Protein AF-0000000074537096 (afdb_homodimer)

Nearest PDB structures (foldseek):
  6ddu-assembly1_A  TM=9.325E-01  e=5.894E-92  Mus musculus
  2vqt-assembly1_A  TM=9.206E-01  e=1.568E-75  Bacteroides thetaiotaomicron
  2vqu-assembly1_A  TM=9.238E-01  e=2.516E-75  Bacteroides thetaiotaomicron
  2wbk-assembly1_A  TM=9.190E-01  e=2.149E-75  Bacteroides thetaiotaomicron VPI-5482
  2vl4-assembly1_A  TM=9.273E-01  e=9.860E-75  Bacteroides thetaiotaomicron VPI-5482

Structure (mmCIF, N/CA/C/O backbone):
data_AF-0000000074537096-model_v1
#
loop_
_entity.id
_entity.type
_entity.pdbx_description
1 polymer beta-mannosidase
#
loop_
_atom_site.group_PDB
_atom_site.id
_atom_site.type_symbol
_atom_site.label_atom_id
_atom_site.label_alt_id
_atom_site.label_comp_id
_atom_site.label_asym_id
_atom_site.label_entity_id
_atom_site.label_seq_id
_atom_site.pdbx_PDB_ins_code
_atom_site.Cartn_x
_atom_site.Cartn_y
_atom_site.Cartn_z
_atom_site.occupancy
_atom_site.B_iso_or_equiv
_atom_site.auth_seq_id
_atom_site.auth_comp_id
_atom_site.auth_asym_id
_atom_site.auth_atom_id
_atom_site.pdbx_PDB_model_num
ATOM 1 N N . MET A 1 1 ? -30.881 -43.067 -85.235 1 23.44 1 MET A N 1
ATOM 2 C CA . MET A 1 1 ? -31.155 -42.572 -83.889 1 23.44 1 MET A CA 1
ATOM 3 C C . MET A 1 1 ? -29.861 -42.371 -83.109 1 23.44 1 MET A C 1
ATOM 5 O O . MET A 1 1 ? -29.891 -42.102 -81.907 1 23.44 1 MET A O 1
ATOM 9 N N . HIS A 1 2 ? -28.629 -42.843 -83.588 1 25.7 2 HIS A N 1
ATOM 10 C CA . HIS A 1 2 ? -27.177 -42.967 -83.542 1 25.7 2 HIS A CA 1
ATOM 11 C C . HIS A 1 2 ? -26.513 -41.605 -83.368 1 25.7 2 HIS A C 1
ATOM 13 O O . HIS A 1 2 ? -25.364 -41.521 -82.928 1 25.7 2 HIS A O 1
ATOM 19 N N . GLU A 1 3 ? -27.046 -40.611 -84.192 1 23.9 3 GLU A N 1
ATOM 20 C CA . GLU A 1 3 ? -26.243 -39.505 -84.705 1 23.9 3 GLU A CA 1
ATOM 21 C C . GLU A 1 3 ? -25.831 -38.556 -83.583 1 23.9 3 GLU A C 1
ATOM 23 O O . GLU A 1 3 ? -24.697 -38.075 -83.556 1 23.9 3 GLU A O 1
ATOM 28 N N . LEU A 1 4 ? -26.812 -37.866 -82.972 1 25.22 4 LEU A N 1
ATOM 29 C CA . LEU A 1 4 ? -26.756 -36.454 -82.612 1 25.22 4 LEU A CA 1
ATOM 30 C C . LEU A 1 4 ? -25.957 -36.251 -81.329 1 25.22 4 LEU A C 1
ATOM 32 O O . LEU A 1 4 ? -25.97 -35.163 -80.749 1 25.22 4 LEU A O 1
ATOM 36 N N . PHE A 1 5 ? -25.509 -37.294 -80.596 1 26.63 5 PHE A N 1
ATOM 37 C CA . PHE A 1 5 ? -25.077 -37.18 -79.208 1 26.63 5 PHE A CA 1
ATOM 38 C C . PHE A 1 5 ? -23.769 -36.404 -79.11 1 26.63 5 PHE A C 1
ATOM 40 O O . PHE A 1 5 ? -23.207 -36.259 -78.023 1 26.63 5 PHE A O 1
ATOM 47 N N . PHE A 1 6 ? -23.003 -36.281 -80.287 1 26.05 6 PHE A N 1
ATOM 48 C CA . PHE A 1 6 ? -21.561 -36.068 -80.241 1 26.05 6 PHE A CA 1
ATOM 49 C C . PHE A 1 6 ? -21.238 -34.64 -79.817 1 26.05 6 PHE A C 1
ATOM 51 O O . PHE A 1 6 ? -20.121 -34.355 -79.38 1 26.05 6 PHE A O 1
ATOM 58 N N . ILE A 1 7 ? -21.965 -33.669 -80.335 1 25.24 7 ILE A N 1
ATOM 59 C CA . ILE A 1 7 ? -21.328 -32.407 -80.695 1 25.24 7 ILE A CA 1
ATOM 60 C C . ILE A 1 7 ? -20.97 -31.63 -79.43 1 25.24 7 ILE A C 1
ATOM 62 O O . ILE A 1 7 ? -19.995 -30.875 -79.413 1 25.24 7 ILE A O 1
ATOM 66 N N . SER A 1 8 ? -21.877 -31.615 -78.444 1 22.96 8 SER A N 1
ATOM 67 C CA . SER A 1 8 ? -22.007 -30.365 -77.703 1 22.96 8 SER A CA 1
ATOM 68 C C . SER A 1 8 ? -20.829 -30.158 -76.757 1 22.96 8 SER A C 1
ATOM 70 O O . SER A 1 8 ? -21.01 -30.078 -75.54 1 22.96 8 SER A O 1
ATOM 72 N N . PHE A 1 9 ? -19.783 -31.072 -76.736 1 23.83 9 PHE A N 1
ATOM 73 C CA . PHE A 1 9 ? -18.743 -31.049 -75.714 1 23.83 9 PHE A CA 1
ATOM 74 C C . PHE A 1 9 ? -17.899 -29.785 -75.829 1 23.83 9 PHE A C 1
ATOM 76 O O . PHE A 1 9 ? -16.966 -29.583 -75.05 1 23.83 9 PHE A O 1
ATOM 83 N N . LEU A 1 10 ? -17.922 -29.11 -76.977 1 23.12 10 LEU A N 1
ATOM 84 C CA . LEU A 1 10 ? -16.779 -28.266 -77.312 1 23.12 10 LEU A CA 1
ATOM 85 C C . LEU A 1 10 ? -16.631 -27.129 -76.306 1 23.12 10 LEU A C 1
ATOM 87 O O . LEU A 1 10 ? -15.513 -26.774 -75.924 1 23.12 10 LEU A O 1
ATOM 91 N N . LEU A 1 11 ? -17.605 -26.264 -76.216 1 23.76 11 LEU A N 1
ATOM 92 C CA . LEU A 1 11 ? -17.254 -24.849 -76.252 1 23.76 11 LEU A CA 1
ATOM 93 C C . LEU A 1 11 ? -16.638 -24.408 -74.929 1 23.76 11 LEU A C 1
ATOM 95 O O . LEU A 1 11 ? -15.748 -23.554 -74.907 1 23.76 11 LEU A O 1
ATOM 99 N N . LEU A 1 12 ? -17.305 -24.583 -73.753 1 24.97 12 LEU A N 1
ATOM 100 C CA . LEU A 1 12 ? -17.257 -23.485 -72.794 1 24.97 12 LEU A CA 1
ATOM 101 C C . LEU A 1 12 ? -15.952 -23.508 -72.006 1 24.97 12 LEU A C 1
ATOM 103 O O . LEU A 1 12 ? -15.84 -24.216 -71.002 1 24.97 12 LEU A O 1
ATOM 107 N N . ILE A 1 13 ? -14.749 -23.755 -72.591 1 26.79 13 ILE A N 1
ATOM 108 C CA . ILE A 1 13 ? -13.513 -23.729 -71.817 1 26.79 13 ILE A CA 1
ATOM 109 C C . ILE A 1 13 ? -13.244 -22.31 -71.322 1 26.79 13 ILE A C 1
ATOM 111 O O . ILE A 1 13 ? -12.717 -21.477 -72.063 1 26.79 13 ILE A O 1
ATOM 115 N N . SER A 1 14 ? -14.247 -21.463 -71.029 1 25.08 14 SER A N 1
ATOM 116 C CA . SER A 1 14 ? -13.86 -20.123 -70.599 1 25.08 14 SER A CA 1
ATOM 117 C C . SER A 1 14 ? -12.763 -20.177 -69.541 1 25.08 14 SER A C 1
ATOM 119 O O . SER A 1 14 ? -12.77 -21.057 -68.677 1 25.08 14 SER A O 1
ATOM 121 N N . THR A 1 15 ? -11.539 -19.609 -69.854 1 26.46 15 THR A N 1
ATOM 122 C CA . THR A 1 15 ? -10.246 -19.34 -69.234 1 26.46 15 THR A CA 1
ATOM 123 C C . THR A 1 15 ? -10.426 -18.666 -67.877 1 26.46 15 THR A C 1
ATOM 125 O O . THR A 1 15 ? -10.86 -17.515 -67.803 1 26.46 15 THR A O 1
ATOM 128 N N . SER A 1 16 ? -11.069 -19.265 -66.939 1 26.64 16 SER A N 1
ATOM 129 C CA . SER A 1 16 ? -10.974 -18.721 -65.589 1 26.64 16 SER A CA 1
ATOM 130 C C . SER A 1 16 ? -9.524 -18.452 -65.202 1 26.64 16 SER A C 1
ATOM 132 O O . SER A 1 16 ? -8.767 -19.385 -64.923 1 26.64 16 SER A O 1
ATOM 134 N N . LEU A 1 17 ? -8.812 -17.492 -65.947 1 28.94 17 LEU A N 1
ATOM 135 C CA . LEU A 1 17 ? -7.517 -17.016 -65.471 1 28.94 17 LEU A CA 1
ATOM 136 C C . LEU A 1 17 ? -7.577 -16.671 -63.987 1 28.94 17 LEU A C 1
ATOM 138 O O . LEU A 1 17 ? -8.332 -15.785 -63.581 1 28.94 17 LEU A O 1
ATOM 142 N N . ALA A 1 18 ? -7.374 -17.599 -63.186 1 30.31 18 ALA A N 1
ATOM 143 C CA . ALA A 1 18 ? -7.044 -17.473 -61.768 1 30.31 18 ALA A CA 1
ATOM 144 C C . ALA A 1 18 ? -6.026 -16.361 -61.539 1 30.31 18 ALA A C 1
ATOM 146 O O . ALA A 1 18 ? -4.876 -16.463 -61.974 1 30.31 18 ALA A O 1
ATOM 147 N N . HIS A 1 19 ? -6.481 -15.14 -61.677 1 29.09 19 HIS A N 1
ATOM 148 C CA . HIS A 1 19 ? -5.638 -14.107 -61.086 1 29.09 19 HIS A CA 1
ATOM 149 C C . HIS A 1 19 ? -5.017 -14.583 -59.777 1 29.09 19 HIS A C 1
ATOM 151 O O . HIS A 1 19 ? -5.726 -14.803 -58.793 1 29.09 19 HIS A O 1
ATOM 157 N N . THR A 1 20 ? -4.095 -15.5 -59.877 1 29.22 20 THR A N 1
ATOM 158 C CA . THR A 1 20 ? -3.233 -15.659 -58.711 1 29.22 20 THR A CA 1
ATOM 159 C C . THR A 1 20 ? -2.83 -14.3 -58.147 1 29.22 20 THR A C 1
ATOM 161 O O . THR A 1 20 ? -2.045 -13.574 -58.762 1 29.22 20 THR A O 1
ATOM 164 N N . SER A 1 21 ? -3.751 -13.487 -57.718 1 31.62 21 SER A N 1
ATOM 165 C CA . SER A 1 21 ? -3.309 -12.339 -56.933 1 31.62 21 SER A CA 1
ATOM 166 C C . SER A 1 21 ? -2.094 -12.686 -56.08 1 31.62 21 SER A C 1
ATOM 168 O O . SER A 1 21 ? -2.14 -13.618 -55.274 1 31.62 21 SER A O 1
ATOM 170 N N . ILE A 1 22 ? -0.934 -12.575 -56.638 1 34.26 22 ILE A N 1
ATOM 171 C CA . ILE A 1 22 ? 0.292 -12.589 -55.848 1 34.26 22 ILE A CA 1
ATOM 172 C C . ILE A 1 22 ? 0.024 -11.991 -54.468 1 34.26 22 ILE A C 1
ATOM 174 O O . ILE A 1 22 ? -0.289 -10.804 -54.35 1 34.26 22 ILE A O 1
ATOM 178 N N . GLN A 1 23 ? -0.584 -12.663 -53.557 1 37.64 23 GLN A N 1
ATOM 179 C CA . GLN A 1 23 ? -0.588 -12.295 -52.145 1 37.64 23 GLN A CA 1
ATOM 180 C C . GLN A 1 23 ? 0.773 -11.756 -51.714 1 37.64 23 GLN A C 1
ATOM 182 O O . GLN A 1 23 ? 1.745 -12.509 -51.624 1 37.64 23 GLN A O 1
ATOM 187 N N . GLN A 1 24 ? 1.158 -10.581 -52.142 1 43.94 24 GLN A N 1
ATOM 188 C CA . GLN A 1 24 ? 2.376 -9.91 -51.698 1 43.94 24 GLN A CA 1
ATOM 189 C C . GLN A 1 24 ? 2.646 -10.18 -50.221 1 43.94 24 GLN A C 1
ATOM 191 O O . GLN A 1 24 ? 1.794 -9.915 -49.37 1 43.94 24 GLN A O 1
ATOM 196 N N . GLN A 1 25 ? 3.436 -11.032 -49.929 1 53.53 25 GLN A N 1
ATOM 197 C CA . GLN A 1 25 ? 3.88 -11.364 -48.58 1 53.53 25 GLN A CA 1
ATOM 198 C C . GLN A 1 25 ? 4.198 -10.104 -47.779 1 53.53 25 GLN A C 1
ATOM 200 O O . GLN A 1 25 ? 4.969 -9.254 -48.23 1 53.53 25 GLN A O 1
ATOM 205 N N . GLN A 1 26 ? 3.453 -9.695 -46.679 1 66.12 26 GLN A N 1
ATOM 206 C CA . GLN A 1 26 ? 3.485 -8.48 -45.872 1 66.12 26 GLN A CA 1
ATOM 207 C C . GLN A 1 26 ? 4.772 -8.394 -45.057 1 66.12 26 GLN A C 1
ATOM 209 O O . GLN A 1 26 ? 5.293 -7.302 -44.822 1 66.12 26 GLN A O 1
ATOM 214 N N . HIS A 1 27 ? 5.256 -9.568 -44.547 1 77.9 27 HIS A N 1
ATOM 215 C CA . HIS A 1 27 ? 6.527 -9.54 -43.834 1 77.9 27 HIS A CA 1
ATOM 216 C C . HIS A 1 27 ? 7.379 -10.757 -44.177 1 77.9 27 HIS A C 1
ATOM 218 O O . HIS A 1 27 ? 6.856 -11.779 -44.629 1 77.9 27 HIS A O 1
ATOM 224 N N . GLN A 1 28 ? 8.611 -10.64 -44.364 1 85.65 28 GLN A N 1
ATOM 225 C CA . GLN A 1 28 ? 9.604 -11.694 -44.544 1 85.65 28 GLN A CA 1
ATOM 226 C C . GLN A 1 28 ? 10.507 -11.814 -43.32 1 85.65 28 GLN A C 1
ATOM 228 O O . GLN A 1 28 ? 10.895 -10.805 -42.728 1 85.65 28 GLN A O 1
ATOM 233 N N . GLU A 1 29 ? 10.754 -13.099 -42.951 1 90.79 29 GLU A N 1
ATOM 234 C CA . GLU A 1 29 ? 11.616 -13.345 -41.799 1 90.79 29 GLU A CA 1
ATOM 235 C C . GLU A 1 29 ? 12.913 -14.033 -42.216 1 90.79 29 GLU A C 1
ATOM 237 O O . GLU A 1 29 ? 12.908 -14.898 -43.095 1 90.79 29 GLU A O 1
ATOM 242 N N . LEU A 1 30 ? 13.959 -13.615 -41.726 1 93.12 30 LEU A N 1
ATOM 243 C CA . LEU A 1 30 ? 15.263 -14.256 -41.852 1 93.12 30 LEU A CA 1
ATOM 244 C C . LEU A 1 30 ? 15.787 -14.695 -40.488 1 93.12 30 LEU A C 1
ATOM 246 O O . LEU A 1 30 ? 16.266 -13.869 -39.707 1 93.12 30 LEU A O 1
ATOM 250 N N . PRO A 1 31 ? 15.664 -16.015 -40.162 1 95.23 31 PRO A N 1
ATOM 251 C CA . PRO A 1 31 ? 16.208 -16.483 -38.886 1 95.23 31 PRO A CA 1
ATOM 252 C C . PRO A 1 31 ? 17.729 -16.369 -38.815 1 95.23 31 PRO A C 1
ATOM 254 O O . PRO A 1 31 ? 18.421 -16.677 -39.79 1 95.23 31 PRO A O 1
ATOM 257 N N . LEU A 1 32 ? 18.197 -15.895 -37.81 1 96.5 32 LEU A N 1
ATOM 258 C CA . LEU A 1 32 ? 19.63 -15.834 -37.548 1 96.5 32 LEU A CA 1
ATOM 259 C C . LEU A 1 32 ? 20.044 -16.898 -36.536 1 96.5 32 LEU A C 1
ATOM 261 O O . LEU A 1 32 ? 20.666 -16.585 -35.519 1 96.5 32 LEU A O 1
ATOM 265 N N . SER A 1 33 ? 19.804 -18.138 -36.817 1 95.59 33 SER A N 1
ATOM 266 C CA . SER A 1 33 ? 19.994 -19.218 -35.853 1 95.59 33 SER A CA 1
ATOM 267 C C . SER A 1 33 ? 21.384 -19.832 -35.978 1 95.59 33 SER A C 1
ATOM 269 O O . SER A 1 33 ? 21.869 -20.478 -35.047 1 95.59 33 SER A O 1
ATOM 271 N N . GLN A 1 34 ? 22.094 -19.548 -37.069 1 95.69 34 GLN A N 1
ATOM 272 C CA . GLN A 1 34 ? 23.347 -20.246 -37.337 1 95.69 34 GLN A CA 1
ATOM 273 C C . GLN A 1 34 ? 24.519 -19.272 -37.388 1 95.69 34 GLN A C 1
ATOM 275 O O . GLN A 1 34 ? 24.323 -18.063 -37.527 1 95.69 34 GLN A O 1
ATOM 280 N N . GLY A 1 35 ? 25.679 -19.789 -37.229 1 95.45 35 GLY A N 1
ATOM 281 C CA . GLY A 1 35 ? 26.896 -19.047 -37.517 1 95.45 35 GLY A CA 1
ATOM 282 C C . GLY A 1 35 ? 27.343 -18.165 -36.366 1 95.45 35 GLY A C 1
ATOM 283 O O . GLY A 1 35 ? 28.121 -17.229 -36.56 1 95.45 35 GLY A O 1
ATOM 284 N N . TRP A 1 36 ? 26.908 -18.451 -35.195 1 98.13 36 TRP A N 1
ATOM 285 C CA . TRP A 1 36 ? 27.234 -17.604 -34.053 1 98.13 36 TRP A CA 1
ATOM 286 C C . TRP A 1 36 ? 28.605 -17.958 -33.485 1 98.13 36 TRP A C 1
ATOM 288 O O . TRP A 1 36 ? 29.064 -19.095 -33.619 1 98.13 36 TRP A O 1
ATOM 298 N N . CYS A 1 37 ? 29.262 -17.032 -32.898 1 98.11 37 CYS A N 1
ATOM 299 C CA . CYS A 1 37 ? 30.51 -17.211 -32.165 1 98.11 37 CYS A CA 1
ATOM 300 C C . CYS A 1 37 ? 30.393 -16.662 -30.748 1 98.11 37 CYS A C 1
ATOM 302 O O . CYS A 1 37 ? 29.651 -15.709 -30.506 1 98.11 37 CYS A O 1
ATOM 304 N N . LEU A 1 38 ? 31.102 -17.3 -29.79 1 98.27 38 LEU A N 1
ATOM 305 C CA . LEU A 1 38 ? 31.131 -16.938 -28.377 1 98.27 38 LEU A CA 1
ATOM 306 C C . LEU A 1 38 ? 32.553 -16.615 -27.928 1 98.27 38 LEU A C 1
ATOM 308 O O . LEU A 1 38 ? 33.499 -17.311 -28.303 1 98.27 38 LEU A O 1
ATOM 312 N N . GLN A 1 39 ? 32.657 -15.501 -27.219 1 97.89 39 GLN A N 1
ATOM 313 C CA . GLN A 1 39 ? 33.947 -15.128 -26.646 1 97.89 39 GLN A CA 1
ATOM 314 C C . GLN A 1 39 ? 33.779 -14.544 -25.247 1 97.89 39 GLN A C 1
ATOM 316 O O . GLN A 1 39 ? 32.835 -13.793 -24.991 1 97.89 39 GLN A O 1
ATOM 321 N N . ASN A 1 40 ? 34.618 -14.925 -24.279 1 96.54 40 ASN A N 1
ATOM 322 C CA . ASN A 1 40 ? 34.561 -14.288 -22.968 1 96.54 40 ASN A CA 1
ATOM 323 C C . ASN A 1 40 ? 35.293 -12.949 -22.963 1 96.54 40 ASN A C 1
ATOM 325 O O . ASN A 1 40 ? 36.003 -12.622 -23.915 1 96.54 40 ASN A O 1
ATOM 329 N N . ASN A 1 41 ? 35.106 -12.212 -21.967 1 91.07 41 ASN A N 1
ATOM 330 C CA . ASN A 1 41 ? 35.612 -10.845 -21.907 1 91.07 41 ASN A CA 1
ATOM 331 C C . ASN A 1 41 ? 37.133 -10.804 -22.029 1 91.07 41 ASN A C 1
ATOM 333 O O . ASN A 1 41 ? 37.684 -9.907 -22.668 1 91.07 41 ASN A O 1
ATOM 337 N N . ASN A 1 42 ? 37.817 -11.816 -21.368 1 88.57 42 ASN A N 1
ATOM 338 C CA . ASN A 1 42 ? 39.275 -11.774 -21.403 1 88.57 42 ASN A CA 1
ATOM 339 C C . ASN A 1 42 ? 39.827 -12.484 -22.636 1 88.57 42 ASN A C 1
ATOM 341 O O . ASN A 1 42 ? 41.041 -12.639 -22.777 1 88.57 42 ASN A O 1
ATOM 345 N N . GLN A 1 43 ? 39.04 -13.095 -23.457 1 90.75 43 GLN A N 1
ATOM 346 C CA . GLN A 1 43 ? 39.343 -13.626 -24.782 1 90.75 43 GLN A CA 1
ATOM 347 C C . GLN A 1 43 ? 40.127 -14.932 -24.685 1 90.75 43 GLN A C 1
ATOM 349 O O . GLN A 1 43 ? 40.833 -15.309 -25.622 1 90.75 43 GLN A O 1
ATOM 354 N N . THR A 1 44 ? 40.045 -15.567 -23.56 1 94.54 44 THR A N 1
ATOM 355 C CA . THR A 1 44 ? 40.73 -16.845 -23.403 1 94.54 44 THR A CA 1
ATOM 356 C C . THR A 1 44 ? 39.903 -17.979 -24.003 1 94.54 44 THR A C 1
ATOM 358 O O . THR A 1 44 ? 40.43 -19.056 -24.285 1 94.54 44 THR A O 1
ATOM 361 N N . ILE A 1 45 ? 38.685 -17.774 -24.156 1 96.98 45 ILE A N 1
ATOM 362 C CA . ILE A 1 45 ? 37.776 -18.762 -24.727 1 96.98 45 ILE A CA 1
ATOM 363 C C . ILE A 1 45 ? 37.088 -18.178 -25.959 1 96.98 45 ILE A C 1
ATOM 365 O O . ILE A 1 45 ? 36.566 -17.062 -25.916 1 96.98 45 ILE A O 1
ATOM 369 N N . ARG A 1 46 ? 37.167 -18.857 -27.016 1 96.93 46 ARG A N 1
ATOM 370 C CA . ARG A 1 46 ? 36.468 -18.494 -28.245 1 96.93 46 ARG A CA 1
ATOM 371 C C . ARG A 1 46 ? 35.945 -19.734 -28.964 1 96.93 46 ARG A C 1
ATOM 373 O O . ARG A 1 46 ? 36.715 -20.639 -29.291 1 96.93 46 ARG A O 1
ATOM 380 N N . GLU A 1 47 ? 34.694 -19.851 -29.127 1 97.11 47 GLU A N 1
ATOM 381 C CA . GLU A 1 47 ? 34.035 -20.952 -29.824 1 97.11 47 GLU A CA 1
ATOM 382 C C . GLU A 1 47 ? 33.098 -20.435 -30.912 1 97.11 47 GLU A C 1
ATOM 384 O O . GLU A 1 47 ? 32.251 -19.577 -30.653 1 97.11 47 GLU A O 1
ATOM 389 N N . CYS A 1 48 ? 33.238 -20.969 -32.14 1 97.18 48 CYS A N 1
ATOM 390 C CA . CYS A 1 48 ? 32.439 -20.44 -33.24 1 97.18 48 CYS A CA 1
ATOM 391 C C . CYS A 1 48 ? 31.649 -21.549 -33.923 1 97.18 48 CYS A C 1
ATOM 393 O O . CYS A 1 48 ? 31.899 -22.732 -33.686 1 97.18 48 CYS A O 1
ATOM 395 N N . ASN A 1 49 ? 30.675 -21.111 -34.718 1 95.97 49 ASN A N 1
ATOM 396 C CA . ASN A 1 49 ? 29.865 -21.956 -35.589 1 95.97 49 ASN A CA 1
ATOM 397 C C . ASN A 1 49 ? 28.916 -22.842 -34.787 1 95.97 49 ASN A C 1
ATOM 399 O O . ASN A 1 49 ? 28.893 -24.06 -34.97 1 95.97 49 ASN A O 1
ATOM 403 N N . PHE A 1 50 ? 28.289 -22.265 -33.868 1 95.63 50 PHE A N 1
ATOM 404 C CA . PHE A 1 50 ? 27.208 -22.949 -33.17 1 95.63 50 PHE A CA 1
ATOM 405 C C . PHE A 1 50 ? 25.862 -22.318 -33.505 1 95.63 50 PHE A C 1
ATOM 407 O O . PHE A 1 50 ? 25.803 -21.293 -34.187 1 95.63 50 PHE A O 1
ATOM 414 N N . GLN A 1 51 ? 24.81 -22.912 -33.074 1 96.24 51 GLN A N 1
ATOM 415 C CA . GLN A 1 51 ? 23.452 -22.451 -33.344 1 96.24 51 GLN A CA 1
ATOM 416 C C . GLN A 1 51 ? 22.782 -21.937 -32.073 1 96.24 51 GLN A C 1
ATOM 418 O O . GLN A 1 51 ? 23.167 -22.317 -30.965 1 96.24 51 GLN A O 1
ATOM 423 N N . ILE A 1 52 ? 21.869 -21.082 -32.22 1 96.26 52 ILE A N 1
ATOM 424 C CA . ILE A 1 52 ? 21.015 -20.622 -31.131 1 96.26 52 ILE A CA 1
ATOM 425 C C . ILE A 1 52 ? 19.586 -21.112 -31.353 1 96.26 52 ILE A C 1
ATOM 427 O O . ILE A 1 52 ? 19.191 -21.401 -32.486 1 96.26 52 ILE A O 1
ATOM 431 N N . PRO A 1 53 ? 18.816 -21.179 -30.298 1 95.91 53 PRO A N 1
ATOM 432 C CA . PRO A 1 53 ? 19.075 -20.76 -28.919 1 95.91 53 PRO A CA 1
ATOM 433 C C . PRO A 1 53 ? 20.149 -21.605 -28.237 1 95.91 53 PRO A C 1
ATOM 435 O O . PRO A 1 53 ? 20.238 -22.811 -28.481 1 95.91 53 PRO A O 1
ATOM 438 N N . ALA A 1 54 ? 20.933 -20.989 -27.402 1 96.8 54 ALA A N 1
ATOM 439 C CA . ALA A 1 54 ? 21.968 -21.663 -26.623 1 96.8 54 ALA A CA 1
ATOM 440 C C . ALA A 1 54 ? 22.436 -20.79 -25.462 1 96.8 54 ALA A C 1
ATOM 442 O O . ALA A 1 54 ? 22.388 -19.56 -25.544 1 96.8 54 ALA A O 1
ATOM 443 N N . THR A 1 55 ? 22.839 -21.393 -24.404 1 97.3 55 THR A N 1
ATOM 444 C CA . THR A 1 55 ? 23.476 -20.715 -23.28 1 97.3 55 THR A CA 1
ATOM 445 C C . THR A 1 55 ? 24.975 -21 -23.256 1 97.3 55 THR A C 1
ATOM 447 O O . THR A 1 55 ? 25.44 -21.958 -23.877 1 97.3 55 THR A O 1
ATOM 450 N N . VAL A 1 56 ? 25.69 -20.217 -22.575 1 98.21 56 VAL A N 1
ATOM 451 C CA . VAL A 1 56 ? 27.144 -20.328 -22.535 1 98.21 56 VAL A CA 1
ATOM 452 C C . VAL A 1 56 ? 27.543 -21.711 -22.027 1 98.21 56 VAL A C 1
ATOM 454 O O . VAL A 1 56 ? 28.431 -22.355 -22.593 1 98.21 56 VAL A O 1
ATOM 457 N N . HIS A 1 57 ? 26.892 -22.222 -20.973 1 98.21 57 HIS A N 1
ATOM 458 C CA . HIS A 1 57 ? 27.217 -23.527 -20.407 1 98.21 57 HIS A CA 1
ATOM 459 C C . HIS A 1 57 ? 27.08 -24.63 -21.451 1 98.21 57 HIS A C 1
ATOM 461 O O . HIS A 1 57 ? 27.961 -25.484 -21.577 1 98.21 57 HIS A O 1
ATOM 467 N N . THR A 1 58 ? 25.968 -24.628 -22.163 1 97.67 58 THR A N 1
ATOM 468 C CA . THR A 1 58 ? 25.725 -25.702 -23.12 1 97.67 58 THR A CA 1
ATOM 469 C C . THR A 1 58 ? 26.675 -25.591 -24.309 1 97.67 58 THR A C 1
ATOM 471 O O . THR A 1 58 ? 27.099 -26.605 -24.868 1 97.67 58 THR A O 1
ATOM 474 N N . ILE A 1 59 ? 27.01 -24.357 -24.719 1 97.88 59 ILE A N 1
ATOM 475 C CA . ILE A 1 59 ? 27.98 -24.153 -25.79 1 97.88 59 ILE A CA 1
ATOM 476 C C . ILE A 1 59 ? 29.333 -24.728 -25.377 1 97.88 59 ILE A C 1
ATOM 478 O O . ILE A 1 59 ? 29.932 -25.513 -26.115 1 97.88 59 ILE A O 1
ATOM 482 N N . LEU A 1 60 ? 29.786 -24.337 -24.21 1 98.24 60 LEU A N 1
ATOM 483 C CA . LEU A 1 60 ? 31.094 -24.768 -23.728 1 98.24 60 LEU A CA 1
ATOM 484 C C . LEU A 1 60 ? 31.127 -26.279 -23.525 1 98.24 60 LEU A C 1
ATOM 486 O O . LEU A 1 60 ? 32.139 -26.925 -23.806 1 98.24 60 LEU A O 1
ATOM 490 N N . TYR A 1 61 ? 30.089 -26.89 -22.985 1 97.94 61 TYR A N 1
ATOM 491 C CA . TYR A 1 61 ? 30.006 -28.333 -22.786 1 97.94 61 TYR A CA 1
ATOM 492 C C . TYR A 1 61 ? 30.088 -29.073 -24.116 1 97.94 61 TYR A C 1
ATOM 494 O O . TYR A 1 61 ? 30.845 -30.037 -24.252 1 97.94 61 TYR A O 1
ATOM 502 N N . ASN A 1 62 ? 29.299 -28.589 -25.116 1 97.26 62 ASN A N 1
ATOM 503 C CA . ASN A 1 62 ? 29.257 -29.237 -26.422 1 97.26 62 ASN A CA 1
ATOM 504 C C . ASN A 1 62 ? 30.594 -29.124 -27.148 1 97.26 62 ASN A C 1
ATOM 506 O O . ASN A 1 62 ? 30.904 -29.94 -28.018 1 97.26 62 ASN A O 1
ATOM 510 N N . ARG A 1 63 ? 31.409 -28.15 -26.737 1 96.81 63 ARG A N 1
ATOM 511 C CA . ARG A 1 63 ? 32.723 -27.943 -27.339 1 96.81 63 ARG A CA 1
ATOM 512 C C . ARG A 1 63 ? 33.824 -28.541 -26.469 1 96.81 63 ARG A C 1
ATOM 514 O O . ARG A 1 63 ? 35.01 -28.327 -26.726 1 96.81 63 ARG A O 1
ATOM 521 N N . SER A 1 64 ? 33.473 -29.23 -25.388 1 96.97 64 SER A N 1
ATOM 522 C CA . SER A 1 64 ? 34.362 -29.946 -24.479 1 96.97 64 SER A CA 1
ATOM 523 C C . SER A 1 64 ? 35.308 -28.988 -23.762 1 96.97 64 SER A C 1
ATOM 525 O O . SER A 1 64 ? 36.453 -29.34 -23.47 1 96.97 64 SER A O 1
ATOM 527 N N . VAL A 1 65 ? 34.836 -27.743 -23.683 1 97.03 65 VAL A N 1
ATOM 528 C CA . VAL A 1 65 ? 35.607 -26.76 -22.929 1 97.03 65 VAL A CA 1
ATOM 529 C C . VAL A 1 65 ? 35.372 -26.955 -21.433 1 97.03 65 VAL A C 1
ATOM 531 O O . VAL A 1 65 ? 36.266 -26.709 -20.621 1 97.03 65 VAL A O 1
ATOM 534 N N . ILE A 1 66 ? 34.164 -27.358 -21.007 1 97.86 66 ILE A N 1
ATOM 535 C CA . ILE A 1 66 ? 33.831 -27.696 -19.627 1 97.86 66 ILE A CA 1
ATOM 536 C C . ILE A 1 66 ? 33.246 -29.105 -19.568 1 97.86 66 ILE A C 1
ATOM 538 O O . ILE A 1 66 ? 32.765 -29.627 -20.577 1 97.86 66 ILE A O 1
ATOM 542 N N . PRO A 1 67 ? 33.317 -29.713 -18.412 1 97.36 67 PRO A N 1
ATOM 543 C CA . PRO A 1 67 ? 32.641 -31.004 -18.258 1 97.36 67 PRO A CA 1
ATOM 544 C C . PRO A 1 67 ? 31.124 -30.865 -18.15 1 97.36 67 PRO A C 1
ATOM 546 O O . PRO A 1 67 ? 30.596 -29.752 -18.204 1 97.36 67 PRO A O 1
ATOM 549 N N . ASP A 1 68 ? 30.473 -31.951 -18.025 1 97.18 68 ASP A N 1
ATOM 550 C CA . ASP A 1 68 ? 29.026 -31.947 -17.837 1 97.18 68 ASP A CA 1
ATOM 551 C C . ASP A 1 68 ? 28.633 -31.127 -16.611 1 97.18 68 ASP A C 1
ATOM 553 O O . ASP A 1 68 ? 29.061 -31.426 -15.494 1 97.18 68 ASP A O 1
ATOM 557 N N . PRO A 1 69 ? 27.821 -30.124 -16.861 1 97.84 69 PRO A N 1
ATOM 558 C CA . PRO A 1 69 ? 27.459 -29.251 -15.742 1 97.84 69 PRO A CA 1
ATOM 559 C C . PRO A 1 69 ? 26.804 -30.01 -14.59 1 97.84 69 PRO A C 1
ATOM 561 O O . PRO A 1 69 ? 26.901 -29.589 -13.434 1 97.84 69 PRO A O 1
ATOM 564 N N . TYR A 1 70 ? 26.216 -31.113 -14.816 1 97.93 70 TYR A N 1
ATOM 565 C CA . TYR A 1 70 ? 25.474 -31.816 -13.775 1 97.93 70 TYR A CA 1
ATOM 566 C C . TYR A 1 70 ? 26.358 -32.837 -13.069 1 97.93 70 TYR A C 1
ATOM 568 O O . TYR A 1 70 ? 25.956 -33.427 -12.064 1 97.93 70 TYR A O 1
ATOM 576 N N . TYR A 1 71 ? 27.57 -33.013 -13.526 1 97.91 71 TYR A N 1
ATOM 577 C CA . TYR A 1 71 ? 28.444 -34.03 -12.952 1 97.91 71 TYR A CA 1
ATOM 578 C C . TYR A 1 71 ? 28.948 -33.603 -11.578 1 97.91 71 TYR A C 1
ATOM 580 O O . TYR A 1 71 ? 29.582 -32.554 -11.442 1 97.91 71 TYR A O 1
ATOM 588 N N . ARG A 1 72 ? 28.577 -34.347 -10.589 1 97.32 72 ARG A N 1
ATOM 589 C CA . ARG A 1 72 ? 29.029 -34.263 -9.204 1 97.32 72 ARG A CA 1
ATOM 590 C C . ARG A 1 72 ? 28.904 -32.839 -8.673 1 97.32 72 ARG A C 1
ATOM 592 O O . ARG A 1 72 ? 27.796 -32.312 -8.55 1 97.32 72 ARG A O 1
ATOM 599 N N . PHE A 1 73 ? 29.942 -32.013 -8.554 1 97.36 73 PHE A N 1
ATOM 600 C CA . PHE A 1 73 ? 29.937 -30.731 -7.861 1 97.36 73 PHE A CA 1
ATOM 601 C C . PHE A 1 73 ? 30.056 -29.579 -8.852 1 97.36 73 PHE A C 1
ATOM 603 O O . PHE A 1 73 ? 30.386 -28.455 -8.469 1 97.36 73 PHE A O 1
ATOM 610 N N . ASN A 1 74 ? 29.762 -29.818 -10.065 1 97.92 74 ASN A N 1
ATOM 611 C CA . ASN A 1 74 ? 30.04 -28.86 -11.13 1 97.92 74 ASN A CA 1
ATOM 612 C C . ASN A 1 74 ? 29.106 -27.656 -11.06 1 97.92 74 ASN A C 1
ATOM 614 O O . ASN A 1 74 ? 29.358 -26.631 -11.695 1 97.92 74 ASN A O 1
ATOM 618 N N . ASP A 1 75 ? 27.992 -27.739 -10.337 1 96.91 75 ASP A N 1
ATOM 619 C CA . ASP A 1 75 ? 27.147 -26.563 -10.15 1 96.91 75 ASP A CA 1
ATOM 620 C C . ASP A 1 75 ? 27.888 -25.469 -9.386 1 96.91 75 ASP A C 1
ATOM 622 O O . ASP A 1 75 ? 27.595 -24.283 -9.549 1 96.91 75 ASP A O 1
ATOM 626 N N . VAL A 1 76 ? 28.837 -25.886 -8.54 1 97.2 76 VAL A N 1
ATOM 627 C CA . VAL A 1 76 ? 29.653 -24.936 -7.791 1 97.2 76 VAL A CA 1
ATOM 628 C C . VAL A 1 76 ? 30.962 -24.681 -8.534 1 97.2 76 VAL A C 1
ATOM 630 O O . VAL A 1 76 ? 31.381 -23.532 -8.691 1 97.2 76 VAL A O 1
ATOM 633 N N . LEU A 1 77 ? 31.605 -25.751 -9.055 1 97.41 77 LEU A N 1
ATOM 634 C CA . LEU A 1 77 ? 32.926 -25.666 -9.669 1 97.41 77 LEU A CA 1
ATOM 635 C C . LEU A 1 77 ? 32.872 -24.867 -10.966 1 97.41 77 LEU A C 1
ATOM 637 O O . LEU A 1 77 ? 33.867 -24.261 -11.369 1 97.41 77 LEU A O 1
ATOM 641 N N . LEU A 1 78 ? 31.727 -24.829 -11.585 1 98.14 78 LEU A N 1
ATOM 642 C CA . LEU A 1 78 ? 31.6 -24.121 -12.855 1 98.14 78 LEU A CA 1
ATOM 643 C C . LEU A 1 78 ? 30.979 -22.743 -12.649 1 98.14 78 LEU A C 1
ATOM 645 O O . LEU A 1 78 ? 30.532 -22.11 -13.608 1 98.14 78 LEU A O 1
ATOM 649 N N . ARG A 1 79 ? 30.923 -22.256 -11.4 1 97.3 79 ARG A N 1
ATOM 650 C CA . ARG A 1 79 ? 30.321 -20.962 -11.094 1 97.3 79 ARG A CA 1
ATOM 651 C C . ARG A 1 79 ? 30.999 -19.843 -11.878 1 97.3 79 ARG A C 1
ATOM 653 O O . ARG A 1 79 ? 30.365 -18.842 -12.215 1 97.3 79 ARG A O 1
ATOM 660 N N . TRP A 1 80 ? 32.235 -20.012 -12.224 1 96.83 80 TRP A N 1
ATOM 661 C CA . TRP A 1 80 ? 33.015 -18.997 -12.925 1 96.83 80 TRP A CA 1
ATOM 662 C C . TRP A 1 80 ? 32.368 -18.637 -14.257 1 96.83 80 TRP A C 1
ATOM 664 O O . TRP A 1 80 ? 32.511 -17.511 -14.74 1 96.83 80 TRP A O 1
ATOM 674 N N . VAL A 1 81 ? 31.658 -19.551 -14.909 1 97.87 81 VAL A N 1
ATOM 675 C CA . VAL A 1 81 ? 31.005 -19.296 -16.188 1 97.87 81 VAL A CA 1
ATOM 676 C C . VAL A 1 81 ? 29.974 -18.181 -16.03 1 97.87 81 VAL A C 1
ATOM 678 O O . VAL A 1 81 ? 29.868 -17.299 -16.886 1 97.87 81 VAL A O 1
ATOM 681 N N . ALA A 1 82 ? 29.214 -18.198 -14.928 1 97.39 82 ALA A N 1
ATOM 682 C CA . ALA A 1 82 ? 28.163 -17.215 -14.676 1 97.39 82 ALA A CA 1
ATOM 683 C C . ALA A 1 82 ? 28.751 -15.902 -14.168 1 97.39 82 ALA A C 1
ATOM 685 O O . ALA A 1 82 ? 28.094 -14.859 -14.218 1 97.39 82 ALA A O 1
ATOM 686 N N . LEU A 1 83 ? 29.965 -15.904 -13.683 1 97.12 83 LEU A N 1
ATOM 687 C CA . LEU A 1 83 ? 30.608 -14.718 -13.13 1 97.12 83 LEU A CA 1
ATOM 688 C C . LEU A 1 83 ? 31.353 -13.947 -14.214 1 97.12 83 LEU A C 1
ATOM 690 O O . LEU A 1 83 ? 31.773 -12.809 -13.995 1 97.12 83 LEU A O 1
ATOM 694 N N . GLU A 1 84 ? 31.412 -14.558 -15.4 1 95.13 84 GLU A N 1
ATOM 695 C CA . GLU A 1 84 ? 32.117 -13.966 -16.532 1 95.13 84 GLU A CA 1
ATOM 696 C C . GLU A 1 84 ? 31.151 -13.241 -17.466 1 95.13 84 GLU A C 1
ATOM 698 O O . GLU A 1 84 ? 29.956 -13.541 -17.486 1 95.13 84 GLU A O 1
ATOM 703 N N . GLY A 1 85 ? 31.641 -12.208 -18.174 1 96.81 85 GLY A N 1
ATOM 704 C CA . GLY A 1 85 ? 30.91 -11.645 -19.298 1 96.81 85 GLY A CA 1
ATOM 705 C C . GLY A 1 85 ? 31.165 -12.376 -20.602 1 96.81 85 GLY A C 1
ATOM 706 O O . GLY A 1 85 ? 32.25 -12.923 -20.812 1 96.81 85 GLY A O 1
ATOM 707 N N . TRP A 1 86 ? 30.233 -12.401 -21.45 1 98.36 86 TRP A N 1
ATOM 708 C CA . TRP A 1 86 ? 30.316 -13.169 -22.688 1 98.36 86 TRP A CA 1
ATOM 709 C C . TRP A 1 86 ? 29.813 -12.35 -23.871 1 98.36 86 TRP A C 1
ATOM 711 O O . TRP A 1 86 ? 28.839 -11.603 -23.748 1 98.36 86 TRP A O 1
ATOM 721 N N . ILE A 1 87 ? 30.442 -12.491 -24.968 1 98.32 87 ILE A N 1
ATOM 722 C CA . ILE A 1 87 ? 30.086 -11.763 -26.181 1 98.32 87 ILE A CA 1
ATOM 723 C C . ILE A 1 87 ? 29.655 -12.748 -27.266 1 98.32 87 ILE A C 1
ATOM 725 O O . ILE A 1 87 ? 30.401 -13.667 -27.611 1 98.32 87 ILE A O 1
ATOM 729 N N . PHE A 1 88 ? 28.483 -12.674 -27.763 1 98.46 88 PHE A N 1
ATOM 730 C CA . PHE A 1 88 ? 27.968 -13.406 -28.914 1 98.46 88 PHE A CA 1
ATOM 731 C C . PHE A 1 88 ? 28.082 -12.569 -30.183 1 98.46 88 PHE A C 1
ATOM 733 O O . PHE A 1 88 ? 27.721 -11.39 -30.19 1 98.46 88 PHE A O 1
ATOM 740 N N . THR A 1 89 ? 28.562 -13.146 -31.229 1 97.94 89 THR A N 1
ATOM 741 C CA . THR A 1 89 ? 28.67 -12.433 -32.496 1 97.94 89 THR A CA 1
ATOM 742 C C . THR A 1 89 ? 28.108 -13.273 -33.639 1 97.94 89 THR A C 1
ATOM 744 O O . THR A 1 89 ? 28.217 -14.501 -33.626 1 97.94 89 THR A O 1
ATOM 747 N N . ASN A 1 90 ? 27.482 -12.707 -34.535 1 97.73 90 ASN A N 1
ATOM 748 C CA . ASN A 1 90 ? 26.982 -13.323 -35.76 1 97.73 90 ASN A CA 1
ATOM 749 C C . ASN A 1 90 ? 27.213 -12.426 -36.972 1 97.73 90 ASN A C 1
ATOM 751 O O . ASN A 1 90 ? 27.027 -11.21 -36.895 1 97.73 90 ASN A O 1
ATOM 755 N N . GLN A 1 91 ? 27.74 -12.98 -37.989 1 96.39 91 GLN A N 1
ATOM 756 C CA . GLN A 1 91 ? 27.871 -12.307 -39.277 1 96.39 91 GLN A CA 1
ATOM 757 C C . GLN A 1 91 ? 26.876 -12.863 -40.292 1 96.39 91 GLN A C 1
ATOM 759 O O . GLN A 1 91 ? 26.811 -14.075 -40.506 1 96.39 91 GLN A O 1
ATOM 764 N N . PHE A 1 92 ? 26.133 -11.964 -40.947 1 95 92 PHE A N 1
ATOM 765 C CA . PHE A 1 92 ? 25.103 -12.456 -41.853 1 95 92 PHE A CA 1
ATOM 766 C C . PHE A 1 92 ? 24.92 -11.507 -43.031 1 95 92 PHE A C 1
ATOM 768 O O . PHE A 1 92 ? 25.367 -10.359 -42.985 1 95 92 PHE A O 1
ATOM 775 N N . ASP A 1 93 ? 24.35 -11.997 -44.094 1 91.9 93 ASP A N 1
ATOM 776 C CA . ASP A 1 93 ? 23.97 -11.235 -45.28 1 91.9 93 ASP A CA 1
ATOM 777 C C . ASP A 1 93 ? 22.451 -11.175 -45.43 1 91.9 93 ASP A C 1
ATOM 779 O O . ASP A 1 93 ? 21.736 -12.026 -44.898 1 91.9 93 ASP A O 1
ATOM 783 N N . LEU A 1 94 ? 22.041 -10.034 -46.106 1 85.52 94 LEU A N 1
ATOM 784 C CA . LEU A 1 94 ? 20.619 -9.966 -46.427 1 85.52 94 LEU A CA 1
ATOM 785 C C . LEU A 1 94 ? 20.307 -10.77 -47.685 1 85.52 94 LEU A C 1
ATOM 787 O O . LEU A 1 94 ? 21.132 -10.847 -48.598 1 85.52 94 LEU A O 1
ATOM 791 N N . GLY A 1 95 ? 19.787 -12.041 -47.906 1 68.41 95 GLY A N 1
ATOM 792 C CA . GLY A 1 95 ? 19.477 -12.856 -49.07 1 68.41 95 GLY A CA 1
ATOM 793 C C . GLY A 1 95 ? 19.004 -12.041 -50.259 1 68.41 95 GLY A C 1
ATOM 794 O O . GLY A 1 95 ? 18.655 -10.868 -50.115 1 68.41 95 GLY A O 1
ATOM 795 N N . SER A 1 96 ? 19.276 -12.437 -51.482 1 59.68 96 SER A N 1
ATOM 796 C CA . SER A 1 96 ? 18.966 -11.795 -52.755 1 59.68 96 SER A CA 1
ATOM 797 C C . SER A 1 96 ? 17.544 -11.244 -52.764 1 59.68 96 SER A C 1
ATOM 799 O O . SER A 1 96 ? 17.267 -10.239 -53.422 1 59.68 96 SER A O 1
ATOM 801 N N . GLY A 1 97 ? 16.214 -12.005 -52.479 1 56.22 97 GLY A N 1
ATOM 802 C CA . GLY A 1 97 ? 14.828 -11.584 -52.608 1 56.22 97 GLY A CA 1
ATOM 803 C C . GLY A 1 97 ? 14.488 -10.378 -51.753 1 56.22 97 GLY A C 1
ATOM 804 O O . GLY A 1 97 ? 13.368 -9.866 -51.809 1 56.22 97 GLY A O 1
ATOM 805 N N . MET A 1 98 ? 15.772 -9.581 -50.558 1 59.67 98 MET A N 1
ATOM 806 C CA . MET A 1 98 ? 15.406 -8.474 -49.68 1 59.67 98 MET A CA 1
ATOM 807 C C . MET A 1 98 ? 16.022 -7.166 -50.167 1 59.67 98 MET A C 1
ATOM 809 O O . MET A 1 98 ? 17.053 -6.731 -49.653 1 59.67 98 MET A O 1
ATOM 813 N N . LYS A 1 99 ? 15.721 -6.599 -51.307 1 55.52 99 LYS A N 1
ATOM 814 C CA . LYS A 1 99 ? 16.197 -5.309 -51.799 1 55.52 99 LYS A CA 1
ATOM 815 C C . LYS A 1 99 ? 15.661 -4.163 -50.947 1 55.52 99 LYS A C 1
ATOM 817 O O . LYS A 1 99 ? 14.479 -4.143 -50.596 1 55.52 99 LYS A O 1
ATOM 822 N N . MET A 1 100 ? 16.689 -3.375 -50.425 1 56.38 100 MET A N 1
ATOM 823 C CA . MET A 1 100 ? 16.351 -2.175 -49.664 1 56.38 100 MET A CA 1
ATOM 824 C C . MET A 1 100 ? 15.584 -1.181 -50.53 1 56.38 100 MET A C 1
ATOM 826 O O . MET A 1 100 ? 16.059 -0.783 -51.595 1 56.38 100 MET A O 1
ATOM 830 N N . ASN A 1 101 ? 14.347 -1.411 -50.635 1 57.93 101 ASN A N 1
ATOM 831 C CA . ASN A 1 101 ? 13.603 -0.336 -51.281 1 57.93 101 ASN A CA 1
ATOM 832 C C . ASN A 1 101 ? 12.998 0.622 -50.258 1 57.93 101 ASN A C 1
ATOM 834 O O . ASN A 1 101 ? 12.945 0.311 -49.067 1 57.93 101 ASN A O 1
ATOM 838 N N . GLU A 1 102 ? 12.763 1.858 -50.65 1 56.32 102 GLU A N 1
ATOM 839 C CA . GLU A 1 102 ? 12.365 3.028 -49.873 1 56.32 102 GLU A CA 1
ATOM 840 C C . GLU A 1 102 ? 11.184 2.71 -48.961 1 56.32 102 GLU A C 1
ATOM 842 O O . GLU A 1 102 ? 11.004 3.351 -47.924 1 56.32 102 GLU A O 1
ATOM 847 N N . MET A 1 103 ? 10.463 1.726 -49.209 1 59.9 103 MET A N 1
ATOM 848 C CA . MET A 1 103 ? 9.248 1.569 -48.414 1 59.9 103 MET A CA 1
ATOM 849 C C . MET A 1 103 ? 9.39 0.416 -47.426 1 59.9 103 MET A C 1
ATOM 851 O O . MET A 1 103 ? 8.446 0.095 -46.702 1 59.9 103 MET A O 1
ATOM 855 N N . LYS A 1 104 ? 10.565 0.002 -47.251 1 78.24 104 LYS A N 1
ATOM 856 C CA . LYS A 1 104 ? 10.717 -1.177 -46.403 1 78.24 104 LYS A CA 1
ATOM 857 C C . LYS A 1 104 ? 11.326 -0.809 -45.053 1 78.24 104 LYS A C 1
ATOM 859 O O . LYS A 1 104 ? 12.153 0.102 -44.967 1 78.24 104 LYS A O 1
ATOM 864 N N . ARG A 1 105 ? 10.778 -1.382 -43.973 1 88.42 105 ARG A N 1
ATOM 865 C CA . ARG A 1 105 ? 11.402 -1.298 -42.656 1 88.42 105 ARG A CA 1
ATOM 866 C C . ARG A 1 105 ? 11.894 -2.665 -42.195 1 88.42 105 ARG A C 1
ATOM 868 O O . ARG A 1 105 ? 11.218 -3.676 -42.401 1 88.42 105 ARG A O 1
ATOM 875 N N . ILE A 1 106 ? 13.086 -2.715 -41.699 1 92.01 106 ILE A N 1
ATOM 876 C CA . ILE A 1 106 ? 13.685 -3.956 -41.22 1 92.01 106 ILE A CA 1
ATOM 877 C C . ILE A 1 106 ? 13.842 -3.901 -39.702 1 92.01 106 ILE A C 1
ATOM 879 O O . ILE A 1 106 ? 14.444 -2.967 -39.168 1 92.01 106 ILE A O 1
ATOM 883 N N . TYR A 1 107 ? 13.283 -4.922 -39.046 1 93.91 107 TYR A N 1
ATOM 884 C CA . TYR A 1 107 ? 13.367 -5.015 -37.593 1 93.91 107 TYR A CA 1
ATOM 885 C C . TYR A 1 107 ? 14.217 -6.208 -37.171 1 93.91 107 TYR A C 1
ATOM 887 O O . TYR A 1 107 ? 14.11 -7.29 -37.752 1 93.91 107 TYR A O 1
ATOM 895 N N . LEU A 1 108 ? 15.118 -5.978 -36.269 1 96.93 108 LEU A N 1
ATOM 896 C CA . LEU A 1 108 ? 15.82 -7.047 -35.568 1 96.93 108 LEU A CA 1
ATOM 897 C C . LEU A 1 108 ? 15.069 -7.454 -34.304 1 96.93 108 LEU A C 1
ATOM 899 O O . LEU A 1 108 ? 14.845 -6.627 -33.417 1 96.93 108 LEU A O 1
ATOM 903 N N . GLN A 1 109 ? 14.709 -8.672 -34.268 1 97.02 109 GLN A N 1
ATOM 904 C CA . GLN A 1 109 ? 13.878 -9.13 -33.16 1 97.02 109 GLN A CA 1
ATOM 905 C C . GLN A 1 109 ? 14.59 -10.206 -32.346 1 97.02 109 GLN A C 1
ATOM 907 O O . GLN A 1 109 ? 15.106 -11.176 -32.906 1 97.02 109 GLN A O 1
ATOM 912 N N . PHE A 1 110 ? 14.656 -10.039 -31.052 1 97.8 110 PHE A N 1
ATOM 913 C CA . PHE A 1 110 ? 15.067 -11.045 -30.08 1 97.8 110 PHE A CA 1
ATOM 914 C C . PHE A 1 110 ? 13.874 -11.529 -29.264 1 97.8 110 PHE A C 1
ATOM 916 O O . PHE A 1 110 ? 13.281 -10.76 -28.505 1 97.8 110 PHE A O 1
ATOM 923 N N . ASP A 1 111 ? 13.559 -12.792 -29.342 1 96.2 111 ASP A N 1
ATOM 924 C CA . ASP A 1 111 ? 12.428 -13.318 -28.583 1 96.2 111 ASP A CA 1
ATOM 925 C C . ASP A 1 111 ? 12.79 -13.494 -27.11 1 96.2 111 ASP A C 1
ATOM 927 O O . ASP A 1 111 ? 11.907 -13.626 -26.26 1 96.2 111 ASP A O 1
ATOM 931 N N . GLY A 1 112 ? 14.096 -13.566 -26.796 1 96.23 112 GLY A N 1
ATOM 932 C CA . GLY A 1 112 ? 14.523 -13.686 -25.411 1 96.23 112 GLY A CA 1
ATOM 933 C C . GLY A 1 112 ? 16.03 -13.636 -25.245 1 96.23 112 GLY A C 1
ATOM 934 O O . GLY A 1 112 ? 16.753 -14.432 -25.849 1 96.23 112 GLY A O 1
ATOM 935 N N . LEU A 1 113 ? 16.512 -12.716 -24.499 1 97.97 113 LEU A N 1
ATOM 936 C CA . LEU A 1 113 ? 17.91 -12.584 -24.105 1 97.97 113 LEU A CA 1
ATOM 937 C C . LEU A 1 113 ? 18.073 -12.787 -22.602 1 97.97 113 LEU A C 1
ATOM 939 O O . LEU A 1 113 ? 17.33 -12.206 -21.809 1 97.97 113 LEU A O 1
ATOM 943 N N . ASP A 1 114 ? 18.988 -13.644 -22.203 1 97.74 114 ASP A N 1
ATOM 944 C CA . ASP A 1 114 ? 19.196 -13.972 -20.796 1 97.74 114 ASP A CA 1
ATOM 945 C C . ASP A 1 114 ? 20.57 -13.506 -20.32 1 97.74 114 ASP A C 1
ATOM 947 O O . ASP A 1 114 ? 21.556 -14.235 -20.443 1 97.74 114 ASP A O 1
ATOM 951 N N . THR A 1 115 ? 20.767 -12.447 -19.777 1 95.58 115 THR A N 1
ATOM 952 C CA . THR A 1 115 ? 19.67 -11.549 -19.438 1 95.58 115 THR A CA 1
ATOM 953 C C . THR A 1 115 ? 20.043 -10.1 -19.741 1 95.58 115 THR A C 1
ATOM 955 O O . THR A 1 115 ? 19.401 -9.448 -20.566 1 95.58 115 THR A O 1
ATOM 958 N N . VAL A 1 116 ? 21.064 -9.621 -19.049 1 97.76 116 VAL A N 1
ATOM 959 C CA . VAL A 1 116 ? 21.486 -8.23 -19.183 1 97.76 116 VAL A CA 1
ATOM 960 C C . VAL A 1 116 ? 22.536 -8.112 -20.286 1 97.76 116 VAL A C 1
ATOM 962 O O . VAL A 1 116 ? 23.598 -8.734 -20.209 1 97.76 116 VAL A O 1
ATOM 965 N N . CYS A 1 117 ? 22.211 -7.337 -21.288 1 98.22 117 CYS A N 1
ATOM 966 C CA . CYS A 1 117 ? 23.155 -7.261 -22.397 1 98.22 117 CYS A CA 1
ATOM 967 C C . CYS A 1 117 ? 22.982 -5.96 -23.173 1 98.22 117 CYS A C 1
ATOM 969 O O . CYS A 1 117 ? 21.984 -5.259 -23.002 1 98.22 117 CYS A O 1
ATOM 971 N N . ASP A 1 118 ? 23.983 -5.659 -23.922 1 97.98 118 ASP A N 1
ATOM 972 C CA . ASP A 1 118 ? 23.977 -4.599 -24.926 1 97.98 118 ASP A CA 1
ATOM 973 C C . ASP A 1 118 ? 24.019 -5.18 -26.338 1 97.98 118 ASP A C 1
ATOM 975 O O . ASP A 1 118 ? 24.706 -6.173 -26.586 1 97.98 118 ASP A O 1
ATOM 979 N N . ILE A 1 119 ? 23.322 -4.593 -27.265 1 98.5 119 ILE A N 1
ATOM 980 C CA . ILE A 1 119 ? 23.246 -5.063 -28.643 1 98.5 119 ILE A CA 1
ATOM 981 C C . ILE A 1 119 ? 23.876 -4.032 -29.576 1 98.5 119 ILE A C 1
ATOM 983 O O . ILE A 1 119 ? 23.545 -2.846 -29.514 1 98.5 119 ILE A O 1
ATOM 987 N N . GLU A 1 120 ? 24.772 -4.472 -30.422 1 98.29 120 GLU A N 1
ATOM 988 C CA . GLU A 1 120 ? 25.414 -3.631 -31.427 1 98.29 120 GLU A CA 1
ATOM 989 C C . GLU A 1 120 ? 25.241 -4.213 -32.827 1 98.29 120 GLU A C 1
ATOM 991 O O . GLU A 1 120 ? 25.306 -5.43 -33.011 1 98.29 120 GLU A O 1
ATOM 996 N N . LEU A 1 121 ? 24.947 -3.356 -33.82 1 98.16 121 LEU A N 1
ATOM 997 C CA . LEU A 1 121 ? 24.888 -3.724 -35.23 1 98.16 121 LEU A CA 1
ATOM 998 C C . LEU A 1 121 ? 25.815 -2.844 -36.061 1 98.16 121 LEU A C 1
ATOM 1000 O O . LEU A 1 121 ? 25.675 -1.619 -36.067 1 98.16 121 LEU A O 1
ATOM 1004 N N . ASN A 1 122 ? 26.779 -3.402 -36.778 1 97.41 122 ASN A N 1
ATOM 1005 C CA . ASN A 1 122 ? 27.736 -2.7 -37.627 1 97.41 122 ASN A CA 1
ATOM 1006 C C . ASN A 1 122 ? 28.452 -1.589 -36.865 1 97.41 122 ASN A C 1
ATOM 1008 O O . ASN A 1 122 ? 28.599 -0.476 -37.373 1 97.41 122 ASN A O 1
ATOM 1012 N N . GLY A 1 123 ? 28.75 -1.879 -35.611 1 95.84 123 GLY A N 1
ATOM 1013 C CA . GLY A 1 123 ? 29.578 -0.988 -34.814 1 95.84 123 GLY A CA 1
ATOM 1014 C C . GLY A 1 123 ? 28.775 0.045 -34.046 1 95.84 123 GLY A C 1
ATOM 1015 O O . GLY A 1 123 ? 29.334 0.817 -33.264 1 95.84 123 GLY A O 1
ATOM 1016 N N . GLN A 1 124 ? 27.43 0.031 -34.308 1 95.85 124 GLN A N 1
ATOM 1017 C CA . GLN A 1 124 ? 26.598 1.031 -33.648 1 95.85 124 GLN A CA 1
ATOM 1018 C C . GLN A 1 124 ? 25.736 0.399 -32.56 1 95.85 124 GLN A C 1
ATOM 1020 O O . GLN A 1 124 ? 25.112 -0.642 -32.781 1 95.85 124 GLN A O 1
ATOM 1025 N N . TRP A 1 125 ? 25.702 0.905 -31.274 1 96.94 125 TRP A N 1
ATOM 1026 C CA . TRP A 1 125 ? 24.804 0.434 -30.225 1 96.94 125 TRP A CA 1
ATOM 1027 C C . TRP A 1 125 ? 23.347 0.668 -30.61 1 96.94 125 TRP A C 1
ATOM 1029 O O . TRP A 1 125 ? 22.959 1.788 -30.949 1 96.94 125 TRP A O 1
ATOM 1039 N N . ILE A 1 126 ? 22.464 -0.326 -30.507 1 96.87 126 ILE A N 1
ATOM 1040 C CA . ILE A 1 126 ? 21.091 -0.174 -30.974 1 96.87 126 ILE A CA 1
ATOM 1041 C C . ILE A 1 126 ? 20.121 -0.525 -29.848 1 96.87 126 ILE A C 1
ATOM 1043 O O . ILE A 1 126 ? 18.903 -0.485 -30.035 1 96.87 126 ILE A O 1
ATOM 1047 N N . GLY A 1 127 ? 20.584 -0.949 -28.642 1 95.75 127 GLY A N 1
ATOM 1048 C CA . GLY A 1 127 ? 19.734 -1.244 -27.499 1 95.75 127 GLY A CA 1
ATOM 1049 C C . GLY A 1 127 ? 20.313 -2.306 -26.584 1 95.75 127 GLY A C 1
ATOM 1050 O O . GLY A 1 127 ? 21.491 -2.65 -26.691 1 95.75 127 GLY A O 1
ATOM 1051 N N . GLY A 1 128 ? 19.499 -2.799 -25.661 1 95.77 128 GLY A N 1
ATOM 1052 C CA . GLY A 1 128 ? 19.906 -3.822 -24.711 1 95.77 128 GLY A CA 1
ATOM 1053 C C . GLY A 1 128 ? 18.737 -4.465 -23.99 1 95.77 128 GLY A C 1
ATOM 1054 O O . GLY A 1 128 ? 17.578 -4.209 -24.323 1 95.77 128 GLY A O 1
ATOM 1055 N N . SER A 1 129 ? 19.05 -5.363 -23.093 1 96.36 129 SER A N 1
ATOM 1056 C CA . SER A 1 129 ? 18.05 -6.074 -22.302 1 96.36 129 SER A CA 1
ATOM 1057 C C . SER A 1 129 ? 18.454 -6.143 -20.833 1 96.36 129 SER A C 1
ATOM 1059 O O . SER A 1 129 ? 19.637 -6.28 -20.515 1 96.36 129 SER A O 1
ATOM 1061 N N . GLU A 1 130 ? 17.495 -5.986 -19.947 1 96.33 130 GLU A N 1
ATOM 1062 C CA . GLU A 1 130 ? 17.69 -6.209 -18.518 1 96.33 130 GLU A CA 1
ATOM 1063 C C . GLU A 1 130 ? 16.63 -7.153 -17.957 1 96.33 130 GLU A C 1
ATOM 1065 O O . GLU A 1 130 ? 16.503 -7.3 -16.74 1 96.33 130 GLU A O 1
ATOM 1070 N N . ASN A 1 131 ? 15.866 -7.767 -18.797 1 98.03 131 ASN A N 1
ATOM 1071 C CA . ASN A 1 131 ? 14.751 -8.638 -18.441 1 98.03 131 ASN A CA 1
ATOM 1072 C C . ASN A 1 131 ? 14.644 -9.829 -19.389 1 98.03 131 ASN A C 1
ATOM 1074 O O . ASN A 1 131 ? 14.3 -9.665 -20.561 1 98.03 131 ASN A O 1
ATOM 1078 N N . MET A 1 132 ? 14.834 -10.982 -18.814 1 98.04 132 MET A N 1
ATOM 1079 C CA . MET A 1 132 ? 14.883 -12.231 -19.569 1 98.04 132 MET A CA 1
ATOM 1080 C C . MET A 1 132 ? 13.553 -12.498 -20.265 1 98.04 132 MET A C 1
ATOM 1082 O O . MET A 1 132 ? 13.508 -13.2 -21.277 1 98.04 132 MET A O 1
ATOM 1086 N N . PHE A 1 133 ? 12.457 -11.897 -19.838 1 98 133 PHE A N 1
ATOM 1087 C CA . PHE A 1 133 ? 11.118 -12.265 -20.281 1 98 133 PHE A CA 1
ATOM 1088 C C . PHE A 1 133 ? 10.621 -11.308 -21.358 1 98 133 PHE A C 1
ATOM 1090 O O . PHE A 1 133 ? 9.535 -11.496 -21.91 1 98 133 PHE A O 1
ATOM 1097 N N . HIS A 1 134 ? 11.461 -10.336 -21.705 1 97.38 134 HIS A N 1
ATOM 1098 C CA . HIS A 1 134 ? 11.091 -9.374 -22.736 1 97.38 134 HIS A CA 1
ATOM 1099 C C . HIS A 1 134 ? 11.398 -9.914 -24.129 1 97.38 134 HIS A C 1
ATOM 1101 O O . HIS A 1 134 ? 12.424 -10.565 -24.335 1 97.38 134 HIS A O 1
ATOM 1107 N N . LYS A 1 135 ? 10.49 -9.616 -24.992 1 96.63 135 LYS A N 1
ATOM 1108 C CA . LYS A 1 135 ? 10.783 -9.593 -26.422 1 96.63 135 LYS A CA 1
ATOM 1109 C C . LYS A 1 135 ? 11.271 -8.215 -26.86 1 96.63 135 LYS A C 1
ATOM 1111 O O . LYS A 1 135 ? 10.714 -7.194 -26.451 1 96.63 135 LYS A O 1
ATOM 1116 N N . ILE A 1 136 ? 12.354 -8.201 -27.617 1 96.75 136 ILE A N 1
ATOM 1117 C CA . ILE A 1 136 ? 12.927 -6.931 -28.049 1 96.75 136 ILE A CA 1
ATOM 1118 C C . ILE A 1 136 ? 12.85 -6.821 -29.57 1 96.75 136 ILE A C 1
ATOM 1120 O O . ILE A 1 136 ? 13.213 -7.757 -30.286 1 96.75 136 ILE A O 1
ATOM 1124 N N . GLU A 1 137 ? 12.341 -5.762 -30.027 1 94.99 137 GLU A N 1
ATOM 1125 C CA . GLU A 1 137 ? 12.27 -5.442 -31.45 1 94.99 137 GLU A CA 1
ATOM 1126 C C . GLU A 1 137 ? 12.867 -4.068 -31.738 1 94.99 137 GLU A C 1
ATOM 1128 O O . GLU A 1 137 ? 12.439 -3.066 -31.161 1 94.99 137 GLU A O 1
ATOM 1133 N N . ILE A 1 138 ? 13.844 -4.031 -32.592 1 95.7 138 ILE A N 1
ATOM 1134 C CA . ILE A 1 138 ? 14.553 -2.788 -32.876 1 95.7 138 ILE A CA 1
ATOM 1135 C C . ILE A 1 138 ? 14.492 -2.49 -34.372 1 95.7 138 ILE A C 1
ATOM 1137 O O . ILE A 1 138 ? 14.809 -3.351 -35.197 1 95.7 138 ILE A O 1
ATOM 1141 N N . ASP A 1 139 ? 14.096 -1.289 -34.797 1 92.83 139 ASP A N 1
ATOM 1142 C CA . ASP A 1 139 ? 14.155 -0.848 -36.187 1 92.83 139 ASP A CA 1
ATOM 1143 C C . ASP A 1 139 ? 15.598 -0.605 -36.625 1 92.83 139 ASP A C 1
ATOM 1145 O O . ASP A 1 139 ? 16.251 0.323 -36.144 1 92.83 139 ASP A O 1
ATOM 1149 N N . VAL A 1 140 ? 16.073 -1.453 -37.534 1 95.03 140 VAL A N 1
ATOM 1150 C CA . VAL A 1 140 ? 17.474 -1.342 -37.928 1 95.03 140 VAL A CA 1
ATOM 1151 C C . VAL A 1 140 ? 17.567 -0.953 -39.402 1 95.03 140 VAL A C 1
ATOM 1153 O O . VAL A 1 140 ? 18.613 -1.126 -40.031 1 95.03 140 VAL A O 1
ATOM 1156 N N . THR A 1 141 ? 16.608 -0.378 -39.906 1 91.19 141 THR A N 1
ATOM 1157 C CA . THR A 1 141 ? 16.486 -0.071 -41.327 1 91.19 141 THR A CA 1
ATOM 1158 C C . THR A 1 141 ? 17.666 0.774 -41.801 1 91.19 141 THR A C 1
ATOM 1160 O O . THR A 1 141 ? 18.241 0.509 -42.858 1 91.19 141 THR A O 1
ATOM 1163 N N . ASP A 1 142 ? 18.026 1.733 -41.057 1 90.31 142 ASP A N 1
ATOM 1164 C CA . ASP A 1 142 ? 19.038 2.693 -41.485 1 90.31 142 ASP A CA 1
ATOM 1165 C C . ASP A 1 142 ? 20.444 2.184 -41.176 1 90.31 142 ASP A C 1
ATOM 1167 O O . ASP A 1 142 ? 21.433 2.764 -41.627 1 90.31 142 ASP A O 1
ATOM 1171 N N . LEU A 1 143 ? 20.507 1.052 -40.494 1 93.54 143 LEU A N 1
ATOM 1172 C CA . LEU A 1 143 ? 21.81 0.599 -40.02 1 93.54 143 LEU A CA 1
ATOM 1173 C C . LEU A 1 143 ? 22.234 -0.679 -40.736 1 93.54 143 LEU A C 1
ATOM 1175 O O . LEU A 1 143 ? 23.42 -1.018 -40.76 1 93.54 143 LEU A O 1
ATOM 1179 N N . ILE A 1 144 ? 21.286 -1.405 -41.271 1 92.9 144 ILE A N 1
ATOM 1180 C CA . ILE A 1 144 ? 21.543 -2.715 -41.86 1 92.9 144 ILE A CA 1
ATOM 1181 C C . ILE A 1 144 ? 22.179 -2.545 -43.238 1 92.9 144 ILE A C 1
ATOM 1183 O O . ILE A 1 144 ? 21.957 -1.536 -43.911 1 92.9 144 ILE A O 1
ATOM 1187 N N . ARG A 1 145 ? 23.12 -3.519 -43.613 1 90.8 145 ARG A N 1
ATOM 1188 C CA . ARG A 1 145 ? 23.781 -3.566 -44.913 1 90.8 145 ARG A CA 1
ATOM 1189 C C . ARG A 1 145 ? 23.354 -4.801 -45.7 1 90.8 145 ARG A C 1
ATOM 1191 O O . ARG A 1 145 ? 22.805 -5.746 -45.131 1 90.8 145 ARG A O 1
ATOM 1198 N N . GLU A 1 146 ? 23.541 -4.754 -46.962 1 89.47 146 GLU A N 1
ATOM 1199 C CA . GLU A 1 146 ? 23.196 -5.906 -47.788 1 89.47 146 GLU A CA 1
ATOM 1200 C C . GLU A 1 146 ? 24.094 -7.1 -47.474 1 89.47 146 GLU A C 1
ATOM 1202 O O . GLU A 1 146 ? 23.637 -8.245 -47.478 1 89.47 146 GLU A O 1
ATOM 1207 N N . LYS A 1 147 ? 25.314 -6.731 -47.221 1 91.45 147 LYS A N 1
ATOM 1208 C CA . LYS A 1 147 ? 26.272 -7.802 -46.963 1 91.45 147 LYS A CA 1
ATOM 1209 C C . LYS A 1 147 ? 27.14 -7.483 -45.749 1 91.45 147 LYS A C 1
ATOM 1211 O O . LYS A 1 147 ? 27.31 -6.315 -45.391 1 91.45 147 LYS A O 1
ATOM 1216 N N . SER A 1 148 ? 27.549 -8.571 -45.132 1 93.09 148 SER A N 1
ATOM 1217 C CA . SER A 1 148 ? 28.577 -8.533 -44.096 1 93.09 148 SER A CA 1
ATOM 1218 C C . SER A 1 148 ? 28.116 -7.723 -42.89 1 93.09 148 SER A C 1
ATOM 1220 O O . SER A 1 148 ? 28.829 -6.831 -42.425 1 93.09 148 SER A O 1
ATOM 1222 N N . ASN A 1 149 ? 26.899 -7.934 -42.517 1 96.6 149 ASN A N 1
ATOM 1223 C CA . ASN A 1 149 ? 26.441 -7.331 -41.27 1 96.6 149 ASN A CA 1
ATOM 1224 C C . ASN A 1 149 ? 27.057 -8.02 -40.055 1 96.6 149 ASN A C 1
ATOM 1226 O O . ASN A 1 149 ? 27.194 -9.244 -40.034 1 96.6 149 ASN A O 1
ATOM 1230 N N . LEU A 1 150 ? 27.488 -7.268 -39.087 1 97.85 150 LEU A N 1
ATOM 1231 C CA . LEU A 1 150 ? 28.035 -7.811 -37.848 1 97.85 150 LEU A CA 1
ATOM 1232 C C . LEU A 1 150 ? 27.12 -7.501 -36.668 1 97.85 150 LEU A C 1
ATOM 1234 O O . LEU A 1 150 ? 26.923 -6.335 -36.319 1 97.85 150 LEU A O 1
ATOM 1238 N N . LEU A 1 151 ? 26.485 -8.496 -36.109 1 98.17 151 LEU A N 1
ATOM 1239 C CA . LEU A 1 151 ? 25.664 -8.381 -34.909 1 98.17 151 LEU A CA 1
ATOM 1240 C C . LEU A 1 151 ? 26.443 -8.822 -33.674 1 98.17 151 LEU A C 1
ATOM 1242 O O . LEU A 1 151 ? 27.009 -9.917 -33.651 1 98.17 151 LEU A O 1
ATOM 1246 N N . VAL A 1 152 ? 26.527 -7.978 -32.636 1 98.32 152 VAL A N 1
ATOM 1247 C CA . VAL A 1 152 ? 27.257 -8.265 -31.406 1 98.32 152 VAL A CA 1
ATOM 1248 C C . VAL A 1 152 ? 26.324 -8.119 -30.205 1 98.32 152 VAL A C 1
ATOM 1250 O O . VAL A 1 152 ? 25.647 -7.099 -30.058 1 98.32 152 VAL A O 1
ATOM 1253 N N . VAL A 1 153 ? 26.151 -9.12 -29.41 1 98.55 153 VAL A N 1
ATOM 1254 C CA . VAL A 1 153 ? 25.407 -9.076 -28.155 1 98.55 153 VAL A CA 1
ATOM 1255 C C . VAL A 1 153 ? 26.36 -9.298 -26.982 1 98.55 153 VAL A C 1
ATOM 1257 O O . VAL A 1 153 ? 26.903 -10.393 -26.814 1 98.55 153 VAL A O 1
ATOM 1260 N N . LYS A 1 154 ? 26.582 -8.296 -26.144 1 98.29 154 LYS A N 1
ATOM 1261 C CA . LYS A 1 154 ? 27.521 -8.337 -25.027 1 98.29 154 LYS A CA 1
ATOM 1262 C C . LYS A 1 154 ? 26.791 -8.538 -23.702 1 98.29 154 LYS A C 1
ATOM 1264 O O . LYS A 1 154 ? 26.199 -7.6 -23.164 1 98.29 154 LYS A O 1
ATOM 1269 N N . PHE A 1 155 ? 26.912 -9.737 -23.168 1 98.4 155 PHE A N 1
ATOM 1270 C CA . PHE A 1 155 ? 26.237 -10.063 -21.918 1 98.4 155 PHE A CA 1
ATOM 1271 C C . PHE A 1 155 ? 27.137 -9.768 -20.724 1 98.4 155 PHE A C 1
ATOM 1273 O O . PHE A 1 155 ? 28.344 -10.012 -20.774 1 98.4 155 PHE A O 1
ATOM 1280 N N . GLN A 1 156 ? 26.53 -9.237 -19.711 1 97.34 156 GLN A N 1
ATOM 1281 C CA . GLN A 1 156 ? 27.223 -9.169 -18.429 1 97.34 156 GLN A CA 1
ATOM 1282 C C . GLN A 1 156 ? 26.77 -10.289 -17.498 1 97.34 156 GLN A C 1
ATOM 1284 O O . GLN A 1 156 ? 25.786 -10.977 -17.778 1 97.34 156 GLN A O 1
ATOM 1289 N N . SER A 1 157 ? 27.504 -10.52 -16.399 1 97.66 157 SER A N 1
ATOM 1290 C CA . SER A 1 157 ? 27.143 -11.521 -15.4 1 97.66 157 SER A CA 1
ATOM 1291 C C . SER A 1 157 ? 25.847 -11.149 -14.689 1 97.66 157 SER A C 1
ATOM 1293 O O . SER A 1 157 ? 25.739 -10.067 -14.108 1 97.66 157 SER A O 1
ATOM 1295 N N . ALA A 1 158 ? 24.892 -12.034 -14.748 1 97.48 158 ALA A N 1
ATOM 1296 C CA . ALA A 1 158 ? 23.636 -11.808 -14.037 1 97.48 158 ALA A CA 1
ATOM 1297 C C . ALA A 1 158 ? 23.869 -11.691 -12.534 1 97.48 158 ALA A C 1
ATOM 1299 O O . ALA A 1 158 ? 23.202 -10.906 -11.855 1 97.48 158 ALA A O 1
ATOM 1300 N N . ILE A 1 159 ? 24.799 -12.475 -11.983 1 97.48 159 ILE A N 1
ATOM 1301 C CA . ILE A 1 159 ? 25.126 -12.49 -10.562 1 97.48 159 ILE A CA 1
ATOM 1302 C C . ILE A 1 159 ? 25.716 -11.141 -10.154 1 97.48 159 ILE A C 1
ATOM 1304 O O . ILE A 1 159 ? 25.294 -10.547 -9.16 1 97.48 159 ILE A O 1
ATOM 1308 N N . GLU A 1 160 ? 26.614 -10.644 -10.962 1 97.7 160 GLU A N 1
ATOM 1309 C CA . GLU A 1 160 ? 27.246 -9.366 -10.648 1 97.7 160 GLU A CA 1
ATOM 1310 C C . GLU A 1 160 ? 26.261 -8.211 -10.803 1 97.7 160 GLU A C 1
ATOM 1312 O O . GLU A 1 160 ? 26.298 -7.249 -10.032 1 97.7 160 GLU A O 1
ATOM 1317 N N . TYR A 1 161 ? 25.467 -8.333 -11.842 1 97.66 161 TYR A N 1
ATOM 1318 C CA . TYR A 1 161 ? 24.435 -7.32 -12.037 1 97.66 161 TYR A CA 1
ATOM 1319 C C . TYR A 1 161 ? 23.52 -7.233 -10.822 1 97.66 161 TYR A C 1
ATOM 1321 O O . TYR A 1 161 ? 23.237 -6.14 -10.327 1 97.66 161 TYR A O 1
ATOM 1329 N N . SER A 1 162 ? 23.003 -8.348 -10.365 1 97.05 162 SER A N 1
ATOM 1330 C CA . SER A 1 162 ? 22.094 -8.381 -9.224 1 97.05 162 SER A CA 1
ATOM 1331 C C . SER A 1 162 ? 22.76 -7.827 -7.969 1 97.05 162 SER A C 1
ATOM 1333 O O . SER A 1 162 ? 22.133 -7.099 -7.197 1 97.05 162 SER A O 1
ATOM 1335 N N . LYS A 1 163 ? 23.964 -8.204 -7.761 1 96.89 163 LYS A N 1
ATOM 1336 C CA . LYS A 1 163 ? 24.723 -7.706 -6.618 1 96.89 163 LYS A CA 1
ATOM 1337 C C . LYS A 1 163 ? 24.862 -6.187 -6.67 1 96.89 163 LYS A C 1
ATOM 1339 O O . LYS A 1 163 ? 24.699 -5.508 -5.654 1 96.89 163 LYS A O 1
ATOM 1344 N N . ARG A 1 164 ? 25.197 -5.684 -7.853 1 97.63 164 ARG A N 1
ATOM 1345 C CA . ARG A 1 164 ? 25.339 -4.242 -8.026 1 97.63 164 ARG A CA 1
ATOM 1346 C C . ARG A 1 164 ? 24.016 -3.527 -7.771 1 97.63 164 ARG A C 1
ATOM 1348 O O . ARG A 1 164 ? 23.979 -2.505 -7.083 1 97.63 164 ARG A O 1
ATOM 1355 N N . LYS A 1 165 ? 22.912 -4.057 -8.347 1 97.28 165 LYS A N 1
ATOM 1356 C CA . LYS A 1 165 ? 21.603 -3.437 -8.167 1 97.28 165 LYS A CA 1
ATOM 1357 C C . LYS A 1 165 ? 21.184 -3.454 -6.699 1 97.28 165 LYS A C 1
ATOM 1359 O O . LYS A 1 165 ? 20.542 -2.516 -6.221 1 97.28 165 LYS A O 1
ATOM 1364 N N . ALA A 1 166 ? 21.501 -4.516 -5.988 1 96.55 166 ALA A N 1
ATOM 1365 C CA . ALA A 1 166 ? 21.201 -4.597 -4.561 1 96.55 166 ALA A CA 1
ATOM 1366 C C . ALA A 1 166 ? 21.95 -3.52 -3.781 1 96.55 166 ALA A C 1
ATOM 1368 O O . ALA A 1 166 ? 21.4 -2.919 -2.855 1 96.55 166 ALA A O 1
ATOM 1369 N N . LYS A 1 167 ? 23.206 -3.282 -4.17 1 95.98 167 LYS A N 1
ATOM 1370 C CA . LYS A 1 167 ? 24.019 -2.261 -3.515 1 95.98 167 LYS A CA 1
ATOM 1371 C C . LYS A 1 167 ? 23.46 -0.865 -3.772 1 95.98 167 LYS A C 1
ATOM 1373 O O . LYS A 1 167 ? 23.551 0.014 -2.913 1 95.98 167 LYS A O 1
ATOM 1378 N N . GLU A 1 168 ? 22.83 -0.761 -4.934 1 95.31 168 GLU A N 1
ATOM 1379 C CA . GLU A 1 168 ? 22.289 0.532 -5.339 1 95.31 168 GLU A CA 1
ATOM 1380 C C . GLU A 1 168 ? 20.92 0.779 -4.712 1 95.31 168 GLU A C 1
ATOM 1382 O O . GLU A 1 168 ? 20.401 1.896 -4.763 1 95.31 168 GLU A O 1
ATOM 1387 N N . SER A 1 169 ? 20.339 -0.2 -4.129 1 94.27 169 SER A N 1
ATOM 1388 C CA . SER A 1 169 ? 18.99 -0.09 -3.585 1 94.27 169 SER A CA 1
ATOM 1389 C C . SER A 1 169 ? 18.941 0.898 -2.424 1 94.27 169 SER A C 1
ATOM 1391 O O . SER A 1 169 ? 19.868 0.959 -1.614 1 94.27 169 SER A O 1
ATOM 1393 N N . LEU A 1 170 ? 17.847 1.653 -2.318 1 90.59 170 LEU A N 1
ATOM 1394 C CA . LEU A 1 170 ? 17.634 2.667 -1.291 1 90.59 170 LEU A CA 1
ATOM 1395 C C . LEU A 1 170 ? 17.56 2.032 0.093 1 90.59 170 LEU A C 1
ATOM 1397 O O . LEU A 1 170 ? 17.924 2.661 1.09 1 90.59 170 LEU A O 1
ATOM 1401 N N . TYR A 1 171 ? 17.058 0.865 0.197 1 92.55 171 TYR A N 1
ATOM 1402 C CA . TYR A 1 171 ? 16.908 0.064 1.406 1 92.55 171 TYR A CA 1
ATOM 1403 C C . TYR A 1 171 ? 17.037 -1.422 1.095 1 92.55 171 TYR A C 1
ATOM 1405 O O . TYR A 1 171 ? 17.012 -1.823 -0.071 1 92.55 171 TYR A O 1
ATOM 1413 N N . PRO A 1 172 ? 17.24 -2.208 2.158 1 92.92 172 PRO A N 1
ATOM 1414 C CA . PRO A 1 172 ? 17.39 -3.642 1.901 1 92.92 172 PRO A CA 1
ATOM 1415 C C . PRO A 1 172 ? 16.102 -4.289 1.396 1 92.92 172 PRO A C 1
ATOM 1417 O O . PRO A 1 172 ? 15.021 -4.016 1.926 1 92.92 172 PRO A O 1
ATOM 1420 N N . ILE A 1 173 ? 16.174 -5.06 0.369 1 95.18 173 ILE A N 1
ATOM 1421 C CA . ILE A 1 173 ? 15.077 -5.848 -0.183 1 95.18 173 ILE A CA 1
ATOM 1422 C C . ILE A 1 173 ? 15.423 -7.334 -0.113 1 95.18 173 ILE A C 1
ATOM 1424 O O . ILE A 1 173 ? 16.152 -7.848 -0.965 1 95.18 173 ILE A O 1
ATOM 1428 N N . PRO A 1 174 ? 14.872 -8.011 0.845 1 93.82 174 PRO A N 1
ATOM 1429 C CA . PRO A 1 174 ? 15.354 -9.361 1.145 1 93.82 174 PRO A CA 1
ATOM 1430 C C . PRO A 1 174 ? 14.695 -10.429 0.277 1 93.82 174 PRO A C 1
ATOM 1432 O O . PRO A 1 174 ? 13.683 -10.162 -0.377 1 93.82 174 PRO A O 1
ATOM 1435 N N . THR A 1 175 ? 15.324 -11.636 0.241 1 92.73 175 THR A N 1
ATOM 1436 C CA . THR A 1 175 ? 14.824 -12.876 -0.341 1 92.73 175 THR A CA 1
ATOM 1437 C C . THR A 1 175 ? 14.943 -14.027 0.655 1 92.73 175 THR A C 1
ATOM 1439 O O . THR A 1 175 ? 15.652 -13.917 1.657 1 92.73 175 THR A O 1
ATOM 1442 N N . SER A 1 176 ? 14.121 -15.069 0.501 1 86.32 176 SER A N 1
ATOM 1443 C CA . SER A 1 176 ? 14.135 -16.207 1.414 1 86.32 176 SER A CA 1
ATOM 1444 C C . SER A 1 176 ? 15.284 -17.158 1.095 1 86.32 176 SER A C 1
ATOM 1446 O O . SER A 1 176 ? 15.354 -18.261 1.64 1 86.32 176 SER A O 1
ATOM 1448 N N . ASP A 1 177 ? 16.24 -16.826 0.43 1 75.84 177 ASP A N 1
ATOM 1449 C CA . ASP A 1 177 ? 17.312 -17.704 -0.029 1 75.84 177 ASP A CA 1
ATOM 1450 C C . ASP A 1 177 ? 18.155 -18.202 1.143 1 75.84 177 ASP A C 1
ATOM 1452 O O . ASP A 1 177 ? 18.332 -17.489 2.133 1 75.84 177 ASP A O 1
ATOM 1456 N N . ASN A 1 178 ? 18.473 -19.503 1.2 1 77.37 178 ASN A N 1
ATOM 1457 C CA . ASN A 1 178 ? 19.484 -20.093 2.071 1 77.37 178 ASN A CA 1
ATOM 1458 C C . ASN A 1 178 ? 20.743 -20.468 1.294 1 77.37 178 ASN A C 1
ATOM 1460 O O . ASN A 1 178 ? 20.914 -21.623 0.9 1 77.37 178 ASN A O 1
ATOM 1464 N N . GLU A 1 179 ? 21.521 -19.612 1.088 1 76.79 179 GLU A N 1
ATOM 1465 C CA . GLU A 1 179 ? 22.655 -19.777 0.184 1 76.79 179 GLU A CA 1
ATOM 1466 C C . GLU A 1 179 ? 23.596 -20.875 0.673 1 76.79 179 GLU A C 1
ATOM 1468 O O . GLU A 1 179 ? 24.234 -21.556 -0.132 1 76.79 179 GLU A O 1
ATOM 1473 N N . GLN A 1 180 ? 23.605 -21.172 1.919 1 87.06 180 GLN A N 1
ATOM 1474 C CA . GLN A 1 180 ? 24.572 -22.133 2.436 1 87.06 180 GLN A CA 1
ATOM 1475 C C . GLN A 1 180 ? 24.21 -23.556 2.02 1 87.06 180 GLN A C 1
ATOM 1477 O O . GLN A 1 180 ? 25.005 -24.241 1.373 1 87.06 180 GLN A O 1
ATOM 1482 N N . VAL A 1 181 ? 23.034 -23.945 2.23 1 91.83 181 VAL A N 1
ATOM 1483 C CA . VAL A 1 181 ? 22.632 -25.316 1.934 1 91.83 181 VAL A CA 1
ATOM 1484 C C . VAL A 1 181 ? 22.271 -25.441 0.455 1 91.83 181 VAL A C 1
ATOM 1486 O O . VAL A 1 181 ? 22.459 -26.499 -0.149 1 91.83 181 VAL A O 1
ATOM 1489 N N . GLN A 1 182 ? 21.953 -24.343 -0.234 1 95.41 182 GLN A N 1
ATOM 1490 C CA . GLN A 1 182 ? 21.499 -24.371 -1.62 1 95.41 182 GLN A CA 1
ATOM 1491 C C . GLN A 1 182 ? 22.645 -24.068 -2.581 1 95.41 182 GLN A C 1
ATOM 1493 O O . GLN A 1 182 ? 22.519 -24.271 -3.79 1 95.41 182 GLN A O 1
ATOM 1498 N N . HIS A 1 183 ? 23.799 -23.642 -1.951 1 95.79 183 HIS A N 1
ATOM 1499 C CA . HIS A 1 183 ? 24.97 -23.287 -2.744 1 95.79 183 HIS A CA 1
ATOM 1500 C C . HIS A 1 183 ? 24.615 -22.276 -3.829 1 95.79 183 HIS A C 1
ATOM 1502 O O . HIS A 1 183 ? 24.997 -22.444 -4.989 1 95.79 183 HIS A O 1
ATOM 1508 N N . GLY A 1 184 ? 23.655 -21.361 -3.495 1 95.75 184 GLY A N 1
ATOM 1509 C CA . GLY A 1 184 ? 23.146 -20.428 -4.487 1 95.75 184 GLY A CA 1
ATOM 1510 C C . GLY A 1 184 ? 23.758 -19.044 -4.375 1 95.75 184 GLY A C 1
ATOM 1511 O O . GLY A 1 184 ? 24.765 -18.859 -3.688 1 95.75 184 GLY A O 1
ATOM 1512 N N . GLU A 1 185 ? 23.311 -18.139 -5.169 1 95.48 185 GLU A N 1
ATOM 1513 C CA . GLU A 1 185 ? 23.697 -16.732 -5.177 1 95.48 185 GLU A CA 1
ATOM 1514 C C . GLU A 1 185 ? 22.566 -15.846 -4.661 1 95.48 185 GLU A C 1
ATOM 1516 O O . GLU A 1 185 ? 21.391 -16.203 -4.773 1 95.48 185 GLU A O 1
ATOM 1521 N N . LEU A 1 186 ? 22.971 -14.748 -4.144 1 93.8 186 LEU A N 1
ATOM 1522 C CA . LEU A 1 186 ? 22.015 -13.859 -3.493 1 93.8 186 LEU A CA 1
ATOM 1523 C C . LEU A 1 186 ? 21.519 -12.791 -4.462 1 93.8 186 LEU A C 1
ATOM 1525 O O . LEU A 1 186 ? 22.052 -12.652 -5.565 1 93.8 186 LEU A O 1
ATOM 1529 N N . ASN A 1 187 ? 20.444 -12.135 -4.106 1 95.72 187 ASN A N 1
ATOM 1530 C CA . ASN A 1 187 ? 19.921 -10.932 -4.746 1 95.72 187 ASN A CA 1
ATOM 1531 C C . ASN A 1 187 ? 19.23 -11.255 -6.067 1 95.72 187 ASN A C 1
ATOM 1533 O O . ASN A 1 187 ? 19.278 -10.462 -7.009 1 95.72 187 ASN A O 1
ATOM 1537 N N . ARG A 1 188 ? 18.664 -12.39 -6.145 1 96.39 188 ARG A N 1
ATOM 1538 C CA . ARG A 1 188 ? 17.977 -12.813 -7.362 1 96.39 188 ARG A CA 1
ATOM 1539 C C . ARG A 1 188 ? 16.763 -11.933 -7.639 1 96.39 188 ARG A C 1
ATOM 1541 O O . ARG A 1 188 ? 16.304 -11.84 -8.78 1 96.39 188 ARG A O 1
ATOM 1548 N N . ASN A 1 189 ? 16.209 -11.269 -6.628 1 96.83 189 ASN A N 1
ATOM 1549 C CA . ASN A 1 189 ? 15.01 -10.45 -6.769 1 96.83 189 ASN A CA 1
ATOM 1550 C C . ASN A 1 189 ? 15.325 -9.098 -7.401 1 96.83 189 ASN A C 1
ATOM 1552 O O . ASN A 1 189 ? 14.416 -8.338 -7.738 1 96.83 189 ASN A O 1
ATOM 1556 N N . PHE A 1 190 ? 16.597 -8.777 -7.665 1 97.24 190 PHE A N 1
ATOM 1557 C CA . PHE A 1 190 ? 16.999 -7.506 -8.257 1 97.24 190 PHE A CA 1
ATOM 1558 C C . PHE A 1 190 ? 17.179 -7.644 -9.764 1 97.24 190 PHE A C 1
ATOM 1560 O O . PHE A 1 190 ? 17.511 -6.672 -10.446 1 97.24 190 PHE A O 1
ATOM 1567 N N . ILE A 1 191 ? 16.929 -8.804 -10.328 1 97.18 191 ILE A N 1
ATOM 1568 C CA . ILE A 1 191 ? 16.993 -9.047 -11.765 1 97.18 191 ILE A CA 1
ATOM 1569 C C . ILE A 1 191 ? 15.755 -9.82 -12.214 1 97.18 191 ILE A C 1
ATOM 1571 O O . ILE A 1 191 ? 15.227 -10.646 -11.466 1 97.18 191 ILE A O 1
ATOM 1575 N N . ARG A 1 192 ? 15.233 -9.547 -13.36 1 97.74 192 ARG A N 1
ATOM 1576 C CA . ARG A 1 192 ? 14.115 -10.304 -13.914 1 97.74 192 ARG A CA 1
ATOM 1577 C C . ARG A 1 192 ? 14.61 -11.456 -14.782 1 97.74 192 ARG A C 1
ATOM 1579 O O . ARG A 1 192 ? 14.828 -11.285 -15.983 1 97.74 192 ARG A O 1
ATOM 1586 N N . LYS A 1 193 ? 14.758 -12.512 -14.201 1 96.99 193 LYS A N 1
ATOM 1587 C CA . LYS A 1 193 ? 15.244 -13.781 -14.736 1 96.99 193 LYS A CA 1
ATOM 1588 C C . LYS A 1 193 ? 14.634 -14.963 -13.988 1 96.99 193 LYS A C 1
ATOM 1590 O O . LYS A 1 193 ? 14.039 -14.79 -12.923 1 96.99 193 LYS A O 1
ATOM 1595 N N . THR A 1 194 ? 14.67 -16.123 -14.579 1 97.27 194 THR A N 1
ATOM 1596 C CA . THR A 1 194 ? 14.252 -17.307 -13.837 1 97.27 194 THR A CA 1
ATOM 1597 C C . THR A 1 194 ? 14.895 -17.334 -12.454 1 97.27 194 THR A C 1
ATOM 1599 O O . THR A 1 194 ? 16.105 -17.535 -12.33 1 97.27 194 THR A O 1
ATOM 1602 N N . GLN A 1 195 ? 14.08 -17.244 -11.48 1 96.64 195 GLN A N 1
ATOM 1603 C CA . GLN A 1 195 ? 14.603 -17.076 -10.129 1 96.64 195 GLN A CA 1
ATOM 1604 C C . GLN A 1 195 ? 15.337 -18.33 -9.663 1 96.64 195 GLN A C 1
ATOM 1606 O O . GLN A 1 195 ? 16.344 -18.24 -8.957 1 96.64 195 GLN A O 1
ATOM 1611 N N . SER A 1 196 ? 14.889 -19.442 -10.066 1 96.57 196 SER A N 1
ATOM 1612 C CA . SER A 1 196 ? 15.474 -20.704 -9.625 1 96.57 196 SER A CA 1
ATOM 1613 C C . SER A 1 196 ? 16.847 -20.926 -10.252 1 96.57 196 SER A C 1
ATOM 1615 O O . SER A 1 196 ? 17.59 -21.815 -9.833 1 96.57 196 SER A O 1
ATOM 1617 N N . SER A 1 197 ? 17.212 -20.105 -11.19 1 96.85 197 SER A N 1
ATOM 1618 C CA . SER A 1 197 ? 18.542 -20.232 -11.777 1 96.85 197 SER A CA 1
ATOM 1619 C C . SER A 1 197 ? 19.625 -19.82 -10.786 1 96.85 197 SER A C 1
ATOM 1621 O O . SER A 1 197 ? 20.802 -20.133 -10.978 1 96.85 197 SER A O 1
ATOM 1623 N N . PHE A 1 198 ? 19.249 -19.133 -9.735 1 96.94 198 PHE A N 1
ATOM 1624 C CA . PHE A 1 198 ? 20.158 -18.752 -8.661 1 96.94 198 PHE A CA 1
ATOM 1625 C C . PHE A 1 198 ? 20.161 -19.801 -7.556 1 96.94 198 PHE A C 1
ATOM 1627 O O . PHE A 1 198 ? 20.598 -19.53 -6.436 1 96.94 198 PHE A O 1
ATOM 1634 N N . SER A 1 199 ? 19.597 -20.984 -7.805 1 95.93 199 SER A N 1
ATOM 1635 C CA . SER A 1 199 ? 19.414 -22.125 -6.913 1 95.93 199 SER A CA 1
ATOM 1636 C C . SER A 1 199 ? 18.036 -22.099 -6.259 1 95.93 199 SER A C 1
ATOM 1638 O O . SER A 1 199 ? 17.323 -21.097 -6.341 1 95.93 199 SER A O 1
ATOM 1640 N N . TRP A 1 200 ? 17.676 -23.153 -5.693 1 96 200 TRP A N 1
ATOM 1641 C CA . TRP A 1 200 ? 16.47 -23.348 -4.895 1 96 200 TRP A CA 1
ATOM 1642 C C . TRP A 1 200 ? 16.61 -24.563 -3.984 1 96 200 TRP A C 1
ATOM 1644 O O . TRP A 1 200 ? 17.605 -25.288 -4.055 1 96 200 TRP A O 1
ATOM 1654 N N . ASP A 1 201 ? 15.716 -24.779 -3.187 1 94.71 201 ASP A N 1
ATOM 1655 C CA . ASP A 1 201 ? 15.814 -25.889 -2.245 1 94.71 201 ASP A CA 1
ATOM 1656 C C . ASP A 1 201 ? 15.754 -27.232 -2.969 1 94.71 201 ASP A C 1
ATOM 1658 O O . ASP A 1 201 ? 15.801 -28.288 -2.336 1 94.71 201 ASP A O 1
ATOM 1662 N N . TRP A 1 202 ? 15.722 -27.199 -4.331 1 95.61 202 TRP A N 1
ATOM 1663 C CA . TRP A 1 202 ? 15.69 -28.427 -5.119 1 95.61 202 TRP A CA 1
ATOM 1664 C C . TRP A 1 202 ? 16.605 -28.318 -6.334 1 95.61 202 TRP A C 1
ATOM 1666 O O . TRP A 1 202 ? 16.763 -29.281 -7.088 1 95.61 202 TRP A O 1
ATOM 1676 N N . GLY A 1 203 ? 17.163 -27.179 -6.588 1 95.79 203 GLY A N 1
ATOM 1677 C CA . GLY A 1 203 ? 17.822 -26.995 -7.872 1 95.79 203 GLY A CA 1
ATOM 1678 C C . GLY A 1 203 ? 19.175 -26.319 -7.756 1 95.79 203 GLY A C 1
ATOM 1679 O O . GLY A 1 203 ? 19.456 -25.647 -6.761 1 95.79 203 GLY A O 1
ATOM 1680 N N . PRO A 1 204 ? 19.988 -26.471 -8.757 1 96.99 204 PRO A N 1
ATOM 1681 C CA . PRO A 1 204 ? 21.346 -25.924 -8.759 1 96.99 204 PRO A CA 1
ATOM 1682 C C . PRO A 1 204 ? 21.391 -24.457 -9.181 1 96.99 204 PRO A C 1
ATOM 1684 O O . PRO A 1 204 ? 20.397 -23.924 -9.681 1 96.99 204 PRO A O 1
ATOM 1687 N N . CYS A 1 205 ? 22.513 -23.874 -8.937 1 97.18 205 CYS A N 1
ATOM 1688 C CA . CYS A 1 205 ? 22.757 -22.492 -9.335 1 97.18 205 CYS A CA 1
ATOM 1689 C C . CYS A 1 205 ? 23.706 -22.427 -10.526 1 97.18 205 CYS A C 1
ATOM 1691 O O . CYS A 1 205 ? 24.917 -22.596 -10.37 1 97.18 205 CYS A O 1
ATOM 1693 N N . PHE A 1 206 ? 23.144 -22.161 -11.667 1 97.87 206 PHE A N 1
ATOM 1694 C CA . PHE A 1 206 ? 23.983 -21.992 -12.847 1 97.87 206 PHE A CA 1
ATOM 1695 C C . PHE A 1 206 ? 23.878 -20.57 -13.387 1 97.87 206 PHE A C 1
ATOM 1697 O O . PHE A 1 206 ? 24.779 -20.096 -14.082 1 97.87 206 PHE A O 1
ATOM 1704 N N . ALA A 1 207 ? 22.702 -19.9 -13.16 1 97.04 207 ALA A N 1
ATOM 1705 C CA . ALA A 1 207 ? 22.449 -18.557 -13.673 1 97.04 207 ALA A CA 1
ATOM 1706 C C . ALA A 1 207 ? 22.908 -18.428 -15.123 1 97.04 207 ALA A C 1
ATOM 1708 O O . ALA A 1 207 ? 23.777 -17.611 -15.436 1 97.04 207 ALA A O 1
ATOM 1709 N N . PRO A 1 208 ? 22.276 -19.174 -15.962 1 97.14 208 PRO A N 1
ATOM 1710 C CA . PRO A 1 208 ? 22.745 -19.243 -17.348 1 97.14 208 PRO A CA 1
ATOM 1711 C C . PRO A 1 208 ? 22.735 -17.883 -18.043 1 97.14 208 PRO A C 1
ATOM 1713 O O . PRO A 1 208 ? 21.998 -16.982 -17.634 1 97.14 208 PRO A O 1
ATOM 1716 N N . ILE A 1 209 ? 23.602 -17.715 -19.021 1 97.51 209 ILE A N 1
ATOM 1717 C CA . ILE A 1 209 ? 23.727 -16.53 -19.863 1 97.51 209 ILE A CA 1
ATOM 1718 C C . ILE A 1 209 ? 23.615 -16.926 -21.333 1 97.51 209 ILE A C 1
ATOM 1720 O O . ILE A 1 209 ? 24.214 -17.914 -21.763 1 97.51 209 ILE A O 1
ATOM 1724 N N . GLY A 1 210 ? 22.811 -16.199 -22.109 1 97.52 210 GLY A N 1
ATOM 1725 C CA . GLY A 1 210 ? 22.813 -16.485 -23.535 1 97.52 210 GLY A CA 1
ATOM 1726 C C . GLY A 1 210 ? 21.536 -16.055 -24.232 1 97.52 210 GLY A C 1
ATOM 1727 O O . GLY A 1 210 ? 20.77 -15.252 -23.696 1 97.52 210 GLY A O 1
ATOM 1728 N N . ILE A 1 211 ? 21.369 -16.457 -25.448 1 97.77 211 ILE A N 1
ATOM 1729 C CA . ILE A 1 211 ? 20.192 -16.25 -26.285 1 97.77 211 ILE A CA 1
ATOM 1730 C C . ILE A 1 211 ? 19.287 -17.478 -26.216 1 97.77 211 ILE A C 1
ATOM 1732 O O . ILE A 1 211 ? 19.485 -18.445 -26.956 1 97.77 211 ILE A O 1
ATOM 1736 N N . TRP A 1 212 ? 18.299 -17.384 -25.322 1 95.33 212 TRP A N 1
ATOM 1737 C CA . TRP A 1 212 ? 17.595 -18.605 -24.941 1 95.33 212 TRP A CA 1
ATOM 1738 C C . TRP A 1 212 ? 16.343 -18.798 -25.79 1 95.33 212 TRP A C 1
ATOM 1740 O O . TRP A 1 212 ? 15.607 -19.771 -25.609 1 95.33 212 TRP A O 1
ATOM 1750 N N . LYS A 1 213 ? 16.127 -17.788 -26.733 1 95.57 213 LYS A N 1
ATOM 1751 C CA . LYS A 1 213 ? 15.059 -17.901 -27.722 1 95.57 213 LYS A CA 1
ATOM 1752 C C . LYS A 1 213 ? 15.531 -17.437 -29.097 1 95.57 213 LYS A C 1
ATOM 1754 O O . LYS A 1 213 ? 16.717 -17.163 -29.292 1 95.57 213 LYS A O 1
ATOM 1759 N N . GLN A 1 214 ? 14.655 -17.312 -30.055 1 95.56 214 GLN A N 1
ATOM 1760 C CA . GLN A 1 214 ? 15.005 -17.083 -31.453 1 95.56 214 GLN A CA 1
ATOM 1761 C C . GLN A 1 214 ? 15.414 -15.632 -31.687 1 95.56 214 GLN A C 1
ATOM 1763 O O . GLN A 1 214 ? 15.008 -14.738 -30.941 1 95.56 214 GLN A O 1
ATOM 1768 N N . VAL A 1 215 ? 16.29 -15.469 -32.647 1 97.5 215 VAL A N 1
ATOM 1769 C CA . VAL A 1 215 ? 16.664 -14.173 -33.203 1 97.5 215 VAL A CA 1
ATOM 1770 C C . VAL A 1 215 ? 16.35 -14.14 -34.697 1 97.5 215 VAL A C 1
ATOM 1772 O O . VAL A 1 215 ? 16.628 -15.102 -35.417 1 97.5 215 VAL A O 1
ATOM 1775 N N . LYS A 1 216 ? 15.725 -13.083 -35.191 1 96.88 216 LYS A N 1
ATOM 1776 C CA . LYS A 1 216 ? 15.379 -13.021 -36.609 1 96.88 216 LYS A CA 1
ATOM 1777 C C . LYS A 1 216 ? 15.311 -11.576 -37.095 1 96.88 216 LYS A C 1
ATOM 1779 O O . LYS A 1 216 ? 15.2 -10.649 -36.29 1 96.88 216 LYS A O 1
ATOM 1784 N N . LEU A 1 217 ? 15.451 -11.412 -38.321 1 95.02 217 LEU A N 1
ATOM 1785 C CA . LEU A 1 217 ? 15.142 -10.158 -38.999 1 95.02 217 LEU A CA 1
ATOM 1786 C C . LEU A 1 217 ? 13.751 -10.205 -39.623 1 95.02 217 LEU A C 1
ATOM 1788 O O . LEU A 1 217 ? 13.384 -11.197 -40.256 1 95.02 217 LEU A O 1
ATOM 1792 N N . ILE A 1 218 ? 13.033 -9.177 -39.383 1 92.34 218 ILE A N 1
ATOM 1793 C CA . ILE A 1 218 ? 11.692 -9.075 -39.947 1 92.34 218 ILE A CA 1
ATOM 1794 C C . ILE A 1 218 ? 11.621 -7.881 -40.897 1 92.34 218 ILE A C 1
ATOM 1796 O O . ILE A 1 218 ? 11.864 -6.742 -40.491 1 92.34 218 ILE A O 1
ATOM 1800 N N . THR A 1 219 ? 11.327 -8.098 -42.058 1 90.4 219 THR A N 1
ATOM 1801 C CA . THR A 1 219 ? 11.131 -7.032 -43.034 1 90.4 219 THR A CA 1
ATOM 1802 C C . THR A 1 219 ? 9.644 -6.781 -43.269 1 90.4 219 THR A C 1
ATOM 1804 O O . THR A 1 219 ? 8.892 -7.711 -43.567 1 90.4 219 THR A O 1
ATOM 1807 N N . VAL A 1 220 ? 9.263 -5.516 -43.133 1 87.89 220 VAL A N 1
ATOM 1808 C CA . VAL A 1 220 ? 7.872 -5.127 -43.341 1 87.89 220 VAL A CA 1
ATOM 1809 C C . VAL A 1 220 ? 7.768 -4.214 -44.56 1 87.89 220 VAL A C 1
ATOM 1811 O O . VAL A 1 220 ? 8.512 -3.238 -44.679 1 87.89 220 VAL A O 1
ATOM 1814 N N . TYR A 1 221 ? 6.779 -4.46 -45.469 1 81.9 221 TYR A N 1
ATOM 1815 C CA . TYR A 1 221 ? 6.682 -3.752 -46.741 1 81.9 221 TYR A CA 1
ATOM 1816 C C . TYR A 1 221 ? 5.492 -2.8 -46.746 1 81.9 221 TYR A C 1
ATOM 1818 O O . TYR A 1 221 ? 5.357 -1.97 -47.648 1 81.9 221 TYR A O 1
ATOM 1826 N N . ASN A 1 222 ? 4.182 -2.801 -45.816 1 78.56 222 ASN A N 1
ATOM 1827 C CA . ASN A 1 222 ? 2.975 -1.983 -45.78 1 78.56 222 ASN A CA 1
ATOM 1828 C C . ASN A 1 222 ? 3.035 -0.943 -44.665 1 78.56 222 ASN A C 1
ATOM 1830 O O . ASN A 1 222 ? 3.873 -1.039 -43.766 1 78.56 222 ASN A O 1
ATOM 1834 N N . SER A 1 223 ? 2.77 0.232 -44.793 1 83.5 223 SER A N 1
ATOM 1835 C CA . SER A 1 223 ? 2.736 1.303 -43.802 1 83.5 223 SER A CA 1
ATOM 1836 C C . SER A 1 223 ? 2.151 0.815 -42.481 1 83.5 223 SER A C 1
ATOM 1838 O O . SER A 1 223 ? 2.4 1.408 -41.429 1 83.5 223 SER A O 1
ATOM 1840 N N . LEU A 1 224 ? 1.362 -0.301 -42.596 1 89.71 224 LEU A N 1
ATOM 1841 C CA . LEU A 1 224 ? 0.757 -0.907 -41.415 1 89.71 224 LEU A CA 1
ATOM 1842 C C . LEU A 1 224 ? 0.982 -2.416 -41.403 1 89.71 224 LEU A C 1
ATOM 1844 O O . LEU A 1 224 ? 1.057 -3.045 -42.461 1 89.71 224 LEU A O 1
ATOM 1848 N N . THR A 1 225 ? 1.148 -2.898 -40.284 1 90.17 225 THR A N 1
ATOM 1849 C CA . THR A 1 225 ? 1.231 -4.346 -40.124 1 90.17 225 THR A CA 1
ATOM 1850 C C . THR A 1 225 ? 0.481 -4.796 -38.874 1 90.17 225 THR A C 1
ATOM 1852 O O . THR A 1 225 ? 0.503 -4.111 -37.85 1 90.17 225 THR A O 1
ATOM 1855 N N . LEU A 1 226 ? -0.199 -5.894 -38.957 1 93.75 226 LEU A N 1
ATOM 1856 C CA . LEU A 1 226 ? -0.859 -6.509 -37.81 1 93.75 226 LEU A CA 1
ATOM 1857 C C . LEU A 1 226 ? 0.155 -7.208 -36.91 1 93.75 226 LEU A C 1
ATOM 1859 O O . LEU A 1 226 ? 0.557 -8.341 -37.184 1 93.75 226 LEU A O 1
ATOM 1863 N N . LYS A 1 227 ? 0.486 -6.543 -35.873 1 92.93 227 LYS A N 1
ATOM 1864 C CA . LYS A 1 227 ? 1.548 -7.013 -34.988 1 92.93 227 LYS A CA 1
ATOM 1865 C C . LYS A 1 227 ? 1.053 -8.141 -34.087 1 92.93 227 LYS A C 1
ATOM 1867 O O . LYS A 1 227 ? 1.799 -9.075 -33.787 1 92.93 227 LYS A O 1
ATOM 1872 N N . ASP A 1 228 ? -0.078 -7.982 -33.584 1 94.76 228 ASP A N 1
ATOM 1873 C CA . ASP A 1 228 ? -0.614 -8.989 -32.672 1 94.76 228 ASP A CA 1
ATOM 1874 C C . ASP A 1 228 ? -2.135 -8.891 -32.578 1 94.76 228 ASP A C 1
ATOM 1876 O O . ASP A 1 228 ? -2.738 -7.97 -33.132 1 94.76 228 ASP A O 1
ATOM 1880 N N . LEU A 1 229 ? -2.67 -9.875 -31.929 1 95.99 229 LEU A N 1
ATOM 1881 C CA . LEU A 1 229 ? -4.109 -9.98 -31.715 1 95.99 229 LEU A CA 1
ATOM 1882 C C . LEU A 1 229 ? -4.414 -10.478 -30.306 1 95.99 229 LEU A C 1
ATOM 1884 O O . LEU A 1 229 ? -3.938 -11.541 -29.902 1 95.99 229 LEU A O 1
ATOM 1888 N N . ARG A 1 230 ? -5.079 -9.66 -29.514 1 96.93 230 ARG A N 1
ATOM 1889 C CA . ARG A 1 230 ? -5.575 -10.086 -28.209 1 96.93 230 ARG A CA 1
ATOM 1890 C C . ARG A 1 230 ? -7.012 -10.586 -28.306 1 96.93 230 ARG A C 1
ATOM 1892 O O . ARG A 1 230 ? -7.871 -9.915 -28.883 1 96.93 230 ARG A O 1
ATOM 1899 N N . ILE A 1 231 ? -7.239 -11.753 -27.804 1 97.03 231 ILE A N 1
ATOM 1900 C CA . ILE A 1 231 ? -8.554 -12.365 -27.963 1 97.03 231 ILE A CA 1
ATOM 1901 C C . ILE A 1 231 ? -9.121 -12.732 -26.593 1 97.03 231 ILE A C 1
ATOM 1903 O O . ILE A 1 231 ? -8.502 -13.487 -25.84 1 97.03 231 ILE A O 1
ATOM 1907 N N . GLU A 1 232 ? -10.268 -12.255 -26.24 1 96.25 232 GLU A N 1
ATOM 1908 C CA . GLU A 1 232 ? -11.029 -12.629 -25.052 1 96.25 232 GLU A CA 1
ATOM 1909 C C . GLU A 1 232 ? -12.368 -13.256 -25.428 1 96.25 232 GLU A C 1
ATOM 1911 O O . GLU A 1 232 ? -13.046 -12.783 -26.342 1 96.25 232 GLU A O 1
ATOM 1916 N N . THR A 1 233 ? -12.681 -14.294 -24.817 1 96.39 233 THR A N 1
ATOM 1917 C CA . THR A 1 233 ? -13.948 -14.975 -25.06 1 96.39 233 THR A CA 1
ATOM 1918 C C . THR A 1 233 ? -14.863 -14.864 -23.843 1 96.39 233 THR A C 1
ATOM 1920 O O . THR A 1 233 ? -14.433 -15.103 -22.713 1 96.39 233 THR A O 1
ATOM 1923 N N . PHE A 1 234 ? -16.146 -14.516 -24.102 1 96.21 234 PHE A N 1
ATOM 1924 C CA . PHE A 1 234 ? -17.126 -14.383 -23.031 1 96.21 234 PHE A CA 1
ATOM 1925 C C . PHE A 1 234 ? -18.416 -15.115 -23.384 1 96.21 234 PHE A C 1
ATOM 1927 O O . PHE A 1 234 ? -18.983 -14.901 -24.457 1 96.21 234 PHE A O 1
ATOM 1934 N N . PRO A 1 235 ? -18.858 -15.963 -22.52 1 96.89 235 PRO A N 1
ATOM 1935 C CA . PRO A 1 235 ? -20.199 -16.498 -22.767 1 96.89 235 PRO A CA 1
ATOM 1936 C C . PRO A 1 235 ? -21.289 -15.434 -22.66 1 96.89 235 PRO A C 1
ATOM 1938 O O . PRO A 1 235 ? -21.211 -14.549 -21.804 1 96.89 235 PRO A O 1
ATOM 1941 N N . VAL A 1 236 ? -22.309 -15.482 -23.536 1 94.68 236 VAL A N 1
ATOM 1942 C CA . VAL A 1 236 ? -23.421 -14.537 -23.543 1 94.68 236 VAL A CA 1
ATOM 1943 C C . VAL A 1 236 ? -24.311 -14.776 -22.325 1 94.68 236 VAL A C 1
ATOM 1945 O O . VAL A 1 236 ? -24.909 -13.839 -21.791 1 94.68 236 VAL A O 1
ATOM 1948 N N . SER A 1 237 ? -24.3 -15.994 -21.85 1 93.96 237 SER A N 1
ATOM 1949 C CA . SER A 1 237 ? -25.03 -16.381 -20.647 1 93.96 237 SER A CA 1
ATOM 1950 C C . SER A 1 237 ? -24.263 -17.431 -19.85 1 93.96 237 SER A C 1
ATOM 1952 O O . SER A 1 237 ? -23.412 -18.135 -20.397 1 93.96 237 SER A O 1
ATOM 1954 N N . ASN A 1 238 ? -24.591 -17.493 -18.639 1 93.96 238 ASN A N 1
ATOM 1955 C CA . ASN A 1 238 ? -23.937 -18.468 -17.773 1 93.96 238 ASN A CA 1
ATOM 1956 C C . ASN A 1 238 ? -24.202 -19.897 -18.238 1 93.96 238 ASN A C 1
ATOM 1958 O O . ASN A 1 238 ? -25.328 -20.236 -18.607 1 93.96 238 ASN A O 1
ATOM 1962 N N . ILE A 1 239 ? -23.24 -20.689 -18.202 1 95.63 239 ILE A N 1
ATOM 1963 C CA . ILE A 1 239 ? -23.349 -22.08 -18.629 1 95.63 239 ILE A CA 1
ATOM 1964 C C . ILE A 1 239 ? -23.719 -22.959 -17.436 1 95.63 239 ILE A C 1
ATOM 1966 O O . ILE A 1 239 ? -23.007 -22.979 -16.429 1 95.63 239 ILE A O 1
ATOM 1970 N N . ILE A 1 240 ? -24.73 -23.738 -17.536 1 93.76 240 ILE A N 1
ATOM 1971 C CA . ILE A 1 240 ? -25.223 -24.63 -16.493 1 93.76 240 ILE A CA 1
ATOM 1972 C C . ILE A 1 240 ? -25.461 -26.022 -17.073 1 93.76 240 ILE A C 1
ATOM 1974 O O . ILE A 1 240 ? -26.263 -26.188 -17.995 1 93.76 240 ILE A O 1
ATOM 1978 N N . PRO A 1 241 ? -24.706 -26.927 -16.569 1 93.01 241 PRO A N 1
ATOM 1979 C CA . PRO A 1 241 ? -24.968 -28.286 -17.049 1 93.01 241 PRO A CA 1
ATOM 1980 C C . PRO A 1 241 ? -26.327 -28.818 -16.602 1 93.01 241 PRO A C 1
ATOM 1982 O O . PRO A 1 241 ? -26.904 -28.314 -15.634 1 93.01 241 PRO A O 1
ATOM 1985 N N . LYS A 1 242 ? -26.956 -29.881 -17.322 1 87.53 242 LYS A N 1
ATOM 1986 C CA . LYS A 1 242 ? -28.191 -30.544 -16.912 1 87.53 242 LYS A CA 1
ATOM 1987 C C . LYS A 1 242 ? -27.914 -31.63 -15.877 1 87.53 242 LYS A C 1
ATOM 1989 O O . LYS A 1 242 ? -26.924 -32.357 -15.981 1 87.53 242 LYS A O 1
ATOM 1994 N N . ARG A 1 243 ? -28.601 -31.695 -14.749 1 86.02 243 ARG A N 1
ATOM 1995 C CA . ARG A 1 243 ? -28.477 -32.702 -13.7 1 86.02 243 ARG A CA 1
ATOM 1996 C C . ARG A 1 243 ? -29.71 -33.598 -13.652 1 86.02 243 ARG A C 1
ATOM 1998 O O . ARG A 1 243 ? -30.84 -33.106 -13.619 1 86.02 243 ARG A O 1
ATOM 2005 N N . ASN A 1 244 ? -29.599 -34.899 -13.967 1 85.18 244 ASN A N 1
ATOM 2006 C CA . ASN A 1 244 ? -30.651 -35.897 -13.804 1 85.18 244 ASN A CA 1
ATOM 2007 C C . ASN A 1 244 ? -30.391 -36.793 -12.596 1 85.18 244 ASN A C 1
ATOM 2009 O O . ASN A 1 244 ? -30.393 -38.02 -12.716 1 85.18 244 ASN A O 1
ATOM 2013 N N . GLY A 1 245 ? -30.09 -36.379 -11.434 1 77.51 245 GLY A N 1
ATOM 2014 C CA . GLY A 1 245 ? -29.799 -37.081 -10.195 1 77.51 245 GLY A CA 1
ATOM 2015 C C . GLY A 1 245 ? -28.693 -38.11 -10.337 1 77.51 245 GLY A C 1
ATOM 2016 O O . GLY A 1 245 ? -27.788 -38.177 -9.502 1 77.51 245 GLY A O 1
ATOM 2017 N N . ALA A 1 246 ? -28.81 -38.921 -11.387 1 88.86 246 ALA A N 1
ATOM 2018 C CA . ALA A 1 246 ? -27.841 -40.003 -11.546 1 88.86 246 ALA A CA 1
ATOM 2019 C C . ALA A 1 246 ? -26.738 -39.612 -12.526 1 88.86 246 ALA A C 1
ATOM 2021 O O . ALA A 1 246 ? -25.763 -40.347 -12.698 1 88.86 246 ALA A O 1
ATOM 2022 N N . GLU A 1 247 ? -26.84 -38.399 -13.119 1 93.31 247 GLU A N 1
ATOM 2023 C CA . GLU A 1 247 ? -25.86 -38.024 -14.134 1 93.31 247 GLU A CA 1
ATOM 2024 C C . GLU A 1 247 ? -25.788 -36.509 -14.298 1 93.31 247 GLU A C 1
ATOM 2026 O O . GLU A 1 247 ? -26.795 -35.814 -14.147 1 93.31 247 GLU A O 1
ATOM 2031 N N . ILE A 1 248 ? -24.662 -36.026 -14.469 1 94.49 248 ILE A N 1
ATOM 2032 C CA . ILE A 1 248 ? -24.416 -34.656 -14.905 1 94.49 248 ILE A CA 1
ATOM 2033 C C . ILE A 1 248 ? -24.082 -34.64 -16.395 1 94.49 248 ILE A C 1
ATOM 2035 O O . ILE A 1 248 ? -23.092 -35.238 -16.822 1 94.49 248 ILE A O 1
ATOM 2039 N N . ILE A 1 249 ? -24.853 -34.039 -17.208 1 94.15 249 ILE A N 1
ATOM 2040 C CA . ILE A 1 249 ? -24.661 -33.963 -18.652 1 94.15 249 ILE A CA 1
ATOM 2041 C C . ILE A 1 249 ? -24.002 -32.635 -19.016 1 94.15 249 ILE A C 1
ATOM 2043 O O . ILE A 1 249 ? -24.62 -31.575 -18.896 1 94.15 249 ILE A O 1
ATOM 2047 N N . PRO A 1 250 ? -22.797 -32.7 -19.452 1 94.24 250 PRO A N 1
ATOM 2048 C CA . PRO A 1 250 ? -22.104 -31.462 -19.815 1 94.24 250 PRO A CA 1
ATOM 2049 C C . PRO A 1 250 ? -22.797 -30.709 -20.949 1 94.24 250 PRO A C 1
ATOM 2051 O O . PRO A 1 250 ? -23.342 -31.329 -21.864 1 94.24 250 PRO A O 1
ATOM 2054 N N . THR A 1 251 ? -22.849 -29.368 -20.845 1 94.89 251 THR A N 1
ATOM 2055 C CA . THR A 1 251 ? -23.283 -28.545 -21.969 1 94.89 251 THR A CA 1
ATOM 2056 C C . THR A 1 251 ? -22.303 -28.659 -23.133 1 94.89 251 THR A C 1
ATOM 2058 O O . THR A 1 251 ? -21.105 -28.419 -22.969 1 94.89 251 THR A O 1
ATOM 2061 N N . LEU A 1 252 ? -22.767 -28.995 -24.281 1 94.25 252 LEU A N 1
ATOM 2062 C CA . LEU A 1 252 ? -21.877 -29.29 -25.398 1 94.25 252 LEU A CA 1
ATOM 2063 C C . LEU A 1 252 ? -21.569 -28.028 -26.196 1 94.25 252 LEU A C 1
ATOM 2065 O O . LEU A 1 252 ? -20.498 -27.913 -26.795 1 94.25 252 LEU A O 1
ATOM 2069 N N . SER A 1 253 ? -22.548 -27.094 -26.241 1 95.79 253 SER A N 1
ATOM 2070 C CA . SER A 1 253 ? -22.368 -25.88 -27.031 1 95.79 253 SER A CA 1
ATOM 2071 C C . SER A 1 253 ? -23.052 -24.686 -26.373 1 95.79 253 SER A C 1
ATOM 2073 O O . SER A 1 253 ? -23.932 -24.857 -25.526 1 95.79 253 SER A O 1
ATOM 2075 N N . ASN A 1 254 ? -22.588 -23.547 -26.629 1 96.44 254 ASN A N 1
ATOM 2076 C CA . ASN A 1 254 ? -23.144 -22.295 -26.128 1 96.44 254 ASN A CA 1
ATOM 2077 C C . ASN A 1 254 ? -22.789 -21.121 -27.036 1 96.44 254 ASN A C 1
ATOM 2079 O O . ASN A 1 254 ? -22.062 -21.287 -28.017 1 96.44 254 ASN A O 1
ATOM 2083 N N . THR A 1 255 ? -23.417 -19.974 -26.762 1 97.19 255 THR A N 1
ATOM 2084 C CA . THR A 1 255 ? -23.147 -18.752 -27.511 1 97.19 255 THR A CA 1
ATOM 2085 C C . THR A 1 255 ? -22.101 -17.9 -26.797 1 97.19 255 THR A C 1
ATOM 2087 O O . THR A 1 255 ? -22.15 -17.742 -25.576 1 97.19 255 THR A O 1
ATOM 2090 N N . PHE A 1 256 ? -21.16 -17.416 -27.603 1 97.68 256 PHE A N 1
ATOM 2091 C CA . PHE A 1 256 ? -20.074 -16.617 -27.049 1 97.68 256 PHE A CA 1
ATOM 2092 C C . PHE A 1 256 ? -19.905 -15.317 -27.827 1 97.68 256 PHE A C 1
ATOM 2094 O O . PHE A 1 256 ? -20.366 -15.205 -28.965 1 97.68 256 PHE A O 1
ATOM 2101 N N . LYS A 1 257 ? -19.395 -14.331 -27.158 1 96.82 257 LYS A N 1
ATOM 2102 C CA . LYS A 1 257 ? -18.84 -13.135 -27.784 1 96.82 257 LYS A CA 1
ATOM 2103 C C . LYS A 1 257 ? -17.316 -13.132 -27.707 1 96.82 257 LYS A C 1
ATOM 2105 O O . LYS A 1 257 ? -16.741 -13.441 -26.661 1 96.82 257 LYS A O 1
ATOM 2110 N N . ILE A 1 258 ? -16.691 -12.815 -28.831 1 97.07 258 ILE A N 1
ATOM 2111 C CA . ILE A 1 258 ? -15.236 -12.73 -28.9 1 97.07 258 ILE A CA 1
ATOM 2112 C C . ILE A 1 258 ? -14.813 -11.273 -29.077 1 97.07 258 ILE A C 1
ATOM 2114 O O . ILE A 1 258 ? -15.217 -10.615 -30.039 1 97.07 258 ILE A O 1
ATOM 2118 N N . ASN A 1 259 ? -14.112 -10.759 -28.122 1 96.93 259 ASN A N 1
ATOM 2119 C CA . ASN A 1 259 ? -13.481 -9.452 -28.269 1 96.93 259 ASN A CA 1
ATOM 2120 C C . ASN A 1 259 ? -12.061 -9.572 -28.815 1 96.93 259 ASN A C 1
ATOM 2122 O O . ASN A 1 259 ? -11.19 -10.155 -28.166 1 96.93 259 ASN A O 1
ATOM 2126 N N . SER A 1 260 ? -11.876 -9.005 -29.992 1 97.65 260 SER A N 1
ATOM 2127 C CA . SER A 1 260 ? -10.567 -9.022 -30.635 1 97.65 260 SER A CA 1
ATOM 2128 C C . SER A 1 260 ? -9.954 -7.626 -30.677 1 97.65 260 SER A C 1
ATOM 2130 O O . SER A 1 260 ? -10.531 -6.706 -31.261 1 97.65 260 SER A O 1
ATOM 2132 N N . THR A 1 261 ? -8.868 -7.497 -29.992 1 97.23 261 THR A N 1
ATOM 2133 C CA . THR A 1 261 ? -8.127 -6.243 -30.054 1 97.23 261 THR A CA 1
ATOM 2134 C C . THR A 1 261 ? -6.963 -6.351 -31.035 1 97.23 261 THR A C 1
ATOM 2136 O O . THR A 1 261 ? -6.025 -7.12 -30.812 1 97.23 261 THR A O 1
ATOM 2139 N N . PHE A 1 262 ? -7.032 -5.566 -32.123 1 96.48 262 PHE A N 1
ATOM 2140 C CA . PHE A 1 262 ? -5.989 -5.515 -33.141 1 96.48 262 PHE A CA 1
ATOM 2141 C C . PHE A 1 262 ? -4.858 -4.589 -32.711 1 96.48 262 PHE A C 1
ATOM 2143 O O . PHE A 1 262 ? -5.08 -3.402 -32.462 1 96.48 262 PHE A O 1
ATOM 2150 N N . ILE A 1 263 ? -3.723 -5.14 -32.577 1 95.59 263 ILE A N 1
ATOM 2151 C CA . ILE A 1 263 ? -2.529 -4.333 -32.347 1 95.59 263 ILE A CA 1
ATOM 2152 C C . ILE A 1 263 ? -1.803 -4.098 -33.67 1 95.59 263 ILE A C 1
ATOM 2154 O O . ILE A 1 263 ? -1.133 -4.995 -34.186 1 95.59 263 ILE A O 1
ATOM 2158 N N . ILE A 1 264 ? -1.88 -2.839 -34.128 1 94.29 264 ILE A N 1
ATOM 2159 C CA . ILE A 1 264 ? -1.363 -2.495 -35.448 1 94.29 264 ILE A CA 1
ATOM 2160 C C . ILE A 1 264 ? -0.133 -1.602 -35.304 1 94.29 264 ILE A C 1
ATOM 2162 O O . ILE A 1 264 ? -0.185 -0.564 -34.641 1 94.29 264 ILE A O 1
ATOM 2166 N N . GLN A 1 265 ? 0.898 -2.063 -35.827 1 91.92 265 GLN A N 1
ATOM 2167 C CA . GLN A 1 265 ? 2.113 -1.255 -35.834 1 91.92 265 GLN A CA 1
ATOM 2168 C C . GLN A 1 265 ? 2.134 -0.304 -37.028 1 91.92 265 GLN A C 1
ATOM 2170 O O . GLN A 1 265 ? 1.907 -0.722 -38.165 1 91.92 265 GLN A O 1
ATOM 2175 N N . VAL A 1 266 ? 2.373 0.943 -36.752 1 90.34 266 VAL A N 1
ATOM 2176 C CA . VAL A 1 266 ? 2.546 1.945 -37.799 1 90.34 266 VAL A CA 1
ATOM 2177 C C . VAL A 1 266 ? 4.014 2.011 -38.213 1 90.34 266 VAL A C 1
ATOM 2179 O O . VAL A 1 266 ? 4.855 2.515 -37.465 1 90.34 266 VAL A O 1
ATOM 2182 N N . VAL A 1 267 ? 4.24 1.524 -39.336 1 85.39 267 VAL A N 1
ATOM 2183 C CA . VAL A 1 267 ? 5.613 1.399 -39.815 1 85.39 267 VAL A CA 1
ATOM 2184 C C . VAL A 1 267 ? 6.051 2.705 -40.474 1 85.39 267 VAL A C 1
ATOM 2186 O O . VAL A 1 267 ? 7.218 3.095 -40.38 1 85.39 267 VAL A O 1
ATOM 2189 N N . SER A 1 268 ? 5.16 3.341 -41.172 1 80.01 268 SER A N 1
ATOM 2190 C CA . SER A 1 268 ? 5.413 4.636 -41.796 1 80.01 268 SER A CA 1
ATOM 2191 C C . SER A 1 268 ? 4.178 5.529 -41.736 1 80.01 268 SER A C 1
ATOM 2193 O O . SER A 1 268 ? 3.081 5.107 -42.11 1 80.01 268 SER A O 1
ATOM 2195 N N . GLU A 1 269 ? 4.486 6.556 -41.227 1 75.15 269 GLU A N 1
ATOM 2196 C CA . GLU A 1 269 ? 3.374 7.499 -41.147 1 75.15 269 GLU A CA 1
ATOM 2197 C C . GLU A 1 269 ? 3.123 8.171 -42.493 1 75.15 269 GLU A C 1
ATOM 2199 O O . GLU A 1 269 ? 2.087 8.81 -42.69 1 75.15 269 GLU A O 1
ATOM 2204 N N . ILE A 1 270 ? 4.106 7.792 -43.376 1 71 270 ILE A N 1
ATOM 2205 C CA . ILE A 1 270 ? 3.975 8.353 -44.716 1 71 270 ILE A CA 1
ATOM 2206 C C . ILE A 1 270 ? 2.978 7.527 -45.526 1 71 270 ILE A C 1
ATOM 2208 O O . ILE A 1 270 ? 3.072 6.298 -45.57 1 71 270 ILE A O 1
ATOM 2212 N N . ASN A 1 271 ? 1.867 8.081 -45.865 1 75.87 271 ASN A N 1
ATOM 2213 C CA . ASN A 1 271 ? 0.848 7.462 -46.705 1 75.87 271 ASN A CA 1
ATOM 2214 C C . ASN A 1 271 ? -0.062 6.541 -45.897 1 75.87 271 ASN A C 1
ATOM 2216 O O . ASN A 1 271 ? -0.374 5.431 -46.332 1 75.87 271 ASN A O 1
ATOM 2220 N N . LEU A 1 272 ? -0.2 6.854 -44.717 1 83.66 272 LEU A N 1
ATOM 2221 C CA . LEU A 1 272 ? -1.157 6.101 -43.915 1 83.66 272 LEU A CA 1
ATOM 2222 C C . LEU A 1 272 ? -2.545 6.139 -44.546 1 83.66 272 LEU A C 1
ATOM 2224 O O . LEU A 1 272 ? -3.039 7.211 -44.905 1 83.66 272 LEU A O 1
ATOM 2228 N N . PRO A 1 273 ? -3.056 5.009 -44.75 1 86.42 273 PRO A N 1
ATOM 2229 C CA . PRO A 1 273 ? -4.431 5.03 -45.256 1 86.42 273 PRO A CA 1
ATOM 2230 C C . PRO A 1 273 ? -5.4 5.724 -44.303 1 86.42 273 PRO A C 1
ATOM 2232 O O . PRO A 1 273 ? -5.215 5.674 -43.084 1 86.42 273 PRO A O 1
ATOM 2235 N N . LYS A 1 274 ? -6.379 6.308 -44.84 1 84.78 274 LYS A N 1
ATOM 2236 C CA . LYS A 1 274 ? -7.378 6.993 -44.025 1 84.78 274 LYS A CA 1
ATOM 2237 C C . LYS A 1 274 ? -8.298 5.994 -43.329 1 84.78 274 LYS A C 1
ATOM 2239 O O . LYS A 1 274 ? -8.851 6.286 -42.267 1 84.78 274 LYS A O 1
ATOM 2244 N N . GLN A 1 275 ? -8.459 4.884 -44.112 1 91.66 275 GLN A N 1
ATOM 2245 C CA . GLN A 1 275 ? -9.347 3.85 -43.591 1 91.66 275 GLN A CA 1
ATOM 2246 C C . GLN A 1 275 ? -8.751 2.46 -43.792 1 91.66 275 GLN A C 1
ATOM 2248 O O . GLN A 1 275 ? -8.041 2.219 -44.77 1 91.66 275 GLN A O 1
ATOM 2253 N N . ILE A 1 276 ? -9.035 1.61 -42.907 1 93.52 276 ILE A N 1
ATOM 2254 C CA . ILE A 1 276 ? -8.641 0.209 -43.005 1 93.52 276 ILE A CA 1
ATOM 2255 C C . ILE A 1 276 ? -9.806 -0.686 -42.589 1 93.52 276 ILE A C 1
ATOM 2257 O O . ILE A 1 276 ? -10.685 -0.261 -41.835 1 93.52 276 ILE A O 1
ATOM 2261 N N . LYS A 1 277 ? -9.813 -1.823 -43.199 1 96.12 277 LYS A N 1
ATOM 2262 C CA . LYS A 1 277 ? -10.792 -2.831 -42.799 1 96.12 277 LYS A CA 1
ATOM 2263 C C . LYS A 1 277 ? -10.161 -3.878 -41.886 1 96.12 277 LYS A C 1
ATOM 2265 O O . LYS A 1 277 ? -9.148 -4.486 -42.237 1 96.12 277 LYS A O 1
ATOM 2270 N N . ILE A 1 278 ? -10.654 -4.115 -40.704 1 97.09 278 ILE A N 1
ATOM 2271 C CA . ILE A 1 278 ? -10.257 -5.203 -39.818 1 97.09 278 ILE A CA 1
ATOM 2272 C C . ILE A 1 278 ? -11.321 -6.298 -39.834 1 97.09 278 ILE A C 1
ATOM 2274 O O . ILE A 1 278 ? -12.518 -6.008 -39.905 1 97.09 278 ILE A O 1
ATOM 2278 N N . SER A 1 279 ? -10.872 -7.5 -39.902 1 97.46 279 SER A N 1
ATOM 2279 C CA . SER A 1 279 ? -11.804 -8.621 -39.972 1 97.46 279 SER A CA 1
ATOM 2280 C C . SER A 1 279 ? -11.315 -9.799 -39.136 1 97.46 279 SER A C 1
ATOM 2282 O O . SER A 1 279 ? -10.109 -10.003 -38.986 1 97.46 279 SER A O 1
ATOM 2284 N N . VAL A 1 280 ? -12.248 -10.56 -38.585 1 97.61 280 VAL A N 1
ATOM 2285 C CA . VAL A 1 280 ? -11.985 -11.792 -37.848 1 97.61 280 VAL A CA 1
ATOM 2286 C C . VAL A 1 280 ? -12.881 -12.911 -38.374 1 97.61 280 VAL A C 1
ATOM 2288 O O . VAL A 1 280 ? -14.079 -12.706 -38.589 1 97.61 280 VAL A O 1
ATOM 2291 N N . ASN A 1 281 ? -12.285 -14.019 -38.715 1 97.35 281 ASN A N 1
ATOM 2292 C CA . ASN A 1 281 ? -12.974 -15.254 -39.072 1 97.35 281 ASN A CA 1
ATOM 2293 C C . ASN A 1 281 ? -12.565 -16.408 -38.161 1 97.35 281 ASN A C 1
ATOM 2295 O O . ASN A 1 281 ? -11.377 -16.708 -38.028 1 97.35 281 ASN A O 1
ATOM 2299 N N . ILE A 1 282 ? -13.484 -17.008 -37.526 1 97.22 282 ILE A N 1
ATOM 2300 C CA . ILE A 1 282 ? -13.219 -18.142 -36.647 1 97.22 282 ILE A CA 1
ATOM 2301 C C . ILE A 1 282 ? -13.628 -19.439 -37.34 1 97.22 282 ILE A C 1
ATOM 2303 O O . ILE A 1 282 ? -14.785 -19.6 -37.737 1 97.22 282 ILE A O 1
ATOM 2307 N N . GLU A 1 283 ? -12.644 -20.372 -37.378 1 96.61 283 GLU A N 1
ATOM 2308 C CA . GLU A 1 283 ? -12.855 -21.623 -38.1 1 96.61 283 GLU A CA 1
ATOM 2309 C C . GLU A 1 283 ? -12.693 -22.828 -37.177 1 96.61 283 GLU A C 1
ATOM 2311 O O . GLU A 1 283 ? -11.881 -22.801 -36.25 1 96.61 283 GLU A O 1
ATOM 2316 N N . ASP A 1 284 ? -13.4 -23.856 -37.462 1 93.67 284 ASP A N 1
ATOM 2317 C CA . ASP A 1 284 ? -13.259 -25.097 -36.705 1 93.67 284 ASP A CA 1
ATOM 2318 C C . ASP A 1 284 ? -12.103 -25.938 -37.242 1 93.67 284 ASP A C 1
ATOM 2320 O O . ASP A 1 284 ? -11.35 -25.488 -38.108 1 93.67 284 ASP A O 1
ATOM 2324 N N . SER A 1 285 ? -11.802 -27.125 -36.707 1 86.43 285 SER A N 1
ATOM 2325 C CA . SER A 1 285 ? -10.658 -27.97 -37.034 1 86.43 285 SER A CA 1
ATOM 2326 C C . SER A 1 285 ? -10.696 -28.413 -38.492 1 86.43 285 SER A C 1
ATOM 2328 O O . SER A 1 285 ? -9.656 -28.719 -39.081 1 86.43 285 SER A O 1
ATOM 2330 N N . SER A 1 286 ? -11.547 -28.569 -39.502 1 83.02 286 SER A N 1
ATOM 2331 C CA . SER A 1 286 ? -11.698 -28.933 -40.907 1 83.02 286 SER A CA 1
ATOM 2332 C C . SER A 1 286 ? -11.63 -27.704 -41.808 1 83.02 286 SER A C 1
ATOM 2334 O O . SER A 1 286 ? -11.927 -27.786 -43.001 1 83.02 286 SER A O 1
ATOM 2336 N N . SER A 1 287 ? -11.799 -26.307 -40.935 1 87.47 287 SER A N 1
ATOM 2337 C CA . SER A 1 287 ? -11.626 -25.027 -41.614 1 87.47 287 SER A CA 1
ATOM 2338 C C . SER A 1 287 ? -12.969 -24.442 -42.041 1 87.47 287 SER A C 1
ATOM 2340 O O . SER A 1 287 ? -13.042 -23.689 -43.014 1 87.47 287 SER A O 1
ATOM 2342 N N . ASN A 1 288 ? -14.02 -24.868 -41.384 1 91.13 288 ASN A N 1
ATOM 2343 C CA . ASN A 1 288 ? -15.311 -24.227 -41.613 1 91.13 288 ASN A CA 1
ATOM 2344 C C . ASN A 1 288 ? -15.461 -22.955 -40.784 1 91.13 288 ASN A C 1
ATOM 2346 O O . ASN A 1 288 ? -15.166 -22.951 -39.587 1 91.13 288 ASN A O 1
ATOM 2350 N N . SER A 1 289 ? -15.928 -21.913 -41.425 1 94.57 289 SER A N 1
ATOM 2351 C CA . SER A 1 289 ? -16.17 -20.658 -40.722 1 94.57 289 SER A CA 1
ATOM 2352 C C . SER A 1 289 ? -17.39 -20.76 -39.813 1 94.57 289 SER A C 1
ATOM 2354 O O . SER A 1 289 ? -18.496 -21.042 -40.279 1 94.57 289 SER A O 1
ATOM 2356 N N . ILE A 1 290 ? -17.194 -20.538 -38.584 1 94.78 290 ILE A N 1
ATOM 2357 C CA . ILE A 1 290 ? -18.268 -20.649 -37.602 1 94.78 290 ILE A CA 1
ATOM 2358 C C . ILE A 1 290 ? -18.876 -19.272 -37.345 1 94.78 290 ILE A C 1
ATOM 2360 O O . ILE A 1 290 ? -20.084 -19.151 -37.128 1 94.78 290 ILE A O 1
ATOM 2364 N N . CYS A 1 291 ? -18.073 -18.244 -37.228 1 95.87 291 CYS A N 1
ATOM 2365 C CA . CYS A 1 291 ? -18.49 -16.853 -37.096 1 95.87 291 CYS A CA 1
ATOM 2366 C C . CYS A 1 291 ? -17.439 -15.911 -37.669 1 95.87 291 CYS A C 1
ATOM 2368 O O . CYS A 1 291 ? -16.263 -16.268 -37.76 1 95.87 291 CYS A O 1
ATOM 2370 N N . SER A 1 292 ? -17.853 -14.753 -38.137 1 97.27 292 SER A N 1
ATOM 2371 C CA . SER A 1 292 ? -16.969 -13.743 -38.711 1 97.27 292 SER A CA 1
ATOM 2372 C C . SER A 1 292 ? -17.547 -12.342 -38.542 1 97.27 292 SER A C 1
ATOM 2374 O O . SER A 1 292 ? -18.758 -12.181 -38.372 1 97.27 292 SER A O 1
ATOM 2376 N N . ASN A 1 293 ? -16.772 -11.415 -38.408 1 97.44 293 ASN A N 1
ATOM 2377 C CA . ASN A 1 293 ? -17.13 -10.001 -38.358 1 97.44 293 ASN A CA 1
ATOM 2378 C C . ASN A 1 293 ? -16.051 -9.126 -38.989 1 97.44 293 ASN A C 1
ATOM 2380 O O . ASN A 1 293 ? -14.903 -9.552 -39.126 1 97.44 293 ASN A O 1
ATOM 2384 N N . SER A 1 294 ? -16.407 -7.926 -39.479 1 97.22 294 SER A N 1
ATOM 2385 C CA . SER A 1 294 ? -15.476 -6.961 -40.056 1 97.22 294 SER A CA 1
ATOM 2386 C C . SER A 1 294 ? -15.948 -5.53 -39.823 1 97.22 294 SER A C 1
ATOM 2388 O O . SER A 1 294 ? -17.133 -5.294 -39.577 1 97.22 294 SER A O 1
ATOM 2390 N N . GLN A 1 295 ? -15.07 -4.688 -39.786 1 96.57 295 GLN A N 1
ATOM 2391 C CA . GLN A 1 295 ? -15.361 -3.275 -39.57 1 96.57 295 GLN A CA 1
ATOM 2392 C C . GLN A 1 295 ? -14.352 -2.388 -40.293 1 96.57 295 GLN A C 1
ATOM 2394 O O . GLN A 1 295 ? -13.163 -2.71 -40.349 1 96.57 295 GLN A O 1
ATOM 2399 N N . ILE A 1 296 ? -14.84 -1.295 -40.905 1 95.12 296 ILE A N 1
ATOM 2400 C CA . ILE A 1 296 ? -13.964 -0.26 -41.444 1 95.12 296 ILE A CA 1
ATOM 2401 C C . ILE A 1 296 ? -13.672 0.782 -40.366 1 95.12 296 ILE A C 1
ATOM 2403 O O . ILE A 1 296 ? -14.593 1.311 -39.74 1 95.12 296 ILE A O 1
ATOM 2407 N N . VAL A 1 297 ? -12.447 0.928 -40.083 1 93.68 297 VAL A N 1
ATOM 2408 C CA . VAL A 1 297 ? -12.06 1.888 -39.055 1 93.68 297 VAL A CA 1
ATOM 2409 C C . VAL A 1 297 ? -11.252 3.022 -39.683 1 93.68 297 VAL A C 1
ATOM 2411 O O . VAL A 1 297 ? -10.51 2.805 -40.644 1 93.68 297 VAL A O 1
ATOM 2414 N N . ASN A 1 298 ? -11.453 4.233 -39.14 1 89.65 298 ASN A N 1
ATOM 2415 C CA . ASN A 1 298 ? -10.681 5.393 -39.573 1 89.65 298 ASN A CA 1
ATOM 2416 C C . ASN A 1 298 ? -9.375 5.519 -38.794 1 89.65 298 ASN A C 1
ATOM 2418 O O . ASN A 1 298 ? -9.342 5.281 -37.586 1 89.65 298 ASN A O 1
ATOM 2422 N N . ILE A 1 299 ? -8.395 5.734 -39.44 1 87.57 299 ILE A N 1
ATOM 2423 C CA . ILE A 1 299 ? -7.098 5.937 -38.805 1 87.57 299 ILE A CA 1
ATOM 2424 C C . ILE A 1 299 ? -6.878 7.425 -38.545 1 87.57 299 ILE A C 1
ATOM 2426 O O . ILE A 1 299 ? -6.862 8.23 -39.48 1 87.57 299 ILE A O 1
ATOM 2430 N N . ASN A 1 300 ? -6.841 7.751 -37.282 1 79.65 300 ASN A N 1
ATOM 2431 C CA . ASN A 1 300 ? -6.49 9.104 -36.866 1 79.65 300 ASN A CA 1
ATOM 2432 C C . ASN A 1 300 ? -5.087 9.161 -36.267 1 79.65 300 ASN A C 1
ATOM 2434 O O . ASN A 1 300 ? -4.74 8.346 -35.412 1 79.65 300 ASN A O 1
ATOM 2438 N N . GLN A 1 301 ? -4.4 10.137 -36.682 1 75.18 301 GLN A N 1
ATOM 2439 C CA . GLN A 1 301 ? -3.023 10.279 -36.221 1 75.18 301 GLN A CA 1
ATOM 2440 C C . GLN A 1 301 ? -2.962 10.42 -34.703 1 75.18 301 GLN A C 1
ATOM 2442 O O . GLN A 1 301 ? -1.995 9.988 -34.072 1 75.18 301 GLN A O 1
ATOM 2447 N N . CYS A 1 302 ? -4.081 10.961 -34.134 1 65.36 302 CYS A N 1
ATOM 2448 C CA . CYS A 1 302 ? -4.102 11.243 -32.703 1 65.36 302 CYS A CA 1
ATOM 2449 C C . CYS A 1 302 ? -4.215 9.956 -31.895 1 65.36 302 CYS A C 1
ATOM 2451 O O . CYS A 1 302 ? -3.941 9.946 -30.694 1 65.36 302 CYS A O 1
ATOM 2453 N N . GLU A 1 303 ? -4.51 8.952 -32.64 1 76.85 303 GLU A N 1
ATOM 2454 C CA . GLU A 1 303 ? -4.728 7.69 -31.938 1 76.85 303 GLU A CA 1
ATOM 2455 C C . GLU A 1 303 ? -3.463 6.836 -31.933 1 76.85 303 GLU A C 1
ATOM 2457 O O . GLU A 1 303 ? -3.424 5.779 -31.298 1 76.85 303 GLU A O 1
ATOM 2462 N N . ILE A 1 304 ? -2.504 7.302 -32.675 1 80.68 304 ILE A N 1
ATOM 2463 C CA . ILE A 1 304 ? -1.249 6.56 -32.716 1 80.68 304 ILE A CA 1
ATOM 2464 C C . ILE A 1 304 ? -0.481 6.772 -31.413 1 80.68 304 ILE A C 1
ATOM 2466 O O . ILE A 1 304 ? -0.147 7.905 -31.059 1 80.68 304 ILE A O 1
ATOM 2470 N N . SER A 1 305 ? -0.38 5.807 -30.723 1 77.28 305 SER A N 1
ATOM 2471 C CA . SER A 1 305 ? 0.384 5.858 -29.48 1 77.28 305 SER A CA 1
ATOM 2472 C C . SER A 1 305 ? 1.625 4.975 -29.557 1 77.28 305 SER A C 1
ATOM 2474 O O . SER A 1 305 ? 1.517 3.755 -29.7 1 77.28 305 SER A O 1
ATOM 2476 N N . ASN A 1 306 ? 2.742 5.507 -29.473 1 77.08 306 ASN A N 1
ATOM 2477 C CA . ASN A 1 306 ? 4.014 4.795 -29.508 1 77.08 306 ASN A CA 1
ATOM 2478 C C . ASN A 1 306 ? 4.144 3.94 -30.766 1 77.08 306 ASN A C 1
ATOM 2480 O O . ASN A 1 306 ? 4.567 2.785 -30.696 1 77.08 306 ASN A O 1
ATOM 2484 N N . GLY A 1 307 ? 3.549 4.489 -31.876 1 83.36 307 GLY A N 1
ATOM 2485 C CA . GLY A 1 307 ? 3.68 3.824 -33.162 1 83.36 307 GLY A CA 1
ATOM 2486 C C . GLY A 1 307 ? 2.665 2.715 -33.367 1 83.36 307 GLY A C 1
ATOM 2487 O O . GLY A 1 307 ? 2.794 1.911 -34.293 1 83.36 307 GLY A O 1
ATOM 2488 N N . PHE A 1 308 ? 1.765 2.655 -32.484 1 90.95 308 PHE A N 1
ATOM 2489 C CA . PHE A 1 308 ? 0.785 1.579 -32.582 1 90.95 308 PHE A CA 1
ATOM 2490 C C . PHE A 1 308 ? -0.632 2.139 -32.609 1 90.95 308 PHE A C 1
ATOM 2492 O O . PHE A 1 308 ? -0.882 3.235 -32.103 1 90.95 308 PHE A O 1
ATOM 2499 N N . LEU A 1 309 ? -1.448 1.481 -33.251 1 92.76 309 LEU A N 1
ATOM 2500 C CA . LEU A 1 309 ? -2.894 1.676 -33.241 1 92.76 309 LEU A CA 1
ATOM 2501 C C . LEU A 1 309 ? -3.603 0.454 -32.667 1 92.76 309 LEU A C 1
ATOM 2503 O O . LEU A 1 309 ? -3.161 -0.679 -32.871 1 92.76 309 LEU A O 1
ATOM 2507 N N . GLN A 1 310 ? -4.6 0.691 -31.975 1 93.8 310 GLN A N 1
ATOM 2508 C CA . GLN A 1 310 ? -5.395 -0.408 -31.437 1 93.8 310 GLN A CA 1
ATOM 2509 C C . GLN A 1 310 ? -6.871 -0.243 -31.788 1 93.8 310 GLN A C 1
ATOM 2511 O O . GLN A 1 310 ? -7.418 0.858 -31.695 1 93.8 310 GLN A O 1
ATOM 2516 N N . PHE A 1 311 ? -7.494 -1.272 -32.283 1 95.26 311 PHE A N 1
ATOM 2517 C CA . PHE A 1 311 ? -8.925 -1.298 -32.564 1 95.26 311 PHE A CA 1
ATOM 2518 C C . PHE A 1 311 ? -9.565 -2.558 -31.994 1 95.26 311 PHE A C 1
ATOM 2520 O O . PHE A 1 311 ? -8.94 -3.62 -31.965 1 95.26 311 PHE A O 1
ATOM 2527 N N . GLU A 1 312 ? -10.717 -2.464 -31.587 1 95.43 312 GLU A N 1
ATOM 2528 C CA . GLU A 1 312 ? -11.444 -3.607 -31.041 1 95.43 312 GLU A CA 1
ATOM 2529 C C . GLU A 1 312 ? -12.61 -4.002 -31.943 1 95.43 312 GLU A C 1
ATOM 2531 O O . GLU A 1 312 ? -13.289 -3.138 -32.502 1 95.43 312 GLU A O 1
ATOM 2536 N N . LEU A 1 313 ? -12.789 -5.23 -32.135 1 97.14 313 LEU A N 1
ATOM 2537 C CA . LEU A 1 313 ? -13.898 -5.809 -32.886 1 97.14 313 LEU A CA 1
ATOM 2538 C C . LEU A 1 313 ? -14.563 -6.931 -32.096 1 97.14 313 LEU A C 1
ATOM 2540 O O . LEU A 1 313 ? -13.904 -7.901 -31.714 1 97.14 313 LEU A O 1
ATOM 2544 N N . THR A 1 314 ? -15.833 -6.835 -31.795 1 97.11 314 THR A N 1
ATOM 2545 C CA . THR A 1 314 ? -16.594 -7.871 -31.106 1 97.11 314 THR A CA 1
ATOM 2546 C C . THR A 1 314 ? -17.314 -8.77 -32.107 1 97.11 314 THR A C 1
ATOM 2548 O O . THR A 1 314 ? -18.039 -8.284 -32.977 1 97.11 314 THR A O 1
ATOM 2551 N N . THR A 1 315 ? -17.151 -10.027 -32.03 1 97.33 315 THR A N 1
ATOM 2552 C CA . THR A 1 315 ? -17.744 -11.008 -32.933 1 97.33 315 THR A CA 1
ATOM 2553 C C . THR A 1 315 ? -18.623 -11.989 -32.164 1 97.33 315 THR A C 1
ATOM 2555 O O . THR A 1 315 ? -18.123 -12.784 -31.365 1 97.33 315 THR A O 1
ATOM 2558 N N . PRO A 1 316 ? -19.886 -12.029 -32.385 1 96.27 316 PRO A N 1
ATOM 2559 C CA . PRO A 1 316 ? -20.743 -13.044 -31.77 1 96.27 316 PRO A CA 1
ATOM 2560 C C . PRO A 1 316 ? -20.631 -14.405 -32.453 1 96.27 316 PRO A C 1
ATOM 2562 O O . PRO A 1 316 ? -20.588 -14.48 -33.684 1 96.27 316 PRO A O 1
ATOM 2565 N N . CYS A 1 317 ? -20.481 -15.421 -31.808 1 97.08 317 CYS A N 1
ATOM 2566 C CA . CYS A 1 317 ? -20.433 -16.792 -32.304 1 97.08 317 CYS A CA 1
ATOM 2567 C C . CYS A 1 317 ? -21.543 -17.634 -31.687 1 97.08 317 CYS A C 1
ATOM 2569 O O . CYS A 1 317 ? -21.553 -17.865 -30.476 1 97.08 317 CYS A O 1
ATOM 2571 N N . GLN A 1 318 ? -22.367 -18.204 -32.515 1 95.81 318 GLN A N 1
ATOM 2572 C CA . GLN A 1 318 ? -23.513 -18.967 -32.032 1 95.81 318 GLN A CA 1
ATOM 2573 C C . GLN A 1 318 ? -23.205 -20.461 -31.999 1 95.81 318 GLN A C 1
ATOM 2575 O O . GLN A 1 318 ? -22.564 -20.989 -32.91 1 95.81 318 GLN A O 1
ATOM 2580 N N . ASN A 1 319 ? -23.558 -21.119 -31.012 1 93.98 319 ASN A N 1
ATOM 2581 C CA . ASN A 1 319 ? -23.58 -22.571 -30.873 1 93.98 319 ASN A CA 1
ATOM 2582 C C . ASN A 1 319 ? -22.199 -23.178 -31.102 1 93.98 319 ASN A C 1
ATOM 2584 O O . ASN A 1 319 ? -22.048 -24.102 -31.903 1 93.98 319 ASN A O 1
ATOM 2588 N N . VAL A 1 320 ? -21.25 -22.609 -30.487 1 96.78 320 VAL A N 1
ATOM 2589 C CA . VAL A 1 320 ? -19.896 -23.146 -30.586 1 96.78 320 VAL A CA 1
ATOM 2590 C C . VAL A 1 320 ? -19.724 -24.297 -29.597 1 96.78 320 VAL A C 1
ATOM 2592 O O . VAL A 1 320 ? -20.29 -24.273 -28.502 1 96.78 320 VAL A O 1
ATOM 2595 N N . GLN A 1 321 ? -18.934 -25.347 -29.921 1 97.32 321 GLN A N 1
ATOM 2596 C CA . GLN A 1 321 ? -18.652 -26.471 -29.035 1 97.32 321 GLN A CA 1
ATOM 2597 C C . GLN A 1 321 ? -17.74 -26.05 -27.886 1 97.32 321 GLN A C 1
ATOM 2599 O O . GLN A 1 321 ? -16.802 -25.275 -28.083 1 97.32 321 GLN A O 1
ATOM 2604 N N . LEU A 1 322 ? -17.993 -26.572 -26.726 1 98 322 LEU A N 1
ATOM 2605 C CA . LEU A 1 322 ? -17.303 -26.125 -25.521 1 98 322 LEU A CA 1
ATOM 2606 C C . LEU A 1 322 ? -16.078 -26.99 -25.243 1 98 322 LEU A C 1
ATOM 2608 O O . LEU A 1 322 ? -16.094 -28.196 -25.498 1 98 322 LEU A O 1
ATOM 2612 N N . TRP A 1 323 ? -15.062 -26.395 -24.774 1 98.16 323 TRP A N 1
ATOM 2613 C CA . TRP A 1 323 ? -13.814 -27.021 -24.348 1 98.16 323 TRP A CA 1
ATOM 2614 C C . TRP A 1 323 ? -13.92 -27.524 -22.913 1 98.16 323 TRP A C 1
ATOM 2616 O O . TRP A 1 323 ? -14.345 -26.787 -22.02 1 98.16 323 TRP A O 1
ATOM 2626 N N .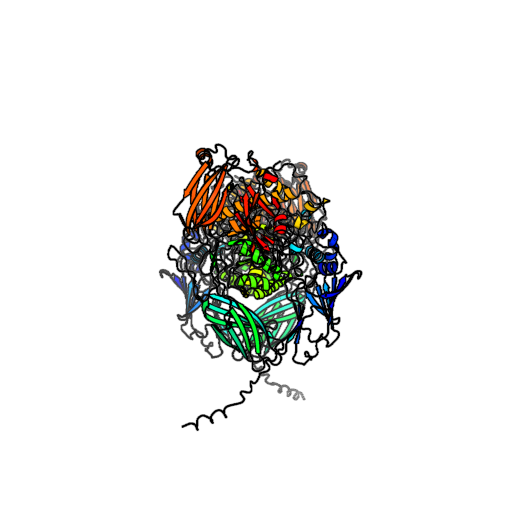 TYR A 1 324 ? -13.5 -28.765 -22.586 1 97.92 324 TYR A N 1
ATOM 2627 C CA . TYR A 1 324 ? -13.55 -29.363 -21.256 1 97.92 324 TYR A CA 1
ATOM 2628 C C . TYR A 1 324 ? -12.181 -29.891 -20.845 1 97.92 324 TYR A C 1
ATOM 2630 O O . TYR A 1 324 ? -11.354 -30.223 -21.698 1 97.92 324 TYR A O 1
ATOM 2638 N N . PRO A 1 325 ? -11.915 -29.983 -19.589 1 97.53 325 PRO A N 1
ATOM 2639 C CA . PRO A 1 325 ? -10.689 -30.638 -19.126 1 97.53 325 PRO A CA 1
ATOM 2640 C C . PRO A 1 325 ? -10.698 -32.146 -19.37 1 97.53 325 PRO A C 1
ATOM 2642 O O . PRO A 1 325 ? -11.762 -32.734 -19.585 1 97.53 325 PRO A O 1
ATOM 2645 N N . VAL A 1 326 ? -9.552 -32.7 -19.302 1 97.39 326 VAL A N 1
ATOM 2646 C CA . VAL A 1 326 ? -9.399 -34.144 -19.453 1 97.39 326 VAL A CA 1
ATOM 2647 C C . VAL A 1 326 ? -10.292 -34.867 -18.447 1 97.39 326 VAL A C 1
ATOM 2649 O O . VAL A 1 326 ? -10.337 -34.499 -17.271 1 97.39 326 VAL A O 1
ATOM 2652 N N . GLY A 1 327 ? -11.054 -35.763 -18.915 1 93.3 327 GLY A N 1
ATOM 2653 C CA . GLY A 1 327 ? -11.934 -36.544 -18.06 1 93.3 327 GLY A CA 1
ATOM 2654 C C . GLY A 1 327 ? -13.35 -36.003 -18.007 1 93.3 327 GLY A C 1
ATOM 2655 O O . GLY A 1 327 ? -14.26 -36.677 -17.52 1 93.3 327 GLY A O 1
ATOM 2656 N N . TYR A 1 328 ? -13.628 -34.817 -18.585 1 94.96 328 TYR A N 1
ATOM 2657 C CA . TYR A 1 328 ? -14.931 -34.18 -18.431 1 94.96 328 TYR A CA 1
ATOM 2658 C C . TYR A 1 328 ? -15.594 -33.96 -19.785 1 94.96 328 TYR A C 1
ATOM 2660 O O . TYR A 1 328 ? -16.784 -33.642 -19.856 1 94.96 328 TYR A O 1
ATOM 2668 N N . GLY A 1 329 ? -14.797 -34.086 -20.849 1 94.61 329 GLY A N 1
ATOM 2669 C CA . GLY A 1 329 ? -15.327 -33.893 -22.189 1 94.61 329 GLY A CA 1
ATOM 2670 C C . GLY A 1 329 ? -14.246 -33.721 -23.239 1 94.61 329 GLY A C 1
ATOM 2671 O O . GLY A 1 329 ? -13.082 -34.049 -22.999 1 94.61 329 GLY A O 1
ATOM 2672 N N . SER A 1 330 ? -14.665 -33.2 -24.395 1 96.41 330 SER A N 1
ATOM 2673 C CA . SER A 1 330 ? -13.751 -33.023 -25.519 1 96.41 330 SER A CA 1
ATOM 2674 C C . SER A 1 330 ? -13.095 -31.647 -25.486 1 96.41 330 SER A C 1
ATOM 2676 O O . SER A 1 330 ? -13.524 -30.766 -24.738 1 96.41 330 SER A O 1
ATOM 2678 N N . GLN A 1 331 ? -12.061 -31.502 -26.314 1 97.95 331 GLN A N 1
ATOM 2679 C CA . GLN A 1 331 ? -11.306 -30.254 -26.359 1 97.95 331 GLN A CA 1
ATOM 2680 C C . GLN A 1 331 ? -11.342 -29.639 -27.755 1 97.95 331 GLN A C 1
ATOM 2682 O O . GLN A 1 331 ? -10.297 -29.432 -28.375 1 97.95 331 GLN A O 1
ATOM 2687 N N . PRO A 1 332 ? -12.544 -29.228 -28.224 1 97.89 332 PRO A N 1
ATOM 2688 C CA . PRO A 1 332 ? -12.566 -28.576 -29.535 1 97.89 332 PRO A CA 1
ATOM 2689 C C . PRO A 1 332 ? -11.752 -27.285 -29.566 1 97.89 332 PRO A C 1
ATOM 2691 O O . PRO A 1 332 ? -11.881 -26.447 -28.669 1 97.89 332 PRO A O 1
ATOM 2694 N N . LEU A 1 333 ? -10.978 -27.161 -30.562 1 97.89 333 LEU A N 1
ATOM 2695 C CA . LEU A 1 333 ? -10.156 -25.975 -30.77 1 97.89 333 LEU A CA 1
ATOM 2696 C C . LEU A 1 333 ? -10.53 -25.275 -32.073 1 97.89 333 LEU A C 1
ATOM 2698 O O . LEU A 1 333 ? -10.984 -25.92 -33.021 1 97.89 333 LEU A O 1
ATOM 2702 N N . TYR A 1 334 ? -10.397 -24.005 -32.128 1 97.78 334 TYR A N 1
ATOM 2703 C CA . TYR A 1 334 ? -10.746 -23.163 -33.267 1 97.78 334 TYR A CA 1
ATOM 2704 C C . TYR A 1 334 ? -9.574 -22.274 -33.668 1 97.78 334 TYR A C 1
ATOM 2706 O O . TYR A 1 334 ? -8.722 -21.948 -32.839 1 97.78 334 TYR A O 1
ATOM 2714 N N . GLN A 1 335 ? -9.611 -21.94 -34.887 1 96.96 335 GLN A N 1
ATOM 2715 C CA . GLN A 1 335 ? -8.605 -21.014 -35.398 1 96.96 335 GLN A CA 1
ATOM 2716 C C . GLN A 1 335 ? -9.209 -19.638 -35.662 1 96.96 335 GLN A C 1
ATOM 2718 O O . GLN A 1 335 ? -10.2 -19.517 -36.384 1 96.96 335 GLN A O 1
ATOM 2723 N N . VAL A 1 336 ? -8.67 -18.672 -35.027 1 96.9 336 VAL A N 1
ATOM 2724 C CA . VAL A 1 336 ? -9.034 -17.289 -35.317 1 96.9 336 VAL A CA 1
ATOM 2725 C C . VAL A 1 336 ? -8.123 -16.733 -36.409 1 96.9 336 VAL A C 1
ATOM 2727 O O . VAL A 1 336 ? -6.899 -16.722 -36.259 1 96.9 336 VAL A O 1
ATOM 2730 N N . LYS A 1 337 ? -8.695 -16.292 -37.497 1 96.53 337 LYS A N 1
ATOM 2731 C CA . LYS A 1 337 ? -7.971 -15.622 -38.573 1 96.53 337 LYS A CA 1
ATOM 2732 C C . LYS A 1 337 ? -8.322 -14.138 -38.632 1 96.53 337 LYS A C 1
ATOM 2734 O O . LYS A 1 337 ? -9.439 -13.774 -39.006 1 96.53 337 LYS A O 1
ATOM 2739 N N . ALA A 1 338 ? -7.45 -13.358 -38.229 1 96.53 338 ALA A N 1
ATOM 2740 C CA . ALA A 1 338 ? -7.634 -11.909 -38.262 1 96.53 338 ALA A CA 1
ATOM 2741 C C . ALA A 1 338 ? -6.925 -11.293 -39.464 1 96.53 338 ALA A C 1
ATOM 2743 O O . ALA A 1 338 ? -5.836 -11.732 -39.842 1 96.53 338 ALA A O 1
ATOM 2744 N N . SER A 1 339 ? -7.531 -10.272 -40.049 1 95.53 339 SER A N 1
ATOM 2745 C CA . SER A 1 339 ? -6.921 -9.631 -41.21 1 95.53 339 SER A CA 1
ATOM 2746 C C . SER A 1 339 ? -7.024 -8.112 -41.121 1 95.53 339 SER A C 1
ATOM 2748 O O . SER A 1 339 ? -7.955 -7.583 -40.51 1 95.53 339 SER A O 1
ATOM 2750 N N . LEU A 1 340 ? -6.102 -7.527 -41.538 1 94.23 340 LEU A N 1
ATOM 2751 C CA . LEU A 1 340 ? -6.008 -6.092 -41.782 1 94.23 340 LEU A CA 1
ATOM 2752 C C . LEU A 1 340 ? -5.894 -5.8 -43.275 1 94.23 340 LEU A C 1
ATOM 2754 O O . LEU A 1 340 ? -4.922 -6.203 -43.918 1 94.23 340 LEU A O 1
ATOM 2758 N N . THR A 1 341 ? -6.921 -5.074 -43.844 1 92.86 341 THR A N 1
ATOM 2759 C CA . THR A 1 341 ? -6.958 -4.881 -45.29 1 92.86 341 THR A CA 1
ATOM 2760 C C . THR A 1 341 ? -7.112 -3.403 -45.635 1 92.86 341 THR A C 1
ATOM 2762 O O . THR A 1 341 ? -7.875 -2.685 -44.985 1 92.86 341 THR A O 1
ATOM 2765 N N . SER A 1 342 ? -6.347 -3 -46.432 1 88.4 342 SER A N 1
ATOM 2766 C CA . SER A 1 342 ? -6.511 -1.71 -47.094 1 88.4 342 SER A CA 1
ATOM 2767 C C . SER A 1 342 ? -6.497 -1.862 -48.612 1 88.4 342 SER A C 1
ATOM 2769 O O . SER A 1 342 ? -6.47 -2.981 -49.129 1 88.4 342 SER A O 1
ATOM 2771 N N . GLN A 1 343 ? -6.548 -0.687 -49.41 1 81.24 343 GLN A N 1
ATOM 2772 C CA . GLN A 1 343 ? -6.485 -0.73 -50.867 1 81.24 343 GLN A CA 1
ATOM 2773 C C . GLN A 1 343 ? -5.129 -1.241 -51.344 1 81.24 343 GLN A C 1
ATOM 2775 O O . GLN A 1 343 ? -5.034 -1.872 -52.399 1 81.24 343 GLN A O 1
ATOM 2780 N N . SER A 1 344 ? -4.149 -1.087 -50.515 1 77.95 344 SER A N 1
ATOM 2781 C CA . SER A 1 344 ? -2.787 -1.314 -50.984 1 77.95 344 SER A CA 1
ATOM 2782 C C . SER A 1 344 ? -2.174 -2.546 -50.327 1 77.95 344 SER A C 1
ATOM 2784 O O . SER A 1 344 ? -1.115 -3.018 -50.747 1 77.95 344 SER A O 1
ATOM 2786 N N . PHE A 1 345 ? -2.787 -3.154 -49.302 1 83.04 345 PHE A N 1
ATOM 2787 C CA . PHE A 1 345 ? -2.14 -4.3 -48.674 1 83.04 345 PHE A CA 1
ATOM 2788 C C . PHE A 1 345 ? -3.157 -5.153 -47.925 1 83.04 345 PHE A C 1
ATOM 2790 O O . PHE A 1 345 ? -4.286 -4.718 -47.69 1 83.04 345 PHE A O 1
ATOM 2797 N N . HIS A 1 346 ? -2.718 -6.445 -47.604 1 89.45 346 HIS A N 1
ATOM 2798 C CA . HIS A 1 346 ? -3.445 -7.444 -46.829 1 89.45 346 HIS A CA 1
ATOM 2799 C C . HIS A 1 346 ? -2.518 -8.172 -45.862 1 89.45 346 HIS A C 1
ATOM 2801 O O . HIS A 1 346 ? -1.501 -8.734 -46.274 1 89.45 346 HIS A O 1
ATOM 2807 N N . ASP A 1 347 ? -2.831 -8.032 -44.607 1 91.68 347 ASP A N 1
ATOM 2808 C CA . ASP A 1 347 ? -2.057 -8.689 -43.559 1 91.68 347 ASP A CA 1
ATOM 2809 C C . ASP A 1 347 ? -2.946 -9.581 -42.696 1 91.68 347 ASP A C 1
ATOM 2811 O O . ASP A 1 347 ? -4.113 -9.261 -42.46 1 91.68 347 ASP A O 1
ATOM 2815 N N . THR A 1 348 ? -2.387 -10.755 -42.313 1 93.13 348 THR A N 1
ATOM 2816 C CA . THR A 1 348 ? -3.194 -11.704 -41.555 1 93.13 348 THR A CA 1
ATOM 2817 C C . THR A 1 348 ? -2.419 -12.233 -40.352 1 93.13 348 THR A C 1
ATOM 2819 O O . THR A 1 348 ? -1.187 -12.206 -40.339 1 93.13 348 THR A O 1
ATOM 2822 N N . LEU A 1 349 ? -3.07 -12.626 -39.354 1 94.3 349 LEU A N 1
ATOM 2823 C CA . LEU A 1 349 ? -2.581 -13.3 -38.157 1 94.3 349 LEU A CA 1
ATOM 2824 C C . LEU A 1 349 ? -3.563 -14.373 -37.697 1 94.3 349 LEU A C 1
ATOM 2826 O O . LEU A 1 349 ? -4.775 -14.226 -37.87 1 94.3 349 LEU A O 1
ATOM 2830 N N . GLN A 1 350 ? -3.008 -15.414 -37.187 1 94.6 350 GLN A N 1
ATOM 2831 C CA . GLN A 1 350 ? -3.856 -16.507 -36.723 1 94.6 350 GLN A CA 1
ATOM 2832 C C . GLN A 1 350 ? -3.545 -16.867 -35.273 1 94.6 350 GLN A C 1
ATOM 2834 O O . GLN A 1 350 ? -2.395 -16.78 -34.839 1 94.6 350 GLN A O 1
ATOM 2839 N N . LYS A 1 351 ? -4.455 -17.231 -34.528 1 96.15 351 LYS A N 1
ATOM 2840 C CA . LYS A 1 351 ? -4.354 -17.758 -33.171 1 96.15 351 LYS A CA 1
ATOM 2841 C C . LYS A 1 351 ? -5.36 -18.883 -32.942 1 96.15 351 LYS A C 1
ATOM 2843 O O . LYS A 1 351 ? -6.388 -18.951 -33.619 1 96.15 351 LYS A O 1
ATOM 2848 N N . ARG A 1 352 ? -5.028 -19.729 -32.019 1 96.83 352 ARG A N 1
ATOM 2849 C CA . ARG A 1 352 ? -5.916 -20.826 -31.649 1 96.83 352 ARG A CA 1
ATOM 2850 C C . ARG A 1 352 ? -6.631 -20.531 -30.334 1 96.83 352 ARG A C 1
ATOM 2852 O O . ARG A 1 352 ? -6.008 -20.084 -29.369 1 96.83 352 ARG A O 1
ATOM 2859 N N . ILE A 1 353 ? -7.955 -20.73 -30.331 1 97.43 353 ILE A N 1
ATOM 2860 C CA . ILE A 1 353 ? -8.733 -20.48 -29.122 1 97.43 353 ILE A CA 1
ATOM 2861 C C . ILE A 1 353 ? -9.688 -21.645 -28.873 1 97.43 353 ILE A C 1
ATOM 2863 O O . ILE A 1 353 ? -9.756 -22.582 -29.672 1 97.43 353 ILE A O 1
ATOM 2867 N N . ALA A 1 354 ? -10.306 -21.636 -27.742 1 97.94 354 ALA A N 1
ATOM 2868 C CA . ALA A 1 354 ? -11.447 -22.488 -27.417 1 97.94 354 ALA A CA 1
ATOM 2869 C C . ALA A 1 354 ? -12.469 -21.737 -26.569 1 97.94 354 ALA A C 1
ATOM 2871 O O . ALA A 1 354 ? -12.197 -20.633 -26.092 1 97.94 354 ALA A O 1
ATOM 2872 N N . PHE A 1 355 ? -13.657 -22.275 -26.541 1 97.75 355 PHE A N 1
ATOM 2873 C CA . PHE A 1 355 ? -14.744 -21.63 -25.814 1 97.75 355 PHE A CA 1
ATOM 2874 C C . PHE A 1 355 ? -15.042 -22.371 -24.517 1 97.75 355 PHE A C 1
ATOM 2876 O O . PHE A 1 355 ? -15.351 -23.564 -24.534 1 97.75 355 PHE A O 1
ATOM 2883 N N . ARG A 1 356 ? -14.936 -21.683 -23.421 1 97.71 356 ARG A N 1
ATOM 2884 C CA . ARG A 1 356 ? -15.297 -22.215 -22.111 1 97.71 356 ARG A CA 1
ATOM 2885 C C . ARG A 1 356 ? -15.556 -21.089 -21.116 1 97.71 356 ARG A C 1
ATOM 2887 O O . ARG A 1 356 ? -15.116 -19.956 -21.324 1 97.71 356 ARG A O 1
ATOM 2894 N N . GLN A 1 357 ? -16.258 -21.37 -20.098 1 97.51 357 GLN A N 1
ATOM 2895 C CA . GLN A 1 357 ? -16.415 -20.489 -18.945 1 97.51 357 GLN A CA 1
ATOM 2896 C C . GLN A 1 357 ? -15.652 -21.024 -17.736 1 97.51 357 GLN A C 1
ATOM 2898 O O . GLN A 1 357 ? -15.744 -22.21 -17.413 1 97.51 357 GLN A O 1
ATOM 2903 N N . VAL A 1 358 ? -14.788 -20.191 -17.172 1 97.12 358 VAL A N 1
ATOM 2904 C CA . VAL A 1 358 ? -14.036 -20.56 -15.977 1 97.12 358 VAL A CA 1
ATOM 2905 C C . VAL A 1 358 ? -14.45 -19.667 -14.809 1 97.12 358 VAL A C 1
ATOM 2907 O O . VAL A 1 358 ? -14.553 -18.447 -14.959 1 97.12 358 VAL A O 1
ATOM 2910 N N . LYS A 1 359 ? -14.73 -20.243 -13.657 1 96.57 359 LYS A N 1
ATOM 2911 C CA . LYS A 1 359 ? -15.023 -19.5 -12.435 1 96.57 359 LYS A CA 1
ATOM 2912 C C . LYS A 1 359 ? -14.295 -20.103 -11.237 1 96.57 359 LYS A C 1
ATOM 2914 O O . LYS A 1 359 ? -14.036 -21.308 -11.204 1 96.57 359 LYS A O 1
ATOM 2919 N N . ILE A 1 360 ? -13.888 -19.299 -10.383 1 96.97 360 ILE A N 1
ATOM 2920 C CA . ILE A 1 360 ? -13.546 -19.74 -9.035 1 96.97 360 ILE A CA 1
ATOM 2921 C C . ILE A 1 360 ? -14.752 -19.569 -8.115 1 96.97 360 ILE A C 1
ATOM 2923 O O . ILE A 1 360 ? -15.258 -18.457 -7.944 1 96.97 360 ILE A O 1
ATOM 2927 N N . ILE A 1 361 ? -15.206 -20.586 -7.547 1 96.59 361 ILE A N 1
ATOM 2928 C CA . ILE A 1 361 ? -16.397 -20.546 -6.707 1 96.59 361 ILE A CA 1
ATOM 2929 C C . ILE A 1 361 ? -15.992 -20.377 -5.244 1 96.59 361 ILE A C 1
ATOM 2931 O O . ILE A 1 361 ? -15.228 -21.184 -4.708 1 96.59 361 ILE A O 1
ATOM 2935 N N . GLN A 1 362 ? -16.441 -19.357 -4.655 1 95.39 362 GLN A N 1
ATOM 2936 C CA . GLN A 1 362 ? -16.209 -19.034 -3.252 1 95.39 362 GLN A CA 1
ATOM 2937 C C . GLN A 1 362 ? -17.523 -18.754 -2.527 1 95.39 362 GLN A C 1
ATOM 2939 O O . GLN A 1 362 ? -17.806 -17.61 -2.165 1 95.39 362 GLN A O 1
ATOM 2944 N N . LYS A 1 363 ? -18.289 -19.806 -2.251 1 94.78 363 LYS A N 1
ATOM 2945 C CA . LYS A 1 363 ? -19.572 -19.683 -1.564 1 94.78 363 LYS A CA 1
ATOM 2946 C C . LYS A 1 363 ? -19.412 -19.889 -0.061 1 94.78 363 LYS A C 1
ATOM 2948 O O . LYS A 1 363 ? -18.601 -20.708 0.376 1 94.78 363 LYS A O 1
ATOM 2953 N N . PRO A 1 364 ? -20.226 -19.311 0.696 1 93.94 364 PRO A N 1
ATOM 2954 C CA . PRO A 1 364 ? -20.139 -19.486 2.148 1 93.94 364 PRO A CA 1
ATOM 2955 C C . PRO A 1 364 ? -20.432 -20.918 2.588 1 93.94 364 PRO A C 1
ATOM 2957 O O . PRO A 1 364 ? -21.349 -21.554 2.062 1 93.94 364 PRO A O 1
ATOM 2960 N N . ILE A 1 365 ? -19.751 -21.563 3.413 1 91.71 365 ILE A N 1
ATOM 2961 C CA . ILE A 1 365 ? -19.973 -22.885 3.989 1 91.71 365 ILE A CA 1
ATOM 2962 C C . ILE A 1 365 ? -20.574 -22.744 5.386 1 91.71 365 ILE A C 1
ATOM 2964 O O . ILE A 1 365 ? -21.401 -23.56 5.799 1 91.71 365 ILE A O 1
ATOM 2968 N N . GLN A 1 366 ? -20.333 -21.69 6.146 1 84.84 366 GLN A N 1
ATOM 2969 C CA . GLN A 1 366 ? -20.854 -21.439 7.485 1 84.84 366 GLN A CA 1
ATOM 2970 C C . GLN A 1 366 ? -21.19 -19.963 7.676 1 84.84 366 GLN A C 1
ATOM 2972 O O . GLN A 1 366 ? -20.798 -19.121 6.865 1 84.84 366 GLN A O 1
ATOM 2977 N N . GLU A 1 367 ? -22.106 -19.765 8.626 1 78.24 367 GLU A N 1
ATOM 2978 C CA . GLU A 1 367 ? -22.351 -18.375 8.998 1 78.24 367 GLU A CA 1
ATOM 2979 C C . GLU A 1 367 ? -21.115 -17.748 9.637 1 78.24 367 GLU A C 1
ATOM 2981 O O . GLU A 1 367 ? -20.587 -18.269 10.621 1 78.24 367 GLU A O 1
ATOM 2986 N N . THR A 1 368 ? -20.613 -16.808 8.964 1 84.1 368 THR A N 1
ATOM 2987 C CA . THR A 1 368 ? -19.385 -16.179 9.439 1 84.1 368 THR A CA 1
ATOM 2988 C C . THR A 1 368 ? -19.416 -14.674 9.188 1 84.1 368 THR A C 1
ATOM 2990 O O . THR A 1 368 ? -20.32 -14.17 8.517 1 84.1 368 THR A O 1
ATOM 2993 N N . ASP A 1 369 ? -18.517 -13.968 9.87 1 86.61 369 ASP A N 1
ATOM 2994 C CA . ASP A 1 369 ? -18.215 -12.603 9.45 1 86.61 369 ASP A CA 1
ATOM 2995 C C . ASP A 1 369 ? -17.553 -12.586 8.074 1 86.61 369 ASP A C 1
ATOM 2997 O O . ASP A 1 369 ? -16.43 -13.07 7.913 1 86.61 369 ASP A O 1
ATOM 3001 N N . PRO A 1 370 ? -18.264 -12.142 7.074 1 89.3 370 PRO A N 1
ATOM 3002 C CA . PRO A 1 370 ? -17.766 -12.242 5.7 1 89.3 370 PRO A CA 1
ATOM 3003 C C . PRO A 1 370 ? -16.495 -11.425 5.473 1 89.3 370 PRO A C 1
ATOM 3005 O O . PRO A 1 370 ? -15.832 -11.582 4.445 1 89.3 370 PRO A O 1
ATOM 3008 N N . ILE A 1 371 ? -16.147 -10.671 6.447 1 87.3 371 ILE A N 1
ATOM 3009 C CA . ILE A 1 371 ? -15.006 -9.787 6.233 1 87.3 371 ILE A CA 1
ATOM 3010 C C . ILE A 1 371 ? -13.833 -10.24 7.099 1 87.3 371 ILE A C 1
ATOM 3012 O O . ILE A 1 371 ? -12.721 -10.429 6.6 1 87.3 371 ILE A O 1
ATOM 3016 N N . ASN A 1 372 ? -14.047 -10.444 8.379 1 83.4 372 ASN A N 1
ATOM 3017 C CA . ASN A 1 372 ? -12.942 -10.653 9.308 1 83.4 372 ASN A CA 1
ATOM 3018 C C . ASN A 1 372 ? -12.75 -12.133 9.628 1 83.4 372 ASN A C 1
ATOM 3020 O O . ASN A 1 372 ? -11.712 -12.527 10.163 1 83.4 372 ASN A O 1
ATOM 3024 N N . ASN A 1 373 ? -13.752 -12.892 9.392 1 88.03 373 ASN A N 1
ATOM 3025 C CA . ASN A 1 373 ? -13.685 -14.332 9.617 1 88.03 373 ASN A CA 1
ATOM 3026 C C . ASN A 1 373 ? -14.487 -15.101 8.571 1 88.03 373 ASN A C 1
ATOM 3028 O O . ASN A 1 373 ? -15.383 -15.874 8.914 1 88.03 373 ASN A O 1
ATOM 3032 N N . PRO A 1 374 ? -14.095 -14.904 7.355 1 92.49 374 PRO A N 1
ATOM 3033 C CA . PRO A 1 374 ? -14.845 -15.549 6.275 1 92.49 374 PRO A CA 1
ATOM 3034 C C . PRO A 1 374 ? -14.59 -17.053 6.196 1 92.49 374 PRO A C 1
ATOM 3036 O O . PRO A 1 374 ? -13.5 -17.516 6.54 1 92.49 374 PRO A O 1
ATOM 3039 N N . SER A 1 375 ? -15.575 -17.802 5.831 1 95.49 375 SER A N 1
ATOM 3040 C CA . SER A 1 375 ? -15.5 -19.219 5.492 1 95.49 375 SER A CA 1
ATOM 3041 C C . SER A 1 375 ? -16.208 -19.51 4.173 1 95.49 375 SER A C 1
ATOM 3043 O O . SER A 1 375 ? -17.436 -19.444 4.094 1 95.49 375 SER A O 1
ATOM 3045 N N . LYS A 1 376 ? -15.433 -19.708 3.145 1 96.2 376 LYS A N 1
ATOM 3046 C CA . LYS A 1 376 ? -15.984 -19.902 1.807 1 96.2 376 LYS A CA 1
ATOM 3047 C C . LYS A 1 376 ? -15.335 -21.097 1.114 1 96.2 376 LYS A C 1
ATOM 3049 O O . LYS A 1 376 ? -14.19 -21.446 1.409 1 96.2 376 LYS A O 1
ATOM 3054 N N . SER A 1 377 ? -16.06 -21.738 0.244 1 96.56 377 SER A N 1
ATOM 3055 C CA . SER A 1 377 ? -15.488 -22.768 -0.616 1 96.56 377 SER A CA 1
ATOM 3056 C C . SER A 1 377 ? -14.433 -22.186 -1.551 1 96.56 377 SER A C 1
ATOM 3058 O O . SER A 1 377 ? -14.304 -20.965 -1.666 1 96.56 377 SER A O 1
ATOM 3060 N N . PHE A 1 378 ? -13.656 -23.003 -2.115 1 97.4 378 PHE A N 1
ATOM 3061 C CA . PHE A 1 378 ? -12.684 -22.635 -3.139 1 97.4 378 PHE A CA 1
ATOM 3062 C C . PHE A 1 378 ? -12.494 -23.77 -4.138 1 97.4 378 PHE A C 1
ATOM 3064 O O . PHE A 1 378 ? -11.839 -24.769 -3.833 1 97.4 378 PHE A O 1
ATOM 3071 N N . TYR A 1 379 ? -13.058 -23.643 -5.271 1 97.35 379 TYR A N 1
ATOM 3072 C CA . TYR A 1 379 ? -12.843 -24.629 -6.324 1 97.35 379 TYR A CA 1
ATOM 3073 C C . TYR A 1 379 ? -13.116 -24.028 -7.698 1 97.35 379 TYR A C 1
ATOM 3075 O O . TYR A 1 379 ? -13.731 -22.965 -7.806 1 97.35 379 TYR A O 1
ATOM 3083 N N . PHE A 1 380 ? -12.671 -24.659 -8.773 1 97.76 380 PHE A N 1
ATOM 3084 C CA . PHE A 1 380 ? -12.864 -24.223 -10.151 1 97.76 380 PHE A CA 1
ATOM 3085 C C . PHE A 1 380 ? -14.117 -24.851 -10.748 1 97.76 380 PHE A C 1
ATOM 3087 O O . PHE A 1 380 ? -14.396 -26.03 -10.52 1 97.76 380 PHE A O 1
ATOM 3094 N N . GLU A 1 381 ? -14.834 -24.066 -11.372 1 97.46 381 GLU A N 1
ATOM 3095 C CA . GLU A 1 381 ? -15.931 -24.523 -12.219 1 97.46 381 GLU A CA 1
ATOM 3096 C C . GLU A 1 381 ? -15.632 -24.272 -13.694 1 97.46 381 GLU A C 1
ATOM 3098 O O . GLU A 1 381 ? -15.306 -23.149 -14.084 1 97.46 381 GLU A O 1
ATOM 3103 N N . ILE A 1 382 ? -15.675 -25.322 -14.453 1 98.02 382 ILE A N 1
ATOM 3104 C CA . ILE A 1 382 ? -15.521 -25.212 -15.9 1 98.02 382 ILE A CA 1
ATOM 3105 C C . ILE A 1 382 ? -16.844 -25.541 -16.586 1 98.02 382 ILE A C 1
ATOM 3107 O O . ILE A 1 382 ? -17.331 -26.671 -16.501 1 98.02 382 ILE A O 1
ATOM 3111 N N . ASN A 1 383 ? -17.456 -24.589 -17.274 1 97.74 383 ASN A N 1
ATOM 3112 C CA . ASN A 1 383 ? -18.744 -24.747 -17.942 1 97.74 383 ASN A CA 1
ATOM 3113 C C . ASN A 1 383 ? -19.823 -25.222 -16.974 1 97.74 383 ASN A C 1
ATOM 3115 O O . ASN A 1 383 ? -20.607 -26.115 -17.301 1 97.74 383 ASN A O 1
ATOM 3119 N N . GLY A 1 384 ? -19.707 -24.765 -15.727 1 96.95 384 GLY A N 1
ATOM 3120 C CA . GLY A 1 384 ? -20.722 -25.037 -14.722 1 96.95 384 GLY A CA 1
ATOM 3121 C C . GLY A 1 384 ? -20.468 -26.317 -13.948 1 96.95 384 GLY A C 1
ATOM 3122 O O . GLY A 1 384 ? -21.224 -26.658 -13.036 1 96.95 384 GLY A O 1
ATOM 3123 N N . ILE A 1 385 ? -19.421 -27.024 -14.238 1 97.19 385 ILE A N 1
ATOM 3124 C CA . ILE A 1 385 ? -19.126 -28.294 -13.582 1 97.19 385 ILE A CA 1
ATOM 3125 C C . ILE A 1 385 ? -17.986 -28.106 -12.583 1 97.19 385 ILE A C 1
ATOM 3127 O O . ILE A 1 385 ? -16.894 -27.669 -12.954 1 97.19 385 ILE A O 1
ATOM 3131 N N . PRO A 1 386 ? -18.212 -28.393 -11.291 1 96.67 386 PRO A N 1
ATOM 3132 C CA . PRO A 1 386 ? -17.107 -28.336 -10.331 1 96.67 386 PRO A CA 1
ATOM 3133 C C . PRO A 1 386 ? -16.031 -29.383 -10.608 1 96.67 386 PRO A C 1
ATOM 3135 O O . PRO A 1 386 ? -16.347 -30.552 -10.84 1 96.67 386 PRO A O 1
ATOM 3138 N N . VAL A 1 387 ? -14.838 -28.979 -10.6 1 97.16 387 VAL A N 1
ATOM 3139 C CA . VAL A 1 387 ? -13.726 -29.873 -10.9 1 97.16 387 VAL A CA 1
ATOM 3140 C C . VAL A 1 387 ? -12.862 -30.06 -9.654 1 97.16 387 VAL A C 1
ATOM 3142 O O . VAL A 1 387 ? -12.47 -29.084 -9.011 1 97.16 387 VAL A O 1
ATOM 3145 N N . PHE A 1 388 ? -12.653 -31.277 -9.209 1 97.83 388 PHE A N 1
ATOM 3146 C CA . PHE A 1 388 ? -11.601 -31.526 -8.231 1 97.83 388 PHE A CA 1
ATOM 3147 C C . PHE A 1 388 ? -10.224 -31.393 -8.871 1 97.83 388 PHE A C 1
ATOM 3149 O O . PHE A 1 388 ? -9.857 -32.189 -9.738 1 97.83 388 PHE A O 1
ATOM 3156 N N . ALA A 1 389 ? -9.504 -30.43 -8.498 1 98.36 389 ALA A N 1
ATOM 3157 C CA . ALA A 1 389 ? -8.172 -30.205 -9.053 1 98.36 389 ALA A CA 1
ATOM 3158 C C . ALA A 1 389 ? -7.179 -31.241 -8.534 1 98.36 389 ALA A C 1
ATOM 3160 O O . ALA A 1 389 ? -6.685 -31.127 -7.41 1 98.36 389 ALA A O 1
ATOM 3161 N N . LYS A 1 390 ? -6.907 -32.202 -9.259 1 98.32 390 LYS A N 1
ATOM 3162 C CA . LYS A 1 390 ? -5.889 -33.218 -9.011 1 98.32 390 LYS A CA 1
ATOM 3163 C C . LYS A 1 390 ? -4.601 -32.901 -9.765 1 98.32 390 LYS A C 1
ATOM 3165 O O . LYS A 1 390 ? -4.583 -32.891 -10.998 1 98.32 390 LYS A O 1
ATOM 3170 N N . GLY A 1 391 ? -3.588 -32.57 -9.037 1 98.07 391 GLY A N 1
ATOM 3171 C CA . GLY A 1 391 ? -2.436 -32.256 -9.867 1 98.07 391 GLY A CA 1
ATOM 3172 C C . GLY A 1 391 ? -1.182 -31.969 -9.064 1 98.07 391 GLY A C 1
ATOM 3173 O O . GLY A 1 391 ? -0.961 -32.571 -8.011 1 98.07 391 GLY A O 1
ATOM 3174 N N . SER A 1 392 ? -0.287 -31.222 -9.692 1 98.42 392 SER A N 1
ATOM 3175 C CA . SER A 1 392 ? 1.055 -30.993 -9.164 1 98.42 392 SER A CA 1
ATOM 3176 C C . SER A 1 392 ? 1.606 -29.647 -9.622 1 98.42 392 SER A C 1
ATOM 3178 O O . SER A 1 392 ? 0.975 -28.95 -10.419 1 98.42 392 SER A O 1
ATOM 3180 N N . ASN A 1 393 ? 2.682 -29.256 -9.078 1 98.63 393 ASN A N 1
ATOM 3181 C CA . ASN A 1 393 ? 3.412 -28.035 -9.402 1 98.63 393 ASN A CA 1
ATOM 3182 C C . ASN A 1 393 ? 4.55 -28.304 -10.382 1 98.63 393 ASN A C 1
ATOM 3184 O O . ASN A 1 393 ? 5.336 -29.233 -10.187 1 98.63 393 ASN A O 1
ATOM 3188 N N . TYR A 1 394 ? 4.603 -27.48 -11.362 1 98.04 394 TYR A N 1
ATOM 3189 C CA . TYR A 1 394 ? 5.588 -27.614 -12.43 1 98.04 394 TYR A CA 1
ATOM 3190 C C . TYR A 1 394 ? 6.751 -26.651 -12.223 1 98.04 394 TYR A C 1
ATOM 3192 O O . TYR A 1 394 ? 6.543 -25.469 -11.937 1 98.04 394 TYR A O 1
ATOM 3200 N N . ILE A 1 395 ? 7.99 -27.14 -12.319 1 97.66 395 ILE A N 1
ATOM 3201 C CA . ILE A 1 395 ? 9.187 -26.306 -12.341 1 97.66 395 ILE A CA 1
ATOM 3202 C C . ILE A 1 395 ? 9.912 -26.478 -13.674 1 97.66 395 ILE A C 1
ATOM 3204 O O . ILE A 1 395 ? 9.597 -27.387 -14.446 1 97.66 395 ILE A O 1
ATOM 3208 N N . PRO A 1 396 ? 10.865 -25.633 -14.029 1 96.91 396 PRO A N 1
ATOM 3209 C CA . PRO A 1 396 ? 11.605 -25.839 -15.277 1 96.91 396 PRO A CA 1
ATOM 3210 C C . PRO A 1 396 ? 12.23 -27.229 -15.369 1 96.91 396 PRO A C 1
ATOM 3212 O O . PRO A 1 396 ? 12.791 -27.724 -14.388 1 96.91 396 PRO A O 1
ATOM 3215 N N . PRO A 1 397 ? 12.123 -27.845 -16.484 1 96.5 397 PRO A N 1
ATOM 3216 C CA . PRO A 1 397 ? 12.564 -29.238 -16.583 1 96.5 397 PRO A CA 1
ATOM 3217 C C . PRO A 1 397 ? 14.083 -29.373 -16.659 1 96.5 397 PRO A C 1
ATOM 3219 O O . PRO A 1 397 ? 14.615 -30.479 -16.537 1 96.5 397 PRO A O 1
ATOM 3222 N N . ASP A 1 398 ? 14.756 -28.284 -16.898 1 96.96 398 ASP A N 1
ATOM 3223 C CA . ASP A 1 398 ? 16.212 -28.249 -16.993 1 96.96 398 ASP A CA 1
ATOM 3224 C C . ASP A 1 398 ? 16.751 -26.86 -16.658 1 96.96 398 ASP A C 1
ATOM 3226 O O . ASP A 1 398 ? 16.037 -25.864 -16.787 1 96.96 398 ASP A O 1
ATOM 3230 N N . SER A 1 399 ? 17.957 -26.848 -16.145 1 97.16 399 SER A N 1
ATOM 3231 C CA . SER A 1 399 ? 18.587 -25.558 -15.882 1 97.16 399 SER A CA 1
ATOM 3232 C C . SER A 1 399 ? 18.895 -24.819 -17.18 1 97.16 399 SER A C 1
ATOM 3234 O O . SER A 1 399 ? 19.079 -23.6 -17.179 1 97.16 399 SER A O 1
ATOM 3236 N N . PHE A 1 400 ? 18.969 -25.598 -18.279 1 97.11 400 PHE A N 1
ATOM 3237 C CA . PHE A 1 400 ? 19.223 -25.09 -19.622 1 97.11 400 PHE A CA 1
ATOM 3238 C C . PHE A 1 400 ? 18.05 -25.394 -20.547 1 97.11 400 PHE A C 1
ATOM 3240 O O . PHE A 1 400 ? 17.996 -26.464 -21.157 1 97.11 400 PHE A O 1
ATOM 3247 N N . VAL A 1 401 ? 17.221 -24.503 -20.719 1 91.32 401 VAL A N 1
ATOM 3248 C CA . VAL A 1 401 ? 15.892 -24.707 -21.287 1 91.32 401 VAL A CA 1
ATOM 3249 C C . VAL A 1 401 ? 16.016 -25.17 -22.737 1 91.32 401 VAL A C 1
ATOM 3251 O O . VAL A 1 401 ? 15.148 -25.886 -23.243 1 91.32 401 VAL A O 1
ATOM 3254 N N . GLU A 1 402 ? 17.087 -24.786 -23.42 1 91.9 402 GLU A N 1
ATOM 3255 C CA . GLU A 1 402 ? 17.25 -25.136 -24.828 1 91.9 402 GLU A CA 1
ATOM 3256 C C . GLU A 1 402 ? 17.546 -26.624 -24.996 1 91.9 402 GLU A C 1
ATOM 3258 O O . GLU A 1 402 ? 17.459 -27.158 -26.103 1 91.9 402 GLU A O 1
ATOM 3263 N N . ARG A 1 403 ? 17.835 -27.272 -23.862 1 93.77 403 ARG A N 1
ATOM 3264 C CA . ARG A 1 403 ? 18.097 -28.706 -23.917 1 93.77 403 ARG A CA 1
ATOM 3265 C C . ARG A 1 403 ? 16.796 -29.5 -23.958 1 93.77 403 ARG A C 1
ATOM 3267 O O . ARG A 1 403 ? 16.801 -30.696 -24.257 1 93.77 403 ARG A O 1
ATOM 3274 N N . VAL A 1 404 ? 15.773 -28.922 -23.724 1 95.11 404 VAL A N 1
ATOM 3275 C CA . VAL A 1 404 ? 14.476 -29.586 -23.642 1 95.11 404 VAL A CA 1
ATOM 3276 C C . VAL A 1 404 ? 13.743 -29.456 -24.976 1 95.11 404 VAL A C 1
ATOM 3278 O O . VAL A 1 404 ? 13.465 -28.346 -25.434 1 95.11 404 VAL A O 1
ATOM 3281 N N . SER A 1 405 ? 13.421 -30.455 -25.557 1 94.2 405 SER A N 1
ATOM 3282 C CA . SER A 1 405 ? 12.694 -30.44 -26.822 1 94.2 405 SER A CA 1
ATOM 3283 C C . SER A 1 405 ? 11.187 -30.406 -26.594 1 94.2 405 SER A C 1
ATOM 3285 O O . SER A 1 405 ? 10.719 -30.615 -25.473 1 94.2 405 SER A O 1
ATOM 3287 N N . ASP A 1 406 ? 10.498 -30.124 -27.611 1 95.27 406 ASP A N 1
ATOM 3288 C CA . ASP A 1 406 ? 9.042 -30.193 -27.538 1 95.27 406 ASP A CA 1
ATOM 3289 C C . ASP A 1 406 ? 8.575 -31.606 -27.198 1 95.27 406 ASP A C 1
ATOM 3291 O O . ASP A 1 406 ? 7.592 -31.785 -26.476 1 95.27 406 ASP A O 1
ATOM 3295 N N . GLN A 1 407 ? 9.291 -32.554 -27.676 1 93.6 407 GLN A N 1
ATOM 3296 C CA . GLN A 1 407 ? 8.947 -33.943 -27.394 1 93.6 407 GLN A CA 1
ATOM 3297 C C . GLN A 1 407 ? 9.156 -34.273 -25.919 1 93.6 407 GLN A C 1
ATOM 3299 O O . GLN A 1 407 ? 8.376 -35.025 -25.33 1 93.6 407 GLN A O 1
ATOM 3304 N N . ASP A 1 408 ? 10.202 -33.73 -25.386 1 93.72 408 ASP A N 1
ATOM 3305 C CA . ASP A 1 408 ? 10.428 -33.916 -23.956 1 93.72 408 ASP A CA 1
ATOM 3306 C C . ASP A 1 408 ? 9.258 -33.372 -23.14 1 93.72 408 ASP A C 1
ATOM 3308 O O . ASP A 1 408 ? 8.812 -34.009 -22.183 1 93.72 408 ASP A O 1
ATOM 3312 N N . LEU A 1 409 ? 8.807 -32.236 -23.527 1 95.34 409 LEU A N 1
ATOM 3313 C CA . LEU A 1 409 ? 7.686 -31.619 -22.827 1 95.34 409 LEU A CA 1
ATOM 3314 C C . LEU A 1 409 ? 6.413 -32.438 -23.01 1 95.34 409 LEU A C 1
ATOM 3316 O O . LEU A 1 409 ? 5.629 -32.594 -22.071 1 95.34 409 LEU A O 1
ATOM 3320 N N . ARG A 1 410 ? 6.215 -32.945 -24.197 1 94.85 410 ARG A N 1
ATOM 3321 C CA . ARG A 1 410 ? 5.061 -33.802 -24.447 1 94.85 410 ARG A CA 1
ATOM 3322 C C . ARG A 1 410 ? 5.116 -35.06 -23.586 1 94.85 410 ARG A C 1
ATOM 3324 O O . ARG A 1 410 ? 4.104 -35.473 -23.016 1 94.85 410 ARG A O 1
ATOM 3331 N N . ASN A 1 411 ? 6.32 -35.627 -23.514 1 93.9 411 ASN A N 1
ATOM 3332 C CA . ASN A 1 411 ? 6.489 -36.811 -22.678 1 93.9 411 ASN A CA 1
ATOM 3333 C C . ASN A 1 411 ? 6.181 -36.511 -21.214 1 93.9 411 ASN A C 1
ATOM 3335 O O . ASN A 1 411 ? 5.574 -37.331 -20.522 1 93.9 411 ASN A O 1
ATOM 3339 N N . LEU A 1 412 ? 6.642 -35.401 -20.807 1 96.47 412 LEU A N 1
ATOM 3340 C CA . LEU A 1 412 ? 6.387 -34.976 -19.435 1 96.47 412 LEU A CA 1
ATOM 3341 C C . LEU A 1 412 ? 4.891 -34.814 -19.185 1 96.47 412 LEU A C 1
ATOM 3343 O O . LEU A 1 412 ? 4.366 -35.319 -18.19 1 96.47 412 LEU A O 1
ATOM 3347 N N . LEU A 1 413 ? 4.182 -34.185 -20.083 1 97.51 413 LEU A N 1
ATOM 3348 C CA . LEU A 1 413 ? 2.757 -33.918 -19.924 1 97.51 413 LEU A CA 1
ATOM 3349 C C . LEU A 1 413 ? 1.941 -35.193 -20.108 1 97.51 413 LEU A C 1
ATOM 3351 O O . LEU A 1 413 ? 0.891 -35.359 -19.482 1 97.51 413 LEU A O 1
ATOM 3355 N N . ASP A 1 414 ? 2.455 -36.07 -20.93 1 95.56 414 ASP A N 1
ATOM 3356 C CA . ASP A 1 414 ? 1.805 -37.372 -21.04 1 95.56 414 ASP A CA 1
ATOM 3357 C C . ASP A 1 414 ? 1.89 -38.142 -19.724 1 95.56 414 ASP A C 1
ATOM 3359 O O . ASP A 1 414 ? 0.924 -38.787 -19.313 1 95.56 414 ASP A O 1
ATOM 3363 N N . SER A 1 415 ? 3.067 -38.091 -19.133 1 96.31 415 SER A N 1
ATOM 3364 C CA . SER A 1 415 ? 3.213 -38.711 -17.82 1 96.31 415 SER A CA 1
ATOM 3365 C C . SER A 1 415 ? 2.236 -38.112 -16.814 1 96.31 415 SER A C 1
ATOM 3367 O O . SER A 1 415 ? 1.677 -38.828 -15.981 1 96.31 415 SER A O 1
ATOM 3369 N N . PHE A 1 416 ? 2.058 -36.878 -16.909 1 97.67 416 PHE A N 1
ATOM 3370 C CA . PHE A 1 416 ? 1.114 -36.145 -16.073 1 97.67 416 PHE A CA 1
ATOM 3371 C C . PHE A 1 416 ? -0.301 -36.678 -16.258 1 97.67 416 PHE A C 1
ATOM 3373 O O . PHE A 1 416 ? -0.986 -36.988 -15.282 1 97.67 416 PHE A O 1
ATOM 3380 N N . ILE A 1 417 ? -0.737 -36.808 -17.47 1 97.35 417 ILE A N 1
ATOM 3381 C CA . ILE A 1 417 ? -2.088 -37.254 -17.794 1 97.35 417 ILE A CA 1
ATOM 3382 C C . ILE A 1 417 ? -2.247 -38.727 -17.425 1 97.35 417 ILE A C 1
ATOM 3384 O O . ILE A 1 417 ? -3.283 -39.131 -16.891 1 97.35 417 ILE A O 1
ATOM 3388 N N . GLU A 1 418 ? -1.186 -39.469 -17.668 1 95.73 418 GLU A N 1
ATOM 3389 C CA . GLU A 1 418 ? -1.24 -40.903 -17.4 1 95.73 418 GLU A CA 1
ATOM 3390 C C . GLU A 1 418 ? -1.384 -41.181 -15.907 1 95.73 418 GLU A C 1
ATOM 3392 O O . GLU A 1 418 ? -1.823 -42.262 -15.51 1 95.73 418 GLU A O 1
ATOM 3397 N N . SER A 1 419 ? -0.997 -40.248 -15.152 1 97.44 419 SER A N 1
ATOM 3398 C CA . SER A 1 419 ? -1.134 -40.408 -13.708 1 97.44 419 SER A CA 1
ATOM 3399 C C . SER A 1 419 ? -2.433 -39.789 -13.204 1 97.44 419 SER A C 1
ATOM 3401 O O . SER A 1 419 ? -2.535 -39.411 -12.035 1 97.44 419 SER A O 1
ATOM 3403 N N . ASN A 1 420 ? -3.373 -39.562 -14.093 1 97.76 420 ASN A N 1
ATOM 3404 C CA . ASN A 1 420 ? -4.748 -39.169 -13.804 1 97.76 420 ASN A CA 1
ATOM 3405 C C . ASN A 1 420 ? -4.817 -37.758 -13.227 1 97.76 420 ASN A C 1
ATOM 3407 O O . ASN A 1 420 ? -5.695 -37.456 -12.416 1 97.76 420 ASN A O 1
ATOM 3411 N N . GLN A 1 421 ? -3.885 -36.878 -13.582 1 98.31 421 GLN A N 1
ATOM 3412 C CA . GLN A 1 421 ? -3.893 -35.483 -13.153 1 98.31 421 GLN A CA 1
ATOM 3413 C C . GLN A 1 421 ? -4.61 -34.599 -14.169 1 98.31 421 GLN A C 1
ATOM 3415 O O . GLN A 1 421 ? -4.694 -34.944 -15.35 1 98.31 421 GLN A O 1
ATOM 3420 N N . ASN A 1 422 ? -5.142 -33.448 -13.674 1 98.46 422 ASN A N 1
ATOM 3421 C CA . ASN A 1 422 ? -5.864 -32.586 -14.604 1 98.46 422 ASN A CA 1
ATOM 3422 C C . ASN A 1 422 ? -5.48 -31.12 -14.422 1 98.46 422 ASN A C 1
ATOM 3424 O O . ASN A 1 422 ? -5.84 -30.273 -15.241 1 98.46 422 ASN A O 1
ATOM 3428 N N . THR A 1 423 ? -4.804 -30.743 -13.38 1 98.63 423 THR A N 1
ATOM 3429 C CA . THR A 1 423 ? -4.472 -29.352 -13.093 1 98.63 423 THR A CA 1
ATOM 3430 C C . THR A 1 423 ? -2.975 -29.193 -12.841 1 98.63 423 THR A C 1
ATOM 3432 O O . THR A 1 423 ? -2.407 -29.883 -11.991 1 98.63 423 THR A O 1
ATOM 3435 N N . LEU A 1 424 ? -2.381 -28.341 -13.567 1 98.69 424 LEU A N 1
ATOM 3436 C CA . LEU A 1 424 ? -0.95 -28.074 -13.471 1 98.69 424 LEU A CA 1
ATOM 3437 C C . LEU A 1 424 ? -0.692 -26.632 -13.049 1 98.69 424 LEU A C 1
ATOM 3439 O O . LEU A 1 424 ? -1.17 -25.697 -13.695 1 98.69 424 LEU A O 1
ATOM 3443 N N . ARG A 1 425 ? -0.02 -26.427 -11.97 1 98.57 425 ARG A N 1
ATOM 3444 C CA . ARG A 1 425 ? 0.383 -25.096 -11.53 1 98.57 425 ARG A CA 1
ATOM 3445 C C . ARG A 1 425 ? 1.79 -24.761 -12.014 1 98.57 425 ARG A C 1
ATOM 3447 O O . ARG A 1 425 ? 2.753 -25.444 -11.66 1 98.57 425 ARG A O 1
ATOM 3454 N N . ILE A 1 426 ? 1.916 -23.773 -12.834 1 98.4 426 ILE A N 1
ATOM 3455 C CA . ILE A 1 426 ? 3.22 -23.298 -13.285 1 98.4 426 ILE A CA 1
ATOM 3456 C C . ILE A 1 426 ? 3.81 -22.346 -12.247 1 98.4 426 ILE A C 1
ATOM 3458 O O . ILE A 1 426 ? 3.355 -21.208 -12.111 1 98.4 426 ILE A O 1
ATOM 3462 N N . TRP A 1 427 ? 4.816 -22.756 -11.622 1 97.83 427 TRP A N 1
ATOM 3463 C CA . TRP A 1 427 ? 5.372 -22.136 -10.424 1 97.83 427 TRP A CA 1
ATOM 3464 C C . TRP A 1 427 ? 6.046 -20.81 -10.76 1 97.83 427 TRP A C 1
ATOM 3466 O O . TRP A 1 427 ? 6.733 -20.696 -11.778 1 97.83 427 TRP A O 1
ATOM 3476 N N . GLY A 1 428 ? 6.036 -19.859 -9.919 1 97.5 428 GLY A N 1
ATOM 3477 C CA . GLY A 1 428 ? 6.384 -18.468 -10.164 1 97.5 428 GLY A CA 1
ATOM 3478 C C . GLY A 1 428 ? 7.879 -18.212 -10.133 1 97.5 428 GLY A C 1
ATOM 3479 O O . GLY A 1 428 ? 8.338 -17.137 -10.524 1 97.5 428 GLY A O 1
ATOM 3480 N N . GLY A 1 429 ? 8.718 -19.162 -9.766 1 97.14 429 GLY A N 1
ATOM 3481 C CA . GLY A 1 429 ? 10.161 -18.986 -9.769 1 97.14 429 GLY A CA 1
ATOM 3482 C C . GLY A 1 429 ? 10.829 -19.552 -11.008 1 97.14 429 GLY A C 1
ATOM 3483 O O . GLY A 1 429 ? 12.056 -19.54 -11.119 1 97.14 429 GLY A O 1
ATOM 3484 N N . GLY A 1 430 ? 10.016 -20.052 -11.915 1 96.68 430 GLY A N 1
ATOM 3485 C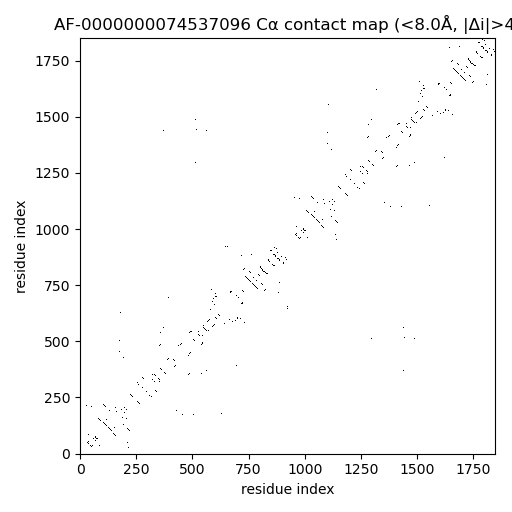 CA . GLY A 1 430 ? 10.51 -20.658 -13.141 1 96.68 430 GLY A CA 1
ATOM 3486 C C . GLY A 1 430 ? 10.411 -19.739 -14.343 1 96.68 430 GLY A C 1
ATOM 3487 O O . GLY A 1 430 ? 10.809 -18.574 -14.275 1 96.68 430 GLY A O 1
ATOM 3488 N N . ASN A 1 431 ? 9.99 -20.189 -15.49 1 95.25 431 ASN A N 1
ATOM 3489 C CA . ASN A 1 431 ? 9.864 -19.438 -16.735 1 95.25 431 ASN A CA 1
ATOM 3490 C C . ASN A 1 431 ? 8.439 -19.488 -17.278 1 95.25 431 ASN A C 1
ATOM 3492 O O . ASN A 1 431 ? 7.685 -20.413 -16.971 1 95.25 431 ASN A O 1
ATOM 3496 N N . PHE A 1 432 ? 8.126 -18.486 -18.081 1 96.86 432 PHE A N 1
ATOM 3497 C CA . PHE A 1 432 ? 6.993 -18.675 -18.979 1 96.86 432 PHE A CA 1
ATOM 3498 C C . PHE A 1 432 ? 7.32 -19.705 -20.054 1 96.86 432 PHE A C 1
ATOM 3500 O O . PHE A 1 432 ? 8.255 -19.519 -20.836 1 96.86 432 PHE A O 1
ATOM 3507 N N . GLU A 1 433 ? 6.619 -20.748 -20.091 1 96.7 433 GLU A N 1
ATOM 3508 C CA . GLU A 1 433 ? 6.948 -21.834 -21.008 1 96.7 433 GLU A CA 1
ATOM 3509 C C . GLU A 1 433 ? 6.679 -21.434 -22.456 1 96.7 433 GLU A C 1
ATOM 3511 O O . GLU A 1 433 ? 6.06 -20.4 -22.715 1 96.7 433 GLU A O 1
ATOM 3516 N N . ARG A 1 434 ? 7.202 -22.13 -23.353 1 95.18 434 ARG A N 1
ATOM 3517 C CA . ARG A 1 434 ? 7.03 -21.859 -24.777 1 95.18 434 ARG A CA 1
ATOM 3518 C C . ARG A 1 434 ? 5.613 -22.192 -25.231 1 95.18 434 ARG A C 1
ATOM 3520 O O . ARG A 1 434 ? 4.888 -22.912 -24.541 1 95.18 434 ARG A O 1
ATOM 3527 N N . ASP A 1 435 ? 5.265 -21.789 -26.32 1 95.55 435 ASP A N 1
ATOM 3528 C CA . ASP A 1 435 ? 3.893 -21.852 -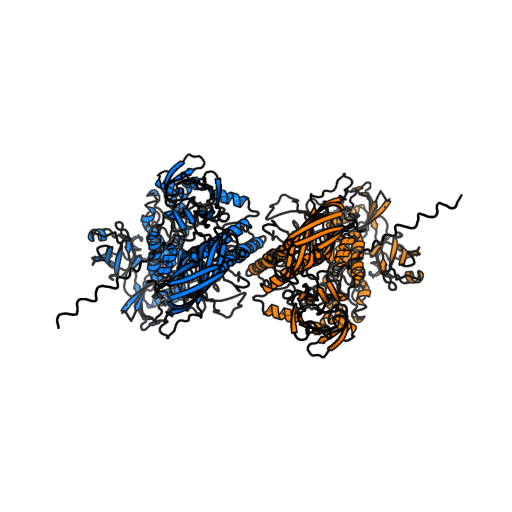26.815 1 95.55 435 ASP A CA 1
ATOM 3529 C C . ASP A 1 435 ? 3.449 -23.299 -27.019 1 95.55 435 ASP A C 1
ATOM 3531 O O . ASP A 1 435 ? 2.293 -23.642 -26.76 1 95.55 435 ASP A O 1
ATOM 3535 N N . SER A 1 436 ? 4.353 -24.156 -27.445 1 96.36 436 SER A N 1
ATOM 3536 C CA . SER A 1 436 ? 3.999 -25.548 -27.703 1 96.36 436 SER A CA 1
ATOM 3537 C C . SER A 1 436 ? 3.534 -26.245 -26.429 1 96.36 436 SER A C 1
ATOM 3539 O O . SER A 1 436 ? 2.69 -27.142 -26.478 1 96.36 436 SER A O 1
ATOM 3541 N N . PHE A 1 437 ? 4.116 -25.859 -25.364 1 97.6 437 PHE A N 1
ATOM 3542 C CA . PHE A 1 437 ? 3.7 -26.392 -24.072 1 97.6 437 PHE A CA 1
ATOM 3543 C C . PHE A 1 437 ? 2.223 -26.112 -23.821 1 97.6 437 PHE A C 1
ATOM 3545 O O . PHE A 1 437 ? 1.464 -27.019 -23.473 1 97.6 437 PHE A O 1
ATOM 3552 N N . TYR A 1 438 ? 1.787 -24.902 -24 1 98.32 438 TYR A N 1
ATOM 3553 C CA . TYR A 1 438 ? 0.404 -24.501 -23.768 1 98.32 438 TYR A CA 1
ATOM 3554 C C . TYR A 1 438 ? -0.521 -25.098 -24.823 1 98.32 438 TYR A C 1
ATOM 3556 O O . TYR A 1 438 ? -1.662 -25.458 -24.524 1 98.32 438 TYR A O 1
ATOM 3564 N N . ASP A 1 439 ? 0.021 -25.189 -26.033 1 98.02 439 ASP A N 1
ATOM 3565 C CA . ASP A 1 439 ? -0.746 -25.85 -27.085 1 98.02 439 ASP A CA 1
ATOM 3566 C C . ASP A 1 439 ? -1.096 -27.283 -26.691 1 98.02 439 ASP A C 1
ATOM 3568 O O . ASP A 1 439 ? -2.226 -27.731 -26.9 1 98.02 439 ASP A O 1
ATOM 3572 N N . PHE A 1 440 ? -0.12 -27.9 -26.136 1 97.69 440 PHE A N 1
ATOM 3573 C CA . PHE A 1 440 ? -0.341 -29.277 -25.71 1 97.69 440 PHE A CA 1
ATOM 3574 C C . PHE A 1 440 ? -1.367 -29.338 -24.585 1 97.69 440 PHE A C 1
ATOM 3576 O O . PHE A 1 440 ? -2.22 -30.227 -24.564 1 97.69 440 PHE A O 1
ATOM 3583 N N . CYS A 1 441 ? -1.292 -28.433 -23.676 1 98.67 441 CYS A N 1
ATOM 3584 C CA . CYS A 1 441 ? -2.26 -28.376 -22.587 1 98.67 441 CYS A CA 1
ATOM 3585 C C . CYS A 1 441 ? -3.667 -28.135 -23.12 1 98.67 441 CYS A C 1
ATOM 3587 O O . CYS A 1 441 ? -4.627 -28.752 -22.654 1 98.67 441 CYS A O 1
ATOM 3589 N N . ASP A 1 442 ? -3.773 -27.258 -24.119 1 98.54 442 ASP A N 1
ATOM 3590 C CA . ASP A 1 442 ? -5.054 -26.983 -24.762 1 98.54 442 ASP A CA 1
ATOM 3591 C C . ASP A 1 442 ? -5.632 -28.246 -25.397 1 98.54 442 ASP A C 1
ATOM 3593 O O . ASP A 1 442 ? -6.822 -28.531 -25.253 1 98.54 442 ASP A O 1
ATOM 3597 N N . GLU A 1 443 ? -4.789 -28.975 -26.006 1 98.15 443 GLU A N 1
ATOM 3598 C CA . GLU A 1 443 ? -5.203 -30.153 -26.761 1 98.15 443 GLU A CA 1
ATOM 3599 C C . GLU A 1 443 ? -5.617 -31.289 -25.83 1 98.15 443 GLU A C 1
ATOM 3601 O O . GLU A 1 443 ? -6.544 -32.042 -26.134 1 98.15 443 GLU A O 1
ATOM 3606 N N . LYS A 1 444 ? -4.957 -31.331 -24.713 1 97.92 444 LYS A N 1
ATOM 3607 C CA . LYS A 1 444 ? -5.151 -32.487 -23.842 1 97.92 444 LYS A CA 1
ATOM 3608 C C . LYS A 1 444 ? -6.144 -32.174 -22.727 1 97.92 444 LYS A C 1
ATOM 3610 O O . LYS A 1 444 ? -6.559 -33.07 -21.988 1 97.92 444 LYS A O 1
ATOM 3615 N N . GLY A 1 445 ? -6.51 -30.943 -22.605 1 98.4 445 GLY A N 1
ATOM 3616 C CA . GLY A 1 445 ? -7.467 -30.554 -21.581 1 98.4 445 GLY A CA 1
ATOM 3617 C C . GLY A 1 445 ? -6.844 -30.41 -20.206 1 98.4 445 GLY A C 1
ATOM 3618 O O . GLY A 1 445 ? -7.467 -30.747 -19.197 1 98.4 445 GLY A O 1
ATOM 3619 N N . ILE A 1 446 ? -5.599 -29.973 -20.126 1 98.72 446 ILE A N 1
ATOM 3620 C CA . ILE A 1 446 ? -4.932 -29.728 -18.852 1 98.72 446 ILE A CA 1
ATOM 3621 C C . ILE A 1 446 ? -5.268 -28.324 -18.355 1 98.72 446 ILE A C 1
ATOM 3623 O O . ILE A 1 446 ? -5.138 -27.348 -19.098 1 98.72 446 ILE A O 1
ATOM 3627 N N . LEU A 1 447 ? -5.774 -28.195 -17.17 1 98.68 447 LEU A N 1
ATOM 3628 C CA . LEU A 1 447 ? -6.007 -26.896 -16.548 1 98.68 447 LEU A CA 1
ATOM 3629 C C . LEU A 1 447 ? -4.703 -26.301 -16.028 1 98.68 447 LEU A C 1
ATOM 3631 O O . LEU A 1 447 ? -3.966 -26.96 -15.291 1 98.68 447 LEU A O 1
ATOM 3635 N N . VAL A 1 448 ? -4.435 -25.045 -16.406 1 98.71 448 VAL A N 1
ATOM 3636 C CA . VAL A 1 448 ? -3.166 -24.433 -16.027 1 98.71 448 VAL A CA 1
ATOM 3637 C C . VAL A 1 448 ? -3.418 -23.263 -15.079 1 98.71 448 VAL A C 1
ATOM 3639 O O . VAL A 1 448 ? -4.138 -22.322 -15.423 1 98.71 448 VAL A O 1
ATOM 3642 N N . TRP A 1 449 ? -2.932 -23.387 -13.853 1 98.48 449 TRP A N 1
ATOM 3643 C CA . TRP A 1 449 ? -2.732 -22.271 -12.935 1 98.48 449 TRP A CA 1
ATOM 3644 C C . TRP A 1 449 ? -1.407 -21.568 -13.212 1 98.48 449 TRP A C 1
ATOM 3646 O O . TRP A 1 449 ? -0.347 -22.042 -12.797 1 98.48 449 TRP A O 1
ATOM 3656 N N . GLN A 1 450 ? -1.476 -20.39 -13.923 1 98.43 450 GLN A N 1
ATOM 3657 C CA . GLN A 1 450 ? -0.282 -19.691 -14.386 1 98.43 450 GLN A CA 1
ATOM 3658 C C . GLN A 1 450 ? 0.138 -18.606 -13.399 1 98.43 450 GLN A C 1
ATOM 3660 O O . GLN A 1 450 ? -0.567 -17.61 -13.226 1 98.43 450 GLN A O 1
ATOM 3665 N N . GLU A 1 451 ? 1.266 -18.764 -12.842 1 98.11 451 GLU A N 1
ATOM 3666 C CA . GLU A 1 451 ? 1.797 -17.705 -11.988 1 98.11 451 GLU A CA 1
ATOM 3667 C C . GLU A 1 451 ? 2.689 -16.754 -12.779 1 98.11 451 GLU A C 1
ATOM 3669 O O . GLU A 1 451 ? 3.37 -17.17 -13.719 1 98.11 451 GLU A O 1
ATOM 3674 N N . PHE A 1 452 ? 2.643 -15.505 -12.414 1 98.33 452 PHE A N 1
ATOM 3675 C CA . PHE A 1 452 ? 3.705 -14.607 -12.851 1 98.33 452 PHE A CA 1
ATOM 3676 C C . PHE A 1 452 ? 5.008 -14.914 -12.123 1 98.33 452 PHE A C 1
ATOM 3678 O O . PHE A 1 452 ? 4.997 -15.514 -11.046 1 98.33 452 PHE A O 1
ATOM 3685 N N . MET A 1 453 ? 6.115 -14.503 -12.693 1 98.2 453 MET A N 1
ATOM 3686 C CA . MET A 1 453 ? 7.411 -15.028 -12.275 1 98.2 453 MET A CA 1
ATOM 3687 C C . MET A 1 453 ? 7.978 -14.218 -11.114 1 98.2 453 MET A C 1
ATOM 3689 O O . MET A 1 453 ? 9.032 -13.592 -11.243 1 98.2 453 MET A O 1
ATOM 3693 N N . PHE A 1 454 ? 7.246 -14.286 -9.941 1 97.98 454 PHE A N 1
ATOM 3694 C CA . PHE A 1 454 ? 7.643 -13.732 -8.652 1 97.98 454 PHE A CA 1
ATOM 3695 C C . PHE A 1 454 ? 7.522 -14.779 -7.551 1 97.98 454 PHE A C 1
ATOM 3697 O O . PHE A 1 454 ? 6.44 -15.321 -7.319 1 97.98 454 PHE A O 1
ATOM 3704 N N . ALA A 1 455 ? 8.659 -15.064 -6.895 1 96.81 455 ALA A N 1
ATOM 3705 C CA . ALA A 1 455 ? 8.543 -16.116 -5.888 1 96.81 455 ALA A CA 1
ATOM 3706 C C . ALA A 1 455 ? 9.403 -15.804 -4.667 1 96.81 455 ALA A C 1
ATOM 3708 O O . ALA A 1 455 ? 10.561 -15.4 -4.802 1 96.81 455 ALA A O 1
ATOM 3709 N N . CYS A 1 456 ? 8.873 -15.905 -3.47 1 96.43 456 CYS A N 1
ATOM 3710 C CA . CYS A 1 456 ? 9.531 -16.004 -2.173 1 96.43 456 CYS A CA 1
ATOM 3711 C C . CYS A 1 456 ? 10.533 -14.871 -1.981 1 96.43 456 CYS A C 1
ATOM 3713 O O . CYS A 1 456 ? 11.686 -15.111 -1.618 1 96.43 456 CYS A O 1
ATOM 3715 N N . ALA A 1 457 ? 10.147 -13.666 -2.26 1 96.49 457 ALA A N 1
ATOM 3716 C CA . ALA A 1 457 ? 10.982 -12.479 -2.096 1 96.49 457 ALA A CA 1
ATOM 3717 C C . ALA A 1 457 ? 10.133 -11.212 -2.056 1 96.49 457 ALA A C 1
ATOM 3719 O O . ALA A 1 457 ? 8.967 -11.225 -2.459 1 96.49 457 ALA A O 1
ATOM 3720 N N . THR A 1 458 ? 10.661 -10.248 -1.481 1 95.97 458 THR A N 1
ATOM 3721 C CA . THR A 1 458 ? 10.189 -8.907 -1.811 1 95.97 458 THR A CA 1
ATOM 3722 C C . THR A 1 458 ? 10.948 -8.347 -3.011 1 95.97 458 THR A C 1
ATOM 3724 O O . THR A 1 458 ? 12.002 -8.868 -3.384 1 95.97 458 THR A O 1
ATOM 3727 N N . TYR A 1 459 ? 10.432 -7.374 -3.714 1 96.8 459 TYR A N 1
ATOM 3728 C CA . TYR A 1 459 ? 11.014 -6.887 -4.959 1 96.8 459 TYR A CA 1
ATOM 3729 C C . TYR A 1 459 ? 11.118 -5.366 -4.954 1 96.8 459 TYR A C 1
ATOM 3731 O O . TYR A 1 459 ? 10.391 -4.69 -4.222 1 96.8 459 TYR A O 1
ATOM 3739 N N . PRO A 1 460 ? 12.007 -4.85 -5.809 1 95.19 460 PRO A N 1
ATOM 3740 C CA . PRO A 1 460 ? 12.101 -3.394 -5.939 1 95.19 460 PRO A CA 1
ATOM 3741 C C . PRO A 1 460 ? 10.834 -2.77 -6.519 1 95.19 460 PRO A C 1
ATOM 3743 O O . PRO A 1 460 ? 10.028 -3.466 -7.143 1 95.19 460 PRO A O 1
ATOM 3746 N N . ARG A 1 461 ? 10.64 -1.548 -6.27 1 91.65 461 ARG A N 1
ATOM 3747 C CA . ARG A 1 461 ? 9.488 -0.877 -6.865 1 91.65 461 ARG A CA 1
ATOM 3748 C C . ARG A 1 461 ? 9.885 0.47 -7.458 1 91.65 461 ARG A C 1
ATOM 3750 O O . ARG A 1 461 ? 9.104 1.423 -7.427 1 91.65 461 ARG A O 1
ATOM 3757 N N . THR A 1 462 ? 11.176 0.637 -7.84 1 92.79 462 THR A N 1
ATOM 3758 C CA . THR A 1 462 ? 11.576 1.836 -8.568 1 92.79 462 THR A CA 1
ATOM 3759 C C . THR A 1 462 ? 10.755 1.992 -9.845 1 92.79 462 THR A C 1
ATOM 3761 O O . THR A 1 462 ? 10.189 1.019 -10.348 1 92.79 462 THR A O 1
ATOM 3764 N N . GLU A 1 463 ? 10.724 3.163 -10.36 1 91.15 463 GLU A N 1
ATOM 3765 C CA . GLU A 1 463 ? 9.962 3.415 -11.579 1 91.15 463 GLU A CA 1
ATOM 3766 C C . GLU A 1 463 ? 10.456 2.542 -12.729 1 91.15 463 GLU A C 1
ATOM 3768 O O . GLU A 1 463 ? 9.654 1.972 -13.472 1 91.15 463 GLU A O 1
ATOM 3773 N N . LEU A 1 464 ? 11.781 2.455 -12.841 1 93.77 464 LEU A N 1
ATOM 3774 C CA . LEU A 1 464 ? 12.36 1.655 -13.915 1 93.77 464 LEU A CA 1
ATOM 3775 C C . LEU A 1 464 ? 11.981 0.185 -13.763 1 93.77 464 LEU A C 1
ATOM 3777 O O . LEU A 1 464 ? 11.673 -0.486 -14.75 1 93.77 464 LEU A O 1
ATOM 3781 N N . PHE A 1 465 ? 12.023 -0.292 -12.556 1 96.34 465 PHE A N 1
ATOM 3782 C CA . PHE A 1 465 ? 11.655 -1.679 -12.302 1 96.34 465 PHE A CA 1
ATOM 3783 C C . PHE A 1 465 ? 10.188 -1.92 -12.639 1 96.34 465 PHE A C 1
ATOM 3785 O O . PHE A 1 465 ? 9.855 -2.885 -13.331 1 96.34 465 PHE A O 1
ATOM 3792 N N . LEU A 1 466 ? 9.339 -1.066 -12.179 1 96.77 466 LEU A N 1
ATOM 3793 C CA . LEU A 1 466 ? 7.905 -1.227 -12.395 1 96.77 466 LEU A CA 1
ATOM 3794 C C . LEU A 1 466 ? 7.564 -1.129 -13.878 1 96.77 466 LEU A C 1
ATOM 3796 O O . LEU A 1 466 ? 6.669 -1.827 -14.361 1 96.77 466 LEU A O 1
ATOM 3800 N N . GLN A 1 467 ? 8.262 -0.261 -14.596 1 96.6 467 GLN A N 1
ATOM 3801 C CA . GLN A 1 467 ? 8.059 -0.162 -16.037 1 96.6 467 GLN A CA 1
ATOM 3802 C C . GLN A 1 467 ? 8.455 -1.459 -16.738 1 96.6 467 GLN A C 1
ATOM 3804 O O . GLN A 1 467 ? 7.774 -1.903 -17.665 1 96.6 467 GLN A O 1
ATOM 3809 N N . SER A 1 468 ? 9.557 -1.996 -16.276 1 97.71 468 SER A N 1
ATOM 3810 C CA . SER A 1 468 ? 10.002 -3.276 -16.818 1 97.71 468 SER A CA 1
ATOM 3811 C C . SER A 1 468 ? 8.968 -4.37 -16.571 1 97.71 468 SER A C 1
ATOM 3813 O O . SER A 1 468 ? 8.704 -5.192 -17.451 1 97.71 468 SER A O 1
ATOM 3815 N N . ILE A 1 469 ? 8.358 -4.378 -15.42 1 98.18 469 ILE A N 1
ATOM 3816 C CA . ILE A 1 469 ? 7.354 -5.37 -15.053 1 98.18 469 ILE A CA 1
ATOM 3817 C C . ILE A 1 469 ? 6.09 -5.156 -15.883 1 98.18 469 ILE A C 1
ATOM 3819 O O . ILE A 1 469 ? 5.466 -6.119 -16.335 1 98.18 469 ILE A O 1
ATOM 3823 N N . SER A 1 470 ? 5.714 -3.911 -16.046 1 97.86 470 SER A N 1
ATOM 3824 C CA . SER A 1 470 ? 4.546 -3.608 -16.867 1 97.86 470 SER A CA 1
ATOM 3825 C C . SER A 1 470 ? 4.687 -4.196 -18.267 1 97.86 470 SER A C 1
ATOM 3827 O O . SER A 1 470 ? 3.767 -4.845 -18.769 1 97.86 470 SER A O 1
ATOM 3829 N N . LYS A 1 471 ? 5.828 -3.945 -18.841 1 97.27 471 LYS A N 1
ATOM 3830 C CA . LYS A 1 471 ? 6.097 -4.47 -20.176 1 97.27 471 LYS A CA 1
ATOM 3831 C C . LYS A 1 471 ? 6.093 -5.996 -20.179 1 97.27 471 LYS A C 1
ATOM 3833 O O . LYS A 1 471 ? 5.554 -6.619 -21.096 1 97.27 471 LYS A O 1
ATOM 3838 N N . GLU A 1 472 ? 6.655 -6.589 -19.184 1 98.27 472 GLU A N 1
ATOM 3839 C CA . GLU A 1 472 ? 6.693 -8.042 -19.048 1 98.27 472 GLU A CA 1
ATOM 3840 C C . GLU A 1 472 ? 5.285 -8.63 -19.011 1 98.27 472 GLU A C 1
ATOM 3842 O O . GLU A 1 472 ? 4.978 -9.566 -19.753 1 98.27 472 GLU A O 1
ATOM 3847 N N . ILE A 1 473 ? 4.44 -8.077 -18.188 1 98.2 473 ILE A N 1
ATOM 3848 C CA . ILE A 1 473 ? 3.079 -8.57 -18.007 1 98.2 473 ILE A CA 1
ATOM 3849 C C . ILE A 1 473 ? 2.296 -8.415 -19.309 1 98.2 473 ILE A C 1
ATOM 3851 O O . ILE A 1 473 ? 1.625 -9.349 -19.752 1 98.2 473 ILE A O 1
ATOM 3855 N N . GLN A 1 474 ? 2.441 -7.301 -19.919 1 96.77 474 GLN A N 1
ATOM 3856 C CA . GLN A 1 474 ? 1.696 -7.04 -21.146 1 96.77 474 GLN A CA 1
ATOM 3857 C C . GLN A 1 474 ? 2.119 -7.992 -22.26 1 96.77 474 GLN A C 1
ATOM 3859 O O . GLN A 1 474 ? 1.273 -8.561 -22.953 1 96.77 474 GLN A O 1
ATOM 3864 N N . GLN A 1 475 ? 3.407 -8.174 -22.365 1 96.9 475 GLN A N 1
ATOM 3865 C CA . GLN A 1 475 ? 3.904 -9.038 -23.43 1 96.9 475 GLN A CA 1
ATOM 3866 C C . GLN A 1 475 ? 3.521 -10.494 -23.181 1 96.9 475 GLN A C 1
ATOM 3868 O O . GLN A 1 475 ? 3.029 -11.175 -24.083 1 96.9 475 GLN A O 1
ATOM 3873 N N . GLN A 1 476 ? 3.691 -10.933 -21.965 1 97.93 476 GLN A N 1
ATOM 3874 C CA . GLN A 1 476 ? 3.461 -12.345 -21.678 1 97.93 476 GLN A CA 1
ATOM 3875 C C . GLN A 1 476 ? 1.97 -12.667 -21.656 1 97.93 476 GLN A C 1
ATOM 3877 O O . GLN A 1 476 ? 1.547 -13.71 -22.159 1 97.93 476 GLN A O 1
ATOM 3882 N N . ALA A 1 477 ? 1.177 -11.794 -21.092 1 97.48 477 ALA A N 1
ATOM 3883 C CA . ALA A 1 477 ? -0.267 -12.014 -21.098 1 97.48 477 ALA A CA 1
ATOM 3884 C C . ALA A 1 477 ? -0.82 -11.991 -22.52 1 97.48 477 ALA A C 1
ATOM 3886 O O . ALA A 1 477 ? -1.671 -12.809 -22.876 1 97.48 477 ALA A O 1
ATOM 3887 N N . THR A 1 478 ? -0.339 -11.03 -23.324 1 96.89 478 THR A N 1
ATOM 3888 C CA . THR A 1 478 ? -0.774 -10.972 -24.715 1 96.89 478 THR A CA 1
ATOM 3889 C C . THR A 1 478 ? -0.431 -12.268 -25.443 1 96.89 478 THR A C 1
ATOM 3891 O O . THR A 1 478 ? -1.241 -12.786 -26.215 1 96.89 478 THR A O 1
ATOM 3894 N N . ARG A 1 479 ? 0.676 -12.779 -25.163 1 96.78 479 ARG A N 1
ATOM 3895 C CA . ARG A 1 479 ? 1.151 -14.001 -25.803 1 96.78 479 ARG A CA 1
ATOM 3896 C C . ARG A 1 479 ? 0.315 -15.203 -25.377 1 96.78 479 ARG A C 1
ATOM 3898 O O . ARG A 1 479 ? 0.037 -16.091 -26.186 1 96.78 479 ARG A O 1
ATOM 3905 N N . LEU A 1 480 ? -0.156 -15.186 -24.129 1 97.91 480 LEU A N 1
ATOM 3906 C CA . LEU A 1 480 ? -0.652 -16.432 -23.556 1 97.91 480 LEU A CA 1
ATOM 3907 C C . LEU A 1 480 ? -2.17 -16.399 -23.413 1 97.91 480 LEU A C 1
ATOM 3909 O O . LEU A 1 480 ? -2.806 -17.443 -23.254 1 97.91 480 LEU A O 1
ATOM 3913 N N . MET A 1 481 ? -2.787 -15.314 -23.469 1 97.08 481 MET A N 1
ATOM 3914 C CA . MET A 1 481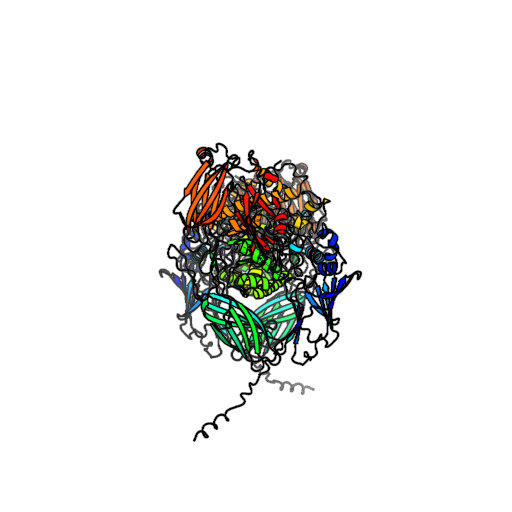 ? -4.172 -15.126 -23.048 1 97.08 481 MET A CA 1
ATOM 3915 C C . MET A 1 481 ? -5.122 -15.933 -23.926 1 97.08 481 MET A C 1
ATOM 3917 O O . MET A 1 481 ? -6.228 -16.272 -23.503 1 97.08 481 MET A O 1
ATOM 3921 N N . HIS A 1 482 ? -4.761 -16.288 -25.152 1 97.17 482 HIS A N 1
ATOM 3922 C CA . HIS A 1 482 ? -5.683 -16.975 -26.049 1 97.17 482 HIS A CA 1
ATOM 3923 C C . HIS A 1 482 ? -5.757 -18.464 -25.728 1 97.17 482 HIS A C 1
ATOM 3925 O O . HIS A 1 482 ? -6.639 -19.167 -26.226 1 97.17 482 HIS A O 1
ATOM 3931 N N . HIS A 1 483 ? -4.901 -19.001 -24.855 1 98.11 483 HIS A N 1
ATOM 3932 C CA . HIS A 1 483 ? -4.898 -20.412 -24.484 1 98.11 483 HIS A CA 1
ATOM 3933 C C . HIS A 1 483 ? -6.035 -20.73 -23.518 1 98.11 483 HIS A C 1
ATOM 3935 O O . HIS A 1 483 ? -6.04 -20.253 -22.381 1 98.11 483 HIS A O 1
ATOM 3941 N N . PRO A 1 484 ? -6.914 -21.614 -23.858 1 97.88 484 PRO A N 1
ATOM 3942 C CA . PRO A 1 484 ? -8.041 -21.944 -22.983 1 97.88 484 PRO A CA 1
ATOM 3943 C C . PRO A 1 484 ? -7.616 -22.724 -21.741 1 97.88 484 PRO A C 1
ATOM 3945 O O . PRO A 1 484 ? -8.342 -22.748 -20.744 1 97.88 484 PRO A O 1
ATOM 3948 N N . SER A 1 485 ? -6.458 -23.323 -21.781 1 98.45 485 SER A N 1
ATOM 3949 C CA . SER A 1 485 ? -5.977 -24.126 -20.662 1 98.45 485 SER A CA 1
ATOM 3950 C C . SER A 1 485 ? -5.701 -23.259 -19.438 1 98.45 485 SER A C 1
ATOM 3952 O O . SER A 1 485 ? -5.799 -23.73 -18.302 1 98.45 485 SER A O 1
ATOM 3954 N N . ILE A 1 486 ? -5.322 -22.027 -19.617 1 98.47 486 ILE A N 1
ATOM 3955 C CA . ILE A 1 486 ? -5.044 -21.138 -18.494 1 98.47 486 ILE A CA 1
ATOM 3956 C C . ILE A 1 486 ? -6.354 -20.715 -17.834 1 98.47 486 ILE A C 1
ATOM 3958 O O . ILE A 1 486 ? -7.168 -20.018 -18.445 1 98.47 486 ILE A O 1
ATOM 3962 N N . ILE A 1 487 ? -6.518 -21.071 -16.615 1 97.78 487 ILE A N 1
ATOM 3963 C CA . ILE A 1 487 ? -7.812 -20.854 -15.978 1 97.78 487 ILE A CA 1
ATOM 3964 C C . ILE A 1 487 ? -7.686 -19.769 -14.911 1 97.78 487 ILE A C 1
ATOM 3966 O O . ILE A 1 487 ? -8.693 -19.26 -14.412 1 97.78 487 ILE A O 1
ATOM 3970 N N . MET A 1 488 ? -6.415 -19.464 -14.618 1 97.18 488 MET A N 1
ATOM 3971 C CA . MET A 1 488 ? -6.16 -18.452 -13.597 1 97.18 488 MET A CA 1
ATOM 3972 C C . MET A 1 488 ? -4.773 -17.842 -13.771 1 97.18 488 MET A C 1
ATOM 3974 O O . MET A 1 488 ? -3.816 -18.546 -14.097 1 97.18 488 MET A O 1
ATOM 3978 N N . TRP A 1 489 ? -4.74 -16.476 -13.596 1 98.07 489 TRP A N 1
ATOM 3979 C CA . TRP A 1 489 ? -3.466 -15.783 -13.44 1 98.07 489 TRP A CA 1
ATOM 3980 C C . TRP A 1 489 ? -3.16 -15.531 -11.968 1 98.07 489 TRP A C 1
ATOM 3982 O O . TRP A 1 489 ? -4.012 -15.035 -11.226 1 98.07 489 TRP A O 1
ATOM 3992 N N . SER A 1 490 ? -2.038 -15.955 -11.505 1 97.65 490 SER A N 1
ATOM 3993 C CA . SER A 1 490 ? -1.652 -15.731 -10.116 1 97.65 490 SER A CA 1
ATOM 3994 C C . SER A 1 490 ? -0.449 -14.8 -10.019 1 97.65 490 SER A C 1
ATOM 3996 O O . SER A 1 490 ? 0.495 -14.913 -10.805 1 97.65 490 SER A O 1
ATOM 3998 N N . GLY A 1 491 ? -0.451 -13.968 -9.091 1 97.47 491 GLY A N 1
ATOM 3999 C CA . GLY A 1 491 ? 0.526 -12.895 -9.005 1 97.47 491 GLY A CA 1
ATOM 4000 C C . GLY A 1 491 ? 1.889 -13.365 -8.532 1 97.47 491 GLY A C 1
ATOM 4001 O O . GLY A 1 491 ? 2.917 -12.845 -8.97 1 97.47 491 GLY A O 1
ATOM 4002 N N . SER A 1 492 ? 1.882 -14.279 -7.597 1 97.54 492 SER A N 1
ATOM 4003 C CA . SER A 1 492 ? 3.167 -14.669 -7.026 1 97.54 492 SER A CA 1
ATOM 4004 C C . SER A 1 492 ? 3.057 -15.986 -6.264 1 97.54 492 SER A C 1
ATOM 4006 O O . SER A 1 492 ? 1.953 -16.475 -6.015 1 97.54 492 SER A O 1
ATOM 4008 N N . ASN A 1 493 ? 4.206 -16.501 -6.012 1 97.69 493 ASN A N 1
ATOM 4009 C CA . ASN A 1 493 ? 4.324 -17.616 -5.078 1 97.69 493 ASN A CA 1
ATOM 4010 C C . ASN A 1 493 ? 4.801 -17.15 -3.706 1 97.69 493 ASN A C 1
ATOM 4012 O O . ASN A 1 493 ? 5.959 -16.758 -3.547 1 97.69 493 ASN A O 1
ATOM 4016 N N . GLU A 1 494 ? 3.955 -17.102 -2.733 1 97.1 494 GLU A N 1
ATOM 4017 C CA . GLU A 1 494 ? 4.224 -17.008 -1.301 1 97.1 494 GLU A CA 1
ATOM 4018 C C . GLU A 1 494 ? 4.725 -15.617 -0.924 1 97.1 494 GLU A C 1
ATOM 4020 O O . GLU A 1 494 ? 5.288 -15.426 0.156 1 97.1 494 GLU A O 1
ATOM 4025 N N . ASN A 1 495 ? 4.626 -14.651 -1.801 1 96.87 495 ASN A N 1
ATOM 4026 C CA . ASN A 1 495 ? 5.08 -13.306 -1.464 1 96.87 495 ASN A CA 1
ATOM 4027 C C . ASN A 1 495 ? 4.153 -12.637 -0.453 1 96.87 495 ASN A C 1
ATOM 4029 O O . ASN A 1 495 ? 4.607 -11.877 0.403 1 96.87 495 ASN A O 1
ATOM 4033 N N . GLU A 1 496 ? 2.846 -12.907 -0.563 1 94.89 496 GLU A N 1
ATOM 4034 C CA . GLU A 1 496 ? 1.915 -12.429 0.455 1 94.89 496 GLU A CA 1
ATOM 4035 C C . GLU A 1 496 ? 2.191 -13.083 1.806 1 94.89 496 GLU A C 1
ATOM 4037 O O . GLU A 1 496 ? 2.276 -12.398 2.828 1 94.89 496 GLU A O 1
ATOM 4042 N N . ALA A 1 497 ? 2.358 -14.402 1.802 1 94.96 497 ALA A N 1
ATOM 4043 C CA . ALA A 1 497 ? 2.573 -15.183 3.018 1 94.96 497 ALA A CA 1
ATOM 4044 C C . ALA A 1 497 ? 3.859 -14.76 3.722 1 94.96 497 ALA A C 1
ATOM 4046 O O . ALA A 1 497 ? 3.936 -14.78 4.952 1 94.96 497 ALA A O 1
ATOM 4047 N N . SER A 1 498 ? 4.835 -14.389 2.968 1 94.62 498 SER A N 1
ATOM 4048 C CA . SER A 1 498 ? 6.141 -14.059 3.528 1 94.62 498 SER A CA 1
ATOM 4049 C C . SER A 1 498 ? 6.08 -12.782 4.359 1 94.62 498 SER A C 1
ATOM 4051 O O . SER A 1 498 ? 6.972 -12.518 5.168 1 94.62 498 SER A O 1
ATOM 4053 N N . LEU A 1 499 ? 5.054 -11.986 4.174 1 92.55 499 LEU A N 1
ATOM 4054 C CA . LEU A 1 499 ? 4.915 -10.72 4.885 1 92.55 499 LEU A CA 1
ATOM 4055 C C . LEU A 1 499 ? 3.918 -10.848 6.032 1 92.55 499 LEU A C 1
ATOM 4057 O O . LEU A 1 499 ? 3.704 -9.894 6.783 1 92.55 499 LEU A O 1
ATOM 4061 N N . TRP A 1 500 ? 3.312 -11.992 6.18 1 89.52 500 TRP A N 1
ATOM 4062 C CA . TRP A 1 500 ? 2.288 -12.195 7.2 1 89.52 500 TRP A CA 1
ATOM 4063 C C . TRP A 1 500 ? 2.922 -12.5 8.553 1 89.52 500 TRP A C 1
ATOM 4065 O O . TRP A 1 500 ? 3.893 -13.257 8.635 1 89.52 500 TRP A O 1
ATOM 4075 N N . GLY A 1 501 ? 2.302 -11.976 9.672 1 84.57 501 GLY A N 1
ATOM 4076 C CA . GLY A 1 501 ? 2.843 -12.222 10.999 1 84.57 501 GLY A CA 1
ATOM 4077 C C . GLY A 1 501 ? 4.299 -11.816 11.134 1 84.57 501 GLY A C 1
ATOM 4078 O O . GLY A 1 501 ? 4.69 -10.732 10.696 1 84.57 501 GLY A O 1
ATOM 4079 N N . ASP A 1 502 ? 5.084 -12.711 11.793 1 83.4 502 ASP A N 1
ATOM 4080 C CA . ASP A 1 502 ? 6.532 -12.53 11.775 1 83.4 502 ASP A CA 1
ATOM 4081 C C . ASP A 1 502 ? 7.111 -12.863 10.402 1 83.4 502 ASP A C 1
ATOM 4083 O O . ASP A 1 502 ? 6.971 -13.989 9.92 1 83.4 502 ASP A O 1
ATOM 4087 N N . THR A 1 503 ? 7.595 -11.892 9.723 1 83.3 503 THR A N 1
ATOM 4088 C CA . THR A 1 503 ? 8.048 -12.055 8.346 1 83.3 503 THR A CA 1
ATOM 4089 C C . THR A 1 503 ? 9.147 -13.11 8.259 1 83.3 503 THR A C 1
ATOM 4091 O O . THR A 1 503 ? 9.776 -13.443 9.266 1 83.3 503 THR A O 1
ATOM 4094 N N . TRP A 1 504 ? 9.316 -13.67 6.987 1 88.94 504 TRP A N 1
ATOM 4095 C CA . TRP A 1 504 ? 10.373 -14.63 6.685 1 88.94 504 TRP A CA 1
ATOM 4096 C C . TRP A 1 504 ? 11.741 -13.956 6.7 1 88.94 504 TRP A C 1
ATOM 4098 O O . TRP A 1 504 ? 12.773 -14.631 6.671 1 88.94 504 TRP A O 1
ATOM 4108 N N . TYR A 1 505 ? 11.747 -12.636 6.841 1 91.99 505 TYR A N 1
ATOM 4109 C CA . TYR A 1 505 ? 12.946 -11.893 6.469 1 91.99 505 TYR A CA 1
ATOM 4110 C C . TYR A 1 505 ? 13.562 -11.209 7.683 1 91.99 505 TYR A C 1
ATOM 4112 O O . TYR A 1 505 ? 14.293 -10.226 7.545 1 91.99 505 TYR A O 1
ATOM 4120 N N . SER A 1 506 ? 13.289 -11.607 8.865 1 87.79 506 SER A N 1
ATOM 4121 C CA . SER A 1 506 ? 13.969 -11.096 10.051 1 87.79 506 SER A CA 1
ATOM 4122 C C . SER A 1 506 ? 15.472 -11.348 9.978 1 87.79 506 SER A C 1
ATOM 4124 O O . SER A 1 506 ? 15.907 -12.421 9.555 1 87.79 506 SER A O 1
ATOM 4126 N N . PRO A 1 507 ? 16.245 -10.374 10.259 1 86.28 507 PRO A N 1
ATOM 4127 C CA . PRO A 1 507 ? 15.928 -9.121 10.948 1 86.28 507 PRO A CA 1
ATOM 4128 C C . PRO A 1 507 ? 15.731 -7.952 9.986 1 86.28 507 PRO A C 1
ATOM 4130 O O . PRO A 1 507 ? 15.502 -6.821 10.422 1 86.28 507 PRO A O 1
ATOM 4133 N N . VAL A 1 508 ? 15.94 -8.235 8.721 1 89.07 508 VAL A N 1
ATOM 4134 C CA . VAL A 1 508 ? 15.882 -7.132 7.767 1 89.07 508 VAL A CA 1
ATOM 4135 C C . VAL A 1 508 ? 14.54 -6.414 7.888 1 89.07 508 VAL A C 1
ATOM 4137 O O . VAL A 1 508 ? 14.493 -5.185 7.98 1 89.07 508 VAL A O 1
ATOM 4140 N N . ILE A 1 509 ? 13.437 -7.173 7.871 1 89.6 509 ILE A N 1
ATOM 4141 C CA . ILE A 1 509 ? 12.09 -6.653 8.078 1 89.6 509 ILE A CA 1
ATOM 4142 C C . ILE A 1 509 ? 11.612 -7.002 9.486 1 89.6 509 ILE A C 1
ATOM 4144 O O . ILE A 1 509 ? 11.568 -8.176 9.86 1 89.6 509 ILE A O 1
ATOM 4148 N N . ASN A 1 510 ? 11.279 -5.952 10.17 1 84.33 510 ASN A N 1
ATOM 4149 C CA . ASN A 1 510 ? 10.773 -6.124 11.527 1 84.33 510 ASN A CA 1
ATOM 4150 C C . ASN A 1 510 ? 9.276 -5.839 11.608 1 84.33 510 ASN A C 1
ATOM 4152 O O . ASN A 1 510 ? 8.808 -4.81 11.116 1 84.33 510 ASN A O 1
ATOM 4156 N N . SER A 1 511 ? 8.507 -6.801 12.237 1 76.7 511 SER A N 1
ATOM 4157 C CA . SER A 1 511 ? 7.053 -6.695 12.303 1 76.7 511 SER A CA 1
ATOM 4158 C C . SER A 1 511 ? 6.623 -5.418 13.017 1 76.7 511 SER A C 1
ATOM 4160 O O . SER A 1 511 ? 5.535 -4.896 12.765 1 76.7 511 SER A O 1
ATOM 4162 N N . ASN A 1 512 ? 7.558 -4.814 13.799 1 74.1 512 ASN A N 1
ATOM 4163 C CA . ASN A 1 512 ? 7.18 -3.669 14.621 1 74.1 512 ASN A CA 1
ATOM 4164 C C . ASN A 1 512 ? 7.739 -2.366 14.058 1 74.1 512 ASN A C 1
ATOM 4166 O O . ASN A 1 512 ? 7.394 -1.282 14.531 1 74.1 512 ASN A O 1
ATOM 4170 N N . THR A 1 513 ? 8.584 -2.436 13.073 1 78.05 513 THR A N 1
ATOM 4171 C CA . THR A 1 513 ? 9.296 -1.195 12.79 1 78.05 513 THR A CA 1
ATOM 4172 C C . THR A 1 513 ? 9.156 -0.814 11.319 1 78.05 513 THR A C 1
ATOM 4174 O O . THR A 1 513 ? 8.935 0.354 10.993 1 78.05 513 THR A O 1
ATOM 4177 N N . ASN A 1 514 ? 9.351 -1.722 10.418 1 88.08 514 ASN A N 1
ATOM 4178 C CA . ASN A 1 514 ? 9.471 -1.274 9.035 1 88.08 514 ASN A CA 1
ATOM 4179 C C . ASN A 1 514 ? 8.625 -2.127 8.094 1 88.08 514 ASN A C 1
ATOM 4181 O O . ASN A 1 514 ? 8.625 -1.907 6.882 1 88.08 514 ASN A O 1
ATOM 4185 N N . LYS A 1 515 ? 7.828 -2.937 8.652 1 92.17 515 LYS A N 1
ATOM 4186 C CA . LYS A 1 515 ? 7.063 -3.884 7.845 1 92.17 515 LYS A CA 1
ATOM 4187 C C . LYS A 1 515 ? 6.082 -3.159 6.928 1 92.17 515 LYS A C 1
ATOM 4189 O O . LYS A 1 515 ? 5.837 -3.597 5.802 1 92.17 515 LYS A O 1
ATOM 4194 N N . MET A 1 516 ? 5.559 -2.032 7.395 1 90.99 516 MET A N 1
ATOM 4195 C CA . MET A 1 516 ? 4.562 -1.275 6.644 1 90.99 516 MET A CA 1
ATOM 4196 C C . MET A 1 516 ? 5.113 -0.845 5.288 1 90.99 516 MET A C 1
ATOM 4198 O O . MET A 1 516 ? 4.379 -0.804 4.299 1 90.99 516 MET A O 1
ATOM 4202 N N . ARG A 1 517 ? 6.402 -0.569 5.266 1 92.84 517 ARG A N 1
ATOM 4203 C CA . ARG A 1 517 ? 7.069 -0.169 4.032 1 92.84 517 ARG A CA 1
ATOM 4204 C C . ARG A 1 517 ? 6.929 -1.246 2.961 1 92.84 517 ARG A C 1
ATOM 4206 O O . ARG A 1 517 ? 6.579 -0.949 1.816 1 92.84 517 ARG A O 1
ATOM 4213 N N . TYR A 1 518 ? 7.139 -2.436 3.343 1 94.56 518 TYR A N 1
ATOM 4214 C CA . TYR A 1 518 ? 7.165 -3.552 2.404 1 94.56 518 TYR A CA 1
ATOM 4215 C C . TYR A 1 518 ? 5.753 -3.96 2.002 1 94.56 518 TYR A C 1
ATOM 4217 O O . TYR A 1 518 ? 5.538 -4.473 0.901 1 94.56 518 TYR A O 1
ATOM 4225 N N . ILE A 1 519 ? 4.77 -3.751 2.911 1 94.34 519 ILE A N 1
ATOM 4226 C CA . ILE A 1 519 ? 3.371 -4.008 2.588 1 94.34 519 ILE A CA 1
ATOM 4227 C C . ILE A 1 519 ? 2.897 -3.021 1.524 1 94.34 519 ILE A C 1
ATOM 4229 O O . ILE A 1 519 ? 2.199 -3.402 0.581 1 94.34 519 ILE A O 1
ATOM 4233 N N . VAL A 1 520 ? 3.269 -1.78 1.641 1 93.54 520 VAL A N 1
ATOM 4234 C CA . VAL A 1 520 ? 2.951 -0.773 0.635 1 93.54 520 VAL A CA 1
ATOM 4235 C C . VAL A 1 520 ? 3.595 -1.15 -0.697 1 93.54 520 VAL A C 1
ATOM 4237 O O . VAL A 1 520 ? 2.963 -1.046 -1.751 1 93.54 520 VAL A O 1
ATOM 4240 N N . ASP A 1 521 ? 4.879 -1.544 -0.604 1 95.05 521 ASP A N 1
ATOM 4241 C CA . ASP A 1 521 ? 5.578 -1.966 -1.814 1 95.05 521 ASP A CA 1
ATOM 4242 C C . ASP A 1 521 ? 4.854 -3.129 -2.489 1 95.05 521 ASP A C 1
ATOM 4244 O O . ASP A 1 521 ? 4.743 -3.169 -3.716 1 95.05 521 ASP A O 1
ATOM 4248 N N . TYR A 1 522 ? 4.372 -4.084 -1.698 1 95.71 522 TYR A N 1
ATOM 4249 C CA . TYR A 1 522 ? 3.617 -5.219 -2.218 1 95.71 522 TYR A CA 1
ATOM 4250 C C . TYR A 1 522 ? 2.378 -4.751 -2.972 1 95.71 522 TYR A C 1
ATOM 4252 O O . TYR A 1 522 ? 2.115 -5.204 -4.088 1 95.71 522 TYR A O 1
ATOM 4260 N N . GLY A 1 523 ? 1.62 -3.924 -2.359 1 94.07 523 GLY A N 1
ATOM 4261 C CA . GLY A 1 523 ? 0.433 -3.402 -3.018 1 94.07 523 GLY A CA 1
ATOM 4262 C C . GLY A 1 523 ? 0.737 -2.71 -4.333 1 94.07 523 GLY A C 1
ATOM 4263 O O . GLY A 1 523 ? 0.036 -2.917 -5.326 1 94.07 523 GLY A O 1
ATOM 4264 N N . THR A 1 524 ? 1.792 -1.908 -4.302 1 94.12 524 THR A N 1
ATOM 4265 C CA . THR A 1 524 ? 2.195 -1.18 -5.5 1 94.12 524 THR A CA 1
ATOM 4266 C C . THR A 1 524 ? 2.573 -2.148 -6.618 1 94.12 524 THR A C 1
ATOM 4268 O O . THR A 1 524 ? 2.156 -1.973 -7.765 1 94.12 524 THR A O 1
ATOM 4271 N N . LEU A 1 525 ? 3.3 -3.131 -6.328 1 96.22 525 LEU A N 1
ATOM 4272 C CA . LEU A 1 525 ? 3.805 -4.058 -7.335 1 96.22 525 LEU A CA 1
ATOM 4273 C C . LEU A 1 525 ? 2.69 -4.964 -7.847 1 96.22 525 LEU A C 1
ATOM 4275 O O . LEU A 1 525 ? 2.458 -5.048 -9.055 1 96.22 525 LEU A O 1
ATOM 4279 N N . TYR A 1 526 ? 1.923 -5.586 -7.032 1 96.37 526 TYR A N 1
ATOM 4280 C CA . TYR A 1 526 ? 1.05 -6.669 -7.472 1 96.37 526 TYR A CA 1
ATOM 4281 C C . TYR A 1 526 ? -0.342 -6.146 -7.803 1 96.37 526 TYR A C 1
ATOM 4283 O O . TYR A 1 526 ? -0.988 -6.628 -8.737 1 96.37 526 TYR A O 1
ATOM 4291 N N . PHE A 1 527 ? -0.837 -5.184 -7.034 1 93.61 527 PHE A N 1
ATOM 4292 C CA . PHE A 1 527 ? -2.188 -4.695 -7.284 1 93.61 527 PHE A CA 1
ATOM 4293 C C . PHE A 1 527 ? -2.176 -3.58 -8.322 1 93.61 527 PHE A C 1
ATOM 4295 O O . PHE A 1 527 ? -2.927 -3.626 -9.299 1 93.61 527 PHE A O 1
ATOM 4302 N N . GLU A 1 528 ? -1.253 -2.659 -8.163 1 91.81 528 GLU A N 1
ATOM 4303 C CA . GLU A 1 528 ? -1.278 -1.456 -8.989 1 91.81 528 GLU A CA 1
ATOM 4304 C C . GLU A 1 528 ? -0.482 -1.654 -10.276 1 91.81 528 GLU A C 1
ATOM 4306 O O . GLU A 1 528 ? -0.611 -0.869 -11.218 1 91.81 528 GLU A O 1
ATOM 4311 N N . THR A 1 529 ? 0.388 -2.678 -10.312 1 95.88 529 THR A N 1
ATOM 4312 C CA . THR A 1 529 ? 1.207 -2.871 -11.503 1 95.88 529 THR A CA 1
ATOM 4313 C C . THR A 1 529 ? 0.864 -4.191 -12.187 1 95.88 529 THR A C 1
ATOM 4315 O O . THR A 1 529 ? 0.328 -4.2 -13.298 1 95.88 529 THR A O 1
ATOM 4318 N N . VAL A 1 530 ? 0.997 -5.305 -11.55 1 97.78 530 VAL A N 1
ATOM 4319 C CA . VAL A 1 530 ? 0.796 -6.61 -12.169 1 97.78 530 VAL A CA 1
ATOM 4320 C C . VAL A 1 530 ? -0.673 -6.78 -12.552 1 97.78 530 VAL A C 1
ATOM 4322 O O . VAL A 1 530 ? -0.997 -6.97 -13.727 1 97.78 530 VAL A O 1
ATOM 4325 N N . ARG A 1 531 ? -1.565 -6.727 -11.563 1 97.21 531 ARG A N 1
ATOM 4326 C CA . ARG A 1 531 ? -2.987 -6.938 -11.813 1 97.21 531 ARG A CA 1
ATOM 4327 C C . ARG A 1 531 ? -3.526 -5.916 -12.808 1 97.21 531 ARG A C 1
ATOM 4329 O O . ARG A 1 531 ? -4.255 -6.27 -13.737 1 97.21 531 ARG A O 1
ATOM 4336 N N . ARG A 1 532 ? -3.203 -4.636 -12.612 1 93.98 532 ARG A N 1
ATOM 4337 C CA . ARG A 1 532 ? -3.718 -3.57 -13.465 1 93.98 532 ARG A CA 1
ATOM 4338 C C . ARG A 1 532 ? -3.314 -3.788 -14.919 1 93.98 532 ARG A C 1
ATOM 4340 O O . ARG A 1 532 ? -4.137 -3.642 -15.826 1 93.98 532 ARG A O 1
ATOM 4347 N N . ASN A 1 533 ? -2.03 -4.118 -15.126 1 96.6 533 ASN A N 1
ATOM 4348 C CA . ASN A 1 533 ? -1.557 -4.344 -16.488 1 96.6 533 ASN A CA 1
ATOM 4349 C C . ASN A 1 533 ? -2.15 -5.618 -17.083 1 96.6 533 ASN A C 1
ATOM 4351 O O . ASN A 1 533 ? -2.447 -5.67 -18.278 1 96.6 533 ASN A O 1
ATOM 4355 N N . LEU A 1 534 ? -2.368 -6.633 -16.295 1 97.8 534 LEU A N 1
ATOM 4356 C CA . LEU A 1 534 ? -3.001 -7.863 -16.759 1 97.8 534 LEU A CA 1
ATOM 4357 C C . LEU A 1 534 ? -4.42 -7.592 -17.249 1 97.8 534 LEU A C 1
ATOM 4359 O O . LEU A 1 534 ? -4.813 -8.068 -18.317 1 97.8 534 LEU A O 1
ATOM 4363 N N . LEU A 1 535 ? -5.184 -6.808 -16.509 1 95.92 535 LEU A N 1
ATOM 4364 C CA . LEU A 1 535 ? -6.597 -6.589 -16.799 1 95.92 535 LEU A CA 1
ATOM 4365 C C . LEU A 1 535 ? -6.769 -5.753 -18.063 1 95.92 535 LEU A C 1
ATOM 4367 O O . LEU A 1 535 ? -7.825 -5.791 -18.699 1 95.92 535 LEU A O 1
ATOM 4371 N N . GLN A 1 536 ? -5.709 -5.041 -18.394 1 93.84 536 GLN A N 1
ATOM 4372 C CA . GLN A 1 536 ? -5.742 -4.302 -19.651 1 93.84 536 GLN A CA 1
ATOM 4373 C C . GLN A 1 536 ? -5.626 -5.244 -20.846 1 93.84 536 GLN A C 1
ATOM 4375 O O . GLN A 1 536 ? -5.982 -4.878 -21.968 1 93.84 536 GLN A O 1
ATOM 4380 N N . VAL A 1 537 ? -5.148 -6.419 -20.551 1 95.56 537 VAL A N 1
ATOM 4381 C CA . VAL A 1 537 ? -4.861 -7.361 -21.629 1 95.56 537 VAL A CA 1
ATOM 4382 C C . VAL A 1 537 ? -5.872 -8.504 -21.599 1 95.56 537 VAL A C 1
ATOM 4384 O O . VAL A 1 537 ? -6.352 -8.944 -22.647 1 95.56 537 VAL A O 1
ATOM 4387 N N . ASP A 1 538 ? -6.161 -8.924 -20.391 1 96.61 538 ASP A N 1
ATOM 4388 C CA . ASP A 1 538 ? -7.029 -10.086 -20.235 1 96.61 538 ASP A CA 1
ATOM 4389 C C . ASP A 1 538 ? -7.939 -9.934 -19.018 1 96.61 538 ASP A C 1
ATOM 4391 O O . ASP A 1 538 ? -7.481 -10.038 -17.878 1 96.61 538 ASP A O 1
ATOM 4395 N N . SER A 1 539 ? -9.154 -9.778 -19.209 1 94.35 539 SER A N 1
ATOM 4396 C CA . SER A 1 539 ? -10.133 -9.688 -18.131 1 94.35 539 SER A CA 1
ATOM 4397 C C . SER A 1 539 ? -11.07 -10.891 -18.135 1 94.35 539 SER A C 1
ATOM 4399 O O . SER A 1 539 ? -12.056 -10.919 -17.396 1 94.35 539 SER A O 1
ATOM 4401 N N . SER A 1 540 ? -10.76 -11.872 -18.986 1 94.51 540 SER A N 1
ATOM 4402 C CA . SER A 1 540 ? -11.682 -12.98 -19.216 1 94.51 540 SER A CA 1
ATOM 4403 C C . SER A 1 540 ? -11.525 -14.06 -18.151 1 94.51 540 SER A C 1
ATOM 4405 O O . SER A 1 540 ? -12.352 -14.97 -18.055 1 94.51 540 SER A O 1
ATOM 4407 N N . ARG A 1 541 ? -10.564 -13.986 -17.335 1 93.5 541 ARG A N 1
ATOM 4408 C CA . ARG A 1 541 ? -10.348 -14.992 -16.301 1 93.5 541 ARG A CA 1
ATOM 4409 C C . ARG A 1 541 ? -9.907 -14.345 -14.992 1 93.5 541 ARG A C 1
ATOM 4411 O O . ARG A 1 541 ? -9.513 -13.177 -14.972 1 93.5 541 ARG A O 1
ATOM 4418 N N . PRO A 1 542 ? -9.939 -15.12 -13.887 1 94.63 542 PRO A N 1
ATOM 4419 C CA . PRO A 1 542 ? -9.66 -14.539 -12.572 1 94.63 542 PRO A CA 1
ATOM 4420 C C . PRO A 1 542 ? -8.174 -14.268 -12.35 1 94.63 542 PRO A C 1
ATOM 4422 O O . PRO A 1 542 ? -7.325 -14.949 -12.931 1 94.63 542 PRO A O 1
ATOM 4425 N N . PHE A 1 543 ? -7.948 -13.275 -11.542 1 96.67 543 PHE A N 1
ATOM 4426 C CA . PHE A 1 543 ? -6.631 -12.994 -10.983 1 96.67 543 PHE A CA 1
ATOM 4427 C C . PHE A 1 543 ? -6.565 -13.41 -9.518 1 96.67 543 PHE A C 1
ATOM 4429 O O . PHE A 1 543 ? -7.495 -13.15 -8.751 1 96.67 543 PHE A O 1
ATOM 4436 N N . TRP A 1 544 ? -5.589 -14.174 -9.097 1 96.75 544 TRP A N 1
ATOM 4437 C CA . TRP A 1 544 ? -5.306 -14.565 -7.72 1 96.75 544 TRP A CA 1
ATOM 4438 C C . TRP A 1 544 ? -4.027 -13.903 -7.218 1 96.75 544 TRP A C 1
ATOM 4440 O O . TRP A 1 544 ? -2.986 -13.971 -7.876 1 96.75 544 TRP A O 1
ATOM 4450 N N . PRO A 1 545 ? -4.047 -13.215 -6.126 1 94.52 545 PRO A N 1
ATOM 4451 C CA . PRO A 1 545 ? -2.925 -12.344 -5.77 1 94.52 545 PRO A CA 1
ATOM 4452 C C . PRO A 1 545 ? -1.63 -13.117 -5.534 1 94.52 545 PRO A C 1
ATOM 4454 O O . PRO A 1 545 ? -0.549 -12.643 -5.895 1 94.52 545 PRO A O 1
ATOM 4457 N N . SER A 1 546 ? -1.706 -14.201 -4.835 1 96.68 546 SER A N 1
ATOM 4458 C CA . SER A 1 546 ? -0.581 -15.049 -4.454 1 96.68 546 SER A CA 1
ATOM 4459 C C . SER A 1 546 ? -1.044 -16.461 -4.112 1 96.68 546 SER A C 1
ATOM 4461 O O . SER A 1 546 ? -2.234 -16.693 -3.889 1 96.68 546 SER A O 1
ATOM 4463 N N . SER A 1 547 ? -0.186 -17.368 -4.148 1 97.66 547 SER A N 1
ATOM 4464 C CA . SER A 1 547 ? -0.424 -18.692 -3.582 1 97.66 547 SER A CA 1
ATOM 4465 C C . SER A 1 547 ? 0.592 -19.018 -2.492 1 97.66 547 SER A C 1
ATOM 4467 O O . SER A 1 547 ? 1.8 -19.001 -2.737 1 97.66 547 SER A O 1
ATOM 4469 N N . PRO A 1 548 ? 0.059 -19.195 -1.302 1 97.34 548 PRO A N 1
ATOM 4470 C CA . PRO A 1 548 ? -1.33 -19.184 -0.835 1 97.34 548 PRO A CA 1
ATOM 4471 C C . PRO A 1 548 ? -1.867 -17.773 -0.611 1 97.34 548 PRO A C 1
ATOM 4473 O O . PRO A 1 548 ? -1.087 -16.833 -0.429 1 97.34 548 PRO A O 1
ATOM 4476 N N . SER A 1 549 ? -3.078 -17.66 -0.693 1 96.41 549 SER A N 1
ATOM 4477 C CA . SER A 1 549 ? -3.796 -16.43 -0.374 1 96.41 549 SER A CA 1
ATOM 4478 C C . SER A 1 549 ? -5.23 -16.723 0.055 1 96.41 549 SER A C 1
ATOM 4480 O O . SER A 1 549 ? -5.738 -17.823 -0.169 1 96.41 549 SER A O 1
ATOM 4482 N N . LYS A 1 550 ? -5.867 -15.794 0.676 1 94.96 550 LYS A N 1
ATOM 4483 C CA . LYS A 1 550 ? -7.254 -15.918 1.115 1 94.96 550 LYS A CA 1
ATOM 4484 C C . LYS A 1 550 ? -8.189 -15.119 0.212 1 94.96 550 LYS A C 1
ATOM 4486 O O . LYS A 1 550 ? -9.403 -15.103 0.426 1 94.96 550 LYS A O 1
ATOM 4491 N N . GLY A 1 551 ? -7.557 -14.576 -0.812 1 93.91 551 GLY A N 1
ATOM 4492 C CA . GLY A 1 551 ? -8.348 -13.914 -1.837 1 93.91 551 GLY A CA 1
ATOM 4493 C C . GLY A 1 551 ? -8.712 -12.485 -1.48 1 93.91 551 GLY A C 1
ATOM 4494 O O . GLY A 1 551 ? -7.917 -11.772 -0.863 1 93.91 551 GLY A O 1
ATOM 4495 N N . VAL A 1 552 ? -9.815 -12.049 -2.032 1 92.79 552 VAL A N 1
ATOM 4496 C CA . VAL A 1 552 ? -10.112 -10.623 -1.949 1 92.79 552 VAL A CA 1
ATOM 4497 C C . VAL A 1 552 ? -11.549 -10.42 -1.473 1 92.79 552 VAL A C 1
ATOM 4499 O O . VAL A 1 552 ? -12.41 -11.273 -1.7 1 92.79 552 VAL A O 1
ATOM 4502 N N . ILE A 1 553 ? -11.759 -9.351 -0.823 1 93.14 553 ILE A N 1
ATOM 4503 C CA . ILE A 1 553 ? -13.09 -8.901 -0.432 1 93.14 553 ILE A CA 1
ATOM 4504 C C . ILE A 1 553 ? -13.827 -8.35 -1.65 1 93.14 553 ILE A C 1
ATOM 4506 O O . ILE A 1 553 ? -15.03 -8.572 -1.808 1 93.14 553 ILE A O 1
ATOM 4510 N N . SER A 1 554 ? -13.01 -7.624 -2.441 1 92.54 554 SER A N 1
ATOM 4511 C CA . SER A 1 554 ? -13.568 -6.956 -3.612 1 92.54 554 SER A CA 1
ATOM 4512 C C . SER A 1 554 ? -12.527 -6.819 -4.719 1 92.54 554 SER A C 1
ATOM 4514 O O . SER A 1 554 ? -11.351 -6.572 -4.444 1 92.54 554 SER A O 1
ATOM 4516 N N . GLU A 1 555 ? -13.007 -6.858 -5.926 1 90.82 555 GLU A N 1
ATOM 4517 C CA . GLU A 1 555 ? -12.133 -6.658 -7.078 1 90.82 555 GLU A CA 1
ATOM 4518 C C . GLU A 1 555 ? -12.095 -5.19 -7.494 1 90.82 555 GLU A C 1
ATOM 4520 O O . GLU A 1 555 ? -11.137 -4.743 -8.129 1 90.82 555 GLU A O 1
ATOM 4525 N N . GLU A 1 556 ? -13.129 -4.452 -7.167 1 85.48 556 GLU A N 1
ATOM 4526 C CA . GLU A 1 556 ? -13.233 -3.033 -7.494 1 85.48 556 GLU A CA 1
ATOM 4527 C C . GLU A 1 556 ? -13.899 -2.253 -6.364 1 85.48 556 GLU A C 1
ATOM 4529 O O . GLU A 1 556 ? -15.126 -2.242 -6.25 1 85.48 556 GLU A O 1
ATOM 4534 N N . PRO A 1 557 ? -13.238 -1.595 -5.628 1 88.43 557 PRO A N 1
ATOM 4535 C CA . PRO A 1 557 ? -11.774 -1.538 -5.599 1 88.43 557 PRO A CA 1
ATOM 4536 C C . PRO A 1 557 ? -11.14 -2.863 -5.182 1 88.43 557 PRO A C 1
ATOM 4538 O O . PRO A 1 557 ? -11.788 -3.681 -4.524 1 88.43 557 PRO A O 1
ATOM 4541 N N . TYR A 1 558 ? -9.921 -3.048 -5.636 1 91.76 558 TYR A N 1
ATOM 4542 C CA . TYR A 1 558 ? -9.23 -4.289 -5.301 1 91.76 558 TYR A CA 1
ATOM 4543 C C . TYR A 1 558 ? -8.812 -4.301 -3.835 1 91.76 558 TYR A C 1
ATOM 4545 O O . TYR A 1 558 ? -7.907 -3.565 -3.435 1 91.76 558 TYR A O 1
ATOM 4553 N N . VAL A 1 559 ? -9.452 -5.124 -2.961 1 92.98 559 VAL A N 1
ATOM 4554 C CA . VAL A 1 559 ? -9.218 -5.189 -1.523 1 92.98 559 VAL A CA 1
ATOM 4555 C C . VAL A 1 559 ? -8.996 -6.64 -1.1 1 92.98 559 VAL A C 1
ATOM 4557 O O . VAL A 1 559 ? -9.913 -7.462 -1.176 1 92.98 559 VAL A O 1
ATOM 4560 N N . GLY A 1 560 ? -7.835 -6.897 -0.652 1 91.62 560 GLY A N 1
ATOM 4561 C CA . GLY A 1 560 ? -7.538 -8.241 -0.182 1 91.62 560 GLY A CA 1
ATOM 4562 C C . GLY A 1 560 ? -8.041 -8.505 1.225 1 91.62 560 GLY A C 1
ATOM 4563 O O . GLY A 1 560 ? -8.24 -7.571 2.004 1 91.62 560 GLY A O 1
ATOM 4564 N N . TYR A 1 561 ? -8.274 -9.77 1.589 1 92.42 561 TYR A N 1
ATOM 4565 C CA . TYR A 1 561 ? -8.607 -10.139 2.961 1 92.42 561 TYR A CA 1
ATOM 4566 C C . TYR A 1 561 ? -7.426 -9.897 3.893 1 92.42 561 TYR A C 1
ATOM 4568 O O . TYR A 1 561 ? -7.591 -9.347 4.984 1 92.42 561 TYR A O 1
ATOM 4576 N N . TRP A 1 562 ? -6.229 -10.291 3.436 1 90.27 562 TRP A N 1
ATOM 4577 C CA . TRP A 1 562 ? -4.97 -10.198 4.167 1 90.27 562 TRP A CA 1
ATOM 4578 C C . TRP A 1 562 ? -5.051 -10.951 5.491 1 90.27 562 TRP A C 1
ATOM 4580 O O . TRP A 1 562 ? -4.583 -10.461 6.521 1 90.27 562 TRP A O 1
ATOM 4590 N N . LEU A 1 563 ? -5.765 -12.02 5.533 1 91.78 563 LEU A N 1
ATOM 4591 C CA . LEU A 1 563 ? -5.822 -12.91 6.687 1 91.78 563 LEU A CA 1
ATOM 4592 C C . LEU A 1 563 ? -4.666 -13.904 6.664 1 91.78 563 LEU A C 1
ATOM 4594 O O . LEU A 1 563 ? -3.835 -13.876 5.754 1 91.78 563 LEU A O 1
ATOM 4598 N N . ASN A 1 564 ? -4.568 -14.715 7.726 1 92.75 564 ASN A N 1
ATOM 4599 C CA . ASN A 1 564 ? -3.536 -15.745 7.79 1 92.75 564 ASN A CA 1
ATOM 4600 C C . ASN A 1 564 ? -3.567 -16.646 6.559 1 92.75 564 ASN A C 1
ATOM 4602 O O . ASN A 1 564 ? -4.505 -17.424 6.377 1 92.75 564 ASN A O 1
ATOM 4606 N N . PRO A 1 565 ? -2.532 -16.567 5.705 1 93.48 565 PRO A N 1
ATOM 4607 C CA . PRO A 1 565 ? -2.543 -17.36 4.473 1 93.48 565 PRO A CA 1
ATOM 4608 C C . PRO A 1 565 ? -2.549 -18.864 4.74 1 93.48 565 PRO A C 1
ATOM 4610 O O . PRO A 1 565 ? -2.849 -19.653 3.84 1 93.48 565 PRO A O 1
ATOM 4613 N N . TYR A 1 566 ? -2.305 -19.287 5.953 1 93.17 566 TYR A N 1
ATOM 4614 C CA . TYR A 1 566 ? -2.229 -20.706 6.282 1 93.17 566 TYR A CA 1
ATOM 4615 C C . TYR A 1 566 ? -3.524 -21.188 6.923 1 93.17 566 TYR A C 1
ATOM 4617 O O . TYR A 1 566 ? -3.685 -22.381 7.193 1 93.17 566 TYR A O 1
ATOM 4625 N N . SER A 1 567 ? -4.422 -20.228 7.141 1 93.75 567 SER A N 1
ATOM 4626 C CA . SER A 1 567 ? -5.728 -20.632 7.65 1 93.75 567 SER A CA 1
ATOM 4627 C C . SER A 1 567 ? -6.507 -21.427 6.607 1 93.75 567 SER A C 1
ATOM 4629 O O . SER A 1 567 ? -6.216 -21.345 5.412 1 93.75 567 SER A O 1
ATOM 4631 N N . THR A 1 568 ? -7.491 -22.24 7.021 1 95.8 568 THR A N 1
ATOM 4632 C CA . THR A 1 568 ? -8.039 -23.255 6.129 1 95.8 568 THR A CA 1
ATOM 4633 C C . THR A 1 568 ? -9.466 -22.901 5.718 1 95.8 568 THR A C 1
ATOM 4635 O O . THR A 1 568 ? -10.068 -23.589 4.89 1 95.8 568 THR A O 1
ATOM 4638 N N . SER A 1 569 ? -9.982 -21.819 6.229 1 93.99 569 SER A N 1
ATOM 4639 C CA . SER A 1 569 ? -11.401 -21.539 6.037 1 93.99 569 SER A CA 1
ATOM 4640 C C . SER A 1 569 ? -11.65 -20.83 4.71 1 93.99 569 SER A C 1
ATOM 4642 O O . SER A 1 569 ? -12.8 -20.618 4.32 1 93.99 569 SER A O 1
ATOM 4644 N N . LEU A 1 570 ? -10.518 -20.455 4.044 1 93.54 570 LEU A N 1
ATOM 4645 C CA . LEU A 1 570 ? -10.622 -19.657 2.827 1 93.54 570 LEU A CA 1
ATOM 4646 C C . LEU A 1 570 ? -9.409 -19.875 1.929 1 93.54 570 LEU A C 1
ATOM 4648 O O . LEU A 1 570 ? -8.297 -20.086 2.421 1 93.54 570 LEU A O 1
ATOM 4652 N N . GLY A 1 571 ? -9.709 -19.812 0.599 1 96.27 571 GLY A N 1
ATOM 4653 C CA . GLY A 1 571 ? -8.607 -19.756 -0.348 1 96.27 571 GLY A CA 1
ATOM 4654 C C . GLY A 1 571 ? -7.768 -21.02 -0.362 1 96.27 571 GLY A C 1
ATOM 4655 O O . GLY A 1 571 ? -8.268 -22.107 -0.065 1 96.27 571 GLY A O 1
ATOM 4656 N N . ASP A 1 572 ? -6.528 -20.912 -0.854 1 97.88 572 ASP A N 1
ATOM 4657 C CA . ASP A 1 572 ? -5.637 -22.063 -0.959 1 97.88 572 ASP A CA 1
ATOM 4658 C C . ASP A 1 572 ? -4.6 -22.059 0.162 1 97.88 572 ASP A C 1
ATOM 4660 O O . ASP A 1 572 ? -4.396 -21.038 0.821 1 97.88 572 ASP A O 1
ATOM 4664 N N . VAL A 1 573 ? -3.988 -23.214 0.43 1 98 573 VAL A N 1
ATOM 4665 C CA . VAL A 1 573 ? -3.085 -23.394 1.562 1 98 573 VAL A CA 1
ATOM 4666 C C . VAL A 1 573 ? -1.845 -24.166 1.117 1 98 573 VAL A C 1
ATOM 4668 O O . VAL A 1 573 ? -1.927 -25.039 0.25 1 98 573 VAL A O 1
ATOM 4671 N N . HIS A 1 574 ? -0.709 -23.762 1.588 1 97.83 574 HIS A N 1
ATOM 4672 C CA . HIS A 1 574 ? 0.5 -24.578 1.557 1 97.83 574 HIS A CA 1
ATOM 4673 C C . HIS A 1 574 ? 0.73 -25.273 2.894 1 97.83 574 HIS A C 1
ATOM 4675 O O . HIS A 1 574 ? 0.467 -24.696 3.952 1 97.83 574 HIS A O 1
ATOM 4681 N N . TYR A 1 575 ? 1.211 -26.49 2.897 1 97.5 575 TYR A N 1
ATOM 4682 C CA . TYR A 1 575 ? 1.451 -27.177 4.161 1 97.5 575 TYR A CA 1
ATOM 4683 C C . TYR A 1 575 ? 2.638 -28.126 4.049 1 97.5 575 TYR A C 1
ATOM 4685 O O . TYR A 1 575 ? 2.625 -29.055 3.238 1 97.5 575 TYR A O 1
ATOM 4693 N N . TYR A 1 576 ? 3.582 -27.978 4.882 1 96.25 576 TYR A N 1
ATOM 4694 C CA . TYR A 1 576 ? 4.747 -28.843 5.025 1 96.25 576 TYR A CA 1
ATOM 4695 C C . TYR A 1 576 ? 4.99 -29.195 6.488 1 96.25 576 TYR A C 1
ATOM 4697 O O . TYR A 1 576 ? 5.091 -28.307 7.338 1 96.25 576 TYR A O 1
ATOM 4705 N N . ASP A 1 577 ? 4.992 -30.375 6.808 1 95.83 577 ASP A N 1
ATOM 4706 C CA . ASP A 1 577 ? 5.332 -30.878 8.135 1 95.83 577 ASP A CA 1
ATOM 4707 C C . ASP A 1 577 ? 6.22 -32.116 8.042 1 95.83 577 ASP A C 1
ATOM 4709 O O . ASP A 1 577 ? 5.778 -33.171 7.582 1 95.83 577 ASP A O 1
ATOM 4713 N N . TYR A 1 578 ? 7.449 -32.061 8.518 1 95.03 578 TYR A N 1
ATOM 4714 C CA . TYR A 1 578 ? 8.409 -33.156 8.437 1 95.03 578 TYR A CA 1
ATOM 4715 C C . TYR A 1 578 ? 8.724 -33.708 9.823 1 95.03 578 TYR A C 1
ATOM 4717 O O . TYR A 1 578 ? 9.574 -34.59 9.968 1 95.03 578 TYR A O 1
ATOM 4725 N N . SER A 1 579 ? 8.023 -33.143 10.779 1 94.45 579 SER A N 1
ATOM 4726 C CA . SER A 1 579 ? 8.378 -33.44 12.163 1 94.45 579 SER A CA 1
ATOM 4727 C C . SER A 1 579 ? 7.411 -34.448 12.776 1 94.45 579 SER A C 1
ATOM 4729 O O . SER A 1 579 ? 7.648 -34.952 13.876 1 94.45 579 SER A O 1
ATOM 4731 N N . THR A 1 580 ? 6.423 -34.718 12.103 1 96.29 580 THR A N 1
ATOM 4732 C CA . THR A 1 580 ? 5.443 -35.666 12.621 1 96.29 580 THR A CA 1
ATOM 4733 C C . THR A 1 580 ? 5.313 -36.871 11.693 1 96.29 580 THR A C 1
ATOM 4735 O O . THR A 1 580 ? 5.856 -36.87 10.587 1 96.29 580 THR A O 1
ATOM 4738 N N . VAL A 1 581 ? 4.655 -37.953 12.205 1 95.82 581 VAL A N 1
ATOM 4739 C CA . VAL A 1 581 ? 4.389 -39.14 11.398 1 95.82 581 VAL A CA 1
ATOM 4740 C C . VAL A 1 581 ? 3.444 -38.785 10.253 1 95.82 581 VAL A C 1
ATOM 4742 O O . VAL A 1 581 ? 2.313 -38.349 10.485 1 95.82 581 VAL A O 1
ATOM 4745 N N . CYS A 1 582 ? 3.864 -39.073 9.058 1 97.02 582 CYS A N 1
ATOM 4746 C CA . CYS A 1 582 ? 3.206 -38.501 7.889 1 97.02 582 CYS A CA 1
ATOM 4747 C C . CYS A 1 582 ? 1.922 -39.255 7.562 1 97.02 582 CYS A C 1
ATOM 4749 O O . CYS A 1 582 ? 1.148 -38.827 6.704 1 97.02 582 CYS A O 1
ATOM 4751 N N . THR A 1 583 ? 1.617 -40.356 8.276 1 96.63 583 THR A N 1
ATOM 4752 C CA . THR A 1 583 ? 0.391 -41.106 8.026 1 96.63 583 THR A CA 1
ATOM 4753 C C . THR A 1 583 ? -0.685 -40.739 9.043 1 96.63 583 THR A C 1
ATOM 4755 O O . THR A 1 583 ? -1.816 -41.224 8.962 1 96.63 583 THR A O 1
ATOM 4758 N N . ASN A 1 584 ? -0.315 -39.941 10.016 1 96.13 584 ASN A N 1
ATOM 4759 C CA . ASN A 1 584 ? -1.296 -39.434 10.969 1 96.13 584 ASN A CA 1
ATOM 4760 C C . ASN A 1 584 ? -2.088 -38.265 10.39 1 96.13 584 ASN A C 1
ATOM 4762 O O . ASN A 1 584 ? -1.645 -37.117 10.455 1 96.13 584 ASN A O 1
ATOM 4766 N N . VAL A 1 585 ? -3.247 -38.479 9.956 1 96.32 585 VAL A N 1
ATOM 4767 C CA . VAL A 1 585 ? -4.014 -37.5 9.193 1 96.32 585 VAL A CA 1
ATOM 4768 C C . VAL A 1 585 ? -4.498 -36.387 10.119 1 96.32 585 VAL A C 1
ATOM 4770 O O . VAL A 1 585 ? -4.922 -35.325 9.656 1 96.32 585 VAL A O 1
ATOM 4773 N N . ASP A 1 586 ? -4.427 -36.598 11.446 1 94.93 586 ASP A N 1
ATOM 4774 C CA . ASP A 1 586 ? -4.823 -35.574 12.409 1 94.93 586 ASP A CA 1
ATOM 4775 C C . ASP A 1 586 ? -3.935 -34.337 12.292 1 94.93 586 ASP A C 1
ATOM 4777 O O . ASP A 1 586 ? -4.314 -33.251 12.734 1 94.93 586 ASP A O 1
ATOM 4781 N N . ASN A 1 587 ? -2.806 -34.494 11.64 1 95 587 ASN A N 1
ATOM 4782 C CA . ASN A 1 587 ? -1.852 -33.398 11.514 1 95 587 ASN A CA 1
ATOM 4783 C C . ASN A 1 587 ? -2.131 -32.551 10.276 1 95 587 ASN A C 1
ATOM 4785 O O . ASN A 1 587 ? -1.6 -31.447 10.141 1 95 587 ASN A O 1
ATOM 4789 N N . PHE A 1 588 ? -2.963 -32.989 9.401 1 96.78 588 PHE A N 1
ATOM 4790 C CA . PHE A 1 588 ? -3.154 -32.302 8.13 1 96.78 588 PHE A CA 1
ATOM 4791 C C . PHE A 1 588 ? -4.213 -31.213 8.256 1 96.78 588 PHE A C 1
ATOM 4793 O O . PHE A 1 588 ? -5.231 -31.404 8.924 1 96.78 588 PHE A O 1
ATOM 4800 N N . PRO A 1 589 ? -3.994 -30.075 7.616 1 96.53 589 PRO A N 1
ATOM 4801 C CA . PRO A 1 589 ? -5.023 -29.032 7.614 1 96.53 589 PRO A CA 1
ATOM 4802 C C . PRO A 1 589 ? -6.278 -29.443 6.848 1 96.53 589 PRO A C 1
ATOM 4804 O O . PRO A 1 589 ? -6.183 -30.085 5.799 1 96.53 589 PRO A O 1
ATOM 4807 N N . ARG A 1 590 ? -7.383 -29.144 7.363 1 96.65 590 ARG A N 1
ATOM 4808 C CA . ARG A 1 590 ? -8.663 -29.317 6.684 1 96.65 590 ARG A CA 1
ATOM 4809 C C . ARG A 1 590 ? -8.965 -28.132 5.773 1 96.65 590 ARG A C 1
ATOM 4811 O O . ARG A 1 590 ? -9.822 -27.304 6.087 1 96.65 590 ARG A O 1
ATOM 4818 N N . ALA A 1 591 ? -8.287 -28.111 4.661 1 97.03 591 ALA A N 1
ATOM 4819 C CA . ALA A 1 591 ? -8.272 -26.941 3.787 1 97.03 591 ALA A CA 1
ATOM 4820 C C . ALA A 1 591 ? -9.26 -27.103 2.635 1 97.03 591 ALA A C 1
ATOM 4822 O O . ALA A 1 591 ? -9.541 -28.224 2.203 1 97.03 591 ALA A O 1
ATOM 4823 N N . ARG A 1 592 ? -9.692 -25.906 2.088 1 97.62 592 ARG A N 1
ATOM 4824 C CA . ARG A 1 592 ? -10.562 -25.896 0.916 1 97.62 592 ARG A CA 1
ATOM 4825 C C . ARG A 1 592 ? -9.813 -26.363 -0.327 1 97.62 592 ARG A C 1
ATOM 4827 O O . ARG A 1 592 ? -10.411 -26.937 -1.24 1 97.62 592 ARG A O 1
ATOM 4834 N N . PHE A 1 593 ? -8.567 -26.012 -0.37 1 98.29 593 PHE A N 1
ATOM 4835 C CA . PHE A 1 593 ? -7.699 -26.277 -1.512 1 98.29 593 PHE A CA 1
ATOM 4836 C C . PHE A 1 593 ? -6.241 -26.362 -1.076 1 98.29 593 PHE A C 1
ATOM 4838 O O . PHE A 1 593 ? -5.692 -25.398 -0.538 1 98.29 593 PHE A O 1
ATOM 4845 N N . MET A 1 594 ? -5.617 -27.459 -1.291 1 98.37 594 MET A N 1
ATOM 4846 C CA . MET A 1 594 ? -4.196 -27.637 -1.008 1 98.37 594 MET A CA 1
ATOM 4847 C C . MET A 1 594 ? -3.362 -27.458 -2.272 1 98.37 594 MET A C 1
ATOM 4849 O O . MET A 1 594 ? -3.261 -28.375 -3.089 1 98.37 594 MET A O 1
ATOM 4853 N N . SER A 1 595 ? -2.703 -26.295 -2.363 1 98.21 595 SER A N 1
ATOM 4854 C CA . SER A 1 595 ? -2.029 -25.975 -3.617 1 98.21 595 SER A CA 1
ATOM 4855 C C . SER A 1 595 ? -0.554 -26.358 -3.565 1 98.21 595 SER A C 1
ATOM 4857 O O . SER A 1 595 ? 0.122 -26.387 -4.595 1 98.21 595 SER A O 1
ATOM 4859 N N . GLU A 1 596 ? -0.043 -26.705 -2.327 1 98.12 596 GLU A N 1
ATOM 4860 C CA . GLU A 1 596 ? 1.328 -27.192 -2.201 1 98.12 596 GLU A CA 1
ATOM 4861 C C . GLU A 1 596 ? 1.495 -28.052 -0.951 1 98.12 596 GLU A C 1
ATOM 4863 O O . GLU A 1 596 ? 1.078 -27.658 0.14 1 98.12 596 GLU A O 1
ATOM 4868 N N . TYR A 1 597 ? 2.057 -29.12 -1.048 1 98.04 597 TYR A N 1
ATOM 4869 C CA . TYR A 1 597 ? 2.455 -30.013 0.034 1 98.04 597 TYR A CA 1
ATOM 4870 C C . TYR A 1 597 ? 3.399 -31.097 -0.473 1 98.04 597 TYR A C 1
ATOM 4872 O O . TYR A 1 597 ? 3.48 -31.344 -1.678 1 98.04 597 TYR A O 1
ATOM 4880 N N . GLY A 1 598 ? 4.189 -31.696 0.385 1 97.37 598 GLY A N 1
ATOM 4881 C CA . GLY A 1 598 ? 5.036 -32.736 -0.178 1 97.37 598 GLY A CA 1
ATOM 4882 C C . GLY A 1 598 ? 6.087 -33.24 0.793 1 97.37 598 GLY A C 1
ATOM 4883 O O . GLY A 1 598 ? 6.335 -32.615 1.827 1 97.37 598 GLY A O 1
ATOM 4884 N N . HIS A 1 599 ? 6.71 -34.374 0.479 1 98.13 599 HIS A N 1
ATOM 4885 C CA . HIS A 1 599 ? 7.848 -35.038 1.104 1 98.13 599 HIS A CA 1
ATOM 4886 C C . HIS A 1 599 ? 8.916 -35.39 0.074 1 98.13 599 HIS A C 1
ATOM 4888 O O . HIS A 1 599 ? 8.601 -35.644 -1.091 1 98.13 599 HIS A O 1
ATOM 4894 N N . GLN A 1 600 ? 10.134 -35.534 0.515 1 98.23 600 GLN A N 1
ATOM 4895 C CA . GLN A 1 600 ? 11.241 -35.766 -0.407 1 98.23 600 GLN A CA 1
ATOM 4896 C C . GLN A 1 600 ? 11.583 -37.251 -0.493 1 98.23 600 GLN A C 1
ATOM 4898 O O . GLN A 1 600 ? 11.236 -38.026 0.4 1 98.23 600 GLN A O 1
ATOM 4903 N N . SER A 1 601 ? 12.235 -37.614 -1.579 1 98.25 601 SER A N 1
ATOM 4904 C CA . SER A 1 601 ? 12.952 -38.877 -1.729 1 98.25 601 SER A CA 1
ATOM 4905 C C . SER A 1 601 ? 14.139 -38.73 -2.674 1 98.25 601 SER A C 1
ATOM 4907 O O . SER A 1 601 ? 14.25 -37.733 -3.391 1 98.25 601 SER A O 1
ATOM 4909 N N . PHE A 1 602 ? 14.997 -39.704 -2.638 1 97.78 602 PHE A N 1
ATOM 4910 C CA . PHE A 1 602 ? 16.149 -39.729 -3.531 1 97.78 602 PHE A CA 1
ATOM 4911 C C . PHE A 1 602 ? 15.751 -40.226 -4.915 1 97.78 602 PHE A C 1
ATOM 4913 O O . PHE A 1 602 ? 14.854 -41.062 -5.046 1 97.78 602 PHE A O 1
ATOM 4920 N N . ALA A 1 603 ? 16.425 -39.763 -5.947 1 97.55 603 ALA A N 1
ATOM 4921 C CA . ALA A 1 603 ? 16.32 -40.364 -7.274 1 97.55 603 ALA A CA 1
ATOM 4922 C C . ALA A 1 603 ? 16.94 -41.758 -7.295 1 97.55 603 ALA A C 1
ATOM 4924 O O . ALA A 1 603 ? 17.711 -42.115 -6.401 1 97.55 603 ALA A O 1
ATOM 4925 N N . SER A 1 604 ? 16.66 -42.494 -8.341 1 95.7 604 SER A N 1
ATOM 4926 C CA . SER A 1 604 ? 17.169 -43.855 -8.475 1 95.7 604 SER A CA 1
ATOM 4927 C C . SER A 1 604 ? 18.676 -43.862 -8.707 1 95.7 604 SER A C 1
ATOM 4929 O O . SER A 1 604 ? 19.246 -42.862 -9.146 1 95.7 604 SER A O 1
ATOM 4931 N N . LEU A 1 605 ? 19.255 -44.928 -8.318 1 94.25 605 LEU A N 1
ATOM 4932 C CA . LEU A 1 605 ? 20.683 -45.063 -8.589 1 94.25 605 LEU A CA 1
ATOM 4933 C C . LEU A 1 605 ? 20.967 -44.947 -10.082 1 94.25 605 LEU A C 1
ATOM 4935 O O . LEU A 1 605 ? 21.992 -44.391 -10.482 1 94.25 605 LEU A O 1
ATOM 4939 N N . GLN A 1 606 ? 20.069 -45.466 -10.903 1 92.76 606 GLN A N 1
ATOM 4940 C CA . GLN A 1 606 ? 20.201 -45.353 -12.352 1 92.76 606 GLN A CA 1
ATOM 4941 C C . GLN A 1 606 ? 20.305 -43.892 -12.782 1 92.76 606 GLN A C 1
ATOM 4943 O O . GLN A 1 606 ? 21.073 -43.559 -13.687 1 92.76 606 GLN A O 1
ATOM 4948 N N . THR A 1 607 ? 19.516 -43.081 -12.16 1 94.79 607 THR A N 1
ATOM 4949 C CA . THR A 1 607 ? 19.509 -41.656 -12.472 1 94.79 607 THR A CA 1
ATOM 4950 C C . THR A 1 607 ? 20.793 -40.99 -11.986 1 94.79 607 THR A C 1
ATOM 4952 O O . THR A 1 607 ? 21.362 -40.145 -12.681 1 94.79 607 THR A O 1
ATOM 4955 N N . PHE A 1 608 ? 21.35 -41.434 -10.858 1 95.84 608 PHE A N 1
ATOM 4956 C CA . PHE A 1 608 ? 22.547 -40.835 -10.28 1 95.84 608 PHE A CA 1
ATOM 4957 C C . PHE A 1 608 ? 23.798 -41.312 -11.008 1 95.84 608 PHE A C 1
ATOM 4959 O O . PHE A 1 608 ? 24.817 -40.619 -11.023 1 95.84 608 PHE A O 1
ATOM 4966 N N . LYS A 1 609 ? 23.7 -42.448 -11.547 1 94.43 609 LYS A N 1
ATOM 4967 C CA . LYS A 1 609 ? 24.883 -43.131 -12.063 1 94.43 609 LYS A CA 1
ATOM 4968 C C . LYS A 1 609 ? 25.623 -42.261 -13.074 1 94.43 609 LYS A C 1
ATOM 4970 O O . LYS A 1 609 ? 26.854 -42.196 -13.062 1 94.43 609 LYS A O 1
ATOM 4975 N N . SER A 1 610 ? 24.853 -41.591 -13.869 1 92.3 610 SER A N 1
ATOM 4976 C CA . SER A 1 610 ? 25.47 -40.865 -14.974 1 92.3 610 SER A CA 1
ATOM 4977 C C . SER A 1 610 ? 26.193 -39.617 -14.479 1 92.3 610 SER A C 1
ATOM 4979 O O . SER A 1 610 ? 27.022 -39.049 -15.193 1 92.3 610 SER A O 1
ATOM 4981 N N . VAL A 1 611 ? 25.996 -39.243 -13.249 1 97.21 611 VAL A N 1
ATOM 4982 C CA . VAL A 1 611 ? 26.56 -37.971 -12.811 1 97.21 611 VAL A CA 1
ATOM 4983 C C . VAL A 1 611 ? 27.34 -38.171 -11.513 1 97.21 611 VAL A C 1
ATOM 4985 O O . VAL A 1 611 ? 27.562 -37.219 -10.762 1 97.21 611 VAL A O 1
ATOM 4988 N N . SER A 1 612 ? 27.629 -39.407 -11.173 1 96.78 612 SER A N 1
ATOM 4989 C CA . SER A 1 612 ? 28.302 -39.707 -9.914 1 96.78 612 SER A CA 1
ATOM 4990 C C . SER A 1 612 ? 29.286 -40.861 -10.074 1 96.78 612 SER A C 1
ATOM 4992 O O . SER A 1 612 ? 29.438 -41.407 -11.169 1 96.78 612 SER A O 1
ATOM 4994 N N . MET A 1 613 ? 29.995 -41.176 -8.97 1 96.13 613 MET A N 1
ATOM 4995 C CA . MET A 1 613 ? 30.913 -42.306 -8.855 1 96.13 613 MET A CA 1
ATOM 4996 C C . MET A 1 613 ? 30.494 -43.234 -7.72 1 96.13 613 MET A C 1
ATOM 4998 O O . MET A 1 613 ? 29.734 -42.836 -6.836 1 96.13 613 MET A O 1
ATOM 5002 N N . ALA A 1 614 ? 30.987 -44.383 -7.779 1 94.27 614 ALA A N 1
ATOM 5003 C CA . ALA A 1 614 ? 30.602 -45.399 -6.804 1 94.27 614 ALA A CA 1
ATOM 5004 C C . ALA A 1 614 ? 30.845 -44.911 -5.378 1 94.27 614 ALA A C 1
ATOM 5006 O O . ALA A 1 614 ? 30.085 -45.242 -4.465 1 94.27 614 ALA A O 1
ATOM 5007 N N . GLN A 1 615 ? 31.852 -44.155 -5.211 1 92.74 615 GLN A N 1
ATOM 5008 C CA . GLN A 1 615 ? 32.203 -43.663 -3.883 1 92.74 615 GLN A CA 1
ATOM 5009 C C . GLN A 1 615 ? 31.145 -42.698 -3.356 1 92.74 615 GLN A C 1
ATOM 5011 O O . GLN A 1 615 ? 31.098 -42.413 -2.158 1 92.74 615 GLN A O 1
ATOM 5016 N N . ASP A 1 616 ? 30.261 -42.213 -4.23 1 94.47 616 ASP A N 1
ATOM 5017 C CA . ASP A 1 616 ? 29.22 -41.264 -3.847 1 94.47 616 ASP A CA 1
ATOM 5018 C C . ASP A 1 616 ? 27.942 -41.989 -3.432 1 94.47 616 ASP A C 1
ATOM 5020 O O . ASP A 1 616 ? 26.984 -41.359 -2.979 1 94.47 616 ASP A O 1
ATOM 5024 N N . TRP A 1 617 ? 27.9 -43.297 -3.523 1 93.62 617 TRP A N 1
ATOM 5025 C CA . TRP A 1 617 ? 26.649 -44.044 -3.439 1 93.62 617 TRP A CA 1
ATOM 5026 C C . TRP A 1 617 ? 26.364 -44.468 -2.002 1 93.62 617 TRP A C 1
ATOM 5028 O O . TRP A 1 617 ? 26.227 -45.66 -1.715 1 93.62 617 TRP A O 1
ATOM 5038 N N . PHE A 1 618 ? 26.204 -43.524 -1.185 1 90.51 618 PHE A N 1
ATOM 5039 C CA . PHE A 1 618 ? 25.666 -43.667 0.163 1 90.51 618 PHE A CA 1
ATOM 5040 C C . PHE A 1 618 ? 24.933 -42.401 0.59 1 90.51 618 PHE A C 1
ATOM 5042 O O . PHE A 1 618 ? 25.251 -41.305 0.122 1 90.51 618 PHE A O 1
ATOM 5049 N N . TYR A 1 619 ? 23.929 -42.462 1.387 1 90.37 619 TYR A N 1
ATOM 5050 C CA . TYR A 1 619 ? 22.926 -41.418 1.564 1 90.37 619 TYR A CA 1
ATOM 5051 C C . TYR A 1 619 ? 23.543 -40.169 2.182 1 90.37 619 TYR A C 1
ATOM 5053 O O . TYR A 1 619 ? 23.053 -39.057 1.971 1 90.37 619 TYR A O 1
ATOM 5061 N N . ASN A 1 620 ? 24.621 -40.259 2.918 1 89.69 620 ASN A N 1
ATOM 5062 C CA . ASN A 1 620 ? 25.263 -39.12 3.566 1 89.69 620 ASN A CA 1
ATOM 5063 C C . ASN A 1 620 ? 26.636 -38.834 2.966 1 89.69 620 ASN A C 1
ATOM 5065 O O . ASN A 1 620 ? 27.543 -38.381 3.667 1 89.69 620 ASN A O 1
ATOM 5069 N N . SER A 1 621 ? 26.818 -39.27 1.757 1 93.84 621 SER A N 1
ATOM 5070 C CA . SER A 1 621 ? 28.066 -38.943 1.073 1 93.84 621 SER A CA 1
ATOM 5071 C C . SER A 1 621 ? 28.188 -37.442 0.833 1 93.84 621 SER A C 1
ATOM 5073 O O . SER A 1 621 ? 27.205 -36.708 0.949 1 93.84 621 SER A O 1
ATOM 5075 N N . THR A 1 622 ? 29.35 -37.021 0.536 1 94.92 622 THR A N 1
ATOM 5076 C CA . THR A 1 622 ? 29.587 -35.608 0.258 1 94.92 622 THR A CA 1
ATOM 5077 C C . THR A 1 622 ? 28.711 -35.13 -0.896 1 94.92 622 THR A C 1
ATOM 5079 O O . THR A 1 622 ? 28.148 -34.034 -0.842 1 94.92 622 THR A O 1
ATOM 5082 N N . LEU A 1 623 ? 28.556 -35.958 -1.88 1 96.45 623 LEU A N 1
ATOM 5083 C CA . LEU A 1 623 ? 27.751 -35.567 -3.032 1 96.45 623 LEU A CA 1
ATOM 5084 C C . LEU A 1 623 ? 26.27 -35.528 -2.673 1 96.45 623 LEU A C 1
ATOM 5086 O O . LEU A 1 623 ? 25.552 -34.611 -3.079 1 96.45 623 LEU A O 1
ATOM 5090 N N . MET A 1 624 ? 25.807 -36.548 -1.979 1 95.64 624 MET A N 1
ATOM 5091 C CA . MET A 1 624 ? 24.393 -36.573 -1.615 1 95.64 624 MET A CA 1
ATOM 5092 C C . MET A 1 624 ? 24.045 -35.4 -0.705 1 95.64 624 MET A C 1
ATOM 5094 O O . MET A 1 624 ? 22.971 -34.808 -0.831 1 95.64 624 MET A O 1
ATOM 5098 N N . ASN A 1 625 ? 24.962 -35.071 0.166 1 95.15 625 ASN A N 1
ATOM 5099 C CA . ASN A 1 625 ? 24.764 -33.895 1.006 1 95.15 625 ASN A CA 1
ATOM 5100 C C . ASN A 1 625 ? 24.777 -32.61 0.183 1 95.15 625 ASN A C 1
ATOM 5102 O O . ASN A 1 625 ? 24.036 -31.671 0.48 1 95.15 625 ASN A O 1
ATOM 5106 N N . HIS A 1 626 ? 25.607 -32.64 -0.788 1 96.23 626 HIS A N 1
ATOM 5107 C CA . HIS A 1 626 ? 25.697 -31.489 -1.68 1 96.23 626 HIS A CA 1
ATOM 5108 C C . HIS A 1 626 ? 24.405 -31.301 -2.467 1 96.23 626 HIS A C 1
ATOM 5110 O O . HIS A 1 626 ? 23.988 -30.168 -2.721 1 96.23 626 HIS A O 1
ATOM 5116 N N . ARG A 1 627 ? 23.734 -32.377 -2.779 1 96.39 627 ARG A N 1
ATOM 5117 C CA . ARG A 1 627 ? 22.526 -32.348 -3.597 1 96.39 627 ARG A CA 1
ATOM 5118 C C . ARG A 1 627 ? 21.285 -32.136 -2.735 1 96.39 627 ARG A C 1
ATOM 5120 O O . ARG A 1 627 ? 20.22 -31.786 -3.247 1 96.39 627 ARG A O 1
ATOM 5127 N N . GLN A 1 628 ? 21.405 -32.32 -1.396 1 96.44 628 GLN A N 1
ATOM 5128 C CA . GLN A 1 628 ? 20.316 -32.03 -0.469 1 96.44 628 GLN A CA 1
ATOM 5129 C C . GLN A 1 628 ? 20.25 -30.54 -0.147 1 96.44 628 GLN A C 1
ATOM 5131 O O . GLN A 1 628 ? 20.903 -30.071 0.787 1 96.44 628 GLN A O 1
ATOM 5136 N N . HIS A 1 629 ? 19.326 -29.829 -0.834 1 96.21 629 HIS A N 1
ATOM 5137 C CA . HIS A 1 629 ? 19.26 -28.376 -0.722 1 96.21 629 HIS A CA 1
ATOM 5138 C C . HIS A 1 629 ? 18.228 -27.95 0.317 1 96.21 629 HIS A C 1
ATOM 5140 O O . HIS A 1 629 ? 17.987 -26.755 0.504 1 96.21 629 HIS A O 1
ATOM 5146 N N . HIS A 1 630 ? 17.536 -28.833 0.87 1 95.08 630 HIS A N 1
ATOM 5147 C CA . HIS A 1 630 ? 16.615 -28.582 1.973 1 95.08 630 HIS A CA 1
ATOM 5148 C C . HIS A 1 630 ? 17.286 -28.83 3.319 1 95.08 630 HIS A C 1
ATOM 5150 O O . HIS A 1 630 ? 17.809 -29.919 3.566 1 95.08 630 HIS A O 1
ATOM 5156 N N . PRO A 1 631 ? 17.312 -27.86 4.136 1 92.58 631 PRO A N 1
ATOM 5157 C CA . PRO A 1 631 ? 17.947 -28.064 5.44 1 92.58 631 PRO A CA 1
ATOM 5158 C C . PRO A 1 631 ? 17.367 -29.255 6.2 1 92.58 631 PRO A C 1
ATOM 5160 O O . PRO A 1 631 ? 16.146 -29.387 6.308 1 92.58 631 PRO A O 1
ATOM 5163 N N . ASP A 1 632 ? 18.173 -30.176 6.637 1 93.6 632 ASP A N 1
ATOM 5164 C CA . ASP A 1 632 ? 17.825 -31.355 7.424 1 93.6 632 ASP A CA 1
ATOM 5165 C C . ASP A 1 632 ? 16.998 -32.341 6.602 1 93.6 632 ASP A C 1
ATOM 5167 O O . ASP A 1 632 ? 16.286 -33.178 7.159 1 93.6 632 ASP A O 1
ATOM 5171 N N . GLY A 1 633 ? 17.09 -32.216 5.318 1 95.99 633 GLY A N 1
ATOM 5172 C CA . GLY A 1 633 ? 16.223 -32.993 4.447 1 95.99 633 GLY A CA 1
ATOM 5173 C C . GLY A 1 633 ? 16.424 -34.49 4.586 1 95.99 633 GLY A C 1
ATOM 5174 O O . GLY A 1 633 ? 15.455 -35.243 4.71 1 95.99 633 GLY A O 1
ATOM 5175 N N . THR A 1 634 ? 17.656 -34.948 4.614 1 95.95 634 THR A N 1
ATOM 5176 C CA . THR A 1 634 ? 17.948 -36.374 4.703 1 95.95 634 THR A CA 1
ATOM 5177 C C . THR A 1 634 ? 17.492 -36.936 6.047 1 95.95 634 THR A C 1
ATOM 5179 O O . THR A 1 634 ? 16.956 -38.044 6.113 1 95.95 634 THR A O 1
ATOM 5182 N N . ASN A 1 635 ? 17.695 -36.134 7.113 1 94.93 635 ASN A N 1
ATOM 5183 C CA . ASN A 1 635 ? 17.226 -36.566 8.426 1 94.93 635 ASN A CA 1
ATOM 5184 C C . ASN A 1 635 ? 15.707 -36.711 8.459 1 94.93 635 ASN A C 1
ATOM 5186 O O . ASN A 1 635 ? 15.179 -37.603 9.126 1 94.93 635 ASN A O 1
ATOM 5190 N N . GLN A 1 636 ? 15.063 -35.858 7.796 1 97.41 636 GLN A N 1
ATOM 5191 C CA . GLN A 1 636 ? 13.606 -35.908 7.736 1 97.41 636 GLN A CA 1
ATOM 5192 C C . GLN A 1 636 ? 13.129 -37.129 6.954 1 97.41 636 GLN A C 1
ATOM 5194 O O . GLN A 1 636 ? 12.125 -37.748 7.311 1 97.41 636 GLN A O 1
ATOM 5199 N N . ILE A 1 637 ? 13.855 -37.509 5.919 1 96.98 637 ILE A N 1
ATOM 5200 C CA . ILE A 1 637 ? 13.566 -38.726 5.168 1 96.98 637 ILE A CA 1
ATOM 5201 C C . ILE A 1 637 ? 13.798 -39.947 6.055 1 96.98 637 ILE A C 1
ATOM 5203 O O . ILE A 1 637 ? 12.961 -40.851 6.108 1 96.98 637 ILE A O 1
ATOM 5207 N N . LEU A 1 638 ? 14.906 -39.932 6.794 1 94.31 638 LEU A N 1
ATOM 5208 C CA . LEU A 1 638 ? 15.25 -41.026 7.697 1 94.31 638 LEU A CA 1
ATOM 5209 C C . LEU A 1 638 ? 14.207 -41.168 8.8 1 94.31 638 LEU A C 1
ATOM 5211 O O . LEU A 1 638 ? 13.871 -42.284 9.203 1 94.31 638 LEU A O 1
ATOM 5215 N N . PHE A 1 639 ? 13.778 -40.03 9.27 1 95.94 639 PHE A N 1
ATOM 5216 C CA . PHE A 1 639 ? 12.747 -40.046 10.301 1 95.94 639 PHE A CA 1
ATOM 5217 C C . PHE A 1 639 ? 11.509 -40.791 9.817 1 95.94 639 PHE A C 1
ATOM 5219 O O . PHE A 1 639 ? 10.974 -41.644 10.528 1 95.94 639 PHE A O 1
ATOM 5226 N N . GLN A 1 640 ? 11.05 -40.514 8.651 1 96.83 640 GLN A N 1
ATOM 5227 C CA . GLN A 1 640 ? 9.864 -41.184 8.127 1 96.83 640 GLN A CA 1
ATOM 5228 C C . GLN A 1 640 ? 10.14 -42.66 7.855 1 96.83 640 GLN A C 1
ATOM 5230 O O . GLN A 1 640 ? 9.29 -43.514 8.115 1 96.83 640 GLN A O 1
ATOM 5235 N N . ILE A 1 641 ? 11.321 -42.967 7.276 1 95.58 641 ILE A N 1
ATOM 5236 C CA . ILE A 1 641 ? 11.693 -44.361 7.062 1 95.58 641 ILE A CA 1
ATOM 5237 C C . ILE A 1 641 ? 11.653 -45.116 8.388 1 95.58 641 ILE A C 1
ATOM 5239 O O . ILE A 1 641 ? 11.061 -46.194 8.479 1 95.58 641 ILE A O 1
ATOM 5243 N N . GLY A 1 642 ? 12.196 -44.542 9.435 1 93.13 642 GLY A N 1
ATOM 5244 C CA . GLY A 1 642 ? 12.283 -45.176 10.741 1 93.13 642 GLY A CA 1
ATOM 5245 C C . GLY A 1 642 ? 10.928 -45.411 11.381 1 93.13 642 GLY A C 1
ATOM 5246 O O . GLY A 1 642 ? 10.748 -46.371 12.133 1 93.13 642 GLY A O 1
ATOM 5247 N N . ASN A 1 643 ? 10.036 -44.617 11.038 1 94.87 643 ASN A N 1
ATOM 5248 C CA . ASN A 1 643 ? 8.703 -44.738 11.619 1 94.87 643 ASN A CA 1
ATOM 5249 C C . ASN A 1 643 ? 7.862 -45.776 10.882 1 94.87 643 ASN A C 1
ATOM 5251 O O . ASN A 1 643 ? 6.895 -46.304 11.434 1 94.87 643 ASN A O 1
ATOM 5255 N N . HIS A 1 644 ? 8.272 -46.166 9.66 1 95.74 644 HIS A N 1
ATOM 5256 C CA . HIS A 1 644 ? 7.327 -46.94 8.863 1 95.74 644 HIS A CA 1
ATOM 5257 C C . HIS A 1 644 ? 7.943 -48.257 8.405 1 95.74 644 HIS A C 1
ATOM 5259 O O . HIS A 1 644 ? 7.223 -49.199 8.066 1 95.74 644 HIS A O 1
ATOM 5265 N N . PHE A 1 645 ? 9.276 -48.303 8.364 1 94.23 645 PHE A N 1
ATOM 5266 C CA . PHE A 1 645 ? 9.941 -49.493 7.845 1 94.23 645 PHE A CA 1
ATOM 5267 C C . PHE A 1 645 ? 11.091 -49.91 8.755 1 94.23 645 PHE A C 1
ATOM 5269 O O . PHE A 1 645 ? 11.663 -49.078 9.461 1 94.23 645 PHE A O 1
ATOM 5276 N N . LYS A 1 646 ? 11.37 -51.156 8.711 1 88.11 646 LYS A N 1
ATOM 5277 C CA . LYS A 1 646 ? 12.595 -51.653 9.33 1 88.11 646 LYS A CA 1
ATOM 5278 C C . LYS A 1 646 ? 13.789 -51.489 8.395 1 88.11 646 LYS A C 1
ATOM 5280 O O . LYS A 1 646 ? 13.659 -51.65 7.179 1 88.11 646 LYS A O 1
ATOM 5285 N N . PHE A 1 647 ? 14.726 -50.959 8.842 1 76.54 647 PHE A N 1
ATOM 5286 C CA . PHE A 1 647 ? 15.894 -50.903 7.971 1 76.54 647 PHE A CA 1
ATOM 5287 C C . PHE A 1 647 ? 17.163 -51.239 8.745 1 76.54 647 PHE A C 1
ATOM 5289 O O . PHE A 1 647 ? 17.375 -50.734 9.85 1 76.54 647 PHE A O 1
ATOM 5296 N N . ASP A 1 648 ? 17.679 -52.472 8.454 1 69.41 648 ASP A N 1
ATOM 5297 C CA . ASP A 1 648 ? 18.96 -52.876 9.026 1 69.41 648 ASP A CA 1
ATOM 5298 C C . ASP A 1 648 ? 20.124 -52.372 8.176 1 69.41 648 ASP A C 1
ATOM 5300 O O . ASP A 1 648 ? 20.141 -52.567 6.959 1 69.41 648 ASP A O 1
ATOM 5304 N N . ASN A 1 649 ? 21.084 -51.653 8.62 1 65.55 649 ASN A N 1
ATOM 5305 C CA . ASN A 1 649 ? 22.362 -51.271 8.03 1 65.55 649 ASN A CA 1
ATOM 5306 C C . ASN A 1 649 ? 22.173 -50.335 6.84 1 65.55 649 ASN A C 1
ATOM 5308 O O . ASN A 1 649 ? 22.545 -50.672 5.715 1 65.55 649 ASN A O 1
ATOM 5312 N N . LEU A 1 650 ? 21.529 -49.344 6.856 1 65.9 650 LEU A N 1
ATOM 5313 C CA . LEU A 1 650 ? 21.343 -48.374 5.782 1 65.9 650 LEU A CA 1
ATOM 5314 C C . LEU A 1 650 ? 22.686 -47.868 5.268 1 65.9 650 LEU A C 1
ATOM 5316 O O . LEU A 1 650 ? 22.792 -47.433 4.119 1 65.9 650 LEU A O 1
ATOM 5320 N N . TYR A 1 651 ? 23.812 -47.912 6.057 1 62.35 651 TYR A N 1
ATOM 5321 C CA . TYR A 1 651 ? 25.11 -47.36 5.687 1 62.35 651 TYR A CA 1
ATOM 5322 C C . TYR A 1 651 ? 25.822 -48.263 4.687 1 62.35 651 TYR A C 1
ATOM 5324 O O . TYR A 1 651 ? 26.547 -47.781 3.813 1 62.35 651 TYR A O 1
ATOM 5332 N N . GLY A 1 652 ? 25.205 -49.24 4.185 1 68.36 652 GLY A N 1
ATOM 5333 C CA . GLY A 1 652 ? 25.971 -50.109 3.306 1 68.36 652 GLY A CA 1
ATOM 5334 C C . GLY A 1 652 ? 25.199 -50.544 2.075 1 68.36 652 GLY A C 1
ATOM 5335 O O . GLY A 1 652 ? 25.76 -51.169 1.172 1 68.36 652 GLY A O 1
ATOM 5336 N N . ASN A 1 653 ? 24.128 -50.143 1.896 1 86.72 653 ASN A N 1
ATOM 5337 C CA . ASN A 1 653 ? 23.363 -50.466 0.696 1 86.72 653 ASN A CA 1
ATOM 5338 C C . ASN A 1 653 ? 22.541 -49.273 0.218 1 86.72 653 ASN A C 1
ATOM 5340 O O . ASN A 1 653 ? 21.384 -49.113 0.613 1 86.72 653 ASN A O 1
ATOM 5344 N N . PHE A 1 654 ? 23.125 -48.473 -0.617 1 91.99 654 PHE A N 1
ATOM 5345 C CA . PHE A 1 654 ? 22.541 -47.235 -1.119 1 91.99 654 PHE A CA 1
ATOM 5346 C C . PHE A 1 654 ? 21.265 -47.517 -1.902 1 91.99 654 PHE A C 1
ATOM 5348 O O . PHE A 1 654 ? 20.305 -46.746 -1.833 1 91.99 654 PHE A O 1
ATOM 5355 N N . GLU A 1 655 ? 21.19 -48.553 -2.586 1 92.22 655 GLU A N 1
ATOM 5356 C CA . GLU A 1 655 ? 20.013 -48.914 -3.37 1 92.22 655 GLU A CA 1
ATOM 5357 C C . GLU A 1 655 ? 18.816 -49.201 -2.468 1 92.22 655 GLU A C 1
ATOM 5359 O O . GLU A 1 655 ? 17.683 -48.845 -2.798 1 92.22 655 GLU A O 1
ATOM 5364 N N . ASN A 1 656 ? 19.122 -49.868 -1.357 1 92.66 656 ASN A N 1
ATOM 5365 C CA . ASN A 1 656 ? 18.056 -50.124 -0.393 1 92.66 656 ASN A CA 1
ATOM 5366 C C . ASN A 1 656 ? 17.551 -48.831 0.242 1 92.66 656 ASN A C 1
ATOM 5368 O O . ASN A 1 656 ? 16.352 -48.678 0.478 1 92.66 656 ASN A O 1
ATOM 5372 N N . PHE A 1 657 ? 18.5 -47.986 0.531 1 93.81 657 PHE A N 1
ATOM 5373 C CA . PHE A 1 657 ? 18.107 -46.704 1.104 1 93.81 657 PHE A CA 1
ATOM 5374 C C . PHE A 1 657 ? 17.208 -45.934 0.143 1 93.81 657 PHE A C 1
ATOM 5376 O O . PHE A 1 657 ? 16.18 -45.388 0.55 1 93.81 657 PHE A O 1
ATOM 5383 N N . ILE A 1 658 ? 17.624 -45.897 -1.129 1 95.99 658 ILE A N 1
ATOM 5384 C CA . ILE A 1 658 ? 16.835 -45.21 -2.146 1 95.99 658 ILE A CA 1
ATOM 5385 C C . ILE A 1 658 ? 15.44 -45.827 -2.22 1 95.99 658 ILE A C 1
ATOM 5387 O O . ILE A 1 658 ? 14.436 -45.11 -2.222 1 95.99 658 ILE A O 1
ATOM 5391 N N . TYR A 1 659 ? 15.431 -47.105 -2.242 1 95.75 659 TYR A N 1
ATOM 5392 C CA . TYR A 1 659 ? 14.165 -47.828 -2.303 1 95.75 659 TYR A CA 1
ATOM 5393 C C . TYR A 1 659 ? 13.265 -47.452 -1.132 1 95.75 659 TYR A C 1
ATOM 5395 O O . TYR A 1 659 ? 12.098 -47.104 -1.325 1 95.75 659 TYR A O 1
ATOM 5403 N N . LEU A 1 660 ? 13.806 -47.411 0.061 1 96.11 660 LEU A N 1
ATOM 5404 C CA . LEU A 1 660 ? 13.021 -47.097 1.25 1 96.11 660 LEU A CA 1
ATOM 5405 C C . LEU A 1 660 ? 12.593 -45.633 1.248 1 96.11 660 LEU A C 1
ATOM 5407 O O . LEU A 1 660 ? 11.504 -45.299 1.719 1 96.11 660 LEU A O 1
ATOM 5411 N N . SER A 1 661 ? 13.532 -44.788 0.782 1 97.12 661 SER A N 1
ATOM 5412 C CA . SER A 1 661 ? 13.168 -43.378 0.697 1 97.12 661 SER A CA 1
ATOM 5413 C C . SER A 1 661 ? 11.975 -43.169 -0.231 1 97.12 661 SER A C 1
ATOM 5415 O O . SER A 1 661 ? 11.098 -42.351 0.052 1 97.12 661 SER A O 1
ATOM 5417 N N . GLN A 1 662 ? 11.899 -43.874 -1.296 1 98.02 662 GLN A N 1
ATOM 5418 C CA . GLN A 1 662 ? 10.793 -43.744 -2.24 1 98.02 662 GLN A CA 1
ATOM 5419 C C . GLN A 1 662 ? 9.526 -44.397 -1.696 1 98.02 662 GLN A C 1
ATOM 5421 O O . GLN A 1 662 ? 8.419 -43.912 -1.938 1 98.02 662 GLN A O 1
ATOM 5426 N N . CYS A 1 663 ? 9.667 -45.506 -0.954 1 97.56 663 CYS A N 1
ATOM 5427 C CA . CYS A 1 663 ? 8.519 -46.095 -0.274 1 97.56 663 CYS A CA 1
ATOM 5428 C C . CYS A 1 663 ? 7.894 -45.104 0.7 1 97.56 663 CYS A C 1
ATOM 5430 O O . CYS A 1 663 ? 6.673 -44.94 0.728 1 97.56 663 CYS A O 1
ATOM 5432 N N . SER A 1 664 ? 8.797 -44.53 1.38 1 97.51 664 SER A N 1
ATOM 5433 C CA . SER A 1 664 ? 8.329 -43.577 2.381 1 97.51 664 SER A CA 1
ATOM 5434 C C . SER A 1 664 ? 7.621 -42.393 1.729 1 97.51 664 SER A C 1
ATOM 5436 O O . SER A 1 664 ? 6.559 -41.969 2.188 1 97.51 664 SER A O 1
ATOM 5438 N N . GLN A 1 665 ? 8.23 -41.831 0.71 1 98.46 665 GLN A N 1
ATOM 5439 C CA . GLN A 1 665 ? 7.601 -40.722 0.001 1 98.46 665 GLN A CA 1
ATOM 5440 C C . GLN A 1 665 ? 6.222 -41.114 -0.521 1 98.46 665 GLN A C 1
ATOM 5442 O O . GLN A 1 665 ? 5.258 -40.36 -0.371 1 98.46 665 GLN A O 1
ATOM 5447 N N . ALA A 1 666 ? 6.118 -42.233 -1.152 1 98.36 666 ALA A N 1
ATOM 5448 C CA . ALA A 1 666 ? 4.86 -42.713 -1.716 1 98.36 666 ALA A CA 1
ATOM 5449 C C . ALA A 1 666 ? 3.795 -42.863 -0.634 1 98.36 666 ALA A C 1
ATOM 5451 O O . ALA A 1 666 ? 2.648 -42.45 -0.821 1 98.36 666 ALA A O 1
ATOM 5452 N N . LEU A 1 667 ? 4.207 -43.415 0.462 1 97.96 667 LEU A N 1
ATOM 5453 C CA . LEU A 1 667 ? 3.293 -43.639 1.577 1 97.96 667 LEU A CA 1
ATOM 5454 C C . LEU A 1 667 ? 2.777 -42.316 2.132 1 97.96 667 LEU A C 1
ATOM 5456 O O . LEU A 1 667 ? 1.581 -42.171 2.393 1 97.96 667 LEU A O 1
ATOM 5460 N N . CYS A 1 668 ? 3.671 -41.399 2.345 1 98.17 668 CYS A N 1
ATOM 5461 C CA . CYS A 1 668 ? 3.319 -40.105 2.917 1 98.17 668 CYS A CA 1
ATOM 5462 C C . CYS A 1 668 ? 2.387 -39.334 1.989 1 98.17 668 CYS A C 1
ATOM 5464 O O . CYS A 1 668 ? 1.384 -38.773 2.435 1 98.17 668 CYS A O 1
ATOM 5466 N N . MET A 1 669 ? 2.708 -39.331 0.732 1 98.37 669 MET A N 1
ATOM 5467 C CA . MET A 1 669 ? 1.902 -38.596 -0.238 1 98.37 669 MET A CA 1
ATOM 5468 C C . MET A 1 669 ? 0.534 -39.248 -0.414 1 98.37 669 MET A C 1
ATOM 5470 O O . MET A 1 669 ? -0.469 -38.556 -0.594 1 98.37 669 MET A O 1
ATOM 5474 N N . LYS A 1 670 ? 0.512 -40.534 -0.404 1 98.18 670 LYS A N 1
ATOM 5475 C CA . LYS A 1 670 ? -0.756 -41.257 -0.449 1 98.18 670 LYS A CA 1
ATOM 5476 C C . LYS A 1 670 ? -1.658 -40.859 0.715 1 98.18 670 LYS A C 1
ATOM 5478 O O . LYS A 1 670 ? -2.826 -40.521 0.515 1 98.18 670 LYS A O 1
ATOM 5483 N N . ALA A 1 671 ? -1.13 -40.889 1.906 1 98.01 671 ALA A N 1
ATOM 5484 C CA . ALA A 1 671 ? -1.912 -40.595 3.105 1 98.01 671 ALA A CA 1
ATOM 5485 C C . ALA A 1 671 ? -2.528 -39.201 3.03 1 98.01 671 ALA A C 1
ATOM 5487 O O . ALA A 1 671 ? -3.724 -39.03 3.279 1 98.01 671 ALA A O 1
ATOM 5488 N N . GLN A 1 672 ? -1.74 -38.284 2.657 1 98.27 672 GLN A N 1
ATOM 5489 C CA . GLN A 1 672 ? -2.198 -36.899 2.651 1 98.27 672 GLN A CA 1
ATOM 5490 C C . GLN A 1 672 ? -3.192 -36.653 1.52 1 98.27 672 GLN A C 1
ATOM 5492 O O . GLN A 1 672 ? -4.235 -36.03 1.729 1 98.27 672 GLN A O 1
ATOM 5497 N N . THR A 1 673 ? -2.905 -37.097 0.343 1 98.55 673 THR A N 1
ATOM 5498 C CA . THR A 1 673 ? -3.758 -36.852 -0.815 1 98.55 673 THR A CA 1
ATOM 5499 C C . THR A 1 673 ? -5.1 -37.561 -0.658 1 98.55 673 THR A C 1
ATOM 5501 O O . THR A 1 673 ? -6.149 -36.987 -0.956 1 98.55 673 THR A O 1
ATOM 5504 N N . GLU A 1 674 ? -5.061 -38.8 -0.218 1 98.37 674 GLU A N 1
ATOM 5505 C CA . GLU A 1 674 ? -6.305 -39.536 -0.012 1 98.37 674 GLU A CA 1
ATOM 5506 C C . GLU A 1 674 ? -7.17 -38.87 1.054 1 98.37 674 GLU A C 1
ATOM 5508 O O . GLU A 1 674 ? -8.397 -38.842 0.937 1 98.37 674 GLU A O 1
ATOM 5513 N N . TYR A 1 675 ? -6.511 -38.354 2.021 1 98.04 675 TYR A N 1
ATOM 5514 C CA . TYR A 1 675 ? -7.248 -37.605 3.033 1 98.04 675 TYR A CA 1
ATOM 5515 C C . TYR A 1 675 ? -7.983 -36.425 2.409 1 98.04 675 TYR A C 1
ATOM 5517 O O . TYR A 1 675 ? -9.17 -36.215 2.672 1 98.04 675 TYR A O 1
ATOM 5525 N N . TYR A 1 676 ? -7.337 -35.702 1.607 1 98.16 676 TYR A N 1
ATOM 5526 C CA . TYR A 1 676 ? -7.959 -34.545 0.973 1 98.16 676 TYR A CA 1
ATOM 5527 C C . TYR A 1 676 ? -9.071 -34.976 0.024 1 98.16 676 TYR A C 1
ATOM 5529 O O . TYR A 1 676 ? -10.098 -34.301 -0.085 1 98.16 676 TYR A O 1
ATOM 5537 N N . ARG A 1 677 ? -8.876 -36.098 -0.692 1 98.05 677 ARG A N 1
ATOM 5538 C CA . ARG A 1 677 ? -9.93 -36.635 -1.547 1 98.05 677 ARG A CA 1
ATOM 5539 C C . ARG A 1 677 ? -11.169 -36.99 -0.733 1 98.05 677 ARG A C 1
ATOM 5541 O O . ARG A 1 677 ? -12.296 -36.823 -1.203 1 98.05 677 ARG A O 1
ATOM 5548 N N . SER A 1 678 ? -10.949 -37.381 0.485 1 97.77 678 SER A N 1
ATOM 5549 C CA . SER A 1 678 ? -12.049 -37.807 1.344 1 97.77 678 SER A CA 1
ATOM 5550 C C . SER A 1 678 ? -12.829 -36.61 1.878 1 97.77 678 SER A C 1
ATOM 5552 O O . SER A 1 678 ? -13.979 -36.749 2.3 1 97.77 678 SER A O 1
ATOM 5554 N N . LEU A 1 679 ? -12.221 -35.421 1.862 1 97.17 679 LEU A N 1
ATOM 5555 C CA . LEU A 1 679 ? -12.821 -34.249 2.489 1 97.17 679 LEU A CA 1
ATOM 5556 C C . LEU A 1 679 ? -13.691 -33.487 1.494 1 97.17 679 LEU A C 1
ATOM 5558 O O . LEU A 1 679 ? -14.309 -32.48 1.848 1 97.17 679 LEU A O 1
ATOM 5562 N N . ARG A 1 680 ? -13.783 -33.974 0.318 1 96.11 680 ARG A N 1
ATOM 5563 C CA . ARG A 1 680 ? -14.499 -33.277 -0.745 1 96.11 680 ARG A CA 1
ATOM 5564 C C . ARG A 1 680 ? -15.921 -32.934 -0.314 1 96.11 680 ARG A C 1
ATOM 5566 O O . ARG A 1 680 ? -16.393 -31.819 -0.546 1 96.11 680 ARG A O 1
ATOM 5573 N N . ASP A 1 681 ? -16.622 -33.899 0.306 1 95.35 681 ASP A N 1
ATOM 5574 C CA . ASP A 1 681 ? -18.035 -33.703 0.615 1 95.35 681 ASP A CA 1
ATOM 5575 C C . ASP A 1 681 ? -18.247 -33.498 2.113 1 95.35 681 ASP A C 1
ATOM 5577 O O . ASP A 1 681 ? -19.366 -33.631 2.612 1 95.35 681 ASP A O 1
ATOM 5581 N N . ASP A 1 682 ? -17.08 -33.329 2.817 1 94.89 682 ASP A N 1
ATOM 5582 C CA . ASP A 1 682 ? -17.235 -32.906 4.206 1 94.89 682 ASP A CA 1
ATOM 5583 C C . ASP A 1 682 ? -17.962 -31.566 4.294 1 94.89 682 ASP A C 1
ATOM 5585 O O . ASP A 1 682 ? -17.528 -30.578 3.697 1 94.89 682 ASP A O 1
ATOM 5589 N N . PRO A 1 683 ? -19.004 -31.482 4.99 1 93.28 683 PRO A N 1
ATOM 5590 C CA . PRO A 1 683 ? -19.833 -30.274 4.966 1 93.28 683 PRO A CA 1
ATOM 5591 C C . PRO A 1 683 ? -19.115 -29.054 5.537 1 93.28 683 PRO A C 1
ATOM 5593 O O . PRO A 1 683 ? -19.524 -27.918 5.284 1 93.28 683 PRO A O 1
ATOM 5596 N N . ASN A 1 684 ? -18.037 -29.325 6.269 1 92.88 684 ASN A N 1
ATOM 5597 C CA . ASN A 1 684 ? -17.352 -28.211 6.916 1 92.88 684 ASN A CA 1
ATOM 5598 C C . ASN A 1 684 ? -16.081 -27.823 6.166 1 92.88 684 ASN A C 1
ATOM 5600 O O . ASN A 1 684 ? -15.465 -26.799 6.468 1 92.88 684 ASN A O 1
ATOM 5604 N N . VAL A 1 685 ? -15.683 -28.555 5.177 1 95.1 685 VAL A N 1
ATOM 5605 C CA . VAL A 1 685 ? -14.387 -28.309 4.552 1 95.1 685 VAL A CA 1
ATOM 5606 C C . VAL A 1 685 ? -14.558 -28.19 3.039 1 95.1 685 VAL A C 1
ATOM 5608 O O . VAL A 1 685 ? -14.334 -27.122 2.465 1 95.1 685 VAL A O 1
ATOM 5611 N N . GLN A 1 686 ? -15.052 -29.274 2.39 1 96.11 686 GLN A N 1
ATOM 5612 C CA . GLN A 1 686 ? -15.272 -29.314 0.948 1 96.11 686 GLN A CA 1
ATOM 5613 C C . GLN A 1 686 ? -13.973 -29.068 0.187 1 96.11 686 GLN A C 1
ATOM 5615 O O . GLN A 1 686 ? -13.879 -28.125 -0.602 1 96.11 686 GLN A O 1
ATOM 5620 N N . THR A 1 687 ? -13.05 -29.948 0.354 1 97.89 687 THR A N 1
ATOM 5621 C CA . THR A 1 687 ? -11.779 -29.837 -0.351 1 97.89 687 THR A CA 1
ATOM 5622 C C . THR A 1 687 ? -11.953 -30.155 -1.833 1 97.89 687 THR A C 1
ATOM 5624 O O . THR A 1 687 ? -12.486 -31.208 -2.19 1 97.89 687 THR A O 1
ATOM 5627 N N . TYR A 1 688 ? -11.419 -29.255 -2.665 1 97.98 688 TYR A N 1
ATOM 5628 C CA . TYR A 1 688 ? -11.604 -29.47 -4.095 1 97.98 688 TYR A CA 1
ATOM 5629 C C . TYR A 1 688 ? -10.272 -29.406 -4.833 1 97.98 688 TYR A C 1
ATOM 5631 O O . TYR A 1 688 ? -10.24 -29.26 -6.058 1 97.98 688 TYR A O 1
ATOM 5639 N N . GLY A 1 689 ? -9.194 -29.503 -4.115 1 98.05 689 GLY A N 1
ATOM 5640 C CA . GLY A 1 689 ? -7.918 -29.477 -4.812 1 98.05 689 GLY A CA 1
ATOM 5641 C C . GLY A 1 689 ? -6.781 -30.064 -3.998 1 98.05 689 GLY A C 1
ATOM 5642 O O . GLY A 1 689 ? -6.716 -29.87 -2.783 1 98.05 689 GLY A O 1
ATOM 5643 N N . ALA A 1 690 ? -5.932 -30.735 -4.588 1 98.53 690 ALA A N 1
ATOM 5644 C CA . ALA A 1 690 ? -4.686 -31.29 -4.066 1 98.53 690 ALA A CA 1
ATOM 5645 C C . ALA A 1 690 ? -3.59 -31.272 -5.127 1 98.53 690 ALA A C 1
ATOM 5647 O O . ALA A 1 690 ? -3.546 -32.144 -5.999 1 98.53 690 ALA A O 1
ATOM 5648 N N . LEU A 1 691 ? -2.783 -30.267 -5.11 1 98.74 691 LEU A N 1
ATOM 5649 C CA . LEU A 1 691 ? -1.639 -30.146 -6.006 1 98.74 691 LEU A CA 1
ATOM 5650 C C . LEU A 1 691 ? -0.333 -30.384 -5.255 1 98.74 691 LEU A C 1
ATOM 5652 O O . LEU A 1 691 ? 0.13 -29.513 -4.515 1 98.74 691 LEU A O 1
ATOM 5656 N N . TYR A 1 692 ? 0.264 -31.448 -5.439 1 98.46 692 TYR A N 1
ATOM 5657 C CA . TYR A 1 692 ? 1.45 -31.76 -4.649 1 98.46 692 TYR A CA 1
ATOM 5658 C C . TYR A 1 692 ? 2.686 -31.088 -5.234 1 98.46 692 TYR A C 1
ATOM 5660 O O . TYR A 1 692 ? 2.718 -30.758 -6.422 1 98.46 692 TYR A O 1
ATOM 5668 N N . TRP A 1 693 ? 3.617 -30.79 -4.377 1 98.12 693 TRP A N 1
ATOM 5669 C CA . TRP A 1 693 ? 4.978 -30.368 -4.693 1 98.12 693 TRP A CA 1
ATOM 5670 C C . TRP A 1 693 ? 5.941 -31.549 -4.63 1 98.12 693 TRP A C 1
ATOM 5672 O O . TRP A 1 693 ? 6.106 -32.169 -3.577 1 98.12 693 TRP A O 1
ATOM 5682 N N . GLN A 1 694 ? 6.468 -31.952 -5.882 1 97.09 694 GLN A N 1
ATOM 5683 C CA . GLN A 1 694 ? 6.317 -31.31 -7.183 1 97.09 694 GLN A CA 1
ATOM 5684 C C . GLN A 1 694 ? 6.356 -32.337 -8.311 1 97.09 694 GLN A C 1
ATOM 5686 O O . GLN A 1 694 ? 6.652 -33.511 -8.079 1 97.09 694 GLN A O 1
ATOM 5691 N N . LEU A 1 695 ? 6.065 -31.979 -9.531 1 98.49 695 LEU A N 1
ATOM 5692 C CA . LEU A 1 695 ? 5.929 -32.903 -10.652 1 98.49 695 LEU A CA 1
ATOM 5693 C C . LEU A 1 695 ? 7.294 -33.412 -11.105 1 98.49 695 LEU A C 1
ATOM 5695 O O . LEU A 1 695 ? 7.534 -34.621 -11.126 1 98.49 695 LEU A O 1
ATOM 5699 N N . ASN A 1 696 ? 8.207 -32.492 -11.422 1 97.99 696 ASN A N 1
ATOM 5700 C CA . ASN A 1 696 ? 9.441 -32.888 -12.092 1 97.99 696 ASN A CA 1
ATOM 5701 C C . ASN A 1 696 ? 10.672 -32.384 -11.344 1 97.99 696 ASN A C 1
ATOM 5703 O O . ASN A 1 696 ? 10.589 -31.417 -10.584 1 97.99 696 ASN A O 1
ATOM 5707 N N . SER A 1 697 ? 11.797 -33.09 -11.648 1 97.67 697 SER A N 1
ATOM 5708 C CA . SER A 1 697 ? 13.109 -32.664 -11.172 1 97.67 697 SER A CA 1
ATOM 5709 C C . SER A 1 697 ? 13.878 -31.924 -12.261 1 97.67 697 SER A C 1
ATOM 5711 O O . SER A 1 697 ? 13.697 -32.196 -13.45 1 97.67 697 SER A O 1
ATOM 5713 N N . ILE A 1 698 ? 14.685 -31.085 -11.813 1 97.4 698 ILE A N 1
ATOM 5714 C CA . ILE A 1 698 ? 15.404 -30.246 -12.766 1 97.4 698 ILE A CA 1
ATOM 5715 C C . ILE A 1 698 ? 16.795 -30.823 -13.015 1 97.4 698 ILE A C 1
ATOM 5717 O O . ILE A 1 698 ? 17.45 -30.479 -14.002 1 97.4 698 ILE A O 1
ATOM 5721 N N . TRP A 1 699 ? 17.304 -31.721 -12.125 1 97.6 699 TRP A N 1
ATOM 5722 C CA . TRP A 1 699 ? 18.566 -32.449 -12.202 1 97.6 699 TRP A CA 1
ATOM 5723 C C . TRP A 1 699 ? 18.541 -33.679 -11.299 1 97.6 699 TRP A C 1
ATOM 5725 O O . TRP A 1 699 ? 17.538 -33.948 -10.634 1 97.6 699 TRP A O 1
ATOM 5735 N N . GLN A 1 700 ? 19.603 -34.549 -11.344 1 97.54 700 GLN A N 1
ATOM 5736 C CA . GLN A 1 700 ? 19.662 -35.755 -10.524 1 97.54 700 GLN A CA 1
ATOM 5737 C C . GLN A 1 700 ? 19.926 -35.412 -9.061 1 97.54 700 GLN A C 1
ATOM 5739 O O . GLN A 1 700 ? 21.036 -35.014 -8.702 1 97.54 700 GLN A O 1
ATOM 5744 N N . THR A 1 701 ? 18.798 -35.564 -8.26 1 97.15 701 THR A N 1
ATOM 5745 C CA . THR A 1 701 ? 18.938 -35.063 -6.897 1 97.15 701 THR A CA 1
ATOM 5746 C C . THR A 1 701 ? 17.931 -35.735 -5.968 1 97.15 701 THR A C 1
ATOM 5748 O O . THR A 1 701 ? 17.329 -36.749 -6.325 1 97.15 701 THR A O 1
ATOM 5751 N N . VAL A 1 702 ? 17.913 -35.238 -4.689 1 97.07 702 VAL A N 1
ATOM 5752 C CA . VAL A 1 702 ? 16.88 -35.526 -3.699 1 97.07 702 VAL A CA 1
ATOM 5753 C C . VAL A 1 702 ? 15.881 -34.373 -3.642 1 97.07 702 VAL A C 1
ATOM 5755 O O . VAL A 1 702 ? 16.264 -33.223 -3.415 1 97.07 702 VAL A O 1
ATOM 5758 N N . ASP A 1 703 ? 14.741 -34.614 -3.967 1 97.44 703 ASP A N 1
ATOM 5759 C CA . ASP A 1 703 ? 13.731 -33.56 -3.955 1 97.44 703 ASP A CA 1
ATOM 5760 C C . ASP A 1 703 ? 12.33 -34.143 -3.789 1 97.44 703 ASP A C 1
ATOM 5762 O O . ASP A 1 703 ? 12.175 -35.292 -3.371 1 97.44 703 ASP A O 1
ATOM 5766 N N . TRP A 1 704 ? 11.305 -33.331 -3.994 1 98.3 704 TRP A N 1
ATOM 5767 C CA . TRP A 1 704 ? 9.913 -33.689 -3.74 1 98.3 704 TRP A CA 1
ATOM 5768 C C . TRP A 1 704 ? 9.268 -34.283 -4.988 1 98.3 704 TRP A C 1
ATOM 5770 O O . TRP A 1 704 ? 8.119 -34.73 -4.947 1 98.3 704 TRP A O 1
ATOM 5780 N N . ALA A 1 705 ? 9.967 -34.418 -6.086 1 98.38 705 ALA A N 1
ATOM 5781 C CA . ALA A 1 705 ? 9.392 -34.699 -7.399 1 98.38 705 ALA A CA 1
ATOM 5782 C C . ALA A 1 705 ? 8.927 -36.15 -7.495 1 98.38 705 ALA A C 1
ATOM 5784 O O . ALA A 1 705 ? 9.509 -37.038 -6.868 1 98.38 705 ALA A O 1
ATOM 5785 N N . SER A 1 706 ? 7.911 -36.356 -8.312 1 98.32 706 SER A N 1
ATOM 5786 C CA . SER A 1 706 ? 7.47 -37.713 -8.616 1 98.32 706 SER A CA 1
ATOM 5787 C C . SER A 1 706 ? 8.129 -38.237 -9.887 1 98.32 706 SER A C 1
ATOM 5789 O O . SER A 1 706 ? 8.165 -39.447 -10.121 1 98.32 706 SER A O 1
ATOM 5791 N N . LEU A 1 707 ? 8.608 -37.305 -10.694 1 97.99 707 LEU A N 1
ATOM 5792 C CA . LEU A 1 707 ? 9.382 -37.657 -11.879 1 97.99 707 LEU A CA 1
ATOM 5793 C C . LEU A 1 707 ? 10.85 -37.285 -11.7 1 97.99 707 LEU A C 1
ATOM 5795 O O . LEU A 1 707 ? 11.168 -36.145 -11.356 1 97.99 707 LEU A O 1
ATOM 5799 N N . GLU A 1 708 ? 11.697 -38.232 -11.928 1 96.94 708 GLU A N 1
ATOM 5800 C CA . GLU A 1 708 ? 13.126 -37.943 -11.862 1 96.94 708 GLU A CA 1
ATOM 5801 C C . GLU A 1 708 ? 13.591 -37.168 -13.092 1 96.94 708 GLU A C 1
ATOM 5803 O O . GLU A 1 708 ? 12.853 -37.05 -14.072 1 96.94 708 GLU A O 1
ATOM 5808 N N . TYR A 1 709 ? 14.792 -36.597 -12.913 1 96.11 709 TYR A N 1
ATOM 5809 C CA . TYR A 1 709 ? 15.397 -36.033 -14.115 1 96.11 709 TYR A CA 1
ATOM 5810 C C . TYR A 1 709 ? 15.504 -37.082 -15.215 1 96.11 709 TYR A C 1
ATOM 5812 O O . TYR A 1 709 ? 15.934 -38.211 -14.965 1 96.11 709 TYR A O 1
ATOM 5820 N N . GLY A 1 710 ? 15.002 -36.798 -16.383 1 90.49 710 GLY A N 1
ATOM 5821 C CA . GLY A 1 710 ? 14.928 -37.776 -17.457 1 90.49 710 GLY A CA 1
ATOM 5822 C C . GLY A 1 710 ? 13.574 -38.454 -17.554 1 90.49 710 GLY A C 1
ATOM 5823 O O . GLY A 1 710 ? 13.349 -39.279 -18.442 1 90.49 710 GLY A O 1
ATOM 5824 N N . LEU A 1 711 ? 12.68 -38.235 -16.595 1 92.42 711 LEU A N 1
ATOM 5825 C CA . LEU A 1 711 ? 11.259 -38.559 -16.659 1 92.42 711 LEU A CA 1
ATOM 5826 C C . LEU A 1 711 ? 11.002 -39.979 -16.166 1 92.42 711 LEU A C 1
ATOM 5828 O O . LEU A 1 711 ? 9.912 -40.521 -16.362 1 92.42 711 LEU A O 1
ATOM 5832 N N . LYS A 1 712 ? 12.049 -40.564 -15.599 1 93.66 712 LYS A N 1
ATOM 5833 C CA . LYS A 1 712 ? 11.764 -41.837 -14.944 1 93.66 712 LYS A CA 1
ATOM 5834 C C . LYS A 1 712 ? 10.769 -41.657 -13.802 1 93.66 712 LYS A C 1
ATOM 5836 O O . LYS A 1 712 ? 10.872 -40.705 -13.025 1 93.66 712 LYS A O 1
ATOM 5841 N N . TRP A 1 713 ? 9.805 -42.549 -13.748 1 96.85 713 TRP A N 1
ATOM 5842 C CA . TRP A 1 713 ? 8.804 -42.481 -12.688 1 96.85 713 TRP A CA 1
ATOM 5843 C C . TRP A 1 713 ? 9.378 -42.974 -11.364 1 96.85 713 TRP A C 1
ATOM 5845 O O . TRP A 1 713 ? 9.921 -44.078 -11.289 1 96.85 713 TRP A O 1
ATOM 5855 N N . LYS A 1 714 ? 9.337 -42.155 -10.329 1 97.71 714 LYS A N 1
ATOM 5856 C CA . LYS A 1 714 ? 9.527 -42.672 -8.976 1 97.71 714 LYS A CA 1
ATOM 5857 C C . LYS A 1 714 ? 8.343 -43.533 -8.545 1 97.71 714 LYS A C 1
ATOM 5859 O O . LYS A 1 714 ? 7.294 -43.524 -9.193 1 97.71 714 LYS A O 1
ATOM 5864 N N . MET A 1 715 ? 8.538 -44.279 -7.48 1 97.92 715 MET A N 1
ATOM 5865 C CA . MET A 1 715 ? 7.444 -45.082 -6.941 1 97.92 715 MET A CA 1
ATOM 5866 C C . MET A 1 715 ? 6.217 -44.217 -6.669 1 97.92 715 MET A C 1
ATOM 5868 O O . MET A 1 715 ? 5.089 -44.63 -6.941 1 97.92 715 MET A O 1
ATOM 5872 N N . MET A 1 716 ? 6.446 -43.062 -6.175 1 98.04 716 MET A N 1
ATOM 5873 C CA . MET A 1 716 ? 5.354 -42.154 -5.836 1 98.04 716 MET A CA 1
ATOM 5874 C C . MET A 1 716 ? 4.47 -41.888 -7.05 1 98.04 716 MET A C 1
ATOM 5876 O O . MET A 1 716 ? 3.252 -41.749 -6.918 1 98.04 716 MET A O 1
ATOM 5880 N N . HIS A 1 717 ? 5.059 -41.75 -8.196 1 98.26 717 HIS A N 1
ATOM 5881 C CA . HIS A 1 717 ? 4.271 -41.415 -9.377 1 98.26 717 HIS A CA 1
ATOM 5882 C C . HIS A 1 717 ? 3.27 -42.518 -9.703 1 98.26 717 HIS A C 1
ATOM 5884 O O . HIS A 1 717 ? 2.189 -42.245 -10.228 1 98.26 717 HIS A O 1
ATOM 5890 N N . TYR A 1 718 ? 3.585 -43.743 -9.455 1 97.95 718 TYR A N 1
ATOM 5891 C CA . TYR A 1 718 ? 2.636 -44.842 -9.59 1 97.95 718 TYR A CA 1
ATOM 5892 C C . TYR A 1 718 ? 1.521 -44.73 -8.557 1 97.95 718 TYR A C 1
ATOM 5894 O O . TYR A 1 718 ? 0.362 -45.034 -8.85 1 97.95 718 TYR A O 1
ATOM 5902 N N . PHE A 1 719 ? 1.885 -44.301 -7.382 1 98.33 719 PHE A N 1
ATOM 5903 C CA . PHE A 1 719 ? 0.877 -44.065 -6.355 1 98.33 719 PHE A CA 1
ATOM 5904 C C . PHE A 1 719 ? -0.027 -42.901 -6.741 1 98.33 719 PHE A C 1
ATOM 5906 O O . PHE A 1 719 ? -1.222 -42.909 -6.437 1 98.33 719 PHE A O 1
ATOM 5913 N N . VAL A 1 720 ? 0.534 -41.865 -7.404 1 98.49 720 VAL A N 1
ATOM 5914 C CA . VAL A 1 720 ? -0.258 -40.746 -7.902 1 98.49 720 VAL A CA 1
ATOM 5915 C C . VAL A 1 720 ? -1.351 -41.26 -8.836 1 98.49 720 VAL A C 1
ATOM 5917 O O . VAL A 1 720 ? -2.509 -40.85 -8.732 1 98.49 720 VAL A O 1
ATOM 5920 N N . LYS A 1 721 ? -0.942 -42.074 -9.728 1 97.58 721 LYS A N 1
ATOM 5921 C CA . LYS A 1 721 ? -1.89 -42.664 -10.669 1 97.58 721 LYS A CA 1
ATOM 5922 C C . LYS A 1 721 ? -3.061 -43.311 -9.937 1 97.58 721 LYS A C 1
ATOM 5924 O O . LYS A 1 721 ? -4.208 -43.209 -10.377 1 97.58 721 LYS A O 1
ATOM 5929 N N . ASP A 1 722 ? -2.796 -43.884 -8.799 1 97.15 722 ASP A N 1
ATOM 5930 C CA . ASP A 1 722 ? -3.816 -44.598 -8.037 1 97.15 722 ASP A CA 1
ATOM 5931 C C . ASP A 1 722 ? -4.664 -43.631 -7.213 1 97.15 722 ASP A C 1
ATOM 5933 O O . ASP A 1 722 ? -5.894 -43.665 -7.28 1 97.15 722 ASP A O 1
ATOM 5937 N N . PHE A 1 723 ? -3.988 -42.751 -6.472 1 98.09 723 PHE A N 1
ATOM 5938 C CA . PHE A 1 723 ? -4.782 -41.952 -5.546 1 98.09 723 PHE A CA 1
ATOM 5939 C C . PHE A 1 723 ? -5.502 -40.828 -6.281 1 98.09 723 PHE A C 1
ATOM 5941 O O . PHE A 1 723 ? -6.403 -40.194 -5.727 1 98.09 723 PHE A O 1
ATOM 5948 N N . PHE A 1 724 ? -5.204 -40.638 -7.586 1 98.34 724 PHE A N 1
ATOM 5949 C CA . PHE A 1 724 ? -5.938 -39.672 -8.395 1 98.34 724 PHE A CA 1
ATOM 5950 C C . PHE A 1 724 ? -6.834 -40.38 -9.403 1 98.34 724 PHE A C 1
ATOM 5952 O O . PHE A 1 724 ? -7.299 -39.766 -10.367 1 98.34 724 PHE A O 1
ATOM 5959 N N . SER A 1 725 ? -7.059 -41.644 -9.2 1 97.14 725 SER A N 1
ATOM 5960 C CA . SER A 1 725 ? -7.954 -42.382 -10.087 1 97.14 725 SER A CA 1
ATOM 5961 C C . SER A 1 725 ? -9.35 -41.769 -10.097 1 97.14 725 SER A C 1
ATOM 5963 O O . SER A 1 725 ? -9.719 -41.036 -9.177 1 97.14 725 SER A O 1
ATOM 5965 N N . GLU A 1 726 ? -10.044 -42.003 -11.128 1 96.87 726 GLU A N 1
ATOM 5966 C CA . GLU A 1 726 ? -11.379 -41.439 -11.3 1 96.87 726 GLU A CA 1
ATOM 5967 C C . GLU A 1 726 ? -12.298 -41.836 -10.149 1 96.87 726 GLU A C 1
ATOM 5969 O O . GLU A 1 726 ? -13.101 -41.026 -9.681 1 96.87 726 GLU A O 1
ATOM 5974 N N . SER A 1 727 ? -12.257 -43.145 -9.755 1 97.46 727 SER A N 1
ATOM 5975 C CA . SER A 1 727 ? -12.943 -43.671 -8.58 1 97.46 727 SER A CA 1
ATOM 5976 C C . SER A 1 727 ? -11.97 -44.372 -7.639 1 97.46 727 SER A C 1
ATOM 5978 O O . SER A 1 727 ? -11.071 -45.088 -8.087 1 97.46 727 SER A O 1
ATOM 5980 N N . LEU A 1 728 ? -12.133 -44.109 -6.375 1 97.81 728 LEU A N 1
ATOM 5981 C CA . LEU A 1 728 ? -11.138 -44.544 -5.402 1 97.81 728 LEU A CA 1
ATOM 5982 C C . LEU A 1 728 ? -11.807 -45.019 -4.116 1 97.81 728 LEU A C 1
ATOM 5984 O O . LEU A 1 728 ? -12.722 -44.366 -3.61 1 97.81 728 LEU A O 1
ATOM 5988 N N . VAL A 1 729 ? -11.47 -46.214 -3.66 1 98.51 729 VAL A N 1
ATOM 5989 C CA . VAL A 1 729 ? -11.742 -46.61 -2.282 1 98.51 729 VAL A CA 1
ATOM 5990 C C . VAL A 1 729 ? -10.532 -46.296 -1.405 1 98.51 729 VAL A C 1
ATOM 5992 O O . VAL A 1 729 ? -9.391 -46.558 -1.793 1 98.51 729 VAL A O 1
ATOM 5995 N N . LEU A 1 730 ? -10.724 -45.616 -0.343 1 98.31 730 LEU A N 1
ATOM 5996 C CA . LEU A 1 730 ? -9.624 -45.216 0.528 1 98.31 730 LEU A CA 1
ATOM 5997 C C . LEU A 1 730 ? -10.014 -45.358 1.996 1 98.31 730 LEU A C 1
ATOM 5999 O O . LEU A 1 730 ? -11.193 -45.529 2.316 1 98.31 730 LEU A O 1
ATOM 6003 N N . SER A 1 731 ? -8.99 -45.349 2.861 1 97.82 731 SER A N 1
ATOM 6004 C CA . SER A 1 731 ? -9.21 -45.432 4.302 1 97.82 731 SER A CA 1
ATOM 6005 C C . SER A 1 731 ? -8.174 -44.616 5.067 1 97.82 731 SER A C 1
ATOM 6007 O O . SER A 1 731 ? -7.09 -44.337 4.55 1 97.82 731 SER A O 1
ATOM 6009 N N . TYR A 1 732 ? -8.528 -44.182 6.175 1 96.4 732 TYR A N 1
ATOM 6010 C CA . TYR A 1 732 ? -7.598 -43.575 7.12 1 96.4 732 TYR A CA 1
ATOM 6011 C C . TYR A 1 732 ? -8.104 -43.714 8.551 1 96.4 732 TYR A C 1
ATOM 6013 O O . TYR A 1 732 ? -9.261 -44.08 8.773 1 96.4 732 TYR A O 1
ATOM 6021 N N . GLU A 1 733 ? -7.26 -43.553 9.464 1 95.68 733 GLU A N 1
ATOM 6022 C CA . GLU A 1 733 ? -7.604 -43.518 10.883 1 95.68 733 GLU A CA 1
ATOM 6023 C C . GLU A 1 733 ? -7.534 -42.096 11.433 1 95.68 733 GLU A C 1
ATOM 6025 O O . GLU A 1 733 ? -6.575 -41.368 11.166 1 95.68 733 GLU A O 1
ATOM 6030 N N . GLN A 1 734 ? -8.483 -41.685 12.051 1 94.41 734 GLN A N 1
ATOM 6031 C CA . GLN A 1 734 ? -8.544 -40.374 12.69 1 94.41 734 GLN A CA 1
ATOM 6032 C C . GLN A 1 734 ? -9.192 -40.463 14.068 1 94.41 734 GLN A C 1
ATOM 6034 O O . GLN A 1 734 ? -10.315 -40.954 14.201 1 94.41 734 GLN A O 1
ATOM 6039 N N . GLY A 1 735 ? -8.525 -40.074 15.031 1 90.6 735 GLY A N 1
ATOM 6040 C CA . GLY A 1 735 ? -9.047 -40.09 16.389 1 90.6 735 GLY A CA 1
ATOM 6041 C C . GLY A 1 735 ? -9.336 -41.489 16.9 1 90.6 735 GLY A C 1
ATOM 6042 O O . GLY A 1 735 ? -10.32 -41.704 17.61 1 90.6 735 GLY A O 1
ATOM 6043 N N . GLY A 1 736 ? -8.726 -42.466 16.408 1 91.14 736 GLY A N 1
ATOM 6044 C CA . GLY A 1 736 ? -8.92 -43.838 16.85 1 91.14 736 GLY A CA 1
ATOM 6045 C C . GLY A 1 736 ? -9.976 -44.578 16.05 1 91.14 736 GLY A C 1
ATOM 6046 O O . GLY A 1 736 ? -10.292 -45.732 16.348 1 91.14 736 GLY A O 1
ATOM 6047 N N . TRP A 1 737 ? -10.486 -43.926 15.109 1 95.59 737 TRP A N 1
ATOM 6048 C CA . TRP A 1 737 ? -11.516 -44.548 14.284 1 95.59 737 TRP A CA 1
ATOM 6049 C C . TRP A 1 737 ? -10.971 -44.894 12.902 1 95.59 737 TRP A C 1
ATOM 6051 O O . TRP A 1 737 ? -10.349 -44.056 12.246 1 95.59 737 TRP A O 1
ATOM 6061 N N . PHE A 1 738 ? -11.228 -46.123 12.488 1 96.86 738 PHE A N 1
ATOM 6062 C CA . PHE A 1 738 ? -10.937 -46.572 11.131 1 96.86 738 PHE A CA 1
ATOM 6063 C C . PHE A 1 738 ? -12.11 -46.282 10.202 1 96.86 738 PHE A C 1
ATOM 6065 O O . PHE A 1 738 ? -13.231 -46.734 10.449 1 96.86 738 PHE A O 1
ATOM 6072 N N . LYS A 1 739 ? -11.81 -45.507 9.144 1 97.88 739 LYS A N 1
ATOM 6073 C CA . LYS A 1 739 ? -12.865 -45.056 8.24 1 97.88 739 LYS A CA 1
ATOM 6074 C C . LYS A 1 739 ? -12.572 -45.474 6.802 1 97.88 739 LYS A C 1
ATOM 6076 O O . LYS A 1 739 ? -11.416 -45.481 6.376 1 97.88 739 LYS A O 1
ATOM 6081 N N . ILE A 1 740 ? -13.601 -45.874 6.034 1 98.23 740 ILE A N 1
ATOM 6082 C CA . ILE A 1 740 ? -13.487 -46.211 4.619 1 98.23 740 ILE A CA 1
ATOM 6083 C C . ILE A 1 740 ? -14.372 -45.281 3.794 1 98.23 740 ILE A C 1
ATOM 6085 O O . ILE A 1 740 ? -15.538 -45.062 4.131 1 98.23 740 ILE A O 1
ATOM 6089 N N . PHE A 1 741 ? -13.806 -44.736 2.761 1 98.19 741 PHE A N 1
ATOM 6090 C CA . PHE A 1 741 ? -14.508 -43.835 1.855 1 98.19 741 PHE A CA 1
ATOM 6091 C C . PHE A 1 741 ? -14.457 -44.358 0.424 1 98.19 741 PHE A C 1
ATOM 6093 O O . PHE A 1 741 ? -13.523 -45.071 0.051 1 98.19 741 PHE A O 1
ATOM 6100 N N . VAL A 1 742 ? -15.447 -44.044 -0.349 1 98.21 742 VAL A N 1
ATOM 6101 C CA . VAL A 1 742 ? -15.42 -44.153 -1.804 1 98.21 742 VAL A CA 1
ATOM 6102 C C . VAL A 1 742 ? -15.662 -42.781 -2.429 1 98.21 742 VAL A C 1
ATOM 6104 O O . VAL A 1 742 ? -16.599 -42.075 -2.049 1 98.21 742 VAL A O 1
ATOM 6107 N N . THR A 1 743 ? -14.81 -42.36 -3.261 1 97.49 743 THR A N 1
ATOM 6108 C CA . THR A 1 743 ? -14.971 -41.089 -3.959 1 97.49 743 THR A CA 1
ATOM 6109 C C . THR A 1 743 ? -14.873 -41.285 -5.469 1 97.49 743 THR A C 1
ATOM 6111 O O . THR A 1 743 ? -14.23 -42.227 -5.938 1 97.49 743 THR A O 1
ATOM 6114 N N . THR A 1 744 ? -15.567 -40.456 -6.27 1 96.99 744 THR A N 1
ATOM 6115 C CA . THR A 1 744 ? -15.539 -40.595 -7.721 1 96.99 744 THR A CA 1
ATOM 6116 C C . THR A 1 744 ? -15.624 -39.23 -8.398 1 96.99 744 THR A C 1
ATOM 6118 O O . THR A 1 744 ? -16.312 -38.331 -7.91 1 96.99 744 THR A O 1
ATOM 6121 N N . ASP A 1 745 ? -14.944 -39.109 -9.474 1 96.64 745 ASP A N 1
ATOM 6122 C CA . ASP A 1 745 ? -14.988 -37.92 -10.319 1 96.64 745 ASP A CA 1
ATOM 6123 C C . ASP A 1 745 ? -15.821 -38.168 -11.574 1 96.64 745 ASP A C 1
ATOM 6125 O O . ASP A 1 745 ? -15.784 -37.375 -12.517 1 96.64 745 ASP A O 1
ATOM 6129 N N . ARG A 1 746 ? -16.524 -39.252 -11.517 1 95.14 746 ARG A N 1
ATOM 6130 C CA . ARG A 1 746 ? -17.381 -39.574 -12.653 1 95.14 746 ARG A CA 1
ATOM 6131 C C . ARG A 1 746 ? -18.587 -38.643 -12.711 1 95.14 746 ARG A C 1
ATOM 6133 O O . ARG A 1 746 ? -19.118 -38.241 -11.674 1 95.14 746 ARG A O 1
ATOM 6140 N N . MET A 1 747 ? -19.023 -38.38 -13.889 1 95.42 747 MET A N 1
ATOM 6141 C CA . MET A 1 747 ? -20.203 -37.544 -14.089 1 95.42 747 MET A CA 1
ATOM 6142 C C . MET A 1 747 ? -21.475 -38.384 -14.068 1 95.42 747 MET A C 1
ATOM 6144 O O . MET A 1 747 ? -22.582 -37.845 -14.115 1 95.42 747 MET A O 1
ATOM 6148 N N . LYS A 1 748 ? -21.289 -39.656 -13.914 1 94.93 748 LYS A N 1
ATOM 6149 C CA . LYS A 1 748 ? -22.395 -40.596 -13.756 1 94.93 748 LYS A CA 1
ATOM 6150 C C . LYS A 1 748 ? -22.326 -41.305 -12.407 1 94.93 748 LYS A C 1
ATOM 6152 O O . LYS A 1 748 ? -21.237 -41.542 -11.879 1 94.93 748 LYS A O 1
ATOM 6157 N N . GLN A 1 749 ? -23.463 -41.625 -11.935 1 95.57 749 GLN A N 1
ATOM 6158 C CA . GLN A 1 749 ? -23.549 -42.347 -10.669 1 95.57 749 GLN A CA 1
ATOM 6159 C C . GLN A 1 749 ? -22.749 -43.646 -10.721 1 95.57 749 GLN A C 1
ATOM 6161 O O . GLN A 1 749 ? -22.808 -44.378 -11.712 1 95.57 749 GLN A O 1
ATOM 6166 N N . LEU A 1 750 ? -21.978 -43.923 -9.757 1 96.09 750 LEU A N 1
ATOM 6167 C CA . LEU A 1 750 ? -21.22 -45.163 -9.631 1 96.09 750 LEU A CA 1
ATOM 6168 C C . LEU A 1 750 ? -21.988 -46.188 -8.803 1 96.09 750 LEU A C 1
ATOM 6170 O O . LEU A 1 750 ? -22.348 -45.92 -7.654 1 96.09 750 LEU A O 1
ATOM 6174 N N . THR A 1 751 ? -22.353 -47.307 -9.327 1 96.11 751 THR A N 1
ATOM 6175 C CA . THR A 1 751 ? -22.882 -48.46 -8.606 1 96.11 751 THR A CA 1
ATOM 6176 C C . THR A 1 751 ? -21.806 -49.528 -8.431 1 96.11 751 THR A C 1
ATOM 6178 O O . THR A 1 751 ? -21.249 -50.022 -9.413 1 96.11 751 THR A O 1
ATOM 6181 N N . ALA A 1 752 ? -21.522 -49.768 -7.2 1 97.3 752 ALA A N 1
ATOM 6182 C CA . ALA A 1 752 ? -20.355 -50.61 -6.951 1 97.3 752 ALA A CA 1
ATOM 6183 C C . ALA A 1 752 ? -20.499 -51.372 -5.637 1 97.3 752 ALA A C 1
ATOM 6185 O O . ALA A 1 752 ? -21.503 -51.229 -4.936 1 97.3 752 ALA A O 1
ATOM 6186 N N . SER A 1 753 ? -19.646 -52.259 -5.411 1 97.77 753 SER A N 1
ATOM 6187 C CA . SER A 1 753 ? -19.462 -52.924 -4.125 1 97.77 753 SER A CA 1
ATOM 6188 C C . SER A 1 753 ? -18.026 -52.785 -3.632 1 97.77 753 SER A C 1
ATOM 6190 O O . SER A 1 753 ? -17.101 -52.63 -4.433 1 97.77 753 SER A O 1
ATOM 6192 N N . VAL A 1 754 ? -17.866 -52.779 -2.344 1 98.35 754 VAL A N 1
ATOM 6193 C CA . VAL A 1 754 ? -16.546 -52.782 -1.723 1 98.35 754 VAL A CA 1
ATOM 6194 C C . VAL A 1 754 ? -16.365 -54.055 -0.898 1 98.35 754 VAL A C 1
ATOM 6196 O O . VAL A 1 754 ? -17.269 -54.458 -0.162 1 98.35 754 VAL A O 1
ATOM 6199 N N . THR A 1 755 ? -15.317 -54.723 -1.113 1 98.23 755 THR A N 1
ATOM 6200 C CA . THR A 1 755 ? -14.894 -55.844 -0.282 1 98.23 755 THR A CA 1
ATOM 6201 C C . THR A 1 755 ? -13.654 -55.479 0.53 1 98.23 755 THR A C 1
ATOM 6203 O O . THR A 1 755 ? -12.653 -55.023 -0.027 1 98.23 755 THR A O 1
ATOM 6206 N N . VAL A 1 756 ? -13.808 -55.629 1.839 1 98.03 756 VAL A N 1
ATOM 6207 C CA . VAL A 1 756 ? -12.709 -55.354 2.758 1 98.03 756 VAL A CA 1
ATOM 6208 C C . VAL A 1 756 ? -12.234 -56.654 3.402 1 98.03 756 VAL A C 1
ATOM 6210 O O . VAL A 1 756 ? -13.019 -57.361 4.039 1 98.03 756 VAL A O 1
ATOM 6213 N N . LYS A 1 757 ? -10.999 -56.973 3.26 1 97.83 757 LYS A N 1
ATOM 6214 C CA . LYS A 1 757 ? -10.395 -58.168 3.842 1 97.83 757 LYS A CA 1
ATOM 6215 C C . LYS A 1 757 ? -9.318 -57.8 4.859 1 97.83 757 LYS A C 1
ATOM 6217 O O . LYS A 1 757 ? -8.455 -56.965 4.582 1 97.83 757 LYS A O 1
ATOM 6222 N N . ILE A 1 758 ? -9.426 -58.307 6.008 1 97.49 758 ILE A N 1
ATOM 6223 C CA . ILE A 1 758 ? -8.362 -58.237 7.003 1 97.49 758 ILE A CA 1
ATOM 6224 C C . ILE A 1 758 ? -7.485 -59.483 6.909 1 97.49 758 ILE A C 1
ATOM 6226 O O . ILE A 1 758 ? -7.961 -60.602 7.116 1 97.49 758 ILE A O 1
ATOM 6230 N N . ILE A 1 759 ? -6.247 -59.255 6.639 1 97.08 759 ILE A N 1
ATOM 6231 C CA . ILE A 1 759 ? -5.377 -60.347 6.219 1 97.08 759 ILE A CA 1
ATOM 6232 C C . ILE A 1 759 ? -4.159 -60.42 7.137 1 97.08 759 ILE A C 1
ATOM 6234 O O . ILE A 1 759 ? -3.588 -59.39 7.504 1 97.08 759 ILE A O 1
ATOM 6238 N N . GLN A 1 760 ? -3.823 -61.622 7.437 1 95.7 760 GLN A N 1
ATOM 6239 C CA . GLN A 1 760 ? -2.651 -61.833 8.28 1 95.7 760 GLN A CA 1
ATOM 6240 C C . GLN A 1 760 ? -1.363 -61.727 7.468 1 95.7 760 GLN A C 1
ATOM 6242 O O . GLN A 1 760 ? -1.27 -62.275 6.368 1 95.7 760 GLN A O 1
ATOM 6247 N N . TYR A 1 761 ? -0.337 -61.084 7.999 1 95.43 761 TYR A N 1
ATOM 6248 C CA . TYR A 1 761 ? 0.935 -60.885 7.313 1 95.43 761 TYR A CA 1
ATOM 6249 C C . TYR A 1 761 ? 1.654 -62.212 7.101 1 95.43 761 TYR A C 1
ATOM 6251 O O . TYR A 1 761 ? 2.197 -62.465 6.024 1 95.43 761 TYR A O 1
ATOM 6259 N N . SER A 1 762 ? 1.662 -63.124 8.033 1 92.89 762 SER A N 1
ATOM 6260 C CA . SER A 1 762 ? 2.563 -64.266 8.146 1 92.89 762 SER A CA 1
ATOM 6261 C C . SER A 1 762 ? 2.276 -65.307 7.069 1 92.89 762 SER A C 1
ATOM 6263 O O . SER A 1 762 ? 3.19 -65.98 6.589 1 92.89 762 SER A O 1
ATOM 6265 N N . ASN A 1 763 ? 0.964 -65.466 6.696 1 92.89 763 ASN A N 1
ATOM 6266 C CA . ASN A 1 763 ? 0.634 -66.532 5.756 1 92.89 763 ASN A CA 1
ATOM 6267 C C . ASN A 1 763 ? -0.414 -66.083 4.743 1 92.89 763 ASN A C 1
ATOM 6269 O O . ASN A 1 763 ? -0.841 -66.868 3.895 1 92.89 763 ASN A O 1
ATOM 6273 N N . GLY A 1 764 ? -0.883 -64.885 4.87 1 94.21 764 GLY A N 1
ATOM 6274 C CA . GLY A 1 764 ? -1.836 -64.358 3.906 1 94.21 764 GLY A CA 1
ATOM 6275 C C . GLY A 1 764 ? -3.254 -64.843 4.142 1 94.21 764 GLY A C 1
ATOM 6276 O O . GLY A 1 764 ? -4.118 -64.699 3.275 1 94.21 764 GLY A O 1
ATOM 6277 N N . GLU A 1 765 ? -3.52 -65.378 5.284 1 94.99 765 GLU A N 1
ATOM 6278 C CA . GLU A 1 765 ? -4.856 -65.877 5.596 1 94.99 765 GLU A CA 1
ATOM 6279 C C . GLU A 1 765 ? -5.839 -64.729 5.805 1 94.99 765 GLU A C 1
ATOM 6281 O O . GLU A 1 765 ? -5.517 -63.742 6.47 1 94.99 765 GLU A O 1
ATOM 6286 N N . ILE A 1 766 ? -7.015 -64.865 5.251 1 96.26 766 ILE A N 1
ATOM 6287 C CA . ILE A 1 766 ? -8.085 -63.896 5.464 1 96.26 766 ILE A CA 1
ATOM 6288 C C . ILE A 1 766 ? -8.772 -64.17 6.799 1 96.26 766 ILE A C 1
ATOM 6290 O O . ILE A 1 766 ? -9.395 -65.219 6.979 1 96.26 766 ILE A O 1
ATOM 6294 N N . LYS A 1 767 ? -8.663 -63.271 7.667 1 96.13 767 LYS A N 1
ATOM 6295 C CA . LYS A 1 767 ? -9.213 -63.445 9.008 1 96.13 767 LYS A CA 1
ATOM 6296 C C . LYS A 1 767 ? -10.668 -62.991 9.069 1 96.13 767 LYS A C 1
ATOM 6298 O O . LYS A 1 767 ? -11.448 -63.494 9.88 1 96.13 767 LYS A O 1
ATOM 6303 N N . LYS A 1 768 ? -10.924 -61.97 8.285 1 96.55 768 LYS A N 1
ATOM 6304 C CA . LYS A 1 768 ? -12.265 -61.394 8.248 1 96.55 768 LYS A CA 1
ATOM 6305 C C . LYS A 1 768 ? -12.544 -60.736 6.9 1 96.55 768 LYS A C 1
ATOM 6307 O O . LYS A 1 768 ? -11.638 -60.18 6.276 1 96.55 768 LYS A O 1
ATOM 6312 N N . THR A 1 769 ? -13.768 -60.816 6.402 1 97.01 769 THR A N 1
ATOM 6313 C CA . THR A 1 769 ? -14.214 -60.149 5.183 1 97.01 769 THR A CA 1
ATOM 6314 C C . THR A 1 769 ? -15.458 -59.307 5.451 1 97.01 769 THR A C 1
ATOM 6316 O O . THR A 1 769 ? -16.42 -59.786 6.056 1 97.01 769 THR A O 1
ATOM 6319 N N . LEU A 1 770 ? -15.403 -58.029 5.143 1 96.61 770 LEU A N 1
ATOM 6320 C CA . LEU A 1 770 ? -16.555 -57.134 5.156 1 96.61 770 LEU A CA 1
ATOM 6321 C C . LEU A 1 770 ? -16.99 -56.788 3.736 1 96.61 770 LEU A C 1
ATOM 6323 O O . LEU A 1 770 ? -16.155 -56.463 2.888 1 96.61 770 LEU A O 1
ATOM 6327 N N . ASN A 1 771 ? -18.229 -56.968 3.47 1 97.22 771 ASN A N 1
ATOM 6328 C CA . ASN A 1 771 ? -18.773 -56.662 2.152 1 97.22 771 ASN A CA 1
ATOM 6329 C C . ASN A 1 771 ? -19.799 -55.534 2.217 1 97.22 771 ASN A C 1
ATOM 6331 O O . ASN A 1 771 ? -20.659 -55.522 3.099 1 97.22 771 ASN A O 1
ATOM 6335 N N . PHE A 1 772 ? -19.627 -54.631 1.423 1 97.52 772 PHE A N 1
ATOM 6336 C CA . PHE A 1 772 ? -20.568 -53.529 1.261 1 97.52 772 PHE A CA 1
ATOM 6337 C C . PHE A 1 772 ? -21.148 -53.515 -0.148 1 97.52 772 PHE A C 1
ATOM 6339 O O . PHE A 1 772 ? -20.629 -52.829 -1.032 1 97.52 772 PHE A O 1
ATOM 6346 N N . PRO A 1 773 ? -22.2 -54.263 -0.343 1 95.92 773 PRO A N 1
ATOM 6347 C CA . PRO A 1 773 ? -22.803 -54.351 -1.675 1 95.92 773 PRO A CA 1
ATOM 6348 C C . PRO A 1 773 ? -23.756 -53.195 -1.969 1 95.92 773 PRO A C 1
ATOM 6350 O O . PRO A 1 773 ? -24.139 -52.458 -1.056 1 95.92 773 PRO A O 1
ATOM 6353 N N . ASN A 1 774 ? -24.096 -52.954 -3.141 1 94.03 774 ASN A N 1
ATOM 6354 C CA . ASN A 1 774 ? -25.141 -52.059 -3.627 1 94.03 774 ASN A CA 1
ATOM 6355 C C . ASN A 1 774 ? -24.864 -50.609 -3.24 1 94.03 774 ASN A C 1
ATOM 6357 O O . ASN A 1 774 ? -25.757 -49.909 -2.761 1 94.03 774 ASN A O 1
ATOM 6361 N N . LEU A 1 775 ? -23.56 -50.296 -3.295 1 96.35 775 LEU A N 1
ATOM 6362 C CA . LEU A 1 775 ? -23.223 -48.894 -3.077 1 96.35 775 LEU A CA 1
ATOM 6363 C C . LEU A 1 775 ? -23.65 -48.04 -4.266 1 96.35 775 LEU A C 1
ATOM 6365 O O . LEU A 1 775 ? -23.481 -48.445 -5.418 1 96.35 775 LEU A O 1
ATOM 6369 N N . SER A 1 776 ? -24.293 -46.923 -4.004 1 95.56 776 SER A N 1
ATOM 6370 C CA . SER A 1 776 ? -24.644 -45.908 -4.992 1 95.56 776 SER A CA 1
ATOM 6371 C C . SER A 1 776 ? -24.007 -44.564 -4.654 1 95.56 776 SER A C 1
ATOM 6373 O O . SER A 1 776 ? -24.439 -43.883 -3.722 1 95.56 776 SER A O 1
ATOM 6375 N N . ILE A 1 777 ? -22.979 -44.229 -5.375 1 95.72 777 ILE A N 1
ATOM 6376 C CA . ILE A 1 777 ? -22.267 -42.978 -5.14 1 95.72 777 ILE A CA 1
ATOM 6377 C C . ILE A 1 777 ? -22.67 -41.949 -6.194 1 95.72 777 ILE A C 1
ATOM 6379 O O . ILE A 1 777 ? -22.533 -42.194 -7.395 1 95.72 777 ILE A O 1
ATOM 6383 N N . GLN A 1 778 ? -23.14 -40.775 -5.771 1 95.6 778 GLN A N 1
ATOM 6384 C CA . GLN A 1 778 ? -23.567 -39.713 -6.677 1 95.6 778 GLN A CA 1
ATOM 6385 C C . GLN A 1 778 ? -22.397 -39.2 -7.512 1 95.6 778 GLN A C 1
ATOM 6387 O O . GLN A 1 778 ? -21.239 -39.326 -7.11 1 95.6 778 GLN A O 1
ATOM 6392 N N . PRO A 1 779 ? -22.656 -38.623 -8.687 1 96.07 779 PRO A N 1
ATOM 6393 C CA . PRO A 1 779 ? -21.576 -38.062 -9.503 1 96.07 779 PRO A CA 1
ATOM 6394 C C . PRO A 1 779 ? -20.757 -37.011 -8.758 1 96.07 779 PRO A C 1
ATOM 6396 O O . PRO A 1 779 ? -21.315 -36.204 -8.01 1 96.07 779 PRO A O 1
ATOM 6399 N N . LEU A 1 780 ? -19.504 -37.052 -9.004 1 96.28 780 LEU A N 1
ATOM 6400 C CA . LEU A 1 780 ? -18.581 -36.059 -8.466 1 96.28 780 LEU A CA 1
ATOM 6401 C C . LEU A 1 780 ? -18.757 -35.914 -6.958 1 96.28 780 LEU A C 1
ATOM 6403 O O . LEU A 1 780 ? -18.917 -34.801 -6.452 1 96.28 780 LEU A O 1
ATOM 6407 N N . SER A 1 781 ? -18.682 -37.045 -6.263 1 95.87 781 SER A N 1
ATOM 6408 C CA . SER A 1 781 ? -18.92 -37.018 -4.824 1 95.87 781 SER A CA 1
ATOM 6409 C C . SER A 1 781 ? -18.133 -38.114 -4.113 1 95.87 781 SER A C 1
ATOM 6411 O O . SER A 1 781 ? -17.487 -38.941 -4.76 1 95.87 781 SER A O 1
ATOM 6413 N N . GLY A 1 782 ? -18.094 -38.093 -2.875 1 95.15 782 GLY A N 1
ATOM 6414 C CA . GLY A 1 782 ? -17.529 -39.105 -1.998 1 95.15 782 GLY A CA 1
ATOM 6415 C C . GLY A 1 782 ? -18.427 -39.448 -0.824 1 95.15 782 GLY A C 1
ATOM 6416 O O . GLY A 1 782 ? -19.279 -38.647 -0.433 1 95.15 782 GLY A O 1
ATOM 6417 N N . GLN A 1 783 ? -18.232 -40.614 -0.304 1 95.12 783 GLN A N 1
ATOM 6418 C CA . GLN A 1 783 ? -19.082 -41.087 0.784 1 95.12 783 GLN A CA 1
ATOM 6419 C C . GLN A 1 783 ? -18.308 -42.002 1.729 1 95.12 783 GLN A C 1
ATOM 6421 O O . GLN A 1 783 ? -17.524 -42.842 1.283 1 95.12 783 GLN A O 1
ATOM 6426 N N . MET A 1 784 ? -18.457 -41.742 2.986 1 96.55 784 MET A N 1
ATOM 6427 C CA . MET A 1 784 ? -17.959 -42.69 3.978 1 96.55 784 MET A CA 1
ATOM 6428 C C . MET A 1 784 ? -18.847 -43.928 4.043 1 96.55 784 MET A C 1
ATOM 6430 O O . MET A 1 784 ? -20.06 -43.817 4.228 1 96.55 784 MET A O 1
ATOM 6434 N N . ILE A 1 785 ? -18.373 -45.149 3.974 1 97.33 785 ILE A N 1
ATOM 6435 C CA . ILE A 1 785 ? -19.224 -46.332 3.894 1 97.33 785 ILE A CA 1
ATOM 6436 C C . ILE A 1 785 ? -19.05 -47.18 5.152 1 97.33 785 ILE A C 1
ATOM 6438 O O . ILE A 1 785 ? -19.833 -48.099 5.402 1 97.33 785 ILE A O 1
ATOM 6442 N N . PHE A 1 786 ? -18.013 -46.887 5.891 1 96.88 786 PHE A N 1
ATOM 6443 C CA . PHE A 1 786 ? -17.738 -47.68 7.084 1 96.88 786 PHE A CA 1
ATOM 6444 C C . PHE A 1 786 ? -16.905 -46.886 8.082 1 96.88 786 PHE A C 1
ATOM 6446 O O . PHE A 1 786 ? -16.025 -46.116 7.691 1 96.88 786 PHE A O 1
ATOM 6453 N N . ALA A 1 787 ? -17.152 -46.919 9.34 1 97.07 787 ALA A N 1
ATOM 6454 C CA . ALA A 1 787 ? -16.361 -46.376 10.441 1 97.07 787 ALA A CA 1
ATOM 6455 C C . ALA A 1 787 ? -16.452 -47.27 11.675 1 97.07 787 ALA A C 1
ATOM 6457 O O . ALA A 1 787 ? -17.538 -47.73 12.037 1 97.07 787 ALA A O 1
ATOM 6458 N N . LYS A 1 788 ? -15.372 -47.548 12.241 1 96.63 788 LYS A N 1
ATOM 6459 C CA . LYS A 1 788 ? -15.292 -48.357 13.453 1 96.63 788 LYS A CA 1
ATOM 6460 C C . LYS A 1 788 ? -14.049 -48.008 14.267 1 96.63 788 LYS A C 1
ATOM 6462 O O . LYS A 1 788 ? -13.03 -47.598 13.708 1 96.63 788 LYS A O 1
ATOM 6467 N N . GLU A 1 789 ? -14.193 -48.184 15.556 1 94.87 789 GLU A N 1
ATOM 6468 C CA . GLU A 1 789 ? -13.002 -48.007 16.381 1 94.87 789 GLU A CA 1
ATOM 6469 C C . GLU A 1 789 ? -11.892 -48.968 15.963 1 94.87 789 GLU A C 1
ATOM 6471 O O . GLU A 1 789 ? -12.125 -50.171 15.827 1 94.87 789 GLU A O 1
ATOM 6476 N N . SER A 1 790 ? -10.737 -48.501 15.764 1 94.16 790 SER A N 1
ATOM 6477 C CA . SER A 1 790 ? -9.621 -49.279 15.237 1 94.16 790 SER A CA 1
ATOM 6478 C C . SER A 1 790 ? -9.336 -50.497 16.11 1 94.16 790 SER A C 1
ATOM 6480 O O . SER A 1 790 ? -9.106 -51.594 15.598 1 94.16 790 SER A O 1
ATOM 6482 N N . GLU A 1 791 ? -9.388 -50.326 17.416 1 91.75 791 GLU A N 1
ATOM 6483 C CA . GLU A 1 791 ? -9.13 -51.419 18.349 1 91.75 791 GLU A CA 1
ATOM 6484 C C . GLU A 1 791 ? -10.171 -52.526 18.205 1 91.75 791 GLU A C 1
ATOM 6486 O O . GLU A 1 791 ? -9.834 -53.711 18.251 1 91.75 791 GLU A O 1
ATOM 6491 N N . MET A 1 792 ? -11.381 -52.162 18.071 1 93.52 792 MET A N 1
ATOM 6492 C CA . MET A 1 792 ? -12.459 -53.136 17.922 1 93.52 792 MET A CA 1
ATOM 6493 C C . MET A 1 792 ? -12.33 -53.893 16.604 1 93.52 792 MET A C 1
ATOM 6495 O O . MET A 1 792 ? -12.626 -55.087 16.538 1 93.52 792 MET A O 1
ATOM 6499 N N . LEU A 1 793 ? -11.995 -53.146 15.576 1 94.31 793 LEU A N 1
ATOM 6500 C CA . LEU A 1 793 ? -11.778 -53.793 14.287 1 94.31 793 LEU A CA 1
ATOM 6501 C C . LEU A 1 793 ? -10.723 -54.889 14.399 1 94.31 793 LEU A C 1
ATOM 6503 O O . LEU A 1 793 ? -10.909 -55.992 13.88 1 94.31 793 LEU A O 1
ATOM 6507 N N . ILE A 1 794 ? -9.633 -54.613 15.086 1 93.38 794 ILE A N 1
ATOM 6508 C CA . ILE A 1 794 ? -8.518 -55.537 15.266 1 93.38 794 ILE A CA 1
ATOM 6509 C C . ILE A 1 794 ? -8.977 -56.746 16.078 1 93.38 794 ILE A C 1
ATOM 6511 O O . ILE A 1 794 ? -8.697 -57.89 15.711 1 93.38 794 ILE A O 1
ATOM 6515 N N . LEU A 1 795 ? -9.736 -56.518 17.097 1 91.69 795 LEU A N 1
ATOM 6516 C CA . LEU A 1 795 ? -10.18 -57.576 17.998 1 91.69 795 LEU A CA 1
ATOM 6517 C C . LEU A 1 795 ? -11.197 -58.482 17.311 1 91.69 795 LEU A C 1
ATOM 6519 O O . LEU A 1 795 ? -11.101 -59.708 17.399 1 91.69 795 LEU A O 1
ATOM 6523 N N . GLU A 1 796 ? -12.045 -57.921 16.612 1 92.79 796 GLU A N 1
ATOM 6524 C CA . GLU A 1 796 ? -13.125 -58.688 15.999 1 92.79 796 GLU A CA 1
ATOM 6525 C C . GLU A 1 796 ? -12.615 -59.516 14.823 1 92.79 796 GLU A C 1
ATOM 6527 O O . GLU A 1 796 ? -13.256 -60.488 14.417 1 92.79 796 GLU A O 1
ATOM 6532 N N . SER A 1 797 ? -11.507 -59.111 14.298 1 92.27 797 SER A N 1
ATOM 6533 C CA . SER A 1 797 ? -10.947 -59.851 13.172 1 92.27 797 SER A CA 1
ATOM 6534 C C . SER A 1 797 ? -10.044 -60.984 13.65 1 92.27 797 SER A C 1
ATOM 6536 O O . SER A 1 797 ? -9.455 -61.7 12.837 1 92.27 797 SER A O 1
ATOM 6538 N N . LEU A 1 798 ? -9.837 -61.134 14.944 1 90.26 798 LEU A N 1
ATOM 6539 C CA . LEU A 1 798 ? -9.014 -62.159 15.577 1 90.26 798 LEU A CA 1
ATOM 6540 C C . LEU A 1 798 ? -7.549 -61.994 15.19 1 90.26 798 LEU A C 1
ATOM 6542 O O . LEU A 1 798 ? -6.803 -62.975 15.136 1 90.26 798 LEU A O 1
ATOM 6546 N N . CYS A 1 799 ? -7.203 -60.761 14.837 1 90.75 799 CYS A N 1
ATOM 6547 C CA . CYS A 1 799 ? -5.795 -60.434 14.64 1 90.75 799 CYS A CA 1
ATOM 6548 C C . CYS A 1 799 ? -5.096 -60.209 15.976 1 90.75 799 CYS A C 1
ATOM 6550 O O . CYS A 1 799 ? -3.895 -60.455 16.102 1 90.75 799 CYS A O 1
ATOM 6552 N N . PHE A 1 800 ? -5.775 -59.707 16.952 1 88.02 800 PHE A N 1
ATOM 6553 C CA . PHE A 1 800 ? -5.434 -59.498 18.354 1 88.02 800 PHE A CA 1
ATOM 6554 C C . PHE A 1 800 ? -4.413 -58.376 18.502 1 88.02 800 PHE A C 1
ATOM 6556 O O . PHE A 1 800 ? -4.38 -57.691 19.526 1 88.02 800 PHE A O 1
ATOM 6563 N N . LEU A 1 801 ? -3.545 -58.224 17.546 1 91.66 801 LEU A N 1
ATOM 6564 C CA . LEU A 1 801 ? -2.582 -57.128 17.531 1 91.66 801 LEU A CA 1
ATOM 6565 C C . LEU A 1 801 ? -2.574 -56.43 16.175 1 91.66 801 LEU A C 1
ATOM 6567 O O . LEU A 1 801 ? -2.719 -57.08 15.137 1 91.66 801 LEU A O 1
ATOM 6571 N N . SER A 1 802 ? -2.342 -55.149 16.174 1 92.48 802 SER A N 1
ATOM 6572 C CA . SER A 1 802 ? -2.379 -54.332 14.965 1 92.48 802 SER A CA 1
ATOM 6573 C C . SER A 1 802 ? -1.25 -54.706 14.011 1 92.48 802 SER A C 1
ATOM 6575 O O . SER A 1 802 ? -1.357 -54.495 12.801 1 92.48 802 SER A O 1
ATOM 6577 N N . ASN A 1 803 ? -0.1 -55.272 14.515 1 94.65 803 ASN A N 1
ATOM 6578 C CA . ASN A 1 803 ? 1.048 -55.586 13.671 1 94.65 803 ASN A CA 1
ATOM 6579 C C . ASN A 1 803 ? 0.971 -57.008 13.125 1 94.65 803 ASN A C 1
ATOM 6581 O O . ASN A 1 803 ? 1.967 -57.546 12.638 1 94.65 803 ASN A O 1
ATOM 6585 N N . ARG A 1 804 ? -0.258 -57.623 13.188 1 95.32 804 ARG A N 1
ATOM 6586 C CA . ARG A 1 804 ? -0.4 -58.991 12.7 1 95.32 804 ARG A CA 1
ATOM 6587 C C . ARG A 1 804 ? -1.222 -59.031 11.416 1 95.32 804 ARG A C 1
ATOM 6589 O O . ARG A 1 804 ? -1.182 -60.018 10.678 1 95.32 804 ARG A O 1
ATOM 6596 N N . CYS A 1 805 ? -1.999 -57.956 11.232 1 95.84 805 CYS A N 1
ATOM 6597 C CA . CYS A 1 805 ? -2.886 -57.961 10.074 1 95.84 805 CYS A CA 1
ATOM 6598 C C . CYS A 1 805 ? -2.829 -56.628 9.338 1 95.84 805 CYS A C 1
ATOM 6600 O O . CYS A 1 805 ? -2.38 -55.625 9.895 1 95.84 805 CYS A O 1
ATOM 6602 N N . PHE A 1 806 ? -3.155 -56.614 8.072 1 96.45 806 PHE A N 1
ATOM 6603 C CA . PHE A 1 806 ? -3.402 -55.427 7.261 1 96.45 806 PHE A CA 1
ATOM 6604 C C . PHE A 1 806 ? -4.76 -55.515 6.574 1 96.45 806 PHE A C 1
ATOM 6606 O O . PHE A 1 806 ? -5.411 -56.561 6.604 1 96.45 806 PHE A O 1
ATOM 6613 N N . VAL A 1 807 ? -5.233 -54.414 6.051 1 97.8 807 VAL A N 1
ATOM 6614 C CA . VAL A 1 807 ? -6.552 -54.345 5.43 1 97.8 807 VAL A CA 1
ATOM 6615 C C . VAL A 1 807 ? -6.403 -54.172 3.92 1 97.8 807 VAL A C 1
ATOM 6617 O O . VAL A 1 807 ? -5.693 -53.276 3.458 1 97.8 807 VAL A O 1
ATOM 6620 N N . HIS A 1 808 ? -6.981 -54.994 3.162 1 97.91 808 HIS A N 1
ATOM 6621 C CA . HIS A 1 808 ? -7.077 -54.875 1.712 1 97.91 808 HIS A CA 1
ATOM 6622 C C . HIS A 1 808 ? -8.5 -54.536 1.28 1 97.91 808 HIS A C 1
ATOM 6624 O O . HIS A 1 808 ? -9.457 -55.173 1.726 1 97.91 808 HIS A O 1
ATOM 6630 N N . MET A 1 809 ? -8.639 -53.534 0.443 1 98.34 809 MET A N 1
ATOM 6631 C CA . MET A 1 809 ? -9.946 -53.094 -0.039 1 98.34 809 MET A CA 1
ATOM 6632 C C . MET A 1 809 ? -10.005 -53.135 -1.563 1 98.34 809 MET A C 1
ATOM 6634 O O . MET A 1 809 ? -9.026 -52.808 -2.236 1 98.34 809 MET A O 1
ATOM 6638 N N . SER A 1 810 ? -11.109 -53.509 -2.093 1 97.83 810 SER A N 1
ATOM 6639 C CA . SER A 1 810 ? -11.334 -53.51 -3.535 1 97.83 810 SER A CA 1
ATOM 6640 C C . SER A 1 810 ? -12.706 -52.941 -3.881 1 97.83 810 SER A C 1
ATOM 6642 O O . SER A 1 810 ? -13.703 -53.274 -3.236 1 97.83 810 SER A O 1
ATOM 6644 N N . LEU A 1 811 ? -12.72 -52.06 -4.796 1 98.18 811 LEU A N 1
ATOM 6645 C CA . LEU A 1 811 ? -13.937 -51.469 -5.343 1 98.18 811 LEU A CA 1
ATOM 6646 C C . LEU A 1 811 ? -14.283 -52.087 -6.693 1 98.18 811 LEU A C 1
ATOM 6648 O O . LEU A 1 811 ? -13.505 -51.985 -7.645 1 98.18 811 LEU A O 1
ATOM 6652 N N . THR A 1 812 ? -15.432 -52.695 -6.77 1 97.85 812 THR A N 1
ATOM 6653 C CA . THR A 1 812 ? -15.863 -53.353 -7.998 1 97.85 812 THR A CA 1
ATOM 6654 C C . THR A 1 812 ? -17.045 -52.615 -8.621 1 97.85 812 THR A C 1
ATOM 6656 O O . THR A 1 812 ? -18.067 -52.403 -7.965 1 97.85 812 THR A O 1
ATOM 6659 N N . ASP A 1 813 ? -16.825 -52.279 -9.827 1 96.01 813 ASP A N 1
ATOM 6660 C CA . ASP A 1 813 ? -17.892 -51.617 -10.571 1 96.01 813 ASP A CA 1
ATOM 6661 C C . ASP A 1 813 ? -18.936 -52.624 -11.047 1 96.01 813 ASP A C 1
ATOM 6663 O O . ASP A 1 813 ? -18.607 -53.584 -11.747 1 96.01 813 ASP A O 1
ATOM 6667 N N . TYR A 1 814 ? -20.172 -52.458 -10.756 1 93.31 814 TYR A N 1
ATOM 6668 C CA . TYR A 1 814 ? -21.22 -53.402 -11.126 1 93.31 814 TYR A CA 1
ATOM 6669 C C . TYR A 1 814 ? -21.42 -53.431 -12.637 1 93.31 814 TYR A C 1
ATOM 6671 O O . TYR A 1 814 ? -21.8 -54.461 -13.199 1 93.31 814 TYR A O 1
ATOM 6679 N N . SER A 1 815 ? -21.254 -52.255 -13.228 1 91.24 815 SER A N 1
ATOM 6680 C CA . SER A 1 815 ? -21.486 -52.18 -14.667 1 91.24 815 SER A CA 1
ATOM 6681 C C . SER A 1 815 ? -20.477 -53.027 -15.435 1 91.24 815 SER A C 1
ATOM 6683 O O . SER A 1 815 ? -20.816 -53.636 -16.451 1 91.24 815 SER A O 1
ATOM 6685 N N . THR A 1 816 ? -19.281 -53.161 -14.975 1 92.21 816 THR A N 1
ATOM 6686 C CA . THR A 1 816 ? -18.244 -53.874 -15.713 1 92.21 816 THR A CA 1
ATOM 6687 C C . THR A 1 816 ? -17.807 -55.127 -14.958 1 92.21 816 THR A C 1
ATOM 6689 O O . THR A 1 816 ? -17.133 -55.992 -15.52 1 92.21 816 THR A O 1
ATOM 6692 N N . ASN A 1 817 ? -18.171 -55.212 -13.765 1 93.85 817 ASN A N 1
ATOM 6693 C CA . ASN A 1 817 ? -17.74 -56.292 -12.883 1 93.85 817 ASN A CA 1
ATOM 6694 C C . ASN A 1 817 ? -16.221 -56.326 -12.741 1 93.85 817 ASN A C 1
ATOM 6696 O O . ASN A 1 817 ? -15.628 -57.401 -12.63 1 93.85 817 ASN A O 1
ATOM 6700 N N . GLU A 1 818 ? -15.663 -55.216 -12.864 1 95.12 818 GLU A N 1
ATOM 6701 C CA . GLU A 1 818 ? -14.215 -55.092 -12.727 1 95.12 818 GLU A CA 1
ATOM 6702 C C . GLU A 1 818 ? -13.843 -54.352 -11.445 1 95.12 818 GLU A C 1
ATOM 6704 O O . GLU A 1 818 ? -14.58 -53.474 -10.993 1 95.12 818 GLU A O 1
ATOM 6709 N N . ILE A 1 819 ? -12.701 -54.773 -10.931 1 95.78 819 ILE A N 1
ATOM 6710 C CA . ILE A 1 819 ? -12.121 -54.008 -9.832 1 95.78 819 ILE A CA 1
ATOM 6711 C C . ILE A 1 819 ? -11.536 -52.702 -10.365 1 95.78 819 ILE A C 1
ATOM 6713 O O . ILE A 1 819 ? -10.607 -52.716 -11.176 1 95.78 819 ILE A O 1
ATOM 6717 N N . ILE A 1 820 ? -12.08 -51.616 -9.991 1 96.02 820 ILE A N 1
ATOM 6718 C CA . ILE A 1 820 ? -11.674 -50.34 -10.571 1 96.02 820 ILE A CA 1
ATOM 6719 C C . ILE A 1 820 ? -10.768 -49.595 -9.593 1 96.02 820 ILE A C 1
ATOM 6721 O O . ILE A 1 820 ? -10.167 -48.577 -9.947 1 96.02 820 ILE A O 1
ATOM 6725 N N . SER A 1 821 ? -10.684 -50.059 -8.368 1 96.94 821 SER A N 1
ATOM 6726 C CA . SER A 1 821 ? -9.764 -49.503 -7.381 1 96.94 821 SER A CA 1
ATOM 6727 C C . SER A 1 821 ? -9.414 -50.532 -6.31 1 96.94 821 SER A C 1
ATOM 6729 O O . SER A 1 821 ? -10.269 -51.316 -5.894 1 96.94 821 SER A O 1
ATOM 6731 N N . GLU A 1 822 ? -8.236 -50.572 -5.939 1 96.74 822 GLU A N 1
ATOM 6732 C CA . GLU A 1 822 ? -7.732 -51.353 -4.814 1 96.74 822 GLU A CA 1
ATOM 6733 C C . GLU A 1 822 ? -6.848 -50.503 -3.905 1 96.74 822 GLU A C 1
ATOM 6735 O O . GLU A 1 822 ? -6.16 -49.594 -4.372 1 96.74 822 GLU A O 1
ATOM 6740 N N . ASN A 1 823 ? -6.939 -50.831 -2.662 1 97.66 823 ASN A N 1
ATOM 6741 C CA . ASN A 1 823 ? -6.166 -50.065 -1.691 1 97.66 823 ASN A CA 1
ATOM 6742 C C . ASN A 1 823 ? -5.782 -50.916 -0.483 1 97.66 823 ASN A C 1
ATOM 6744 O O . ASN A 1 823 ? -6.353 -51.986 -0.266 1 97.66 823 ASN A O 1
ATOM 6748 N N . VAL A 1 824 ? -4.782 -50.462 0.184 1 97.03 824 VAL A N 1
ATOM 6749 C CA . VAL A 1 824 ? -4.271 -51.169 1.353 1 97.03 824 VAL A CA 1
ATOM 6750 C C . VAL A 1 824 ? -4.126 -50.199 2.523 1 97.03 824 VAL A C 1
ATOM 6752 O O . VAL A 1 824 ? -3.754 -49.039 2.333 1 97.03 824 VAL A O 1
ATOM 6755 N N . HIS A 1 825 ? -4.516 -50.643 3.665 1 96.92 825 HIS A N 1
ATOM 6756 C CA . HIS A 1 825 ? -4.326 -49.894 4.903 1 96.92 825 HIS A CA 1
ATOM 6757 C C . HIS A 1 825 ? -3.531 -50.706 5.921 1 96.92 825 HIS A C 1
ATOM 6759 O O . HIS A 1 825 ? -3.928 -51.816 6.282 1 96.92 825 HIS A O 1
ATOM 6765 N N . PHE A 1 826 ? -2.475 -50.127 6.369 1 95.75 826 PHE A N 1
ATOM 6766 C CA . PHE A 1 826 ? -1.696 -50.749 7.434 1 95.75 826 PHE A CA 1
ATOM 6767 C C . PHE A 1 826 ? -2.22 -50.332 8.803 1 95.75 826 PHE A C 1
ATOM 6769 O O . PHE A 1 826 ? -2.225 -49.145 9.136 1 95.75 826 PHE A O 1
ATOM 6776 N N . LEU A 1 827 ? -2.59 -51.31 9.613 1 94.04 827 LEU A N 1
ATOM 6777 C CA . LEU A 1 827 ? -3.1 -51.028 10.951 1 94.04 827 LEU A CA 1
ATOM 6778 C C . LEU A 1 827 ? -1.967 -50.638 11.894 1 94.04 827 LEU A C 1
ATOM 6780 O O . LEU A 1 827 ? -2.21 -50.072 12.962 1 94.04 827 LEU A O 1
ATOM 6784 N N . SER A 1 828 ? -0.797 -50.966 11.559 1 92.98 828 SER A N 1
ATOM 6785 C CA . SER A 1 828 ? 0.445 -50.555 12.206 1 92.98 828 SER A CA 1
ATOM 6786 C C . SER A 1 828 ? 1.563 -50.367 11.186 1 92.98 828 SER A C 1
ATOM 6788 O O . SER A 1 828 ? 1.509 -50.926 10.088 1 92.98 828 SER A O 1
ATOM 6790 N N . PRO A 1 829 ? 2.516 -49.52 11.524 1 94.36 829 PRO A N 1
ATOM 6791 C CA . PRO A 1 829 ? 3.652 -49.419 10.605 1 94.36 829 PRO A CA 1
ATOM 6792 C C . PRO A 1 829 ? 4.297 -50.772 10.314 1 94.36 829 PRO A C 1
ATOM 6794 O O . PRO A 1 829 ? 4.393 -51.619 11.206 1 94.36 829 PRO A O 1
ATOM 6797 N N . LEU A 1 830 ? 4.777 -50.911 9.122 1 94.14 830 LEU A N 1
ATOM 6798 C CA . LEU A 1 830 ? 5.425 -52.156 8.723 1 94.14 830 LEU A CA 1
ATOM 6799 C C . LEU A 1 830 ? 6.675 -52.408 9.558 1 94.14 830 LEU A C 1
ATOM 6801 O O . LEU A 1 830 ? 7.12 -53.551 9.687 1 94.14 830 LEU A O 1
ATOM 6805 N N . ALA A 1 831 ? 7.188 -51.343 10.113 1 91.64 831 ALA A N 1
ATOM 6806 C CA . ALA A 1 831 ? 8.361 -51.439 10.977 1 91.64 831 ALA A CA 1
ATOM 6807 C C . ALA A 1 831 ? 8.09 -52.349 12.172 1 91.64 831 ALA A C 1
ATOM 6809 O O . ALA A 1 831 ? 9.012 -52.958 12.718 1 91.64 831 ALA A O 1
ATOM 6810 N N . LEU A 1 832 ? 6.881 -52.525 12.553 1 91.89 832 LEU A N 1
ATOM 6811 C CA . LEU A 1 832 ? 6.523 -53.267 13.757 1 91.89 832 LEU A CA 1
ATOM 6812 C C . LEU A 1 832 ? 6.045 -54.672 13.408 1 91.89 832 LEU A C 1
ATOM 6814 O O . LEU A 1 832 ? 5.788 -55.485 14.3 1 91.89 832 LEU A O 1
ATOM 6818 N N . VAL A 1 833 ? 5.938 -54.951 12.146 1 91.76 833 VAL A N 1
ATOM 6819 C CA . VAL A 1 833 ? 5.518 -56.277 11.705 1 91.76 833 VAL A CA 1
ATOM 6820 C C . VAL A 1 833 ? 6.693 -57.248 11.797 1 91.76 833 VAL A C 1
ATOM 6822 O O . VAL A 1 833 ? 7.732 -57.038 11.165 1 91.76 833 VAL A O 1
ATOM 6825 N N . THR A 1 834 ? 6.623 -58.259 12.542 1 84.89 834 THR A N 1
ATOM 6826 C CA . THR A 1 834 ? 7.749 -59.143 12.825 1 84.89 834 THR A CA 1
ATOM 6827 C C . THR A 1 834 ? 7.64 -60.433 12.018 1 84.89 834 THR A C 1
ATOM 6829 O O . THR A 1 834 ? 8.623 -61.162 11.867 1 84.89 834 THR A O 1
ATOM 6832 N N . ASP A 1 835 ? 6.537 -60.791 11.456 1 87.56 835 ASP A N 1
ATOM 6833 C CA . ASP A 1 835 ? 6.342 -62.091 10.821 1 87.56 835 ASP A CA 1
ATOM 6834 C C . ASP A 1 835 ? 6.079 -61.937 9.325 1 87.56 835 ASP A C 1
ATOM 6836 O O . ASP A 1 835 ? 5.275 -62.675 8.751 1 87.56 835 ASP A O 1
ATOM 6840 N N . LEU A 1 836 ? 6.632 -60.936 8.671 1 89.96 836 LEU A N 1
ATOM 6841 C CA . LEU A 1 836 ? 6.522 -60.807 7.222 1 89.96 836 LEU A CA 1
ATOM 6842 C C . LEU A 1 836 ? 7.293 -61.917 6.516 1 89.96 836 LEU A C 1
ATOM 6844 O O . LEU A 1 836 ? 8.504 -62.053 6.703 1 89.96 836 LEU A O 1
ATOM 6848 N N . PRO A 1 837 ? 6.685 -62.642 5.732 1 89.89 837 PRO A N 1
ATOM 6849 C CA . PRO A 1 837 ? 7.357 -63.808 5.151 1 89.89 837 PRO A CA 1
ATOM 6850 C C . PRO A 1 837 ? 8.279 -63.44 3.991 1 89.89 837 PRO A C 1
ATOM 6852 O O . PRO A 1 837 ? 8.072 -62.418 3.332 1 89.89 837 PRO A O 1
ATOM 6855 N N . LYS A 1 838 ? 9.25 -64.296 3.799 1 89.96 838 LYS A N 1
ATOM 6856 C CA . LYS A 1 838 ? 10.007 -64.205 2.554 1 89.96 838 LYS A CA 1
ATOM 6857 C C . LYS A 1 838 ? 9.141 -64.58 1.355 1 89.96 838 LYS A C 1
ATOM 6859 O O . LYS A 1 838 ? 8.332 -65.506 1.433 1 89.96 838 LYS A O 1
ATOM 6864 N N . THR A 1 839 ? 9.318 -63.889 0.361 1 92.12 839 THR A N 1
ATOM 6865 C CA . THR A 1 839 ? 8.419 -64.038 -0.778 1 92.12 839 THR A CA 1
ATOM 6866 C C . THR A 1 839 ? 9.195 -64.427 -2.033 1 92.12 839 THR A C 1
ATOM 6868 O O . THR A 1 839 ? 10.284 -63.906 -2.283 1 92.12 839 THR A O 1
ATOM 6871 N N . ASN A 1 840 ? 8.663 -65.387 -2.746 1 94.05 840 ASN A N 1
ATOM 6872 C CA . ASN A 1 840 ? 9.149 -65.716 -4.082 1 94.05 840 ASN A CA 1
ATOM 6873 C C . ASN A 1 840 ? 8.174 -65.255 -5.162 1 94.05 840 ASN A C 1
ATOM 6875 O O . ASN A 1 840 ? 6.958 -65.333 -4.98 1 94.05 840 ASN A O 1
ATOM 6879 N N . PHE A 1 841 ? 8.722 -64.744 -6.197 1 95.91 841 PHE A N 1
ATOM 6880 C CA . PHE A 1 841 ? 7.91 -64.253 -7.304 1 95.91 841 PHE A CA 1
ATOM 6881 C C . PHE A 1 841 ? 8.094 -65.126 -8.539 1 95.91 841 PHE A C 1
ATOM 6883 O O . PHE A 1 841 ? 9.19 -65.63 -8.792 1 95.91 841 PHE A O 1
ATOM 6890 N N . LYS A 1 842 ? 7.105 -65.362 -9.282 1 96.14 842 LYS A N 1
ATOM 6891 C CA . LYS A 1 842 ? 7.129 -66.086 -10.549 1 96.14 842 LYS A CA 1
ATOM 6892 C C . LYS A 1 842 ? 6.491 -65.263 -11.665 1 96.14 842 LYS A C 1
ATOM 6894 O O . LYS A 1 842 ? 5.428 -64.668 -11.475 1 96.14 842 LYS A O 1
ATOM 6899 N N . ILE A 1 843 ? 7.182 -65.171 -12.736 1 96.35 843 ILE A N 1
ATOM 6900 C CA . ILE A 1 843 ? 6.649 -64.545 -13.94 1 96.35 843 ILE A CA 1
ATOM 6901 C C . ILE A 1 843 ? 6.123 -65.619 -14.89 1 96.35 843 ILE A C 1
ATOM 6903 O O . ILE A 1 843 ? 6.843 -66.559 -15.234 1 96.35 843 ILE A O 1
ATOM 6907 N N . ILE A 1 844 ? 4.888 -65.505 -15.273 1 95.86 844 ILE A N 1
ATOM 6908 C CA . ILE A 1 844 ? 4.296 -66.479 -16.183 1 95.86 844 ILE A CA 1
ATOM 6909 C C . ILE A 1 844 ? 3.539 -65.755 -17.293 1 95.86 844 ILE A C 1
ATOM 6911 O O . ILE A 1 844 ? 3.3 -64.548 -17.205 1 95.86 844 ILE A O 1
ATOM 6915 N N . ASN A 1 845 ? 3.258 -66.393 -18.366 1 95.95 845 ASN A N 1
ATOM 6916 C CA . ASN A 1 845 ? 2.418 -65.933 -19.467 1 95.95 845 ASN A CA 1
ATOM 6917 C C . ASN A 1 845 ? 2.979 -64.667 -20.108 1 95.95 845 ASN A C 1
ATOM 6919 O O . ASN A 1 845 ? 2.234 -63.728 -20.395 1 95.95 845 ASN A O 1
ATOM 6923 N N . ALA A 1 846 ? 4.326 -64.595 -20.201 1 96.04 846 ALA A N 1
ATOM 6924 C CA . ALA A 1 846 ? 4.954 -63.423 -20.805 1 96.04 846 ALA A CA 1
ATOM 6925 C C . ALA A 1 846 ? 4.75 -63.41 -22.318 1 96.04 846 ALA A C 1
ATOM 6927 O O . ALA A 1 846 ? 4.857 -64.449 -22.974 1 96.04 846 ALA A O 1
ATOM 6928 N N . LYS A 1 847 ? 4.348 -62.311 -22.847 1 96.15 847 LYS A N 1
ATOM 6929 C CA . LYS A 1 847 ? 4.15 -62.179 -24.287 1 96.15 847 LYS A CA 1
ATOM 6930 C C . LYS A 1 847 ? 4.555 -60.79 -24.773 1 96.15 847 LYS A C 1
ATOM 6932 O O . LYS A 1 847 ? 4.521 -59.825 -24.007 1 96.15 847 LYS A O 1
ATOM 6937 N N . LEU A 1 848 ? 4.927 -60.693 -25.986 1 94.51 848 LEU A N 1
ATOM 6938 C CA . LEU A 1 848 ? 5.208 -59.437 -26.672 1 94.51 848 LEU A CA 1
ATOM 6939 C C . LEU A 1 848 ? 3.963 -58.913 -27.38 1 94.51 848 LEU A C 1
ATOM 6941 O O . LEU A 1 848 ? 3.288 -59.661 -28.091 1 94.51 848 LEU A O 1
ATOM 6945 N N . LEU A 1 849 ? 3.622 -57.774 -27.045 1 93.17 849 LEU A N 1
ATOM 6946 C CA . LEU A 1 849 ? 2.482 -57.124 -27.681 1 93.17 849 LEU A CA 1
ATOM 6947 C C . LEU A 1 849 ? 2.928 -55.908 -28.486 1 93.17 849 LEU A C 1
ATOM 6949 O O . LEU A 1 849 ? 4.036 -55.403 -28.292 1 93.17 849 LEU A O 1
ATOM 6953 N N . GLU A 1 850 ? 2.029 -55.394 -29.509 1 91.12 850 GLU A N 1
ATOM 6954 C CA . GLU A 1 850 ? 2.212 -54.173 -30.287 1 91.12 850 GLU A CA 1
ATOM 6955 C C . GLU A 1 850 ? 3.582 -54.147 -30.96 1 91.12 850 GLU A C 1
ATOM 6957 O O . GLU A 1 850 ? 4.334 -53.182 -30.81 1 91.12 850 GLU A O 1
ATOM 6962 N N . ASP A 1 851 ? 4.016 -55.256 -31.644 1 88.06 851 ASP A N 1
ATOM 6963 C CA . ASP A 1 851 ? 5.231 -55.417 -32.435 1 88.06 851 ASP A CA 1
ATOM 6964 C C . ASP A 1 851 ? 6.477 -55.19 -31.582 1 88.06 851 ASP A C 1
ATOM 6966 O O . ASP A 1 851 ? 7.38 -54.45 -31.977 1 88.06 851 ASP A O 1
ATOM 6970 N N . GLY A 1 852 ? 6.349 -55.601 -30.254 1 88.52 852 GLY A N 1
ATOM 6971 C CA . GLY A 1 852 ? 7.517 -55.603 -29.389 1 88.52 852 GLY A CA 1
ATOM 6972 C C . GLY A 1 852 ? 7.671 -54.322 -28.591 1 88.52 852 GLY A C 1
ATOM 6973 O O . GLY A 1 852 ? 8.685 -54.121 -27.919 1 88.52 852 GLY A O 1
ATOM 6974 N N . THR A 1 853 ? 6.7 -53.446 -28.614 1 91.56 853 THR A N 1
ATOM 6975 C CA . THR A 1 853 ? 6.813 -52.206 -27.855 1 91.56 853 THR A CA 1
ATOM 6976 C C . THR A 1 853 ? 6.198 -52.362 -26.467 1 91.56 853 THR A C 1
ATOM 6978 O O . THR A 1 853 ? 6.41 -51.523 -25.59 1 91.56 853 THR A O 1
ATOM 6981 N N . VAL A 1 854 ? 5.494 -53.44 -26.3 1 94.44 854 VAL A N 1
ATOM 6982 C CA . VAL A 1 854 ? 4.874 -53.729 -25.011 1 94.44 854 VAL A CA 1
ATOM 6983 C C . VAL A 1 854 ? 5.128 -55.187 -24.632 1 94.44 854 VAL A C 1
ATOM 6985 O O . VAL A 1 854 ? 5.048 -56.078 -25.48 1 94.44 854 VAL A O 1
ATOM 6988 N N . VAL A 1 855 ? 5.541 -55.439 -23.472 1 95.26 855 VAL A N 1
ATOM 6989 C CA . VAL A 1 855 ? 5.608 -56.78 -22.9 1 95.26 855 VAL A CA 1
ATOM 6990 C C . VAL A 1 855 ? 4.563 -56.923 -21.795 1 95.26 855 VAL A C 1
ATOM 6992 O O . VAL A 1 855 ? 4.474 -56.076 -20.902 1 95.26 855 VAL A O 1
ATOM 6995 N N . GLN A 1 856 ? 3.757 -57.875 -21.866 1 96.81 856 GLN A N 1
ATOM 6996 C CA . GLN A 1 856 ? 2.788 -58.184 -20.82 1 96.81 856 GLN A CA 1
ATOM 6997 C C . GLN A 1 856 ? 3.113 -59.514 -20.145 1 96.81 856 GLN A C 1
ATOM 6999 O O . GLN A 1 856 ? 3.483 -60.481 -20.814 1 96.81 856 GLN A O 1
ATOM 7004 N N . PHE A 1 857 ? 3.041 -59.673 -18.887 1 97.02 857 PHE A N 1
ATOM 7005 C CA . PHE A 1 857 ? 3.255 -60.907 -18.141 1 97.02 857 PHE A CA 1
ATOM 7006 C C . PHE A 1 857 ? 2.445 -60.906 -16.85 1 97.02 857 PHE A C 1
ATOM 7008 O O . PHE A 1 857 ? 1.948 -59.862 -16.424 1 97.02 857 PHE A O 1
ATOM 7015 N N . ASP A 1 858 ? 2.304 -62.065 -16.293 1 97.28 858 ASP A N 1
ATOM 7016 C CA . ASP A 1 858 ? 1.673 -62.211 -14.985 1 97.28 858 ASP A CA 1
ATOM 7017 C C . ASP A 1 858 ? 2.715 -62.452 -13.896 1 97.28 858 ASP A C 1
ATOM 7019 O O . ASP A 1 858 ? 3.685 -63.183 -14.108 1 97.28 858 ASP A O 1
ATOM 7023 N N . LEU A 1 859 ? 2.581 -61.705 -12.887 1 97.43 859 LEU A N 1
ATOM 7024 C CA . LEU A 1 859 ? 3.433 -61.857 -11.712 1 97.43 859 LEU A CA 1
ATOM 7025 C C . LEU A 1 859 ? 2.663 -62.492 -10.56 1 97.43 859 LEU A C 1
ATOM 7027 O O . LEU A 1 859 ? 1.563 -62.048 -10.223 1 97.43 859 LEU A O 1
ATOM 7031 N N . ILE A 1 860 ? 3.194 -63.543 -9.963 1 97.03 860 ILE A N 1
ATOM 7032 C CA . ILE A 1 860 ? 2.566 -64.232 -8.841 1 97.03 860 ILE A CA 1
ATOM 7033 C C . ILE A 1 860 ? 3.529 -64.274 -7.657 1 97.03 860 ILE A C 1
ATOM 7035 O O . ILE A 1 860 ? 4.727 -64.509 -7.831 1 97.03 860 ILE A O 1
ATOM 7039 N N . SER A 1 861 ? 3.027 -63.959 -6.541 1 96.02 861 SER A N 1
ATOM 7040 C CA . SER A 1 861 ? 3.791 -64.093 -5.305 1 96.02 861 SER A CA 1
ATOM 7041 C C . SER A 1 861 ? 3.27 -65.246 -4.455 1 96.02 861 SER A C 1
ATOM 7043 O O . SER A 1 861 ? 2.059 -65.455 -4.356 1 96.02 861 SER A O 1
ATOM 7045 N N . ASP A 1 862 ? 4.122 -66.036 -3.812 1 95.62 862 ASP A N 1
ATOM 7046 C CA . ASP A 1 862 ? 3.701 -67.178 -3.006 1 95.62 862 ASP A CA 1
ATOM 7047 C C . ASP A 1 862 ? 3.259 -66.736 -1.614 1 95.62 862 ASP A C 1
ATOM 7049 O O . ASP A 1 862 ? 2.654 -67.513 -0.872 1 95.62 862 ASP A O 1
ATOM 7053 N N . GLN A 1 863 ? 3.503 -65.524 -1.274 1 95.47 863 GLN A N 1
ATOM 7054 C CA . GLN A 1 863 ? 3.083 -64.883 -0.033 1 95.47 863 GLN A CA 1
ATOM 7055 C C . GLN A 1 863 ? 2.633 -63.446 -0.28 1 95.47 863 GLN A C 1
ATOM 7057 O O . GLN A 1 863 ? 2.749 -62.937 -1.397 1 95.47 863 GLN A O 1
ATOM 7062 N N . VAL A 1 864 ? 2.117 -62.782 0.757 1 95.17 864 VAL A N 1
ATOM 7063 C CA . VAL A 1 864 ? 1.817 -61.36 0.634 1 95.17 864 VAL A CA 1
ATOM 7064 C C . VAL A 1 864 ? 3.114 -60.569 0.485 1 95.17 864 VAL A C 1
ATOM 7066 O O . VAL A 1 864 ? 4.126 -60.901 1.107 1 95.17 864 VAL A O 1
ATOM 7069 N N . ALA A 1 865 ? 3.154 -59.633 -0.393 1 95.96 865 ALA A N 1
ATOM 7070 C CA . ALA A 1 865 ? 4.321 -58.787 -0.625 1 95.96 865 ALA A CA 1
ATOM 7071 C C . ALA A 1 865 ? 3.917 -57.323 -0.778 1 95.96 865 ALA A C 1
ATOM 7073 O O . ALA A 1 865 ? 2.86 -57.02 -1.336 1 95.96 865 ALA A O 1
ATOM 7074 N N . PHE A 1 866 ? 4.7 -56.502 -0.207 1 95.99 866 PHE A N 1
ATOM 7075 C CA . PHE A 1 866 ? 4.399 -55.076 -0.241 1 95.99 866 PHE A CA 1
ATOM 7076 C C . PHE A 1 866 ? 5.496 -54.308 -0.969 1 95.99 866 PHE A C 1
ATOM 7078 O O . PHE A 1 866 ? 6.667 -54.69 -0.917 1 95.99 866 PHE A O 1
ATOM 7085 N N . TYR A 1 867 ? 5.096 -53.208 -1.701 1 96.89 867 TYR A N 1
ATOM 7086 C CA . TYR A 1 867 ? 5.994 -52.328 -2.442 1 96.89 867 TYR A CA 1
ATOM 7087 C C . TYR A 1 867 ? 6.854 -53.123 -3.417 1 96.89 867 TYR A C 1
ATOM 7089 O O . TYR A 1 867 ? 8.079 -52.976 -3.436 1 96.89 867 TYR A O 1
ATOM 7097 N N . VAL A 1 868 ? 6.228 -53.979 -4.113 1 97.39 868 VAL A N 1
ATOM 7098 C CA . VAL A 1 868 ? 6.913 -54.781 -5.121 1 97.39 868 VAL A CA 1
ATOM 7099 C C . VAL A 1 868 ? 7.35 -53.89 -6.281 1 97.39 868 VAL A C 1
ATOM 7101 O O . VAL A 1 868 ? 6.514 -53.299 -6.968 1 97.39 868 VAL A O 1
ATOM 7104 N N . TRP A 1 869 ? 8.576 -53.794 -6.423 1 97.02 869 TRP A N 1
ATOM 7105 C CA . TRP A 1 869 ? 9.191 -52.873 -7.373 1 97.02 869 TRP A CA 1
ATOM 7106 C C . TRP A 1 869 ? 9.901 -53.633 -8.488 1 97.02 869 TRP A C 1
ATOM 7108 O O . TRP A 1 869 ? 10.771 -54.466 -8.223 1 97.02 869 TRP A O 1
ATOM 7118 N N . LEU A 1 870 ? 9.473 -53.288 -9.691 1 96.38 870 LEU A N 1
ATOM 7119 C CA . LEU A 1 870 ? 10.066 -53.912 -10.869 1 96.38 870 LEU A CA 1
ATOM 7120 C C . LEU A 1 870 ? 10.988 -52.937 -11.593 1 96.38 870 LEU A C 1
ATOM 7122 O O . LEU A 1 870 ? 10.65 -51.763 -11.759 1 96.38 870 LEU A O 1
ATOM 7126 N N . GLU A 1 871 ? 12.085 -53.403 -11.923 1 93.94 871 GLU A N 1
ATOM 7127 C CA . GLU A 1 871 ? 13.022 -52.661 -12.762 1 93.94 871 GLU A CA 1
ATOM 7128 C C . GLU A 1 871 ? 13.537 -53.525 -13.91 1 93.94 871 GLU A C 1
ATOM 7130 O O . GLU A 1 871 ? 13.626 -54.748 -13.782 1 93.94 871 GLU A O 1
ATOM 7135 N N . ASN A 1 872 ? 13.743 -52.86 -14.985 1 90.29 872 ASN A N 1
ATOM 7136 C CA . ASN A 1 872 ? 14.37 -53.522 -16.124 1 90.29 872 ASN A CA 1
ATOM 7137 C C . ASN A 1 872 ? 15.609 -52.768 -16.598 1 90.29 872 ASN A C 1
ATOM 7139 O O . ASN A 1 872 ? 15.499 -51.687 -17.179 1 90.29 872 ASN A O 1
ATOM 7143 N N . ASP A 1 873 ? 16.838 -53.129 -16.39 1 79.51 873 ASP A N 1
ATOM 7144 C CA . ASP A 1 873 ? 18.096 -52.449 -16.682 1 79.51 873 ASP A CA 1
ATOM 7145 C C . ASP A 1 873 ? 18.418 -52.504 -18.174 1 79.51 873 ASP A C 1
ATOM 7147 O O . ASP A 1 873 ? 19.201 -51.696 -18.676 1 79.51 873 ASP A O 1
ATOM 7151 N N . GLY A 1 874 ? 17.76 -53.183 -18.928 1 79.08 874 GLY A N 1
ATOM 7152 C CA . GLY A 1 874 ? 18.153 -53.348 -20.319 1 79.08 874 GLY A CA 1
ATOM 7153 C C . GLY A 1 874 ? 17.219 -52.651 -21.289 1 79.08 874 GLY A C 1
ATOM 7154 O O . GLY A 1 874 ? 17.557 -52.465 -22.46 1 79.08 874 GLY A O 1
ATOM 7155 N N . ASN A 1 875 ? 16.188 -52.199 -20.746 1 84.66 875 ASN A N 1
ATOM 7156 C CA . ASN A 1 875 ? 15.191 -51.584 -21.616 1 84.66 875 ASN A CA 1
ATOM 7157 C C . ASN A 1 875 ? 14.637 -50.297 -21.011 1 84.66 875 ASN A C 1
ATOM 7159 O O . ASN A 1 875 ? 14.311 -50.254 -19.823 1 84.66 875 ASN A O 1
ATOM 7163 N N . SER A 1 876 ? 14.658 -49.279 -21.908 1 83.62 876 SER A N 1
ATOM 7164 C CA . SER A 1 876 ? 14.068 -48.018 -21.468 1 83.62 876 SER A CA 1
ATOM 7165 C C . SER A 1 876 ? 12.55 -48.038 -21.614 1 83.62 876 SER A C 1
ATOM 7167 O O . SER A 1 876 ? 12.029 -48.325 -22.693 1 83.62 876 SER A O 1
ATOM 7169 N N . GLY A 1 877 ? 11.878 -47.848 -20.591 1 88.7 877 GLY A N 1
ATOM 7170 C CA . GLY A 1 877 ? 10.424 -47.85 -20.567 1 88.7 877 GLY A CA 1
ATOM 7171 C C . GLY A 1 877 ? 9.849 -47.812 -19.164 1 88.7 877 GLY A C 1
ATOM 7172 O O . GLY A 1 877 ? 10.524 -47.389 -18.223 1 88.7 877 GLY A O 1
ATOM 7173 N N . ARG A 1 878 ? 8.583 -48.047 -19.12 1 91.52 878 ARG A N 1
ATOM 7174 C CA . ARG A 1 878 ? 7.959 -48.036 -17.801 1 91.52 878 ARG A CA 1
ATOM 7175 C C . ARG A 1 878 ? 6.882 -49.11 -17.696 1 91.52 878 ARG A C 1
ATOM 7177 O O . ARG A 1 878 ? 6.324 -49.539 -18.708 1 91.52 878 ARG A O 1
ATOM 7184 N N . PHE A 1 879 ? 6.671 -49.55 -16.568 1 95.06 879 PHE A N 1
ATOM 7185 C CA . PHE A 1 879 ? 5.58 -50.462 -16.242 1 95.06 879 PHE A CA 1
ATOM 7186 C C . PHE A 1 879 ? 4.276 -49.698 -16.047 1 95.06 879 PHE A C 1
ATOM 7188 O O . PHE A 1 879 ? 4.288 -48.527 -15.66 1 95.06 879 PHE A O 1
ATOM 7195 N N . ASP A 1 880 ? 3.221 -50.326 -16.422 1 94.04 880 ASP A N 1
ATOM 7196 C CA . ASP A 1 880 ? 1.938 -49.66 -16.217 1 94.04 880 ASP A CA 1
ATOM 7197 C C . ASP A 1 880 ? 1.554 -49.651 -14.739 1 94.04 880 ASP A C 1
ATOM 7199 O O . ASP A 1 880 ? 0.742 -48.83 -14.308 1 94.04 880 ASP A O 1
ATOM 7203 N N . ARG A 1 881 ? 2.094 -50.589 -14.017 1 95.05 881 ARG A N 1
ATOM 7204 C CA . ARG A 1 881 ? 1.935 -50.671 -12.569 1 95.05 881 ARG A CA 1
ATOM 7205 C C . ARG A 1 881 ? 3.245 -51.067 -11.896 1 95.05 881 ARG A C 1
ATOM 7207 O O . ARG A 1 881 ? 3.99 -51.9 -12.416 1 95.05 881 ARG A O 1
ATOM 7214 N N . ASN A 1 882 ? 3.502 -50.489 -10.837 1 96.86 882 ASN A N 1
ATOM 7215 C CA . ASN A 1 882 ? 4.692 -50.746 -10.034 1 96.86 882 ASN A CA 1
ATOM 7216 C C . ASN A 1 882 ? 4.507 -50.283 -8.591 1 96.86 882 ASN A C 1
ATOM 7218 O O . ASN A 1 882 ? 3.516 -49.625 -8.269 1 96.86 882 ASN A O 1
ATOM 7222 N N . GLY A 1 883 ? 5.42 -50.745 -7.646 1 96.47 883 GLY A N 1
ATOM 7223 C CA . GLY A 1 883 ? 5.191 -50.482 -6.234 1 96.47 883 GLY A CA 1
ATOM 7224 C C . GLY A 1 883 ? 3.957 -51.176 -5.69 1 96.47 883 GLY A C 1
ATOM 7225 O O . GLY A 1 883 ? 3.162 -50.567 -4.971 1 96.47 883 GLY A O 1
ATOM 7226 N N . LEU A 1 884 ? 3.706 -52.389 -5.958 1 95.49 884 LEU A N 1
ATOM 7227 C CA . LEU A 1 884 ? 2.452 -53.113 -5.784 1 95.49 884 LEU A CA 1
ATOM 7228 C C . LEU A 1 884 ? 2.379 -53.748 -4.399 1 95.49 884 LEU A C 1
ATOM 7230 O O . LEU A 1 884 ? 3.406 -54.126 -3.83 1 95.49 884 LEU A O 1
ATOM 7234 N N . MET A 1 885 ? 1.213 -53.787 -3.95 1 94.74 885 MET A N 1
ATOM 7235 C CA . MET A 1 885 ? 0.866 -54.76 -2.918 1 94.74 885 MET A CA 1
ATOM 7236 C C . MET A 1 885 ? 0.318 -56.04 -3.539 1 94.74 885 MET A C 1
ATOM 7238 O O . MET A 1 885 ? -0.616 -55.995 -4.342 1 94.74 885 MET A O 1
ATOM 7242 N N . MET A 1 886 ? 0.874 -57.156 -3.223 1 96.09 886 MET A N 1
ATOM 7243 C CA . MET A 1 886 ? 0.45 -58.415 -3.828 1 96.09 886 MET A CA 1
ATOM 7244 C C . MET A 1 886 ? -0.097 -59.37 -2.772 1 96.09 886 MET A C 1
ATOM 7246 O O . MET A 1 886 ? 0.523 -59.565 -1.725 1 96.09 886 MET A O 1
ATOM 7250 N N . LEU A 1 887 ? -1.228 -59.918 -3.065 1 95.98 887 LEU A N 1
ATOM 7251 C CA . LEU A 1 887 ? -1.822 -60.96 -2.234 1 95.98 887 LEU A CA 1
ATOM 7252 C C . LEU A 1 887 ? -1.215 -62.322 -2.552 1 95.98 887 LEU A C 1
ATOM 7254 O O . LEU A 1 887 ? -0.737 -62.548 -3.667 1 95.98 887 LEU A O 1
ATOM 7258 N N . LYS A 1 888 ? -1.316 -63.238 -1.644 1 95.96 888 LYS A N 1
ATOM 7259 C CA . LYS A 1 888 ? -0.775 -64.585 -1.805 1 95.96 888 LYS A CA 1
ATOM 7260 C C . LYS A 1 888 ? -1.423 -65.301 -2.986 1 95.96 888 LYS A C 1
ATOM 7262 O O . LYS A 1 888 ? -2.65 -65.399 -3.062 1 95.96 888 LYS A O 1
ATOM 7267 N N . GLU A 1 889 ? -0.704 -65.676 -3.948 1 94.61 889 GLU A N 1
ATOM 7268 C CA . GLU A 1 889 ? -1.04 -66.563 -5.057 1 94.61 889 GLU A CA 1
ATOM 7269 C C . GLU A 1 889 ? -1.966 -65.873 -6.055 1 94.61 889 GLU A C 1
ATOM 7271 O O . GLU A 1 889 ? -2.501 -66.516 -6.96 1 94.61 889 GLU A O 1
ATOM 7276 N N . ARG A 1 890 ? -2.169 -64.588 -5.825 1 94.89 890 ARG A N 1
ATOM 7277 C CA . ARG A 1 890 ? -2.939 -63.852 -6.822 1 94.89 890 ARG A CA 1
ATOM 7278 C C . ARG A 1 890 ? -2.05 -63.396 -7.974 1 94.89 890 ARG A C 1
ATOM 7280 O O . ARG A 1 890 ? -0.954 -62.878 -7.751 1 94.89 890 ARG A O 1
ATOM 7287 N N . SER A 1 891 ? -2.502 -63.597 -9.098 1 95.3 891 SER A N 1
ATOM 7288 C CA . SER A 1 891 ? -1.754 -63.188 -10.283 1 95.3 891 SER A CA 1
ATOM 7289 C C . SER A 1 891 ? -2.047 -61.737 -10.648 1 95.3 891 SER A C 1
ATOM 7291 O O . SER A 1 891 ? -3.208 -61.322 -10.685 1 95.3 891 SER A O 1
ATOM 7293 N N . GLU A 1 892 ? -1.041 -60.963 -10.797 1 95.52 892 GLU A N 1
ATOM 7294 C CA . GLU A 1 892 ? -1.155 -59.584 -11.263 1 95.52 892 GLU A CA 1
ATOM 7295 C C . GLU A 1 892 ? -0.631 -59.438 -12.689 1 95.52 892 GLU A C 1
ATOM 7297 O O . GLU A 1 892 ? 0.51 -59.804 -12.977 1 95.52 892 GLU A O 1
ATOM 7302 N N . THR A 1 893 ? -1.397 -58.902 -13.596 1 96.16 893 THR A N 1
ATOM 7303 C CA . THR A 1 893 ? -0.951 -58.657 -14.963 1 96.16 893 THR A CA 1
ATOM 7304 C C . THR A 1 893 ? -0.204 -57.33 -15.059 1 96.16 893 THR A C 1
ATOM 7306 O O . THR A 1 893 ? -0.741 -56.281 -14.694 1 96.16 893 THR A O 1
ATOM 7309 N N . ILE A 1 894 ? 0.978 -57.334 -15.497 1 96.7 894 ILE A N 1
ATOM 7310 C CA . ILE A 1 894 ? 1.849 -56.168 -15.598 1 96.7 894 ILE A CA 1
ATOM 7311 C C . ILE A 1 894 ? 2.257 -55.954 -17.054 1 96.7 894 ILE A C 1
ATOM 7313 O O . ILE A 1 894 ? 2.522 -56.915 -17.779 1 96.7 894 ILE A O 1
ATOM 7317 N N . ARG A 1 895 ? 2.28 -54.719 -17.483 1 96.48 895 ARG A N 1
ATOM 7318 C CA . ARG A 1 895 ? 2.722 -54.345 -18.822 1 96.48 895 ARG A CA 1
ATOM 7319 C C . ARG A 1 895 ? 3.911 -53.392 -18.759 1 96.48 895 ARG A C 1
ATOM 7321 O O . ARG A 1 895 ? 3.959 -52.506 -17.903 1 96.48 895 ARG A O 1
ATOM 7328 N N . PHE A 1 896 ? 4.829 -53.616 -19.54 1 94.87 896 PHE A N 1
ATOM 7329 C CA . PHE A 1 896 ? 5.959 -52.721 -19.754 1 94.87 896 PHE A CA 1
ATOM 7330 C C . PHE A 1 896 ? 5.907 -52.106 -21.147 1 94.87 896 PHE A C 1
ATOM 7332 O O . PHE A 1 896 ? 5.81 -52.823 -22.145 1 94.87 896 PHE A O 1
ATOM 7339 N N . SER A 1 897 ? 5.926 -50.82 -21.209 1 92.32 897 SER A N 1
ATOM 7340 C CA . SER A 1 897 ? 5.946 -50.102 -22.479 1 92.32 897 SER A CA 1
ATOM 7341 C C . SER A 1 897 ? 7.271 -49.374 -22.681 1 92.32 897 SER A C 1
ATOM 7343 O O . SER A 1 897 ? 7.758 -48.697 -21.773 1 92.32 897 SER A O 1
ATOM 7345 N N . THR A 1 898 ? 7.776 -49.51 -23.832 1 88.73 898 THR A N 1
ATOM 7346 C CA . THR A 1 898 ? 9.005 -48.79 -24.144 1 88.73 898 THR A CA 1
ATOM 7347 C C . THR A 1 898 ? 8.734 -47.295 -24.289 1 88.73 898 THR A C 1
ATOM 7349 O O . THR A 1 898 ? 7.601 -46.887 -24.555 1 88.73 898 THR A O 1
ATOM 7352 N N . LEU A 1 899 ? 9.665 -46.397 -23.95 1 77.78 899 LEU A N 1
ATOM 7353 C CA . LEU A 1 899 ? 9.511 -44.946 -23.969 1 77.78 899 LEU A CA 1
ATOM 7354 C C . LEU A 1 899 ? 9.26 -44.445 -25.387 1 77.78 899 LEU A C 1
ATOM 7356 O O . LEU A 1 899 ? 8.501 -43.494 -25.589 1 77.78 899 LEU A O 1
ATOM 7360 N N . ASN A 1 900 ? 10.103 -44.964 -26.281 1 71.67 900 ASN A N 1
ATOM 7361 C CA . ASN A 1 900 ? 9.935 -44.572 -27.676 1 71.67 900 ASN A CA 1
ATOM 7362 C C . ASN A 1 900 ? 9.457 -45.74 -28.534 1 71.67 900 ASN A C 1
ATOM 7364 O O . ASN A 1 900 ? 9.995 -46.845 -28.441 1 71.67 900 ASN A O 1
ATOM 7368 N N . HIS A 1 901 ? 8.362 -45.532 -29.121 1 65.62 901 HIS A N 1
ATOM 7369 C CA . HIS A 1 901 ? 7.741 -46.571 -29.936 1 65.62 901 HIS A CA 1
ATOM 7370 C C . HIS A 1 901 ? 8.739 -47.166 -30.924 1 65.62 901 HIS A C 1
ATOM 7372 O O . HIS A 1 901 ? 8.492 -48.229 -31.498 1 65.62 901 HIS A O 1
ATOM 7378 N N . GLN A 1 902 ? 9.808 -46.538 -30.907 1 67.53 902 GLN A N 1
ATOM 7379 C CA . GLN A 1 902 ? 10.782 -47.045 -31.868 1 67.53 902 GLN A CA 1
ATOM 7380 C C . GLN A 1 902 ? 11.665 -48.12 -31.241 1 67.53 902 GLN A C 1
ATOM 7382 O O . GLN A 1 902 ? 12.289 -48.91 -31.952 1 67.53 902 GLN A O 1
ATOM 7387 N N . LEU A 1 903 ? 11.632 -48.148 -29.93 1 77.73 903 LEU A N 1
ATOM 7388 C CA . LEU A 1 903 ? 12.408 -49.182 -29.255 1 77.73 903 LEU A CA 1
ATOM 7389 C C . LEU A 1 903 ? 11.61 -50.478 -29.149 1 77.73 903 LEU A C 1
ATOM 7391 O O . LEU A 1 903 ? 10.492 -50.483 -28.63 1 77.73 903 LEU A O 1
ATOM 7395 N N . ARG A 1 904 ? 12.109 -51.566 -29.744 1 87.59 904 ARG A N 1
ATOM 7396 C CA . ARG A 1 904 ? 11.402 -52.843 -29.753 1 87.59 904 ARG A CA 1
ATOM 7397 C C . ARG A 1 904 ? 12.175 -53.902 -28.974 1 87.59 904 ARG A C 1
ATOM 7399 O O . ARG A 1 904 ? 13.402 -53.978 -29.069 1 87.59 904 ARG A O 1
ATOM 7406 N N . ILE A 1 905 ? 11.489 -54.519 -28.144 1 88.85 905 ILE A N 1
ATOM 7407 C CA . ILE A 1 905 ? 12.042 -55.657 -27.417 1 88.85 905 ILE A CA 1
ATOM 7408 C C . ILE A 1 905 ? 12.052 -56.889 -28.319 1 88.85 905 ILE A C 1
ATOM 7410 O O . ILE A 1 905 ? 11.002 -57.323 -28.799 1 88.85 905 ILE A O 1
ATOM 7414 N N . GLN A 1 906 ? 13.263 -57.496 -28.623 1 86.32 906 GLN A N 1
ATOM 7415 C CA . GLN A 1 906 ? 13.417 -58.566 -29.603 1 86.32 906 GLN A CA 1
ATOM 7416 C C . GLN A 1 906 ? 13.434 -59.934 -28.926 1 86.32 906 GLN A C 1
ATOM 7418 O O . GLN A 1 906 ? 13.009 -60.93 -29.515 1 86.32 906 GLN A O 1
ATOM 7423 N N . ASN A 1 907 ? 13.953 -59.967 -27.798 1 91.67 907 ASN A N 1
ATOM 7424 C CA . ASN A 1 907 ? 14.092 -61.233 -27.088 1 91.67 907 ASN A CA 1
ATOM 7425 C C . ASN A 1 907 ? 13.331 -61.221 -25.765 1 91.67 907 ASN A C 1
ATOM 7427 O O . ASN A 1 907 ? 13.785 -60.623 -24.788 1 91.67 907 ASN A O 1
ATOM 7431 N N . LEU A 1 908 ? 12.249 -61.842 -25.753 1 93.95 908 LEU A N 1
ATOM 7432 C CA . LEU A 1 908 ? 11.378 -61.883 -24.583 1 93.95 908 LEU A CA 1
ATOM 7433 C C . LEU A 1 908 ? 12.09 -62.525 -23.397 1 93.95 908 LEU A C 1
ATOM 7435 O O . LEU A 1 908 ? 11.956 -62.061 -22.262 1 93.95 908 LEU A O 1
ATOM 7439 N N . ASP A 1 909 ? 12.877 -63.573 -23.633 1 92.91 909 ASP A N 1
ATOM 7440 C CA . ASP A 1 909 ? 13.574 -64.272 -22.557 1 92.91 909 ASP A CA 1
ATOM 7441 C C . ASP A 1 909 ? 14.628 -63.375 -21.912 1 92.91 909 ASP A C 1
ATOM 7443 O O . ASP A 1 909 ? 14.792 -63.381 -20.69 1 92.91 909 ASP A O 1
ATOM 7447 N N . GLN A 1 910 ? 15.201 -62.731 -22.794 1 93.41 910 GLN A N 1
ATOM 7448 C CA . GLN A 1 910 ? 16.2 -61.8 -22.281 1 93.41 910 GLN A CA 1
ATOM 7449 C C . GLN A 1 910 ? 15.548 -60.689 -21.462 1 93.41 910 GLN A C 1
ATOM 7451 O O . GLN A 1 910 ? 16.083 -60.275 -20.431 1 93.41 910 GLN A O 1
ATOM 7456 N N . PHE A 1 911 ? 14.448 -60.146 -21.976 1 94.37 911 PHE A N 1
ATOM 7457 C CA . PHE A 1 911 ? 13.713 -59.122 -21.242 1 94.37 911 PHE A CA 1
ATOM 7458 C C . PHE A 1 911 ? 13.329 -59.622 -19.854 1 94.37 911 PHE A C 1
ATOM 7460 O O . PHE A 1 911 ? 13.532 -58.924 -18.859 1 94.37 911 PHE A O 1
ATOM 7467 N N . ILE A 1 912 ? 12.798 -60.809 -19.744 1 94.31 912 ILE A N 1
ATOM 7468 C CA . ILE A 1 912 ? 12.323 -61.384 -18.49 1 94.31 912 ILE A CA 1
ATOM 7469 C C . ILE A 1 912 ? 13.501 -61.602 -17.544 1 94.31 912 ILE A C 1
ATOM 7471 O O . ILE A 1 912 ? 13.397 -61.342 -16.343 1 94.31 912 ILE A O 1
ATOM 7475 N N . SER A 1 913 ? 14.613 -62.054 -18.157 1 92.99 913 SER A N 1
ATOM 7476 C CA . SER A 1 913 ? 15.79 -62.317 -17.334 1 92.99 913 SER A CA 1
ATOM 7477 C C . SER A 1 913 ? 16.357 -61.027 -16.751 1 92.99 913 SER A C 1
ATOM 7479 O O . SER A 1 913 ? 17.067 -61.054 -15.744 1 92.99 913 SER A O 1
ATOM 7481 N N . ASN A 1 914 ? 15.995 -59.939 -17.367 1 93.27 914 ASN A N 1
ATOM 7482 C CA . ASN A 1 914 ? 16.521 -58.649 -16.936 1 93.27 914 ASN A CA 1
ATOM 7483 C C . ASN A 1 914 ? 15.605 -57.983 -15.913 1 93.27 914 ASN A C 1
ATOM 7485 O O . ASN A 1 914 ? 15.928 -56.917 -15.385 1 93.27 914 ASN A O 1
ATOM 7489 N N . ILE A 1 915 ? 14.498 -58.572 -15.623 1 94.87 915 ILE A N 1
ATOM 7490 C CA . ILE A 1 915 ? 13.591 -58.004 -14.631 1 94.87 915 ILE A CA 1
ATOM 7491 C C . ILE A 1 915 ? 14.124 -58.282 -13.227 1 94.87 915 ILE A C 1
ATOM 7493 O O . ILE A 1 915 ? 14.405 -59.431 -12.879 1 94.87 915 ILE A O 1
ATOM 7497 N N . ARG A 1 916 ? 14.357 -57.21 -12.543 1 95.23 916 ARG A N 1
ATOM 7498 C CA . ARG A 1 916 ? 14.654 -57.293 -11.116 1 95.23 916 ARG A CA 1
ATOM 7499 C C . ARG A 1 916 ? 13.426 -56.946 -10.281 1 95.23 916 ARG A C 1
ATOM 7501 O O . ARG A 1 916 ? 12.738 -55.961 -10.558 1 95.23 916 ARG A O 1
ATOM 7508 N N . ILE A 1 917 ? 13.123 -57.819 -9.328 1 95.12 917 ILE A N 1
ATOM 7509 C CA . ILE A 1 917 ? 11.98 -57.613 -8.444 1 95.12 917 ILE A CA 1
ATOM 7510 C C . ILE A 1 917 ? 12.465 -57.432 -7.007 1 95.12 917 ILE A C 1
ATOM 7512 O O . ILE A 1 917 ? 13.286 -58.213 -6.52 1 95.12 917 ILE A O 1
ATOM 7516 N N . LYS A 1 918 ? 12.122 -56.35 -6.387 1 94.76 918 LYS A N 1
ATOM 7517 C CA . LYS A 1 918 ? 12.419 -56.04 -4.991 1 94.76 918 LYS A CA 1
ATOM 7518 C C . LYS A 1 918 ? 11.138 -55.806 -4.196 1 94.76 918 LYS A C 1
ATOM 7520 O O . LYS A 1 918 ? 10.181 -55.221 -4.708 1 94.76 918 LYS A O 1
ATOM 7525 N N . SER A 1 919 ? 10.958 -56.322 -3.007 1 94.55 919 SER A N 1
ATOM 7526 C CA . SER A 1 919 ? 9.887 -56.038 -2.058 1 94.55 919 SER A CA 1
ATOM 7527 C C . SER A 1 919 ? 10.445 -55.596 -0.71 1 94.55 919 SER A C 1
ATOM 7529 O O . SER A 1 919 ? 11.654 -55.667 -0.48 1 94.55 919 SER A O 1
ATOM 7531 N N . ILE A 1 920 ? 9.594 -55.17 0.094 1 92.5 920 ILE A N 1
ATOM 7532 C CA . ILE A 1 920 ? 10.005 -54.63 1.386 1 92.5 920 ILE A CA 1
ATOM 7533 C C . ILE A 1 920 ? 10.743 -55.703 2.182 1 92.5 920 ILE A C 1
ATOM 7535 O O . ILE A 1 920 ? 11.669 -55.398 2.938 1 92.5 920 ILE A O 1
ATOM 7539 N N . ARG A 1 921 ? 10.41 -56.922 2.021 1 90.98 921 ARG A N 1
ATOM 7540 C CA . ARG A 1 921 ? 11.018 -58.007 2.783 1 90.98 921 ARG A CA 1
ATOM 7541 C C . ARG A 1 921 ? 12.481 -58.197 2.394 1 90.98 921 ARG A C 1
ATOM 7543 O O . ARG A 1 921 ? 13.276 -58.713 3.182 1 90.98 921 ARG A O 1
ATOM 7550 N N . ASP A 1 922 ? 12.839 -57.804 1.244 1 89.37 922 ASP A N 1
ATOM 7551 C CA . ASP A 1 922 ? 14.209 -57.945 0.759 1 89.37 922 ASP A CA 1
ATOM 7552 C C . ASP A 1 922 ? 15.15 -56.988 1.487 1 89.37 922 ASP A C 1
ATOM 7554 O O . ASP A 1 922 ? 16.372 -57.143 1.424 1 89.37 922 ASP A O 1
ATOM 7558 N N . VAL A 1 923 ? 14.592 -56.044 2.184 1 86.87 923 VAL A N 1
ATOM 7559 C CA . VAL A 1 923 ? 15.428 -55.065 2.872 1 86.87 923 VAL A CA 1
ATOM 7560 C C . VAL A 1 923 ? 15.453 -55.368 4.369 1 86.87 923 VAL A C 1
ATOM 7562 O O . VAL A 1 923 ? 16.229 -54.767 5.117 1 86.87 923 VAL A O 1
ATOM 7565 N N . TYR A 1 924 ? 14.561 -56.353 4.796 1 78.58 924 TYR A N 1
ATOM 7566 C CA . TYR A 1 924 ? 14.519 -56.753 6.198 1 78.58 924 TYR A CA 1
ATOM 7567 C C . TYR A 1 924 ? 15.515 -57.872 6.476 1 78.58 924 TYR A C 1
ATOM 7569 O O . TYR A 1 924 ? 15.611 -58.832 5.708 1 78.58 924 TYR A O 1
ATOM 7577 N N . HIS A 1 925 ? 16.587 -57.628 7.119 1 64.95 925 HIS A N 1
ATOM 7578 C CA . HIS A 1 925 ? 17.488 -58.711 7.497 1 64.95 925 HIS A CA 1
ATOM 7579 C C . HIS A 1 925 ? 17.029 -59.386 8.785 1 64.95 925 HIS A C 1
ATOM 7581 O O . HIS A 1 925 ? 16.491 -58.728 9.678 1 64.95 925 HIS A O 1
ATOM 7587 N N . MET B 1 1 ? 6.014 98.425 -30.466 1 23.83 1 MET B N 1
ATOM 7588 C CA . MET B 1 1 ? 6.712 97.49 -31.345 1 23.83 1 MET B CA 1
ATOM 7589 C C . MET B 1 1 ? 6.554 96.057 -30.849 1 23.83 1 MET B C 1
ATOM 7591 O O . MET B 1 1 ? 7.218 95.146 -31.348 1 23.83 1 MET B O 1
ATOM 7595 N N . HIS B 1 2 ? 5.822 95.86 -29.68 1 25.52 2 HIS B N 1
ATOM 7596 C CA . HIS B 1 2 ? 5.146 95.119 -28.621 1 25.52 2 HIS B CA 1
ATOM 7597 C C . HIS B 1 2 ? 4.264 94.016 -29.197 1 25.52 2 HIS B C 1
ATOM 7599 O O . HIS B 1 2 ? 3.75 93.176 -28.456 1 25.52 2 HIS B O 1
ATOM 7605 N N . GLU B 1 3 ? 3.699 94.349 -30.469 1 24.36 3 GLU B N 1
ATOM 7606 C CA . GLU B 1 3 ? 2.441 93.757 -30.913 1 24.36 3 GLU B CA 1
ATOM 7607 C C . GLU B 1 3 ? 2.617 92.282 -31.262 1 24.36 3 GLU B C 1
ATOM 7609 O O . GLU B 1 3 ? 1.636 91.545 -31.381 1 24.36 3 GLU B O 1
ATOM 7614 N N . LEU B 1 4 ? 3.793 91.954 -31.833 1 24.3 4 LEU B N 1
ATOM 7615 C CA . LEU B 1 4 ? 3.895 90.874 -32.809 1 24.3 4 LEU B CA 1
ATOM 7616 C C . LEU B 1 4 ? 3.687 89.518 -32.142 1 24.3 4 LEU B C 1
ATOM 7618 O O . LEU B 1 4 ? 3.395 88.528 -32.817 1 24.3 4 LEU B O 1
ATOM 7622 N N . PHE B 1 5 ? 4.276 89.307 -30.925 1 26.22 5 PHE B N 1
ATOM 7623 C CA . PHE B 1 5 ? 4.723 87.964 -30.577 1 26.22 5 PHE B CA 1
ATOM 7624 C C . PHE B 1 5 ? 3.533 87.053 -30.298 1 26.22 5 PHE B C 1
ATOM 7626 O O . PHE B 1 5 ? 3.675 86.023 -29.634 1 26.22 5 PHE B O 1
ATOM 7633 N N . PHE B 1 6 ? 2.212 87.576 -30.436 1 25.75 6 PHE B N 1
ATOM 7634 C CA . PHE B 1 6 ? 1.01 86.959 -29.886 1 25.75 6 PHE B CA 1
ATOM 7635 C C . PHE B 1 6 ? 0.669 85.677 -30.636 1 25.75 6 PHE B C 1
ATOM 7637 O O . PHE B 1 6 ? -0.281 84.977 -30.28 1 25.75 6 PHE B O 1
ATOM 7644 N N . ILE B 1 7 ? 1.018 85.593 -31.936 1 25.47 7 ILE B N 1
ATOM 7645 C CA . ILE B 1 7 ? 0.171 84.834 -32.85 1 25.47 7 ILE B CA 1
ATOM 7646 C C . ILE B 1 7 ? 0.255 83.346 -32.516 1 25.47 7 ILE B C 1
ATOM 7648 O O . ILE B 1 7 ? -0.709 82.603 -32.716 1 25.47 7 ILE B O 1
ATOM 7652 N N . SER B 1 8 ? 1.5 82.872 -32.284 1 23.74 8 SER B N 1
ATOM 7653 C CA . SER B 1 8 ? 1.798 81.54 -32.8 1 23.74 8 SER B CA 1
ATOM 7654 C C . SER B 1 8 ? 1.087 80.461 -31.989 1 23.74 8 SER B C 1
ATOM 7656 O O . SER B 1 8 ? 1.639 79.383 -31.763 1 23.74 8 SER B O 1
ATOM 7658 N N . PHE B 1 9 ? 0.366 80.776 -30.87 1 25.12 9 PHE B N 1
ATOM 7659 C CA . PHE B 1 9 ? -0.068 79.786 -29.891 1 25.12 9 PHE B CA 1
ATOM 7660 C C . PHE B 1 9 ? -1.093 78.837 -30.5 1 25.12 9 PHE B C 1
ATOM 7662 O O . PHE B 1 9 ? -1.664 77.999 -29.799 1 25.12 9 PHE B O 1
ATOM 7669 N N . LEU B 1 10 ? -1.72 79.155 -31.654 1 23.93 10 LEU B N 1
ATOM 7670 C CA . LEU B 1 10 ? -3.014 78.567 -31.983 1 23.93 10 LEU B CA 1
ATOM 7671 C C . LEU B 1 10 ? -2.88 77.072 -32.251 1 23.93 10 LEU B C 1
ATOM 7673 O O . LEU B 1 10 ? -3.848 76.322 -32.109 1 23.93 10 LEU B O 1
ATOM 7677 N N . LEU B 1 11 ? -1.913 76.675 -33.023 1 23.86 11 LEU B N 1
ATOM 7678 C CA . LEU B 1 11 ? -2.293 75.647 -33.986 1 23.86 11 LEU B CA 1
ATOM 7679 C C . LEU B 1 11 ? -2.611 74.333 -33.281 1 23.86 11 LEU B C 1
ATOM 7681 O O . LEU B 1 11 ? -3.587 73.66 -33.622 1 23.86 11 LEU B O 1
ATOM 7685 N N . LEU B 1 12 ? -1.6 73.56 -32.712 1 25 12 LEU B N 1
ATOM 7686 C CA . LEU B 1 12 ? -1.508 72.133 -33.001 1 25 12 LEU B CA 1
ATOM 7687 C C . LEU B 1 12 ? -2.416 71.331 -32.074 1 25 12 LEU B C 1
ATOM 7689 O O . LEU B 1 12 ? -2.045 71.04 -30.935 1 25 12 LEU B O 1
ATOM 7693 N N . ILE B 1 13 ? -3.697 71.634 -31.831 1 26.98 13 ILE B N 1
ATOM 7694 C CA . ILE B 1 13 ? -4.591 70.87 -30.968 1 26.98 13 ILE B CA 1
ATOM 7695 C C . ILE B 1 13 ? -4.872 69.506 -31.595 1 26.98 13 ILE B C 1
ATOM 7697 O O . ILE B 1 13 ? -5.736 69.382 -32.465 1 26.98 13 ILE B O 1
ATOM 7701 N N . SER B 1 14 ? -3.937 68.876 -32.34 1 25.77 14 SER B N 1
ATOM 7702 C CA . SER B 1 14 ? -4.362 67.611 -32.931 1 25.77 14 SER B CA 1
ATOM 7703 C C . SER B 1 14 ? -5.013 66.706 -31.89 1 25.77 14 SER B C 1
ATOM 7705 O O . SER B 1 14 ? -4.58 66.666 -30.737 1 25.77 14 SER B O 1
ATOM 7707 N N . THR B 1 15 ? -6.315 66.321 -32.096 1 26.03 15 THR B N 1
ATOM 7708 C CA . THR B 1 15 ? -7.377 65.503 -31.521 1 26.03 15 THR B CA 1
ATOM 7709 C C . THR B 1 15 ? -6.87 64.095 -31.219 1 26.03 15 THR B C 1
ATOM 7711 O O . THR B 1 15 ? -6.62 63.31 -32.136 1 26.03 15 THR B O 1
ATOM 7714 N N . SER B 1 16 ? -5.884 63.935 -30.417 1 27.65 16 SER B N 1
ATOM 7715 C CA . SER B 1 16 ? -5.6 62.573 -29.977 1 27.65 16 SER B CA 1
ATOM 7716 C C . SER B 1 16 ? -6.855 61.893 -29.44 1 27.65 16 SER B C 1
ATOM 7718 O O . SER B 1 16 ? -7.292 62.178 -28.322 1 27.65 16 SER B O 1
ATOM 7720 N N . LEU B 1 17 ? -7.959 61.71 -30.281 1 24.7 17 LEU B N 1
ATOM 7721 C CA . LEU B 1 17 ? -9.071 60.834 -29.928 1 24.7 17 LEU B CA 1
ATOM 7722 C C . LEU B 1 17 ? -8.564 59.466 -29.483 1 24.7 17 LEU B C 1
ATOM 7724 O O . LEU B 1 17 ? -7.963 58.734 -30.274 1 24.7 17 LEU B O 1
ATOM 7728 N N . ALA B 1 18 ? -8.138 59.473 -28.349 1 31.54 18 ALA B N 1
ATOM 7729 C CA . ALA B 1 18 ? -7.919 58.247 -27.587 1 31.54 18 ALA B CA 1
ATOM 7730 C C . ALA B 1 18 ? -9.051 57.249 -27.815 1 31.54 18 ALA B C 1
ATOM 7732 O O . ALA B 1 18 ? -10.203 57.518 -27.467 1 31.54 18 ALA B O 1
ATOM 7733 N N . HIS B 1 19 ? -8.96 56.515 -28.949 1 29.71 19 HIS B N 1
ATOM 7734 C CA . HIS B 1 19 ? -9.776 55.31 -29.049 1 29.71 19 HIS B CA 1
ATOM 7735 C C . HIS B 1 19 ? -9.878 54.601 -27.702 1 29.71 19 HIS B C 1
ATOM 7737 O O . HIS B 1 19 ? -8.873 54.127 -27.167 1 29.71 19 HIS B O 1
ATOM 7743 N N . THR B 1 20 ? -10.599 55.079 -26.804 1 30.54 20 THR B N 1
ATOM 7744 C CA . THR B 1 20 ? -11.028 54.254 -25.681 1 30.54 20 THR B CA 1
ATOM 7745 C C . THR B 1 20 ? -11.468 52.874 -26.16 1 30.54 20 THR B C 1
ATOM 7747 O O . THR B 1 20 ? -12.523 52.734 -26.783 1 30.54 20 THR B O 1
ATOM 7750 N N . SER B 1 21 ? -10.593 52.096 -26.779 1 32.16 21 SER B N 1
ATOM 7751 C CA . SER B 1 21 ? -10.95 50.696 -26.985 1 32.16 21 SER B CA 1
ATOM 7752 C C . SER B 1 21 ? -11.745 50.149 -25.805 1 32.16 21 SER B C 1
ATOM 7754 O O . SER B 1 21 ? -11.294 50.216 -24.66 1 32.16 21 SER B O 1
ATOM 7756 N N . ILE B 1 22 ? -13.032 50.294 -25.794 1 34.71 22 ILE B N 1
ATOM 7757 C CA . ILE B 1 22 ? -13.939 49.558 -24.92 1 34.71 22 ILE B CA 1
ATOM 7758 C C . ILE B 1 22 ? -13.349 48.186 -24.602 1 34.71 22 ILE B C 1
ATOM 7760 O O . ILE B 1 22 ? -13.207 47.343 -25.491 1 34.71 22 ILE B O 1
ATOM 7764 N N . GLN B 1 23 ? -12.427 48.037 -23.746 1 36.93 23 GLN B N 1
ATOM 7765 C CA . GLN B 1 23 ? -12.021 46.772 -23.143 1 36.93 23 GLN B CA 1
ATOM 7766 C C . GLN B 1 23 ? -13.232 45.894 -22.838 1 36.93 23 GLN B C 1
ATOM 7768 O O . GLN B 1 23 ? -14.023 46.207 -21.946 1 36.93 23 GLN B O 1
ATOM 7773 N N . GLN B 1 24 ? -13.898 45.303 -23.806 1 43.9 24 GLN B N 1
ATOM 7774 C CA . GLN B 1 24 ? -15.009 44.367 -23.669 1 43.9 24 GLN B CA 1
ATOM 7775 C C . GLN B 1 24 ? -14.795 43.429 -22.484 1 43.9 24 GLN B C 1
ATOM 7777 O O . GLN B 1 24 ? -13.779 42.736 -22.41 1 43.9 24 GLN B O 1
ATOM 7782 N N . GLN B 1 25 ? -15.353 43.674 -21.463 1 53.84 25 GLN B N 1
ATOM 7783 C CA . GLN B 1 25 ? -15.348 42.835 -20.269 1 53.84 25 GLN B CA 1
ATOM 7784 C C . GLN B 1 25 ? -15.584 41.37 -20.625 1 53.84 25 GLN B C 1
ATOM 7786 O O . GLN B 1 25 ? -16.557 41.041 -21.307 1 53.84 25 GLN B O 1
ATOM 7791 N N . GLN B 1 26 ? -14.604 40.389 -20.44 1 65.57 26 GLN B N 1
ATOM 7792 C CA . GLN B 1 26 ? -14.567 38.99 -20.85 1 65.57 26 GLN B CA 1
ATOM 7793 C C . GLN B 1 26 ? -15.574 38.158 -20.061 1 65.57 26 GLN B C 1
ATOM 7795 O O . GLN B 1 26 ? -16.14 37.197 -20.586 1 65.57 26 GLN B O 1
ATOM 7800 N N . HIS B 1 27 ? -15.749 38.488 -18.725 1 77.75 27 HIS B N 1
ATOM 7801 C CA . HIS B 1 27 ? -16.768 37.775 -17.964 1 77.75 27 HIS B CA 1
ATOM 7802 C C . HIS B 1 27 ? -17.523 38.718 -17.033 1 77.75 27 HIS B C 1
ATOM 7804 O O . HIS B 1 27 ? -17.018 39.787 -16.683 1 77.75 27 HIS B O 1
ATOM 7810 N N . GLN B 1 28 ? -18.764 38.636 -16.9 1 85.48 28 GLN B N 1
ATOM 7811 C CA . GLN B 1 28 ? -19.628 39.333 -15.953 1 85.48 28 GLN B CA 1
ATOM 7812 C C . GLN B 1 28 ? -20.136 38.384 -14.87 1 85.48 28 GLN B C 1
ATOM 7814 O O . GLN B 1 28 ? -20.473 37.233 -15.154 1 85.48 28 GLN B O 1
ATOM 7819 N N . GLU B 1 29 ? -20.096 38.918 -13.627 1 90.6 29 GLU B N 1
ATOM 7820 C CA . GLU B 1 29 ? -20.568 38.112 -12.505 1 90.6 29 GLU B CA 1
ATOM 7821 C C . GLU B 1 29 ? -21.831 38.707 -11.89 1 90.6 29 GLU B C 1
ATOM 7823 O O . GLU B 1 29 ? -21.958 39.929 -11.78 1 90.6 29 GLU B O 1
ATOM 7828 N N . LEU B 1 30 ? -22.744 37.939 -11.613 1 93.12 30 LEU B N 1
ATOM 7829 C CA . LEU B 1 30 ? -23.94 38.284 -10.852 1 93.12 30 LEU B CA 1
ATOM 7830 C C . LEU B 1 30 ? -24.005 37.489 -9.552 1 93.12 30 LEU B C 1
ATOM 7832 O O . LEU B 1 30 ? -24.349 36.305 -9.559 1 93.12 30 LEU B O 1
ATOM 7836 N N . PRO B 1 31 ? -23.632 38.128 -8.411 1 95.23 31 PRO B N 1
ATOM 7837 C CA . PRO B 1 31 ? -23.737 37.415 -7.136 1 95.23 31 PRO B CA 1
ATOM 7838 C C . PRO B 1 31 ? -25.181 37.093 -6.758 1 95.23 31 PRO B C 1
ATOM 7840 O O . PRO B 1 31 ? -26.069 37.934 -6.922 1 95.23 31 PRO B O 1
ATOM 7843 N N . LEU B 1 32 ? -25.402 35.981 -6.375 1 96.47 32 LEU B N 1
ATOM 7844 C CA . LEU B 1 32 ? -26.703 35.562 -5.864 1 96.47 32 LEU B CA 1
ATOM 7845 C C . LEU B 1 32 ? -26.68 35.454 -4.343 1 96.47 32 LEU B C 1
ATOM 7847 O O . LEU B 1 32 ? -27.025 34.41 -3.785 1 96.47 32 LEU B O 1
ATOM 7851 N N . SER B 1 33 ? -26.369 36.509 -3.66 1 95.57 33 SER B N 1
ATOM 7852 C CA . SER B 1 33 ? -26.145 36.48 -2.218 1 95.57 33 SER B CA 1
ATOM 7853 C C . SER B 1 33 ? -27.426 36.794 -1.453 1 95.57 33 SER B C 1
ATOM 7855 O O . SER B 1 33 ? -27.55 36.455 -0.274 1 95.57 33 SER B O 1
ATOM 7857 N N . GLN B 1 34 ? -28.443 37.329 -2.126 1 95.71 34 GLN B N 1
ATOM 7858 C CA . GLN B 1 34 ? -29.622 37.822 -1.422 1 95.71 34 GLN B CA 1
ATOM 7859 C C . GLN B 1 34 ? -30.878 37.073 -1.858 1 95.71 34 GLN B C 1
ATOM 7861 O O . GLN B 1 34 ? -30.883 36.414 -2.9 1 95.71 34 GLN B O 1
ATOM 7866 N N . GLY B 1 35 ? -31.875 37.138 -1.056 1 95.47 35 GLY B N 1
ATOM 7867 C CA . GLY B 1 35 ? -33.207 36.71 -1.451 1 95.47 35 GLY B CA 1
ATOM 7868 C C . GLY B 1 35 ? -33.428 35.218 -1.286 1 95.47 35 GLY B C 1
ATOM 7869 O O . GLY B 1 35 ? -34.345 34.651 -1.884 1 95.47 35 GLY B O 1
ATOM 7870 N N . TRP B 1 36 ? -32.66 34.598 -0.486 1 98.12 36 TRP B N 1
ATOM 7871 C CA . TRP B 1 36 ? -32.763 33.151 -0.333 1 98.12 36 TRP B CA 1
ATOM 7872 C C . TRP B 1 36 ? -33.867 32.785 0.653 1 98.12 36 TRP B C 1
ATOM 7874 O O . TRP B 1 36 ? -34.201 33.573 1.541 1 98.12 36 TRP B O 1
ATOM 7884 N N . CYS B 1 37 ? -34.44 31.655 0.499 1 98.1 37 CYS B N 1
ATOM 7885 C CA . CYS B 1 37 ? -35.404 31.067 1.422 1 98.1 37 CYS B CA 1
ATOM 7886 C C . CYS B 1 37 ? -34.971 29.668 1.844 1 98.1 37 CYS B C 1
ATOM 7888 O O . CYS B 1 37 ? -34.31 28.961 1.081 1 98.1 37 CYS B O 1
ATOM 7890 N N . LEU B 1 38 ? -35.31 29.282 3.093 1 98.25 38 LEU B N 1
ATOM 7891 C CA . LEU B 1 38 ? -34.997 27.988 3.691 1 98.25 38 LEU B CA 1
ATOM 7892 C C . LEU B 1 38 ? -36.27 27.262 4.112 1 98.25 38 LEU B C 1
ATOM 7894 O O . LEU B 1 38 ? -37.188 27.876 4.662 1 98.25 38 LEU B O 1
ATOM 7898 N N . GLN B 1 39 ? -36.316 25.986 3.747 1 97.87 39 GLN B N 1
ATOM 7899 C CA . GLN B 1 39 ? -37.433 25.15 4.173 1 97.87 39 GLN B CA 1
ATOM 7900 C C . GLN B 1 39 ? -36.96 23.747 4.542 1 97.87 39 GLN B C 1
ATOM 7902 O O . GLN B 1 39 ? -36.087 23.185 3.878 1 97.87 39 GLN B O 1
ATOM 7907 N N . ASN B 1 40 ? -37.446 23.178 5.642 1 96.5 40 ASN B N 1
ATOM 7908 C CA . ASN B 1 40 ? -37.112 21.791 5.947 1 96.5 40 ASN B CA 1
ATOM 7909 C C . ASN B 1 40 ? -37.979 20.818 5.153 1 96.5 40 ASN B C 1
ATOM 7911 O O . ASN B 1 40 ? -38.966 21.222 4.535 1 96.5 40 ASN B O 1
ATOM 7915 N N . ASN B 1 41 ? -37.616 19.621 5.148 1 91.22 41 ASN B N 1
ATOM 7916 C CA . ASN B 1 41 ? -38.259 18.617 4.308 1 91.22 41 ASN B CA 1
ATOM 7917 C C . ASN B 1 41 ? -39.744 18.482 4.633 1 91.22 41 ASN B C 1
ATOM 7919 O O . ASN B 1 41 ? -40.567 18.296 3.735 1 91.22 41 ASN B O 1
ATOM 7923 N N . ASN B 1 42 ? -40.072 18.554 5.986 1 88.47 42 ASN B N 1
ATOM 7924 C CA . ASN B 1 42 ? -41.473 18.36 6.343 1 88.47 42 ASN B CA 1
ATOM 7925 C C . ASN B 1 42 ? -42.255 19.669 6.276 1 88.47 42 ASN B C 1
ATOM 7927 O O . ASN B 1 42 ? -43.427 19.717 6.656 1 88.47 42 ASN B O 1
ATOM 7931 N N . GLN B 1 43 ? -41.658 20.777 5.989 1 90.78 43 GLN B N 1
ATOM 7932 C CA . GLN B 1 43 ? -42.253 22.069 5.661 1 90.78 43 GLN B CA 1
ATOM 7933 C C . GLN B 1 43 ? -42.808 22.751 6.908 1 90.78 43 GLN B C 1
ATOM 7935 O O . GLN B 1 43 ? -43.695 23.602 6.813 1 90.78 43 GLN B O 1
ATOM 7940 N N . THR B 1 44 ? -42.327 22.348 8.051 1 94.53 44 THR B N 1
ATOM 7941 C CA . THR B 1 44 ? -42.775 22.979 9.288 1 94.53 44 THR B CA 1
ATOM 7942 C C . THR B 1 44 ? -42.011 24.276 9.539 1 94.53 44 THR B C 1
ATOM 7944 O O . THR B 1 44 ? -42.455 25.123 10.318 1 94.53 44 THR B O 1
ATOM 7947 N N . ILE B 1 45 ? -40.921 24.412 8.946 1 96.97 45 ILE B N 1
ATOM 7948 C CA . ILE B 1 45 ? -40.09 25.602 9.085 1 96.97 45 ILE B CA 1
ATOM 7949 C C . ILE B 1 45 ? -39.847 26.226 7.712 1 96.97 45 ILE B C 1
ATOM 7951 O O . ILE B 1 45 ? -39.484 25.528 6.762 1 96.97 45 ILE B O 1
ATOM 7955 N N . ARG B 1 46 ? -40.134 27.448 7.592 1 96.93 46 ARG B N 1
ATOM 7956 C CA . ARG B 1 46 ? -39.849 28.215 6.383 1 96.93 46 ARG B CA 1
ATOM 7957 C C . ARG B 1 46 ? -39.394 29.629 6.726 1 96.93 46 ARG B C 1
ATOM 7959 O O . ARG B 1 46 ? -40.105 30.366 7.412 1 96.93 46 ARG B O 1
ATOM 7966 N N . GLU B 1 47 ? -38.229 29.992 6.39 1 97.09 47 GLU B N 1
ATOM 7967 C CA . GLU B 1 47 ? -37.656 31.317 6.607 1 97.09 47 GLU B CA 1
ATOM 7968 C C . GLU B 1 47 ? -37.124 31.909 5.305 1 97.09 47 GLU B C 1
ATOM 7970 O O . GLU B 1 47 ? -36.349 31.265 4.595 1 97.09 47 GLU B O 1
ATOM 7975 N N . CYS B 1 48 ? -37.542 33.155 4.981 1 97.16 48 CYS B N 1
ATOM 7976 C CA . CYS B 1 48 ? -37.149 33.726 3.698 1 97.16 48 CYS B CA 1
ATOM 7977 C C . CYS B 1 48 ? -36.444 35.063 3.889 1 97.16 48 CYS B C 1
ATOM 7979 O O . CYS B 1 48 ? -36.466 35.631 4.983 1 97.16 48 CYS B O 1
ATOM 7981 N N . ASN B 1 49 ? -35.779 35.494 2.827 1 95.94 49 ASN B N 1
ATOM 7982 C CA . ASN B 1 49 ? -35.141 36.8 2.699 1 95.94 49 ASN B CA 1
ATOM 7983 C C . ASN B 1 49 ? -33.906 36.909 3.588 1 95.94 49 ASN B C 1
ATOM 7985 O O . ASN B 1 49 ? -33.783 37.85 4.374 1 95.94 49 ASN B O 1
ATOM 7989 N N . PHE B 1 50 ? -33.127 35.919 3.539 1 95.66 50 PHE B N 1
ATOM 7990 C CA . PHE B 1 50 ? -31.818 35.989 4.178 1 95.66 50 PHE B CA 1
ATOM 7991 C C . PHE B 1 50 ? -30.706 36.001 3.135 1 95.66 50 PHE B C 1
ATOM 7993 O O . PHE B 1 50 ? -30.967 35.845 1.94 1 95.66 50 PHE B O 1
ATOM 8000 N N . GLN B 1 51 ? -29.51 36.205 3.555 1 96.22 51 GLN B N 1
ATOM 8001 C CA . GLN B 1 51 ? -28.348 36.281 2.675 1 96.22 51 GLN B CA 1
ATOM 8002 C C . GLN B 1 51 ? -27.424 35.084 2.881 1 96.22 51 GLN B C 1
ATOM 8004 O O . GLN B 1 51 ? -27.435 34.46 3.944 1 96.22 51 GLN B O 1
ATOM 8009 N N . ILE B 1 52 ? -26.703 34.743 1.899 1 96.25 52 ILE B N 1
ATOM 8010 C CA . ILE B 1 52 ? -25.645 33.742 1.985 1 96.25 52 ILE B CA 1
ATOM 8011 C C . ILE B 1 52 ? -24.284 34.414 1.821 1 96.25 52 ILE B C 1
ATOM 8013 O O . ILE B 1 52 ? -24.185 35.495 1.235 1 96.25 52 ILE B O 1
ATOM 8017 N N . PRO B 1 53 ? -23.253 33.769 2.304 1 95.91 53 PRO B N 1
ATOM 8018 C CA . PRO B 1 53 ? -23.174 32.436 2.905 1 95.91 53 PRO B CA 1
ATOM 8019 C C . PRO B 1 53 ? -23.906 32.347 4.243 1 95.91 53 PRO B C 1
ATOM 8021 O O . PRO B 1 53 ? -23.909 33.31 5.014 1 95.91 53 PRO B O 1
ATOM 8024 N N . ALA B 1 54 ? -24.494 31.216 4.505 1 96.81 54 ALA B N 1
ATOM 8025 C CA . ALA B 1 54 ? -25.184 30.945 5.764 1 96.81 54 ALA B CA 1
ATOM 8026 C C . ALA B 1 54 ? -25.416 29.449 5.951 1 96.81 54 ALA B C 1
ATOM 8028 O O . ALA B 1 54 ? -25.537 28.706 4.975 1 96.81 54 ALA B O 1
ATOM 8029 N N . THR B 1 55 ? -25.443 29.009 7.159 1 97.26 55 THR B N 1
ATOM 8030 C CA . THR B 1 55 ? -25.825 27.647 7.514 1 97.26 55 THR B CA 1
ATOM 8031 C C . THR B 1 55 ? -27.212 27.624 8.151 1 97.26 55 THR B C 1
ATOM 8033 O O . THR B 1 55 ? -27.706 28.654 8.614 1 97.26 55 THR B O 1
ATOM 8036 N N . VAL B 1 56 ? -27.81 26.522 8.179 1 98.2 56 VAL B N 1
ATOM 8037 C CA . VAL B 1 56 ? -29.171 26.377 8.685 1 98.2 56 VAL B CA 1
ATOM 8038 C C . VAL B 1 56 ? -29.238 26.857 10.133 1 98.2 56 VAL B C 1
ATOM 8040 O O . VAL B 1 56 ? -30.159 27.586 10.509 1 98.2 56 VAL B O 1
ATOM 8043 N N . HIS B 1 57 ? -28.259 26.487 10.973 1 98.2 57 HIS B N 1
ATOM 8044 C CA . HIS B 1 57 ? -28.248 26.881 12.377 1 98.2 57 HIS B CA 1
ATOM 8045 C C . HIS B 1 57 ? -28.265 28.398 12.525 1 98.2 57 HIS B C 1
ATOM 8047 O O . HIS B 1 57 ? -29.029 28.94 13.327 1 98.2 57 HIS B O 1
ATOM 8053 N N . THR B 1 58 ? -27.394 29.066 11.792 1 97.66 58 THR B N 1
ATOM 8054 C CA . THR B 1 58 ? -27.288 30.513 11.94 1 97.66 58 THR B CA 1
ATOM 8055 C C . THR B 1 58 ? -28.533 31.205 11.395 1 97.66 58 THR B C 1
ATOM 8057 O O . THR B 1 58 ? -28.96 32.233 11.924 1 97.66 58 THR B O 1
ATOM 8060 N N . ILE B 1 59 ? -29.125 30.657 10.314 1 97.87 59 ILE B N 1
ATOM 8061 C CA . ILE B 1 59 ? -30.368 31.198 9.774 1 97.87 59 ILE B CA 1
ATOM 8062 C C . ILE B 1 59 ? -31.474 31.095 10.823 1 97.87 59 ILE B C 1
ATOM 8064 O O . ILE B 1 59 ? -32.152 32.082 11.118 1 97.87 59 ILE B O 1
ATOM 8068 N N . LEU B 1 60 ? -31.638 29.917 11.365 1 98.24 60 LEU B N 1
ATOM 8069 C CA . LEU B 1 60 ? -32.699 29.673 12.336 1 98.24 60 LEU B CA 1
ATOM 8070 C C . LEU B 1 60 ? -32.486 30.508 13.595 1 98.24 60 LEU B C 1
ATOM 8072 O O . LEU B 1 60 ? -33.447 31.008 14.183 1 98.24 60 LEU B O 1
ATOM 8076 N N . TYR B 1 61 ? -31.265 30.632 14.081 1 97.96 61 TYR B N 1
ATOM 8077 C CA . TYR B 1 61 ? -30.95 31.44 15.255 1 97.96 61 TYR B CA 1
ATOM 8078 C C . TYR B 1 61 ? -31.3 32.904 15.019 1 97.96 61 TYR B C 1
ATOM 8080 O O . TYR B 1 61 ? -31.932 33.542 15.864 1 97.96 61 TYR B O 1
ATOM 8088 N N . ASN B 1 62 ? -30.886 33.434 13.852 1 97.23 62 ASN B N 1
ATOM 8089 C CA . ASN B 1 62 ? -31.121 34.837 13.53 1 97.23 62 ASN B CA 1
ATOM 8090 C C . ASN B 1 62 ? -32.61 35.134 13.37 1 97.23 62 ASN B C 1
ATOM 8092 O O . ASN B 1 62 ? -33.04 36.276 13.535 1 97.23 62 ASN B O 1
ATOM 8096 N N . ARG B 1 63 ? -33.392 34.082 13.117 1 96.81 63 ARG B N 1
ATOM 8097 C CA . ARG B 1 63 ? -34.835 34.228 12.958 1 96.81 63 ARG B CA 1
ATOM 8098 C C . ARG B 1 63 ? -35.569 33.834 14.235 1 96.81 63 ARG B C 1
ATOM 8100 O O . ARG B 1 63 ? -36.798 33.735 14.246 1 96.81 63 ARG B O 1
ATOM 8107 N N . SER B 1 64 ? -34.853 33.513 15.304 1 96.96 64 SER B N 1
ATOM 8108 C CA . SER B 1 64 ? -35.361 33.193 16.634 1 96.96 64 SER B CA 1
ATOM 8109 C C . SER B 1 64 ? -36.186 31.911 16.617 1 96.96 64 SER B C 1
ATOM 8111 O O . SER B 1 64 ? -37.15 31.776 17.374 1 96.96 64 SER B O 1
ATOM 8113 N N . VAL B 1 65 ? -35.876 31.096 15.618 1 97.03 65 VAL B N 1
ATOM 8114 C CA . VAL B 1 65 ? -36.527 29.792 15.555 1 97.03 65 VAL B CA 1
ATOM 8115 C C . VAL B 1 65 ? -35.865 28.836 16.544 1 97.03 65 VAL B C 1
ATOM 8117 O O . VAL B 1 65 ? -36.524 27.956 17.103 1 97.03 65 VAL B O 1
ATOM 8120 N N . ILE B 1 66 ? -34.541 28.929 16.768 1 97.85 66 ILE B N 1
ATOM 8121 C CA . ILE B 1 66 ? -33.801 28.164 17.765 1 97.85 66 ILE B CA 1
ATOM 8122 C C . ILE B 1 66 ? -33.047 29.117 18.691 1 97.85 66 ILE B C 1
ATOM 8124 O O . ILE B 1 66 ? -32.802 30.272 18.337 1 97.85 66 ILE B O 1
ATOM 8128 N N . PRO B 1 67 ? -32.72 28.657 19.868 1 97.39 67 PRO B N 1
ATOM 8129 C CA . PRO B 1 67 ? -31.87 29.472 20.739 1 97.39 67 PRO B CA 1
ATOM 8130 C C . PRO B 1 67 ? -30.412 29.498 20.284 1 97.39 67 PRO B C 1
ATOM 8132 O O . PRO B 1 67 ? -30.065 28.877 19.276 1 97.39 67 PRO B O 1
ATOM 8135 N N . ASP B 1 68 ? -29.624 30.202 20.981 1 97.22 68 ASP B N 1
ATOM 8136 C CA . ASP B 1 68 ? -28.194 30.246 20.693 1 97.22 68 ASP B CA 1
ATOM 8137 C C . ASP B 1 68 ? -27.584 28.846 20.722 1 97.22 68 ASP B C 1
ATOM 8139 O O . ASP B 1 68 ? -27.645 28.158 21.743 1 97.22 68 ASP B O 1
ATOM 8143 N N . PRO B 1 69 ? -27.006 28.475 19.604 1 97.87 69 PRO B N 1
ATOM 8144 C CA . PRO B 1 69 ? -26.462 27.116 19.537 1 97.87 69 PRO B CA 1
ATOM 8145 C C . PRO B 1 69 ? -25.422 26.843 20.621 1 97.87 69 PRO B C 1
ATOM 8147 O O . PRO B 1 69 ? -25.25 25.695 21.041 1 97.87 69 PRO B O 1
ATOM 8150 N N . TYR B 1 70 ? -24.787 27.818 21.137 1 97.94 70 TYR B N 1
ATOM 8151 C CA . TYR B 1 70 ? -23.703 27.6 22.089 1 97.94 70 TYR B CA 1
ATOM 8152 C C . TYR B 1 70 ? -24.222 27.63 23.522 1 97.94 70 TYR B C 1
ATOM 8154 O O . TYR B 1 70 ? -23.489 27.312 24.461 1 97.94 70 TYR B O 1
ATOM 8162 N N . TYR B 1 71 ? -25.481 27.931 23.711 1 97.94 71 TYR B N 1
ATOM 8163 C CA . TYR B 1 71 ? -26.025 28.06 25.058 1 97.94 71 TYR B CA 1
ATOM 8164 C C . TYR B 1 71 ? -26.185 26.694 25.715 1 97.94 71 TYR B C 1
ATOM 8166 O O . TYR B 1 71 ? -26.885 25.824 25.19 1 97.94 71 TYR B O 1
ATOM 8174 N N . ARG B 1 72 ? -25.466 26.485 26.768 1 97.35 72 ARG B N 1
ATOM 8175 C CA . ARG B 1 72 ? -25.529 25.34 27.67 1 97.35 72 ARG B CA 1
ATOM 8176 C C . ARG B 1 72 ? -25.447 24.028 26.897 1 97.35 72 ARG B C 1
ATOM 8178 O O . ARG B 1 72 ? -24.426 23.732 26.274 1 97.35 72 ARG B O 1
ATOM 8185 N N . PHE B 1 73 ? -26.507 23.268 26.647 1 97.36 73 PHE B N 1
ATOM 8186 C CA . PHE B 1 73 ? -26.477 21.911 26.115 1 97.36 73 PHE B CA 1
ATOM 8187 C C . PHE B 1 73 ? -27.008 21.877 24.687 1 97.36 73 PHE B C 1
ATOM 8189 O O . PHE B 1 73 ? -27.354 20.811 24.173 1 97.36 73 PHE B O 1
ATOM 8196 N N . ASN B 1 74 ? -27.028 22.966 24.048 1 97.92 74 ASN B N 1
ATOM 8197 C CA . ASN B 1 74 ? -27.71 23.095 22.765 1 97.92 74 ASN B CA 1
ATOM 8198 C C . ASN B 1 74 ? -26.956 22.37 21.654 1 97.92 74 ASN B C 1
ATOM 8200 O O . ASN B 1 74 ? -27.505 22.137 20.575 1 97.92 74 ASN B O 1
ATOM 8204 N N . ASP B 1 75 ? -25.691 22.031 21.841 1 96.93 75 ASP B N 1
ATOM 8205 C CA . ASP B 1 75 ? -24.986 21.231 20.844 1 96.93 75 ASP B CA 1
ATOM 8206 C C . ASP B 1 75 ? -25.623 19.851 20.697 1 96.93 75 ASP B C 1
ATOM 8208 O O . ASP B 1 75 ? -25.544 19.236 19.631 1 96.93 75 ASP B O 1
ATOM 8212 N N . VAL B 1 76 ? -26.232 19.369 21.787 1 97.22 76 VAL B N 1
ATOM 8213 C CA . VAL B 1 76 ? -26.928 18.086 21.757 1 97.22 76 VAL B CA 1
ATOM 8214 C C . VAL B 1 76 ? -28.411 18.309 21.474 1 97.22 76 VAL B C 1
ATOM 8216 O O . VAL B 1 76 ? -29.002 17.617 20.642 1 97.22 76 VAL B O 1
ATOM 8219 N N . LEU B 1 77 ? -29.033 19.315 22.133 1 97.4 77 LEU B N 1
ATOM 8220 C CA . LEU B 1 77 ? -30.471 19.552 22.058 1 97.4 77 LEU B CA 1
ATOM 8221 C C . LEU B 1 77 ? -30.875 19.998 20.657 1 97.4 77 LEU B C 1
ATOM 8223 O O . LEU B 1 77 ? -32.012 19.776 20.234 1 97.4 77 LEU B O 1
ATOM 8227 N N . LEU B 1 78 ? -29.958 20.58 19.938 1 98.15 78 LEU B N 1
ATOM 8228 C CA . LEU B 1 78 ? -30.273 21.076 18.603 1 98.15 78 LEU B CA 1
ATOM 8229 C C . LEU B 1 78 ? -29.802 20.096 17.534 1 98.15 78 LEU B C 1
ATOM 8231 O O . LEU B 1 78 ? -29.729 20.447 16.353 1 98.15 78 LEU B O 1
ATOM 8235 N N . ARG B 1 79 ? -29.466 18.854 17.917 1 97.28 79 ARG B N 1
ATOM 8236 C CA . ARG B 1 79 ? -28.973 17.853 16.976 1 97.28 79 ARG B CA 1
ATOM 8237 C C . ARG B 1 79 ? -29.978 17.614 15.855 1 97.28 79 ARG B C 1
ATOM 8239 O O . ARG B 1 79 ? -29.595 17.285 14.73 1 97.28 79 ARG B O 1
ATOM 8246 N N . TRP B 1 80 ? -31.231 17.833 16.118 1 96.84 80 TRP B N 1
ATOM 8247 C CA . TRP B 1 80 ? -32.295 17.592 15.149 1 96.84 80 TRP B CA 1
ATOM 8248 C C . TRP B 1 80 ? -32.088 18.43 13.892 1 96.84 80 TRP B C 1
ATOM 8250 O O . TRP B 1 80 ? -32.499 18.033 12.799 1 96.84 80 TRP B O 1
ATOM 8260 N N . VAL B 1 81 ? -31.476 19.598 13.979 1 97.86 81 VAL B N 1
ATOM 8261 C CA . VAL B 1 81 ? -31.236 20.467 12.832 1 97.86 81 VAL B CA 1
ATOM 8262 C C . VAL B 1 81 ? -30.351 19.749 11.815 1 97.86 81 VAL B C 1
ATOM 8264 O O . VAL B 1 81 ? -30.595 19.824 10.608 1 97.86 81 VAL B O 1
ATOM 8267 N N . ALA B 1 82 ? -29.315 19.043 12.284 1 97.34 82 ALA B N 1
ATOM 8268 C CA . ALA B 1 82 ? -28.368 18.346 11.418 1 97.34 82 ALA B CA 1
ATOM 8269 C C . ALA B 1 82 ? -28.954 17.033 10.908 1 97.34 82 ALA B C 1
ATOM 8271 O O . ALA B 1 82 ? -28.475 16.475 9.918 1 97.34 82 ALA B O 1
ATOM 8272 N N . LEU B 1 83 ? -29.987 16.519 11.538 1 97.09 83 LEU B N 1
ATOM 8273 C CA . LEU B 1 83 ? -30.598 15.248 11.165 1 97.09 83 LEU B CA 1
ATOM 8274 C C . LEU B 1 83 ? -31.704 15.458 10.136 1 97.09 83 LEU B C 1
ATOM 8276 O O . LEU B 1 83 ? -32.189 14.497 9.534 1 97.09 83 LEU B O 1
ATOM 8280 N N . GLU B 1 84 ? -32.002 16.731 9.892 1 95.12 84 GLU B N 1
ATOM 8281 C CA . GLU B 1 84 ? -33.06 17.097 8.956 1 95.12 84 GLU B CA 1
ATOM 8282 C C . GLU B 1 84 ? -32.488 17.439 7.583 1 95.12 84 GLU B C 1
ATOM 8284 O O . GLU B 1 84 ? -31.317 17.806 7.466 1 95.12 84 GLU B O 1
ATOM 8289 N N . GLY B 1 85 ? -33.277 17.22 6.513 1 96.8 85 GLY B N 1
ATOM 8290 C CA . GLY B 1 85 ? -32.961 17.778 5.208 1 96.8 85 GLY B CA 1
ATOM 8291 C C . GLY B 1 85 ? -33.467 19.197 5.027 1 96.8 85 GLY B C 1
ATOM 8292 O O . GLY B 1 85 ? -34.493 19.573 5.596 1 96.8 85 GLY B O 1
ATOM 8293 N N . TRP B 1 86 ? -32.811 19.977 4.282 1 98.35 86 TRP B N 1
ATOM 8294 C CA . TRP B 1 86 ? -33.131 21.392 4.123 1 98.35 86 TRP B CA 1
ATOM 8295 C C . TRP B 1 86 ? -33.081 21.799 2.654 1 98.35 86 TRP B C 1
ATOM 8297 O O . TRP B 1 86 ? -32.216 21.339 1.905 1 98.35 86 TRP B O 1
ATOM 8307 N N . ILE B 1 87 ? -33.958 22.623 2.264 1 98.31 87 ILE B N 1
ATOM 8308 C CA . ILE B 1 87 ? -34.045 23.095 0.887 1 98.31 87 ILE B CA 1
ATOM 8309 C C . ILE B 1 87 ? -33.809 24.603 0.842 1 98.31 87 ILE B C 1
ATOM 8311 O O . ILE B 1 87 ? -34.498 25.366 1.524 1 98.31 87 ILE B O 1
ATOM 8315 N N . PHE B 1 88 ? -32.842 25.071 0.162 1 98.45 88 PHE B N 1
ATOM 8316 C CA . PHE B 1 88 ? -32.576 26.474 -0.134 1 98.45 88 PHE B CA 1
ATOM 8317 C C . PHE B 1 88 ? -33.139 26.855 -1.498 1 98.45 88 PHE B C 1
ATOM 8319 O O . PHE B 1 88 ? -32.952 26.131 -2.478 1 98.45 88 PHE B O 1
ATOM 8326 N N . THR B 1 89 ? -33.8 27.954 -1.575 1 97.94 89 THR B N 1
ATOM 8327 C CA . THR B 1 89 ? -34.343 28.417 -2.847 1 97.94 89 THR B CA 1
ATOM 8328 C C . THR B 1 89 ? -34.014 29.891 -3.071 1 97.94 89 THR B C 1
ATOM 8330 O O . THR B 1 89 ? -33.954 30.67 -2.118 1 97.94 89 THR B O 1
ATOM 8333 N N . ASN B 1 90 ? -33.741 30.269 -4.21 1 97.72 90 ASN B N 1
ATOM 8334 C CA . ASN B 1 90 ? -33.523 31.647 -4.636 1 97.72 90 ASN B CA 1
ATOM 8335 C C . ASN B 1 90 ? -34.189 31.93 -5.98 1 97.72 90 ASN B C 1
ATOM 8337 O O . ASN B 1 90 ? -34.156 31.093 -6.883 1 97.72 90 ASN B O 1
ATOM 8341 N N . GLN B 1 91 ? -34.891 32.985 -6.052 1 96.4 91 GLN B N 1
ATOM 8342 C CA . GLN B 1 91 ? -35.457 33.485 -7.301 1 96.4 91 GLN B CA 1
ATOM 8343 C C . GLN B 1 91 ? -34.722 34.735 -7.777 1 96.4 91 GLN B C 1
ATOM 8345 O O . GLN B 1 91 ? -34.573 35.698 -7.022 1 96.4 91 GLN B O 1
ATOM 8350 N N . PHE B 1 92 ? -34.312 34.731 -9.039 1 94.97 92 PHE B N 1
ATOM 8351 C CA . PHE B 1 92 ? -33.522 35.863 -9.509 1 94.97 92 PHE B CA 1
ATOM 8352 C C . PHE B 1 92 ? -33.792 36.136 -10.984 1 94.97 92 PHE B C 1
ATOM 8354 O O . PHE B 1 92 ? -34.34 35.286 -11.688 1 94.97 92 PHE B O 1
ATOM 8361 N N . ASP B 1 93 ? -33.475 37.331 -11.427 1 91.73 93 ASP B N 1
ATOM 8362 C CA . ASP B 1 93 ? -33.532 37.762 -12.821 1 91.73 93 ASP B CA 1
ATOM 8363 C C . ASP B 1 93 ? -32.132 38.018 -13.374 1 91.73 93 ASP B C 1
ATOM 8365 O O . ASP B 1 93 ? -31.195 38.269 -12.614 1 91.73 93 ASP B O 1
ATOM 8369 N N . LEU B 1 94 ? -32.061 37.829 -14.749 1 85.43 94 LEU B N 1
ATOM 8370 C CA . LEU B 1 94 ? -30.8 38.193 -15.387 1 85.43 94 LEU B CA 1
ATOM 8371 C C . LEU B 1 94 ? -30.738 39.694 -15.652 1 85.43 94 LEU B C 1
ATOM 8373 O O . LEU B 1 94 ? -31.762 40.323 -15.928 1 85.43 94 LEU B O 1
ATOM 8377 N N . GLY B 1 95 ? -30.174 40.884 -14.967 1 67.96 95 GLY B N 1
ATOM 8378 C CA . GLY B 1 95 ? -30.1 42.322 -15.169 1 67.96 95 GLY B CA 1
ATOM 8379 C C . GLY B 1 95 ? -30.072 42.719 -16.633 1 67.96 95 GLY B C 1
ATOM 8380 O O . GLY B 1 95 ? -29.825 41.882 -17.504 1 67.96 95 GLY B O 1
ATOM 8381 N N . SER B 1 96 ? -30.674 43.73 -17.029 1 58.95 96 SER B N 1
ATOM 8382 C CA . SER B 1 96 ? -30.813 44.277 -18.375 1 58.95 96 SER B CA 1
ATOM 8383 C C . SER B 1 96 ? -29.524 44.116 -19.173 1 58.95 96 SER B C 1
ATOM 8385 O O . SER B 1 96 ? -29.559 43.979 -20.398 1 58.95 96 SER B O 1
ATOM 8387 N N . GLY B 1 97 ? -28.066 44.657 -18.789 1 55.57 97 GLY B N 1
ATOM 8388 C CA . GLY B 1 97 ? -26.834 44.664 -19.563 1 55.57 97 GLY B CA 1
ATOM 8389 C C . GLY B 1 97 ? -26.424 43.285 -20.045 1 55.57 97 GLY B C 1
ATOM 8390 O O . GLY B 1 97 ? -25.436 43.143 -20.767 1 55.57 97 GLY B O 1
ATOM 8391 N N . MET B 1 98 ? -27.514 41.656 -19.585 1 61.26 98 MET B N 1
ATOM 8392 C CA . MET B 1 98 ? -27.042 40.323 -19.951 1 61.26 98 MET B CA 1
ATOM 8393 C C . MET B 1 98 ? -27.907 39.724 -21.055 1 61.26 98 MET B C 1
ATOM 8395 O O . MET B 1 98 ? -28.823 38.946 -20.779 1 61.26 98 MET B O 1
ATOM 8399 N N . LYS B 1 99 ? -28.065 40.27 -22.229 1 56.05 99 LYS B N 1
ATOM 8400 C CA . LYS B 1 99 ? -28.804 39.726 -23.365 1 56.05 99 LYS B CA 1
ATOM 8401 C C . LYS B 1 99 ? -28.193 38.411 -23.839 1 56.05 99 LYS B C 1
ATOM 8403 O O . LYS B 1 99 ? -26.972 38.297 -23.964 1 56.05 99 LYS B O 1
ATOM 8408 N N . MET B 1 100 ? -29.003 37.351 -23.844 1 57.16 100 MET B N 1
ATOM 8409 C CA . MET B 1 100 ? -28.625 36.032 -24.342 1 57.16 100 MET B CA 1
ATOM 8410 C C . MET B 1 100 ? -28.253 36.094 -25.82 1 57.16 100 MET B C 1
ATOM 8412 O O . MET B 1 100 ? -29.039 36.564 -26.643 1 57.16 100 MET B O 1
ATOM 8416 N N . ASN B 1 101 ? -27.045 36.509 -26.057 1 57.74 101 ASN B N 1
ATOM 8417 C CA . ASN B 1 101 ? -26.636 36.365 -27.45 1 57.74 101 ASN B CA 1
ATOM 8418 C C . ASN B 1 101 ? -25.947 35.025 -27.696 1 57.74 101 ASN B C 1
ATOM 8420 O O . ASN B 1 101 ? -25.539 34.349 -26.75 1 57.74 101 ASN B O 1
ATOM 8424 N N . GLU B 1 102 ? -25.954 34.548 -28.919 1 56.23 102 GLU B N 1
ATOM 8425 C CA . GLU B 1 102 ? -25.539 33.242 -29.423 1 56.23 102 GLU B CA 1
ATOM 8426 C C . GLU B 1 102 ? -24.138 32.883 -28.936 1 56.23 102 GLU B C 1
ATOM 8428 O O . GLU B 1 102 ? -23.801 31.704 -28.813 1 56.23 102 GLU B O 1
ATOM 8433 N N . MET B 1 103 ? -23.347 33.783 -28.576 1 59.96 103 MET B N 1
ATOM 8434 C CA . MET B 1 103 ? -21.968 33.41 -28.275 1 59.96 103 MET B CA 1
ATOM 8435 C C . MET B 1 103 ? -21.715 33.428 -26.771 1 59.96 103 MET B C 1
ATOM 8437 O O . MET B 1 103 ? -20.6 33.159 -26.321 1 59.96 103 MET B O 1
ATOM 8441 N N . LYS B 1 104 ? -22.74 33.491 -26.069 1 77.81 104 LYS B N 1
ATOM 8442 C CA . LYS B 1 104 ? -22.551 33.643 -24.629 1 77.81 104 LYS B CA 1
ATOM 8443 C C . LYS B 1 104 ? -22.788 32.323 -23.901 1 77.81 104 LYS B C 1
ATOM 8445 O O . LYS B 1 104 ? -23.648 31.534 -24.3 1 77.81 104 LYS B O 1
ATOM 8450 N N . ARG B 1 105 ? -21.885 31.977 -22.968 1 88.25 105 ARG B N 1
ATOM 8451 C CA . ARG B 1 105 ? -22.124 30.866 -22.054 1 88.25 105 ARG B CA 1
ATOM 8452 C C . ARG B 1 105 ? -22.298 31.362 -20.622 1 88.25 105 ARG B C 1
ATOM 8454 O O . ARG B 1 105 ? -21.589 32.269 -20.184 1 88.25 105 ARG B O 1
ATOM 8461 N N . ILE B 1 106 ? -23.285 30.876 -19.952 1 91.96 106 ILE B N 1
ATOM 8462 C CA . ILE B 1 106 ? -23.568 31.257 -18.573 1 91.96 106 ILE B CA 1
ATOM 8463 C C . ILE B 1 106 ? -23.306 30.073 -17.646 1 91.96 106 ILE B C 1
ATOM 8465 O O . ILE B 1 106 ? -23.845 28.983 -17.853 1 91.96 106 ILE B O 1
ATOM 8469 N N . TYR B 1 107 ? -22.465 30.329 -16.646 1 93.83 107 TYR B N 1
ATOM 8470 C CA . TYR B 1 107 ? -22.131 29.3 -15.668 1 93.83 107 TYR B CA 1
ATOM 8471 C C . TYR B 1 107 ? -22.677 29.659 -14.291 1 93.83 107 TYR B C 1
ATOM 8473 O O . TYR B 1 107 ? -22.608 30.817 -13.872 1 93.83 107 TYR B O 1
ATOM 8481 N N . LEU B 1 108 ? -23.297 28.722 -13.659 1 96.89 108 LEU B N 1
ATOM 8482 C CA . LEU B 1 108 ? -23.639 28.811 -12.243 1 96.89 108 LEU B CA 1
ATOM 8483 C C . LEU B 1 108 ? -22.524 28.231 -11.378 1 96.89 108 LEU B C 1
ATOM 8485 O O . LEU B 1 108 ? -22.173 27.057 -11.515 1 96.89 108 LEU B O 1
ATOM 8489 N N . GLN B 1 109 ? -22.015 29.052 -10.548 1 96.98 109 GLN B N 1
ATOM 8490 C CA . GLN B 1 109 ? -20.861 28.634 -9.76 1 96.98 109 GLN B CA 1
ATOM 8491 C C . GLN B 1 109 ? -21.181 28.639 -8.268 1 96.98 109 GLN B C 1
ATOM 8493 O O . GLN B 1 109 ? -21.705 29.624 -7.744 1 96.98 109 GLN B O 1
ATOM 8498 N N . PHE B 1 110 ? -20.909 27.565 -7.591 1 97.8 110 PHE B N 1
ATOM 8499 C CA . PHE B 1 110 ? -20.908 27.444 -6.138 1 97.8 110 PHE B CA 1
ATOM 8500 C C . PHE B 1 110 ? -19.487 27.305 -5.607 1 97.8 110 PHE B C 1
ATOM 8502 O O . PHE B 1 110 ? -18.809 26.312 -5.883 1 97.8 110 PHE B O 1
ATOM 8509 N N . ASP B 1 111 ? -19.044 28.232 -4.802 1 96.2 111 ASP B N 1
ATOM 8510 C CA . ASP B 1 111 ? -17.691 28.158 -4.26 1 96.2 111 ASP B CA 1
ATOM 8511 C C . ASP B 1 111 ? -17.607 27.132 -3.133 1 96.2 111 ASP B C 1
ATOM 8513 O O . ASP B 1 111 ? -16.514 26.699 -2.76 1 96.2 111 ASP B O 1
ATOM 8517 N N . GLY B 1 112 ? -18.761 26.771 -2.529 1 96.22 112 GLY B N 1
ATOM 8518 C CA . GLY B 1 112 ? -18.771 25.768 -1.476 1 96.22 112 GLY B CA 1
ATOM 8519 C C . GLY B 1 112 ? -20.168 25.416 -1 1 96.22 112 GLY B C 1
ATOM 8520 O O . GLY B 1 112 ? -20.924 26.294 -0.579 1 96.22 112 GLY B O 1
ATOM 8521 N N . LEU B 1 113 ? -20.532 24.203 -1.097 1 97.96 113 LEU B N 1
ATOM 8522 C CA . LEU B 1 113 ? -21.773 23.641 -0.573 1 97.96 113 LEU B CA 1
ATOM 8523 C C . LEU B 1 113 ? -21.488 22.635 0.536 1 97.96 113 LEU B C 1
ATOM 8525 O O . LEU B 1 113 ? -20.628 21.765 0.385 1 97.96 113 LEU B O 1
ATOM 8529 N N . ASP B 1 114 ? -22.147 22.782 1.668 1 97.73 114 ASP B N 1
ATOM 8530 C CA . ASP B 1 114 ? -21.911 21.925 2.826 1 97.73 114 ASP B CA 1
ATOM 8531 C C . ASP B 1 114 ? -23.148 21.09 3.152 1 97.73 114 ASP B C 1
ATOM 8533 O O . ASP B 1 114 ? -24.023 21.533 3.898 1 97.73 114 ASP B O 1
ATOM 8537 N N . THR B 1 115 ? -23.323 19.959 2.755 1 95.51 115 THR B N 1
ATOM 8538 C CA . THR B 1 115 ? -22.298 19.256 1.991 1 95.51 115 THR B CA 1
ATOM 8539 C C . THR B 1 115 ? -22.921 18.49 0.828 1 95.51 115 THR B C 1
ATOM 8541 O O . THR B 1 115 ? -22.619 18.764 -0.336 1 95.51 115 THR B O 1
ATOM 8544 N N . VAL B 1 116 ? -23.768 17.532 1.156 1 97.74 116 VAL B N 1
ATOM 8545 C CA . VAL B 1 116 ? -24.382 16.669 0.152 1 97.74 116 VAL B CA 1
ATOM 8546 C C . VAL B 1 116 ? -25.698 17.28 -0.322 1 97.74 116 VAL B C 1
ATOM 8548 O O . VAL B 1 116 ? -26.613 17.495 0.476 1 97.74 116 VAL B O 1
ATOM 8551 N N . CYS B 1 117 ? -25.767 17.559 -1.598 1 98.21 117 CYS B N 1
ATOM 8552 C CA . CYS B 1 117 ? -26.979 18.215 -2.074 1 98.21 117 CYS B CA 1
ATOM 8553 C C . CYS B 1 117 ? -27.189 17.961 -3.562 1 98.21 117 CYS B C 1
ATOM 8555 O O . CYS B 1 117 ? -26.277 17.502 -4.252 1 98.21 117 CYS B O 1
ATOM 8557 N N . ASP B 1 118 ? -28.375 18.19 -3.972 1 97.95 118 ASP B N 1
ATOM 8558 C CA . ASP B 1 118 ? -28.779 18.24 -5.373 1 97.95 118 ASP B CA 1
ATOM 8559 C C . ASP B 1 118 ? -29.139 19.664 -5.791 1 97.95 118 ASP B C 1
ATOM 8561 O O . ASP B 1 118 ? -29.738 20.412 -5.015 1 97.95 118 ASP B O 1
ATOM 8565 N N . ILE B 1 119 ? -28.815 20.053 -6.978 1 98.5 119 ILE B N 1
ATOM 8566 C CA . ILE B 1 119 ? -29.063 21.398 -7.488 1 98.5 119 ILE B CA 1
ATOM 8567 C C . ILE B 1 119 ? -30.051 21.335 -8.65 1 98.5 119 ILE B C 1
ATOM 8569 O O . ILE B 1 119 ? -29.867 20.554 -9.588 1 98.5 119 ILE B O 1
ATOM 8573 N N . GLU B 1 120 ? -31.078 22.148 -8.595 1 98.29 120 GLU B N 1
ATOM 8574 C CA . GLU B 1 120 ? -32.075 22.264 -9.656 1 98.29 120 GLU B CA 1
ATOM 8575 C C . GLU B 1 120 ? -32.221 23.711 -10.12 1 98.29 120 GLU B C 1
ATOM 8577 O O . GLU B 1 120 ? -32.177 24.636 -9.307 1 98.29 120 GLU B O 1
ATOM 8582 N N . LEU B 1 121 ? -32.338 23.935 -11.442 1 98.14 121 LEU B N 1
ATOM 8583 C CA . LEU B 1 121 ? -32.625 25.234 -12.04 1 98.14 121 LEU B CA 1
ATOM 8584 C C . LEU B 1 121 ? -33.849 25.157 -12.946 1 98.14 121 LEU B C 1
ATOM 8586 O O . LEU B 1 121 ? -33.871 24.377 -13.901 1 98.14 121 LEU B O 1
ATOM 8590 N N . ASN B 1 122 ? -34.884 25.932 -12.706 1 97.39 122 ASN B N 1
ATOM 8591 C CA . ASN B 1 122 ? -36.116 25.984 -13.486 1 97.39 122 ASN B CA 1
ATOM 8592 C C . ASN B 1 122 ? -36.734 24.598 -13.652 1 97.39 122 ASN B C 1
ATOM 8594 O O . ASN B 1 122 ? -37.159 24.231 -14.749 1 97.39 122 ASN B O 1
ATOM 8598 N N . GLY B 1 123 ? -36.647 23.82 -12.585 1 95.79 123 GLY B N 1
ATOM 8599 C CA . GLY B 1 123 ? -37.331 22.537 -12.536 1 95.79 123 GLY B CA 1
ATOM 8600 C C . GLY B 1 123 ? -36.487 21.391 -13.061 1 95.79 123 GLY B C 1
ATOM 8601 O O . GLY B 1 123 ? -36.9 20.231 -13 1 95.79 123 GLY B O 1
ATOM 8602 N N . GLN B 1 124 ? -35.265 21.766 -13.583 1 95.78 124 GLN B N 1
ATOM 8603 C CA . GLN B 1 124 ? -34.419 20.727 -14.161 1 95.78 124 GLN B CA 1
ATOM 8604 C C . GLN B 1 124 ? -33.215 20.438 -13.269 1 95.78 124 GLN B C 1
ATOM 8606 O O . GLN B 1 124 ? -32.547 21.361 -12.8 1 95.78 124 GLN B O 1
ATOM 8611 N N . TRP B 1 125 ? -32.872 19.139 -12.87 1 96.91 125 TRP B N 1
ATOM 8612 C CA . TRP B 1 125 ? -31.665 18.783 -12.131 1 96.91 125 TRP B CA 1
ATOM 8613 C C . TRP B 1 125 ? -30.415 19.105 -12.942 1 96.91 125 TRP B C 1
ATOM 8615 O O . TRP B 1 125 ? -30.28 18.668 -14.088 1 96.91 125 TRP B O 1
ATOM 8625 N N . ILE B 1 126 ? -29.42 19.78 -12.392 1 96.79 126 ILE B N 1
ATOM 8626 C CA . ILE B 1 126 ? -28.259 20.204 -13.167 1 96.79 126 ILE B CA 1
ATOM 8627 C C . ILE B 1 126 ? -26.98 19.715 -12.49 1 96.79 126 ILE B C 1
ATOM 8629 O O . ILE B 1 126 ? -25.876 19.969 -12.978 1 96.79 126 ILE B O 1
ATOM 8633 N N . GLY B 1 127 ? -26.999 19.014 -11.344 1 95.3 127 GLY B N 1
ATOM 8634 C CA . GLY B 1 127 ? -25.842 18.456 -10.662 1 95.3 127 GLY B CA 1
ATOM 8635 C C . GLY B 1 127 ? -26.006 18.403 -9.154 1 95.3 127 GLY B C 1
ATOM 8636 O O . GLY B 1 127 ? -27.12 18.528 -8.641 1 95.3 127 GLY B O 1
ATOM 8637 N N . GLY B 1 128 ? -24.911 18.174 -8.422 1 95.82 128 GLY B N 1
ATOM 8638 C CA . GLY B 1 128 ? -24.919 18.096 -6.97 1 95.82 128 GLY B CA 1
ATOM 8639 C C . GLY B 1 128 ? -23.529 18.128 -6.363 1 95.82 128 GLY B C 1
ATOM 8640 O O . GLY B 1 128 ? -22.543 18.354 -7.068 1 95.82 128 GLY B O 1
ATOM 8641 N N . SER B 1 129 ? -23.479 18.003 -5.032 1 96.34 129 SER B N 1
ATOM 8642 C CA . SER B 1 129 ? -22.222 18.006 -4.289 1 96.34 129 SER B CA 1
ATOM 8643 C C . SER B 1 129 ? -22.199 16.902 -3.238 1 96.34 129 SER B C 1
ATOM 8645 O O . SER B 1 129 ? -23.224 16.6 -2.624 1 96.34 129 SER B O 1
ATOM 8647 N N . GLU B 1 130 ? -21.067 16.267 -3.07 1 96.27 130 GLU B N 1
ATOM 8648 C CA . GLU B 1 130 ? -20.832 15.322 -1.983 1 96.27 130 GLU B CA 1
ATOM 8649 C C . GLU B 1 130 ? -19.55 15.659 -1.227 1 96.27 130 GLU B C 1
ATOM 8651 O O . GLU B 1 130 ? -19.079 14.866 -0.408 1 96.27 130 GLU B O 1
ATOM 8656 N N . ASN B 1 131 ? -18.968 16.782 -1.492 1 98.01 131 ASN B N 1
ATOM 8657 C CA . ASN B 1 131 ? -17.698 17.231 -0.932 1 98.01 131 ASN B CA 1
ATOM 8658 C C . ASN B 1 131 ? -17.707 18.731 -0.653 1 98.01 131 ASN B C 1
ATOM 8660 O O . ASN B 1 131 ? -17.724 19.539 -1.583 1 98.01 131 ASN B O 1
ATOM 8664 N N . MET B 1 132 ? -17.59 19.044 0.612 1 98.02 132 MET B N 1
ATOM 8665 C CA . MET B 1 132 ? -17.688 20.418 1.095 1 98.02 132 MET B CA 1
ATOM 8666 C C . MET B 1 132 ? -16.578 21.282 0.505 1 98.02 132 MET B C 1
ATOM 8668 O O . MET B 1 132 ? -16.725 22.501 0.398 1 98.02 132 MET B O 1
ATOM 8672 N N . PHE B 1 133 ? -15.49 20.705 0.012 1 97.99 133 PHE B N 1
ATOM 8673 C CA . PHE B 1 133 ? -14.288 21.447 -0.349 1 97.99 133 PHE B CA 1
ATOM 8674 C C . PHE B 1 133 ? -14.23 21.687 -1.853 1 97.99 133 PHE B C 1
ATOM 8676 O O . PHE B 1 133 ? -13.324 22.361 -2.345 1 97.99 133 PHE B O 1
ATOM 8683 N N . HIS B 1 134 ? -15.255 21.214 -2.561 1 97.35 134 HIS B N 1
ATOM 8684 C CA . HIS B 1 134 ? -15.308 21.399 -4.007 1 97.35 134 HIS B CA 1
ATOM 8685 C C . HIS B 1 134 ? -15.915 22.751 -4.367 1 97.35 134 HIS B C 1
ATOM 8687 O O . HIS B 1 134 ? -16.867 23.199 -3.725 1 97.35 134 HIS B O 1
ATOM 8693 N N . LYS B 1 135 ? -15.331 23.317 -5.358 1 96.63 135 LYS B N 1
ATOM 8694 C CA . LYS B 1 135 ? -16.009 24.326 -6.166 1 96.63 135 LYS B CA 1
ATOM 8695 C C . LYS B 1 135 ? -16.765 23.684 -7.326 1 96.63 135 LYS B C 1
ATOM 8697 O O . LYS B 1 135 ? -16.248 22.778 -7.985 1 96.63 135 LYS B O 1
ATOM 8702 N N . ILE B 1 136 ? -18.001 24.095 -7.509 1 96.72 136 ILE B N 1
ATOM 8703 C CA . ILE B 1 136 ? -18.822 23.508 -8.562 1 96.72 136 ILE B CA 1
ATOM 8704 C C . ILE B 1 136 ? -19.184 24.578 -9.59 1 96.72 136 ILE B C 1
ATOM 8706 O O . ILE B 1 136 ? -19.614 25.675 -9.228 1 96.72 136 ILE B O 1
ATOM 8710 N N . GLU B 1 137 ? -18.965 24.288 -10.788 1 94.94 137 GLU B N 1
ATOM 8711 C CA . GLU B 1 137 ? -19.332 25.146 -11.911 1 94.94 137 GLU B CA 1
ATOM 8712 C C . GLU B 1 137 ? -20.156 24.382 -12.943 1 94.94 137 GLU B C 1
ATOM 8714 O O . GLU B 1 137 ? -19.717 23.351 -13.456 1 94.94 137 GLU B O 1
ATOM 8719 N N . ILE B 1 138 ? -21.33 24.869 -13.229 1 95.63 138 ILE B N 1
ATOM 8720 C CA . ILE B 1 138 ? -22.242 24.175 -14.131 1 95.63 138 ILE B CA 1
ATOM 8721 C C . ILE B 1 138 ? -22.633 25.1 -15.282 1 95.63 138 ILE B C 1
ATOM 8723 O O . ILE B 1 138 ? -23.051 26.238 -15.057 1 95.63 138 ILE B O 1
ATOM 8727 N N . ASP B 1 139 ? -22.517 24.683 -16.538 1 92.71 139 ASP B N 1
ATOM 8728 C CA . ASP B 1 139 ? -23.012 25.42 -17.697 1 92.71 139 ASP B CA 1
ATOM 8729 C C . ASP B 1 139 ? -24.538 25.4 -17.75 1 92.71 139 ASP B C 1
ATOM 8731 O O . ASP B 1 139 ? -25.143 24.348 -17.965 1 92.71 139 ASP B O 1
ATOM 8735 N N . VAL B 1 140 ? -25.139 26.571 -17.543 1 94.97 140 VAL B N 1
ATOM 8736 C CA . VAL B 1 140 ? -26.596 26.61 -17.484 1 94.97 140 VAL B CA 1
ATOM 8737 C C . VAL B 1 140 ? -27.139 27.437 -18.647 1 94.97 140 VAL B C 1
ATOM 8739 O O . VAL B 1 140 ? -28.291 27.876 -18.62 1 94.97 140 VAL B O 1
ATOM 8742 N N . THR B 1 141 ? -26.427 27.563 -19.641 1 91.05 141 THR B N 1
ATOM 8743 C CA . THR B 1 141 ? -26.74 28.436 -20.768 1 91.05 141 THR B CA 1
ATOM 8744 C C . THR B 1 141 ? -28.099 28.083 -21.365 1 91.05 141 THR B C 1
ATOM 8746 O O . THR B 1 141 ? -28.904 28.97 -21.655 1 91.05 141 THR B O 1
ATOM 8749 N N . ASP B 1 142 ? -28.358 26.857 -21.528 1 90.12 142 ASP B N 1
ATOM 8750 C CA . ASP B 1 142 ? -29.561 26.418 -22.229 1 90.12 142 ASP B CA 1
ATOM 8751 C C . ASP B 1 142 ? -30.753 26.342 -21.278 1 90.12 142 ASP B C 1
ATOM 8753 O O . ASP B 1 142 ? -31.894 26.178 -21.716 1 90.12 142 ASP B O 1
ATOM 8757 N N . LEU B 1 143 ? -30.481 26.566 -20.002 1 93.4 143 LEU B N 1
ATOM 8758 C CA . LEU B 1 143 ? -31.538 26.344 -19.021 1 93.4 143 LEU B CA 1
ATOM 8759 C C . LEU B 1 143 ? -31.974 27.659 -18.384 1 93.4 143 LEU B C 1
ATOM 8761 O O . LEU B 1 143 ? -33.066 27.749 -17.82 1 93.4 143 LEU B O 1
ATOM 8765 N N . ILE B 1 144 ? -31.131 28.646 -18.424 1 92.73 144 ILE B N 1
ATOM 8766 C CA . ILE B 1 144 ? -31.369 29.909 -17.733 1 92.73 144 ILE B CA 1
ATOM 8767 C C . ILE B 1 144 ? -32.373 30.747 -18.522 1 92.73 144 ILE B C 1
ATOM 8769 O O . ILE B 1 144 ? -32.476 30.617 -19.744 1 92.73 144 ILE B O 1
ATOM 8773 N N . ARG B 1 145 ? -33.225 31.55 -17.76 1 90.92 145 ARG B N 1
ATOM 8774 C CA . ARG B 1 145 ? -34.206 32.465 -18.334 1 90.92 145 ARG B CA 1
ATOM 8775 C C . ARG B 1 145 ? -33.858 33.915 -18.011 1 90.92 145 ARG B C 1
ATOM 8777 O O . ARG B 1 145 ? -33.051 34.18 -17.117 1 90.92 145 ARG B O 1
ATOM 8784 N N . GLU B 1 146 ? -34.401 34.813 -18.778 1 89.36 146 GLU B N 1
ATOM 8785 C CA . GLU B 1 146 ? -34.155 36.228 -18.516 1 89.36 146 GLU B CA 1
ATOM 8786 C C . GLU B 1 146 ? -34.775 36.659 -17.19 1 89.36 146 GLU B C 1
ATOM 8788 O O . GLU B 1 146 ? -34.199 37.473 -16.465 1 89.36 146 GLU B O 1
ATOM 8793 N N . LYS B 1 147 ? -35.923 36.07 -16.982 1 91.38 147 LYS B N 1
ATOM 8794 C CA . LYS B 1 147 ? -36.633 36.457 -15.767 1 91.38 147 LYS B CA 1
ATOM 8795 C C . LYS B 1 147 ? -37.162 35.232 -15.025 1 91.38 147 LYS B C 1
ATOM 8797 O O . LYS B 1 147 ? -37.378 34.18 -15.63 1 91.38 147 LYS B O 1
ATOM 8802 N N . SER B 1 148 ? -37.241 35.437 -13.726 1 93.04 148 SER B N 1
ATOM 8803 C CA . SER B 1 148 ? -37.941 34.512 -12.84 1 93.04 148 SER B CA 1
ATOM 8804 C C . SER B 1 148 ? -37.274 33.14 -12.835 1 93.04 148 SER B C 1
ATOM 8806 O O . SER B 1 148 ? -37.941 32.12 -13.021 1 93.04 148 SER B O 1
ATOM 8808 N N . ASN B 1 149 ? -35.987 33.145 -12.785 1 96.53 149 ASN B N 1
ATOM 8809 C CA . ASN B 1 149 ? -35.287 31.878 -12.601 1 96.53 149 ASN B CA 1
ATOM 8810 C C . ASN B 1 149 ? -35.453 31.347 -11.18 1 96.53 149 ASN B C 1
ATOM 8812 O O . ASN B 1 149 ? -35.412 32.114 -10.217 1 96.53 149 ASN B O 1
ATOM 8816 N N . LEU B 1 150 ? -35.709 30.085 -11.03 1 97.84 150 LEU B N 1
ATOM 8817 C CA . LEU B 1 150 ? -35.82 29.449 -9.722 1 97.84 150 LEU B CA 1
ATOM 8818 C C . LEU B 1 150 ? -34.663 28.484 -9.487 1 97.84 150 LEU B C 1
ATOM 8820 O O . LEU B 1 150 ? -34.526 27.486 -10.2 1 97.84 150 LEU B O 1
ATOM 8824 N N . LEU B 1 151 ? -33.77 28.799 -8.58 1 98.16 151 LEU B N 1
ATOM 8825 C CA . LEU B 1 151 ? -32.671 27.935 -8.162 1 98.16 151 LEU B CA 1
ATOM 8826 C C . LEU B 1 151 ? -33.016 27.206 -6.867 1 98.16 151 LEU B C 1
ATOM 8828 O O . LEU B 1 151 ? -33.409 27.834 -5.882 1 98.16 151 LEU B O 1
ATOM 8832 N N . VAL B 1 152 ? -32.92 25.874 -6.842 1 98.32 152 VAL B N 1
ATOM 8833 C CA . VAL B 1 152 ? -33.24 25.052 -5.679 1 98.32 152 VAL B CA 1
ATOM 8834 C C . VAL B 1 152 ? -32.039 24.182 -5.315 1 98.32 152 VAL B C 1
ATOM 8836 O O . VAL B 1 152 ? -31.482 23.492 -6.172 1 98.32 152 VAL B O 1
ATOM 8839 N N . VAL B 1 153 ? -31.529 24.268 -4.133 1 98.54 153 VAL B N 1
ATOM 8840 C CA . VAL B 1 153 ? -30.481 23.402 -3.606 1 98.54 153 VAL B CA 1
ATOM 8841 C C . VAL B 1 153 ? -31.038 22.552 -2.466 1 98.54 153 VAL B C 1
ATOM 8843 O O . VAL B 1 153 ? -31.378 23.074 -1.402 1 98.54 153 VAL B O 1
ATOM 8846 N N . LYS B 1 154 ? -31.143 21.241 -2.636 1 98.29 154 LYS B N 1
ATOM 8847 C CA . LYS B 1 154 ? -31.726 20.316 -1.669 1 98.29 154 LYS B CA 1
ATOM 8848 C C . LYS B 1 154 ? -30.64 19.556 -0.912 1 98.29 154 LYS B C 1
ATOM 8850 O O . LYS B 1 154 ? -30.042 18.621 -1.448 1 98.29 154 LYS B O 1
ATOM 8855 N N . PHE B 1 155 ? -30.46 19.929 0.335 1 98.4 155 PHE B N 1
ATOM 8856 C CA . PHE B 1 155 ? -29.431 19.298 1.153 1 98.4 155 PHE B CA 1
ATOM 8857 C C . PHE B 1 155 ? -29.998 18.101 1.907 1 98.4 155 PHE B C 1
ATOM 8859 O O . PHE B 1 155 ? -31.131 18.145 2.39 1 98.4 155 PHE B O 1
ATOM 8866 N N . GLN B 1 156 ? -29.208 17.079 1.961 1 97.32 156 GLN B N 1
ATOM 8867 C CA . GLN B 1 156 ? -29.525 15.99 2.879 1 97.32 156 GLN B CA 1
ATOM 8868 C C . GLN B 1 156 ? -28.696 16.087 4.156 1 97.32 156 GLN B C 1
ATOM 8870 O O . GLN B 1 156 ? -27.746 16.87 4.228 1 97.32 156 GLN B O 1
ATOM 8875 N N . SER B 1 157 ? -29.069 15.326 5.2 1 97.65 157 SER B N 1
ATOM 8876 C CA . SER B 1 157 ? -28.325 15.284 6.455 1 97.65 157 SER B CA 1
ATOM 8877 C C . SER B 1 157 ? -26.94 14.677 6.256 1 97.65 157 SER B C 1
ATOM 8879 O O . SER B 1 157 ? -26.813 13.553 5.766 1 97.65 157 SER B O 1
ATOM 8881 N N . ALA B 1 158 ? -25.93 15.424 6.618 1 97.47 158 ALA B N 1
ATOM 8882 C CA . ALA B 1 158 ? -24.566 14.908 6.541 1 97.47 158 ALA B CA 1
ATOM 8883 C C . ALA B 1 158 ? -24.391 13.681 7.431 1 97.47 158 ALA B C 1
ATOM 8885 O O . ALA B 1 158 ? -23.67 12.746 7.076 1 97.47 158 ALA B O 1
ATOM 8886 N N . ILE B 1 159 ? -25.032 13.664 8.606 1 97.5 159 ILE B N 1
ATOM 8887 C CA . ILE B 1 159 ? -24.952 12.573 9.572 1 97.5 159 ILE B CA 1
ATOM 8888 C C . ILE B 1 159 ? -25.572 11.311 8.978 1 97.5 159 ILE B C 1
ATOM 8890 O O . ILE B 1 159 ? -24.972 10.235 9.025 1 97.5 159 ILE B O 1
ATOM 8894 N N . GLU B 1 160 ? -26.711 11.478 8.365 1 97.69 160 GLU B N 1
ATOM 8895 C CA . GLU B 1 160 ? -27.39 10.326 7.778 1 97.69 160 GLU B CA 1
ATOM 8896 C C . GLU B 1 160 ? -26.639 9.808 6.555 1 97.69 160 GLU B C 1
ATOM 8898 O O . GLU B 1 160 ? -26.586 8.599 6.319 1 97.69 160 GLU B O 1
ATOM 8903 N N . TYR B 1 161 ? -26.156 10.76 5.789 1 97.63 161 TYR B N 1
ATOM 8904 C CA . TYR B 1 161 ? -25.354 10.37 4.635 1 97.63 161 TYR B CA 1
ATOM 8905 C C . TYR B 1 161 ? -24.159 9.526 5.061 1 97.63 161 TYR B C 1
ATOM 8907 O O . TYR B 1 161 ? -23.889 8.477 4.471 1 97.63 161 TYR B O 1
ATOM 8915 N N . SER B 1 162 ? -23.396 9.983 6.025 1 97.05 162 SER B N 1
ATOM 8916 C CA . SER B 1 162 ? -22.212 9.272 6.497 1 97.05 162 SER B CA 1
ATOM 8917 C C . SER B 1 162 ? -22.574 7.89 7.03 1 97.05 162 SER B C 1
ATOM 8919 O O . SER B 1 162 ? -21.856 6.917 6.786 1 97.05 162 SER B O 1
ATOM 8921 N N . LYS B 1 163 ? -23.619 7.835 7.769 1 96.9 163 LYS B N 1
ATOM 8922 C CA . LYS B 1 163 ? -24.093 6.56 8.301 1 96.9 163 LYS B CA 1
ATOM 8923 C C . LYS B 1 163 ? -24.43 5.586 7.177 1 96.9 163 LYS B C 1
ATOM 8925 O O . LYS B 1 163 ? -24.082 4.406 7.245 1 96.9 163 LYS B O 1
ATOM 8930 N N . ARG B 1 164 ? -25.138 6.09 6.175 1 97.63 164 ARG B N 1
ATOM 8931 C CA . ARG B 1 164 ? -25.502 5.256 5.034 1 97.63 164 ARG B CA 1
ATOM 8932 C C . ARG B 1 164 ? -24.261 4.766 4.295 1 97.63 164 ARG B C 1
ATOM 8934 O O . ARG B 1 164 ? -24.166 3.589 3.942 1 97.63 164 ARG B O 1
ATOM 8941 N N . LYS B 1 165 ? -23.299 5.678 4.033 1 97.25 165 LYS B N 1
ATOM 8942 C CA . LYS B 1 165 ? -22.08 5.303 3.322 1 97.25 165 LYS B CA 1
ATOM 8943 C C . LYS B 1 165 ? -21.276 4.275 4.114 1 97.25 165 LYS B C 1
ATOM 8945 O O . LYS B 1 165 ? -20.653 3.385 3.531 1 97.25 165 LYS B O 1
ATOM 8950 N N . ALA B 1 166 ? -21.245 4.409 5.421 1 96.54 166 ALA B N 1
ATOM 8951 C CA . ALA B 1 166 ? -20.559 3.437 6.268 1 96.54 166 ALA B CA 1
ATOM 8952 C C . ALA B 1 166 ? -21.196 2.056 6.146 1 96.54 166 ALA B C 1
ATOM 8954 O O . ALA B 1 166 ? -20.495 1.043 6.112 1 96.54 166 ALA B O 1
ATOM 8955 N N . LYS B 1 167 ? -22.533 2.036 6.086 1 95.96 167 LYS B N 1
ATOM 8956 C CA . LYS B 1 167 ? -23.258 0.776 5.948 1 95.96 167 LYS B CA 1
ATOM 8957 C C . LYS B 1 167 ? -22.974 0.123 4.598 1 95.96 167 LYS B C 1
ATOM 8959 O O . LYS B 1 167 ? -22.935 -1.105 4.493 1 95.96 167 LYS B O 1
ATOM 8964 N N . GLU B 1 168 ? -22.709 0.993 3.64 1 95.24 168 GLU B N 1
ATOM 8965 C CA . GLU B 1 168 ? -22.469 0.515 2.282 1 95.24 168 GLU B CA 1
ATOM 8966 C C . GLU B 1 168 ? -21.023 0.06 2.105 1 95.24 168 GLU B C 1
ATOM 8968 O O . GLU B 1 168 ? -20.684 -0.573 1.102 1 95.24 168 GLU B O 1
ATOM 8973 N N . SER B 1 169 ? -20.185 0.345 3.016 1 94.22 169 SER B N 1
ATOM 8974 C CA . SER B 1 169 ? -18.764 0.037 2.896 1 94.22 169 SER B CA 1
ATOM 8975 C C . SER B 1 169 ? -18.526 -1.469 2.854 1 94.22 169 SER B C 1
ATOM 8977 O O . SER B 1 169 ? -19.195 -2.228 3.557 1 94.22 169 SER B O 1
ATOM 8979 N N . LEU B 1 170 ? -17.559 -1.89 2.058 1 90.44 170 LEU B N 1
ATOM 8980 C CA . LEU B 1 170 ? -17.208 -3.293 1.868 1 90.44 170 LEU B CA 1
ATOM 8981 C C . LEU B 1 170 ? -16.674 -3.9 3.161 1 90.44 170 LEU B C 1
ATOM 8983 O O . LEU B 1 170 ? -16.828 -5.1 3.398 1 90.44 170 LEU B O 1
ATOM 8987 N N . TYR B 1 171 ? -16.01 -3.156 3.951 1 92.36 171 TYR B N 1
ATOM 8988 C CA . TYR B 1 171 ? -15.43 -3.515 5.24 1 92.36 171 TYR B CA 1
ATOM 8989 C C . TYR B 1 171 ? -15.449 -2.328 6.196 1 92.36 171 TYR B C 1
ATOM 8991 O O . TYR B 1 171 ? -15.694 -1.193 5.782 1 92.36 171 TYR B O 1
ATOM 8999 N N . PRO B 1 172 ? -15.255 -2.63 7.477 1 92.8 172 PRO B N 1
ATOM 9000 C CA . PRO B 1 172 ? -15.287 -1.52 8.432 1 92.8 172 PRO B CA 1
ATOM 9001 C C . PRO B 1 172 ? -14.115 -0.556 8.255 1 92.8 172 PRO B C 1
ATOM 9003 O O . PRO B 1 172 ? -12.974 -0.991 8.082 1 92.8 172 PRO B O 1
ATOM 9006 N N . ILE B 1 173 ? -14.363 0.696 8.218 1 95.06 173 ILE B N 1
ATOM 9007 C CA . ILE B 1 173 ? -13.368 1.762 8.171 1 95.06 173 ILE B CA 1
ATOM 9008 C C . ILE B 1 173 ? -13.491 2.638 9.417 1 95.06 173 ILE B C 1
ATOM 9010 O O . ILE B 1 173 ? -14.347 3.523 9.479 1 95.06 173 ILE B O 1
ATOM 9014 N N . PRO B 1 174 ? -12.621 2.451 10.345 1 93.69 174 PRO B N 1
ATOM 9015 C CA . PRO B 1 174 ? -12.83 3.048 11.666 1 93.69 174 PRO B CA 1
ATOM 9016 C C . PRO B 1 174 ? -12.309 4.481 11.755 1 93.69 174 PRO B C 1
ATOM 9018 O O . PRO B 1 174 ? -11.554 4.922 10.884 1 93.69 174 PRO B O 1
ATOM 9021 N N . THR B 1 175 ? -12.768 5.212 12.802 1 92.64 175 THR B N 1
ATOM 9022 C CA . THR B 1 175 ? -12.302 6.524 13.235 1 92.64 175 THR B CA 1
ATOM 9023 C C . THR B 1 175 ? -11.997 6.524 14.73 1 92.64 175 THR B C 1
ATOM 9025 O O . THR B 1 175 ? -12.414 5.617 15.454 1 92.64 175 THR B O 1
ATOM 9028 N N . SER B 1 176 ? -11.129 7.425 15.187 1 86.15 176 SER B N 1
ATOM 9029 C CA . SER B 1 176 ? -10.744 7.486 16.594 1 86.15 176 SER B CA 1
ATOM 9030 C C . SER B 1 176 ? -11.812 8.183 17.429 1 86.15 176 SER B C 1
ATOM 9032 O O . SER B 1 176 ? -11.594 8.475 18.607 1 86.15 176 SER B O 1
ATOM 9034 N N . ASP B 1 177 ? -12.938 8.353 17.013 1 75.7 177 ASP B N 1
ATOM 9035 C CA . ASP B 1 177 ? -13.981 9.124 17.683 1 75.7 177 ASP B CA 1
ATOM 9036 C C . ASP B 1 177 ? -14.383 8.473 19.004 1 75.7 177 ASP B C 1
ATOM 9038 O O . ASP B 1 177 ? -14.353 7.247 19.132 1 75.7 177 ASP B O 1
ATOM 9042 N N . ASN B 1 178 ? -14.512 9.251 20.087 1 77.31 178 ASN B N 1
ATOM 9043 C CA . ASN B 1 178 ? -15.154 8.864 21.338 1 77.31 178 ASN B CA 1
ATOM 9044 C C . ASN B 1 178 ? -16.516 9.532 21.5 1 77.31 178 ASN B C 1
ATOM 9046 O O . ASN B 1 178 ? -16.634 10.557 22.174 1 77.31 178 ASN B O 1
ATOM 9050 N N . GLU B 1 179 ? -17.429 9.042 20.945 1 76.93 179 GLU B N 1
ATOM 9051 C CA . GLU B 1 179 ? -18.734 9.688 20.838 1 76.93 179 GLU B CA 1
ATOM 9052 C C . GLU B 1 179 ? -19.354 9.912 22.215 1 76.93 179 GLU B C 1
ATOM 9054 O O . GLU B 1 179 ? -20.095 10.875 22.418 1 76.93 179 GLU B O 1
ATOM 9059 N N . GLN B 1 180 ? -18.978 9.171 23.19 1 86.95 180 GLN B N 1
ATOM 9060 C CA . GLN B 1 180 ? -19.63 9.285 24.49 1 86.95 180 GLN B CA 1
ATOM 9061 C C . GLN B 1 180 ? -19.219 10.571 25.201 1 86.95 180 GLN B C 1
ATOM 9063 O O . GLN B 1 180 ? -20.069 11.397 25.542 1 86.95 180 GLN B O 1
ATOM 9068 N N . VAL B 1 181 ? -17.981 10.823 25.294 1 91.8 181 VAL B N 1
ATOM 9069 C CA . VAL B 1 181 ? -17.504 11.991 26.027 1 91.8 181 VAL B CA 1
ATOM 9070 C C . VAL B 1 181 ? -17.556 13.223 25.126 1 91.8 181 VAL B C 1
ATOM 9072 O O . VAL B 1 181 ? -17.768 14.34 25.603 1 91.8 181 VAL B O 1
ATOM 9075 N N . GLN B 1 182 ? -17.593 13.062 23.799 1 95.46 182 GLN B N 1
ATOM 9076 C CA . GLN B 1 182 ? -17.542 14.174 22.856 1 95.46 182 GLN B CA 1
ATOM 9077 C C . GLN B 1 182 ? -18.938 14.541 22.362 1 95.46 182 GLN B C 1
ATOM 9079 O O . GLN B 1 182 ? -19.13 15.598 21.757 1 95.46 182 GLN B O 1
ATOM 9084 N N . HIS B 1 183 ? -19.914 13.642 22.749 1 95.82 183 HIS B N 1
ATOM 9085 C CA . HIS B 1 183 ? -21.294 13.845 22.322 1 95.82 183 HIS B CA 1
ATOM 9086 C C . HIS B 1 183 ? -21.382 14.029 20.81 1 95.82 183 HIS B C 1
ATOM 9088 O O . HIS B 1 183 ? -22.045 14.952 20.331 1 95.82 183 HIS B O 1
ATOM 9094 N N . GLY B 1 184 ? -20.491 13.303 20.073 1 95.82 184 GLY B N 1
ATOM 9095 C CA . GLY B 1 184 ? -20.397 13.495 18.635 1 95.82 184 GLY B CA 1
ATOM 9096 C C . GLY B 1 184 ? -21.128 12.429 17.842 1 95.82 184 GLY B C 1
ATOM 9097 O O . GLY B 1 184 ? -21.923 11.669 18.399 1 95.82 184 GLY B O 1
ATOM 9098 N N . GLU B 1 185 ? -21.029 12.488 16.56 1 95.55 185 GLU B N 1
ATOM 9099 C CA . GLU B 1 185 ? -21.578 11.523 15.613 1 95.55 185 GLU B CA 1
ATOM 9100 C C . GLU B 1 185 ? -20.471 10.702 14.957 1 95.55 185 GLU B C 1
ATOM 9102 O O . GLU B 1 185 ? -19.337 11.168 14.832 1 95.55 185 GLU B O 1
ATOM 9107 N N . LEU B 1 186 ? -20.857 9.546 14.569 1 93.86 186 LEU B N 1
ATOM 9108 C CA . LEU B 1 186 ? -19.881 8.601 14.039 1 93.86 186 LEU B CA 1
ATOM 9109 C C . LEU B 1 186 ? -19.809 8.688 12.519 1 93.86 186 LEU B C 1
ATOM 9111 O O . LEU B 1 186 ? -20.641 9.347 11.891 1 93.86 186 LEU B O 1
ATOM 9115 N N . ASN B 1 187 ? -18.765 8.134 11.952 1 95.73 187 ASN B N 1
ATOM 9116 C CA . ASN B 1 187 ? -18.594 7.891 10.524 1 95.73 187 ASN B CA 1
ATOM 9117 C C . ASN B 1 187 ? -18.258 9.176 9.773 1 95.73 187 ASN B C 1
ATOM 9119 O O . ASN B 1 187 ? -18.662 9.352 8.622 1 95.73 187 ASN B O 1
ATOM 9123 N N . ARG B 1 188 ? -17.598 10.052 10.415 1 96.41 188 ARG B N 1
ATOM 9124 C CA . ARG B 1 188 ? -17.223 11.321 9.8 1 96.41 188 ARG B CA 1
ATOM 9125 C C . ARG B 1 188 ? -16.254 11.103 8.642 1 96.41 188 ARG B C 1
ATOM 9127 O O . ARG B 1 188 ? -16.146 11.947 7.75 1 96.41 188 ARG B O 1
ATOM 9134 N N . ASN B 1 189 ? -15.527 9.981 8.614 1 96.84 189 ASN B N 1
ATOM 9135 C CA . ASN B 1 189 ? -14.526 9.701 7.59 1 96.84 189 ASN B CA 1
ATOM 9136 C C . ASN B 1 189 ? -15.172 9.248 6.284 1 96.84 189 ASN B C 1
ATOM 9138 O O . ASN B 1 189 ? -14.493 9.117 5.263 1 96.84 189 ASN B O 1
ATOM 9142 N N . PHE B 1 190 ? -16.492 9.073 6.23 1 97.23 190 PHE B N 1
ATOM 9143 C CA . PHE B 1 190 ? -17.199 8.631 5.034 1 97.23 190 PHE B CA 1
ATOM 9144 C C . PHE B 1 190 ? -17.767 9.821 4.27 1 97.23 190 PHE B C 1
ATOM 9146 O O . PHE B 1 190 ? -18.392 9.651 3.221 1 97.23 190 PHE B O 1
ATOM 9153 N N . ILE B 1 191 ? -17.538 11.033 4.725 1 97.17 191 ILE B N 1
ATOM 9154 C CA . ILE B 1 191 ? -17.962 12.255 4.051 1 97.17 191 ILE B CA 1
ATOM 9155 C C . ILE B 1 191 ? -16.807 13.253 4.016 1 97.17 191 ILE B C 1
ATOM 9157 O O . ILE B 1 191 ? -15.988 13.297 4.938 1 97.17 191 ILE B O 1
ATOM 9161 N N . ARG B 1 192 ? -16.659 14.001 2.969 1 97.75 192 ARG B N 1
ATOM 9162 C CA . ARG B 1 192 ? -15.648 15.05 2.891 1 97.75 192 ARG B CA 1
ATOM 9163 C C . ARG B 1 192 ? -16.211 16.389 3.357 1 97.75 192 ARG B C 1
ATOM 9165 O O . ARG B 1 192 ? -16.777 17.14 2.561 1 97.75 192 ARG B O 1
ATOM 9172 N N . LYS B 1 193 ? -16.064 16.624 4.542 1 97 193 LYS B N 1
ATOM 9173 C CA . LYS B 1 193 ? -16.512 17.793 5.294 1 97 193 LYS B CA 1
ATOM 9174 C C . LYS B 1 193 ? -15.574 18.089 6.461 1 97 193 LYS B C 1
ATOM 9176 O O . LYS B 1 193 ? -14.739 17.256 6.819 1 97 193 LYS B O 1
ATOM 9181 N N . THR B 1 194 ? -15.62 19.285 6.97 1 97.24 194 THR B N 1
ATOM 9182 C CA . THR B 1 194 ? -14.866 19.56 8.188 1 97.24 194 THR B CA 1
ATOM 9183 C C . THR B 1 194 ? -15.096 18.464 9.225 1 97.24 194 THR B C 1
ATOM 9185 O O . THR B 1 194 ? -16.191 18.346 9.78 1 97.24 194 THR B O 1
ATOM 9188 N N . GLN B 1 195 ? -14.059 17.788 9.522 1 96.63 195 GLN B N 1
ATOM 9189 C CA . GLN B 1 195 ? -14.208 16.602 10.36 1 96.63 195 GLN B CA 1
ATOM 9190 C C . GLN B 1 195 ? -14.621 16.98 11.779 1 96.63 195 GLN B C 1
ATOM 9192 O O . GLN B 1 195 ? -15.393 16.261 12.419 1 96.63 195 GLN B O 1
ATOM 9197 N N . SER B 1 196 ? -14.169 18.069 12.247 1 96.52 196 SER B N 1
ATOM 9198 C CA . SER B 1 196 ? -14.447 18.49 13.616 1 96.52 196 SER B CA 1
ATOM 9199 C C . SER B 1 196 ? -15.899 18.926 13.777 1 96.52 196 SER B C 1
ATOM 9201 O O . SER B 1 196 ? -16.382 19.096 14.899 1 96.52 196 SER B O 1
ATOM 9203 N N . SER B 1 197 ? -16.61 19.044 12.688 1 96.84 197 SER B N 1
ATOM 9204 C CA . SER B 1 197 ? -18.023 19.392 12.79 1 96.84 197 SER B CA 1
ATOM 9205 C C . SER B 1 197 ? -18.833 18.245 13.385 1 96.84 197 SER B C 1
ATOM 9207 O O . SER B 1 197 ? -19.964 18.445 13.835 1 96.84 197 SER B O 1
ATOM 9209 N N . PHE B 1 198 ? -18.274 17.065 13.414 1 96.94 198 PHE B N 1
ATOM 9210 C CA . PHE B 1 198 ? -18.894 15.899 14.034 1 96.94 198 PHE B CA 1
ATOM 9211 C C . PHE B 1 198 ? -18.457 15.763 15.488 1 96.94 198 PHE B C 1
ATOM 9213 O O . PHE B 1 198 ? -18.594 14.694 16.085 1 96.94 198 PHE B O 1
ATOM 9220 N N . SER B 1 199 ? -17.844 16.799 16.067 1 95.93 199 SER B N 1
ATOM 9221 C CA . SER B 1 199 ? -17.279 16.905 17.408 1 95.93 199 SER B CA 1
ATOM 9222 C C . SER B 1 199 ? -15.791 16.574 17.409 1 95.93 199 SER B C 1
ATOM 9224 O O . SER B 1 199 ? -15.264 16.056 16.422 1 95.93 199 SER B O 1
ATOM 9226 N N . TRP B 1 200 ? -15.161 16.889 18.431 1 96.02 200 TRP B N 1
ATOM 9227 C CA . TRP B 1 200 ? -13.768 16.576 18.732 1 96.02 200 TRP B CA 1
ATOM 9228 C C . TRP B 1 200 ? -13.499 16.678 20.229 1 96.02 200 TRP B C 1
ATOM 9230 O O . TRP B 1 200 ? -14.376 17.079 20.998 1 96.02 200 TRP B O 1
ATOM 9240 N N . ASP B 1 201 ? -12.4 16.351 20.633 1 94.73 201 ASP B N 1
ATOM 9241 C CA . ASP B 1 201 ? -12.095 16.364 22.061 1 94.73 201 ASP B CA 1
ATOM 9242 C C . ASP B 1 201 ? -12.067 17.792 22.602 1 94.73 201 ASP B C 1
ATOM 9244 O O . ASP B 1 201 ? -11.809 18.006 23.789 1 94.73 201 ASP B O 1
ATOM 9248 N N . TRP B 1 202 ? -12.407 18.784 21.749 1 95.69 202 TRP B N 1
ATOM 9249 C CA . TRP B 1 202 ? -12.439 20.179 22.177 1 95.69 202 TRP B CA 1
ATOM 9250 C C . TRP B 1 202 ? -13.658 20.896 21.607 1 95.69 202 TRP B C 1
ATOM 9252 O O . TRP B 1 202 ? -13.898 22.066 21.915 1 95.69 202 TRP B O 1
ATOM 9262 N N . GLY B 1 203 ? -14.402 20.26 20.749 1 95.85 203 GLY B N 1
ATOM 9263 C CA . GLY B 1 203 ? -15.406 21.01 20.011 1 95.85 203 GLY B CA 1
ATOM 9264 C C . GLY B 1 203 ? -16.75 20.309 19.951 1 95.85 203 GLY B C 1
ATOM 9265 O O . GLY B 1 203 ? -16.832 19.095 20.148 1 95.85 203 GLY B O 1
ATOM 9266 N N . PRO B 1 204 ? -17.782 21.052 19.676 1 97.03 204 PRO B N 1
ATOM 9267 C CA . PRO B 1 204 ? -19.147 20.522 19.639 1 97.03 204 PRO B CA 1
ATOM 9268 C C . PRO B 1 204 ? -19.489 19.864 18.304 1 97.03 204 PRO B C 1
ATOM 9270 O O . PRO B 1 204 ? -18.744 20.008 17.332 1 97.03 204 PRO B O 1
ATOM 9273 N N . CYS B 1 205 ? -20.57 19.162 18.32 1 97.21 205 CYS B N 1
ATOM 9274 C CA . CYS B 1 205 ? -21.085 18.517 17.117 1 97.21 205 CYS B CA 1
ATOM 9275 C C . CYS B 1 205 ? -22.326 19.237 16.602 1 97.21 205 CYS B C 1
ATOM 9277 O O . CYS B 1 205 ? -23.418 19.066 17.145 1 97.21 205 CYS B O 1
ATOM 9279 N N . PHE B 1 206 ? -22.138 19.995 15.565 1 97.89 206 PHE B N 1
ATOM 9280 C CA . PHE B 1 206 ? -23.283 20.655 14.948 1 97.89 206 PHE B CA 1
ATOM 9281 C C . PHE B 1 206 ? -23.509 20.137 13.533 1 97.89 206 PHE B C 1
ATOM 9283 O O . PHE B 1 206 ? -24.62 20.226 13.005 1 97.89 206 PHE B O 1
ATOM 9290 N N . ALA B 1 207 ? -22.411 19.669 12.853 1 97.03 207 ALA B N 1
ATOM 9291 C CA . ALA B 1 207 ? -22.481 19.201 11.471 1 97.03 207 ALA B CA 1
ATOM 9292 C C . ALA B 1 207 ? -23.331 20.137 10.617 1 97.03 207 ALA B C 1
ATOM 9294 O O . ALA B 1 207 ? -24.349 19.723 10.057 1 97.03 207 ALA B O 1
ATOM 9295 N N . PRO B 1 208 ? -22.866 21.339 10.488 1 97.12 208 PRO B N 1
ATOM 9296 C CA . PRO B 1 208 ? -23.685 22.356 9.825 1 97.12 208 PRO B CA 1
ATOM 9297 C C . PRO B 1 208 ? -24.035 21.986 8.385 1 97.12 208 PRO B C 1
ATOM 9299 O O . PRO B 1 208 ? -23.328 21.191 7.759 1 97.12 208 PRO B O 1
ATOM 9302 N N . ILE B 1 209 ? -25.151 22.489 7.9 1 97.44 209 ILE B N 1
ATOM 9303 C CA . ILE B 1 209 ? -25.647 22.325 6.538 1 97.44 209 ILE B CA 1
ATOM 9304 C C . ILE B 1 209 ? -25.894 23.695 5.91 1 97.44 209 ILE B C 1
ATOM 9306 O O . ILE B 1 209 ? -26.459 24.586 6.55 1 97.44 209 ILE B O 1
ATOM 9310 N N . GLY B 1 210 ? -25.429 23.901 4.677 1 97.49 210 GLY B N 1
ATOM 9311 C CA . GLY B 1 210 ? -25.785 25.152 4.026 1 97.49 210 GLY B CA 1
ATOM 9312 C C . GLY B 1 210 ? -24.817 25.55 2.929 1 97.49 210 GLY B C 1
ATOM 9313 O O . GLY B 1 210 ? -24.051 24.718 2.437 1 97.49 210 GLY B O 1
ATOM 9314 N N . ILE B 1 211 ? -24.937 26.74 2.443 1 97.74 211 ILE B N 1
ATOM 9315 C CA . ILE B 1 211 ? -24.076 27.377 1.454 1 97.74 211 ILE B CA 1
ATOM 9316 C C . ILE B 1 211 ? -23.039 28.25 2.157 1 97.74 211 ILE B C 1
ATOM 9318 O O . ILE B 1 211 ? -23.302 29.415 2.462 1 97.74 211 ILE B O 1
ATOM 9322 N N . TRP B 1 212 ? -21.864 27.644 2.365 1 95.3 212 TRP B N 1
ATOM 9323 C CA . TRP B 1 212 ? -20.934 28.251 3.311 1 95.3 212 TRP B CA 1
ATOM 9324 C C . TRP B 1 212 ? -19.953 29.174 2.594 1 95.3 212 TRP B C 1
ATOM 9326 O O . TRP B 1 212 ? -19.087 29.782 3.228 1 95.3 212 TRP B O 1
ATOM 9336 N N . LYS B 1 213 ? -20.137 29.242 1.209 1 95.52 213 LYS B N 1
ATOM 9337 C CA . LYS B 1 213 ? -19.377 30.188 0.397 1 95.52 213 LYS B CA 1
ATOM 9338 C C . LYS B 1 213 ? -20.265 30.845 -0.656 1 95.52 213 LYS B C 1
ATOM 9340 O O . LYS B 1 213 ? -21.483 30.656 -0.655 1 95.52 213 LYS B O 1
ATOM 9345 N N . GLN B 1 214 ? -19.712 31.591 -1.572 1 95.58 214 GLN B N 1
ATOM 9346 C CA . GLN B 1 214 ? -20.46 32.436 -2.496 1 95.58 214 GLN B CA 1
ATOM 9347 C C . GLN B 1 214 ? -21.101 31.606 -3.604 1 95.58 214 GLN B C 1
ATOM 9349 O O . GLN B 1 214 ? -20.624 30.516 -3.926 1 95.58 214 GLN B O 1
ATOM 9354 N N . VAL B 1 215 ? -22.219 32.103 -4.073 1 97.46 215 VAL B N 1
ATOM 9355 C CA . VAL B 1 215 ? -22.894 31.62 -5.273 1 97.46 215 VAL B CA 1
ATOM 9356 C C . VAL B 1 215 ? -23.01 32.751 -6.292 1 97.46 215 VAL B C 1
ATOM 9358 O O . VAL B 1 215 ? -23.35 33.882 -5.938 1 97.46 215 VAL B O 1
ATOM 9361 N N . LYS B 1 216 ? -22.691 32.5 -7.548 1 96.86 216 LYS B N 1
ATOM 9362 C CA . LYS B 1 216 ? -22.758 33.559 -8.55 1 96.86 216 LYS B CA 1
ATOM 9363 C C . LYS B 1 216 ? -23.011 32.984 -9.941 1 96.86 216 LYS B C 1
ATOM 9365 O O . LYS B 1 216 ? -22.801 31.792 -10.173 1 96.86 216 LYS B O 1
ATOM 9370 N N . LEU B 1 217 ? -23.501 33.768 -10.776 1 94.96 217 LEU B N 1
ATOM 9371 C CA . LEU B 1 217 ? -23.555 33.492 -12.208 1 94.96 217 LEU B CA 1
ATOM 9372 C C . LEU B 1 217 ? -22.396 34.167 -12.935 1 94.96 217 LEU B C 1
ATOM 9374 O O . LEU B 1 217 ? -22.095 35.335 -12.681 1 94.96 217 LEU B O 1
ATOM 9378 N N . ILE B 1 218 ? -21.779 33.403 -13.75 1 92.26 218 ILE B N 1
ATOM 9379 C CA . ILE B 1 218 ? -20.669 33.927 -14.539 1 92.26 218 ILE B CA 1
ATOM 9380 C C . ILE B 1 218 ? -21.014 33.858 -16.025 1 92.26 218 ILE B C 1
ATOM 9382 O O . ILE B 1 218 ? -21.28 32.778 -16.557 1 92.26 218 ILE B O 1
ATOM 9386 N N . THR B 1 219 ? -21.037 34.898 -16.651 1 90.23 219 THR B N 1
ATOM 9387 C CA . THR B 1 219 ? -21.255 34.952 -18.092 1 90.23 219 THR B CA 1
ATOM 9388 C C . THR B 1 219 ? -19.936 35.16 -18.831 1 90.23 219 THR B C 1
ATOM 9390 O O . THR B 1 219 ? -19.184 36.086 -18.52 1 90.23 219 THR B O 1
ATOM 9393 N N . VAL B 1 220 ? -19.681 34.28 -19.798 1 87.64 220 VAL B N 1
ATOM 9394 C CA . VAL B 1 220 ? -18.461 34.365 -20.595 1 87.64 220 VAL B CA 1
ATOM 9395 C C . VAL B 1 220 ? -18.813 34.691 -22.045 1 87.64 220 VAL B C 1
ATOM 9397 O O . VAL B 1 220 ? -19.689 34.055 -22.636 1 87.64 220 VAL B O 1
ATOM 9400 N N . TYR B 1 221 ? -18.068 35.667 -22.694 1 81.45 221 TYR B N 1
ATOM 9401 C CA . TYR B 1 221 ? -18.415 36.171 -24.018 1 81.45 221 TYR B CA 1
ATOM 9402 C C . TYR B 1 221 ? -17.401 35.713 -25.059 1 81.45 221 TYR B C 1
ATOM 9404 O O . TYR B 1 221 ? -17.61 35.894 -26.261 1 81.45 221 TYR B O 1
ATOM 9412 N N . ASN B 1 222 ? -15.809 35.241 -24.914 1 77.88 222 ASN B N 1
ATOM 9413 C CA . ASN B 1 222 ? -14.75 34.838 -25.833 1 77.88 222 ASN B CA 1
ATOM 9414 C C . ASN B 1 222 ? -14.617 33.32 -25.904 1 77.88 222 ASN B C 1
ATOM 9416 O O . ASN B 1 222 ? -15.161 32.605 -25.06 1 77.88 222 ASN B O 1
ATOM 9420 N N . SER B 1 223 ? -14.617 32.631 -26.853 1 83.55 223 SER B N 1
ATOM 9421 C CA . SER B 1 223 ? -14.443 31.197 -27.058 1 83.55 223 SER B CA 1
ATOM 9422 C C . SER B 1 223 ? -13.471 30.608 -26.041 1 83.55 223 SER B C 1
ATOM 9424 O O . SER B 1 223 ? -13.501 29.405 -25.77 1 83.55 223 SER B O 1
ATOM 9426 N N . LEU B 1 224 ? -12.655 31.495 -25.496 1 89.58 224 LEU B N 1
ATOM 9427 C CA . LEU B 1 224 ? -11.682 31.087 -24.489 1 89.58 224 LEU B CA 1
ATOM 9428 C C . LEU B 1 224 ? -11.706 32.034 -23.294 1 89.58 224 LEU B C 1
ATOM 9430 O O . LEU B 1 224 ? -11.984 33.225 -23.446 1 89.58 224 LEU B O 1
ATOM 9434 N N . THR B 1 225 ? -11.497 31.493 -22.198 1 90.07 225 THR B N 1
ATOM 9435 C CA . THR B 1 225 ? -11.351 32.306 -20.996 1 90.07 225 THR B CA 1
ATOM 9436 C C . THR B 1 225 ? -10.232 31.766 -20.11 1 90.07 225 THR B C 1
ATOM 9438 O O . THR B 1 225 ? -10.054 30.551 -19.996 1 90.07 225 THR B O 1
ATOM 9441 N N . LEU B 1 226 ? -9.472 32.634 -19.531 1 93.68 226 LEU B N 1
ATOM 9442 C CA . LEU B 1 226 ? -8.448 32.267 -18.559 1 93.68 226 LEU B CA 1
ATOM 9443 C C . LEU B 1 226 ? -9.075 31.926 -17.211 1 93.68 226 LEU B C 1
ATOM 9445 O O . LEU B 1 226 ? -9.374 32.821 -16.417 1 93.68 226 LEU B O 1
ATOM 9449 N N . LYS B 1 227 ? -9.192 30.684 -16.985 1 92.87 227 LYS B N 1
ATOM 9450 C CA . LYS B 1 227 ? -9.902 30.2 -15.804 1 92.87 227 LYS B CA 1
ATOM 9451 C C . LYS B 1 227 ? -9.039 30.329 -14.553 1 92.87 227 LYS B C 1
ATOM 9453 O O . LYS B 1 227 ? -9.548 30.619 -13.468 1 92.87 227 LYS B O 1
ATOM 9458 N N . ASP B 1 228 ? -7.841 29.99 -14.67 1 94.71 228 ASP B N 1
ATOM 9459 C CA . ASP B 1 228 ? -6.951 30.038 -13.515 1 94.71 228 ASP B CA 1
ATOM 9460 C C . ASP B 1 228 ? -5.488 30.093 -13.951 1 94.71 228 ASP B C 1
ATOM 9462 O O . ASP B 1 228 ? -5.184 29.978 -15.14 1 94.71 228 ASP B O 1
ATOM 9466 N N . LEU B 1 229 ? -4.68 30.325 -12.97 1 95.93 229 LEU B N 1
ATOM 9467 C CA . LEU B 1 229 ? -3.236 30.417 -13.158 1 95.93 229 LEU B CA 1
ATOM 9468 C C . LEU B 1 229 ? -2.494 29.733 -12.015 1 95.93 229 LEU B C 1
ATOM 9470 O O . LEU B 1 229 ? -2.701 30.068 -10.846 1 95.93 229 LEU B O 1
ATOM 9474 N N . ARG B 1 230 ? -1.743 28.689 -12.328 1 96.88 230 ARG B N 1
ATOM 9475 C CA . ARG B 1 230 ? -0.856 28.06 -11.355 1 96.88 230 ARG B CA 1
ATOM 9476 C C . ARG B 1 230 ? 0.549 28.646 -11.435 1 96.88 230 ARG B C 1
ATOM 9478 O O . ARG B 1 230 ? 1.125 28.745 -12.521 1 96.88 230 ARG B O 1
ATOM 9485 N N . ILE B 1 231 ? 1.056 29.084 -10.325 1 97.01 231 ILE B N 1
ATOM 9486 C CA . ILE B 1 231 ? 2.343 29.77 -10.325 1 97.01 231 ILE B CA 1
ATOM 9487 C C . ILE B 1 231 ? 3.306 29.064 -9.373 1 97.01 231 ILE B C 1
ATOM 9489 O O . ILE B 1 231 ? 3.018 28.923 -8.182 1 97.01 231 ILE B O 1
ATOM 9493 N N . GLU B 1 232 ? 4.43 28.625 -9.83 1 96.17 232 GLU B N 1
ATOM 9494 C CA . GLU B 1 232 ? 5.527 28.08 -9.036 1 96.17 232 GLU B CA 1
ATOM 9495 C C . GLU B 1 232 ? 6.782 28.939 -9.164 1 96.17 232 GLU B C 1
ATOM 9497 O O . GLU B 1 232 ? 7.115 29.402 -10.257 1 96.17 232 GLU B O 1
ATOM 9502 N N . THR B 1 233 ? 7.379 29.21 -8.105 1 96.35 233 THR B N 1
ATOM 9503 C CA . THR B 1 233 ? 8.607 29.996 -8.091 1 96.35 233 THR B CA 1
ATOM 9504 C C . THR B 1 233 ? 9.799 29.132 -7.69 1 96.35 233 THR B C 1
ATOM 9506 O O . THR B 1 233 ? 9.73 28.389 -6.708 1 96.35 233 THR B O 1
ATOM 9509 N N . PHE B 1 234 ? 10.905 29.253 -8.466 1 96.13 234 PHE B N 1
ATOM 9510 C CA . PHE B 1 234 ? 12.115 28.49 -8.186 1 96.13 234 PHE B CA 1
ATOM 9511 C C . PHE B 1 234 ? 13.343 29.393 -8.209 1 96.13 234 PHE B C 1
ATOM 9513 O O . PHE B 1 234 ? 13.554 30.138 -9.168 1 96.13 234 PHE B O 1
ATOM 9520 N N . PRO B 1 235 ? 14.119 29.374 -7.194 1 96.78 235 PRO B N 1
ATOM 9521 C CA . PRO B 1 235 ? 15.396 30.084 -7.309 1 96.78 235 PRO B CA 1
ATOM 9522 C C . PRO B 1 235 ? 16.327 29.458 -8.344 1 96.78 235 PRO B C 1
ATOM 9524 O O . PRO B 1 235 ? 16.381 28.232 -8.472 1 96.78 235 PRO B O 1
ATOM 9527 N N . VAL B 1 236 ? 17.042 30.357 -9.138 1 93.86 236 VAL B N 1
ATOM 9528 C CA . VAL B 1 236 ? 17.981 29.91 -10.162 1 93.86 236 VAL B CA 1
ATOM 9529 C C . VAL B 1 236 ? 19.206 29.28 -9.501 1 93.86 236 VAL B C 1
ATOM 9531 O O . VAL B 1 236 ? 19.818 28.366 -10.058 1 93.86 236 VAL B O 1
ATOM 9534 N N . SER B 1 237 ? 19.479 29.609 -8.268 1 93.88 237 SER B N 1
ATOM 9535 C CA . SER B 1 237 ? 20.558 29.063 -7.451 1 93.88 237 SER B CA 1
ATOM 9536 C C . SER B 1 237 ? 20.184 29.057 -5.973 1 93.88 237 SER B C 1
ATOM 9538 O O . SER B 1 237 ? 19.316 29.82 -5.544 1 93.88 237 SER B O 1
ATOM 9540 N N . ASN B 1 238 ? 20.835 28.221 -5.282 1 93.95 238 ASN B N 1
ATOM 9541 C CA . ASN B 1 238 ? 20.578 28.124 -3.849 1 93.95 238 ASN B CA 1
ATOM 9542 C C . ASN B 1 238 ? 20.885 29.437 -3.134 1 93.95 238 ASN B C 1
ATOM 9544 O O . ASN B 1 238 ? 21.903 30.074 -3.407 1 93.95 238 ASN B O 1
ATOM 9548 N N . ILE B 1 239 ? 20.075 29.797 -2.241 1 95.42 239 ILE B N 1
ATOM 9549 C CA . ILE B 1 239 ? 20.238 31.037 -1.49 1 95.42 239 ILE B CA 1
ATOM 9550 C C . ILE B 1 239 ? 21.03 30.767 -0.213 1 95.42 239 ILE B C 1
ATOM 9552 O O . ILE B 1 239 ? 20.631 29.938 0.609 1 95.42 239 ILE B O 1
ATOM 9556 N N . ILE B 1 240 ? 22.071 31.469 0.036 1 93.6 240 ILE B N 1
ATOM 9557 C CA . ILE B 1 240 ? 22.942 31.332 1.198 1 93.6 240 ILE B CA 1
ATOM 9558 C C . ILE B 1 240 ? 23.192 32.704 1.82 1 93.6 240 ILE B C 1
ATOM 9560 O O . ILE B 1 240 ? 23.726 33.602 1.165 1 93.6 240 ILE B O 1
ATOM 9564 N N . PRO B 1 241 ? 22.714 32.824 3.016 1 92.84 241 PRO B N 1
ATOM 9565 C CA . PRO B 1 241 ? 23.006 34.103 3.668 1 92.84 241 PRO B CA 1
ATOM 9566 C C . PRO B 1 241 ? 24.492 34.288 3.964 1 92.84 241 PRO B C 1
ATOM 9568 O O . PRO B 1 241 ? 25.241 33.309 4.019 1 92.84 241 PRO B O 1
ATOM 9571 N N . LYS B 1 242 ? 25.084 35.583 4.155 1 87 242 LYS B N 1
ATOM 9572 C CA . LYS B 1 242 ? 26.457 35.867 4.563 1 87 242 LYS B CA 1
ATOM 9573 C C . LYS B 1 242 ? 26.613 35.763 6.077 1 87 242 LYS B C 1
ATOM 9575 O O . LYS B 1 242 ? 25.741 36.204 6.829 1 87 242 LYS B O 1
ATOM 9580 N N . ARG B 1 243 ? 27.734 34.939 6.888 1 85.03 243 ARG B N 1
ATOM 9581 C CA . ARG B 1 243 ? 28.027 34.798 8.311 1 85.03 243 ARG B CA 1
ATOM 9582 C C . ARG B 1 243 ? 29.337 35.491 8.671 1 85.03 243 ARG B C 1
ATOM 9584 O O . ARG B 1 243 ? 30.369 35.246 8.043 1 85.03 243 ARG B O 1
ATOM 9591 N N . ASN B 1 244 ? 29.107 36.697 9.231 1 85.38 244 ASN B N 1
ATOM 9592 C CA . ASN B 1 244 ? 30.282 37.375 9.766 1 85.38 244 ASN B CA 1
ATOM 9593 C C . ASN B 1 244 ? 30.494 37.05 11.242 1 85.38 244 ASN B C 1
ATOM 9595 O O . ASN B 1 244 ? 30.556 37.954 12.078 1 85.38 244 ASN B O 1
ATOM 9599 N N . GLY B 1 245 ? 30.449 35.931 11.697 1 78.06 245 GLY B N 1
ATOM 9600 C CA . GLY B 1 245 ? 30.621 35.441 13.055 1 78.06 245 GLY B CA 1
ATOM 9601 C C . GLY B 1 245 ? 29.656 36.067 14.043 1 78.06 245 GLY B C 1
ATOM 9602 O O . GLY B 1 245 ? 29.043 35.365 14.85 1 78.06 245 GLY B O 1
ATOM 9603 N N . ALA B 1 246 ? 29.564 37.385 13.955 1 88.73 246 ALA B N 1
ATOM 9604 C CA . ALA B 1 246 ? 28.726 38.068 14.937 1 88.73 246 ALA B CA 1
ATOM 9605 C C . ALA B 1 246 ? 27.354 38.396 14.354 1 88.73 246 ALA B C 1
ATOM 9607 O O . ALA B 1 246 ? 26.469 38.875 15.066 1 88.73 246 ALA B O 1
ATOM 9608 N N . GLU B 1 247 ? 27.167 38.074 13.065 1 93.45 247 GLU B N 1
ATOM 9609 C CA . GLU B 1 247 ? 25.903 38.451 12.442 1 93.45 247 GLU B CA 1
ATOM 9610 C C . GLU B 1 247 ? 25.599 37.57 11.233 1 93.45 247 GLU B C 1
ATOM 9612 O O . GLU B 1 247 ? 26.513 37.133 10.531 1 93.45 247 GLU B O 1
ATOM 9617 N N . ILE B 1 248 ? 24.416 37.244 11.081 1 94.54 248 ILE B N 1
ATOM 9618 C CA . ILE B 1 248 ? 23.887 36.643 9.861 1 94.54 248 ILE B CA 1
ATOM 9619 C C . ILE B 1 248 ? 23.154 37.701 9.04 1 94.54 248 ILE B C 1
ATOM 9621 O O . ILE B 1 248 ? 22.171 38.285 9.504 1 94.54 248 ILE B O 1
ATOM 9625 N N . ILE B 1 249 ? 23.593 38.004 7.885 1 94.17 249 ILE B N 1
ATOM 9626 C CA . ILE B 1 249 ? 22.997 39.006 7.008 1 94.17 249 ILE B CA 1
ATOM 9627 C C . ILE B 1 249 ? 22.096 38.324 5.982 1 94.17 249 ILE B C 1
ATOM 9629 O O . ILE B 1 249 ? 22.579 37.619 5.093 1 94.17 249 ILE B O 1
ATOM 9633 N N . PRO B 1 250 ? 20.838 38.539 6.093 1 94.32 250 PRO B N 1
ATOM 9634 C CA . PRO B 1 250 ? 19.918 37.911 5.142 1 94.32 250 PRO B CA 1
ATOM 9635 C C . PRO B 1 250 ? 20.169 38.348 3.701 1 94.32 250 PRO B C 1
ATOM 9637 O O . PRO B 1 250 ? 20.514 39.507 3.455 1 94.32 250 PRO B O 1
ATOM 9640 N N . THR B 1 251 ? 20.078 37.399 2.76 1 94.92 251 THR B N 1
ATOM 9641 C CA . THR B 1 251 ? 20.08 37.751 1.344 1 94.92 251 THR B CA 1
ATOM 9642 C C . THR B 1 251 ? 18.844 38.572 0.989 1 94.92 251 THR B C 1
ATOM 9644 O O . THR B 1 251 ? 17.715 38.143 1.237 1 94.92 251 THR B O 1
ATOM 9647 N N . LEU B 1 252 ? 19.01 39.707 0.405 1 94.29 252 LEU B N 1
ATOM 9648 C CA . LEU B 1 252 ? 17.894 40.623 0.19 1 94.29 252 LEU B CA 1
ATOM 9649 C C . LEU B 1 252 ? 17.219 40.352 -1.15 1 94.29 252 LEU B C 1
ATOM 9651 O O . LEU B 1 252 ? 16.023 40.603 -1.309 1 94.29 252 LEU B O 1
ATOM 9655 N N . SER B 1 253 ? 18.02 39.896 -2.142 1 95.76 253 SER B N 1
ATOM 9656 C CA . SER B 1 253 ? 17.478 39.666 -3.477 1 95.76 253 SER B CA 1
ATOM 9657 C C . SER B 1 253 ? 18.159 38.481 -4.154 1 95.76 253 SER B C 1
ATOM 9659 O O . SER B 1 253 ? 19.254 38.078 -3.756 1 95.76 253 SER B O 1
ATOM 9661 N N . ASN B 1 254 ? 17.502 37.864 -5.021 1 96.39 254 ASN B N 1
ATOM 9662 C CA . ASN B 1 254 ? 18.011 36.742 -5.803 1 96.39 254 ASN B CA 1
ATOM 9663 C C . ASN B 1 254 ? 17.273 36.604 -7.131 1 96.39 254 ASN B C 1
ATOM 9665 O O . ASN B 1 254 ? 16.328 37.346 -7.401 1 96.39 254 ASN B O 1
ATOM 9669 N N . THR B 1 255 ? 17.81 35.732 -7.991 1 97.11 255 THR B N 1
ATOM 9670 C CA . THR B 1 255 ? 17.192 35.455 -9.283 1 97.11 255 THR B CA 1
ATOM 9671 C C . THR B 1 255 ? 16.28 34.234 -9.195 1 97.11 255 THR B C 1
ATOM 9673 O O . THR B 1 255 ? 16.636 33.23 -8.574 1 97.11 255 THR B O 1
ATOM 9676 N N . PHE B 1 256 ? 15.103 34.387 -9.798 1 97.63 256 PHE B N 1
ATOM 9677 C CA . PHE B 1 256 ? 14.117 33.313 -9.761 1 97.63 256 PHE B CA 1
ATOM 9678 C C . PHE B 1 256 ? 13.579 33.023 -11.157 1 97.63 256 PHE B C 1
ATOM 9680 O O . PHE B 1 256 ? 13.698 33.855 -12.059 1 97.63 256 PHE B O 1
ATOM 9687 N N . LYS B 1 257 ? 13.143 31.827 -11.347 1 96.8 257 LYS B N 1
ATOM 9688 C CA . LYS B 1 257 ? 12.289 31.446 -12.468 1 96.8 257 LYS B CA 1
ATOM 9689 C C . LYS B 1 257 ? 10.856 31.192 -12.006 1 96.8 257 LYS B C 1
ATOM 9691 O O . LYS B 1 257 ? 10.634 30.53 -10.991 1 96.8 257 LYS B O 1
ATOM 9696 N N . ILE B 1 258 ? 9.922 31.741 -12.75 1 97.04 258 ILE B N 1
ATOM 9697 C CA . ILE B 1 258 ? 8.505 31.551 -12.458 1 97.04 258 ILE B CA 1
ATOM 9698 C C . ILE B 1 258 ? 7.868 30.677 -13.536 1 97.04 258 ILE B C 1
ATOM 9700 O O . ILE B 1 258 ? 7.909 31.013 -14.721 1 97.04 258 ILE B O 1
ATOM 9704 N N . ASN B 1 259 ? 7.391 29.541 -13.144 1 96.9 259 ASN B N 1
ATOM 9705 C CA . ASN B 1 259 ? 6.585 28.714 -14.036 1 96.9 259 ASN B CA 1
ATOM 9706 C C . ASN B 1 259 ? 5.097 29.018 -13.889 1 96.9 259 ASN B C 1
ATOM 9708 O O . ASN B 1 259 ? 4.519 28.812 -12.82 1 96.9 259 ASN B O 1
ATOM 9712 N N . SER B 1 260 ? 4.526 29.491 -14.971 1 97.66 260 SER B N 1
ATOM 9713 C CA . SER B 1 260 ? 3.103 29.814 -14.992 1 97.66 260 SER B CA 1
ATOM 9714 C C . SER B 1 260 ? 2.331 28.852 -15.888 1 97.66 260 SER B C 1
ATOM 9716 O O . SER B 1 260 ? 2.602 28.758 -17.087 1 97.66 260 SER B O 1
ATOM 9718 N N . THR B 1 261 ? 1.464 28.12 -15.276 1 97.24 261 THR B N 1
ATOM 9719 C CA . THR B 1 261 ? 0.581 27.249 -16.045 1 97.24 261 THR B CA 1
ATOM 9720 C C . THR B 1 261 ? -0.785 27.899 -16.24 1 97.24 261 THR B C 1
ATOM 9722 O O . THR B 1 261 ? -1.518 28.12 -15.274 1 97.24 261 THR B O 1
ATOM 9725 N N . PHE B 1 262 ? -1.121 28.201 -17.498 1 96.48 262 PHE B N 1
ATOM 9726 C CA . PHE B 1 262 ? -2.401 28.793 -17.868 1 96.48 262 PHE B CA 1
ATOM 9727 C C . PHE B 1 262 ? -3.479 27.722 -17.983 1 96.48 262 PHE B C 1
ATOM 9729 O O . PHE B 1 262 ? -3.35 26.786 -18.776 1 96.48 262 PHE B O 1
ATOM 9736 N N . ILE B 1 263 ? -4.454 27.839 -17.185 1 95.58 263 ILE B N 1
ATOM 9737 C CA . ILE B 1 263 ? -5.631 26.987 -17.316 1 95.58 263 ILE B CA 1
ATOM 9738 C C . ILE B 1 263 ? -6.718 27.723 -18.096 1 95.58 263 ILE B C 1
ATOM 9740 O O . ILE B 1 263 ? -7.379 28.615 -17.559 1 95.58 263 ILE B O 1
ATOM 9744 N N . ILE B 1 264 ? -6.936 27.248 -19.328 1 94.25 264 ILE B N 1
ATOM 9745 C CA . ILE B 1 264 ? -7.834 27.941 -20.245 1 94.25 264 ILE B CA 1
ATOM 9746 C C . ILE B 1 264 ? -9.082 27.093 -20.483 1 94.25 264 ILE B C 1
ATOM 9748 O O . ILE B 1 264 ? -8.983 25.924 -20.862 1 94.25 264 ILE B O 1
ATOM 9752 N N . GLN B 1 265 ? -10.149 27.656 -20.18 1 91.85 265 GLN B N 1
ATOM 9753 C CA . GLN B 1 265 ? -11.412 26.979 -20.454 1 91.85 265 GLN B CA 1
ATOM 9754 C C . GLN B 1 265 ? -11.881 27.246 -21.881 1 91.85 265 GLN B C 1
ATOM 9756 O O . GLN B 1 265 ? -11.921 28.396 -22.323 1 91.85 265 GLN B O 1
ATOM 9761 N N . VAL B 1 266 ? -12.193 26.187 -22.582 1 90.23 266 VAL B N 1
ATOM 9762 C CA . VAL B 1 266 ? -12.771 26.288 -23.918 1 90.23 266 VAL B CA 1
ATOM 9763 C C . VAL B 1 266 ? -14.293 26.362 -23.819 1 90.23 266 VAL B C 1
ATOM 9765 O O . VAL B 1 266 ? -14.949 25.368 -23.5 1 90.23 266 VAL B O 1
ATOM 9768 N N . VAL B 1 267 ? -14.754 27.482 -24.084 1 85.19 267 VAL B N 1
ATOM 9769 C CA . VAL B 1 267 ? -16.179 27.739 -23.909 1 85.19 267 VAL B CA 1
ATOM 9770 C C . VAL B 1 267 ? -16.939 27.318 -25.165 1 85.19 267 VAL B C 1
ATOM 9772 O O . VAL B 1 267 ? -18.069 26.832 -25.08 1 85.19 267 VAL B O 1
ATOM 9775 N N . SER B 1 268 ? -16.363 27.538 -26.307 1 79.66 268 SER B N 1
ATOM 9776 C CA . SER B 1 268 ? -16.935 27.121 -27.583 1 79.66 268 SER B CA 1
ATOM 9777 C C . SER B 1 268 ? -15.853 26.644 -28.545 1 79.66 268 SER B C 1
ATOM 9779 O O . SER B 1 268 ? -14.853 27.335 -28.754 1 79.66 268 SER B O 1
ATOM 9781 N N . GLU B 1 269 ? -16.135 25.547 -28.91 1 75.01 269 GLU B N 1
ATOM 9782 C CA . GLU B 1 269 ? -15.171 25.007 -29.864 1 75.01 269 GLU B CA 1
ATOM 9783 C C . GLU B 1 269 ? -15.386 25.591 -31.257 1 75.01 269 GLU B C 1
ATOM 9785 O O . GLU B 1 269 ? -14.533 25.446 -32.135 1 75.01 269 GLU B O 1
ATOM 9790 N N . ILE B 1 270 ? -16.506 26.375 -31.251 1 70.79 270 ILE B N 1
ATOM 9791 C CA . ILE B 1 270 ? -16.821 27.011 -32.525 1 70.79 270 ILE B CA 1
ATOM 9792 C C . ILE B 1 270 ? -15.992 28.284 -32.685 1 70.79 270 ILE B C 1
ATOM 9794 O O . ILE B 1 270 ? -15.941 29.117 -31.778 1 70.79 270 ILE B O 1
ATOM 9798 N N . ASN B 1 271 ? -15.097 28.32 -33.597 1 75.68 271 ASN B N 1
ATOM 9799 C CA . ASN B 1 271 ? -14.281 29.481 -33.934 1 75.68 271 ASN B CA 1
ATOM 9800 C C . ASN B 1 271 ? -13.083 29.616 -32.998 1 75.68 271 ASN B C 1
ATOM 9802 O O . ASN B 1 271 ? -12.777 30.713 -32.528 1 75.68 271 ASN B O 1
ATOM 9806 N N . LEU B 1 272 ? -12.654 28.547 -32.552 1 83.62 272 LEU B N 1
ATOM 9807 C CA . LEU B 1 272 ? -11.431 28.583 -31.759 1 83.62 272 LEU B CA 1
ATOM 9808 C C . LEU B 1 272 ? -10.287 29.208 -32.551 1 83.62 272 LEU B C 1
ATOM 9810 O O . LEU B 1 272 ? -10.047 28.834 -33.701 1 83.62 272 LEU B O 1
ATOM 9814 N N . PRO B 1 273 ? -9.731 30.179 -31.967 1 86.2 273 PRO B N 1
ATOM 9815 C CA . PRO B 1 273 ? -8.559 30.714 -32.665 1 86.2 273 PRO B CA 1
ATOM 9816 C C . PRO B 1 273 ? -7.462 29.67 -32.863 1 86.2 273 PRO B C 1
ATOM 9818 O O . PRO B 1 273 ? -7.302 28.773 -32.031 1 86.2 273 PRO B O 1
ATOM 9821 N N . LYS B 1 274 ? -6.754 29.802 -33.884 1 84.42 274 LYS B N 1
ATOM 9822 C CA . LYS B 1 274 ? -5.664 28.872 -34.166 1 84.42 274 LYS B CA 1
ATOM 9823 C C . LYS B 1 274 ? -4.472 29.125 -33.247 1 84.42 274 LYS B C 1
ATOM 9825 O O . LYS B 1 274 ? -3.691 28.213 -32.969 1 84.42 274 LYS B O 1
ATOM 9830 N N . GLN B 1 275 ? -4.39 30.446 -32.952 1 91.57 275 GLN B N 1
ATOM 9831 C CA . GLN B 1 275 ? -3.271 30.848 -32.107 1 91.57 275 GLN B CA 1
ATOM 9832 C C . GLN B 1 275 ? -3.72 31.834 -31.032 1 91.57 275 GLN B C 1
ATOM 9834 O O . GLN B 1 275 ? -4.637 32.628 -31.255 1 91.57 275 GLN B O 1
ATOM 9839 N N . ILE B 1 276 ? -3.09 31.77 -29.941 1 93.55 276 ILE B N 1
ATOM 9840 C CA . ILE B 1 276 ? -3.318 32.713 -28.852 1 93.55 276 ILE B CA 1
ATOM 9841 C C . ILE B 1 276 ? -1.981 33.137 -28.248 1 93.55 276 ILE B C 1
ATOM 9843 O O . ILE B 1 276 ? -0.992 32.406 -28.338 1 93.55 276 ILE B O 1
ATOM 9847 N N . LYS B 1 277 ? -1.996 34.344 -27.779 1 96.09 277 LYS B N 1
ATOM 9848 C CA . LYS B 1 277 ? -0.826 34.833 -27.054 1 96.09 277 LYS B CA 1
ATOM 9849 C C . LYS B 1 277 ? -1.043 34.757 -25.546 1 96.09 277 LYS B C 1
ATOM 9851 O O . LYS B 1 277 ? -2.027 35.289 -25.027 1 96.09 277 LYS B O 1
ATOM 9856 N N . ILE B 1 278 ? -0.215 34.088 -24.791 1 97.1 278 ILE B N 1
ATOM 9857 C CA . ILE B 1 278 ? -0.208 34.09 -23.332 1 97.1 278 ILE B CA 1
ATOM 9858 C C . ILE B 1 278 ? 0.938 34.96 -22.822 1 97.1 278 ILE B C 1
ATOM 9860 O O . ILE B 1 278 ? 2.021 34.98 -23.412 1 97.1 278 ILE B O 1
ATOM 9864 N N . SER B 1 279 ? 0.652 35.743 -21.84 1 97.5 279 SER B N 1
ATOM 9865 C CA . SER B 1 279 ? 1.66 36.653 -21.306 1 97.5 279 SER B CA 1
ATOM 9866 C C . SER B 1 279 ? 1.574 36.744 -19.786 1 97.5 279 SER B C 1
ATOM 9868 O O . SER B 1 279 ? 0.492 36.612 -19.212 1 97.5 279 SER B O 1
ATOM 9870 N N . VAL B 1 280 ? 2.723 36.952 -19.138 1 97.61 280 VAL B N 1
ATOM 9871 C CA . VAL B 1 280 ? 2.829 37.175 -17.7 1 97.61 280 VAL B CA 1
ATOM 9872 C C . VAL B 1 280 ? 3.675 38.417 -17.43 1 97.61 280 VAL B C 1
ATOM 9874 O O . VAL B 1 280 ? 4.723 38.608 -18.051 1 97.61 280 VAL B O 1
ATOM 9877 N N . ASN B 1 281 ? 3.161 39.293 -16.641 1 97.36 281 ASN B N 1
ATOM 9878 C CA . ASN B 1 281 ? 3.879 40.453 -16.123 1 97.36 281 ASN B CA 1
ATOM 9879 C C . ASN B 1 281 ? 3.883 40.475 -14.598 1 97.36 281 ASN B C 1
ATOM 9881 O O . ASN B 1 281 ? 2.826 40.401 -13.969 1 97.36 281 ASN B O 1
ATOM 9885 N N . ILE B 1 282 ? 5.021 40.533 -14.017 1 97.15 282 ILE B N 1
ATOM 9886 C CA . ILE B 1 282 ? 5.157 40.586 -12.565 1 97.15 282 ILE B CA 1
ATOM 9887 C C . ILE B 1 282 ? 5.516 42.006 -12.132 1 97.15 282 ILE B C 1
ATOM 9889 O O . ILE B 1 282 ? 6.526 42.559 -12.575 1 97.15 282 ILE B O 1
ATOM 9893 N N . GLU B 1 283 ? 4.673 42.52 -11.186 1 96.59 283 GLU B N 1
ATOM 9894 C CA . GLU B 1 283 ? 4.832 43.902 -10.745 1 96.59 283 GLU B CA 1
ATOM 9895 C C . GLU B 1 283 ? 5.081 43.977 -9.241 1 96.59 283 GLU B C 1
ATOM 9897 O O . GLU B 1 283 ? 4.567 43.155 -8.48 1 96.59 283 GLU B O 1
ATOM 9902 N N . ASP B 1 284 ? 5.779 44.967 -8.823 1 93.59 284 ASP B N 1
ATOM 9903 C CA . ASP B 1 284 ? 6.005 45.188 -7.398 1 93.59 284 ASP B CA 1
ATOM 9904 C C . ASP B 1 284 ? 4.853 45.972 -6.774 1 93.59 284 ASP B C 1
ATOM 9906 O O . ASP B 1 284 ? 3.837 46.217 -7.427 1 93.59 284 ASP B O 1
ATOM 9910 N N . SER B 1 285 ? 4.86 46.296 -5.461 1 86.18 285 SER B N 1
ATOM 9911 C CA . SER B 1 285 ? 3.777 46.921 -4.708 1 86.18 285 SER B CA 1
ATOM 9912 C C . SER B 1 285 ? 3.454 48.309 -5.251 1 86.18 285 SER B C 1
ATOM 9914 O O . SER B 1 285 ? 2.337 48.802 -5.085 1 86.18 285 SER B O 1
ATOM 9916 N N . SER B 1 286 ? 3.915 49.315 -5.901 1 85.29 286 SER B N 1
ATOM 9917 C CA . SER B 1 286 ? 3.709 50.631 -6.498 1 85.29 286 SER B CA 1
ATOM 9918 C C . SER B 1 286 ? 3.233 50.515 -7.942 1 85.29 286 SER B C 1
ATOM 9920 O O . SER B 1 286 ? 3.2 51.507 -8.672 1 85.29 286 SER B O 1
ATOM 9922 N N . SER B 1 287 ? 3.263 49.13 -8.518 1 86.88 287 SER B N 1
ATOM 9923 C CA . SER B 1 287 ? 2.746 48.776 -9.836 1 86.88 287 SER B CA 1
ATOM 9924 C C . SER B 1 287 ? 3.825 48.909 -10.907 1 86.88 287 SER B C 1
ATOM 9926 O O . SER B 1 287 ? 3.519 49.155 -12.075 1 86.88 287 SER B O 1
ATOM 9928 N N . ASN B 1 288 ? 5.343 48.627 -10.571 1 91.12 288 ASN B N 1
ATOM 9929 C CA . ASN B 1 288 ? 6.433 48.554 -11.539 1 91.12 288 ASN B CA 1
ATOM 9930 C C . ASN B 1 288 ? 6.646 47.128 -12.037 1 91.12 288 ASN B C 1
ATOM 9932 O O . ASN B 1 288 ? 6.687 46.188 -11.242 1 91.12 288 ASN B O 1
ATOM 9936 N N . SER B 1 289 ? 6.868 46.984 -13.348 1 94.47 289 SER B N 1
ATOM 9937 C CA . SER B 1 289 ? 7.139 45.674 -13.93 1 94.47 289 SER B CA 1
ATOM 9938 C C . SER B 1 289 ? 8.566 45.222 -13.636 1 94.47 289 SER B C 1
ATOM 9940 O O . SER B 1 289 ? 9.526 45.901 -14.006 1 94.47 289 SER B O 1
ATOM 9942 N N . ILE B 1 290 ? 8.727 44.149 -13.024 1 94.58 290 ILE B N 1
ATOM 9943 C CA . ILE B 1 290 ? 10.033 43.625 -12.639 1 94.58 290 ILE B CA 1
ATOM 9944 C C . ILE B 1 290 ? 10.515 42.623 -13.685 1 94.58 290 ILE B C 1
ATOM 9946 O O . ILE B 1 290 ? 11.709 42.559 -13.989 1 94.58 290 ILE B O 1
ATOM 9950 N N . CYS B 1 291 ? 9.698 41.752 -14.154 1 95.47 291 CYS B N 1
ATOM 9951 C CA . CYS B 1 291 ? 9.964 40.803 -15.229 1 95.47 291 CYS B CA 1
ATOM 9952 C C . CYS B 1 291 ? 8.688 40.477 -15.997 1 95.47 291 CYS B C 1
ATOM 9954 O O . CYS B 1 291 ? 7.585 40.641 -15.474 1 95.47 291 CYS B O 1
ATOM 9956 N N . SER B 1 292 ? 8.768 40.092 -17.261 1 97.16 292 SER B N 1
ATOM 9957 C CA . SER B 1 292 ? 7.636 39.744 -18.114 1 97.16 292 SER B CA 1
ATOM 9958 C C . SER B 1 292 ? 8.052 38.774 -19.215 1 97.16 292 SER B C 1
ATOM 9960 O O . SER B 1 292 ? 9.232 38.688 -19.561 1 97.16 292 SER B O 1
ATOM 9962 N N . ASN B 1 293 ? 7.196 37.971 -19.621 1 97.38 293 ASN B N 1
ATOM 9963 C CA . ASN B 1 293 ? 7.371 37.054 -20.742 1 97.38 293 ASN B CA 1
ATOM 9964 C C . ASN B 1 293 ? 6.058 36.816 -21.482 1 97.38 293 ASN B C 1
ATOM 9966 O O . ASN B 1 293 ? 4.98 37.059 -20.937 1 97.38 293 ASN B O 1
ATOM 9970 N N . SER B 1 294 ? 6.107 36.417 -22.77 1 97.21 294 SER B N 1
ATOM 9971 C CA . SER B 1 294 ? 4.939 36.094 -23.583 1 97.21 294 SER B CA 1
ATOM 9972 C C . SER B 1 294 ? 5.273 35.043 -24.637 1 97.21 294 SER B C 1
ATOM 9974 O O . SER B 1 294 ? 6.439 34.861 -24.992 1 97.21 294 SER B O 1
ATOM 9976 N N . GLN B 1 295 ? 4.33 34.351 -25.011 1 96.58 295 GLN B N 1
ATOM 9977 C CA . GLN B 1 295 ? 4.488 33.3 -26.01 1 96.58 295 GLN B CA 1
ATOM 9978 C C . GLN B 1 295 ? 3.213 33.125 -26.831 1 96.58 295 GLN B C 1
ATOM 9980 O O . GLN B 1 295 ? 2.106 33.228 -26.297 1 96.58 295 GLN B O 1
ATOM 9985 N N . ILE B 1 296 ? 3.363 32.914 -28.149 1 95.16 296 ILE B N 1
ATOM 9986 C CA . ILE B 1 296 ? 2.247 32.525 -29.004 1 95.16 296 ILE B CA 1
ATOM 9987 C C . ILE B 1 296 ? 2.131 31.003 -29.041 1 95.16 296 ILE B C 1
ATOM 9989 O O . ILE B 1 296 ? 3.114 30.306 -29.302 1 95.16 296 ILE B O 1
ATOM 9993 N N . VAL B 1 297 ? 1.022 30.54 -28.642 1 93.74 297 VAL B N 1
ATOM 9994 C CA . VAL B 1 297 ? 0.81 29.097 -28.625 1 93.74 297 VAL B CA 1
ATOM 9995 C C . VAL B 1 297 ? -0.277 28.722 -29.63 1 93.74 297 VAL B C 1
ATOM 9997 O O . VAL B 1 297 ? -1.22 29.486 -29.848 1 93.74 297 VAL B O 1
ATOM 10000 N N . ASN B 1 298 ? -0.09 27.557 -30.255 1 89.61 298 ASN B N 1
ATOM 10001 C CA . ASN B 1 298 ? -1.092 27.024 -31.172 1 89.61 298 ASN B CA 1
ATOM 10002 C C . ASN B 1 298 ? -2.141 26.195 -30.435 1 89.61 298 ASN B C 1
ATOM 10004 O O . ASN B 1 298 ? -1.812 25.451 -29.51 1 89.61 298 ASN B O 1
ATOM 10008 N N . ILE B 1 299 ? -3.284 26.411 -30.727 1 87.55 299 ILE B N 1
ATOM 10009 C CA . ILE B 1 299 ? -4.375 25.643 -30.137 1 87.55 299 ILE B CA 1
ATOM 10010 C C . ILE B 1 299 ? -4.708 24.45 -31.03 1 87.55 299 ILE B C 1
ATOM 10012 O O . ILE B 1 299 ? -5.082 24.621 -32.192 1 87.55 299 ILE B O 1
ATOM 10016 N N . ASN B 1 300 ? -4.443 23.301 -30.497 1 79.71 300 ASN B N 1
ATOM 10017 C CA . ASN B 1 300 ? -4.841 22.063 -31.159 1 79.71 300 ASN B CA 1
ATOM 10018 C C . ASN B 1 300 ? -6.02 21.402 -30.45 1 79.71 300 ASN B C 1
ATOM 10020 O O . ASN B 1 300 ? -6.014 21.26 -29.226 1 79.71 300 ASN B O 1
ATOM 10024 N N . GLN B 1 301 ? -6.905 20.98 -31.236 1 75.21 301 GLN B N 1
ATOM 10025 C CA . GLN B 1 301 ? -8.108 20.369 -30.682 1 75.21 301 GLN B CA 1
ATOM 10026 C C . GLN B 1 301 ? -7.766 19.138 -29.847 1 75.21 301 GLN B C 1
ATOM 10028 O O . GLN B 1 301 ? -8.454 18.832 -28.871 1 75.21 301 GLN B O 1
ATOM 10033 N N . CYS B 1 302 ? -6.619 18.512 -30.216 1 65.27 302 CYS B N 1
ATOM 10034 C CA . CYS B 1 302 ? -6.242 17.263 -29.564 1 65.27 302 CYS B CA 1
ATOM 10035 C C . CYS B 1 302 ? -5.743 17.516 -28.147 1 65.27 302 CYS B C 1
ATOM 10037 O O . CYS B 1 302 ? -5.672 16.592 -27.335 1 65.27 302 CYS B O 1
ATOM 10039 N N . GLU B 1 303 ? -5.531 18.758 -27.935 1 77.3 303 GLU B N 1
ATOM 10040 C CA . GLU B 1 303 ? -4.967 19.087 -26.629 1 77.3 303 GLU B CA 1
ATOM 10041 C C . GLU B 1 303 ? -6.061 19.48 -25.64 1 77.3 303 GLU B C 1
ATOM 10043 O O . GLU B 1 303 ? -5.788 19.685 -24.455 1 77.3 303 GLU B O 1
ATOM 10048 N N . ILE B 1 304 ? -7.241 19.604 -26.164 1 80.86 304 ILE B N 1
ATOM 10049 C CA . ILE B 1 304 ? -8.352 19.962 -25.289 1 80.86 304 ILE B CA 1
ATOM 10050 C C . ILE B 1 304 ? -8.755 18.754 -24.446 1 80.86 304 ILE B C 1
ATOM 10052 O O . ILE B 1 304 ? -9.116 17.705 -24.986 1 80.86 304 ILE B O 1
ATOM 10056 N N . SER B 1 305 ? -8.54 18.862 -23.279 1 77.66 305 SER B N 1
ATOM 10057 C CA . SER B 1 305 ? -8.936 17.807 -22.352 1 77.66 305 SER B CA 1
ATOM 10058 C C . SER B 1 305 ? -10.025 18.288 -21.399 1 77.66 305 SER B C 1
ATOM 10060 O O . SER B 1 305 ? -9.804 19.208 -20.608 1 77.66 305 SER B O 1
ATOM 10062 N N . ASN B 1 306 ? -11.141 17.737 -21.445 1 77.33 306 ASN B N 1
ATOM 10063 C CA . ASN B 1 306 ? -12.273 18.071 -20.586 1 77.33 306 ASN B CA 1
ATOM 10064 C C . ASN B 1 306 ? -12.631 19.552 -20.681 1 77.33 306 ASN B C 1
ATOM 10066 O O . ASN B 1 306 ? -12.87 20.203 -19.663 1 77.33 306 ASN B O 1
ATOM 10070 N N . GLY B 1 307 ? -12.432 20.088 -21.928 1 83.51 307 GLY B N 1
ATOM 10071 C CA . GLY B 1 307 ? -12.822 21.466 -22.181 1 83.51 307 GLY B CA 1
ATOM 10072 C C . GLY B 1 307 ? -11.767 22.472 -21.759 1 83.51 307 GLY B C 1
ATOM 10073 O O . GLY B 1 307 ? -12.038 23.672 -21.691 1 83.51 307 GLY B O 1
ATOM 10074 N N . PHE B 1 308 ? -10.657 21.969 -21.417 1 91.04 308 PHE B N 1
ATOM 10075 C CA . PHE B 1 308 ? -9.612 22.869 -20.945 1 91.04 308 PHE B CA 1
ATOM 10076 C C . PHE B 1 308 ? -8.34 22.699 -21.767 1 91.04 308 PHE B C 1
ATOM 10078 O O . PHE B 1 308 ? -8.103 21.635 -22.343 1 91.04 308 PHE B O 1
ATOM 10085 N N . LEU B 1 309 ? -7.653 23.715 -21.894 1 92.73 309 LEU B N 1
ATOM 10086 C CA . LEU B 1 309 ? -6.298 23.762 -22.432 1 92.73 309 LEU B CA 1
ATOM 10087 C C . LEU B 1 309 ? -5.307 24.224 -21.369 1 92.73 309 LEU B C 1
ATOM 10089 O O . LEU B 1 309 ? -5.639 25.062 -20.527 1 92.73 309 LEU B O 1
ATOM 10093 N N . GLN B 1 310 ? -4.196 23.681 -21.407 1 93.81 310 GLN B N 1
ATOM 10094 C CA . GLN B 1 310 ? -3.15 24.102 -20.481 1 93.81 310 GLN B CA 1
ATOM 10095 C C . GLN B 1 310 ? -1.862 24.444 -21.225 1 93.81 310 GLN B C 1
ATOM 10097 O O . GLN B 1 310 ? -1.458 23.724 -22.14 1 93.81 310 GLN B O 1
ATOM 10102 N N . PHE B 1 311 ? -1.276 25.564 -20.925 1 95.26 311 PHE B N 1
ATOM 10103 C CA . PHE B 1 311 ? 0.014 25.971 -21.47 1 95.26 311 PHE B CA 1
ATOM 10104 C C . PHE B 1 311 ? 0.941 26.455 -20.361 1 95.26 311 PHE B C 1
ATOM 10106 O O . PHE B 1 311 ? 0.487 27.044 -19.378 1 95.26 311 PHE B O 1
ATOM 10113 N N . GLU B 1 312 ? 2.146 26.247 -20.501 1 95.47 312 GLU B N 1
ATOM 10114 C CA . GLU B 1 312 ? 3.134 26.681 -19.519 1 95.47 312 GLU B CA 1
ATOM 10115 C C . GLU B 1 312 ? 4.046 27.761 -20.093 1 95.47 312 GLU B C 1
ATOM 10117 O O . GLU B 1 312 ? 4.429 27.699 -21.263 1 95.47 312 GLU B O 1
ATOM 10122 N N . LEU B 1 313 ? 4.322 28.737 -19.344 1 97.13 313 LEU B N 1
ATOM 10123 C CA . LEU B 1 313 ? 5.245 29.818 -19.674 1 97.13 313 LEU B CA 1
ATOM 10124 C C . LEU B 1 313 ? 6.239 30.049 -18.54 1 97.13 313 LEU B C 1
ATOM 10126 O O . LEU B 1 313 ? 5.84 30.31 -17.403 1 97.13 313 LEU B O 1
ATOM 10130 N N . THR B 1 314 ? 7.524 29.928 -18.779 1 97.11 314 THR B N 1
ATOM 10131 C CA . THR B 1 314 ? 8.571 30.187 -17.797 1 97.11 314 THR B CA 1
ATOM 10132 C C . THR B 1 314 ? 9.098 31.613 -17.932 1 97.11 314 THR B C 1
ATOM 10134 O O . THR B 1 314 ? 9.487 32.036 -19.022 1 97.11 314 THR B O 1
ATOM 10137 N N . THR B 1 315 ? 9.128 32.364 -16.898 1 97.33 315 THR B N 1
ATOM 10138 C CA . THR B 1 315 ? 9.572 33.753 -16.88 1 97.33 315 THR B CA 1
ATOM 10139 C C . THR B 1 315 ? 10.746 33.933 -15.923 1 97.33 315 THR B C 1
ATOM 10141 O O . THR B 1 315 ? 10.592 33.788 -14.708 1 97.33 315 THR B O 1
ATOM 10144 N N . PRO B 1 316 ? 11.892 34.287 -16.38 1 96.21 316 PRO B N 1
ATOM 10145 C CA . PRO B 1 316 ? 13.008 34.603 -15.485 1 96.21 316 PRO B CA 1
ATOM 10146 C C . PRO B 1 316 ? 12.886 35.989 -14.856 1 96.21 316 PRO B C 1
ATOM 10148 O O . PRO B 1 316 ? 12.514 36.949 -15.536 1 96.21 316 PRO B O 1
ATOM 10151 N N . CYS B 1 317 ? 13.054 36.15 -13.663 1 97.01 317 CYS B N 1
ATOM 10152 C CA . CYS B 1 317 ? 13.047 37.411 -12.931 1 97.01 317 CYS B CA 1
ATOM 10153 C C . CYS B 1 317 ? 14.38 37.643 -12.23 1 97.01 317 CYS B C 1
ATOM 10155 O O . CYS B 1 317 ? 14.747 36.895 -11.321 1 97.01 317 CYS B O 1
ATOM 10157 N N . GLN B 1 318 ? 15.019 38.731 -12.531 1 95.73 318 GLN B N 1
ATOM 10158 C CA . GLN B 1 318 ? 16.342 39.012 -11.984 1 95.73 318 GLN B CA 1
ATOM 10159 C C . GLN B 1 318 ? 16.251 39.917 -10.76 1 95.73 318 GLN B C 1
ATOM 10161 O O . GLN B 1 318 ? 15.463 40.865 -10.739 1 95.73 318 GLN B O 1
ATOM 10166 N N . ASN B 1 319 ? 16.937 39.645 -9.772 1 93.95 319 ASN B N 1
ATOM 10167 C CA . ASN B 1 319 ? 17.187 40.487 -8.607 1 93.95 319 ASN B CA 1
ATOM 10168 C C . ASN B 1 319 ? 15.888 40.887 -7.914 1 93.95 319 ASN B C 1
ATOM 10170 O O . ASN B 1 319 ? 15.651 42.071 -7.665 1 93.95 319 ASN B O 1
ATOM 10174 N N . VAL B 1 320 ? 15.073 39.944 -7.716 1 96.78 320 VAL B N 1
ATOM 10175 C CA . VAL B 1 320 ? 13.825 40.206 -7.006 1 96.78 320 VAL B CA 1
ATOM 10176 C C . VAL B 1 320 ? 14.077 40.202 -5.5 1 96.78 320 VAL B C 1
ATOM 10178 O O . VAL B 1 320 ? 14.91 39.438 -5.005 1 96.78 320 VAL B O 1
ATOM 10181 N N . GLN B 1 321 ? 13.364 41.034 -4.698 1 97.27 321 GLN B N 1
ATOM 10182 C CA . GLN B 1 321 ? 13.479 41.072 -3.244 1 97.27 321 GLN B CA 1
ATOM 10183 C C . GLN B 1 321 ? 12.868 39.825 -2.611 1 97.27 321 GLN B C 1
ATOM 10185 O O . GLN B 1 321 ? 11.822 39.347 -3.054 1 97.27 321 GLN B O 1
ATOM 10190 N N . LEU B 1 322 ? 13.496 39.343 -1.582 1 97.97 322 LEU B N 1
ATOM 10191 C CA . LEU B 1 322 ? 13.109 38.064 -0.997 1 97.97 322 LEU B CA 1
ATOM 10192 C C . LEU B 1 322 ? 12.126 38.266 0.151 1 97.97 322 LEU B C 1
ATOM 10194 O O . LEU B 1 322 ? 12.219 39.251 0.888 1 97.97 322 LEU B O 1
ATOM 10198 N N . TRP B 1 323 ? 11.216 37.395 0.271 1 98.17 323 TRP B N 1
ATOM 10199 C CA . TRP B 1 323 ? 10.222 37.327 1.337 1 98.17 323 TRP B CA 1
ATOM 10200 C C . TRP B 1 323 ? 10.78 36.599 2.555 1 98.17 323 TRP B C 1
ATOM 10202 O O . TRP B 1 323 ? 11.336 35.505 2.432 1 98.17 323 TRP B O 1
ATOM 10212 N N . TYR B 1 324 ? 10.621 37.116 3.798 1 97.96 324 TYR B N 1
ATOM 10213 C CA . TYR B 1 324 ? 11.112 36.523 5.037 1 97.96 324 TYR B CA 1
ATOM 10214 C C . TYR B 1 324 ? 9.988 36.383 6.057 1 97.96 324 TYR B C 1
ATOM 10216 O O . TYR B 1 324 ? 9.004 37.125 6.012 1 97.96 324 TYR B O 1
ATOM 10224 N N . PRO B 1 325 ? 10.1 35.471 6.963 1 97.58 325 PRO B N 1
ATOM 10225 C CA . PRO B 1 325 ? 9.147 35.397 8.073 1 97.58 325 PRO B CA 1
ATOM 10226 C C . PRO B 1 325 ? 9.278 36.57 9.042 1 97.58 325 PRO B C 1
ATOM 10228 O O . PRO B 1 325 ? 10.305 37.254 9.054 1 97.58 325 PRO B O 1
ATOM 10231 N N . VAL B 1 326 ? 8.277 36.736 9.81 1 97.45 326 VAL B N 1
ATOM 10232 C CA . VAL B 1 326 ? 8.272 37.775 10.834 1 97.45 326 VAL B CA 1
ATOM 10233 C C . VAL B 1 326 ? 9.493 37.616 11.737 1 97.45 326 VAL B C 1
ATOM 10235 O O . VAL B 1 326 ? 9.819 36.505 12.161 1 97.45 326 VAL B O 1
ATOM 10238 N N . GLY B 1 327 ? 10.197 38.649 11.91 1 93.38 327 GLY B N 1
ATOM 10239 C CA . GLY B 1 327 ? 11.371 38.637 12.768 1 93.38 327 GLY B CA 1
ATOM 10240 C C . GLY B 1 327 ? 12.665 38.425 12.007 1 93.38 327 GLY B C 1
ATOM 10241 O O . GLY B 1 327 ? 13.753 38.619 12.554 1 93.38 327 GLY B O 1
ATOM 10242 N N . TYR B 1 328 ? 12.616 38.116 10.696 1 95.01 328 TYR B N 1
ATOM 10243 C CA . TYR B 1 328 ? 13.819 37.749 9.958 1 95.01 328 TYR B CA 1
ATOM 10244 C C . TYR B 1 328 ? 14.055 38.699 8.791 1 95.01 328 TYR B C 1
ATOM 10246 O O . TYR B 1 328 ? 15.134 38.704 8.194 1 95.01 328 TYR B O 1
ATOM 10254 N N . GLY B 1 329 ? 13.017 39.467 8.458 1 94.72 329 GLY B N 1
ATOM 10255 C CA . GLY B 1 329 ? 13.13 40.405 7.353 1 94.72 329 GLY B CA 1
ATOM 10256 C C . GLY B 1 329 ? 11.79 40.937 6.881 1 94.72 329 GLY B C 1
ATOM 10257 O O . GLY B 1 329 ? 10.786 40.818 7.587 1 94.72 329 GLY B O 1
ATOM 10258 N N . SER B 1 330 ? 11.801 41.508 5.674 1 96.51 330 SER B N 1
ATOM 10259 C CA . SER B 1 330 ? 10.599 42.115 5.11 1 96.51 330 SER B CA 1
ATOM 10260 C C . SER B 1 330 ? 9.806 41.107 4.284 1 96.51 330 SER B C 1
ATOM 10262 O O . SER B 1 330 ? 10.307 40.026 3.967 1 96.51 330 SER B O 1
ATOM 10264 N N . GLN B 1 331 ? 8.583 41.497 3.963 1 98 331 GLN B N 1
ATOM 10265 C CA . GLN B 1 331 ? 7.693 40.618 3.212 1 98 331 GLN B CA 1
ATOM 10266 C C . GLN B 1 331 ? 7.264 41.264 1.897 1 98 331 GLN B C 1
ATOM 10268 O O . GLN B 1 331 ? 6.071 41.46 1.655 1 98 331 GLN B O 1
ATOM 10273 N N . PRO B 1 332 ? 8.23 41.492 0.974 1 97.89 332 PRO B N 1
ATOM 10274 C CA . PRO B 1 332 ? 7.81 42.044 -0.316 1 97.89 332 PRO B CA 1
ATOM 10275 C C . PRO B 1 332 ? 6.862 41.117 -1.074 1 97.89 332 PRO B C 1
ATOM 10277 O O . PRO B 1 332 ? 7.123 39.916 -1.184 1 97.89 332 PRO B O 1
ATOM 10280 N N . LEU B 1 333 ? 5.829 41.68 -1.552 1 97.91 333 LEU B N 1
ATOM 10281 C CA . LEU B 1 333 ? 4.839 40.953 -2.339 1 97.91 333 LEU B CA 1
ATOM 10282 C C . LEU B 1 333 ? 4.752 41.512 -3.755 1 97.91 333 LEU B C 1
ATOM 10284 O O . LEU B 1 333 ? 5.009 42.697 -3.976 1 97.91 333 LEU B O 1
ATOM 10288 N N . TYR B 1 334 ? 4.45 40.696 -4.69 1 97.77 334 TYR B N 1
ATOM 10289 C CA . TYR B 1 334 ? 4.364 41.036 -6.105 1 97.77 334 TYR B CA 1
ATOM 10290 C C . TYR B 1 334 ? 3.023 40.606 -6.689 1 97.77 334 TYR B C 1
ATOM 10292 O O . TYR B 1 334 ? 2.395 39.668 -6.192 1 97.77 334 TYR B O 1
ATOM 10300 N N . GLN B 1 335 ? 2.672 41.3 -7.691 1 96.97 335 GLN B N 1
ATOM 10301 C CA . GLN B 1 335 ? 1.457 40.947 -8.418 1 96.97 335 GLN B CA 1
ATOM 10302 C C . GLN B 1 335 ? 1.788 40.324 -9.772 1 96.97 335 GLN B C 1
ATOM 10304 O O . GLN B 1 335 ? 2.52 40.913 -10.57 1 96.97 335 GLN B O 1
ATOM 10309 N N . VAL B 1 336 ? 1.328 39.15 -9.959 1 96.87 336 VAL B N 1
ATOM 10310 C CA . VAL B 1 336 ? 1.42 38.512 -11.268 1 96.87 336 VAL B CA 1
ATOM 10311 C C . VAL B 1 336 ? 0.18 38.848 -12.094 1 96.87 336 VAL B C 1
ATOM 10313 O O . VAL B 1 336 ? -0.947 38.575 -11.673 1 96.87 336 VAL B O 1
ATOM 10316 N N . LYS B 1 337 ? 0.375 39.44 -13.227 1 96.55 337 LYS B N 1
ATOM 10317 C CA . LYS B 1 337 ? -0.696 39.714 -14.18 1 96.55 337 LYS B CA 1
ATOM 10318 C C . LYS B 1 337 ? -0.567 38.833 -15.42 1 96.55 337 LYS B C 1
ATOM 10320 O O . LYS B 1 337 ? 0.36 39.002 -16.214 1 96.55 337 LYS B O 1
ATOM 10325 N N . ALA B 1 338 ? -1.4 37.918 -15.529 1 96.57 338 ALA B N 1
ATOM 10326 C CA . ALA B 1 338 ? -1.416 37.019 -16.68 1 96.57 338 ALA B CA 1
ATOM 10327 C C . ALA B 1 338 ? -2.503 37.42 -17.674 1 96.57 338 ALA B C 1
ATOM 10329 O O . ALA B 1 338 ? -3.585 37.857 -17.277 1 96.57 338 ALA B O 1
ATOM 10330 N N . SER B 1 339 ? -2.209 37.26 -18.96 1 95.53 339 SER B N 1
ATOM 10331 C CA . SER B 1 339 ? -3.195 37.623 -19.973 1 95.53 339 SER B CA 1
ATOM 10332 C C . SER B 1 339 ? -3.266 36.572 -21.076 1 95.53 339 SER B C 1
ATOM 10334 O O . SER B 1 339 ? -2.279 35.888 -21.354 1 95.53 339 SER B O 1
ATOM 10336 N N . LEU B 1 340 ? -4.355 36.386 -21.523 1 94.12 340 LEU B N 1
ATOM 10337 C CA . LEU B 1 340 ? -4.697 35.614 -22.713 1 94.12 340 LEU B CA 1
ATOM 10338 C C . LEU B 1 340 ? -5.254 36.52 -23.807 1 94.12 340 LEU B C 1
ATOM 10340 O O . LEU B 1 340 ? -6.307 37.137 -23.631 1 94.12 340 LEU B O 1
ATOM 10344 N N . THR B 1 341 ? -4.529 36.608 -24.978 1 92.81 341 THR B N 1
ATOM 10345 C CA . THR B 1 341 ? -4.918 37.563 -26.01 1 92.81 341 THR B CA 1
ATOM 10346 C C . THR B 1 341 ? -5.048 36.872 -27.364 1 92.81 341 THR B C 1
ATOM 10348 O O . THR B 1 341 ? -4.226 36.022 -27.715 1 92.81 341 THR B O 1
ATOM 10351 N N . SER B 1 342 ? -6.046 37.097 -27.924 1 88.49 342 SER B N 1
ATOM 10352 C CA . SER B 1 342 ? -6.232 36.764 -29.333 1 88.49 342 SER B CA 1
ATOM 10353 C C . SER B 1 342 ? -6.642 37.991 -30.141 1 88.49 342 SER B C 1
ATOM 10355 O O . SER B 1 342 ? -6.674 39.105 -29.615 1 88.49 342 SER B O 1
ATOM 10357 N N . GLN B 1 343 ? -6.967 37.805 -31.508 1 81.13 343 GLN B N 1
ATOM 10358 C CA . GLN B 1 343 ? -7.422 38.909 -32.347 1 81.13 343 GLN B CA 1
ATOM 10359 C C . GLN B 1 343 ? -8.786 39.42 -31.892 1 81.13 343 GLN B C 1
ATOM 10361 O O . GLN B 1 343 ? -9.09 40.606 -32.037 1 81.13 343 GLN B O 1
ATOM 10366 N N . SER B 1 344 ? -9.499 38.571 -31.248 1 77.59 344 SER B N 1
ATOM 10367 C CA . SER B 1 344 ? -10.901 38.888 -30.996 1 77.59 344 SER B CA 1
ATOM 10368 C C . SER B 1 344 ? -11.154 39.131 -29.512 1 77.59 344 SER B C 1
ATOM 10370 O O . SER B 1 344 ? -12.223 39.614 -29.13 1 77.59 344 SER B O 1
ATOM 10372 N N . PHE B 1 345 ? -10.21 38.851 -28.599 1 83.08 345 PHE B N 1
ATOM 10373 C CA . PHE B 1 345 ? -10.513 39.049 -27.186 1 83.08 345 PHE B CA 1
ATOM 10374 C C . PHE B 1 345 ? -9.233 39.187 -26.372 1 83.08 345 PHE B C 1
ATOM 10376 O O . PHE B 1 345 ? -8.143 38.883 -26.861 1 83.08 345 PHE B O 1
ATOM 10383 N N . HIS B 1 346 ? -9.401 39.745 -25.089 1 89.32 346 HIS B N 1
ATOM 10384 C CA . HIS B 1 346 ? -8.37 39.918 -24.072 1 89.32 346 HIS B CA 1
ATOM 10385 C C . HIS B 1 346 ? -8.896 39.554 -22.688 1 89.32 346 HIS B C 1
ATOM 10387 O O . HIS B 1 346 ? -9.92 40.083 -22.249 1 89.32 346 HIS B O 1
ATOM 10393 N N . ASP B 1 347 ? -8.26 38.567 -22.107 1 91.68 347 ASP B N 1
ATOM 10394 C CA . ASP B 1 347 ? -8.622 38.119 -20.766 1 91.68 347 ASP B CA 1
ATOM 10395 C C . ASP B 1 347 ? -7.42 38.178 -19.825 1 91.68 347 ASP B C 1
ATOM 10397 O O . ASP B 1 347 ? -6.285 37.946 -20.244 1 91.68 347 ASP B O 1
ATOM 10401 N N . THR B 1 348 ? -7.697 38.598 -18.559 1 93.08 348 THR B N 1
ATOM 10402 C CA . THR B 1 348 ? -6.597 38.758 -17.614 1 93.08 348 THR B CA 1
ATOM 10403 C C . THR B 1 348 ? -6.933 38.103 -16.277 1 93.08 348 THR B C 1
ATOM 10405 O O . THR B 1 348 ? -8.106 37.914 -15.95 1 93.08 348 THR B O 1
ATOM 10408 N N . LEU B 1 349 ? -5.982 37.701 -15.558 1 94.31 349 LEU B N 1
ATOM 10409 C CA . LEU B 1 349 ? -6.031 37.184 -14.195 1 94.31 349 LEU B CA 1
ATOM 10410 C C . LEU B 1 349 ? -4.829 37.662 -13.388 1 94.31 349 LEU B C 1
ATOM 10412 O O . LEU B 1 349 ? -3.739 37.841 -13.937 1 94.31 349 LEU B O 1
ATOM 10416 N N . GLN B 1 350 ? -5.082 37.912 -12.146 1 94.61 350 GLN B N 1
ATOM 10417 C CA . GLN B 1 350 ? -4.004 38.386 -11.284 1 94.61 350 GLN B CA 1
ATOM 10418 C C . GLN B 1 350 ? -3.857 37.5 -10.05 1 94.61 350 GLN B C 1
ATOM 10420 O O . GLN B 1 350 ? -4.846 36.973 -9.536 1 94.61 350 GLN B O 1
ATOM 10425 N N . LYS B 1 351 ? -2.724 37.294 -9.578 1 96.12 351 LYS B N 1
ATOM 10426 C CA . LYS B 1 351 ? -2.383 36.611 -8.333 1 96.12 351 LYS B CA 1
ATOM 10427 C C . LYS B 1 351 ? -1.222 37.305 -7.626 1 96.12 351 LYS B C 1
ATOM 10429 O O . LYS B 1 351 ? -0.416 37.984 -8.265 1 96.12 351 LYS B O 1
ATOM 10434 N N . ARG B 1 352 ? -1.186 37.154 -6.349 1 96.87 352 ARG B N 1
ATOM 10435 C CA . ARG B 1 352 ? -0.1 37.705 -5.545 1 96.87 352 ARG B CA 1
ATOM 10436 C C . ARG B 1 352 ? 0.905 36.622 -5.167 1 96.87 352 ARG B C 1
ATOM 10438 O O . ARG B 1 352 ? 0.519 35.53 -4.744 1 96.87 352 ARG B O 1
ATOM 10445 N N . ILE B 1 353 ? 2.193 36.913 -5.378 1 97.41 353 ILE B N 1
ATOM 10446 C CA . ILE B 1 353 ? 3.234 35.947 -5.046 1 97.41 353 ILE B CA 1
ATOM 10447 C C . ILE B 1 353 ? 4.362 36.642 -4.287 1 97.41 353 ILE B C 1
ATOM 10449 O O . ILE B 1 353 ? 4.322 37.858 -4.08 1 97.41 353 ILE B O 1
ATOM 10453 N N . ALA B 1 354 ? 5.264 35.873 -3.779 1 97.95 354 ALA B N 1
ATOM 10454 C CA . ALA B 1 354 ? 6.548 36.333 -3.257 1 97.95 354 ALA B CA 1
ATOM 10455 C C . ALA B 1 354 ? 7.66 35.34 -3.584 1 97.95 354 ALA B C 1
ATOM 10457 O O . ALA B 1 354 ? 7.393 34.228 -4.044 1 97.95 354 ALA B O 1
ATOM 10458 N N . PHE B 1 355 ? 8.868 35.823 -3.488 1 97.74 355 PHE B N 1
ATOM 10459 C CA . PHE B 1 355 ? 10.022 34.998 -3.825 1 97.74 355 PHE B CA 1
ATOM 10460 C C . PHE B 1 355 ? 10.756 34.554 -2.565 1 97.74 355 PHE B C 1
ATOM 10462 O O . PHE B 1 355 ? 11.192 35.387 -1.768 1 97.74 355 PHE B O 1
ATOM 10469 N N . ARG B 1 356 ? 10.866 33.275 -2.377 1 97.71 356 ARG B N 1
ATOM 10470 C CA . ARG B 1 356 ? 11.634 32.693 -1.281 1 97.71 356 ARG B CA 1
ATOM 10471 C C . ARG B 1 356 ? 12.009 31.246 -1.583 1 97.71 356 ARG B C 1
ATOM 10473 O O . ARG B 1 356 ? 11.386 30.602 -2.43 1 97.71 356 ARG B O 1
ATOM 10480 N N . GLN B 1 357 ? 12.991 30.76 -0.951 1 97.48 357 GLN B N 1
ATOM 10481 C CA . GLN B 1 357 ? 13.345 29.344 -0.95 1 97.48 357 GLN B CA 1
ATOM 10482 C C . GLN B 1 357 ? 13.017 28.696 0.392 1 97.48 357 GLN B C 1
ATOM 10484 O O . GLN B 1 357 ? 13.348 29.24 1.448 1 97.48 357 GLN B O 1
ATOM 10489 N N . VAL B 1 358 ? 12.244 27.624 0.35 1 97.13 358 VAL B N 1
ATOM 10490 C CA . VAL B 1 358 ? 11.902 26.878 1.557 1 97.13 358 VAL B CA 1
ATOM 10491 C C . VAL B 1 358 ? 12.505 25.477 1.486 1 97.13 358 VAL B C 1
ATOM 10493 O O . VAL B 1 358 ? 12.408 24.803 0.458 1 97.13 358 VAL B O 1
ATOM 10496 N N . LYS B 1 359 ? 13.163 25.028 2.542 1 96.58 359 LYS B N 1
ATOM 10497 C CA . LYS B 1 359 ? 13.684 23.669 2.651 1 96.58 359 LYS B CA 1
ATOM 10498 C C . LYS B 1 359 ? 13.399 23.079 4.029 1 96.58 359 LYS B C 1
ATOM 10500 O O . LYS B 1 359 ? 13.318 23.81 5.018 1 96.58 359 LYS B O 1
ATOM 10505 N N . ILE B 1 360 ? 13.139 21.863 4.067 1 97 360 ILE B N 1
ATOM 10506 C CA . ILE B 1 360 ? 13.24 21.102 5.308 1 97 360 ILE B CA 1
ATOM 10507 C C . ILE B 1 360 ? 14.621 20.458 5.408 1 97 360 ILE B C 1
ATOM 10509 O O . ILE B 1 360 ? 15.01 19.673 4.54 1 97 360 ILE B O 1
ATOM 10513 N N . ILE B 1 361 ? 15.339 20.761 6.393 1 96.61 361 ILE B N 1
ATOM 10514 C CA . ILE B 1 361 ? 16.701 20.26 6.545 1 96.61 361 ILE B CA 1
ATOM 10515 C C . ILE B 1 361 ? 16.695 19.009 7.421 1 96.61 361 ILE B C 1
ATOM 10517 O O . ILE B 1 361 ? 16.215 19.041 8.556 1 96.61 361 ILE B O 1
ATOM 10521 N N . GLN B 1 362 ? 17.154 17.957 6.89 1 95.42 362 GLN B N 1
ATOM 10522 C CA . GLN B 1 362 ? 17.279 16.67 7.567 1 95.42 362 GLN B CA 1
ATOM 10523 C C . GLN B 1 362 ? 18.694 16.115 7.437 1 95.42 362 GLN B C 1
ATOM 10525 O O . GLN B 1 362 ? 18.919 15.135 6.723 1 95.42 362 GLN B O 1
ATOM 10530 N N . LYS B 1 363 ? 19.634 16.694 8.18 1 94.81 363 LYS B N 1
ATOM 10531 C CA . LYS B 1 363 ? 21.029 16.264 8.155 1 94.81 363 LYS B CA 1
ATOM 10532 C C . LYS B 1 363 ? 21.315 15.257 9.265 1 94.81 363 LYS B C 1
ATOM 10534 O O . LYS B 1 363 ? 20.764 15.362 10.362 1 94.81 363 LYS B O 1
ATOM 10539 N N . PRO B 1 364 ? 22.231 14.418 9.084 1 93.97 364 PRO B N 1
ATOM 10540 C CA . PRO B 1 364 ? 22.566 13.437 10.118 1 93.97 364 PRO B CA 1
ATOM 10541 C C . PRO B 1 364 ? 23.149 14.08 11.374 1 93.97 364 PRO B C 1
ATOM 10543 O O . PRO B 1 364 ? 23.959 15.006 11.279 1 93.97 364 PRO B O 1
ATOM 10546 N N . ILE B 1 365 ? 22.814 13.83 12.547 1 91.67 365 ILE B N 1
ATOM 10547 C CA . ILE B 1 365 ? 23.355 14.291 13.82 1 91.67 365 ILE B CA 1
ATOM 10548 C C . ILE B 1 365 ? 24.285 13.229 14.401 1 91.67 365 ILE B C 1
ATOM 10550 O O . ILE B 1 365 ? 25.296 13.555 15.027 1 91.67 365 ILE B O 1
ATOM 10554 N N . GLN B 1 366 ? 24.171 11.945 14.107 1 84.9 366 GLN B N 1
ATOM 10555 C CA . GLN B 1 366 ? 25.002 10.844 14.586 1 84.9 366 GLN B CA 1
ATOM 10556 C C . GLN B 1 366 ? 25.169 9.774 13.511 1 84.9 366 GLN B C 1
ATOM 10558 O O . GLN B 1 366 ? 24.465 9.786 12.5 1 84.9 366 GLN B O 1
ATOM 10563 N N . GLU B 1 367 ? 26.284 9.05 13.705 1 78.09 367 GLU B N 1
ATOM 10564 C CA . GLU B 1 367 ? 26.43 7.891 12.83 1 78.09 367 GLU B CA 1
ATOM 10565 C C . GLU B 1 367 ? 25.344 6.854 13.1 1 78.09 367 GLU B C 1
ATOM 10567 O O . GLU B 1 367 ? 25.177 6.403 14.236 1 78.09 367 GLU B O 1
ATOM 10572 N N . THR B 1 368 ? 24.56 6.676 12.125 1 84.29 368 THR B N 1
ATOM 10573 C CA . THR B 1 368 ? 23.435 5.762 12.29 1 84.29 368 THR B CA 1
ATOM 10574 C C . THR B 1 368 ? 23.201 4.956 11.015 1 84.29 368 THR B C 1
ATOM 10576 O O . THR B 1 368 ? 23.822 5.222 9.984 1 84.29 368 THR B O 1
ATOM 10579 N N . ASP B 1 369 ? 22.439 3.874 11.16 1 86.93 369 ASP B N 1
ATOM 10580 C CA . ASP B 1 369 ? 21.858 3.248 9.977 1 86.93 369 ASP B CA 1
ATOM 10581 C C . ASP B 1 369 ? 20.845 4.174 9.308 1 86.93 369 ASP B C 1
ATOM 10583 O O . ASP B 1 369 ? 19.785 4.455 9.872 1 86.93 369 ASP B O 1
ATOM 10587 N N . PRO B 1 370 ? 21.199 4.717 8.168 1 89.43 370 PRO B N 1
ATOM 10588 C CA . PRO B 1 370 ? 20.357 5.739 7.543 1 89.43 370 PRO B CA 1
ATOM 10589 C C . PRO B 1 370 ? 18.982 5.209 7.144 1 89.43 370 PRO B C 1
ATOM 10591 O O . PRO B 1 370 ? 18.086 5.99 6.813 1 89.43 370 PRO B O 1
ATOM 10594 N N . ILE B 1 371 ? 18.825 3.944 7.273 1 87.49 371 ILE B N 1
ATOM 10595 C CA . ILE B 1 371 ? 17.569 3.376 6.795 1 87.49 371 ILE B CA 1
ATOM 10596 C C . ILE B 1 371 ? 16.743 2.881 7.98 1 87.49 371 ILE B C 1
ATOM 10598 O O . ILE B 1 371 ? 15.569 3.234 8.117 1 87.49 371 ILE B O 1
ATOM 10602 N N . ASN B 1 372 ? 17.32 2.093 8.85 1 83.83 372 ASN B N 1
ATOM 10603 C CA . ASN B 1 372 ? 16.544 1.399 9.872 1 83.83 372 ASN B CA 1
ATOM 10604 C C . ASN B 1 372 ? 16.64 2.103 11.223 1 83.83 372 ASN B C 1
ATOM 10606 O O . ASN B 1 372 ? 15.845 1.833 12.125 1 83.83 372 ASN B O 1
ATOM 10610 N N . ASN B 1 373 ? 17.626 2.908 11.376 1 88.21 373 ASN B N 1
ATOM 10611 C CA . ASN B 1 373 ? 17.807 3.675 12.604 1 88.21 373 ASN B CA 1
ATOM 10612 C C . ASN B 1 373 ? 18.384 5.058 12.321 1 88.21 373 ASN B C 1
ATOM 10614 O O . ASN B 1 373 ? 19.43 5.422 12.861 1 88.21 373 ASN B O 1
ATOM 10618 N N . PRO B 1 374 ? 17.651 5.789 11.543 1 92.57 374 PRO B N 1
ATOM 10619 C CA . PRO B 1 374 ? 18.155 7.11 11.159 1 92.57 374 PRO B CA 1
ATOM 10620 C C . PRO B 1 374 ? 18.08 8.124 12.298 1 92.57 374 PRO B C 1
ATOM 10622 O O . PRO B 1 374 ? 17.194 8.035 13.152 1 92.57 374 PRO B O 1
ATOM 10625 N N . SER B 1 375 ? 19.014 9.014 12.364 1 95.54 375 SER B N 1
ATOM 10626 C CA . SER B 1 375 ? 19.024 10.19 13.228 1 95.54 375 SER B CA 1
ATOM 10627 C C . SER B 1 375 ? 19.37 11.45 12.442 1 95.54 375 SER B C 1
ATOM 10629 O O . SER B 1 375 ? 20.507 11.617 11.995 1 95.54 375 SER B O 1
ATOM 10631 N N . LYS B 1 376 ? 18.373 12.242 12.177 1 96.23 376 LYS B N 1
ATOM 10632 C CA . LYS B 1 376 ? 18.553 13.434 11.353 1 96.23 376 LYS B CA 1
ATOM 10633 C C . LYS B 1 376 ? 17.896 14.652 11.997 1 96.23 376 LYS B C 1
ATOM 10635 O O . LYS B 1 376 ? 16.931 14.517 12.751 1 96.23 376 LYS B O 1
ATOM 10640 N N . SER B 1 377 ? 18.433 15.809 11.747 1 96.58 377 SER B N 1
ATOM 10641 C CA . SER B 1 377 ? 17.785 17.053 12.15 1 96.58 377 SER B CA 1
ATOM 10642 C C . SER B 1 377 ? 16.447 17.233 11.44 1 96.58 377 SER B C 1
ATOM 10644 O O . SER B 1 377 ? 16.136 16.505 10.496 1 96.58 377 SER B O 1
ATOM 10646 N N . PHE B 1 378 ? 15.661 18.092 11.908 1 97.43 378 PHE B N 1
ATOM 10647 C CA . PHE B 1 378 ? 14.405 18.488 11.281 1 97.43 378 PHE B CA 1
ATOM 10648 C C . PHE B 1 378 ? 14.094 19.952 11.57 1 97.43 378 PHE B C 1
ATOM 10650 O O . PHE B 1 378 ? 13.669 20.294 12.676 1 97.43 378 PHE B O 1
ATOM 10657 N N . TYR B 1 379 ? 14.316 20.791 10.641 1 97.37 379 TYR B N 1
ATOM 10658 C CA . TYR B 1 379 ? 13.948 22.194 10.795 1 97.37 379 TYR B CA 1
ATOM 10659 C C . TYR B 1 379 ? 13.754 22.859 9.437 1 97.37 379 TYR B C 1
ATOM 10661 O O . TYR B 1 379 ? 14.176 22.322 8.41 1 97.37 379 TYR B O 1
ATOM 10669 N N . PHE B 1 380 ? 13.119 24.013 9.371 1 97.75 380 PHE B N 1
ATOM 10670 C CA . PHE B 1 380 ? 12.868 24.778 8.155 1 97.75 380 PHE B CA 1
ATOM 10671 C C . PHE B 1 380 ? 13.978 25.795 7.916 1 97.75 380 PHE B C 1
ATOM 10673 O O . PHE B 1 380 ? 14.458 26.43 8.857 1 97.75 380 PHE B O 1
ATOM 10680 N N . GLU B 1 381 ? 14.388 25.843 6.755 1 97.46 381 GLU B N 1
ATOM 10681 C CA . GLU B 1 381 ? 15.254 26.917 6.279 1 97.46 381 GLU B CA 1
ATOM 10682 C C . GLU B 1 381 ? 14.526 27.813 5.281 1 97.46 381 GLU B C 1
ATOM 10684 O O . GLU B 1 381 ? 13.966 27.327 4.296 1 97.46 381 GLU B O 1
ATOM 10689 N N . ILE B 1 382 ? 14.49 29.071 5.587 1 98.04 382 ILE B N 1
ATOM 10690 C CA . ILE B 1 382 ? 13.931 30.058 4.669 1 98.04 382 ILE B CA 1
ATOM 10691 C C . ILE B 1 382 ? 15.046 30.954 4.134 1 98.04 382 ILE B C 1
ATOM 10693 O O . ILE B 1 382 ? 15.68 31.688 4.894 1 98.04 382 ILE B O 1
ATOM 10697 N N . ASN B 1 383 ? 15.316 30.92 2.839 1 97.75 383 ASN B N 1
ATOM 10698 C CA . ASN B 1 383 ? 16.382 31.683 2.197 1 97.75 383 ASN B CA 1
ATOM 10699 C C . ASN B 1 383 ? 17.736 31.404 2.842 1 97.75 383 ASN B C 1
ATOM 10701 O O . ASN B 1 383 ? 18.512 32.329 3.091 1 97.75 383 ASN B O 1
ATOM 10705 N N . GLY B 1 384 ? 17.909 30.167 3.283 1 96.97 384 GLY B N 1
ATOM 10706 C CA . GLY B 1 384 ? 19.186 29.72 3.816 1 96.97 384 GLY B CA 1
ATOM 10707 C C . GLY B 1 384 ? 19.323 29.952 5.309 1 96.97 384 GLY B C 1
ATOM 10708 O O . GLY B 1 384 ? 20.339 29.592 5.908 1 96.97 384 GLY B O 1
ATOM 10709 N N . ILE B 1 385 ? 18.343 30.492 5.955 1 97.22 385 ILE B N 1
ATOM 10710 C CA . ILE B 1 385 ? 18.407 30.796 7.38 1 97.22 385 ILE B CA 1
ATOM 10711 C C . ILE B 1 385 ? 17.569 29.786 8.161 1 97.22 385 ILE B C 1
ATOM 10713 O O . ILE B 1 385 ? 16.37 29.64 7.912 1 97.22 385 ILE B O 1
ATOM 10717 N N . PRO B 1 386 ? 18.179 29.046 9.099 1 96.71 386 PRO B N 1
ATOM 10718 C CA . PRO B 1 386 ? 17.381 28.153 9.943 1 96.71 386 PRO B CA 1
ATOM 10719 C C . PRO B 1 386 ? 16.412 28.907 10.85 1 96.71 386 PRO B C 1
ATOM 10721 O O . PRO B 1 386 ? 16.798 29.887 11.493 1 96.71 386 PRO B O 1
ATOM 10724 N N . VAL B 1 387 ? 15.228 28.487 10.886 1 97.2 387 VAL B N 1
ATOM 10725 C CA . VAL B 1 387 ? 14.199 29.154 11.677 1 97.2 387 VAL B CA 1
ATOM 10726 C C . VAL B 1 387 ? 13.741 28.238 12.809 1 97.2 387 VAL B C 1
ATOM 10728 O O . VAL B 1 387 ? 13.413 27.072 12.579 1 97.2 387 VAL B O 1
ATOM 10731 N N . PHE B 1 388 ? 13.823 28.675 14.041 1 97.83 388 PHE B N 1
ATOM 10732 C CA . PHE B 1 388 ? 13.119 27.976 15.109 1 97.83 388 PHE B CA 1
ATOM 10733 C C . PHE B 1 388 ? 11.614 28.19 14.997 1 97.83 388 PHE B C 1
ATOM 10735 O O . PHE B 1 388 ? 11.128 29.311 15.159 1 97.83 388 PHE B O 1
ATOM 10742 N N . ALA B 1 389 ? 10.906 27.19 14.707 1 98.37 389 ALA B N 1
ATOM 10743 C CA . ALA B 1 389 ? 9.456 27.29 14.567 1 98.37 389 ALA B CA 1
ATOM 10744 C C . ALA B 1 389 ? 8.783 27.456 15.926 1 98.37 389 ALA B C 1
ATOM 10746 O O . ALA B 1 389 ? 8.606 26.482 16.661 1 98.37 389 ALA B O 1
ATOM 10747 N N . LYS B 1 390 ? 8.453 28.597 16.271 1 98.35 390 LYS B N 1
ATOM 10748 C CA . LYS B 1 390 ? 7.675 28.948 17.455 1 98.35 390 LYS B CA 1
ATOM 10749 C C . LYS B 1 390 ? 6.2 29.133 17.108 1 98.35 390 LYS B C 1
ATOM 10751 O O . LYS B 1 390 ? 5.845 30.033 16.344 1 98.35 390 LYS B O 1
ATOM 10756 N N . GLY B 1 391 ? 5.388 28.247 17.592 1 98.08 391 GLY B N 1
ATOM 10757 C CA . GLY B 1 391 ? 4.022 28.508 17.164 1 98.08 391 GLY B CA 1
ATOM 10758 C C . GLY B 1 391 ? 3.012 27.562 17.786 1 98.08 391 GLY B C 1
ATOM 10759 O O . GLY B 1 391 ? 3.167 27.148 18.937 1 98.08 391 GLY B O 1
ATOM 10760 N N . SER B 1 392 ? 1.896 27.425 17.096 1 98.45 392 SER B N 1
ATOM 10761 C CA . SER B 1 392 ? 0.734 26.71 17.615 1 98.45 392 SER B CA 1
ATOM 10762 C C . SER B 1 392 ? -0.09 26.102 16.485 1 98.45 392 SER B C 1
ATOM 10764 O O . SER B 1 392 ? 0.202 26.323 15.308 1 98.45 392 SER B O 1
ATOM 10766 N N . ASN B 1 393 ? -1.014 25.3 16.817 1 98.65 393 ASN B N 1
ATOM 10767 C CA . ASN B 1 393 ? -1.954 24.649 15.911 1 98.65 393 ASN B CA 1
ATOM 10768 C C . ASN B 1 393 ? -3.273 25.413 15.828 1 98.65 393 ASN B C 1
ATOM 10770 O O . ASN B 1 393 ? -3.849 25.777 16.855 1 98.65 393 ASN B O 1
ATOM 10774 N N . TYR B 1 394 ? -3.698 25.601 14.635 1 98.11 394 TYR B N 1
ATOM 10775 C CA . TYR B 1 394 ? -4.913 26.359 14.358 1 98.11 394 TYR B CA 1
ATOM 10776 C C . TYR B 1 394 ? -6.087 25.426 14.084 1 98.11 394 TYR B C 1
ATOM 10778 O O . TYR B 1 394 ? -5.96 24.465 13.322 1 98.11 394 TYR B O 1
ATOM 10786 N N . ILE B 1 395 ? -7.233 25.663 14.719 1 97.71 395 ILE B N 1
ATOM 10787 C CA . ILE B 1 395 ? -8.486 24.981 14.412 1 97.71 395 ILE B CA 1
ATOM 10788 C C . ILE B 1 395 ? -9.52 25.995 13.928 1 97.71 395 ILE B C 1
ATOM 10790 O O . ILE B 1 395 ? -9.317 27.206 14.052 1 97.71 395 ILE B O 1
ATOM 10794 N N . PRO B 1 396 ? -10.637 25.589 13.355 1 96.93 396 PRO B N 1
ATOM 10795 C CA . PRO B 1 396 ? -11.659 26.559 12.952 1 96.93 396 PRO B CA 1
ATOM 10796 C C . PRO B 1 396 ? -12.106 27.457 14.102 1 96.93 396 PRO B C 1
ATOM 10798 O O . PRO B 1 396 ? -12.322 26.977 15.218 1 96.93 396 PRO B O 1
ATOM 10801 N N . PRO B 1 397 ? -12.222 28.71 13.853 1 96.52 397 PRO B N 1
ATOM 10802 C CA . PRO B 1 397 ? -12.493 29.637 14.954 1 96.52 397 PRO B CA 1
ATOM 10803 C C . PRO B 1 397 ? -13.946 29.589 15.42 1 96.52 397 PRO B C 1
ATOM 10805 O O . PRO B 1 397 ? -14.281 30.15 16.467 1 96.52 397 PRO B O 1
ATOM 10808 N N . ASP B 1 398 ? -14.792 28.962 14.645 1 96.96 398 ASP B N 1
ATOM 10809 C CA . ASP B 1 398 ? -16.212 28.827 14.956 1 96.96 398 ASP B CA 1
ATOM 10810 C C . ASP B 1 398 ? -16.809 27.597 14.274 1 96.96 398 ASP B C 1
ATOM 10812 O O . ASP B 1 398 ? -16.288 27.129 13.259 1 96.96 398 ASP B O 1
ATOM 10816 N N . SER B 1 399 ? -17.821 27.054 14.901 1 97.15 399 SER B N 1
ATOM 10817 C CA . SER B 1 399 ? -18.511 25.932 14.273 1 97.15 399 SER B CA 1
ATOM 10818 C C . SER B 1 399 ? -19.255 26.373 13.016 1 97.15 399 SER B C 1
ATOM 10820 O O . SER B 1 399 ? -19.584 25.549 12.161 1 97.15 399 SER B O 1
ATOM 10822 N N . PHE B 1 400 ? -19.525 27.69 12.952 1 97.1 400 PHE B N 1
ATOM 10823 C CA . PHE B 1 400 ? -20.198 28.323 11.824 1 97.1 400 PHE B CA 1
ATOM 10824 C C . PHE B 1 400 ? -19.294 29.36 11.168 1 97.1 400 PHE B C 1
ATOM 10826 O O . PHE B 1 400 ? -19.266 30.519 11.585 1 97.1 400 PHE B O 1
ATOM 10833 N N . VAL B 1 401 ? -18.673 29.013 10.169 1 91.31 401 VAL B N 1
ATOM 10834 C CA . VAL B 1 401 ? -17.538 29.737 9.607 1 91.31 401 VAL B CA 1
ATOM 10835 C C . VAL B 1 401 ? -17.993 31.106 9.108 1 91.31 401 VAL B C 1
ATOM 10837 O O . VAL B 1 401 ? -17.214 32.062 9.099 1 91.31 401 VAL B O 1
ATOM 10840 N N . GLU B 1 402 ? -19.255 31.236 8.7 1 91.76 402 GLU B N 1
ATOM 10841 C CA . GLU B 1 402 ? -19.75 32.494 8.15 1 91.76 402 GLU B CA 1
ATOM 10842 C C . GLU B 1 402 ? -19.89 33.555 9.238 1 91.76 402 GLU B C 1
ATOM 10844 O O . GLU B 1 402 ? -20.041 34.741 8.939 1 91.76 402 GLU B O 1
ATOM 10849 N N . ARG B 1 403 ? -19.774 33.097 10.486 1 93.75 403 ARG B N 1
ATOM 10850 C CA . ARG B 1 403 ? -19.859 34.042 11.594 1 93.75 403 ARG B CA 1
ATOM 10851 C C . ARG B 1 403 ? -18.53 34.76 11.805 1 93.75 403 ARG B C 1
ATOM 10853 O O . ARG B 1 403 ? -18.467 35.764 12.518 1 93.75 403 ARG B O 1
ATOM 10860 N N . VAL B 1 404 ? -17.563 34.317 11.239 1 95.1 404 VAL B N 1
ATOM 10861 C CA . VAL B 1 404 ? -16.221 34.858 11.428 1 95.1 404 VAL B CA 1
ATOM 10862 C C . VAL B 1 404 ? -15.909 35.865 10.323 1 95.1 404 VAL B C 1
ATOM 10864 O O . VAL B 1 404 ? -15.92 35.52 9.139 1 95.1 404 VAL B O 1
ATOM 10867 N N . SER B 1 405 ? -15.633 37.002 10.63 1 94.25 405 SER B N 1
ATOM 10868 C CA . SER B 1 405 ? -15.291 38.029 9.652 1 94.25 405 SER B CA 1
ATOM 10869 C C . SER B 1 405 ? -13.796 38.028 9.349 1 94.25 405 SER B C 1
ATOM 10871 O O . SER B 1 405 ? -13.014 37.393 10.06 1 94.25 405 SER B O 1
ATOM 10873 N N . ASP B 1 406 ? -13.453 38.686 8.331 1 95.3 406 ASP B N 1
ATOM 10874 C CA . ASP B 1 406 ? -12.037 38.861 8.027 1 95.3 406 ASP B CA 1
ATOM 10875 C C . ASP B 1 406 ? -11.318 39.594 9.157 1 95.3 406 ASP B C 1
ATOM 10877 O O . ASP B 1 406 ? -10.159 39.301 9.456 1 95.3 406 ASP B O 1
ATOM 10881 N N . GLN B 1 407 ? -12.007 40.479 9.768 1 93.63 407 GLN B N 1
ATOM 10882 C CA . GLN B 1 407 ? -11.424 41.222 10.88 1 93.63 407 GLN B CA 1
ATOM 10883 C C . GLN B 1 407 ? -11.176 40.313 12.08 1 93.63 407 GLN B C 1
ATOM 10885 O O . GLN B 1 407 ? -10.176 40.466 12.785 1 93.63 407 GLN B O 1
ATOM 10890 N N . ASP B 1 408 ? -12.102 39.424 12.298 1 93.73 408 ASP B N 1
ATOM 10891 C CA . ASP B 1 408 ? -11.901 38.451 13.367 1 93.73 408 ASP B CA 1
ATOM 10892 C C . ASP B 1 408 ? -10.63 37.637 13.137 1 93.73 408 ASP B C 1
ATOM 10894 O O . ASP B 1 408 ? -9.863 37.394 14.071 1 93.73 408 ASP B O 1
ATOM 10898 N N . LEU B 1 409 ? -10.443 37.242 11.924 1 95.38 409 LEU B N 1
ATOM 10899 C CA . LEU B 1 409 ? -9.261 36.458 11.581 1 95.38 409 LEU B CA 1
ATOM 10900 C C . LEU B 1 409 ? -7.994 37.293 11.729 1 95.38 409 LEU B C 1
ATOM 10902 O O . LEU B 1 409 ? -6.969 36.795 12.2 1 95.38 409 LEU B O 1
ATOM 10906 N N . ARG B 1 410 ? -8.073 38.537 11.332 1 94.88 410 ARG B N 1
ATOM 10907 C CA . ARG B 1 410 ? -6.931 39.431 11.5 1 94.88 410 ARG B CA 1
ATOM 10908 C C . ARG B 1 410 ? -6.587 39.609 12.975 1 94.88 410 ARG B C 1
ATOM 10910 O O . ARG B 1 410 ? -5.413 39.585 13.35 1 94.88 410 ARG B O 1
ATOM 10917 N N . ASN B 1 411 ? -7.637 39.77 13.775 1 93.97 411 ASN B N 1
ATOM 10918 C CA . ASN B 1 411 ? -7.416 39.902 15.212 1 93.97 411 ASN B CA 1
ATOM 10919 C C . ASN B 1 411 ? -6.759 38.654 15.795 1 93.97 411 ASN B C 1
ATOM 10921 O O . ASN B 1 411 ? -5.888 38.754 16.661 1 93.97 411 ASN B O 1
ATOM 10925 N N . LEU B 1 412 ? -7.229 37.567 15.34 1 96.51 412 LEU B N 1
ATOM 10926 C CA . LEU B 1 412 ? -6.662 36.299 15.789 1 96.51 412 LEU B CA 1
ATOM 10927 C C . LEU B 1 412 ? -5.189 36.197 15.408 1 96.51 412 LEU B C 1
ATOM 10929 O O . LEU B 1 412 ? -4.35 35.852 16.244 1 96.51 412 LEU B O 1
ATOM 10933 N N . LEU B 1 413 ? -4.838 36.54 14.196 1 97.56 413 LEU B N 1
ATOM 10934 C CA . LEU B 1 413 ? -3.47 36.427 13.702 1 97.56 413 LEU B CA 1
ATOM 10935 C C . LEU B 1 413 ? -2.58 37.504 14.314 1 97.56 413 LEU B C 1
ATOM 10937 O O . LEU B 1 413 ? -1.387 37.28 14.531 1 97.56 413 LEU B O 1
ATOM 10941 N N . ASP B 1 414 ? -3.184 38.632 14.607 1 95.59 414 ASP B N 1
ATOM 10942 C CA . ASP B 1 414 ? -2.43 39.65 15.331 1 95.59 414 ASP B CA 1
ATOM 10943 C C . ASP B 1 414 ? -2.051 39.163 16.729 1 95.59 414 ASP B C 1
ATOM 10945 O O . ASP B 1 414 ? -0.936 39.405 17.195 1 95.59 414 ASP B O 1
ATOM 10949 N N . SER B 1 415 ? -3.021 38.535 17.378 1 96.35 415 SER B N 1
ATOM 10950 C CA . SER B 1 415 ? -2.722 37.945 18.679 1 96.35 415 SER B CA 1
ATOM 10951 C C . SER B 1 415 ? -1.59 36.927 18.577 1 96.35 415 SER B C 1
ATOM 10953 O O . SER B 1 415 ? -0.737 36.848 19.463 1 96.35 415 SER B O 1
ATOM 10955 N N . PHE B 1 416 ? -1.602 36.215 17.552 1 97.69 416 PHE B N 1
ATOM 10956 C CA . PHE B 1 416 ? -0.567 35.231 17.256 1 97.69 416 PHE B CA 1
ATOM 10957 C C . PHE B 1 416 ? 0.799 35.898 17.151 1 97.69 416 PHE B C 1
ATOM 10959 O O . PHE B 1 416 ? 1.761 35.459 17.786 1 97.69 416 PHE B O 1
ATOM 10966 N N . ILE B 1 417 ? 0.9 36.937 16.389 1 97.39 417 ILE B N 1
ATOM 10967 C CA . ILE B 1 417 ? 2.155 37.643 16.155 1 97.39 417 ILE B CA 1
ATOM 10968 C C . ILE B 1 417 ? 2.596 38.351 17.434 1 97.39 417 ILE B C 1
ATOM 10970 O O . ILE B 1 417 ? 3.781 38.349 17.775 1 97.39 417 ILE B O 1
ATOM 10974 N N . GLU B 1 418 ? 1.613 38.887 18.126 1 95.78 418 GLU B N 1
ATOM 10975 C CA . GLU B 1 418 ? 1.919 39.632 19.344 1 95.78 418 GLU B CA 1
ATOM 10976 C C . GLU B 1 418 ? 2.502 38.719 20.418 1 95.78 418 GLU B C 1
ATOM 10978 O O . GLU B 1 418 ? 3.172 39.187 21.341 1 95.78 418 GLU B O 1
ATOM 10983 N N . SER B 1 419 ? 2.214 37.494 20.297 1 97.47 419 SER B N 1
ATOM 10984 C CA . SER B 1 419 ? 2.762 36.54 21.256 1 97.47 419 SER B CA 1
ATOM 10985 C C . SER B 1 419 ? 4.061 35.927 20.745 1 97.47 419 SER B C 1
ATOM 10987 O O . SER B 1 419 ? 4.436 34.825 21.151 1 97.47 419 SER B O 1
ATOM 10989 N N . ASN B 1 420 ? 4.691 36.557 19.775 1 97.77 420 ASN B N 1
ATOM 10990 C CA . ASN B 1 420 ? 6.03 36.258 19.281 1 97.77 420 ASN B CA 1
ATOM 10991 C C . ASN B 1 420 ? 6.076 34.912 18.563 1 97.77 420 ASN B C 1
ATOM 10993 O O . ASN B 1 420 ? 7.097 34.223 18.591 1 97.77 420 ASN B O 1
ATOM 10997 N N . GLN B 1 421 ? 4.979 34.486 17.945 1 98.34 421 GLN B N 1
ATOM 10998 C CA . GLN B 1 421 ? 4.926 33.254 17.165 1 98.34 421 GLN B CA 1
ATOM 10999 C C . GLN B 1 421 ? 5.216 33.524 15.691 1 98.34 421 GLN B C 1
ATOM 11001 O O . GLN B 1 421 ? 5.02 34.641 15.208 1 98.34 421 GLN B O 1
ATOM 11006 N N . ASN B 1 422 ? 5.71 32.467 14.994 1 98.48 422 ASN B N 1
ATOM 11007 C CA . ASN B 1 422 ? 6.031 32.686 13.587 1 98.48 422 ASN B CA 1
ATOM 11008 C C . ASN B 1 422 ? 5.53 31.54 12.713 1 98.48 422 ASN B C 1
ATOM 11010 O O . ASN B 1 422 ? 5.526 31.646 11.485 1 98.48 422 ASN B O 1
ATOM 11014 N N . THR B 1 423 ? 5.126 30.428 13.251 1 98.63 423 THR B N 1
ATOM 11015 C CA . THR B 1 423 ? 4.711 29.262 12.48 1 98.63 423 THR B CA 1
ATOM 11016 C C . THR B 1 423 ? 3.333 28.781 12.926 1 98.63 423 THR B C 1
ATOM 11018 O O . THR B 1 423 ? 3.115 28.516 14.11 1 98.63 423 THR B O 1
ATOM 11021 N N . LEU B 1 424 ? 2.46 28.697 12.02 1 98.71 424 LEU B N 1
ATOM 11022 C CA . LEU B 1 424 ? 1.088 28.27 12.271 1 98.71 424 LEU B CA 1
ATOM 11023 C C . LEU B 1 424 ? 0.775 26.977 11.526 1 98.71 424 LEU B C 1
ATOM 11025 O O . LEU B 1 424 ? 0.93 26.907 10.304 1 98.71 424 LEU B O 1
ATOM 11029 N N . ARG B 1 425 ? 0.404 25.955 12.211 1 98.57 425 ARG B N 1
ATOM 11030 C CA . ARG B 1 425 ? -0.027 24.702 11.599 1 98.57 425 ARG B CA 1
ATOM 11031 C C . ARG B 1 425 ? -1.543 24.662 11.443 1 98.57 425 ARG B C 1
ATOM 11033 O O . ARG B 1 425 ? -2.276 24.733 12.431 1 98.57 425 ARG B O 1
ATOM 11040 N N . ILE B 1 426 ? -2.011 24.614 10.247 1 98.42 426 ILE B N 1
ATOM 11041 C CA . ILE B 1 426 ? -3.438 24.477 9.976 1 98.42 426 ILE B CA 1
ATOM 11042 C C . ILE B 1 426 ? -3.84 23.006 10.055 1 98.42 426 ILE B C 1
ATOM 11044 O O . ILE B 1 426 ? -3.526 22.221 9.158 1 98.42 426 ILE B O 1
ATOM 11048 N N . TRP B 1 427 ? -4.577 22.681 11.024 1 97.82 427 TRP B N 1
ATOM 11049 C CA . TRP B 1 427 ? -4.859 21.312 11.444 1 97.82 427 TRP B CA 1
ATOM 11050 C C . TRP B 1 427 ? -5.762 20.609 10.436 1 97.82 427 TRP B C 1
ATOM 11052 O O . TRP B 1 427 ? -6.71 21.205 9.921 1 97.82 427 TRP B O 1
ATOM 11062 N N . GLY B 1 428 ? -5.645 19.354 10.233 1 97.52 428 GLY B N 1
ATOM 11063 C CA . GLY B 1 428 ? -6.222 18.581 9.145 1 97.52 428 GLY B CA 1
ATOM 11064 C C . GLY B 1 428 ? -7.672 18.205 9.384 1 97.52 428 GLY B C 1
ATOM 11065 O O . GLY B 1 428 ? -8.358 17.742 8.47 1 97.52 428 GLY B O 1
ATOM 11066 N N . GLY B 1 429 ? -8.249 18.442 10.541 1 97.13 429 GLY B N 1
ATOM 11067 C CA . GLY B 1 429 ? -9.649 18.15 10.803 1 97.13 429 GLY B CA 1
ATOM 11068 C C . GLY B 1 429 ? -10.549 19.362 10.656 1 97.13 429 GLY B C 1
ATOM 11069 O O . GLY B 1 429 ? -11.751 19.285 10.918 1 97.13 429 GLY B O 1
ATOM 11070 N N . GLY B 1 430 ? -9.951 20.463 10.248 1 96.69 430 GLY B N 1
ATOM 11071 C CA . GLY B 1 430 ? -10.678 21.713 10.088 1 96.69 430 GLY B CA 1
ATOM 11072 C C . GLY B 1 430 ? -11.029 22.018 8.644 1 96.69 430 GLY B C 1
ATOM 11073 O O . GLY B 1 430 ? -11.544 21.156 7.929 1 96.69 430 GLY B O 1
ATOM 11074 N N . ASN B 1 431 ? -10.878 23.223 8.164 1 95.24 431 ASN B N 1
ATOM 11075 C CA . ASN B 1 431 ? -11.196 23.677 6.814 1 95.24 431 ASN B CA 1
ATOM 11076 C C . ASN B 1 431 ? -9.979 24.289 6.127 1 95.24 431 ASN B C 1
ATOM 11078 O O . ASN B 1 431 ? -9.054 24.758 6.794 1 95.24 431 ASN B O 1
ATOM 11082 N N . PHE B 1 432 ? -10.037 24.269 4.807 1 96.79 432 PHE B N 1
ATOM 11083 C CA . PHE B 1 432 ? -9.181 25.205 4.088 1 96.79 432 PHE B CA 1
ATOM 11084 C C . PHE B 1 432 ? -9.657 26.639 4.289 1 96.79 432 PHE B C 1
ATOM 11086 O O . PHE B 1 432 ? -10.779 26.984 3.912 1 96.79 432 PHE B O 1
ATOM 11093 N N . GLU B 1 433 ? -8.87 27.434 4.867 1 96.7 433 GLU B N 1
ATOM 11094 C CA . GLU B 1 433 ? -9.302 28.786 5.21 1 96.7 433 GLU B CA 1
ATOM 11095 C C . GLU B 1 433 ? -9.492 29.639 3.959 1 96.7 433 GLU B C 1
ATOM 11097 O O . GLU B 1 433 ? -9.09 29.241 2.864 1 96.7 433 GLU B O 1
ATOM 11102 N N . ARG B 1 434 ? -10.148 30.699 4.077 1 95.25 434 ARG B N 1
ATOM 11103 C CA . ARG B 1 434 ? -10.41 31.605 2.963 1 95.25 434 ARG B CA 1
ATOM 11104 C C . ARG B 1 434 ? -9.141 32.34 2.545 1 95.25 434 ARG B C 1
ATOM 11106 O O . ARG B 1 434 ? -8.167 32.387 3.3 1 95.25 434 ARG B O 1
ATOM 11113 N N . ASP B 1 435 ? -9.162 32.931 1.485 1 95.54 435 ASP B N 1
ATOM 11114 C CA . ASP B 1 435 ? -7.984 33.516 0.853 1 95.54 435 ASP B CA 1
ATOM 11115 C C . ASP B 1 435 ? -7.432 34.672 1.685 1 95.54 435 ASP B C 1
ATOM 11117 O O . ASP B 1 435 ? -6.216 34.849 1.781 1 95.54 435 ASP B O 1
ATOM 11121 N N . SER B 1 436 ? -8.296 35.438 2.315 1 96.38 436 SER B N 1
ATOM 11122 C CA . SER B 1 436 ? -7.852 36.587 3.098 1 96.38 436 SER B CA 1
ATOM 11123 C C . SER B 1 436 ? -6.972 36.154 4.265 1 96.38 436 SER B C 1
ATOM 11125 O O . SER B 1 436 ? -6.068 36.886 4.673 1 96.38 436 SER B O 1
ATOM 11127 N N . PHE B 1 437 ? -7.291 35.034 4.785 1 97.62 437 PHE B N 1
ATOM 11128 C CA . PHE B 1 437 ? -6.473 34.472 5.854 1 97.62 437 PHE B CA 1
ATOM 11129 C C . PHE B 1 437 ? -5.032 34.29 5.394 1 97.62 437 PHE B C 1
ATOM 11131 O O . PHE B 1 437 ? -4.099 34.72 6.075 1 97.62 437 PHE B O 1
ATOM 11138 N N . TYR B 1 438 ? -4.817 33.691 4.256 1 98.31 438 TYR B N 1
ATOM 11139 C CA . TYR B 1 438 ? -3.485 33.432 3.72 1 98.31 438 TYR B CA 1
ATOM 11140 C C . TYR B 1 438 ? -2.819 34.725 3.267 1 98.31 438 TYR B C 1
ATOM 11142 O O . TYR B 1 438 ? -1.603 34.884 3.4 1 98.31 438 TYR B O 1
ATOM 11150 N N . ASP B 1 439 ? -3.652 35.611 2.75 1 98.03 439 ASP B N 1
ATOM 11151 C CA . ASP B 1 439 ? -3.126 36.925 2.392 1 98.03 439 ASP B CA 1
ATOM 11152 C C . ASP B 1 439 ? -2.502 37.615 3.602 1 98.03 439 ASP B C 1
ATOM 11154 O O . ASP B 1 439 ? -1.427 38.21 3.498 1 98.03 439 ASP B O 1
ATOM 11158 N N . PHE B 1 440 ? -3.198 37.48 4.667 1 97.73 440 PHE B N 1
ATOM 11159 C CA . PHE B 1 440 ? -2.696 38.093 5.891 1 97.73 440 PHE B CA 1
ATOM 11160 C C . PHE B 1 440 ? -1.401 37.426 6.339 1 97.73 440 PHE B C 1
ATOM 11162 O O . PHE B 1 440 ? -0.468 38.101 6.779 1 97.73 440 PHE B O 1
ATOM 11169 N N . CYS B 1 441 ? -1.342 36.143 6.238 1 98.68 441 CYS B N 1
ATOM 11170 C CA . CYS B 1 441 ? -0.126 35.417 6.589 1 98.68 441 CYS B CA 1
ATOM 11171 C C . CYS B 1 441 ? 1.036 35.839 5.699 1 98.68 441 CYS B C 1
ATOM 11173 O O . CYS B 1 441 ? 2.159 36.011 6.177 1 98.68 441 CYS B O 1
ATOM 11175 N N . ASP B 1 442 ? 0.753 36.031 4.409 1 98.54 442 ASP B N 1
ATOM 11176 C CA . ASP B 1 442 ? 1.762 36.494 3.462 1 98.54 442 ASP B CA 1
ATOM 11177 C C . ASP B 1 442 ? 2.297 37.868 3.857 1 98.54 442 ASP B C 1
ATOM 11179 O O . ASP B 1 442 ? 3.507 38.103 3.821 1 98.54 442 ASP B O 1
ATOM 11183 N N . GLU B 1 443 ? 1.42 38.692 4.259 1 98.18 443 GLU B N 1
ATOM 11184 C CA . GLU B 1 443 ? 1.754 40.081 4.562 1 98.18 443 GLU B CA 1
ATOM 11185 C C . GLU B 1 443 ? 2.55 40.186 5.86 1 98.18 443 GLU B C 1
ATOM 11187 O O . GLU B 1 443 ? 3.442 41.028 5.98 1 98.18 443 GLU B O 1
ATOM 11192 N N . LYS B 1 444 ? 2.235 39.297 6.761 1 97.95 444 LYS B N 1
ATOM 11193 C CA . LYS B 1 444 ? 2.807 39.433 8.097 1 97.95 444 LYS B CA 1
ATOM 11194 C C . LYS B 1 444 ? 4.019 38.522 8.271 1 97.95 444 LYS B C 1
ATOM 11196 O O . LYS B 1 444 ? 4.735 38.616 9.271 1 97.95 444 LYS B O 1
ATOM 11201 N N . GLY B 1 445 ? 4.239 37.658 7.333 1 98.41 445 GLY B N 1
ATOM 11202 C CA . GLY B 1 445 ? 5.379 36.758 7.405 1 98.41 445 GLY B CA 1
ATOM 11203 C C . GLY B 1 445 ? 5.141 35.564 8.31 1 98.41 445 GLY B C 1
ATOM 11204 O O . GLY B 1 445 ? 6.055 35.114 9.004 1 98.41 445 GLY B O 1
ATOM 11205 N N . ILE B 1 446 ? 3.926 35.064 8.372 1 98.74 446 ILE B N 1
ATOM 11206 C CA . ILE B 1 446 ? 3.607 33.871 9.148 1 98.74 446 ILE B CA 1
ATOM 11207 C C . ILE B 1 446 ? 3.881 32.623 8.313 1 98.74 446 ILE B C 1
ATOM 11209 O O . ILE B 1 446 ? 3.419 32.516 7.174 1 98.74 446 ILE B O 1
ATOM 11213 N N . LEU B 1 447 ? 4.675 31.722 8.805 1 98.69 447 LEU B N 1
ATOM 11214 C CA . LEU B 1 447 ? 4.902 30.44 8.148 1 98.69 447 LEU B CA 1
ATOM 11215 C C . LEU B 1 447 ? 3.727 29.496 8.376 1 98.69 447 LEU B C 1
ATOM 11217 O O . LEU B 1 447 ? 3.29 29.306 9.514 1 98.69 447 LEU B O 1
ATOM 11221 N N . VAL B 1 448 ? 3.232 28.905 7.287 1 98.74 448 VAL B N 1
ATOM 11222 C CA . VAL B 1 448 ? 2.045 28.065 7.407 1 98.74 448 VAL B CA 1
ATOM 11223 C C . VAL B 1 448 ? 2.393 26.624 7.043 1 98.74 448 VAL B C 1
ATOM 11225 O O . VAL B 1 448 ? 2.876 26.354 5.941 1 98.74 448 VAL B O 1
ATOM 11228 N N . TRP B 1 449 ? 2.282 25.732 8.012 1 98.49 449 TRP B N 1
ATOM 11229 C CA . TRP B 1 449 ? 2.198 24.292 7.792 1 98.49 449 TRP B CA 1
ATOM 11230 C C . TRP B 1 449 ? 0.769 23.874 7.463 1 98.49 449 TRP B C 1
ATOM 11232 O O . TRP B 1 449 ? -0.07 23.747 8.358 1 98.49 449 TRP B O 1
ATOM 11242 N N . GLN B 1 450 ? 0.49 23.644 6.13 1 98.46 450 GLN B N 1
ATOM 11243 C CA . GLN B 1 450 ? -0.864 23.38 5.656 1 98.46 450 GLN B CA 1
ATOM 11244 C C . GLN B 1 450 ? -1.131 21.881 5.561 1 98.46 450 GLN B C 1
ATOM 11246 O O . GLN B 1 450 ? -0.535 21.19 4.732 1 98.46 450 GLN B O 1
ATOM 11251 N N . GLU B 1 451 ? -2.031 21.421 6.332 1 98.11 451 GLU B N 1
ATOM 11252 C CA . GLU B 1 451 ? -2.437 20.025 6.204 1 98.11 451 GLU B CA 1
ATOM 11253 C C . GLU B 1 451 ? -3.623 19.88 5.256 1 98.11 451 GLU B C 1
ATOM 11255 O O . GLU B 1 451 ? -4.474 20.769 5.177 1 98.11 451 GLU B O 1
ATOM 11260 N N . PHE B 1 452 ? -3.643 18.8 4.532 1 98.34 452 PHE B N 1
ATOM 11261 C CA . PHE B 1 452 ? -4.889 18.402 3.887 1 98.34 452 PHE B CA 1
ATOM 11262 C C . PHE B 1 452 ? -5.893 17.896 4.915 1 98.34 452 PHE B C 1
ATOM 11264 O O . PHE B 1 452 ? -5.513 17.496 6.017 1 98.34 452 PHE B O 1
ATOM 11271 N N . MET B 1 453 ? -7.158 17.91 4.562 1 98.21 453 MET B N 1
ATOM 11272 C CA . MET B 1 453 ? -8.214 17.778 5.562 1 98.21 453 MET B CA 1
ATOM 11273 C C . MET B 1 453 ? -8.537 16.31 5.822 1 98.21 453 MET B C 1
ATOM 11275 O O . MET B 1 453 ? -9.658 15.864 5.574 1 98.21 453 MET B O 1
ATOM 11279 N N . PHE B 1 454 ? -7.51 15.57 6.385 1 98.01 454 PHE B N 1
ATOM 11280 C CA . PHE B 1 454 ? -7.604 14.196 6.866 1 98.01 454 PHE B CA 1
ATOM 11281 C C . PHE B 1 454 ? -7.056 14.081 8.283 1 98.01 454 PHE B C 1
ATOM 11283 O O . PHE B 1 454 ? -5.895 14.411 8.534 1 98.01 454 PHE B O 1
ATOM 11290 N N . ALA B 1 455 ? -7.914 13.627 9.209 1 96.81 455 ALA B N 1
ATOM 11291 C CA . ALA B 1 455 ? -7.393 13.582 10.573 1 96.81 455 ALA B CA 1
ATOM 11292 C C . ALA B 1 455 ? -7.919 12.359 11.32 1 96.81 455 ALA B C 1
ATOM 11294 O O . ALA B 1 455 ? -9.109 12.044 11.249 1 96.81 455 ALA B O 1
ATOM 11295 N N . CYS B 1 456 ? -7.078 11.601 11.983 1 96.36 456 CYS B N 1
ATOM 11296 C CA . CYS B 1 456 ? -7.341 10.619 13.029 1 96.36 456 CYS B CA 1
ATOM 11297 C C . CYS B 1 456 ? -8.383 9.604 12.575 1 96.36 456 CYS B C 1
ATOM 11299 O O . CYS B 1 456 ? -9.356 9.346 13.286 1 96.36 456 CYS B O 1
ATOM 11301 N N . ALA B 1 457 ? -8.242 9.075 11.406 1 96.43 457 ALA B N 1
ATOM 11302 C CA . ALA B 1 457 ? -9.145 8.071 10.848 1 96.43 457 ALA B CA 1
ATOM 11303 C C . ALA B 1 457 ? -8.485 7.32 9.695 1 96.43 457 ALA B C 1
ATOM 11305 O O . ALA B 1 457 ? -7.482 7.777 9.141 1 96.43 457 ALA B O 1
ATOM 11306 N N . THR B 1 458 ? -8.955 6.191 9.468 1 95.92 458 THR B N 1
ATOM 11307 C CA . THR B 1 458 ? -8.765 5.614 8.141 1 95.92 458 THR B CA 1
ATOM 11308 C C . THR B 1 458 ? -9.887 6.042 7.2 1 95.92 458 THR B C 1
ATOM 11310 O O . THR B 1 458 ? -10.932 6.52 7.648 1 95.92 458 THR B O 1
ATOM 11313 N N . TYR B 1 459 ? -9.709 6.001 5.909 1 96.75 459 TYR B N 1
ATOM 11314 C CA . TYR B 1 459 ? -10.668 6.534 4.948 1 96.75 459 TYR B CA 1
ATOM 11315 C C . TYR B 1 459 ? -10.958 5.52 3.848 1 96.75 459 TYR B C 1
ATOM 11317 O O . TYR B 1 459 ? -10.152 4.623 3.593 1 96.75 459 TYR B O 1
ATOM 11325 N N . PRO B 1 460 ? -12.107 5.701 3.187 1 95.1 460 PRO B N 1
ATOM 11326 C CA . PRO B 1 460 ? -12.415 4.832 2.049 1 95.1 460 PRO B CA 1
ATOM 11327 C C . PRO B 1 460 ? -11.443 5.017 0.885 1 95.1 460 PRO B C 1
ATOM 11329 O O . PRO B 1 460 ? -10.759 6.04 0.804 1 95.1 460 PRO B O 1
ATOM 11332 N N . ARG B 1 461 ? -11.341 4.056 0.079 1 91.45 461 ARG B N 1
ATOM 11333 C CA . ARG B 1 461 ? -10.49 4.212 -1.097 1 91.45 461 ARG B CA 1
ATOM 11334 C C . ARG B 1 461 ? -11.197 3.717 -2.354 1 91.45 461 ARG B C 1
ATOM 11336 O O . ARG B 1 461 ? -10.562 3.16 -3.252 1 91.45 461 ARG B O 1
ATOM 11343 N N . THR B 1 462 ? -12.555 3.731 -2.359 1 92.5 462 THR B N 1
ATOM 11344 C CA . THR B 1 462 ? -13.283 3.435 -3.589 1 92.5 462 THR B CA 1
ATOM 11345 C C . THR B 1 462 ? -12.867 4.388 -4.706 1 92.5 462 THR B C 1
ATOM 11347 O O . THR B 1 462 ? -12.343 5.472 -4.441 1 92.5 462 THR B O 1
ATOM 11350 N N . GLU B 1 463 ? -13.127 4.004 -5.902 1 90.93 463 GLU B N 1
ATOM 11351 C CA . GLU B 1 463 ? -12.764 4.844 -7.04 1 90.93 463 GLU B CA 1
ATOM 11352 C C . GLU B 1 463 ? -13.441 6.209 -6.956 1 90.93 463 GLU B C 1
ATOM 11354 O O . GLU B 1 463 ? -12.808 7.238 -7.205 1 90.93 463 GLU B O 1
ATOM 11359 N N . LEU B 1 464 ? -14.721 6.174 -6.605 1 93.67 464 LEU B N 1
ATOM 11360 C CA . LEU B 1 464 ? -15.468 7.423 -6.505 1 93.67 464 LEU B CA 1
ATOM 11361 C C . LEU B 1 464 ? -14.882 8.322 -5.422 1 93.67 464 LEU B C 1
ATOM 11363 O O . LEU B 1 464 ? -14.779 9.537 -5.605 1 93.67 464 LEU B O 1
ATOM 11367 N N . PHE B 1 465 ? -14.533 7.73 -4.316 1 96.3 465 PHE B N 1
ATOM 11368 C CA . PHE B 1 465 ? -13.938 8.498 -3.228 1 96.3 465 PHE B CA 1
ATOM 11369 C C . PHE B 1 465 ? -12.603 9.095 -3.655 1 96.3 465 PHE B C 1
ATOM 11371 O O . PHE B 1 465 ? -12.355 10.285 -3.447 1 96.3 465 PHE B O 1
ATOM 11378 N N . LEU B 1 466 ? -11.781 8.311 -4.247 1 96.73 466 LEU B N 1
ATOM 11379 C CA . LEU B 1 466 ? -10.454 8.76 -4.651 1 96.73 466 LEU B CA 1
ATOM 11380 C C . LEU B 1 466 ? -10.549 9.846 -5.718 1 96.73 466 LEU B C 1
ATOM 11382 O O . LEU B 1 466 ? -9.739 10.775 -5.739 1 96.73 466 LEU B O 1
ATOM 11386 N N . GLN B 1 467 ? -11.516 9.722 -6.614 1 96.53 467 GLN B N 1
ATOM 11387 C CA . GLN B 1 467 ? -11.731 10.758 -7.619 1 96.53 467 GLN B CA 1
ATOM 11388 C C . GLN B 1 467 ? -12.136 12.078 -6.97 1 96.53 467 GLN B C 1
ATOM 11390 O O . GLN B 1 467 ? -11.687 13.146 -7.39 1 96.53 467 GLN B O 1
ATOM 11395 N N . SER B 1 468 ? -12.994 11.94 -5.985 1 97.71 468 SER B N 1
ATOM 11396 C CA . SER B 1 468 ? -13.404 13.124 -5.237 1 97.71 468 SER B CA 1
ATOM 11397 C C . SER B 1 468 ? -12.212 13.787 -4.555 1 97.71 468 SER B C 1
ATOM 11399 O O . SER B 1 468 ? -12.099 15.015 -4.547 1 97.71 468 SER B O 1
ATOM 11401 N N . ILE B 1 469 ? -11.317 13.008 -4.022 1 98.19 469 ILE B N 1
ATOM 11402 C CA . ILE B 1 469 ? -10.133 13.513 -3.335 1 98.19 469 ILE B CA 1
ATOM 11403 C C . ILE B 1 469 ? -9.185 14.156 -4.345 1 98.19 469 ILE B C 1
ATOM 11405 O O . ILE B 1 469 ? -8.592 15.202 -4.071 1 98.19 469 ILE B O 1
ATOM 11409 N N . SER B 1 470 ? -9.025 13.515 -5.472 1 97.84 470 SER B N 1
ATOM 11410 C CA . SER B 1 470 ? -8.176 14.079 -6.516 1 97.84 470 SER B CA 1
ATOM 11411 C C . SER B 1 470 ? -8.623 15.489 -6.89 1 97.84 470 SER B C 1
ATOM 11413 O O . SER B 1 470 ? -7.802 16.405 -6.967 1 97.84 470 SER B O 1
ATOM 11415 N N . LYS B 1 471 ? -9.898 15.615 -7.114 1 97.22 471 LYS B N 1
ATOM 11416 C CA . LYS B 1 471 ? -10.457 16.918 -7.463 1 97.22 471 LYS B CA 1
ATOM 11417 C C . LYS B 1 471 ? -10.265 17.92 -6.328 1 97.22 471 LYS B C 1
ATOM 11419 O O . LYS B 1 471 ? -9.93 19.082 -6.568 1 97.22 471 LYS B O 1
ATOM 11424 N N . GLU B 1 472 ? -10.455 17.486 -5.126 1 98.29 472 GLU B N 1
ATOM 11425 C CA . GLU B 1 472 ? -10.272 18.331 -3.949 1 98.29 472 GLU B CA 1
ATOM 11426 C C . GLU B 1 472 ? -8.847 18.872 -3.874 1 98.29 472 GLU B C 1
ATOM 11428 O O . GLU B 1 472 ? -8.642 20.076 -3.71 1 98.29 472 GLU B O 1
ATOM 11433 N N . ILE B 1 473 ? -7.877 17.999 -4.02 1 98.21 473 ILE B N 1
ATOM 11434 C CA . ILE B 1 473 ? -6.468 18.363 -3.916 1 98.21 473 ILE B CA 1
ATOM 11435 C C . ILE B 1 473 ? -6.101 19.332 -5.037 1 98.21 473 ILE B C 1
ATOM 11437 O O . ILE B 1 473 ? -5.464 20.359 -4.795 1 98.21 473 ILE B O 1
ATOM 11441 N N . GLN B 1 474 ? -6.547 19.041 -6.2 1 96.77 474 GLN B N 1
ATOM 11442 C CA . GLN B 1 474 ? -6.209 19.879 -7.345 1 96.77 474 GLN B CA 1
ATOM 11443 C C . GLN B 1 474 ? -6.799 21.279 -7.196 1 96.77 474 GLN B C 1
ATOM 11445 O O . GLN B 1 474 ? -6.112 22.276 -7.429 1 96.77 474 GLN B O 1
ATOM 11450 N N . GLN B 1 475 ? -8.033 21.315 -6.768 1 96.9 475 GLN B N 1
ATOM 11451 C CA . GLN B 1 475 ? -8.691 22.611 -6.635 1 96.9 475 GLN B CA 1
ATOM 11452 C C . GLN B 1 475 ? -8.073 23.428 -5.504 1 96.9 475 GLN B C 1
ATOM 11454 O O . GLN B 1 475 ? -7.771 24.61 -5.678 1 96.9 475 GLN B O 1
ATOM 11459 N N . GLN B 1 476 ? -7.847 22.785 -4.392 1 97.93 476 GLN B N 1
ATOM 11460 C CA . GLN B 1 476 ? -7.371 23.525 -3.228 1 97.93 476 GLN B CA 1
ATOM 11461 C C . GLN B 1 476 ? -5.903 23.91 -3.384 1 97.93 476 GLN B C 1
ATOM 11463 O O . GLN B 1 476 ? -5.505 25.021 -3.026 1 97.93 476 GLN B O 1
ATOM 11468 N N . ALA B 1 477 ? -5.1 23.011 -3.91 1 97.45 477 ALA B N 1
ATOM 11469 C CA . ALA B 1 477 ? -3.697 23.343 -4.145 1 97.45 477 ALA B CA 1
ATOM 11470 C C . ALA B 1 477 ? -3.563 24.459 -5.177 1 97.45 477 ALA B C 1
ATOM 11472 O O . ALA B 1 477 ? -2.741 25.365 -5.018 1 97.45 477 ALA B O 1
ATOM 11473 N N . THR B 1 478 ? -4.362 24.376 -6.246 1 96.85 478 THR B N 1
ATOM 11474 C CA . THR B 1 478 ? -4.336 25.432 -7.253 1 96.85 478 THR B CA 1
ATOM 11475 C C . THR B 1 478 ? -4.699 26.779 -6.634 1 96.85 478 THR B C 1
ATOM 11477 O O . THR B 1 478 ? -4.074 27.796 -6.939 1 96.85 478 THR B O 1
ATOM 11480 N N . ARG B 1 479 ? -5.617 26.759 -5.778 1 96.76 479 ARG B N 1
ATOM 11481 C CA . ARG B 1 479 ? -6.092 27.975 -5.125 1 96.76 479 ARG B CA 1
ATOM 11482 C C . ARG B 1 479 ? -5.028 28.55 -4.197 1 96.76 479 ARG B C 1
ATOM 11484 O O . ARG B 1 479 ? -4.875 29.769 -4.099 1 96.76 479 ARG B O 1
ATOM 11491 N N . LEU B 1 480 ? -4.231 27.662 -3.587 1 97.9 480 LEU B N 1
ATOM 11492 C CA . LEU B 1 480 ? -3.442 28.111 -2.445 1 97.9 480 LEU B CA 1
ATOM 11493 C C . LEU B 1 480 ? -1.96 28.178 -2.801 1 97.9 480 LEU B C 1
ATOM 11495 O O . LEU B 1 480 ? -1.178 28.826 -2.102 1 97.9 480 LEU B O 1
ATOM 11499 N N . MET B 1 481 ? -1.527 27.595 -3.819 1 97.05 481 MET B N 1
ATOM 11500 C CA . MET B 1 481 ? -0.115 27.335 -4.084 1 97.05 481 MET B CA 1
ATOM 11501 C C . MET B 1 481 ? 0.65 28.64 -4.282 1 97.05 481 MET B C 1
ATOM 11503 O O . MET B 1 481 ? 1.864 28.689 -4.076 1 97.05 481 MET B O 1
ATOM 11507 N N . HIS B 1 482 ? 0.014 29.74 -4.659 1 97.14 482 HIS B N 1
ATOM 11508 C CA . HIS B 1 482 ? 0.733 30.976 -4.947 1 97.14 482 HIS B CA 1
ATOM 11509 C C . HIS B 1 482 ? 1.078 31.725 -3.664 1 97.14 482 HIS B C 1
ATOM 11511 O O . HIS B 1 482 ? 1.866 32.673 -3.686 1 97.14 482 HIS B O 1
ATOM 11517 N N . HIS B 1 483 ? 0.573 31.303 -2.495 1 98.12 483 HIS B N 1
ATOM 11518 C CA . HIS B 1 483 ? 0.85 31.95 -1.218 1 98.12 483 HIS B CA 1
ATOM 11519 C C . HIS B 1 483 ? 2.237 31.58 -0.702 1 98.12 483 HIS B C 1
ATOM 11521 O O . HIS B 1 483 ? 2.49 30.421 -0.366 1 98.12 483 HIS B O 1
ATOM 11527 N N . PRO B 1 484 ? 3.101 32.527 -0.491 1 97.89 484 PRO B N 1
ATOM 11528 C CA . PRO B 1 484 ? 4.456 32.232 -0.017 1 97.89 484 PRO B CA 1
ATOM 11529 C C . PRO B 1 484 ? 4.485 31.767 1.437 1 97.89 484 PRO B C 1
ATOM 11531 O O . PRO B 1 484 ? 5.453 31.136 1.868 1 97.89 484 PRO B O 1
ATOM 11534 N N . SER B 1 485 ? 3.444 32.039 2.174 1 98.47 485 SER B N 1
ATOM 11535 C CA . SER B 1 485 ? 3.389 31.673 3.585 1 98.47 485 SER B CA 1
ATOM 11536 C C . SER B 1 485 ? 3.349 30.159 3.763 1 98.47 485 SER B C 1
ATOM 11538 O O . SER B 1 485 ? 3.806 29.636 4.782 1 98.47 485 SER B O 1
ATOM 11540 N N . ILE B 1 486 ? 2.79 29.437 2.833 1 98.48 486 ILE B N 1
ATOM 11541 C CA . ILE B 1 486 ? 2.722 27.983 2.931 1 98.48 486 ILE B CA 1
ATOM 11542 C C . ILE B 1 486 ? 4.099 27.382 2.658 1 98.48 486 ILE B C 1
ATOM 11544 O O . ILE B 1 486 ? 4.615 27.478 1.541 1 98.48 486 ILE B O 1
ATOM 11548 N N . ILE B 1 487 ? 4.637 26.735 3.625 1 97.79 487 ILE B N 1
ATOM 11549 C CA . ILE B 1 487 ? 6.018 26.284 3.497 1 97.79 487 ILE B CA 1
ATOM 11550 C C . ILE B 1 487 ? 6.055 24.762 3.373 1 97.79 487 ILE B C 1
ATOM 11552 O O . ILE B 1 487 ? 7.086 24.186 3.02 1 97.79 487 ILE B O 1
ATOM 11556 N N . MET B 1 488 ? 4.886 24.181 3.675 1 97.17 488 MET B N 1
ATOM 11557 C CA . MET B 1 488 ? 4.794 22.725 3.612 1 97.17 488 MET B CA 1
ATOM 11558 C C . MET B 1 488 ? 3.347 22.279 3.426 1 97.17 488 MET B C 1
ATOM 11560 O O . MET B 1 488 ? 2.433 22.864 4.01 1 97.17 488 MET B O 1
ATOM 11564 N N . TRP B 1 489 ? 3.194 21.25 2.52 1 98.07 489 TRP B N 1
ATOM 11565 C CA . TRP B 1 489 ? 1.934 20.517 2.446 1 98.07 489 TRP B CA 1
ATOM 11566 C C . TRP B 1 489 ? 2.015 19.215 3.237 1 98.07 489 TRP B C 1
ATOM 11568 O O . TRP B 1 489 ? 2.965 18.444 3.08 1 98.07 489 TRP B O 1
ATOM 11578 N N . SER B 1 490 ? 1.133 19.012 4.147 1 97.69 490 SER B N 1
ATOM 11579 C CA . SER B 1 490 ? 1.115 17.78 4.929 1 97.69 490 SER B CA 1
ATOM 11580 C C . SER B 1 490 ? -0.124 16.947 4.62 1 97.69 490 SER B C 1
ATOM 11582 O O . SER B 1 490 ? -1.224 17.487 4.484 1 97.69 490 SER B O 1
ATOM 11584 N N . GLY B 1 491 ? 0.021 15.71 4.56 1 97.5 491 GLY B N 1
ATOM 11585 C CA . GLY B 1 491 ? -1.025 14.822 4.079 1 97.5 491 GLY B CA 1
ATOM 11586 C C . GLY B 1 491 ? -2.135 14.605 5.09 1 97.5 491 GLY B C 1
ATOM 11587 O O . GLY B 1 491 ? -3.301 14.459 4.718 1 97.5 491 GLY B O 1
ATOM 11588 N N . SER B 1 492 ? -1.758 14.514 6.339 1 97.54 492 SER B N 1
ATOM 11589 C CA . SER B 1 492 ? -2.777 14.183 7.33 1 97.54 492 SER B CA 1
ATOM 11590 C C . SER B 1 492 ? -2.297 14.495 8.743 1 97.54 492 SER B C 1
ATOM 11592 O O . SER B 1 492 ? -1.114 14.767 8.956 1 97.54 492 SER B O 1
ATOM 11594 N N . ASN B 1 493 ? -3.254 14.504 9.599 1 97.69 493 ASN B N 1
ATOM 11595 C CA . ASN B 1 493 ? -2.97 14.52 11.03 1 97.69 493 ASN B CA 1
ATOM 11596 C C . ASN B 1 493 ? -3.111 13.131 11.645 1 97.69 493 ASN B C 1
ATOM 11598 O O . ASN B 1 493 ? -4.22 12.605 11.754 1 97.69 493 ASN B O 1
ATOM 11602 N N . GLU B 1 494 ? -2.049 12.481 11.975 1 97.08 494 GLU B N 1
ATOM 11603 C CA . GLU B 1 494 ? -1.931 11.316 12.847 1 97.08 494 GLU B CA 1
ATOM 11604 C C . GLU B 1 494 ? -2.486 10.064 12.174 1 97.08 494 GLU B C 1
ATOM 11606 O O . GLU B 1 494 ? -2.765 9.066 12.842 1 97.08 494 GLU B O 1
ATOM 11611 N N . ASN B 1 495 ? -2.749 10.087 10.894 1 96.85 495 ASN B N 1
ATOM 11612 C CA . ASN B 1 495 ? -3.258 8.897 10.22 1 96.85 495 ASN B CA 1
ATOM 11613 C C . ASN B 1 495 ? -2.182 7.823 10.089 1 96.85 495 ASN B C 1
ATOM 11615 O O . ASN B 1 495 ? -2.478 6.63 10.166 1 96.85 495 ASN B O 1
ATOM 11619 N N . GLU B 1 496 ? -0.93 8.251 9.866 1 94.82 496 GLU B N 1
ATOM 11620 C CA . GLU B 1 496 ? 0.173 7.296 9.875 1 94.82 496 GLU B CA 1
ATOM 11621 C C . GLU B 1 496 ? 0.361 6.682 11.259 1 94.82 496 GLU B C 1
ATOM 11623 O O . GLU B 1 496 ? 0.47 5.461 11.393 1 94.82 496 GLU B O 1
ATOM 11628 N N . ALA B 1 497 ? 0.369 7.535 12.292 1 94.87 497 ALA B N 1
ATOM 11629 C CA . ALA B 1 497 ? 0.596 7.111 13.671 1 94.87 497 ALA B CA 1
ATOM 11630 C C . ALA B 1 497 ? -0.494 6.149 14.135 1 94.87 497 ALA B C 1
ATOM 11632 O O . ALA B 1 497 ? -0.23 5.233 14.918 1 94.87 497 ALA B O 1
ATOM 11633 N N . SER B 1 498 ? -1.678 6.343 13.664 1 94.48 498 SER B N 1
ATOM 11634 C CA . SER B 1 498 ? -2.814 5.545 14.116 1 94.48 498 SER B CA 1
ATOM 11635 C C . SER B 1 498 ? -2.691 4.097 13.654 1 94.48 498 SER B C 1
ATOM 11637 O O . SER B 1 498 ? -3.349 3.208 14.199 1 94.48 498 SER B O 1
ATOM 11639 N N . LEU B 1 499 ? -1.875 3.841 12.668 1 92.46 499 LEU B N 1
ATOM 11640 C CA . LEU B 1 499 ? -1.71 2.5 12.118 1 92.46 499 LEU B CA 1
ATOM 11641 C C . LEU B 1 499 ? -0.436 1.849 12.647 1 92.46 499 LEU B C 1
ATOM 11643 O O . LEU B 1 499 ? -0.146 0.694 12.329 1 92.46 499 LEU B O 1
ATOM 11647 N N . TRP B 1 500 ? 0.32 2.553 13.439 1 89.36 500 TRP B N 1
ATOM 11648 C CA . TRP B 1 500 ? 1.596 2.05 13.937 1 89.36 500 TRP B CA 1
ATOM 11649 C C . TRP B 1 500 ? 1.392 1.169 15.165 1 89.36 500 TRP B C 1
ATOM 11651 O O . TRP B 1 500 ? 0.58 1.487 16.037 1 89.36 500 TRP B O 1
ATOM 11661 N N . GLY B 1 501 ? 2.215 0.068 15.297 1 84.13 501 GLY B N 1
ATOM 11662 C CA . GLY B 1 501 ? 2.089 -0.822 16.44 1 84.13 501 GLY B CA 1
ATOM 11663 C C . GLY B 1 501 ? 0.687 -1.377 16.613 1 84.13 501 GLY B C 1
ATOM 11664 O O . GLY B 1 501 ? 0.063 -1.814 15.644 1 84.13 501 GLY B O 1
ATOM 11665 N N . ASP B 1 502 ? 0.23 -1.377 17.888 1 82.75 502 ASP B N 1
ATOM 11666 C CA . ASP B 1 502 ? -1.181 -1.658 18.135 1 82.75 502 ASP B CA 1
ATOM 11667 C C . ASP B 1 502 ? -2.057 -0.482 17.712 1 82.75 502 ASP B C 1
ATOM 11669 O O . ASP B 1 502 ? -1.905 0.629 18.225 1 82.75 502 ASP B O 1
ATOM 11673 N N . THR B 1 503 ? -2.825 -0.669 16.706 1 82.85 503 THR B N 1
ATOM 11674 C CA . THR B 1 503 ? -3.589 0.423 16.113 1 82.85 503 THR B CA 1
ATOM 11675 C C . THR B 1 503 ? -4.542 1.034 17.137 1 82.85 503 THR B C 1
ATOM 11677 O O . THR B 1 503 ? -4.828 0.423 18.169 1 82.85 503 THR B O 1
ATOM 11680 N N . TRP B 1 504 ? -4.973 2.328 16.824 1 88.71 504 TRP B N 1
ATOM 11681 C CA . TRP B 1 504 ? -5.946 3.047 17.64 1 88.71 504 TRP B CA 1
ATOM 11682 C C . TRP B 1 504 ? -7.331 2.422 17.514 1 88.71 504 TRP B C 1
ATOM 11684 O O . TRP B 1 504 ? -8.241 2.757 18.275 1 88.71 504 TRP B O 1
ATOM 11694 N N . TYR B 1 505 ? -7.451 1.429 16.613 1 91.6 505 TYR B N 1
ATOM 11695 C CA . TYR B 1 505 ? -8.787 1.062 16.157 1 91.6 505 TYR B CA 1
ATOM 11696 C C . TYR B 1 505 ? -9.129 -0.366 16.567 1 91.6 505 TYR B C 1
ATOM 11698 O O . TYR B 1 505 ? -9.995 -1.001 15.961 1 91.6 505 TYR B O 1
ATOM 11706 N N . SER B 1 506 ? -8.498 -0.947 17.5 1 87.13 506 SER B N 1
ATOM 11707 C CA . SER B 1 506 ? -8.877 -2.255 18.025 1 87.13 506 SER B CA 1
ATOM 11708 C C . SER B 1 506 ? -10.302 -2.24 18.569 1 87.13 506 SER B C 1
ATOM 11710 O O . SER B 1 506 ? -10.709 -1.284 19.232 1 87.13 506 SER B O 1
ATOM 11712 N N . PRO B 1 507 ? -11.086 -3.196 18.228 1 85.7 507 PRO B N 1
ATOM 11713 C CA . PRO B 1 507 ? -10.715 -4.475 17.617 1 85.7 507 PRO B CA 1
ATOM 11714 C C . PRO B 1 507 ? -10.922 -4.487 16.104 1 85.7 507 PRO B C 1
ATOM 11716 O O . PRO B 1 507 ? -10.701 -5.514 15.456 1 85.7 507 PRO B O 1
ATOM 11719 N N . VAL B 1 508 ? -11.438 -3.408 15.589 1 88.65 508 VAL B N 1
ATOM 11720 C CA . VAL B 1 508 ? -11.771 -3.41 14.168 1 88.65 508 VAL B CA 1
ATOM 11721 C C . VAL B 1 508 ? -10.54 -3.79 13.349 1 88.65 508 VAL B C 1
ATOM 11723 O O . VAL B 1 508 ? -10.614 -4.651 12.469 1 88.65 508 VAL B O 1
ATOM 11726 N N . ILE B 1 509 ? -9.399 -3.145 13.611 1 89.27 509 ILE B N 1
ATOM 11727 C CA . ILE B 1 509 ? -8.118 -3.457 12.987 1 89.27 509 ILE B CA 1
ATOM 11728 C C . ILE B 1 509 ? -7.23 -4.207 13.978 1 89.27 509 ILE B C 1
ATOM 11730 O O . ILE B 1 509 ? -6.936 -3.701 15.063 1 89.27 509 ILE B O 1
ATOM 11734 N N . ASN B 1 510 ? -6.842 -5.357 13.522 1 83.34 510 ASN B N 1
ATOM 11735 C CA . ASN B 1 510 ? -5.968 -6.184 14.347 1 83.34 510 ASN B CA 1
ATOM 11736 C C . ASN B 1 510 ? -4.547 -6.226 13.792 1 83.34 510 ASN B C 1
ATOM 11738 O O . ASN B 1 510 ? -4.35 -6.446 12.596 1 83.34 510 ASN B O 1
ATOM 11742 N N . SER B 1 511 ? -3.539 -6 14.702 1 75.74 511 SER B N 1
ATOM 11743 C CA . SER B 1 511 ? -2.14 -5.935 14.29 1 75.74 511 SER B CA 1
ATOM 11744 C C . SER B 1 511 ? -1.695 -7.239 13.636 1 75.74 511 SER B C 1
ATOM 11746 O O . SER B 1 511 ? -0.78 -7.245 12.81 1 75.74 511 SER B O 1
ATOM 11748 N N . ASN B 1 512 ? -2.461 -8.338 13.876 1 73.24 512 ASN B N 1
ATOM 11749 C CA . ASN B 1 512 ? -2.017 -9.644 13.403 1 73.24 512 ASN B CA 1
ATOM 11750 C C . ASN B 1 512 ? -2.869 -10.138 12.237 1 73.24 512 ASN B C 1
ATOM 11752 O O . ASN B 1 512 ? -2.535 -11.136 11.597 1 73.24 512 ASN B O 1
ATOM 11756 N N . THR B 1 513 ? -3.952 -9.483 11.926 1 77.7 513 THR B N 1
ATOM 11757 C CA . THR B 1 513 ? -4.865 -10.18 11.027 1 77.7 513 THR B CA 1
ATOM 11758 C C . THR B 1 513 ? -5.197 -9.314 9.815 1 77.7 513 THR B C 1
ATOM 11760 O O . THR B 1 513 ? -5.216 -9.802 8.683 1 77.7 513 THR B O 1
ATOM 11763 N N . ASN B 1 514 ? -5.509 -8.074 9.994 1 87.81 514 ASN B N 1
ATOM 11764 C CA . ASN B 1 514 ? -6.064 -7.347 8.856 1 87.81 514 ASN B CA 1
ATOM 11765 C C . ASN B 1 514 ? -5.402 -5.983 8.685 1 87.81 514 ASN B C 1
ATOM 11767 O O . ASN B 1 514 ? -5.767 -5.22 7.789 1 87.81 514 ASN B O 1
ATOM 11771 N N . LYS B 1 515 ? -4.39 -5.778 9.401 1 92.07 515 LYS B N 1
ATOM 11772 C CA . LYS B 1 515 ? -3.752 -4.465 9.408 1 92.07 515 LYS B CA 1
ATOM 11773 C C . LYS B 1 515 ? -3.163 -4.132 8.039 1 92.07 515 LYS B C 1
ATOM 11775 O O . LYS B 1 515 ? -3.176 -2.974 7.617 1 92.07 515 LYS B O 1
ATOM 11780 N N . MET B 1 516 ? -2.697 -5.15 7.342 1 90.74 516 MET B N 1
ATOM 11781 C CA . MET B 1 516 ? -2.053 -4.963 6.045 1 90.74 516 MET B CA 1
ATOM 11782 C C . MET B 1 516 ? -3.006 -4.304 5.054 1 90.74 516 MET B C 1
ATOM 11784 O O . MET B 1 516 ? -2.584 -3.506 4.216 1 90.74 516 MET B O 1
ATOM 11788 N N . ARG B 1 517 ? -4.278 -4.63 5.191 1 92.77 517 ARG B N 1
ATOM 11789 C CA . ARG B 1 517 ? -5.303 -4.054 4.327 1 92.77 517 ARG B CA 1
ATOM 11790 C C . ARG B 1 517 ? -5.323 -2.533 4.439 1 92.77 517 ARG B C 1
ATOM 11792 O O . ARG B 1 517 ? -5.334 -1.831 3.425 1 92.77 517 ARG B O 1
ATOM 11799 N N . TYR B 1 518 ? -5.271 -2.071 5.619 1 94.5 518 TYR B N 1
ATOM 11800 C CA . TYR B 1 518 ? -5.411 -0.644 5.885 1 94.5 518 TYR B CA 1
ATOM 11801 C C . TYR B 1 518 ? -4.122 0.1 5.559 1 94.5 518 TYR B C 1
ATOM 11803 O O . TYR B 1 518 ? -4.151 1.284 5.215 1 94.5 518 TYR B O 1
ATOM 11811 N N . ILE B 1 519 ? -2.957 -0.589 5.682 1 94.32 519 ILE B N 1
ATOM 11812 C CA . ILE B 1 519 ? -1.678 -0.004 5.295 1 94.32 519 ILE B CA 1
ATOM 11813 C C . ILE B 1 519 ? -1.642 0.203 3.783 1 94.32 519 ILE B C 1
ATOM 11815 O O . ILE B 1 519 ? -1.182 1.242 3.303 1 94.32 519 ILE B O 1
ATOM 11819 N N . VAL B 1 520 ? -2.124 -0.735 3.035 1 93.44 520 VAL B N 1
ATOM 11820 C CA . VAL B 1 520 ? -2.223 -0.605 1.585 1 93.44 520 VAL B CA 1
ATOM 11821 C C . VAL B 1 520 ? -3.155 0.552 1.232 1 93.44 520 VAL B C 1
ATOM 11823 O O . VAL B 1 520 ? -2.857 1.347 0.337 1 93.44 520 VAL B O 1
ATOM 11826 N N . ASP B 1 521 ? -4.299 0.579 1.936 1 94.92 521 ASP B N 1
ATOM 11827 C CA . ASP B 1 521 ? -5.244 1.668 1.707 1 94.92 521 ASP B CA 1
ATOM 11828 C C . ASP B 1 521 ? -4.591 3.024 1.961 1 94.92 521 ASP B C 1
ATOM 11830 O O . ASP B 1 521 ? -4.816 3.977 1.213 1 94.92 521 ASP B O 1
ATOM 11834 N N . TYR B 1 522 ? -3.795 3.129 3.024 1 95.71 522 TYR B N 1
ATOM 11835 C CA . TYR B 1 522 ? -3.074 4.355 3.347 1 95.71 522 TYR B CA 1
ATOM 11836 C C . TYR B 1 522 ? -2.157 4.767 2.201 1 95.71 522 TYR B C 1
ATOM 11838 O O . TYR B 1 522 ? -2.152 5.929 1.789 1 95.71 522 TYR B O 1
ATOM 11846 N N . GLY B 1 523 ? -1.369 3.859 1.75 1 94.1 523 GLY B N 1
ATOM 11847 C CA . GLY B 1 523 ? -0.482 4.156 0.637 1 94.1 523 GLY B CA 1
ATOM 11848 C C . GLY B 1 523 ? -1.217 4.643 -0.598 1 94.1 523 GLY B C 1
ATOM 11849 O O . GLY B 1 523 ? -0.791 5.605 -1.241 1 94.1 523 GLY B O 1
ATOM 11850 N N . THR B 1 524 ? -2.318 3.963 -0.88 1 94.11 524 THR B N 1
ATOM 11851 C CA . THR B 1 524 ? -3.12 4.327 -2.042 1 94.11 524 THR B CA 1
ATOM 11852 C C . THR B 1 524 ? -3.667 5.745 -1.899 1 94.11 524 THR B C 1
ATOM 11854 O O . THR B 1 524 ? -3.61 6.536 -2.843 1 94.11 524 THR B O 1
ATOM 11857 N N . LEU B 1 525 ? -4.152 6.082 -0.789 1 96.2 525 LEU B N 1
ATOM 11858 C CA . LEU B 1 525 ? -4.793 7.375 -0.573 1 96.2 525 LEU B CA 1
ATOM 11859 C C . LEU B 1 525 ? -3.757 8.492 -0.51 1 96.2 525 LEU B C 1
ATOM 11861 O O . LEU B 1 525 ? -3.854 9.476 -1.247 1 96.2 525 LEU B O 1
ATOM 11865 N N . TYR B 1 526 ? -2.724 8.393 0.234 1 96.42 526 TYR B N 1
ATOM 11866 C CA . TYR B 1 526 ? -1.876 9.541 0.535 1 96.42 526 TYR B CA 1
ATOM 11867 C C . TYR B 1 526 ? -0.703 9.622 -0.435 1 96.42 526 TYR B C 1
ATOM 11869 O O . TYR B 1 526 ? -0.283 10.716 -0.82 1 96.42 526 TYR B O 1
ATOM 11877 N N . PHE B 1 527 ? -0.142 8.482 -0.818 1 93.74 527 PHE B N 1
ATOM 11878 C CA . PHE B 1 527 ? 1.018 8.52 -1.702 1 93.74 527 PHE B CA 1
ATOM 11879 C C . PHE B 1 527 ? 0.584 8.561 -3.162 1 93.74 527 PHE B C 1
ATOM 11881 O O . PHE B 1 527 ? 1.04 9.413 -3.927 1 93.74 527 PHE B O 1
ATOM 11888 N N . GLU B 1 528 ? -0.366 7.722 -3.497 1 91.87 528 GLU B N 1
ATOM 11889 C CA . GLU B 1 528 ? -0.715 7.549 -4.904 1 91.87 528 GLU B CA 1
ATOM 11890 C C . GLU B 1 528 ? -1.802 8.533 -5.328 1 91.87 528 GLU B C 1
ATOM 11892 O O . GLU B 1 528 ? -2.032 8.736 -6.522 1 91.87 528 GLU B O 1
ATOM 11897 N N . THR B 1 529 ? -2.521 9.124 -4.347 1 95.84 529 THR B N 1
ATOM 11898 C CA . THR B 1 529 ? -3.605 10.031 -4.709 1 95.84 529 THR B CA 1
ATOM 11899 C C . THR B 1 529 ? -3.303 11.45 -4.235 1 95.84 529 THR B C 1
ATOM 11901 O O . THR B 1 529 ? -3.104 12.353 -5.051 1 95.84 529 THR B O 1
ATOM 11904 N N . VAL B 1 530 ? -3.115 11.687 -2.983 1 97.83 530 VAL B N 1
ATOM 11905 C CA . VAL B 1 530 ? -2.93 13.03 -2.444 1 97.83 530 VAL B CA 1
ATOM 11906 C C . VAL B 1 530 ? -1.614 13.615 -2.951 1 97.83 530 VAL B C 1
ATOM 11908 O O . VAL B 1 530 ? -1.603 14.656 -3.612 1 97.83 530 VAL B O 1
ATOM 11911 N N . ARG B 1 531 ? -0.496 12.956 -2.634 1 97.27 531 ARG B N 1
ATOM 11912 C CA . ARG B 1 531 ? 0.817 13.463 -3.017 1 97.27 531 ARG B CA 1
ATOM 11913 C C . ARG B 1 531 ? 0.929 13.604 -4.532 1 97.27 531 ARG B C 1
ATOM 11915 O O . ARG B 1 531 ? 1.415 14.621 -5.032 1 97.27 531 ARG B O 1
ATOM 11922 N N . ARG B 1 532 ? 0.505 12.592 -5.29 1 93.97 532 ARG B N 1
ATOM 11923 C CA . ARG B 1 532 ? 0.627 12.593 -6.744 1 93.97 532 ARG B CA 1
ATOM 11924 C C . ARG B 1 532 ? -0.131 13.766 -7.356 1 93.97 532 ARG B C 1
ATOM 11926 O O . ARG B 1 532 ? 0.379 14.443 -8.251 1 93.97 532 ARG B O 1
ATOM 11933 N N . ASN B 1 533 ? -1.363 13.961 -6.876 1 96.61 533 ASN B N 1
ATOM 11934 C CA . ASN B 1 533 ? -2.16 15.062 -7.406 1 96.61 533 ASN B CA 1
ATOM 11935 C C . ASN B 1 533 ? -1.596 16.416 -6.984 1 96.61 533 ASN B C 1
ATOM 11937 O O . ASN B 1 533 ? -1.638 17.378 -7.753 1 96.61 533 ASN B O 1
ATOM 11941 N N . LEU B 1 534 ? -1.044 16.527 -5.804 1 97.82 534 LEU B N 1
ATOM 11942 C CA . LEU B 1 534 ? -0.411 17.759 -5.345 1 97.82 534 LEU B CA 1
ATOM 11943 C C . LEU B 1 534 ? 0.772 18.127 -6.234 1 97.82 534 LEU B C 1
ATOM 11945 O O . LEU B 1 534 ? 0.917 19.284 -6.634 1 97.82 534 LEU B O 1
ATOM 11949 N N . LEU B 1 535 ? 1.6 17.154 -6.575 1 95.94 535 LEU B N 1
ATOM 11950 C CA . LEU B 1 535 ? 2.838 17.404 -7.305 1 95.94 535 LEU B CA 1
ATOM 11951 C C . LEU B 1 535 ? 2.547 17.821 -8.742 1 95.94 535 LEU B C 1
ATOM 11953 O O . LEU B 1 535 ? 3.382 18.455 -9.391 1 95.94 535 LEU B O 1
ATOM 11957 N N . GLN B 1 536 ? 1.356 17.47 -9.185 1 93.81 536 GLN B N 1
ATOM 11958 C CA . GLN B 1 536 ? 0.946 17.927 -10.509 1 93.81 536 GLN B CA 1
ATOM 11959 C C . GLN B 1 536 ? 0.629 19.42 -10.501 1 93.81 536 GLN B C 1
ATOM 11961 O O . GLN B 1 536 ? 0.61 20.061 -11.554 1 93.81 536 GLN B O 1
ATOM 11966 N N . VAL B 1 537 ? 0.4 19.909 -9.315 1 95.48 537 VAL B N 1
ATOM 11967 C CA . VAL B 1 537 ? -0.052 21.29 -9.19 1 95.48 537 VAL B CA 1
ATOM 11968 C C . VAL B 1 537 ? 1.064 22.148 -8.598 1 95.48 537 VAL B C 1
ATOM 11970 O O . VAL B 1 537 ? 1.286 23.279 -9.038 1 95.48 537 VAL B O 1
ATOM 11973 N N . ASP B 1 538 ? 1.726 21.557 -7.618 1 96.55 538 ASP B N 1
ATOM 11974 C CA . ASP B 1 538 ? 2.742 22.314 -6.893 1 96.55 538 ASP B CA 1
ATOM 11975 C C . ASP B 1 538 ? 3.925 21.425 -6.517 1 96.55 538 ASP B C 1
ATOM 11977 O O . ASP B 1 538 ? 3.815 20.581 -5.625 1 96.55 538 ASP B O 1
ATOM 11981 N N . SER B 1 539 ? 5.006 21.624 -7.086 1 94.31 539 SER B N 1
ATOM 11982 C CA . SER B 1 539 ? 6.226 20.89 -6.765 1 94.31 539 SER B CA 1
ATOM 11983 C C . SER B 1 539 ? 7.269 21.802 -6.128 1 94.31 539 SER B C 1
ATOM 11985 O O . SER B 1 539 ? 8.417 21.398 -5.931 1 94.31 539 SER B O 1
ATOM 11987 N N . SER B 1 540 ? 6.864 23.038 -5.826 1 94.44 540 SER B N 1
ATOM 11988 C CA . SER B 1 540 ? 7.819 24.053 -5.394 1 94.44 540 SER B CA 1
ATOM 11989 C C . SER B 1 540 ? 8.101 23.946 -3.899 1 94.44 540 SER B C 1
ATOM 11991 O O . SER B 1 540 ? 9.031 24.577 -3.391 1 94.44 540 SER B O 1
ATOM 11993 N N . ARG B 1 541 ? 7.406 23.157 -3.193 1 93.46 541 ARG B N 1
ATOM 11994 C CA . ARG B 1 541 ? 7.617 23.015 -1.756 1 93.46 541 ARG B CA 1
ATOM 11995 C C . ARG B 1 541 ? 7.468 21.561 -1.321 1 93.46 541 ARG B C 1
ATOM 11997 O O . ARG B 1 541 ? 6.947 20.734 -2.072 1 93.46 541 ARG B O 1
ATOM 12004 N N . PRO B 1 542 ? 7.906 21.252 -0.078 1 94.67 542 PRO B N 1
ATOM 12005 C CA . PRO B 1 542 ? 7.925 19.855 0.361 1 94.67 542 PRO B CA 1
ATOM 12006 C C . PRO B 1 542 ? 6.534 19.323 0.699 1 94.67 542 PRO B C 1
ATOM 12008 O O . PRO B 1 542 ? 5.656 20.092 1.1 1 94.67 542 PRO B O 1
ATOM 12011 N N . PHE B 1 543 ? 6.412 18.037 0.495 1 96.73 543 PHE B N 1
ATOM 12012 C CA . PHE B 1 543 ? 5.277 17.266 0.987 1 96.73 543 PHE B CA 1
ATOM 12013 C C . PHE B 1 543 ? 5.67 16.44 2.206 1 96.73 543 PHE B C 1
ATOM 12015 O O . PHE B 1 543 ? 6.736 15.822 2.226 1 96.73 543 PHE B O 1
ATOM 12022 N N . TRP B 1 544 ? 4.951 16.503 3.303 1 96.83 544 TRP B N 1
ATOM 12023 C CA . TRP B 1 544 ? 5.109 15.697 4.509 1 96.83 544 TRP B CA 1
ATOM 12024 C C . TRP B 1 544 ? 3.943 14.727 4.672 1 96.83 544 TRP B C 1
ATOM 12026 O O . TRP B 1 544 ? 2.779 15.13 4.612 1 96.83 544 TRP B O 1
ATOM 12036 N N . PRO B 1 545 ? 4.175 13.462 4.818 1 94.6 545 PRO B N 1
ATOM 12037 C CA . PRO B 1 545 ? 3.092 12.483 4.696 1 94.6 545 PRO B CA 1
ATOM 12038 C C . PRO B 1 545 ? 2.018 12.654 5.768 1 94.6 545 PRO B C 1
ATOM 12040 O O . PRO B 1 545 ? 0.83 12.473 5.491 1 94.6 545 PRO B O 1
ATOM 12043 N N . SER B 1 546 ? 2.422 12.859 6.984 1 96.68 546 SER B N 1
ATOM 12044 C CA . SER B 1 546 ? 1.557 12.99 8.153 1 96.68 546 SER B CA 1
ATOM 12045 C C . SER B 1 546 ? 2.268 13.719 9.288 1 96.68 546 SER B C 1
ATOM 12047 O O . SER B 1 546 ? 3.493 13.86 9.271 1 96.68 546 SER B O 1
ATOM 12049 N N . SER B 1 547 ? 1.559 14.232 10.182 1 97.66 547 SER B N 1
ATOM 12050 C CA . SER B 1 547 ? 2.107 14.704 11.449 1 97.66 547 SER B CA 1
ATOM 12051 C C . SER B 1 547 ? 1.476 13.974 12.63 1 97.66 547 SER B C 1
ATOM 12053 O O . SER B 1 547 ? 0.254 13.986 12.793 1 97.66 547 SER B O 1
ATOM 12055 N N . PRO B 1 548 ? 2.329 13.27 13.343 1 97.33 548 PRO B N 1
ATOM 12056 C CA . PRO B 1 548 ? 3.779 13.09 13.24 1 97.33 548 PRO B CA 1
ATOM 12057 C C . PRO B 1 548 ? 4.172 12.065 12.179 1 97.33 548 PRO B C 1
ATOM 12059 O O . PRO B 1 548 ? 3.359 11.216 11.804 1 97.33 548 PRO B O 1
ATOM 12062 N N . SER B 1 549 ? 5.287 12.201 11.713 1 96.43 549 SER B N 1
ATOM 12063 C CA . SER B 1 549 ? 5.901 11.246 10.796 1 96.43 549 SER B CA 1
ATOM 12064 C C . SER B 1 549 ? 7.423 11.3 10.879 1 96.43 549 SER B C 1
ATOM 12066 O O . SER B 1 549 ? 7.987 12.253 11.422 1 96.43 549 SER B O 1
ATOM 12068 N N . LYS B 1 550 ? 8.087 10.309 10.399 1 94.97 550 LYS B N 1
ATOM 12069 C CA . LYS B 1 550 ? 9.546 10.238 10.377 1 94.97 550 LYS B CA 1
ATOM 12070 C C . LYS B 1 550 ? 10.088 10.504 8.976 1 94.97 550 LYS B C 1
ATOM 12072 O O . LYS B 1 550 ? 11.302 10.481 8.76 1 94.97 550 LYS B O 1
ATOM 12077 N N . GLY B 1 551 ? 9.136 10.83 8.121 1 93.94 551 GLY B N 1
ATOM 12078 C CA . GLY B 1 551 ? 9.527 11.258 6.788 1 93.94 551 GLY B CA 1
ATOM 12079 C C . GLY B 1 551 ? 9.79 10.101 5.843 1 93.94 551 GLY B C 1
ATOM 12080 O O . GLY B 1 551 ? 9.114 9.073 5.909 1 93.94 551 GLY B O 1
ATOM 12081 N N . VAL B 1 552 ? 10.631 10.367 4.877 1 92.89 552 VAL B N 1
ATOM 12082 C CA . VAL B 1 552 ? 10.757 9.406 3.786 1 92.89 552 VAL B CA 1
ATOM 12083 C C . VAL B 1 552 ? 12.232 9.102 3.533 1 92.89 552 VAL B C 1
ATOM 12085 O O . VAL B 1 552 ? 13.099 9.937 3.8 1 92.89 552 VAL B O 1
ATOM 12088 N N . ILE B 1 553 ? 12.476 7.954 3.072 1 93.28 553 ILE B N 1
ATOM 12089 C CA . ILE B 1 553 ? 13.794 7.536 2.609 1 93.28 553 ILE B CA 1
ATOM 12090 C C . ILE B 1 553 ? 14.094 8.177 1.256 1 93.28 553 ILE B C 1
ATOM 12092 O O . ILE B 1 553 ? 15.227 8.591 0.996 1 93.28 553 ILE B O 1
ATOM 12096 N N . SER B 1 554 ? 13.005 8.193 0.459 1 92.61 554 SER B N 1
ATOM 12097 C CA . SER B 1 554 ? 13.134 8.701 -0.903 1 92.61 554 SER B CA 1
ATOM 12098 C C . SER B 1 554 ? 11.821 9.299 -1.396 1 92.61 554 SER B C 1
ATOM 12100 O O . SER B 1 554 ? 10.744 8.783 -1.093 1 92.61 554 SER B O 1
ATOM 12102 N N . GLU B 1 555 ? 11.957 10.28 -2.228 1 91.03 555 GLU B N 1
ATOM 12103 C CA . GLU B 1 555 ? 10.782 10.892 -2.842 1 91.03 555 GLU B CA 1
ATOM 12104 C C . GLU B 1 555 ? 10.452 10.233 -4.179 1 91.03 555 GLU B C 1
ATOM 12106 O O . GLU B 1 555 ? 9.31 10.29 -4.64 1 91.03 555 GLU B O 1
ATOM 12111 N N . GLU B 1 556 ? 11.442 9.652 -4.814 1 85.71 556 GLU B N 1
ATOM 12112 C CA . GLU B 1 556 ? 11.276 8.978 -6.098 1 85.71 556 GLU B CA 1
ATOM 12113 C C . GLU B 1 556 ? 12.122 7.71 -6.169 1 85.71 556 GLU B C 1
ATOM 12115 O O . GLU B 1 556 ? 13.322 7.773 -6.445 1 85.71 556 GLU B O 1
ATOM 12120 N N . PRO B 1 557 ? 11.603 6.637 -6.031 1 88.62 557 PRO B N 1
ATOM 12121 C CA . PRO B 1 557 ? 10.208 6.39 -5.659 1 88.62 557 PRO B CA 1
ATOM 12122 C C . PRO B 1 557 ? 9.882 6.867 -4.245 1 88.62 557 PRO B C 1
ATOM 12124 O O . PRO B 1 557 ? 10.781 6.994 -3.41 1 88.62 557 PRO B O 1
ATOM 12127 N N . TYR B 1 558 ? 8.614 7.177 -4.051 1 91.95 558 TYR B N 1
ATOM 12128 C CA . TYR B 1 558 ? 8.202 7.653 -2.735 1 91.95 558 TYR B CA 1
ATOM 12129 C C . TYR B 1 558 ? 8.204 6.517 -1.719 1 91.95 558 TYR B C 1
ATOM 12131 O O . TYR B 1 558 ? 7.357 5.622 -1.777 1 91.95 558 TYR B O 1
ATOM 12139 N N . VAL B 1 559 ? 9.158 6.49 -0.748 1 93.07 559 VAL B N 1
ATOM 12140 C CA . VAL B 1 559 ? 9.336 5.431 0.24 1 93.07 559 VAL B CA 1
ATOM 12141 C C . VAL B 1 559 ? 9.422 6.038 1.639 1 93.07 559 VAL B C 1
ATOM 12143 O O . VAL B 1 559 ? 10.377 6.75 1.956 1 93.07 559 VAL B O 1
ATOM 12146 N N . GLY B 1 560 ? 8.461 5.724 2.413 1 91.74 560 GLY B N 1
ATOM 12147 C CA . GLY B 1 560 ? 8.474 6.216 3.781 1 91.74 560 GLY B CA 1
ATOM 12148 C C . GLY B 1 560 ? 9.371 5.406 4.699 1 91.74 560 GLY B C 1
ATOM 12149 O O . GLY B 1 560 ? 9.664 4.242 4.42 1 91.74 560 GLY B O 1
ATOM 12150 N N . TYR B 1 561 ? 9.857 5.996 5.801 1 92.46 561 TYR B N 1
ATOM 12151 C CA . TYR B 1 561 ? 10.596 5.258 6.82 1 92.46 561 TYR B CA 1
ATOM 12152 C C . TYR B 1 561 ? 9.693 4.257 7.531 1 92.46 561 TYR B C 1
ATOM 12154 O O . TYR B 1 561 ? 10.078 3.104 7.741 1 92.46 561 TYR B O 1
ATOM 12162 N N . TRP B 1 562 ? 8.48 4.703 7.875 1 90.16 562 TRP B N 1
ATOM 12163 C CA . TRP B 1 562 ? 7.467 3.939 8.596 1 90.16 562 TRP B CA 1
ATOM 12164 C C . TRP B 1 562 ? 8 3.462 9.942 1 90.16 562 TRP B C 1
ATOM 12166 O O . TRP B 1 562 ? 7.765 2.318 10.34 1 90.16 562 TRP B O 1
ATOM 12176 N N . LEU B 1 563 ? 8.842 4.224 10.563 1 91.77 563 LEU B N 1
ATOM 12177 C CA . LEU B 1 563 ? 9.327 3.952 11.911 1 91.77 563 LEU B CA 1
ATOM 12178 C C . LEU B 1 563 ? 8.346 4.472 12.957 1 91.77 563 LEU B C 1
ATOM 12180 O O . LEU B 1 563 ? 7.309 5.044 12.611 1 91.77 563 LEU B O 1
ATOM 12184 N N . ASN B 1 564 ? 8.64 4.184 14.23 1 92.67 564 ASN B N 1
ATOM 12185 C CA . ASN B 1 564 ? 7.805 4.678 15.32 1 92.67 564 ASN B CA 1
ATOM 12186 C C . ASN B 1 564 ? 7.611 6.189 15.238 1 92.67 564 ASN B C 1
ATOM 12188 O O . ASN B 1 564 ? 8.556 6.952 15.443 1 92.67 564 ASN B O 1
ATOM 12192 N N . PRO B 1 565 ? 6.375 6.646 14.953 1 93.31 565 PRO B N 1
ATOM 12193 C CA . PRO B 1 565 ? 6.147 8.085 14.796 1 93.31 565 PRO B CA 1
ATOM 12194 C C . PRO B 1 565 ? 6.418 8.868 16.078 1 93.31 565 PRO B C 1
ATOM 12196 O O . PRO B 1 565 ? 6.568 10.092 16.038 1 93.31 565 PRO B O 1
ATOM 12199 N N . TYR B 1 566 ? 6.569 8.21 17.195 1 93 566 TYR B N 1
ATOM 12200 C CA . TYR B 1 566 ? 6.768 8.879 18.475 1 93 566 TYR B CA 1
ATOM 12201 C C . TYR B 1 566 ? 8.241 8.884 18.865 1 93 566 TYR B C 1
ATOM 12203 O O . TYR B 1 566 ? 8.622 9.489 19.869 1 93 566 TYR B O 1
ATOM 12211 N N . SER B 1 567 ? 9.033 8.211 18.03 1 93.67 567 SER B N 1
ATOM 12212 C CA . SER B 1 567 ? 10.47 8.263 18.276 1 93.67 567 SER B CA 1
ATOM 12213 C C . SER B 1 567 ? 11.024 9.66 18.018 1 93.67 567 SER B C 1
ATOM 12215 O O . SER B 1 567 ? 10.403 10.461 17.316 1 93.67 567 SER B O 1
ATOM 12217 N N . THR B 1 568 ? 12.185 10.009 18.606 1 95.82 568 THR B N 1
ATOM 12218 C CA . THR B 1 568 ? 12.592 11.408 18.667 1 95.82 568 THR B CA 1
ATOM 12219 C C . THR B 1 568 ? 13.792 11.663 17.76 1 95.82 568 THR B C 1
ATOM 12221 O O . THR B 1 568 ? 14.225 12.806 17.6 1 95.82 568 THR B O 1
ATOM 12224 N N . SER B 1 569 ? 14.292 10.637 17.125 1 93.99 569 SER B N 1
ATOM 12225 C CA . SER B 1 569 ? 15.559 10.777 16.415 1 93.99 569 SER B CA 1
ATOM 12226 C C . SER B 1 569 ? 15.348 11.338 15.013 1 93.99 569 SER B C 1
ATOM 12228 O O . SER B 1 569 ? 16.313 11.636 14.306 1 93.99 569 SER B O 1
ATOM 12230 N N . LEU B 1 570 ? 14.04 11.447 14.633 1 93.48 570 LEU B N 1
ATOM 12231 C CA . LEU B 1 570 ? 13.709 11.851 13.271 1 93.48 570 LEU B CA 1
ATOM 12232 C C . LEU B 1 570 ? 12.331 12.503 13.217 1 93.48 570 LEU B C 1
ATOM 12234 O O . LEU B 1 570 ? 11.435 12.133 13.979 1 93.48 570 LEU B O 1
ATOM 12238 N N . GLY B 1 571 ? 12.235 13.485 12.278 1 96.26 571 GLY B N 1
ATOM 12239 C CA . GLY B 1 571 ? 10.916 14.01 11.963 1 96.26 571 GLY B CA 1
ATOM 12240 C C . GLY B 1 571 ? 10.275 14.746 13.124 1 96.26 571 GLY B C 1
ATOM 12241 O O . GLY B 1 571 ? 10.972 15.302 13.975 1 96.26 571 GLY B O 1
ATOM 12242 N N . ASP B 1 572 ? 8.946 14.889 13.08 1 97.9 572 ASP B N 1
ATOM 12243 C CA . ASP B 1 572 ? 8.214 15.608 14.118 1 97.9 572 ASP B CA 1
ATOM 12244 C C . ASP B 1 572 ? 7.53 14.639 15.08 1 97.9 572 ASP B C 1
ATOM 12246 O O . ASP B 1 572 ? 7.383 13.454 14.774 1 97.9 572 ASP B O 1
ATOM 12250 N N . VAL B 1 573 ? 7.169 15.113 16.27 1 98.01 573 VAL B N 1
ATOM 12251 C CA . VAL B 1 573 ? 6.642 14.273 17.34 1 98.01 573 VAL B CA 1
ATOM 12252 C C . VAL B 1 573 ? 5.435 14.951 17.983 1 98.01 573 VAL B C 1
ATOM 12254 O O . VAL B 1 573 ? 5.388 16.179 18.089 1 98.01 573 VAL B O 1
ATOM 12257 N N . HIS B 1 574 ? 4.427 14.199 18.279 1 97.82 574 HIS B N 1
ATOM 12258 C CA . HIS B 1 574 ? 3.368 14.602 19.198 1 97.82 574 HIS B CA 1
ATOM 12259 C C . HIS B 1 574 ? 3.602 14.03 20.592 1 97.82 574 HIS B C 1
ATOM 12261 O O . HIS B 1 574 ? 4.069 12.897 20.733 1 97.82 574 HIS B O 1
ATOM 12267 N N . TYR B 1 575 ? 3.303 14.771 21.638 1 97.51 575 TYR B N 1
ATOM 12268 C CA . TYR B 1 575 ? 3.512 14.252 22.985 1 97.51 575 TYR B CA 1
ATOM 12269 C C . TYR B 1 575 ? 2.467 14.801 23.949 1 97.51 575 TYR B C 1
ATOM 12271 O O . TYR B 1 575 ? 2.372 16.014 24.147 1 97.51 575 TYR B O 1
ATOM 12279 N N . TYR B 1 576 ? 1.776 13.962 24.601 1 96.23 576 TYR B N 1
ATOM 12280 C CA . TYR B 1 576 ? 0.812 14.272 25.651 1 96.23 576 TYR B CA 1
ATOM 12281 C C . TYR B 1 576 ? 1.024 13.379 26.868 1 96.23 576 TYR B C 1
ATOM 12283 O O . TYR B 1 576 ? 1.051 12.152 26.748 1 96.23 576 TYR B O 1
ATOM 12291 N N . ASP B 1 577 ? 1.259 13.909 27.941 1 95.86 577 ASP B N 1
ATOM 12292 C CA . ASP B 1 577 ? 1.364 13.206 29.216 1 95.86 577 ASP B CA 1
ATOM 12293 C C . ASP B 1 577 ? 0.655 13.976 30.328 1 95.86 577 ASP B C 1
ATOM 12295 O O . ASP B 1 577 ? 1.084 15.069 30.704 1 95.86 577 ASP B O 1
ATOM 12299 N N . TYR B 1 578 ? -0.387 13.429 30.92 1 95.09 578 TYR B N 1
ATOM 12300 C CA . TYR B 1 578 ? -1.179 14.088 31.952 1 95.09 578 TYR B CA 1
ATOM 12301 C C . TYR B 1 578 ? -1.03 13.376 33.291 1 95.09 578 TYR B C 1
ATOM 12303 O O . TYR B 1 578 ? -1.689 13.736 34.269 1 95.09 578 TYR B O 1
ATOM 12311 N N . SER B 1 579 ? -0.174 12.387 33.253 1 94.54 579 SER B N 1
ATOM 12312 C CA . SER B 1 579 ? -0.091 11.506 34.413 1 94.54 579 SER B CA 1
ATOM 12313 C C . SER B 1 579 ? 1.127 11.834 35.27 1 94.54 579 SER B C 1
ATOM 12315 O O . SER B 1 579 ? 1.266 11.321 36.383 1 94.54 579 SER B O 1
ATOM 12317 N N . THR B 1 580 ? 1.93 12.637 34.788 1 96.35 580 THR B N 1
ATOM 12318 C CA . THR B 1 580 ? 3.128 12.999 35.538 1 96.35 580 THR B CA 1
ATOM 12319 C C . THR B 1 580 ? 3.144 14.495 35.841 1 96.35 580 THR B C 1
ATOM 12321 O O . THR B 1 580 ? 2.319 15.249 35.32 1 96.35 580 THR B O 1
ATOM 12324 N N . VAL B 1 581 ? 4.04 14.903 36.781 1 95.88 581 VAL B N 1
ATOM 12325 C CA . VAL B 1 581 ? 4.218 16.316 37.102 1 95.88 581 VAL B CA 1
ATOM 12326 C C . VAL B 1 581 ? 4.753 17.06 35.881 1 95.88 581 VAL B C 1
ATOM 12328 O O . VAL B 1 581 ? 5.837 16.749 35.382 1 95.88 581 VAL B O 1
ATOM 12331 N N . CYS B 1 582 ? 4.06 18.072 35.486 1 97.03 582 CYS B N 1
ATOM 12332 C CA . CYS B 1 582 ? 4.286 18.655 34.168 1 97.03 582 CYS B CA 1
ATOM 12333 C C . CYS B 1 582 ? 5.513 19.559 34.175 1 97.03 582 CYS B C 1
ATOM 12335 O O . CYS B 1 582 ? 5.954 20.022 33.121 1 97.03 582 CYS B O 1
ATOM 12337 N N . THR B 1 583 ? 6.147 19.797 35.347 1 96.63 583 THR B N 1
ATOM 12338 C CA . THR B 1 583 ? 7.339 20.635 35.413 1 96.63 583 THR B CA 1
ATOM 12339 C C . THR B 1 583 ? 8.601 19.779 35.465 1 96.63 583 THR B C 1
ATOM 12341 O O . THR B 1 583 ? 9.715 20.305 35.459 1 96.63 583 THR B O 1
ATOM 12344 N N . ASN B 1 584 ? 8.417 18.476 35.563 1 96.09 584 ASN B N 1
ATOM 12345 C CA . ASN B 1 584 ? 9.552 17.562 35.499 1 96.09 584 ASN B CA 1
ATOM 12346 C C . ASN B 1 584 ? 10.004 17.329 34.061 1 96.09 584 ASN B C 1
ATOM 12348 O O . ASN B 1 584 ? 9.452 16.477 33.362 1 96.09 584 ASN B O 1
ATOM 12352 N N . VAL B 1 585 ? 11.014 17.933 33.645 1 96.16 585 VAL B N 1
ATOM 12353 C CA . VAL B 1 585 ? 11.417 17.96 32.243 1 96.16 585 VAL B CA 1
ATOM 12354 C C . VAL B 1 585 ? 11.993 16.603 31.844 1 96.16 585 VAL B C 1
ATOM 12356 O O . VAL B 1 585 ? 12.106 16.294 30.656 1 96.16 585 VAL B O 1
ATOM 12359 N N . ASP B 1 586 ? 12.313 15.746 32.829 1 94.8 586 ASP B N 1
ATOM 12360 C CA . ASP B 1 586 ? 12.823 14.409 32.541 1 94.8 586 ASP B CA 1
ATOM 12361 C C . ASP B 1 586 ? 11.788 13.576 31.789 1 94.8 586 ASP B C 1
ATOM 12363 O O . ASP B 1 586 ? 12.132 12.582 31.146 1 94.8 586 ASP B O 1
ATOM 12367 N N . ASN B 1 587 ? 10.559 14.014 31.817 1 94.95 587 ASN B N 1
ATOM 12368 C CA . ASN B 1 587 ? 9.477 13.268 31.183 1 94.95 587 ASN B CA 1
ATOM 12369 C C . ASN B 1 587 ? 9.293 13.679 29.724 1 94.95 587 ASN B C 1
ATOM 12371 O O . ASN B 1 587 ? 8.611 12.99 28.963 1 94.95 587 ASN B O 1
ATOM 12375 N N . PHE B 1 588 ? 9.903 14.725 29.289 1 96.77 588 PHE B N 1
ATOM 12376 C CA . PHE B 1 588 ? 9.65 15.25 27.953 1 96.77 588 PHE B CA 1
ATOM 12377 C C . PHE B 1 588 ? 10.55 14.573 26.926 1 96.77 588 PHE B C 1
ATOM 12379 O O . PHE B 1 588 ? 11.726 14.318 27.195 1 96.77 588 PHE B O 1
ATOM 12386 N N . PRO B 1 589 ? 10.023 14.288 25.761 1 96.55 589 PRO B N 1
ATOM 12387 C CA . PRO B 1 589 ? 10.866 13.736 24.698 1 96.55 589 PRO B CA 1
ATOM 12388 C C . PRO B 1 589 ? 11.909 14.731 24.195 1 96.55 589 PRO B C 1
ATOM 12390 O O . PRO B 1 589 ? 11.618 15.923 24.065 1 96.55 589 PRO B O 1
ATOM 12393 N N . ARG B 1 590 ? 13.059 14.275 23.975 1 96.68 590 ARG B N 1
ATOM 12394 C CA . ARG B 1 590 ? 14.118 15.052 23.339 1 96.68 590 ARG B CA 1
ATOM 12395 C C . ARG B 1 590 ? 14.007 14.987 21.819 1 96.68 590 ARG B C 1
ATOM 12397 O O . ARG B 1 590 ? 14.811 14.323 21.161 1 96.68 590 ARG B O 1
ATOM 12404 N N . ALA B 1 591 ? 13.046 15.709 21.308 1 97.05 591 ALA B N 1
ATOM 12405 C CA . ALA B 1 591 ? 12.65 15.588 19.907 1 97.05 591 ALA B CA 1
ATOM 12406 C C . ALA B 1 591 ? 13.294 16.68 19.059 1 97.05 591 ALA B C 1
ATOM 12408 O O . ALA B 1 591 ? 13.584 17.771 19.555 1 97.05 591 ALA B O 1
ATOM 12409 N N . ARG B 1 592 ? 13.406 16.371 17.723 1 97.59 592 ARG B N 1
ATOM 12410 C CA . ARG B 1 592 ? 13.916 17.348 16.766 1 97.59 592 ARG B CA 1
ATOM 12411 C C . ARG B 1 592 ? 12.921 18.486 16.563 1 97.59 592 ARG B C 1
ATOM 12413 O O . ARG B 1 592 ? 13.314 19.614 16.26 1 97.59 592 ARG B O 1
ATOM 12420 N N . PHE B 1 593 ? 11.666 18.118 16.618 1 98.33 593 PHE B N 1
ATOM 12421 C CA . PHE B 1 593 ? 10.562 19.035 16.359 1 98.33 593 PHE B CA 1
ATOM 12422 C C . PHE B 1 593 ? 9.301 18.582 17.084 1 98.33 593 PHE B C 1
ATOM 12424 O O . PHE B 1 593 ? 8.805 17.478 16.848 1 98.33 593 PHE B O 1
ATOM 12431 N N . MET B 1 594 ? 8.788 19.391 17.94 1 98.39 594 MET B N 1
ATOM 12432 C CA . MET B 1 594 ? 7.53 19.118 18.628 1 98.39 594 MET B CA 1
ATOM 12433 C C . MET B 1 594 ? 6.37 19.834 17.946 1 98.39 594 MET B C 1
ATOM 12435 O O . MET B 1 594 ? 6.152 21.026 18.17 1 98.39 594 MET B O 1
ATOM 12439 N N . SER B 1 595 ? 5.574 19.05 17.204 1 98.23 595 SER B N 1
ATOM 12440 C CA . SER B 1 595 ? 4.545 19.686 16.387 1 98.23 595 SER B CA 1
ATOM 12441 C C . SER B 1 595 ? 3.203 19.713 17.11 1 98.23 595 SER B C 1
ATOM 12443 O O . SER B 1 595 ? 2.28 20.415 16.692 1 98.23 595 SER B O 1
ATOM 12445 N N . GLU B 1 596 ? 3.104 18.961 18.269 1 98.13 596 GLU B N 1
ATOM 12446 C CA . GLU B 1 596 ? 1.893 19.011 19.082 1 98.13 596 GLU B CA 1
ATOM 12447 C C . GLU B 1 596 ? 2.182 18.617 20.528 1 98.13 596 GLU B C 1
ATOM 12449 O O . GLU B 1 596 ? 2.828 17.598 20.782 1 98.13 596 GLU B O 1
ATOM 12454 N N . TYR B 1 597 ? 1.758 19.316 21.422 1 98.05 597 TYR B N 1
ATOM 12455 C CA . TYR B 1 597 ? 1.786 19.042 22.854 1 98.05 597 TYR B CA 1
ATOM 12456 C C . TYR B 1 597 ? 0.887 20.011 23.612 1 98.05 597 TYR B C 1
ATOM 12458 O O . TYR B 1 597 ? 0.51 21.06 23.085 1 98.05 597 TYR B O 1
ATOM 12466 N N . GLY B 1 598 ? 0.447 19.668 24.799 1 97.42 598 GLY B N 1
ATOM 12467 C CA . GLY B 1 598 ? -0.376 20.663 25.467 1 97.42 598 GLY B CA 1
ATOM 12468 C C . GLY B 1 598 ? -1.05 20.136 26.72 1 97.42 598 GLY B C 1
ATOM 12469 O O . GLY B 1 598 ? -1.083 18.926 26.951 1 97.42 598 GLY B O 1
ATOM 12470 N N . HIS B 1 599 ? -1.588 21.039 27.543 1 98.16 599 HIS B N 1
ATOM 12471 C CA . HIS B 1 599 ? -2.417 20.863 28.73 1 98.16 599 HIS B CA 1
ATOM 12472 C C . HIS B 1 599 ? -3.673 21.724 28.658 1 98.16 599 HIS B C 1
ATOM 12474 O O . HIS B 1 599 ? -3.66 22.798 28.053 1 98.16 599 HIS B O 1
ATOM 12480 N N . GLN B 1 600 ? -4.697 21.338 29.366 1 98.26 600 GLN B N 1
ATOM 12481 C CA . GLN B 1 600 ? -5.976 22.034 29.282 1 98.26 600 GLN B CA 1
ATOM 12482 C C . GLN B 1 600 ? -6.138 23.027 30.429 1 98.26 600 GLN B C 1
ATOM 12484 O O . GLN B 1 600 ? -5.464 22.915 31.455 1 98.26 600 GLN B O 1
ATOM 12489 N N . SER B 1 601 ? -7.01 23.994 30.224 1 98.27 601 SER B N 1
ATOM 12490 C CA . SER B 1 601 ? -7.573 24.844 31.269 1 98.27 601 SER B CA 1
ATOM 12491 C C . SER B 1 601 ? -8.983 25.301 30.91 1 98.27 601 SER B C 1
ATOM 12493 O O . SER B 1 601 ? -9.411 25.168 29.762 1 98.27 601 SER B O 1
ATOM 12495 N N . PHE B 1 602 ? -9.663 25.804 31.886 1 97.79 602 PHE B N 1
ATOM 12496 C CA . PHE B 1 602 ? -11.004 26.337 31.677 1 97.79 602 PHE B CA 1
ATOM 12497 C C . PHE B 1 602 ? -10.942 27.744 31.095 1 97.79 6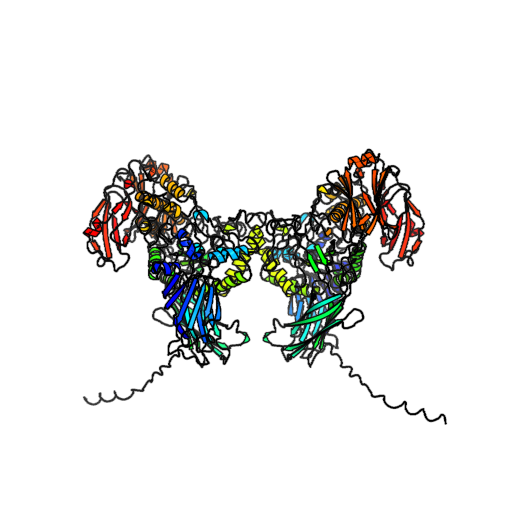02 PHE B C 1
ATOM 12499 O O . PHE B 1 602 ? -10.013 28.501 31.383 1 97.79 602 PHE B O 1
ATOM 12506 N N . ALA B 1 603 ? -11.932 28.126 30.313 1 97.62 603 ALA B N 1
ATOM 12507 C CA . ALA B 1 603 ? -12.119 29.52 29.92 1 97.62 603 ALA B CA 1
ATOM 12508 C C . ALA B 1 603 ? -12.538 30.375 31.113 1 97.62 603 ALA B C 1
ATOM 12510 O O . ALA B 1 603 ? -12.986 29.849 32.135 1 97.62 603 ALA B O 1
ATOM 12511 N N . SER B 1 604 ? -12.458 31.671 30.945 1 95.76 604 SER B N 1
ATOM 12512 C CA . SER B 1 604 ? -12.806 32.602 32.014 1 95.76 604 SER B CA 1
ATOM 12513 C C . SER B 1 604 ? -14.305 32.587 32.293 1 95.76 604 SER B C 1
ATOM 12515 O O . SER B 1 604 ? -15.097 32.187 31.437 1 95.76 604 SER B O 1
ATOM 12517 N N . LEU B 1 605 ? -14.623 32.925 33.473 1 94.3 605 LEU B N 1
ATOM 12518 C CA . LEU B 1 605 ? -16.04 33.035 33.801 1 94.3 605 LEU B CA 1
ATOM 12519 C C . LEU B 1 605 ? -16.735 34.033 32.881 1 94.3 605 LEU B C 1
ATOM 12521 O O . LEU B 1 605 ? -17.894 33.837 32.508 1 94.3 605 LEU B O 1
ATOM 12525 N N . GLN B 1 606 ? -16.037 35.101 32.516 1 92.8 606 GLN B N 1
ATOM 12526 C CA . GLN B 1 606 ? -16.576 36.085 31.584 1 92.8 606 GLN B CA 1
ATOM 12527 C C . GLN B 1 606 ? -16.978 35.432 30.265 1 92.8 606 GLN B C 1
ATOM 12529 O O . GLN B 1 606 ? -18 35.789 29.675 1 92.8 606 GLN B O 1
ATOM 12534 N N . THR B 1 607 ? -16.156 34.533 29.825 1 94.86 607 THR B N 1
ATOM 12535 C CA . THR B 1 607 ? -16.416 33.829 28.574 1 94.86 607 THR B CA 1
ATOM 12536 C C . THR B 1 607 ? -17.59 32.867 28.728 1 94.86 607 THR B C 1
ATOM 12538 O O . THR B 1 607 ? -18.43 32.756 27.833 1 94.86 607 THR B O 1
ATOM 12541 N N . PHE B 1 608 ? -17.752 32.251 29.902 1 95.93 608 PHE B N 1
ATOM 12542 C CA . PHE B 1 608 ? -18.81 31.275 30.137 1 95.93 608 PHE B CA 1
ATOM 12543 C C . PHE B 1 608 ? -20.142 31.972 30.391 1 95.93 608 PHE B C 1
ATOM 12545 O O . PHE B 1 608 ? -21.205 31.397 30.147 1 95.93 608 PHE B O 1
ATOM 12552 N N . LYS B 1 609 ? -20.062 33.135 30.884 1 94.51 609 LYS B N 1
ATOM 12553 C CA . LYS B 1 609 ? -21.247 33.819 31.395 1 94.51 609 LYS B CA 1
ATOM 12554 C C . LYS B 1 609 ? -22.335 33.905 30.328 1 94.51 609 LYS B C 1
ATOM 12556 O O . LYS B 1 609 ? -23.515 33.7 30.619 1 94.51 609 LYS B O 1
ATOM 12561 N N . SER B 1 610 ? -21.896 34.154 29.141 1 92.5 610 SER B N 1
ATOM 12562 C CA . SER B 1 610 ? -22.874 34.417 28.09 1 92.5 610 SER B CA 1
ATOM 12563 C C . SER B 1 610 ? -23.583 33.137 27.661 1 92.5 610 SER B C 1
ATOM 12565 O O . SER B 1 610 ? -24.639 33.189 27.026 1 92.5 610 SER B O 1
ATOM 12567 N N . VAL B 1 611 ? -23.109 31.997 28.086 1 97.32 611 VAL B N 1
ATOM 12568 C CA . VAL B 1 611 ? -23.683 30.763 27.56 1 97.32 611 VAL B CA 1
ATOM 12569 C C . VAL B 1 611 ? -24.047 29.83 28.712 1 97.32 611 VAL B C 1
ATOM 12571 O O . VAL B 1 611 ? -24.177 28.618 28.521 1 97.32 611 VAL B O 1
ATOM 12574 N N . SER B 1 612 ? -24.076 30.35 29.921 1 96.9 612 SER B N 1
ATOM 12575 C CA . SER B 1 612 ? -24.337 29.526 31.097 1 96.9 612 SER B CA 1
ATOM 12576 C C . SER B 1 612 ? -25.176 30.279 32.124 1 96.9 612 SER B C 1
ATOM 12578 O O . SER B 1 612 ? -25.542 31.436 31.906 1 96.9 612 SER B O 1
ATOM 12580 N N . MET B 1 613 ? -25.509 29.582 33.219 1 96.21 613 MET B N 1
ATOM 12581 C CA . MET B 1 613 ? -26.211 30.124 34.379 1 96.21 613 MET B CA 1
ATOM 12582 C C . MET B 1 613 ? -25.386 29.943 35.648 1 96.21 613 MET B C 1
ATOM 12584 O O . MET B 1 613 ? -24.467 29.122 35.684 1 96.21 613 MET B O 1
ATOM 12588 N N . ALA B 1 614 ? -25.738 30.677 36.594 1 94.35 614 ALA B N 1
ATOM 12589 C CA . ALA B 1 614 ? -24.978 30.667 37.841 1 94.35 614 ALA B CA 1
ATOM 12590 C C . ALA B 1 614 ? -24.88 29.255 38.412 1 94.35 614 ALA B C 1
ATOM 12592 O O . ALA B 1 614 ? -23.866 28.891 39.013 1 94.35 614 ALA B O 1
ATOM 12593 N N . GLN B 1 615 ? -25.885 28.506 38.225 1 92.79 615 GLN B N 1
ATOM 12594 C CA . GLN B 1 615 ? -25.917 27.151 38.766 1 92.79 615 GLN B CA 1
ATOM 12595 C C . GLN B 1 615 ? -24.885 26.26 38.08 1 92.79 615 GLN B C 1
ATOM 12597 O O . GLN B 1 615 ? -24.546 25.189 38.589 1 92.79 615 GLN B O 1
ATOM 12602 N N . ASP B 1 616 ? -24.339 26.698 36.939 1 94.53 616 ASP B N 1
ATOM 12603 C CA . ASP B 1 616 ? -23.36 25.923 36.183 1 94.53 616 ASP B CA 1
ATOM 12604 C C . ASP B 1 616 ? -21.937 26.255 36.626 1 94.53 616 ASP B C 1
ATOM 12606 O O . ASP B 1 616 ? -20.979 25.617 36.184 1 94.53 616 ASP B O 1
ATOM 12610 N N . TRP B 1 617 ? -21.766 27.2 37.538 1 93.6 617 TRP B N 1
ATOM 12611 C CA . TRP B 1 617 ? -20.457 27.786 37.805 1 93.6 617 TRP B CA 1
ATOM 12612 C C . TRP B 1 617 ? -19.739 27.03 38.918 1 93.6 617 TRP B C 1
ATOM 12614 O O . TRP B 1 617 ? -19.379 27.615 39.943 1 93.6 617 TRP B O 1
ATOM 12624 N N . PHE B 1 618 ? -19.472 25.812 38.656 1 90.46 618 PHE B N 1
ATOM 12625 C CA . PHE B 1 618 ? -18.578 24.965 39.436 1 90.46 618 PHE B CA 1
ATOM 12626 C C . PHE B 1 618 ? -17.915 23.917 38.55 1 90.46 618 PHE B C 1
ATOM 12628 O O . PHE B 1 618 ? -18.483 23.505 37.537 1 90.46 618 PHE B O 1
ATOM 12635 N N . TYR B 1 619 ? -16.73 23.502 38.814 1 90.42 619 TYR B N 1
ATOM 12636 C CA . TYR B 1 619 ? -15.858 22.808 37.873 1 90.42 619 TYR B CA 1
ATOM 12637 C C . TYR B 1 619 ? -16.438 21.452 37.49 1 90.42 619 TYR B C 1
ATOM 12639 O O . TYR B 1 619 ? -16.174 20.943 36.398 1 90.42 619 TYR B O 1
ATOM 12647 N N . ASN B 1 620 ? -17.262 20.835 38.302 1 89.75 620 ASN B N 1
ATOM 12648 C CA . ASN B 1 620 ? -17.841 19.523 38.034 1 89.75 620 ASN B CA 1
ATOM 12649 C C . ASN B 1 620 ? -19.351 19.608 37.828 1 89.75 620 ASN B C 1
ATOM 12651 O O . ASN B 1 620 ? -20.082 18.676 38.167 1 89.75 620 ASN B O 1
ATOM 12655 N N . SER B 1 621 ? -19.798 20.758 37.465 1 93.88 621 SER B N 1
ATOM 12656 C CA . SER B 1 621 ? -21.215 20.895 37.144 1 93.88 621 SER B CA 1
ATOM 12657 C C . SER B 1 621 ? -21.586 20.07 35.916 1 93.88 621 SER B C 1
ATOM 12659 O O . SER B 1 621 ? -20.709 19.629 35.17 1 93.88 621 SER B O 1
ATOM 12661 N N . THR B 1 622 ? -22.826 19.877 35.73 1 94.98 622 THR B N 1
ATOM 12662 C CA . THR B 1 622 ? -23.306 19.127 34.574 1 94.98 622 THR B CA 1
ATOM 12663 C C . THR B 1 622 ? -22.846 19.783 33.275 1 94.98 622 THR B C 1
ATOM 12665 O O . THR B 1 622 ? -22.435 19.096 32.338 1 94.98 622 THR B O 1
ATOM 12668 N N . LEU B 1 623 ? -22.857 21.076 33.254 1 96.47 623 LEU B N 1
ATOM 12669 C CA . LEU B 1 623 ? -22.454 21.778 32.041 1 96.47 623 LEU B CA 1
ATOM 12670 C C . LEU B 1 623 ? -20.948 21.669 31.825 1 96.47 623 LEU B C 1
ATOM 12672 O O . LEU B 1 623 ? -20.492 21.459 30.699 1 96.47 623 LEU B O 1
ATOM 12676 N N . MET B 1 624 ? -20.192 21.887 32.888 1 95.7 624 MET B N 1
ATOM 12677 C CA . MET B 1 624 ? -18.742 21.807 32.741 1 95.7 624 MET B CA 1
ATOM 12678 C C . MET B 1 624 ? -18.314 20.403 32.325 1 95.7 624 MET B C 1
ATOM 12680 O O . MET B 1 624 ? -17.402 20.243 31.512 1 95.7 624 MET B O 1
ATOM 12684 N N . ASN B 1 625 ? -18.994 19.428 32.86 1 95.23 625 ASN B N 1
ATOM 12685 C CA . ASN B 1 625 ? -18.729 18.055 32.442 1 95.23 625 ASN B CA 1
ATOM 12686 C C . ASN B 1 625 ? -19.13 17.824 30.988 1 95.23 625 ASN B C 1
ATOM 12688 O O . ASN B 1 625 ? -18.468 17.074 30.269 1 95.23 625 ASN B O 1
ATOM 12692 N N . HIS B 1 626 ? -20.18 18.451 30.648 1 96.26 626 HIS B N 1
ATOM 12693 C CA . HIS B 1 626 ? -20.654 18.35 29.272 1 96.26 626 HIS B CA 1
ATOM 12694 C C . HIS B 1 626 ? -19.66 18.975 28.299 1 96.26 626 HIS B C 1
ATOM 12696 O O . HIS B 1 626 ? -19.473 18.473 27.188 1 96.26 626 HIS B O 1
ATOM 12702 N N . ARG B 1 627 ? -18.97 19.999 28.728 1 96.46 627 ARG B N 1
ATOM 12703 C CA . ARG B 1 627 ? -18.043 20.74 27.878 1 96.46 627 ARG B CA 1
ATOM 12704 C C . ARG B 1 627 ? -16.655 20.109 27.902 1 96.46 627 ARG B C 1
ATOM 12706 O O . ARG B 1 627 ? -15.825 20.388 27.033 1 96.46 627 ARG B O 1
ATOM 12713 N N . GLN B 1 628 ? -16.378 19.227 28.888 1 96.49 628 GLN B N 1
ATOM 12714 C CA . GLN B 1 628 ? -15.125 18.48 28.936 1 96.49 628 GLN B CA 1
ATOM 12715 C C . GLN B 1 628 ? -15.166 17.276 28 1 96.49 628 GLN B C 1
ATOM 12717 O O . GLN B 1 628 ? -15.6 16.191 28.393 1 96.49 628 GLN B O 1
ATOM 12722 N N . HIS B 1 629 ? -14.558 17.434 26.805 1 96.22 629 HIS B N 1
ATOM 12723 C CA . HIS B 1 629 ? -14.648 16.41 25.77 1 96.22 629 HIS B CA 1
ATOM 12724 C C . HIS B 1 629 ? -13.433 15.488 25.799 1 96.22 629 HIS B C 1
ATOM 12726 O O . HIS B 1 629 ? -13.302 14.6 24.954 1 96.22 629 HIS B O 1
ATOM 12732 N N . HIS B 1 630 ? -12.513 15.732 26.605 1 95.07 630 HIS B N 1
ATOM 12733 C CA . HIS B 1 630 ? -11.366 14.861 26.837 1 95.07 630 HIS B CA 1
ATOM 12734 C C . HIS B 1 630 ? -11.605 13.94 28.029 1 95.07 630 HIS B C 1
ATOM 12736 O O . HIS B 1 630 ? -11.893 14.409 29.133 1 95.07 630 HIS B O 1
ATOM 12742 N N . PRO B 1 631 ? -11.528 12.695 27.812 1 92.52 631 PRO B N 1
ATOM 12743 C CA . PRO B 1 631 ? -11.752 11.782 28.936 1 92.52 631 PRO B CA 1
ATOM 12744 C C . PRO B 1 631 ? -10.833 12.069 30.121 1 92.52 631 PRO B C 1
ATOM 12746 O O . PRO B 1 631 ? -9.622 12.225 29.945 1 92.52 631 PRO B O 1
ATOM 12749 N N . ASP B 1 632 ? -11.36 12.248 31.3 1 93.5 632 ASP B N 1
ATOM 12750 C CA . ASP B 1 632 ? -10.656 12.475 32.558 1 93.5 632 ASP B CA 1
ATOM 12751 C C . ASP B 1 632 ? -9.968 13.839 32.564 1 93.5 632 ASP B C 1
ATOM 12753 O O . ASP B 1 632 ? -9.031 14.063 33.333 1 93.5 632 ASP B O 1
ATOM 12757 N N . GLY B 1 633 ? -10.421 14.706 31.717 1 95.93 633 GLY B N 1
ATOM 12758 C CA . GLY B 1 633 ? -9.734 15.975 31.53 1 95.93 633 GLY B CA 1
ATOM 12759 C C . GLY B 1 633 ? -9.7 16.826 32.785 1 95.93 633 GLY B C 1
ATOM 12760 O O . GLY B 1 633 ? -8.649 17.356 33.153 1 95.93 633 GLY B O 1
ATOM 12761 N N . THR B 1 634 ? -10.81 16.941 33.472 1 95.95 634 THR B N 1
ATOM 12762 C CA . THR B 1 634 ? -10.886 17.77 34.67 1 95.95 634 THR B CA 1
ATOM 12763 C C . THR B 1 634 ? -10.013 17.195 35.782 1 95.95 634 THR B C 1
ATOM 12765 O O . THR B 1 634 ? -9.344 17.94 36.501 1 95.95 634 THR B O 1
ATOM 12768 N N . ASN B 1 635 ? -10.017 15.85 35.889 1 94.92 635 ASN B N 1
ATOM 12769 C CA . ASN B 1 635 ? -9.157 15.214 36.881 1 94.92 635 ASN B CA 1
ATOM 12770 C C . ASN B 1 635 ? -7.681 15.479 36.596 1 94.92 635 ASN B C 1
ATOM 12772 O O . ASN B 1 635 ? -6.883 15.632 37.523 1 94.92 635 ASN B O 1
ATOM 12776 N N . GLN B 1 636 ? -7.35 15.499 35.383 1 97.37 636 GLN B N 1
ATOM 12777 C CA . GLN B 1 636 ? -5.971 15.762 34.986 1 97.37 636 GLN B CA 1
ATOM 12778 C C . GLN B 1 636 ? -5.576 17.204 35.292 1 97.37 636 GLN B C 1
ATOM 12780 O O . GLN B 1 636 ? -4.443 17.471 35.698 1 97.37 636 GLN B O 1
ATOM 12785 N N . ILE B 1 637 ? -6.514 18.134 35.143 1 96.98 637 ILE B N 1
ATOM 12786 C CA . ILE B 1 637 ? -6.292 19.528 35.513 1 96.98 637 ILE B CA 1
ATOM 12787 C C . ILE B 1 637 ? -6.117 19.638 37.026 1 96.98 637 ILE B C 1
ATOM 12789 O O . ILE B 1 637 ? -5.194 20.301 37.504 1 96.98 637 ILE B O 1
ATOM 12793 N N . LEU B 1 638 ? -6.969 18.938 37.772 1 94.3 638 LEU B N 1
ATOM 12794 C CA . LEU B 1 638 ? -6.914 18.939 39.23 1 94.3 638 LEU B CA 1
ATOM 12795 C C . LEU B 1 638 ? -5.599 18.345 39.724 1 94.3 638 LEU B C 1
ATOM 12797 O O . LEU B 1 638 ? -5.031 18.818 40.71 1 94.3 638 LEU B O 1
ATOM 12801 N N . PHE B 1 639 ? -5.203 17.31 39.044 1 95.94 639 PHE B N 1
ATOM 12802 C CA . PHE B 1 639 ? -3.936 16.683 39.404 1 95.94 639 PHE B CA 1
ATOM 12803 C C . PHE B 1 639 ? -2.793 17.688 39.324 1 95.94 639 PHE B C 1
ATOM 12805 O O . PHE B 1 639 ? -1.98 17.786 40.245 1 95.94 639 PHE B O 1
ATOM 12812 N N . GLN B 1 640 ? -2.709 18.432 38.28 1 96.82 640 GLN B N 1
ATOM 12813 C CA . GLN B 1 640 ? -1.635 19.408 38.132 1 96.82 640 GLN B CA 1
ATOM 12814 C C . GLN B 1 640 ? -1.784 20.546 39.137 1 96.82 640 GLN B C 1
ATOM 12816 O O . GLN B 1 640 ? -0.793 21.022 39.696 1 96.82 640 GLN B O 1
ATOM 12821 N N . ILE B 1 641 ? -3.03 21.023 39.335 1 95.56 641 ILE B N 1
ATOM 12822 C CA . ILE B 1 641 ? -3.267 22.052 40.342 1 95.56 641 ILE B CA 1
ATOM 12823 C C . ILE B 1 641 ? -2.772 21.566 41.703 1 95.56 641 ILE B C 1
ATOM 12825 O O . ILE B 1 641 ? -2.053 22.284 42.401 1 95.56 641 ILE B O 1
ATOM 12829 N N . GLY B 1 642 ? -3.074 20.347 42.063 1 93.09 642 GLY B N 1
ATOM 12830 C CA . GLY B 1 642 ? -2.721 19.781 43.356 1 93.09 642 GLY B CA 1
ATOM 12831 C C . GLY B 1 642 ? -1.225 19.63 43.552 1 93.09 642 GLY B C 1
ATOM 12832 O O . GLY B 1 642 ? -0.728 19.726 44.676 1 93.09 642 GLY B O 1
ATOM 12833 N N . ASN B 1 643 ? -0.567 19.48 42.51 1 94.86 643 ASN B N 1
ATOM 12834 C CA . ASN B 1 643 ? 0.878 19.297 42.591 1 94.86 643 ASN B CA 1
ATOM 12835 C C . ASN B 1 643 ? 1.608 20.633 42.687 1 94.86 643 ASN B C 1
ATOM 12837 O O . ASN B 1 643 ? 2.743 20.693 43.164 1 94.86 643 ASN B O 1
ATOM 12841 N N . HIS B 1 644 ? 0.937 21.743 42.339 1 95.76 644 HIS B N 1
ATOM 12842 C CA . HIS B 1 644 ? 1.718 22.964 42.173 1 95.76 644 HIS B CA 1
ATOM 12843 C C . HIS B 1 644 ? 1.169 24.092 43.04 1 95.76 644 HIS B C 1
ATOM 12845 O O . HIS B 1 644 ? 1.88 25.054 43.338 1 95.76 644 HIS B O 1
ATOM 12851 N N . PHE B 1 645 ? -0.111 23.983 43.411 1 94.25 645 PHE B N 1
ATOM 12852 C CA . PHE B 1 645 ? -0.742 25.063 44.161 1 94.25 645 PHE B CA 1
ATOM 12853 C C . PHE B 1 645 ? -1.537 24.512 45.338 1 94.25 645 PHE B C 1
ATOM 12855 O O . PHE B 1 645 ? -1.985 23.364 45.309 1 94.25 645 PHE B O 1
ATOM 12862 N N . LYS B 1 646 ? -1.67 25.337 46.314 1 88.3 646 LYS B N 1
ATOM 12863 C CA . LYS B 1 646 ? -2.606 25.038 47.393 1 88.3 646 LYS B CA 1
ATOM 12864 C C . LYS B 1 646 ? -4.026 25.453 47.02 1 88.3 646 LYS B C 1
ATOM 12866 O O . LYS B 1 646 ? -4.226 26.471 46.354 1 88.3 646 LYS B O 1
ATOM 12871 N N . PHE B 1 647 ? -4.852 24.666 47.159 1 76.45 647 PHE B N 1
ATOM 12872 C CA . PHE B 1 647 ? -6.214 25.115 46.894 1 76.45 647 PHE B CA 1
ATOM 12873 C C . PHE B 1 647 ? -7.172 24.6 47.961 1 76.45 647 PHE B C 1
ATOM 12875 O O . PHE B 1 647 ? -7.163 23.412 48.289 1 76.45 647 PHE B O 1
ATOM 12882 N N . ASP B 1 648 ? -7.561 25.573 48.873 1 69.31 648 ASP B N 1
ATOM 12883 C CA . ASP B 1 648 ? -8.574 25.267 49.879 1 69.31 648 ASP B CA 1
ATOM 12884 C C . ASP B 1 648 ? -9.981 25.43 49.308 1 69.31 648 ASP B C 1
ATOM 12886 O O . ASP B 1 648 ? -10.294 26.454 48.699 1 69.31 648 ASP B O 1
ATOM 12890 N N . ASN B 1 649 ? -10.871 24.477 49.278 1 65.62 649 ASN B N 1
ATOM 12891 C CA . ASN B 1 649 ? -12.299 24.499 48.982 1 65.62 649 ASN B CA 1
ATOM 12892 C C . ASN B 1 649 ? -12.562 24.768 47.503 1 65.62 649 ASN B C 1
ATOM 12894 O O . ASN B 1 649 ? -13.156 25.788 47.15 1 65.62 649 ASN B O 1
ATOM 12898 N N . LEU B 1 650 ? -12.092 24.172 46.622 1 65.42 650 LEU B N 1
ATOM 12899 C CA . LEU B 1 650 ? -12.332 24.323 45.191 1 65.42 650 LEU B CA 1
ATOM 12900 C C . LEU B 1 650 ? -13.822 24.237 44.878 1 65.42 650 LEU B C 1
ATOM 12902 O O . LEU B 1 650 ? -14.281 24.775 43.868 1 65.42 650 LEU B O 1
ATOM 12906 N N . TYR B 1 651 ? -14.657 23.591 45.749 1 62.07 651 TYR B N 1
ATOM 12907 C CA . TYR B 1 651 ? -16.074 23.361 45.487 1 62.07 651 TYR B CA 1
ATOM 12908 C C . TYR B 1 651 ? -16.891 24.616 45.766 1 62.07 651 TYR B C 1
ATOM 12910 O O . TYR B 1 651 ? -17.902 24.866 45.106 1 62.07 651 TYR B O 1
ATOM 12918 N N . GLY B 1 652 ? -16.323 25.712 45.892 1 68.21 652 GLY B N 1
ATOM 12919 C CA . GLY B 1 652 ? -17.182 26.839 46.218 1 68.21 652 GLY B CA 1
ATOM 12920 C C . GLY B 1 652 ? -16.736 28.136 45.57 1 68.21 652 GLY B C 1
ATOM 12921 O O . GLY B 1 652 ? -17.448 29.141 45.627 1 68.21 652 GLY B O 1
ATOM 12922 N N . ASN B 1 653 ? -15.795 28.131 44.896 1 86.65 653 ASN B N 1
ATOM 12923 C CA . ASN B 1 653 ? -15.366 29.334 44.189 1 86.65 653 ASN B CA 1
ATOM 12924 C C . ASN B 1 653 ? -14.863 29.01 42.786 1 86.65 653 ASN B C 1
ATOM 12926 O O . ASN B 1 653 ? -13.667 28.79 42.586 1 86.65 653 ASN B O 1
ATOM 12930 N N . PHE B 1 654 ? -15.752 29.036 41.849 1 92.02 654 PHE B N 1
ATOM 12931 C CA . PHE B 1 654 ? -15.487 28.67 40.463 1 92.02 654 PHE B CA 1
ATOM 12932 C C . PHE B 1 654 ? -14.452 29.602 39.845 1 92.02 654 PHE B C 1
ATOM 12934 O O . PHE B 1 654 ? -13.614 29.168 39.051 1 92.02 654 PHE B O 1
ATOM 12941 N N . GLU B 1 655 ? -14.441 30.803 40.186 1 92.23 655 GLU B N 1
ATOM 12942 C CA . GLU B 1 655 ? -13.488 31.773 39.655 1 92.23 655 GLU B CA 1
ATOM 12943 C C . GLU B 1 655 ? -12.063 31.443 40.092 1 92.23 655 GLU B C 1
ATOM 12945 O O . GLU B 1 655 ? -11.118 31.599 39.316 1 92.23 655 GLU B O 1
ATOM 12950 N N . ASN B 1 656 ? -11.963 30.998 41.348 1 92.63 656 ASN B N 1
ATOM 12951 C CA . ASN B 1 656 ? -10.651 30.586 41.836 1 92.63 656 ASN B CA 1
ATOM 12952 C C . ASN B 1 656 ? -10.157 29.33 41.123 1 92.63 656 ASN B C 1
ATOM 12954 O O . ASN B 1 656 ? -8.966 29.202 40.836 1 92.63 656 ASN B O 1
ATOM 12958 N N . PHE B 1 657 ? -11.088 28.447 40.919 1 93.79 657 PHE B N 1
ATOM 12959 C CA . PHE B 1 657 ? -10.717 27.227 40.21 1 93.79 657 PHE B CA 1
ATOM 12960 C C . PHE B 1 657 ? -10.219 27.547 38.806 1 93.79 657 PHE B C 1
ATOM 12962 O O . PHE B 1 657 ? -9.198 27.013 38.367 1 93.79 657 PHE B O 1
ATOM 12969 N N . ILE B 1 658 ? -10.974 28.415 38.117 1 95.97 658 ILE B N 1
ATOM 12970 C CA . ILE B 1 658 ? -10.585 28.82 36.771 1 95.97 658 ILE B CA 1
ATOM 12971 C C . ILE B 1 658 ? -9.196 29.455 36.804 1 95.97 658 ILE B C 1
ATOM 12973 O O . ILE B 1 658 ? -8.333 29.12 35.989 1 95.97 658 ILE B O 1
ATOM 12977 N N . TYR B 1 659 ? -9.028 30.314 37.74 1 95.75 659 TYR B N 1
ATOM 12978 C CA . TYR B 1 659 ? -7.746 30.993 37.896 1 95.75 659 TYR B CA 1
ATOM 12979 C C . TYR B 1 659 ? -6.616 29.988 38.084 1 95.75 659 TYR B C 1
ATOM 12981 O O . TYR B 1 659 ? -5.597 30.052 37.392 1 95.75 659 TYR B O 1
ATOM 12989 N N . LEU B 1 660 ? -6.818 29.01 38.937 1 96.04 660 LEU B N 1
ATOM 12990 C CA . LEU B 1 660 ? -5.786 28.017 39.213 1 96.04 660 LEU B CA 1
ATOM 12991 C C . LEU B 1 660 ? -5.563 27.114 38.004 1 96.04 660 LEU B C 1
ATOM 12993 O O . LEU B 1 660 ? -4.438 26.681 37.747 1 96.04 660 LEU B O 1
ATOM 12997 N N . SER B 1 661 ? -6.689 26.783 37.346 1 97.11 661 SER B N 1
ATOM 12998 C CA . SER B 1 661 ? -6.543 25.968 36.145 1 97.11 661 SER B CA 1
ATOM 12999 C C . SER B 1 661 ? -5.686 26.673 35.099 1 97.11 661 SER B C 1
ATOM 13001 O O . SER B 1 661 ? -4.876 26.038 34.421 1 97.11 661 SER B O 1
ATOM 13003 N N . GLN B 1 662 ? -5.818 27.943 34.951 1 98.02 662 GLN B N 1
ATOM 13004 C CA . GLN B 1 662 ? -5.039 28.701 33.978 1 98.02 662 GLN B CA 1
ATOM 13005 C C . GLN B 1 662 ? -3.599 28.884 34.448 1 98.02 662 GLN B C 1
ATOM 13007 O O . GLN B 1 662 ? -2.671 28.891 33.636 1 98.02 662 GLN B O 1
ATOM 13012 N N . CYS B 1 663 ? -3.393 29.03 35.768 1 97.55 663 CYS B N 1
ATOM 13013 C CA . CYS B 1 663 ? -2.038 29.055 36.307 1 97.55 663 CYS B CA 1
ATOM 13014 C C . CYS B 1 663 ? -1.301 27.758 35.991 1 97.55 663 CYS B C 1
ATOM 13016 O O . CYS B 1 663 ? -0.148 27.784 35.557 1 97.55 663 CYS B O 1
ATOM 13018 N N . SER B 1 664 ? -2.052 26.758 36.223 1 97.53 664 SER B N 1
ATOM 13019 C CA . SER B 1 664 ? -1.454 25.447 35.993 1 97.53 664 SER B CA 1
ATOM 13020 C C . SER B 1 664 ? -1.106 25.249 34.522 1 97.53 664 SER B C 1
ATOM 13022 O O . SER B 1 664 ? -0.021 24.764 34.195 1 97.53 664 SER B O 1
ATOM 13024 N N . GLN B 1 665 ? -2.033 25.565 33.653 1 98.48 665 GLN B N 1
ATOM 13025 C CA . GLN B 1 665 ? -1.766 25.445 32.223 1 98.48 665 GLN B CA 1
ATOM 13026 C C . GLN B 1 665 ? -0.545 26.267 31.821 1 98.48 665 GLN B C 1
ATOM 13028 O O . GLN B 1 665 ? 0.315 25.788 31.079 1 98.48 665 GLN B O 1
ATOM 13033 N N . ALA B 1 666 ? -0.477 27.486 32.237 1 98.39 666 ALA B N 1
ATOM 13034 C CA . ALA B 1 666 ? 0.628 28.381 31.906 1 98.39 666 ALA B CA 1
ATOM 13035 C C . ALA B 1 666 ? 1.959 27.81 32.385 1 98.39 666 ALA B C 1
ATOM 13037 O O . ALA B 1 666 ? 2.951 27.83 31.652 1 98.39 666 ALA B O 1
ATOM 13038 N N . LEU B 1 667 ? 1.938 27.301 33.579 1 97.98 667 LEU B N 1
ATOM 13039 C CA . LEU B 1 667 ? 3.143 26.735 34.174 1 97.98 667 LEU B CA 1
ATOM 13040 C C . LEU B 1 667 ? 3.619 25.52 33.384 1 97.98 667 LEU B C 1
ATOM 13042 O O . LEU B 1 667 ? 4.814 25.382 33.109 1 97.98 667 LEU B O 1
ATOM 13046 N N . CYS B 1 668 ? 2.71 24.651 33.081 1 98.18 668 CYS B N 1
ATOM 13047 C CA . CYS B 1 668 ? 3.04 23.421 32.369 1 98.18 668 CYS B CA 1
ATOM 13048 C C . CYS B 1 668 ? 3.575 23.725 30.975 1 98.18 668 CYS B C 1
ATOM 13050 O O . CYS B 1 668 ? 4.579 23.149 30.552 1 98.18 668 CYS B O 1
ATOM 13052 N N . MET B 1 669 ? 2.927 24.612 30.292 1 98.38 669 MET B N 1
ATOM 13053 C CA . MET B 1 669 ? 3.337 24.955 28.933 1 98.38 669 MET B CA 1
ATOM 13054 C C . MET B 1 669 ? 4.675 25.685 28.936 1 98.38 669 MET B C 1
ATOM 13056 O O . MET B 1 669 ? 5.494 25.494 28.035 1 98.38 669 MET B O 1
ATOM 13060 N N . LYS B 1 670 ? 4.865 26.522 29.895 1 98.2 670 LYS B N 1
ATOM 13061 C CA . LYS B 1 670 ? 6.153 27.19 30.057 1 98.2 670 LYS B CA 1
ATOM 13062 C C . LYS B 1 670 ? 7.281 26.176 30.223 1 98.2 670 LYS B C 1
ATOM 13064 O O . LYS B 1 670 ? 8.298 26.251 29.529 1 98.2 670 LYS B O 1
ATOM 13069 N N . ALA B 1 671 ? 7.11 25.24 31.114 1 97.98 671 ALA B N 1
ATOM 13070 C CA . ALA B 1 671 ? 8.147 24.254 31.409 1 97.98 671 ALA B CA 1
ATOM 13071 C C . ALA B 1 671 ? 8.534 23.473 30.156 1 97.98 671 ALA B C 1
ATOM 13073 O O . ALA B 1 671 ? 9.72 23.31 29.86 1 97.98 671 ALA B O 1
ATOM 13074 N N . GLN B 1 672 ? 7.566 23.054 29.464 1 98.26 672 GLN B N 1
ATOM 13075 C CA . GLN B 1 672 ? 7.824 22.208 28.303 1 98.26 672 GLN B CA 1
ATOM 13076 C C . GLN B 1 672 ? 8.432 23.013 27.159 1 98.26 672 GLN B C 1
ATOM 13078 O O . GLN B 1 672 ? 9.397 22.576 26.529 1 98.26 672 GLN B O 1
ATOM 13083 N N . THR B 1 673 ? 7.885 24.147 26.849 1 98.56 673 THR B N 1
ATOM 13084 C CA . THR B 1 673 ? 8.351 24.956 25.728 1 98.56 673 THR B CA 1
ATOM 13085 C C . THR B 1 673 ? 9.764 25.472 25.984 1 98.56 673 THR B C 1
ATOM 13087 O O . THR B 1 673 ? 10.61 25.454 25.087 1 98.56 673 THR B O 1
ATOM 13090 N N . GLU B 1 674 ? 10.007 25.947 27.186 1 98.37 674 GLU B N 1
ATOM 13091 C CA . GLU B 1 674 ? 11.343 26.432 27.52 1 98.37 674 GLU B CA 1
ATOM 13092 C C . GLU B 1 674 ? 12.374 25.311 27.433 1 98.37 674 GLU B C 1
ATOM 13094 O O . GLU B 1 674 ? 13.508 25.536 27.005 1 98.37 674 GLU B O 1
ATOM 13099 N N . TYR B 1 675 ? 11.941 24.164 27.82 1 98.08 675 TYR B N 1
ATOM 13100 C CA . TYR B 1 675 ? 12.826 23.013 27.675 1 98.08 675 TYR B CA 1
ATOM 13101 C C . TYR B 1 675 ? 13.206 22.797 26.215 1 98.08 675 TYR B C 1
ATOM 13103 O O . TYR B 1 675 ? 14.382 22.616 25.893 1 98.08 675 TYR B O 1
ATOM 13111 N N . TYR B 1 676 ? 12.284 22.851 25.365 1 98.17 676 TYR B N 1
ATOM 13112 C CA . TYR B 1 676 ? 12.554 22.643 23.947 1 98.17 676 TYR B CA 1
ATOM 13113 C C . TYR B 1 676 ? 13.412 23.77 23.384 1 98.17 676 TYR B C 1
ATOM 13115 O O . TYR B 1 676 ? 14.272 23.537 22.531 1 98.17 676 TYR B O 1
ATOM 13123 N N . ARG B 1 677 ? 13.168 25.016 23.835 1 98.06 677 ARG B N 1
ATOM 13124 C CA . ARG B 1 677 ? 14.006 26.138 23.423 1 98.06 677 ARG B CA 1
ATOM 13125 C C . ARG B 1 677 ? 15.456 25.922 23.846 1 98.06 677 ARG B C 1
ATOM 13127 O O . ARG B 1 677 ? 16.381 26.304 23.126 1 98.06 677 ARG B O 1
ATOM 13134 N N . SER B 1 678 ? 15.634 25.248 24.942 1 97.77 678 SER B N 1
ATOM 13135 C CA . SER B 1 678 ? 16.972 25.025 25.48 1 97.77 678 SER B CA 1
ATOM 13136 C C . SER B 1 678 ? 17.707 23.94 24.7 1 97.77 678 SER B C 1
ATOM 13138 O O . SER B 1 678 ? 18.936 23.863 24.741 1 97.77 678 SER B O 1
ATOM 13140 N N . LEU B 1 679 ? 16.967 23.088 23.973 1 97.18 679 LEU B N 1
ATOM 13141 C CA . LEU B 1 679 ? 17.56 21.929 23.315 1 97.18 679 LEU B CA 1
ATOM 13142 C C . LEU B 1 679 ? 18.017 22.28 21.903 1 97.18 679 LEU B C 1
ATOM 13144 O O . LEU B 1 679 ? 18.583 21.438 21.202 1 97.18 679 LEU B O 1
ATOM 13148 N N . ARG B 1 680 ? 17.84 23.485 21.529 1 96.18 680 ARG B N 1
ATOM 13149 C CA . ARG B 1 680 ? 18.141 23.91 20.166 1 96.18 680 ARG B CA 1
ATOM 13150 C C . ARG B 1 680 ? 19.571 23.544 19.782 1 96.18 680 ARG B C 1
ATOM 13152 O O . ARG B 1 680 ? 19.814 23.042 18.682 1 96.18 680 ARG B O 1
ATOM 13159 N N . ASP B 1 681 ? 20.534 23.808 20.677 1 95.37 681 ASP B N 1
ATOM 13160 C CA . ASP B 1 681 ? 21.941 23.632 20.33 1 95.37 681 ASP B CA 1
ATOM 13161 C C . ASP B 1 681 ? 22.53 22.409 21.029 1 95.37 681 ASP B C 1
ATOM 13163 O O . ASP B 1 681 ? 23.751 22.266 21.118 1 95.37 681 ASP B O 1
ATOM 13167 N N . ASP B 1 682 ? 21.594 21.625 21.654 1 94.85 682 ASP B N 1
ATOM 13168 C CA . ASP B 1 682 ? 22.069 20.333 22.141 1 94.85 682 ASP B CA 1
ATOM 13169 C C . ASP B 1 682 ? 22.612 19.482 20.996 1 94.85 682 ASP B C 1
ATOM 13171 O O . ASP B 1 682 ? 21.906 19.222 20.019 1 94.85 682 ASP B O 1
ATOM 13175 N N . PRO B 1 683 ? 23.782 19.03 21.074 1 93.23 683 PRO B N 1
ATOM 13176 C CA . PRO B 1 683 ? 24.409 18.362 19.931 1 93.23 683 PRO B CA 1
ATOM 13177 C C . PRO B 1 683 ? 23.724 17.046 19.568 1 93.23 683 PRO B C 1
ATOM 13179 O O . PRO B 1 683 ? 23.9 16.54 18.457 1 93.23 683 PRO B O 1
ATOM 13182 N N . ASN B 1 684 ? 22.936 16.542 20.51 1 92.85 684 ASN B N 1
ATOM 13183 C CA . ASN B 1 684 ? 22.319 15.243 20.263 1 92.85 684 ASN B CA 1
ATOM 13184 C C . ASN B 1 684 ? 20.851 15.385 19.872 1 92.85 684 ASN B C 1
ATOM 13186 O O . ASN B 1 684 ? 20.217 14.412 19.46 1 92.85 684 ASN B O 1
ATOM 13190 N N . VAL B 1 685 ? 20.293 16.553 19.928 1 95.13 685 VAL B N 1
ATOM 13191 C CA . VAL B 1 685 ? 18.855 16.694 19.724 1 95.13 685 VAL B CA 1
ATOM 13192 C C . VAL B 1 685 ? 18.585 17.767 18.671 1 95.13 685 VAL B C 1
ATOM 13194 O O . VAL B 1 685 ? 18.081 17.467 17.586 1 95.13 685 VAL B O 1
ATOM 13197 N N . GLN B 1 686 ? 19.014 19.025 18.945 1 96.1 686 GLN B N 1
ATOM 13198 C CA . GLN B 1 686 ? 18.83 20.153 18.038 1 96.1 686 GLN B CA 1
ATOM 13199 C C . GLN B 1 686 ? 17.351 20.392 17.75 1 96.1 686 GLN B C 1
ATOM 13201 O O . GLN B 1 686 ? 16.923 20.35 16.594 1 96.1 686 GLN B O 1
ATOM 13206 N N . THR B 1 687 ? 16.633 20.725 18.756 1 97.89 687 THR B N 1
ATOM 13207 C CA . THR B 1 687 ? 15.213 21.018 18.594 1 97.89 687 THR B CA 1
ATOM 13208 C C . THR B 1 687 ? 15.013 22.354 17.884 1 97.89 687 THR B C 1
ATOM 13210 O O . THR B 1 687 ? 15.551 23.377 18.312 1 97.89 687 THR B O 1
ATOM 13213 N N . TYR B 1 688 ? 14.175 22.315 16.856 1 97.99 688 TYR B N 1
ATOM 13214 C CA . TYR B 1 688 ? 13.99 23.546 16.095 1 97.99 688 TYR B CA 1
ATOM 13215 C C . TYR B 1 688 ? 12.511 23.888 15.962 1 97.99 688 TYR B C 1
ATOM 13217 O O . TYR B 1 688 ? 12.13 24.708 15.123 1 97.99 688 TYR B O 1
ATOM 13225 N N . GLY B 1 689 ? 11.689 23.277 16.764 1 98.07 689 GLY B N 1
ATOM 13226 C CA . GLY B 1 689 ? 10.279 23.62 16.671 1 98.07 689 GLY B CA 1
ATOM 13227 C C . GLY B 1 689 ? 9.493 23.255 17.915 1 98.07 6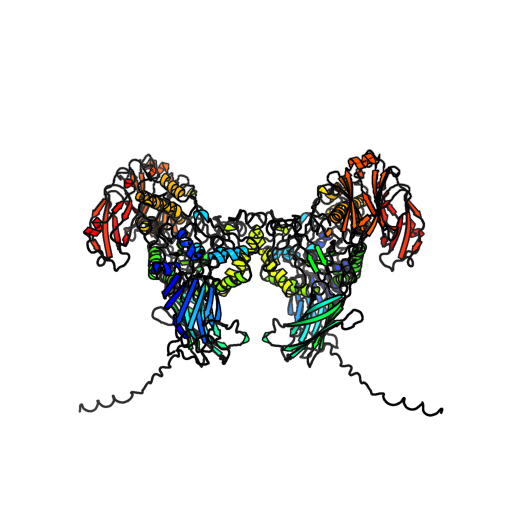89 GLY B C 1
ATOM 13228 O O . GLY B 1 689 ? 9.742 22.217 18.531 1 98.07 689 GLY B O 1
ATOM 13229 N N . ALA B 1 690 ? 8.607 24.031 18.286 1 98.54 690 ALA B N 1
ATOM 13230 C CA . ALA B 1 690 ? 7.635 23.85 19.361 1 98.54 690 ALA B CA 1
ATOM 13231 C C . ALA B 1 690 ? 6.296 24.487 19.003 1 98.54 690 ALA B C 1
ATOM 13233 O O . ALA B 1 690 ? 6.122 25.7 19.139 1 98.54 690 ALA B O 1
ATOM 13234 N N . LEU B 1 691 ? 5.403 23.711 18.488 1 98.75 691 LEU B N 1
ATOM 13235 C CA . LEU B 1 691 ? 4.051 24.151 18.165 1 98.75 691 LEU B CA 1
ATOM 13236 C C . LEU B 1 691 ? 3.042 23.582 19.156 1 98.75 691 LEU B C 1
ATOM 13238 O O . LEU B 1 691 ? 2.685 22.404 19.078 1 98.75 691 LEU B O 1
ATOM 13242 N N . TYR B 1 692 ? 2.565 24.344 20.003 1 98.47 692 TYR B N 1
ATOM 13243 C CA . TYR B 1 692 ? 1.69 23.809 21.04 1 98.47 692 TYR B CA 1
ATOM 13244 C C . TYR B 1 692 ? 0.266 23.65 20.522 1 98.47 692 TYR B C 1
ATOM 13246 O O . TYR B 1 692 ? -0.13 24.312 19.56 1 98.47 692 TYR B O 1
ATOM 13254 N N . TRP B 1 693 ? -0.43 22.693 21.066 1 98.15 693 TRP B N 1
ATOM 13255 C CA . TRP B 1 693 ? -1.868 22.48 20.935 1 98.15 693 TRP B CA 1
ATOM 13256 C C . TRP B 1 693 ? -2.618 23.078 22.12 1 98.15 693 TRP B C 1
ATOM 13258 O O . TRP B 1 693 ? -2.406 22.672 23.266 1 98.15 693 TRP B O 1
ATOM 13268 N N . GLN B 1 694 ? -3.41 24.209 21.803 1 97.16 694 GLN B N 1
ATOM 13269 C CA . GLN B 1 694 ? -3.703 24.779 20.492 1 97.16 694 GLN B CA 1
ATOM 13270 C C . GLN B 1 694 ? -3.914 26.288 20.583 1 97.16 694 GLN B C 1
ATOM 13272 O O . GLN B 1 694 ? -3.973 26.846 21.681 1 97.16 694 GLN B O 1
ATOM 13277 N N . LEU B 1 695 ? -4.013 27.001 19.499 1 98.51 695 LEU B N 1
ATOM 13278 C CA . LEU B 1 695 ? -4.075 28.458 19.468 1 98.51 695 LEU B CA 1
ATOM 13279 C C . LEU B 1 695 ? -5.435 28.955 19.946 1 98.51 695 LEU B C 1
ATOM 13281 O O . LEU B 1 695 ? -5.517 29.734 20.899 1 98.51 695 LEU B O 1
ATOM 13285 N N . ASN B 1 696 ? -6.511 28.476 19.314 1 98.04 696 ASN B N 1
ATOM 13286 C CA . ASN B 1 696 ? -7.82 29.078 19.543 1 98.04 696 ASN B CA 1
ATOM 13287 C C . ASN B 1 696 ? -8.851 28.035 19.963 1 98.04 696 ASN B C 1
ATOM 13289 O O . ASN B 1 696 ? -8.691 26.847 19.677 1 98.04 696 ASN B O 1
ATOM 13293 N N . SER B 1 697 ? -9.918 28.586 20.627 1 97.73 697 SER B N 1
ATOM 13294 C CA . SER B 1 697 ? -11.093 27.787 20.96 1 97.73 697 SER B CA 1
ATOM 13295 C C . SER B 1 697 ? -12.217 28.012 19.955 1 97.73 697 SER B C 1
ATOM 13297 O O . SER B 1 697 ? -12.345 29.101 19.392 1 97.73 697 SER B O 1
ATOM 13299 N N . ILE B 1 698 ? -12.963 27.02 19.817 1 97.42 698 ILE B N 1
ATOM 13300 C CA . ILE B 1 698 ? -14.015 27.085 18.808 1 97.42 698 ILE B CA 1
ATOM 13301 C C . ILE B 1 698 ? -15.337 27.473 19.465 1 97.42 698 ILE B C 1
ATOM 13303 O O . ILE B 1 698 ? -16.272 27.906 18.787 1 97.42 698 ILE B O 1
ATOM 13307 N N . TRP B 1 699 ? -15.463 27.345 20.813 1 97.62 699 TRP B N 1
ATOM 13308 C CA . TRP B 1 699 ? -16.595 27.722 21.653 1 97.62 699 TRP B CA 1
ATOM 13309 C C . TRP B 1 699 ? -16.169 27.861 23.11 1 97.62 699 TRP B C 1
ATOM 13311 O O . TRP B 1 699 ? -14.996 27.672 23.442 1 97.62 699 TRP B O 1
ATOM 13321 N N . GLN B 1 700 ? -17.085 28.323 24.017 1 97.58 700 GLN B N 1
ATOM 13322 C CA . GLN B 1 700 ? -16.763 28.496 25.43 1 97.58 700 GLN B CA 1
ATOM 13323 C C . GLN B 1 700 ? -16.656 27.149 26.139 1 97.58 700 GLN B C 1
ATOM 13325 O O . GLN B 1 700 ? -17.665 26.478 26.366 1 97.58 700 GLN B O 1
ATOM 13330 N N . THR B 1 701 ? -15.351 26.802 26.43 1 97.2 701 THR B N 1
ATOM 13331 C CA . THR B 1 701 ? -15.174 25.44 26.923 1 97.2 701 THR B CA 1
ATOM 13332 C C . THR B 1 701 ? -13.875 25.316 27.714 1 97.2 701 THR B C 1
ATOM 13334 O O . THR B 1 701 ? -13.274 26.323 28.093 1 97.2 701 THR B O 1
ATOM 13337 N N . VAL B 1 702 ? -13.569 24.04 28.122 1 97.13 702 VAL B N 1
ATOM 13338 C CA . VAL B 1 702 ? -12.277 23.62 28.655 1 97.13 702 VAL B CA 1
ATOM 13339 C C . VAL B 1 702 ? -11.458 22.947 27.556 1 97.13 702 VAL B C 1
ATOM 13341 O O . VAL B 1 702 ? -11.91 21.977 26.943 1 97.13 702 VAL B O 1
ATOM 13344 N N . ASP B 1 703 ? -10.432 23.491 27.223 1 97.49 703 ASP B N 1
ATOM 13345 C CA . ASP B 1 703 ? -9.599 22.919 26.169 1 97.49 703 ASP B CA 1
ATOM 13346 C C . ASP B 1 703 ? -8.144 23.356 26.321 1 97.49 703 ASP B C 1
ATOM 13348 O O . ASP B 1 703 ? -7.736 23.812 27.391 1 97.49 703 ASP B O 1
ATOM 13352 N N . TRP B 1 704 ? -7.331 23.105 25.313 1 98.33 704 TRP B N 1
ATOM 13353 C CA . TRP B 1 704 ? -5.889 23.33 25.352 1 98.33 704 TRP B CA 1
ATOM 13354 C C . TRP B 1 704 ? -5.543 24.73 24.857 1 98.33 704 TRP B C 1
ATOM 13356 O O . TRP B 1 704 ? -4.38 25.138 24.894 1 98.33 704 TRP B O 1
ATOM 13366 N N . ALA B 1 705 ? -6.484 25.547 24.481 1 98.42 705 ALA B N 1
ATOM 13367 C CA . ALA B 1 705 ? -6.263 26.782 23.733 1 98.42 705 ALA B CA 1
ATOM 13368 C C . ALA B 1 705 ? -5.66 27.863 24.624 1 98.42 705 ALA B C 1
ATOM 13370 O O . ALA B 1 705 ? -5.93 27.908 25.827 1 98.42 705 ALA B O 1
ATOM 13371 N N . SER B 1 706 ? -4.889 28.736 23.999 1 98.34 706 SER B N 1
ATOM 13372 C CA . SER B 1 706 ? -4.38 29.908 24.703 1 98.34 706 SER B CA 1
ATOM 13373 C C . SER B 1 706 ? -5.29 31.114 24.498 1 98.34 706 SER B C 1
ATOM 13375 O O . SER B 1 706 ? -5.243 32.073 25.272 1 98.34 706 SER B O 1
ATOM 13377 N N . LEU B 1 707 ? -6.086 31.044 23.442 1 98.01 707 LEU B N 1
ATOM 13378 C CA . LEU B 1 707 ? -7.105 32.058 23.194 1 98.01 707 LEU B CA 1
ATOM 13379 C C . LEU B 1 707 ? -8.502 31.495 23.43 1 98.01 707 LEU B C 1
ATOM 13381 O O . LEU B 1 707 ? -8.857 30.452 22.877 1 98.01 707 LEU B O 1
ATOM 13385 N N . GLU B 1 708 ? -9.253 32.18 24.228 1 96.97 708 GLU B N 1
ATOM 13386 C CA . GLU B 1 708 ? -10.634 31.76 24.445 1 96.97 708 GLU B CA 1
ATOM 13387 C C . GLU B 1 708 ? -11.512 32.111 23.247 1 96.97 708 GLU B C 1
ATOM 13389 O O . GLU B 1 708 ? -11.094 32.862 22.363 1 96.97 708 GLU B O 1
ATOM 13394 N N . TYR B 1 709 ? -12.678 31.444 23.249 1 96.14 709 TYR B N 1
ATOM 13395 C CA . TYR B 1 709 ? -13.655 31.893 22.264 1 96.14 709 TYR B CA 1
ATOM 13396 C C . TYR B 1 709 ? -13.926 33.386 22.406 1 96.14 709 TYR B C 1
ATOM 13398 O O . TYR B 1 709 ? -14.123 33.885 23.517 1 96.14 709 TYR B O 1
ATOM 13406 N N . GLY B 1 710 ? -13.805 34.132 21.35 1 90.52 710 GLY B N 1
ATOM 13407 C CA . GLY B 1 710 ? -13.907 35.582 21.405 1 90.52 710 GLY B CA 1
ATOM 13408 C C . GLY B 1 710 ? -12.558 36.272 21.48 1 90.52 710 GLY B C 1
ATOM 13409 O O . GLY B 1 710 ? -12.484 37.503 21.487 1 90.52 710 GLY B O 1
ATOM 13410 N N . LEU B 1 711 ? -11.473 35.528 21.659 1 92.54 711 LEU B N 1
ATOM 13411 C CA . LEU B 1 711 ? -10.096 35.973 21.47 1 92.54 711 LEU B CA 1
ATOM 13412 C C . LEU B 1 711 ? -9.534 36.561 22.759 1 92.54 711 LEU B C 1
ATOM 13414 O O . LEU B 1 711 ? -8.475 37.194 22.748 1 92.54 711 LEU B O 1
ATOM 13418 N N . LYS B 1 712 ? -10.301 36.395 23.826 1 93.75 712 LYS B N 1
ATOM 13419 C CA . LYS B 1 712 ? -9.688 36.776 25.095 1 93.75 712 LYS B CA 1
ATOM 13420 C C . LYS B 1 712 ? -8.449 35.933 25.382 1 93.75 712 LYS B C 1
ATOM 13422 O O . LYS B 1 712 ? -8.457 34.718 25.176 1 93.75 712 LYS B O 1
ATOM 13427 N N . TRP B 1 713 ? -7.4 36.596 25.817 1 96.86 713 TRP B N 1
ATOM 13428 C CA . TRP B 1 713 ? -6.164 35.889 26.136 1 96.86 713 TRP B CA 1
ATOM 13429 C C . TRP B 1 713 ? -6.285 35.155 27.467 1 96.86 713 TRP B C 1
ATOM 13431 O O . TRP B 1 713 ? -6.633 35.757 28.486 1 96.86 713 TRP B O 1
ATOM 13441 N N . LYS B 1 714 ? -6.067 33.85 27.477 1 97.72 714 LYS B N 1
ATOM 13442 C CA . LYS B 1 714 ? -5.81 33.158 28.736 1 97.72 714 LYS B CA 1
ATOM 13443 C C . LYS B 1 714 ? -4.455 33.555 29.315 1 97.72 714 LYS B C 1
ATOM 13445 O O . LYS B 1 714 ? -3.635 34.166 28.627 1 97.72 714 LYS B O 1
ATOM 13450 N N . MET B 1 715 ? -4.25 33.223 30.574 1 97.93 715 MET B N 1
ATOM 13451 C CA . MET B 1 715 ? -2.958 33.489 31.199 1 97.93 715 MET B CA 1
ATOM 13452 C C . MET B 1 715 ? -1.823 32.876 30.386 1 97.93 715 MET B C 1
ATOM 13454 O O . MET B 1 715 ? -0.767 33.491 30.223 1 97.93 715 MET B O 1
ATOM 13458 N N . MET B 1 716 ? -2.052 31.725 29.891 1 98.06 716 MET B N 1
ATOM 13459 C CA . MET B 1 716 ? -1.032 31.017 29.123 1 98.06 716 MET B CA 1
ATOM 13460 C C . MET B 1 716 ? -0.556 31.859 27.944 1 98.06 716 MET B C 1
ATOM 13462 O O . MET B 1 716 ? 0.624 31.827 27.589 1 98.06 716 MET B O 1
ATOM 13466 N N . HIS B 1 717 ? -1.453 32.544 27.302 1 98.28 717 HIS B N 1
ATOM 13467 C CA . HIS B 1 717 ? -1.069 33.304 26.118 1 98.28 717 HIS B CA 1
ATOM 13468 C C . HIS B 1 717 ? -0.064 34.397 26.467 1 98.28 717 HIS B C 1
ATOM 13470 O O . HIS B 1 717 ? 0.787 34.749 25.646 1 98.28 717 HIS B O 1
ATOM 13476 N N . TYR B 1 718 ? -0.139 34.975 27.615 1 97.96 718 TYR B N 1
ATOM 13477 C CA . TYR B 1 718 ? 0.866 35.918 28.092 1 97.96 718 TYR B CA 1
ATOM 13478 C C . TYR B 1 718 ? 2.199 35.218 28.333 1 97.96 718 TYR B C 1
ATOM 13480 O O . TYR B 1 718 ? 3.261 35.782 28.062 1 97.96 718 TYR B O 1
ATOM 13488 N N . PHE B 1 719 ? 2.117 34.012 28.828 1 98.33 719 PHE B N 1
ATOM 13489 C CA . PHE B 1 719 ? 3.33 33.222 29.003 1 98.33 719 PHE B CA 1
ATOM 13490 C C . PHE B 1 719 ? 3.94 32.861 27.654 1 98.33 719 PHE B C 1
ATOM 13492 O O . PHE B 1 719 ? 5.163 32.787 27.519 1 98.33 719 PHE B O 1
ATOM 13499 N N . VAL B 1 720 ? 3.091 32.604 26.634 1 98.5 720 VAL B N 1
ATOM 13500 C CA . VAL B 1 720 ? 3.569 32.34 25.281 1 98.5 720 VAL B CA 1
ATOM 13501 C C . VAL B 1 720 ? 4.42 33.511 24.795 1 98.5 720 VAL B C 1
ATOM 13503 O O . VAL B 1 720 ? 5.5 33.311 24.234 1 98.5 720 VAL B O 1
ATOM 13506 N N . LYS B 1 721 ? 3.886 34.665 24.969 1 97.6 721 LYS B N 1
ATOM 13507 C CA . LYS B 1 721 ? 4.607 35.872 24.575 1 97.6 721 LYS B CA 1
ATOM 13508 C C . LYS B 1 721 ? 6.006 35.899 25.182 1 97.6 721 LYS B C 1
ATOM 13510 O O . LYS B 1 721 ? 6.967 36.304 24.524 1 97.6 721 LYS B O 1
ATOM 13515 N N . ASP B 1 722 ? 6.137 35.387 26.372 1 97.16 722 ASP B N 1
ATOM 13516 C CA . ASP B 1 722 ? 7.408 35.417 27.089 1 97.16 722 ASP B CA 1
ATOM 13517 C C . ASP B 1 722 ? 8.319 34.276 26.64 1 97.16 722 ASP B C 1
ATOM 13519 O O . ASP B 1 722 ? 9.479 34.502 26.291 1 97.16 722 ASP B O 1
ATOM 13523 N N . PHE B 1 723 ? 7.765 33.062 26.624 1 98.09 723 PHE B N 1
ATOM 13524 C CA . PHE B 1 723 ? 8.673 31.947 26.377 1 98.09 723 PHE B CA 1
ATOM 13525 C C . PHE B 1 723 ? 9.017 31.847 24.896 1 98.09 723 PHE B C 1
ATOM 13527 O O . PHE B 1 723 ? 9.949 31.135 24.517 1 98.09 723 PHE B O 1
ATOM 13534 N N . PHE B 1 724 ? 8.351 32.653 24.039 1 98.35 724 PHE B N 1
ATOM 13535 C CA . PHE B 1 724 ? 8.708 32.713 22.627 1 98.35 724 PHE B CA 1
ATOM 13536 C C . PHE B 1 724 ? 9.38 34.039 22.294 1 98.35 724 PHE B C 1
ATOM 13538 O O . PHE B 1 724 ? 9.488 34.41 21.123 1 98.35 724 PHE B O 1
ATOM 13545 N N . SER B 1 725 ? 9.803 34.752 23.298 1 97.18 725 SER B N 1
ATOM 13546 C CA . SER B 1 725 ? 10.508 36.007 23.061 1 97.18 725 SER B CA 1
ATOM 13547 C C . SER B 1 725 ? 11.758 35.788 22.216 1 97.18 725 SER B C 1
ATOM 13549 O O . SER B 1 725 ? 12.268 34.669 22.131 1 97.18 725 SER B O 1
ATOM 13551 N N . GLU B 1 726 ? 12.168 36.797 21.575 1 96.89 726 GLU B N 1
ATOM 13552 C CA . GLU B 1 726 ? 13.321 36.724 20.683 1 96.89 726 GLU B CA 1
ATOM 13553 C C . GLU B 1 726 ? 14.565 36.246 21.427 1 96.89 726 GLU B C 1
ATOM 13555 O O . GLU B 1 726 ? 15.362 35.478 20.885 1 96.89 726 GLU B O 1
ATOM 13560 N N . SER B 1 727 ? 14.804 36.81 22.653 1 97.46 727 SER B N 1
ATOM 13561 C CA . SER B 1 727 ? 15.848 36.369 23.571 1 97.46 727 SER B CA 1
ATOM 13562 C C . SER B 1 727 ? 15.268 36.004 24.934 1 97.46 727 SER B C 1
ATOM 13564 O O . SER B 1 727 ? 14.378 36.691 25.44 1 97.46 727 SER B O 1
ATOM 13566 N N . LEU B 1 728 ? 15.732 34.904 25.451 1 97.78 728 LEU B N 1
ATOM 13567 C CA . LEU B 1 728 ? 15.106 34.337 26.64 1 97.78 728 LEU B CA 1
ATOM 13568 C C . LEU B 1 728 ? 16.156 33.775 27.593 1 97.78 728 LE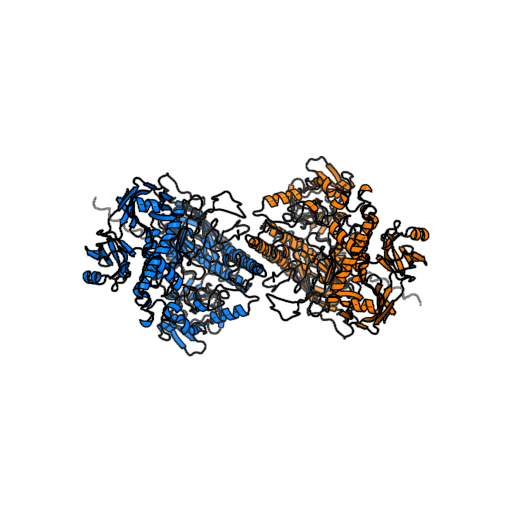U B C 1
ATOM 13570 O O . LEU B 1 728 ? 17.09 33.095 27.162 1 97.78 728 LEU B O 1
ATOM 13574 N N . VAL B 1 729 ? 16.113 34.178 28.862 1 98.5 729 VAL B N 1
ATOM 13575 C CA . VAL B 1 729 ? 16.801 33.445 29.92 1 98.5 729 VAL B CA 1
ATOM 13576 C C . VAL B 1 729 ? 15.847 32.434 30.552 1 98.5 729 VAL B C 1
ATOM 13578 O O . VAL B 1 729 ? 14.685 32.75 30.82 1 98.5 729 VAL B O 1
ATOM 13581 N N . LEU B 1 730 ? 16.237 31.214 30.639 1 98.3 730 LEU B N 1
ATOM 13582 C CA . LEU B 1 730 ? 15.378 30.164 31.175 1 98.3 730 LEU B CA 1
ATOM 13583 C C . LEU B 1 730 ? 16.172 29.214 32.065 1 98.3 730 LEU B C 1
ATOM 13585 O O . LEU B 1 730 ? 17.405 29.245 32.07 1 98.3 730 LEU B O 1
ATOM 13589 N N . SER B 1 731 ? 15.431 28.442 32.864 1 97.82 731 SER B N 1
ATOM 13590 C CA . SER B 1 731 ? 16.047 27.45 33.74 1 97.82 731 SER B CA 1
ATOM 13591 C C . SER B 1 731 ? 15.165 26.214 33.881 1 97.82 731 SER B C 1
ATOM 13593 O O . SER B 1 731 ? 13.955 26.279 33.655 1 97.82 731 SER B O 1
ATOM 13595 N N . TYR B 1 732 ? 15.752 25.152 34.134 1 96.39 732 TYR B N 1
ATOM 13596 C CA . TYR B 1 732 ? 15.047 23.932 34.51 1 96.39 732 TYR B CA 1
ATOM 13597 C C . TYR B 1 732 ? 15.94 23.023 35.346 1 96.39 732 TYR B C 1
ATOM 13599 O O . TYR B 1 732 ? 17.15 23.245 35.439 1 96.39 732 TYR B O 1
ATOM 13607 N N . GLU B 1 733 ? 15.359 22.136 36.023 1 95.64 733 GLU B N 1
ATOM 13608 C CA . GLU B 1 733 ? 16.071 21.101 36.767 1 95.64 733 GLU B CA 1
ATOM 13609 C C . GLU B 1 733 ? 15.973 19.75 36.064 1 95.64 733 GLU B C 1
ATOM 13611 O O . GLU B 1 733 ? 14.895 19.354 35.616 1 95.64 733 GLU B O 1
ATOM 13616 N N . GLN B 1 734 ? 17.001 19.134 35.868 1 94.34 734 GLN B N 1
ATOM 13617 C CA . GLN B 1 734 ? 17.065 17.806 35.267 1 94.34 734 GLN B CA 1
ATOM 13618 C C . GLN B 1 734 ? 18.072 16.92 35.995 1 94.34 734 GLN B C 1
ATOM 13620 O O . GLN B 1 734 ? 19.241 17.285 36.134 1 94.34 734 GLN B O 1
ATOM 13625 N N . GLY B 1 735 ? 17.653 15.865 36.48 1 90.41 735 GLY B N 1
ATOM 13626 C CA . GLY B 1 735 ? 18.524 14.931 37.176 1 90.41 735 GLY B CA 1
ATOM 13627 C C . GLY B 1 735 ? 19.117 15.504 38.449 1 90.41 735 GLY B C 1
ATOM 13628 O O . GLY B 1 735 ? 20.276 15.238 38.775 1 90.41 735 GLY B O 1
ATOM 13629 N N . GLY B 1 736 ? 18.518 16.429 39.04 1 91.09 736 GLY B N 1
ATOM 13630 C CA . GLY B 1 736 ? 18.999 17.025 40.276 1 91.09 736 GLY B CA 1
ATOM 13631 C C . GLY B 1 736 ? 19.879 18.24 40.051 1 91.09 736 GLY B C 1
ATOM 13632 O O . GLY B 1 736 ? 20.402 18.82 41.004 1 91.09 736 GLY B O 1
ATOM 13633 N N . TRP B 1 737 ? 20.027 18.584 38.852 1 95.49 737 TRP B N 1
ATOM 13634 C CA . TRP B 1 737 ? 20.863 19.736 38.529 1 95.49 737 TRP B CA 1
ATOM 13635 C C . TRP B 1 737 ? 20.01 20.922 38.093 1 95.49 737 TRP B C 1
ATOM 13637 O O . TRP B 1 737 ? 19.131 20.783 37.239 1 95.49 737 TRP B O 1
ATOM 13647 N N . PHE B 1 738 ? 20.294 22.067 38.692 1 96.86 738 PHE B N 1
ATOM 13648 C CA . PHE B 1 738 ? 19.703 23.335 38.281 1 96.86 738 PHE B CA 1
ATOM 13649 C C . PHE B 1 738 ? 20.531 23.986 37.18 1 96.86 738 PHE B C 1
ATOM 13651 O O . PHE B 1 738 ? 21.726 24.233 37.357 1 96.86 738 PHE B O 1
ATOM 13658 N N . LYS B 1 739 ? 19.856 24.232 36.034 1 97.85 739 LYS B N 1
ATOM 13659 C CA . LYS B 1 739 ? 20.558 24.742 34.86 1 97.85 739 LYS B CA 1
ATOM 13660 C C . LYS B 1 739 ? 19.94 26.049 34.374 1 97.85 739 LYS B C 1
ATOM 13662 O O . LYS B 1 739 ? 18.722 26.228 34.44 1 97.85 739 LYS B O 1
ATOM 13667 N N . ILE B 1 740 ? 20.761 27.012 33.923 1 98.22 740 ILE B N 1
ATOM 13668 C CA . ILE B 1 740 ? 20.309 28.272 33.343 1 98.22 740 ILE B CA 1
ATOM 13669 C C . ILE B 1 740 ? 20.805 28.386 31.904 1 98.22 740 ILE B C 1
ATOM 13671 O O . ILE B 1 740 ? 21.979 28.131 31.623 1 98.22 740 ILE B O 1
ATOM 13675 N N . PHE B 1 741 ? 19.916 28.732 31.02 1 98.17 741 PHE B N 1
ATOM 13676 C CA . PHE B 1 741 ? 20.219 28.903 29.604 1 98.17 741 PHE B CA 1
ATOM 13677 C C . PHE B 1 741 ? 19.844 30.304 29.136 1 98.17 741 PHE B C 1
ATOM 13679 O O . PHE B 1 741 ? 18.938 30.929 29.692 1 98.17 741 PHE B O 1
ATOM 13686 N N . VAL B 1 742 ? 20.531 30.79 28.161 1 98.2 742 VAL B N 1
ATOM 13687 C CA . VAL B 1 742 ? 20.12 31.941 27.364 1 98.2 742 VAL B CA 1
ATOM 13688 C C . VAL B 1 742 ? 20.004 31.538 25.895 1 98.2 742 VAL B C 1
ATOM 13690 O O . VAL B 1 742 ? 20.911 30.908 25.345 1 98.2 742 VAL B O 1
ATOM 13693 N N . THR B 1 743 ? 18.915 31.779 25.31 1 97.47 743 THR B N 1
ATOM 13694 C CA . THR B 1 743 ? 18.716 31.488 23.895 1 97.47 743 THR B CA 1
ATOM 13695 C C . THR B 1 743 ? 18.23 32.728 23.15 1 97.47 743 THR B C 1
ATOM 13697 O O . THR B 1 743 ? 17.602 33.608 23.743 1 97.47 743 THR B O 1
ATOM 13700 N N . THR B 1 744 ? 18.574 32.87 21.853 1 97.02 744 THR B N 1
ATOM 13701 C CA . THR B 1 744 ? 18.166 34.039 21.082 1 97.02 744 THR B CA 1
ATOM 13702 C C . THR B 1 744 ? 17.885 33.659 19.631 1 97.02 744 THR B C 1
ATOM 13704 O O . THR B 1 744 ? 18.559 32.792 19.069 1 97.02 744 THR B O 1
ATOM 13707 N N . ASP B 1 745 ? 16.919 34.294 19.079 1 96.63 745 ASP B N 1
ATOM 13708 C CA . ASP B 1 745 ? 16.577 34.15 17.668 1 96.63 745 ASP B CA 1
ATOM 13709 C C . ASP B 1 745 ? 17.058 35.353 16.86 1 96.63 745 ASP B C 1
ATOM 13711 O O . ASP B 1 745 ? 16.669 35.528 15.704 1 96.63 745 ASP B O 1
ATOM 13715 N N . ARG B 1 746 ? 17.883 36.109 17.506 1 95.19 746 ARG B N 1
ATOM 13716 C CA . ARG B 1 746 ? 18.426 37.277 16.821 1 95.19 746 ARG B CA 1
ATOM 13717 C C . ARG B 1 746 ? 19.441 36.867 15.759 1 95.19 746 ARG B C 1
ATOM 13719 O O . ARG B 1 746 ? 20.183 35.9 15.943 1 95.19 746 ARG B O 1
ATOM 13726 N N . MET B 1 747 ? 19.505 37.629 14.727 1 95.42 747 MET B N 1
ATOM 13727 C CA . MET B 1 747 ? 20.468 37.382 13.657 1 95.42 747 MET B CA 1
ATOM 13728 C C . MET B 1 747 ? 21.793 38.08 13.946 1 95.42 747 MET B C 1
ATOM 13730 O O . MET B 1 747 ? 22.766 37.902 13.212 1 95.42 747 MET B O 1
ATOM 13734 N N . LYS B 1 748 ? 21.815 38.778 15.037 1 94.95 748 LYS B N 1
ATOM 13735 C CA . LYS B 1 748 ? 23.031 39.418 15.53 1 94.95 748 LYS B CA 1
ATOM 13736 C C . LYS B 1 748 ? 23.425 38.87 16.899 1 94.95 748 LYS B C 1
ATOM 13738 O O . LYS B 1 748 ? 22.562 38.496 17.695 1 94.95 748 LYS B O 1
ATOM 13743 N N . GLN B 1 749 ? 24.681 38.872 17.12 1 95.56 749 GLN B N 1
ATOM 13744 C CA . GLN B 1 749 ? 25.201 38.412 18.403 1 95.56 749 GLN B CA 1
ATOM 13745 C C . GLN B 1 749 ? 24.591 39.201 19.558 1 95.56 749 GLN B C 1
ATOM 13747 O O . GLN B 1 749 ? 24.464 40.424 19.483 1 95.56 749 GLN B O 1
ATOM 13752 N N . LEU B 1 750 ? 24.162 38.566 20.554 1 96.09 750 LEU B N 1
ATOM 13753 C CA . LEU B 1 750 ? 23.634 39.187 21.764 1 96.09 750 LEU B CA 1
ATOM 13754 C C . LEU B 1 750 ? 24.724 39.337 22.819 1 96.09 750 LEU B C 1
ATOM 13756 O O . LEU B 1 750 ? 25.354 38.352 23.211 1 96.09 750 LEU B O 1
ATOM 13760 N N . THR B 1 751 ? 25.072 40.51 23.233 1 96.12 751 THR B N 1
ATOM 13761 C CA . THR B 1 751 ? 25.92 40.793 24.385 1 96.12 751 THR B CA 1
ATOM 13762 C C . THR B 1 751 ? 25.079 41.223 25.583 1 96.12 751 THR B C 1
ATOM 13764 O O . THR B 1 751 ? 24.339 42.206 25.508 1 96.12 751 THR B O 1
ATOM 13767 N N . ALA B 1 752 ? 25.171 40.421 26.586 1 97.28 752 ALA B N 1
ATOM 13768 C CA . ALA B 1 752 ? 24.235 40.638 27.686 1 97.28 752 ALA B CA 1
ATOM 13769 C C . ALA B 1 752 ? 24.83 40.176 29.012 1 97.28 752 ALA B C 1
ATOM 13771 O O . ALA B 1 752 ? 25.961 39.684 29.055 1 97.28 752 ALA B O 1
ATOM 13772 N N . SER B 1 753 ? 24.187 40.483 30.042 1 97.75 753 SER B N 1
ATOM 13773 C CA . SER B 1 753 ? 24.449 39.935 31.368 1 97.75 753 SER B CA 1
ATOM 13774 C C . SER B 1 753 ? 23.198 39.293 31.958 1 97.75 753 SER B C 1
ATOM 13776 O O . SER B 1 753 ? 22.077 39.675 31.614 1 97.75 753 SER B O 1
ATOM 13778 N N . VAL B 1 754 ? 23.402 38.303 32.781 1 98.35 754 VAL B N 1
ATOM 13779 C CA . VAL B 1 754 ? 22.314 37.674 33.523 1 98.35 754 VAL B CA 1
ATOM 13780 C C . VAL B 1 754 ? 22.53 37.87 35.022 1 98.35 754 VAL B C 1
ATOM 13782 O O . VAL B 1 754 ? 23.646 37.709 35.521 1 98.35 754 VAL B O 1
ATOM 13785 N N . THR B 1 755 ? 21.558 38.344 35.681 1 98.23 755 THR B N 1
ATOM 13786 C CA . THR B 1 755 ? 21.525 38.406 37.138 1 98.23 755 THR B CA 1
ATOM 13787 C C . THR B 1 755 ? 20.52 37.405 37.699 1 98.23 755 THR B C 1
ATOM 13789 O O . THR B 1 755 ? 19.358 37.386 37.286 1 98.23 755 THR B O 1
ATOM 13792 N N . VAL B 1 756 ? 21.043 36.55 38.579 1 98.03 756 VAL B N 1
ATOM 13793 C CA . VAL B 1 756 ? 20.212 35.545 39.234 1 98.03 756 VAL B CA 1
ATOM 13794 C C . VAL B 1 756 ? 20.101 35.858 40.724 1 98.03 756 VAL B C 1
ATOM 13796 O O . VAL B 1 756 ? 21.113 35.95 41.423 1 98.03 756 VAL B O 1
ATOM 13799 N N . LYS B 1 757 ? 18.921 36.022 41.201 1 97.84 757 LYS B N 1
ATOM 13800 C CA . LYS B 1 757 ? 18.656 36.296 42.611 1 97.84 757 LYS B CA 1
ATOM 13801 C C . LYS B 1 757 ? 17.86 35.162 43.251 1 97.84 757 LYS B C 1
ATOM 13803 O O . LYS B 1 757 ? 16.857 34.709 42.695 1 97.84 757 LYS B O 1
ATOM 13808 N N . ILE B 1 758 ? 18.339 34.656 44.295 1 97.49 758 ILE B N 1
ATOM 13809 C CA . ILE B 1 758 ? 17.586 33.736 45.14 1 97.49 758 ILE B CA 1
ATOM 13810 C C . ILE B 1 758 ? 16.882 34.513 46.25 1 97.49 758 ILE B C 1
ATOM 13812 O O . ILE B 1 758 ? 17.533 35.16 47.073 1 97.49 758 ILE B O 1
ATOM 13816 N N . ILE B 1 759 ? 15.6 34.41 46.255 1 97.1 759 ILE B N 1
ATOM 13817 C CA . ILE B 1 759 ? 14.795 35.33 47.051 1 97.1 759 ILE B CA 1
ATOM 13818 C C . ILE B 1 759 ? 13.894 34.54 47.998 1 97.1 759 ILE B C 1
ATOM 13820 O O . ILE B 1 759 ? 13.322 33.518 47.612 1 97.1 759 ILE B O 1
ATOM 13824 N N . GLN B 1 760 ? 13.812 35.063 49.159 1 95.8 760 GLN B N 1
ATOM 13825 C CA . GLN B 1 760 ? 12.951 34.426 50.151 1 95.8 760 GLN B CA 1
ATOM 13826 C C . GLN B 1 760 ? 11.488 34.801 49.932 1 95.8 760 GLN B C 1
ATOM 13828 O O . GLN B 1 760 ? 11.17 35.967 49.689 1 95.8 760 GLN B O 1
ATOM 13833 N N . TYR B 1 761 ? 10.567 33.845 50.069 1 95.46 761 TYR B N 1
ATOM 13834 C CA . TYR B 1 761 ? 9.142 34.066 49.851 1 95.46 761 TYR B CA 1
ATOM 13835 C C . TYR B 1 761 ? 8.568 35.003 50.908 1 95.46 761 TYR B C 1
ATOM 13837 O O . TYR B 1 761 ? 7.794 35.908 50.589 1 95.46 761 TYR B O 1
ATOM 13845 N N . SER B 1 762 ? 8.924 34.906 52.161 1 92.85 762 SER B N 1
ATOM 13846 C CA . SER B 1 762 ? 8.24 35.455 53.327 1 92.85 762 SER B CA 1
ATOM 13847 C C . SER B 1 762 ? 8.352 36.976 53.368 1 92.85 762 SER B C 1
ATOM 13849 O O . SER B 1 762 ? 7.431 37.659 53.82 1 92.85 762 SER B O 1
ATOM 13851 N N . ASN B 1 763 ? 9.528 37.523 52.893 1 92.89 763 ASN B N 1
ATOM 13852 C CA . ASN B 1 763 ? 9.722 38.963 53.024 1 92.89 763 ASN B CA 1
ATOM 13853 C C . ASN B 1 763 ? 10.387 39.554 51.784 1 92.89 763 ASN B C 1
ATOM 13855 O O . ASN B 1 763 ? 10.663 40.754 51.734 1 92.89 763 ASN B O 1
ATOM 13859 N N . GLY B 1 764 ? 10.724 38.738 50.852 1 94.21 764 GLY B N 1
ATOM 13860 C CA . GLY B 1 764 ? 11.301 39.229 49.61 1 94.21 764 GLY B CA 1
ATOM 13861 C C . GLY B 1 764 ? 12.779 39.549 49.725 1 94.21 764 GLY B C 1
ATOM 13862 O O . GLY B 1 764 ? 13.349 40.201 48.846 1 94.21 764 GLY B O 1
ATOM 13863 N N . GLU B 1 765 ? 13.413 39.082 50.744 1 95.02 765 GLU B N 1
ATOM 13864 C CA . GLU B 1 765 ? 14.835 39.347 50.938 1 95.02 765 GLU B CA 1
ATOM 13865 C C . GLU B 1 765 ? 15.684 38.563 49.941 1 95.02 765 GLU B C 1
ATOM 13867 O O . GLU B 1 765 ? 15.433 37.381 49.699 1 95.02 765 GLU B O 1
ATOM 13872 N N . ILE B 1 766 ? 16.669 39.208 49.376 1 96.21 766 ILE B N 1
ATOM 13873 C CA . ILE B 1 766 ? 17.623 38.55 48.491 1 96.21 766 ILE B CA 1
ATOM 13874 C C . ILE B 1 766 ? 18.679 37.822 49.319 1 96.21 766 ILE B C 1
ATOM 13876 O O . ILE B 1 766 ? 19.447 38.452 50.049 1 96.21 766 ILE B O 1
ATOM 13880 N N . LYS B 1 767 ? 18.696 36.588 49.203 1 96.11 767 LYS B N 1
ATOM 13881 C CA . LYS B 1 767 ? 19.609 35.772 49.998 1 96.11 767 LYS B CA 1
ATOM 13882 C C . LYS B 1 767 ? 20.955 35.612 49.298 1 96.11 767 LYS B C 1
ATOM 13884 O O . LYS B 1 767 ? 21.982 35.42 49.952 1 96.11 767 LYS B O 1
ATOM 13889 N N . LYS B 1 768 ? 20.846 35.554 47.989 1 96.5 768 LYS B N 1
ATOM 13890 C CA . LYS B 1 768 ? 22.042 35.375 47.171 1 96.5 768 LYS B CA 1
ATOM 13891 C C . LYS B 1 768 ? 21.855 35.983 45.784 1 96.5 768 LYS B C 1
ATOM 13893 O O . LYS B 1 768 ? 20.752 35.961 45.234 1 96.5 768 LYS B O 1
ATOM 13898 N N . THR B 1 769 ? 22.903 36.556 45.213 1 97.01 769 THR B N 1
ATOM 13899 C CA . THR B 1 769 ? 22.91 37.083 43.853 1 97.01 769 THR B CA 1
ATOM 13900 C C . THR B 1 769 ? 24.064 36.49 43.049 1 97.01 769 THR B C 1
ATOM 13902 O O . THR B 1 769 ? 25.207 36.475 43.512 1 97.01 769 THR B O 1
ATOM 13905 N N . LEU B 1 770 ? 23.759 35.878 41.929 1 96.58 770 LEU B N 1
ATOM 13906 C CA . LEU B 1 770 ? 24.749 35.429 40.956 1 96.58 770 LEU B CA 1
ATOM 13907 C C . LEU B 1 770 ? 24.733 36.316 39.715 1 96.58 770 LEU B C 1
ATOM 13909 O O . LEU B 1 770 ? 23.664 36.634 39.188 1 96.58 770 LEU B O 1
ATOM 13913 N N . ASN B 1 771 ? 25.874 36.785 39.357 1 97.2 771 ASN B N 1
ATOM 13914 C CA . ASN B 1 771 ? 25.994 37.637 38.178 1 97.2 771 ASN B CA 1
ATOM 13915 C C . ASN B 1 771 ? 26.846 36.982 37.096 1 97.2 771 ASN B C 1
ATOM 13917 O O . ASN B 1 771 ? 27.905 36.422 37.388 1 97.2 771 ASN B O 1
ATOM 13921 N N . PHE B 1 772 ? 26.348 36.956 35.977 1 97.53 772 PHE B N 1
ATOM 13922 C CA . PHE B 1 772 ? 27.061 36.475 34.8 1 97.53 772 PHE B CA 1
ATOM 13923 C C . PHE B 1 772 ? 27.224 37.59 33.773 1 97.53 772 PHE B C 1
ATOM 13925 O O . PHE B 1 772 ? 26.389 37.745 32.88 1 97.53 772 PHE B O 1
ATOM 13932 N N . PRO B 1 773 ? 28.269 38.36 33.919 1 95.86 773 PRO B N 1
ATOM 13933 C CA . PRO B 1 773 ? 28.487 39.486 33.008 1 95.86 773 PRO B CA 1
ATOM 13934 C C . PRO B 1 773 ? 29.169 39.069 31.707 1 95.86 773 PRO B C 1
ATOM 13936 O O . PRO B 1 773 ? 29.697 37.959 31.611 1 95.86 773 PRO B O 1
ATOM 13939 N N . ASN B 1 774 ? 29.141 39.825 30.732 1 93.92 774 ASN B N 1
ATOM 13940 C CA . ASN B 1 774 ? 29.891 39.738 29.483 1 93.92 774 ASN B CA 1
ATOM 13941 C C . ASN B 1 774 ? 29.551 38.465 28.714 1 93.92 774 ASN B C 1
ATOM 13943 O O . ASN B 1 774 ? 30.446 37.767 28.233 1 93.92 774 ASN B O 1
ATOM 13947 N N . LEU B 1 775 ? 28.251 38.125 28.791 1 96.33 775 LEU B N 1
ATOM 13948 C CA . LEU B 1 775 ? 27.814 37 27.97 1 96.33 775 LEU B CA 1
ATOM 13949 C C . LEU B 1 775 ? 27.784 37.384 26.494 1 96.33 775 LEU B C 1
ATOM 13951 O O . LEU B 1 775 ? 27.35 38.483 26.143 1 96.33 775 LEU B O 1
ATOM 13955 N N . SER B 1 776 ? 28.337 36.548 25.645 1 95.56 776 SER B N 1
ATOM 13956 C CA . SER B 1 776 ? 28.266 36.663 24.192 1 95.56 776 SER B CA 1
ATOM 13957 C C . SER B 1 776 ? 27.576 35.451 23.575 1 95.56 776 SER B C 1
ATOM 13959 O O . SER B 1 776 ? 28.153 34.363 23.521 1 95.56 776 SER B O 1
ATOM 13961 N N . ILE B 1 777 ? 26.365 35.646 23.173 1 95.72 777 ILE B N 1
ATOM 13962 C CA . ILE B 1 777 ? 25.588 34.562 22.581 1 95.72 777 ILE B CA 1
ATOM 13963 C C . ILE B 1 777 ? 25.552 34.723 21.063 1 95.72 777 ILE B C 1
ATOM 13965 O O . ILE B 1 777 ? 25.126 35.762 20.552 1 95.72 777 ILE B O 1
ATOM 13969 N N . GLN B 1 778 ? 25.961 33.691 20.319 1 95.57 778 GLN B N 1
ATOM 13970 C CA . GLN B 1 778 ? 25.985 33.723 18.86 1 95.57 778 GLN B CA 1
ATOM 13971 C C . GLN B 1 778 ? 24.576 33.854 18.29 1 95.57 778 GLN B C 1
ATOM 13973 O O . GLN B 1 778 ? 23.599 33.486 18.944 1 95.57 778 GLN B O 1
ATOM 13978 N N . PRO B 1 779 ? 24.428 34.38 17.066 1 96.09 779 PRO B N 1
ATOM 13979 C CA . PRO B 1 779 ? 23.104 34.481 16.448 1 96.09 779 PRO B CA 1
ATOM 13980 C C . PRO B 1 779 ? 22.397 33.131 16.344 1 96.09 779 PRO B C 1
ATOM 13982 O O . PRO B 1 779 ? 23.034 32.119 16.042 1 96.09 779 PRO B O 1
ATOM 13985 N N . LEU B 1 780 ? 21.141 33.18 16.574 1 96.28 780 LEU B N 1
ATOM 13986 C CA . LEU B 1 780 ? 20.285 32.009 16.415 1 96.28 780 LEU B CA 1
ATOM 13987 C C . LEU B 1 780 ? 20.852 30.815 17.175 1 96.28 780 LEU B C 1
ATOM 13989 O O . LEU B 1 780 ? 21.008 29.73 16.609 1 96.28 780 LEU B O 1
ATOM 13993 N N . SER B 1 781 ? 21.11 31.028 18.468 1 95.88 781 SER B N 1
ATOM 13994 C CA . SER B 1 781 ? 21.728 29.97 19.26 1 95.88 781 SER B CA 1
ATOM 13995 C C . SER B 1 781 ? 21.315 30.063 20.725 1 95.88 781 SER B C 1
ATOM 13997 O O . SER B 1 781 ? 20.638 31.013 21.125 1 95.88 781 SER B O 1
ATOM 13999 N N . GLY B 1 782 ? 21.615 29.116 21.467 1 95.13 782 GLY B N 1
ATOM 14000 C CA . GLY B 1 782 ? 21.448 29.057 22.911 1 95.13 782 GLY B CA 1
ATOM 14001 C C . GLY B 1 782 ? 22.669 28.518 23.632 1 95.13 782 GLY B C 1
ATOM 14002 O O . GLY B 1 782 ? 23.484 27.809 23.038 1 95.13 782 GLY B O 1
ATOM 14003 N N . GLN B 1 783 ? 22.775 28.872 24.87 1 95.09 783 GLN B N 1
ATOM 14004 C CA . GLN B 1 783 ? 23.943 28.476 25.651 1 95.09 783 GLN B CA 1
ATOM 14005 C C . GLN B 1 783 ? 23.579 28.274 27.119 1 95.09 783 GLN B C 1
ATOM 14007 O O . GLN B 1 783 ? 22.817 29.058 27.689 1 95.09 783 GLN B O 1
ATOM 14012 N N . MET B 1 784 ? 24.028 27.182 27.648 1 96.53 784 MET B N 1
ATOM 14013 C CA . MET B 1 784 ? 23.946 27 29.094 1 96.53 784 MET B CA 1
ATOM 14014 C C . MET B 1 784 ? 24.969 27.875 29.811 1 96.53 784 MET B C 1
ATOM 14016 O O . MET B 1 784 ? 26.162 27.817 29.509 1 96.53 784 MET B O 1
ATOM 14020 N N . ILE B 1 785 ? 24.656 28.671 30.815 1 97.32 785 ILE B N 1
ATOM 14021 C CA . ILE B 1 785 ? 25.597 29.613 31.413 1 97.32 785 ILE B CA 1
ATOM 14022 C C . ILE B 1 785 ? 25.885 29.208 32.857 1 97.32 785 ILE B C 1
ATOM 14024 O O . ILE B 1 785 ? 26.82 29.72 33.477 1 97.32 785 ILE B O 1
ATOM 14028 N N . PHE B 1 786 ? 25.061 28.339 33.386 1 96.84 786 PHE B N 1
ATOM 14029 C CA . PHE B 1 786 ? 25.229 27.936 34.777 1 96.84 786 PHE B CA 1
ATOM 14030 C C . PHE B 1 786 ? 24.608 26.565 35.022 1 96.84 786 PHE B C 1
ATOM 14032 O O . PHE B 1 786 ? 23.563 26.241 34.454 1 96.84 786 PHE B O 1
ATOM 14039 N N . ALA B 1 787 ? 25.191 25.683 35.736 1 97.03 787 ALA B N 1
ATOM 14040 C CA . ALA B 1 787 ? 24.669 24.407 36.219 1 97.03 787 ALA B CA 1
ATOM 14041 C C . ALA B 1 787 ? 25.208 24.086 37.61 1 97.03 787 ALA B C 1
ATOM 14043 O O . ALA B 1 787 ? 26.399 24.263 37.877 1 97.03 787 ALA B O 1
ATOM 14044 N N . LYS B 1 788 ? 24.37 23.706 38.469 1 96.64 788 LYS B N 1
ATOM 14045 C CA . LYS B 1 788 ? 24.73 23.32 39.83 1 96.64 788 LYS B CA 1
ATOM 14046 C C . LYS B 1 788 ? 23.72 22.332 40.407 1 96.64 788 LYS B C 1
ATOM 14048 O O . LYS B 1 788 ? 22.542 22.36 40.047 1 96.64 788 LYS B O 1
ATOM 14053 N N . GLU B 1 789 ? 24.223 21.513 41.272 1 94.85 789 GLU B N 1
ATOM 14054 C CA . GLU B 1 789 ? 23.288 20.635 41.969 1 94.85 789 GLU B CA 1
ATOM 14055 C C . GLU B 1 789 ? 22.239 21.438 42.732 1 94.85 789 GLU B C 1
ATOM 14057 O O . GLU B 1 789 ? 22.577 22.359 43.479 1 94.85 789 GLU B O 1
ATOM 14062 N N . SER B 1 790 ? 21.028 21.13 42.584 1 94.21 790 SER B N 1
ATOM 14063 C CA . SER B 1 790 ? 19.919 21.891 43.149 1 94.21 790 SER B CA 1
ATOM 14064 C C . SER B 1 790 ? 20.043 22.006 44.665 1 94.21 790 SER B C 1
ATOM 14066 O O . SER B 1 790 ? 19.82 23.078 45.231 1 94.21 790 SER B O 1
ATOM 14068 N N . GLU B 1 791 ? 20.422 20.936 45.32 1 91.74 791 GLU B N 1
ATOM 14069 C CA . GLU B 1 791 ? 20.571 20.925 46.772 1 91.74 791 GLU B CA 1
ATOM 14070 C C . GLU B 1 791 ? 21.663 21.89 47.223 1 91.74 791 GLU B C 1
ATOM 14072 O O . GLU B 1 791 ? 21.506 22.589 48.226 1 91.74 791 GLU B O 1
ATOM 14077 N N . MET B 1 792 ? 22.744 21.902 46.529 1 93.57 792 MET B N 1
ATOM 14078 C CA . MET B 1 792 ? 23.854 22.788 46.866 1 93.57 792 MET B CA 1
ATOM 14079 C C . MET B 1 792 ? 23.466 24.249 46.663 1 93.57 792 MET B C 1
ATOM 14081 O O . MET B 1 792 ? 23.885 25.119 47.428 1 93.57 792 MET B O 1
ATOM 14085 N N . LEU B 1 793 ? 22.762 24.477 45.58 1 94.3 793 LEU B N 1
ATOM 14086 C CA . LEU B 1 793 ? 22.282 25.833 45.336 1 94.3 793 LEU B CA 1
ATOM 14087 C C . LEU B 1 793 ? 21.447 26.333 46.51 1 94.3 793 LEU B C 1
ATOM 14089 O O . LEU B 1 793 ? 21.621 27.467 46.962 1 94.3 793 LEU B O 1
ATOM 14093 N N . ILE B 1 794 ? 20.565 25.511 47.013 1 93.35 794 ILE B N 1
ATOM 14094 C CA . ILE B 1 794 ? 19.668 25.841 48.116 1 93.35 794 ILE B CA 1
ATOM 14095 C C . ILE B 1 794 ? 20.481 26.087 49.385 1 93.35 794 ILE B C 1
ATOM 14097 O O . ILE B 1 794 ? 20.253 27.07 50.094 1 93.35 794 ILE B O 1
ATOM 14101 N N . LEU B 1 795 ? 21.448 25.276 49.637 1 91.68 795 LEU B N 1
ATOM 14102 C CA . LEU B 1 795 ? 22.253 25.356 50.851 1 91.68 795 LEU B CA 1
ATOM 14103 C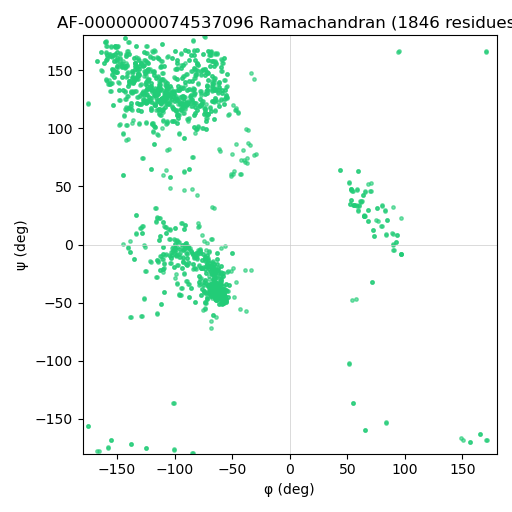 C . LEU B 1 795 ? 23.149 26.59 50.829 1 91.68 795 LEU B C 1
ATOM 14105 O O . LEU B 1 795 ? 23.238 27.315 51.822 1 91.68 795 LEU B O 1
ATOM 14109 N N . GLU B 1 796 ? 23.709 26.849 49.741 1 92.82 796 GLU B N 1
ATOM 14110 C CA . GLU B 1 796 ? 24.667 27.946 49.64 1 92.82 796 GLU B CA 1
ATOM 14111 C C . GLU B 1 796 ? 23.963 29.299 49.681 1 92.82 796 GLU B C 1
ATOM 14113 O O . GLU B 1 796 ? 24.584 30.319 49.986 1 92.82 796 GLU B O 1
ATOM 14118 N N . SER B 1 797 ? 22.706 29.277 49.366 1 92.43 797 SER B N 1
ATOM 14119 C CA . SER B 1 797 ? 21.956 30.529 49.384 1 92.43 797 SER B CA 1
ATOM 14120 C C . SER B 1 797 ? 21.374 30.805 50.766 1 92.43 797 SER B C 1
ATOM 14122 O O . SER B 1 797 ? 20.686 31.808 50.967 1 92.43 797 SER B O 1
ATOM 14124 N N . LEU B 1 798 ? 21.548 29.906 51.722 1 90.32 798 LEU B N 1
ATOM 14125 C CA . LEU B 1 798 ? 21.066 30.007 53.095 1 90.32 798 LEU B CA 1
ATOM 14126 C C . LEU B 1 798 ? 19.542 30.005 53.138 1 90.32 798 LEU B C 1
ATOM 14128 O O . LEU B 1 798 ? 18.942 30.594 54.04 1 90.32 798 LEU B O 1
ATOM 14132 N N . CYS B 1 799 ? 18.957 29.418 52.106 1 90.77 799 CYS B N 1
ATOM 14133 C CA . CYS B 1 799 ? 17.519 29.175 52.129 1 90.77 799 CYS B CA 1
ATOM 14134 C C . CYS B 1 799 ? 17.187 27.946 52.967 1 90.77 799 CYS B C 1
ATOM 14136 O O . CYS B 1 799 ? 16.107 27.863 53.554 1 90.77 799 CYS B O 1
ATOM 14138 N N . PHE B 1 800 ? 18.03 26.978 53.006 1 87.81 800 PHE B N 1
ATOM 14139 C CA . PHE B 1 800 ? 18.06 25.755 53.801 1 87.81 800 PHE B CA 1
ATOM 14140 C C . PHE B 1 800 ? 16.985 24.78 53.335 1 87.81 800 PHE B C 1
ATOM 14142 O O . PHE B 1 800 ? 17.154 23.564 53.443 1 87.81 800 PHE B O 1
ATOM 14149 N N . LEU B 1 801 ? 15.881 25.28 52.873 1 91.57 801 LEU B N 1
ATOM 14150 C CA . LEU B 1 801 ? 14.821 24.449 52.312 1 91.57 801 LEU B CA 1
ATOM 14151 C C . LEU B 1 801 ? 14.355 24.998 50.967 1 91.57 801 LEU B C 1
ATOM 14153 O O . LEU B 1 801 ? 14.288 26.215 50.778 1 91.57 801 LEU B O 1
ATOM 14157 N N . SER B 1 802 ? 13.968 24.127 50.075 1 92.47 802 SER B N 1
ATOM 14158 C CA . SER B 1 802 ? 13.569 24.492 48.72 1 92.47 802 SER B CA 1
ATOM 14159 C C . SER B 1 802 ? 12.277 25.302 48.723 1 92.47 802 SER B C 1
ATOM 14161 O O . SER B 1 802 ? 12.017 26.072 47.796 1 92.47 802 SER B O 1
ATOM 14163 N N . ASN B 1 803 ? 11.395 25.155 49.768 1 94.68 803 ASN B N 1
ATOM 14164 C CA . ASN B 1 803 ? 10.109 25.842 49.8 1 94.68 803 ASN B CA 1
ATOM 14165 C C . ASN B 1 803 ? 10.212 27.191 50.505 1 94.68 803 ASN B C 1
ATOM 14167 O O . ASN B 1 803 ? 9.196 27.776 50.887 1 94.68 803 ASN B O 1
ATOM 14171 N N . ARG B 1 804 ? 11.476 27.708 50.667 1 95.35 804 ARG B N 1
ATOM 14172 C CA . ARG B 1 804 ? 11.651 28.985 51.351 1 95.35 804 ARG B CA 1
ATOM 14173 C C . ARG B 1 804 ? 12.088 30.073 50.375 1 95.35 804 ARG B C 1
ATOM 14175 O O . ARG B 1 804 ? 11.972 31.264 50.672 1 95.35 804 ARG B O 1
ATOM 14182 N N . CYS B 1 805 ? 12.644 29.606 49.25 1 95.89 805 CYS B N 1
ATOM 14183 C CA . CYS B 1 805 ? 13.172 30.585 48.306 1 95.89 805 CYS B CA 1
ATOM 14184 C C . CYS B 1 805 ? 12.748 30.252 46.881 1 95.89 805 CYS B C 1
ATOM 14186 O O . CYS B 1 805 ? 12.345 29.123 46.596 1 95.89 805 CYS B O 1
ATOM 14188 N N . PHE B 1 806 ? 12.718 31.225 46.012 1 96.5 806 PHE B N 1
ATOM 14189 C CA . PHE B 1 806 ? 12.581 31.081 44.568 1 96.5 806 PHE B CA 1
ATOM 14190 C C . PHE B 1 806 ? 13.698 31.822 43.842 1 96.5 806 PHE B C 1
ATOM 14192 O O . PHE B 1 806 ? 14.457 32.571 44.461 1 96.5 806 PHE B O 1
ATOM 14199 N N . VAL B 1 807 ? 13.869 31.54 42.585 1 97.81 807 VAL B N 1
ATOM 14200 C CA . VAL B 1 807 ? 14.947 32.124 41.795 1 97.81 807 VAL B CA 1
ATOM 14201 C C . VAL B 1 807 ? 14.371 33.115 40.787 1 97.81 807 VAL B C 1
ATOM 14203 O O . VAL B 1 807 ? 13.453 32.782 40.034 1 97.81 807 VAL B O 1
ATOM 14206 N N . HIS B 1 808 ? 14.814 34.291 40.777 1 97.91 808 HIS B N 1
ATOM 14207 C CA . HIS B 1 808 ? 14.493 35.305 39.779 1 97.91 808 HIS B CA 1
ATOM 14208 C C . HIS B 1 808 ? 15.688 35.584 38.873 1 97.91 808 HIS B C 1
ATOM 14210 O O . HIS B 1 808 ? 16.803 35.792 39.356 1 97.91 808 HIS B O 1
ATOM 14216 N N . MET B 1 809 ? 15.462 35.559 37.583 1 98.35 809 MET B N 1
ATOM 14217 C CA . MET B 1 809 ? 16.519 35.796 36.604 1 98.35 809 MET B CA 1
ATOM 14218 C C . MET B 1 809 ? 16.164 36.964 35.691 1 98.35 809 MET B C 1
ATOM 14220 O O . MET B 1 809 ? 15.004 37.128 35.308 1 98.35 809 MET B O 1
ATOM 14224 N N . SER B 1 810 ? 17.121 37.749 35.346 1 97.81 810 SER B N 1
ATOM 14225 C CA . SER B 1 810 ? 16.94 38.853 34.409 1 97.81 810 SER B CA 1
ATOM 14226 C C . SER B 1 810 ? 18.08 38.912 33.397 1 97.81 810 SER B C 1
ATOM 14228 O O . SER B 1 810 ? 19.248 38.769 33.763 1 97.81 810 SER B O 1
ATOM 14230 N N . LEU B 1 811 ? 17.731 39.026 32.169 1 98.16 811 LEU B N 1
ATOM 14231 C CA . LEU B 1 811 ? 18.665 39.202 31.062 1 98.16 811 LEU B CA 1
ATOM 14232 C C . LEU B 1 811 ? 18.7 40.656 30.606 1 98.16 811 LEU B C 1
ATOM 14234 O O . LEU B 1 811 ? 17.684 41.199 30.167 1 98.16 811 LEU B O 1
ATOM 14238 N N . THR B 1 812 ? 19.853 41.26 30.712 1 97.85 812 THR B N 1
ATOM 14239 C CA . THR B 1 812 ? 20.011 42.661 30.336 1 97.85 812 THR B CA 1
ATOM 14240 C C . THR B 1 812 ? 20.874 42.79 29.084 1 97.85 812 THR B C 1
ATOM 14242 O O . THR B 1 812 ? 21.999 42.286 29.044 1 97.85 812 THR B O 1
ATOM 14245 N N . ASP B 1 813 ? 20.29 43.444 28.158 1 96.04 813 ASP B N 1
ATOM 14246 C CA . ASP B 1 813 ? 21.023 43.702 26.923 1 96.04 813 ASP B CA 1
ATOM 14247 C C . ASP B 1 813 ? 22.019 44.845 27.103 1 96.04 813 ASP B C 1
ATOM 14249 O O . ASP B 1 813 ? 21.639 45.95 27.496 1 96.04 813 ASP B O 1
ATOM 14253 N N . TYR B 1 814 ? 23.253 44.671 26.817 1 93.34 814 TYR B N 1
ATOM 14254 C CA . TYR B 1 814 ? 24.273 45.694 27.014 1 93.34 814 TYR B CA 1
ATOM 14255 C C . TYR B 1 814 ? 24.059 46.869 26.067 1 93.34 814 TYR B C 1
ATOM 14257 O O . TYR B 1 814 ? 24.401 48.008 26.394 1 93.34 814 TYR B O 1
ATOM 14265 N N . SER B 1 815 ? 23.586 46.518 24.883 1 91.39 815 SER B N 1
ATOM 14266 C CA . SER B 1 815 ? 23.409 47.574 23.891 1 91.39 815 SER B CA 1
ATOM 14267 C C . SER B 1 815 ? 22.343 48.572 24.331 1 91.39 815 SER B C 1
ATOM 14269 O O . SER B 1 815 ? 22.466 49.772 24.075 1 91.39 815 SER B O 1
ATOM 14271 N N . THR B 1 816 ? 21.353 48.162 25.034 1 92.32 816 THR B N 1
ATOM 14272 C CA . THR B 1 816 ? 20.253 49.048 25.399 1 92.32 816 THR B CA 1
ATOM 14273 C C . THR B 1 816 ? 20.196 49.245 26.911 1 92.32 816 THR B C 1
ATOM 14275 O O . THR B 1 816 ? 19.51 50.146 27.399 1 92.32 816 THR B O 1
ATOM 14278 N N . ASN B 1 817 ? 20.874 48.468 27.604 1 93.84 817 ASN B N 1
ATOM 14279 C CA . ASN B 1 817 ? 20.836 48.459 29.062 1 93.84 817 ASN B CA 1
ATOM 14280 C C . ASN B 1 817 ? 19.428 48.186 29.584 1 93.84 817 ASN B C 1
ATOM 14282 O O . ASN B 1 817 ? 19.029 48.726 30.617 1 93.84 817 ASN B O 1
ATOM 14286 N N . GLU B 1 818 ? 18.73 47.471 28.831 1 95.11 818 GLU B N 1
ATOM 14287 C CA . GLU B 1 818 ? 17.37 47.106 29.214 1 95.11 818 GLU B CA 1
ATOM 14288 C C . GLU B 1 818 ? 17.269 45.618 29.54 1 95.11 818 GLU B C 1
ATOM 14290 O O . GLU B 1 818 ? 17.982 44.8 28.955 1 95.11 818 GLU B O 1
ATOM 14295 N N . ILE B 1 819 ? 16.374 45.369 30.473 1 95.79 819 ILE B N 1
ATOM 14296 C CA . ILE B 1 819 ? 16.025 43.976 30.728 1 95.79 819 ILE B CA 1
ATOM 14297 C C . ILE B 1 819 ? 15.157 43.445 29.589 1 95.79 819 ILE B C 1
ATOM 14299 O O . ILE B 1 819 ? 14.058 43.951 29.35 1 95.79 819 ILE B O 1
ATOM 14303 N N . ILE B 1 820 ? 15.638 42.515 28.865 1 96 820 ILE B N 1
ATOM 14304 C CA . ILE B 1 820 ? 14.93 42.058 27.674 1 96 820 ILE B CA 1
ATOM 14305 C C . ILE B 1 820 ? 14.24 40.727 27.963 1 96 820 ILE B C 1
ATOM 14307 O O . ILE B 1 820 ? 13.437 40.249 27.157 1 96 820 ILE B O 1
ATOM 14311 N N . SER B 1 821 ? 14.563 40.107 29.07 1 96.98 821 SER B N 1
ATOM 14312 C CA . SER B 1 821 ? 13.886 38.892 29.511 1 96.98 821 SER B CA 1
ATOM 14313 C C . SER B 1 821 ? 13.977 38.725 31.024 1 96.98 821 SER B C 1
ATOM 14315 O O . SER B 1 821 ? 15.008 39.032 31.626 1 96.98 821 SER B O 1
ATOM 14317 N N . GLU B 1 822 ? 12.959 38.331 31.604 1 96.75 822 GLU B N 1
ATOM 14318 C CA . GLU B 1 822 ? 12.884 37.943 33.009 1 96.75 822 GLU B CA 1
ATOM 14319 C C . GLU B 1 822 ? 12.181 36.598 33.173 1 96.75 822 GLU B C 1
ATOM 14321 O O . GLU B 1 822 ? 11.277 36.267 32.403 1 96.75 822 GLU B O 1
ATOM 14326 N N . ASN B 1 823 ? 12.65 35.892 34.134 1 97.66 823 ASN B N 1
ATOM 14327 C CA . ASN B 1 823 ? 12.082 34.569 34.365 1 97.66 823 ASN B CA 1
ATOM 14328 C C . ASN B 1 823 ? 12.154 34.177 35.838 1 97.66 823 ASN B C 1
ATOM 14330 O O . ASN B 1 823 ? 12.9 34.781 36.61 1 97.66 823 ASN B O 1
ATOM 14334 N N . VAL B 1 824 ? 11.327 33.269 36.187 1 97.06 824 VAL B N 1
ATOM 14335 C CA . VAL B 1 824 ? 11.249 32.796 37.565 1 97.06 824 VAL B CA 1
ATOM 14336 C C . VAL B 1 824 ? 11.312 31.271 37.593 1 97.06 824 VAL B C 1
ATOM 14338 O O . VAL B 1 824 ? 10.757 30.604 36.717 1 97.06 824 VAL B O 1
ATOM 14341 N N . HIS B 1 825 ? 12.048 30.759 38.512 1 96.91 825 HIS B N 1
ATOM 14342 C CA . HIS B 1 825 ? 12.116 29.323 38.762 1 96.91 825 HIS B CA 1
ATOM 14343 C C . HIS B 1 825 ? 11.739 28.996 40.203 1 96.91 825 HIS B C 1
ATOM 14345 O O . HIS B 1 825 ? 12.355 29.506 41.141 1 96.91 825 HIS B O 1
ATOM 14351 N N . PHE B 1 826 ? 10.791 28.151 40.332 1 95.81 826 PHE B N 1
ATOM 14352 C CA . PHE B 1 826 ? 10.418 27.667 41.656 1 95.81 826 PHE B CA 1
ATOM 14353 C C . PHE B 1 826 ? 11.239 26.44 42.035 1 95.81 826 PHE B C 1
ATOM 14355 O O . PHE B 1 826 ? 11.186 25.416 41.352 1 95.81 826 PHE B O 1
ATOM 14362 N N . LEU B 1 827 ? 11.923 26.52 43.151 1 94.09 827 LEU B N 1
ATOM 14363 C CA . LEU B 1 827 ? 12.74 25.404 43.616 1 94.09 827 LEU B CA 1
ATOM 14364 C C . LEU B 1 827 ? 11.868 24.304 44.211 1 94.09 827 LEU B C 1
ATOM 14366 O O . LEU B 1 827 ? 12.318 23.167 44.37 1 94.09 827 LEU B O 1
ATOM 14370 N N . SER B 1 828 ? 10.706 24.623 44.576 1 92.99 828 SER B N 1
ATOM 14371 C CA . SER B 1 828 ? 9.646 23.715 45.001 1 92.99 828 SER B CA 1
ATOM 14372 C C . SER B 1 828 ? 8.278 24.209 44.544 1 92.99 828 SER B C 1
ATOM 14374 O O . SER B 1 828 ? 8.099 25.4 44.28 1 92.99 828 SER B O 1
ATOM 14376 N N . PRO B 1 829 ? 7.35 23.284 44.382 1 94.4 829 PRO B N 1
ATOM 14377 C CA . PRO B 1 829 ? 6.003 23.76 44.06 1 94.4 829 PRO B CA 1
ATOM 14378 C C . PRO B 1 829 ? 5.483 24.785 45.066 1 94.4 829 PRO B C 1
ATOM 14380 O O . PRO B 1 829 ? 5.745 24.666 46.266 1 94.4 829 PRO B O 1
ATOM 14383 N N . LEU B 1 830 ? 4.715 25.695 44.572 1 94.24 830 LEU B N 1
ATOM 14384 C CA . LEU B 1 830 ? 4.148 26.727 45.434 1 94.24 830 LEU B CA 1
ATOM 14385 C C . LEU B 1 830 ? 3.216 26.114 46.475 1 94.24 830 LEU B C 1
ATOM 14387 O O . LEU B 1 830 ? 2.973 26.713 47.525 1 94.24 830 LEU B O 1
ATOM 14391 N N . ALA B 1 831 ? 2.744 24.946 46.164 1 91.71 831 ALA B N 1
ATOM 14392 C CA . ALA B 1 831 ? 1.875 24.217 47.084 1 91.71 831 ALA B CA 1
ATOM 14393 C C . ALA B 1 831 ? 2.578 23.958 48.413 1 91.71 831 ALA B C 1
ATOM 14395 O O . ALA B 1 831 ? 1.927 23.841 49.454 1 91.71 831 ALA B O 1
ATOM 14396 N N . LEU B 1 832 ? 3.856 23.936 48.446 1 91.99 832 LEU B N 1
ATOM 14397 C CA . LEU B 1 832 ? 4.623 23.57 49.631 1 91.99 832 LEU B CA 1
ATOM 14398 C C . LEU B 1 832 ? 5.16 24.811 50.337 1 91.99 832 LEU B C 1
ATOM 14400 O O . LEU B 1 832 ? 5.748 24.711 51.416 1 91.99 832 LEU B O 1
ATOM 14404 N N . VAL B 1 833 ? 4.952 25.947 49.738 1 91.92 833 VAL B N 1
ATOM 14405 C CA . VAL B 1 833 ? 5.398 27.197 50.344 1 91.92 833 VAL B CA 1
ATOM 14406 C C . VAL B 1 833 ? 4.427 27.613 51.447 1 91.92 833 VAL B C 1
ATOM 14408 O O . VAL B 1 833 ? 3.234 27.798 51.194 1 91.92 833 VAL B O 1
ATOM 14411 N N . THR B 1 834 ? 4.823 27.743 52.632 1 85.23 834 THR B N 1
ATOM 14412 C CA . THR B 1 834 ? 3.939 27.966 53.771 1 85.23 834 THR B CA 1
ATOM 14413 C C . THR B 1 834 ? 3.988 29.424 54.216 1 85.23 834 THR B C 1
ATOM 14415 O O . THR B 1 834 ? 3.106 29.888 54.942 1 85.23 834 THR B O 1
ATOM 14418 N N . ASP B 1 835 ? 4.932 30.218 53.83 1 87.85 835 ASP B N 1
ATOM 14419 C CA . ASP B 1 835 ? 5.111 31.567 54.358 1 87.85 835 ASP B CA 1
ATOM 14420 C C . ASP B 1 835 ? 4.931 32.615 53.262 1 87.85 835 ASP B C 1
ATOM 14422 O O . ASP B 1 835 ? 5.635 33.627 53.242 1 87.85 835 ASP B O 1
ATOM 14426 N N . LEU B 1 836 ? 4.101 32.367 52.27 1 90.16 836 LEU B N 1
ATOM 14427 C CA . LEU B 1 836 ? 3.792 33.374 51.26 1 90.16 836 LEU B CA 1
ATOM 14428 C C . LEU B 1 836 ? 3.007 34.531 51.868 1 90.16 836 LEU B C 1
ATOM 14430 O O . LEU B 1 836 ? 1.923 34.328 52.421 1 90.16 836 LEU B O 1
ATOM 14434 N N . PRO B 1 837 ? 3.462 35.679 51.762 1 90 837 PRO B N 1
ATOM 14435 C CA . PRO B 1 837 ? 2.813 36.791 52.459 1 90 837 PRO B CA 1
ATOM 14436 C C . PRO B 1 837 ? 1.566 37.294 51.735 1 90 837 PRO B C 1
ATOM 14438 O O . PRO B 1 837 ? 1.455 37.147 50.515 1 90 837 PRO B O 1
ATOM 14441 N N . LYS B 1 838 ? 0.689 37.87 52.519 1 90.06 838 LYS B N 1
ATOM 14442 C CA . LYS B 1 838 ? -0.387 38.643 51.904 1 90.06 838 LYS B CA 1
ATOM 14443 C C . LYS B 1 838 ? 0.156 39.895 51.222 1 90.06 838 LYS B C 1
ATOM 14445 O O . LYS B 1 838 ? 1.062 40.549 51.743 1 90.06 838 LYS B O 1
ATOM 14450 N N . THR B 1 839 ? -0.358 40.156 50.141 1 92.26 839 THR B N 1
ATOM 14451 C CA . THR B 1 839 ? 0.207 41.219 49.318 1 92.26 839 THR B CA 1
ATOM 14452 C C . THR B 1 839 ? -0.828 42.308 49.054 1 92.26 839 THR B C 1
ATOM 14454 O O . THR B 1 839 ? -2 42.012 48.812 1 92.26 839 THR B O 1
ATOM 14457 N N . ASN B 1 840 ? -0.4 43.537 49.194 1 94.12 840 ASN B N 1
ATOM 14458 C CA . ASN B 1 840 ? -1.188 44.683 48.756 1 94.12 840 ASN B CA 1
ATOM 14459 C C . ASN B 1 840 ? -0.614 45.305 47.486 1 94.12 840 ASN B C 1
ATOM 14461 O O . ASN B 1 840 ? 0.605 45.378 47.321 1 94.12 840 ASN B O 1
ATOM 14465 N N . PHE B 1 841 ? -1.49 45.662 46.629 1 95.88 841 PHE B N 1
ATOM 14466 C CA . PHE B 1 841 ? -1.083 46.266 45.366 1 95.88 841 PHE B CA 1
ATOM 14467 C C . PHE B 1 841 ? -1.487 47.734 45.313 1 95.88 841 PHE B C 1
ATOM 14469 O O . PHE B 1 841 ? -2.543 48.112 45.824 1 95.88 841 PHE B O 1
ATOM 14476 N N . LYS B 1 842 ? -0.713 48.575 44.781 1 96.16 842 LYS B N 1
ATOM 14477 C CA . LYS B 1 842 ? -0.993 49.99 44.558 1 96.16 842 LYS B CA 1
ATOM 14478 C C . LYS B 1 842 ? -0.799 50.366 43.092 1 96.16 842 LYS B C 1
ATOM 14480 O O . LYS B 1 842 ? 0.193 49.976 42.472 1 96.16 842 LYS B O 1
ATOM 14485 N N . ILE B 1 843 ? -1.779 50.998 42.553 1 96.32 843 ILE B N 1
ATOM 14486 C CA . ILE B 1 843 ? -1.683 51.562 41.211 1 96.32 843 ILE B CA 1
ATOM 14487 C C . ILE B 1 843 ? -1.311 53.04 41.299 1 96.32 843 ILE B C 1
ATOM 14489 O O . ILE B 1 843 ? -1.971 53.813 41.998 1 96.32 843 ILE B O 1
ATOM 14493 N N . ILE B 1 844 ? -0.219 53.423 40.651 1 95.85 844 ILE B N 1
ATOM 14494 C CA . ILE B 1 844 ? 0.209 54.817 40.676 1 95.85 844 ILE B CA 1
ATOM 14495 C C . ILE B 1 844 ? 0.531 55.284 39.258 1 95.85 844 ILE B C 1
ATOM 14497 O O . ILE B 1 844 ? 0.628 54.47 38.337 1 95.85 844 ILE B O 1
ATOM 14501 N N . ASN B 1 845 ? 0.56 56.498 38.998 1 95.92 845 ASN B N 1
ATOM 14502 C CA . ASN B 1 845 ? 0.998 57.132 37.759 1 95.92 845 ASN B CA 1
ATOM 14503 C C . ASN B 1 845 ? 0.13 56.709 36.577 1 95.92 845 ASN B C 1
ATOM 14505 O O . ASN B 1 845 ? 0.645 56.425 35.494 1 95.92 845 ASN B O 1
ATOM 14509 N N . ALA B 1 846 ? -1.183 56.54 36.807 1 96.12 846 ALA B N 1
ATOM 14510 C CA . ALA B 1 846 ? -2.093 56.14 35.737 1 96.12 846 ALA B CA 1
ATOM 14511 C C . ALA B 1 846 ? -2.317 57.284 34.751 1 96.12 846 ALA B C 1
ATOM 14513 O O . ALA B 1 846 ? -2.464 58.44 35.155 1 96.12 846 ALA B O 1
ATOM 14514 N N . LYS B 1 847 ? -2.219 57.001 33.497 1 96.17 847 LYS B N 1
ATOM 14515 C CA . LYS B 1 847 ? -2.441 58.011 32.466 1 96.17 847 LYS B CA 1
ATOM 14516 C C . LYS B 1 847 ? -3.14 57.411 31.249 1 96.17 847 LYS B C 1
ATOM 14518 O O . LYS B 1 847 ? -3.018 56.213 30.985 1 96.17 847 LYS B O 1
ATOM 14523 N N . LEU B 1 848 ? -3.845 58.201 30.542 1 94.58 848 LEU B N 1
ATOM 14524 C CA . LEU B 1 848 ? -4.463 57.853 29.267 1 94.58 848 LEU B CA 1
ATOM 14525 C C . LEU B 1 848 ? -3.541 58.2 28.104 1 94.58 848 LEU B C 1
ATOM 14527 O O . LEU B 1 848 ? -2.997 59.305 28.045 1 94.58 848 LEU B O 1
ATOM 14531 N N . LEU B 1 849 ? -3.269 57.255 27.349 1 93.24 849 LEU B N 1
ATOM 14532 C CA . LEU B 1 849 ? -2.438 57.451 26.166 1 93.24 849 LEU B CA 1
ATOM 14533 C C . LEU B 1 849 ? -3.235 57.189 24.892 1 93.24 849 LEU B C 1
ATOM 14535 O O . LEU B 1 849 ? -4.299 56.568 24.937 1 93.24 849 LEU B O 1
ATOM 14539 N N . GLU B 1 850 ? -2.718 57.725 23.643 1 91.17 850 GLU B N 1
ATOM 14540 C CA . GLU B 1 850 ? -3.255 57.475 22.308 1 91.17 850 GLU B CA 1
ATOM 14541 C C . GLU B 1 850 ? -4.749 57.779 22.249 1 91.17 850 GLU B C 1
ATOM 14543 O O . GLU B 1 850 ? -5.544 56.935 21.828 1 91.17 850 GLU B O 1
ATOM 14548 N N . ASP B 1 851 ? -5.222 58.955 22.771 1 88.09 851 ASP B N 1
ATOM 14549 C CA . ASP B 1 851 ? -6.579 59.489 22.736 1 88.09 851 ASP B CA 1
ATOM 14550 C C . ASP B 1 851 ? -7.56 58.544 23.426 1 88.09 851 ASP B C 1
ATOM 14552 O O . ASP B 1 851 ? -8.62 58.233 22.879 1 88.09 851 ASP B O 1
ATOM 14556 N N . GLY B 1 852 ? -7.02 57.86 24.511 1 88.66 852 GLY B N 1
ATOM 14557 C CA . GLY B 1 852 ? -7.896 57.069 25.361 1 88.66 852 GLY B CA 1
ATOM 14558 C C . GLY B 1 852 ? -7.982 55.614 24.94 1 88.66 852 GLY B C 1
ATOM 14559 O O . GLY B 1 852 ? -8.786 54.852 25.48 1 88.66 852 GLY B O 1
ATOM 14560 N N . THR B 1 853 ? -7.168 55.181 24.012 1 91.59 853 THR B N 1
ATOM 14561 C CA . THR B 1 853 ? -7.222 53.787 23.585 1 91.59 853 THR B CA 1
ATOM 14562 C C . THR B 1 853 ? -6.233 52.939 24.38 1 91.59 853 THR B C 1
ATOM 14564 O O . THR B 1 853 ? -6.293 51.708 24.345 1 91.59 853 THR B O 1
ATOM 14567 N N . VAL B 1 854 ? -5.386 53.619 25.102 1 94.45 854 VAL B N 1
ATOM 14568 C CA . VAL B 1 854 ? -4.403 52.931 25.932 1 94.45 854 VAL B CA 1
ATOM 14569 C C . VAL B 1 854 ? -4.359 53.569 27.319 1 94.45 854 VAL B C 1
ATOM 14571 O O . VAL B 1 854 ? -4.406 54.794 27.447 1 94.45 854 VAL B O 1
ATOM 14574 N N . VAL B 1 855 ? -4.397 52.819 28.318 1 95.3 855 VAL B N 1
ATOM 14575 C CA . VAL B 1 855 ? -4.133 53.262 29.683 1 95.3 855 VAL B CA 1
ATOM 14576 C C . VAL B 1 855 ? -2.815 52.666 30.174 1 95.3 855 VAL B C 1
ATOM 14578 O O . VAL B 1 855 ? -2.594 51.458 30.063 1 95.3 855 VAL B O 1
ATOM 14581 N N . GLN B 1 856 ? -1.944 53.446 30.623 1 96.81 856 GLN B N 1
ATOM 14582 C CA . GLN B 1 856 ? -0.693 52.993 31.223 1 96.81 856 GLN B CA 1
ATOM 14583 C C . GLN B 1 856 ? -0.646 53.322 32.712 1 96.81 856 GLN B C 1
ATOM 14585 O O . GLN B 1 856 ? -1.059 54.407 33.127 1 96.81 856 GLN B O 1
ATOM 14590 N N . PHE B 1 857 ? -0.21 52.507 33.58 1 97.04 857 PHE B N 1
ATOM 14591 C CA . PHE B 1 857 ? -0.052 52.733 35.012 1 97.04 857 PHE B CA 1
ATOM 14592 C C . PHE B 1 857 ? 1.076 51.875 35.574 1 97.04 857 PHE B C 1
ATOM 14594 O O . PHE B 1 857 ? 1.536 50.938 34.918 1 97.04 857 PHE B O 1
ATOM 14601 N N . ASP B 1 858 ? 1.507 52.237 36.733 1 97.24 858 ASP B N 1
ATOM 14602 C CA . ASP B 1 858 ? 2.489 51.441 37.464 1 97.24 858 ASP B CA 1
ATOM 14603 C C . ASP B 1 858 ? 1.827 50.654 38.593 1 97.24 858 ASP B C 1
ATOM 14605 O O . ASP B 1 858 ? 0.932 51.163 39.271 1 97.24 858 ASP B O 1
ATOM 14609 N N . LEU B 1 859 ? 2.142 49.436 38.614 1 97.4 859 LEU B N 1
ATOM 14610 C CA . LEU B 1 859 ? 1.673 48.551 39.674 1 97.4 859 LEU B CA 1
ATOM 14611 C C . LEU B 1 859 ? 2.805 48.21 40.638 1 97.4 859 LEU B C 1
ATOM 14613 O O . LEU B 1 859 ? 3.891 47.814 40.21 1 97.4 859 LEU B O 1
ATOM 14617 N N . ILE B 1 860 ? 2.598 48.388 41.928 1 97.03 860 ILE B N 1
ATOM 14618 C CA . ILE B 1 860 ? 3.591 48.083 42.952 1 97.03 860 ILE B CA 1
ATOM 14619 C C . ILE B 1 860 ? 3.002 47.108 43.968 1 97.03 860 ILE B C 1
ATOM 14621 O O . ILE B 1 860 ? 1.841 47.239 44.364 1 97.03 860 ILE B O 1
ATOM 14625 N N . SER B 1 861 ? 3.744 46.134 44.273 1 95.99 861 SER B N 1
ATOM 14626 C CA . SER B 1 861 ? 3.373 45.206 45.335 1 95.99 861 SER B CA 1
ATOM 14627 C C . SER B 1 861 ? 4.251 45.395 46.567 1 95.99 861 SER B C 1
ATOM 14629 O O . SER B 1 861 ? 5.459 45.611 46.447 1 95.99 861 SER B O 1
ATOM 14631 N N . ASP B 1 862 ? 3.725 45.319 47.779 1 95.61 862 ASP B N 1
ATOM 14632 C CA . ASP B 1 862 ? 4.495 45.522 49.003 1 95.61 862 ASP B CA 1
ATOM 14633 C C . ASP B 1 862 ? 5.242 44.251 49.399 1 95.61 862 ASP B C 1
ATOM 14635 O O . ASP B 1 862 ? 6.121 44.285 50.262 1 95.61 862 ASP B O 1
ATOM 14639 N N . GLN B 1 863 ? 4.937 43.177 48.77 1 95.46 863 GLN B N 1
ATOM 14640 C CA . GLN B 1 863 ? 5.595 41.885 48.936 1 95.46 863 GLN B CA 1
ATOM 14641 C C . GLN B 1 863 ? 5.773 41.182 47.593 1 95.46 863 GLN B C 1
ATOM 14643 O O . GLN B 1 863 ? 5.295 41.666 46.565 1 95.46 863 GLN B O 1
ATOM 14648 N N . VAL B 1 864 ? 6.467 40.049 47.596 1 95.19 864 VAL B N 1
ATOM 14649 C CA . VAL B 1 864 ? 6.538 39.246 46.38 1 95.19 864 VAL B CA 1
ATOM 14650 C C . VAL B 1 864 ? 5.16 38.672 46.058 1 95.19 864 VAL B C 1
ATOM 14652 O O . VAL B 1 864 ? 4.409 38.299 46.962 1 95.19 864 VAL B O 1
ATOM 14655 N N . ALA B 1 865 ? 4.766 38.708 44.834 1 95.97 865 ALA B N 1
ATOM 14656 C CA . ALA B 1 865 ? 3.482 38.175 44.384 1 95.97 865 ALA B CA 1
ATOM 14657 C C . ALA B 1 865 ? 3.641 37.381 43.09 1 95.97 865 ALA B C 1
ATOM 14659 O O . ALA B 1 865 ? 4.454 37.735 42.233 1 95.97 865 ALA B O 1
ATOM 14660 N N . PHE B 1 866 ? 2.943 36.317 43.048 1 96 866 PHE B N 1
ATOM 14661 C CA . PHE B 1 866 ? 3.04 35.445 41.883 1 96 866 PHE B CA 1
ATOM 14662 C C . PHE B 1 866 ? 1.698 35.345 41.168 1 96 866 PHE B C 1
ATOM 14664 O O . PHE B 1 866 ? 0.644 35.398 41.806 1 96 866 PHE B O 1
ATOM 14671 N N . TYR B 1 867 ? 1.739 35.217 39.794 1 96.87 867 TYR B N 1
ATOM 14672 C CA . TYR B 1 867 ? 0.568 35.079 38.936 1 96.87 867 TYR B CA 1
ATOM 14673 C C . TYR B 1 867 ? -0.418 36.216 39.172 1 96.87 867 TYR B C 1
ATOM 14675 O O . TYR B 1 867 ? -1.609 35.978 39.391 1 96.87 867 TYR B O 1
ATOM 14683 N N . VAL B 1 868 ? 0.096 37.378 39.216 1 97.38 868 VAL B N 1
ATOM 14684 C CA . VAL B 1 868 ? -0.733 38.566 39.385 1 97.38 868 VAL B CA 1
ATOM 14685 C C . VAL B 1 868 ? -1.579 38.789 38.134 1 97.38 868 VAL B C 1
ATOM 14687 O O . VAL B 1 868 ? -1.043 39.008 37.045 1 97.38 868 VAL B O 1
ATOM 14690 N N . TRP B 1 869 ? -2.805 38.676 38.304 1 97.02 869 TRP B N 1
ATOM 14691 C CA . TRP B 1 869 ? -3.766 38.701 37.206 1 97.02 869 TRP B CA 1
ATOM 14692 C C . TRP B 1 869 ? -4.653 39.939 37.287 1 97.02 869 TRP B C 1
ATOM 14694 O O . TRP B 1 869 ? -5.305 40.178 38.306 1 97.02 869 TRP B O 1
ATOM 14704 N N . LEU B 1 870 ? -4.615 40.665 36.182 1 96.37 870 LEU B N 1
ATOM 14705 C CA . LEU B 1 870 ? -5.427 41.874 36.091 1 96.37 870 LEU B CA 1
ATOM 14706 C C . LEU B 1 870 ? -6.627 41.655 35.176 1 96.37 870 LEU B C 1
ATOM 14708 O O . LEU B 1 870 ? -6.497 41.051 34.108 1 96.37 870 LEU B O 1
ATOM 14712 N N . GLU B 1 871 ? -7.705 42.065 35.616 1 93.92 871 GLU B N 1
ATOM 14713 C CA . GLU B 1 871 ? -8.921 42.08 34.809 1 93.92 871 GLU B CA 1
ATOM 14714 C C . GLU B 1 871 ? -9.622 43.432 34.891 1 93.92 871 GLU B C 1
ATOM 14716 O O . GLU B 1 871 ? -9.521 44.129 35.903 1 93.92 871 GLU B O 1
ATOM 14721 N N . ASN B 1 872 ? -10.201 43.773 33.801 1 90.31 872 ASN B N 1
ATOM 14722 C CA . ASN B 1 872 ? -11.031 44.973 33.771 1 90.31 872 ASN B CA 1
ATOM 14723 C C . ASN B 1 872 ? -12.437 44.669 33.261 1 90.31 872 ASN B C 1
ATOM 14725 O O . ASN B 1 872 ? -12.626 44.398 32.074 1 90.31 872 ASN B O 1
ATOM 14729 N N . ASP B 1 873 ? -13.507 44.602 33.982 1 79.48 873 ASP B N 1
ATOM 14730 C CA . ASP B 1 873 ? -14.872 44.211 33.642 1 79.48 873 ASP B CA 1
ATOM 14731 C C . ASP B 1 873 ? -15.581 45.316 32.861 1 79.48 873 ASP B C 1
ATOM 14733 O O . ASP B 1 873 ? -16.562 45.057 32.162 1 79.48 873 ASP B O 1
ATOM 14737 N N . GLY B 1 874 ? -15.077 46.387 32.729 1 79.18 874 GLY B N 1
ATOM 14738 C CA . GLY B 1 874 ? -15.812 47.479 32.112 1 79.18 874 GLY B CA 1
ATOM 14739 C C . GLY B 1 874 ? -15.275 47.862 30.746 1 79.18 874 GLY B C 1
ATOM 14740 O O . GLY B 1 874 ? -15.944 48.564 29.984 1 79.18 874 GLY B O 1
ATOM 14741 N N . ASN B 1 875 ? -14.204 47.284 30.456 1 84.7 875 ASN B N 1
ATOM 14742 C CA . ASN B 1 875 ? -13.569 47.653 29.196 1 84.7 875 ASN B CA 1
ATOM 14743 C C . ASN B 1 875 ? -13.035 46.429 28.457 1 84.7 875 ASN B C 1
ATOM 14745 O O . ASN B 1 875 ? -12.414 45.555 29.064 1 84.7 875 ASN B O 1
ATOM 14749 N N . SER B 1 876 ? -13.422 46.431 27.165 1 83.6 876 SER B N 1
ATOM 14750 C CA . SER B 1 876 ? -12.895 45.352 26.336 1 83.6 876 SER B CA 1
ATOM 14751 C C . SER B 1 876 ? -11.486 45.67 25.845 1 83.6 876 SER B C 1
ATOM 14753 O O . SER B 1 876 ? -11.251 46.729 25.261 1 83.6 876 SER B O 1
ATOM 14755 N N . GLY B 1 877 ? -10.592 44.872 26.145 1 88.69 877 GLY B N 1
ATOM 14756 C CA . GLY B 1 877 ? -9.199 45.044 25.764 1 88.69 877 GLY B CA 1
ATOM 14757 C C . GLY B 1 877 ? -8.27 44.051 26.437 1 88.69 877 GLY B C 1
ATOM 14758 O O . GLY B 1 877 ? -8.709 42.993 26.892 1 88.69 877 GLY B O 1
ATOM 14759 N N . ARG B 1 878 ? -7.024 44.338 26.296 1 91.57 878 ARG B N 1
ATOM 14760 C CA . ARG B 1 878 ? -6.068 43.43 26.922 1 91.57 878 ARG B CA 1
ATOM 14761 C C . ARG B 1 878 ? -4.878 44.196 27.489 1 91.57 878 ARG B C 1
ATOM 14763 O O . ARG B 1 878 ? -4.565 45.297 27.031 1 91.57 878 ARG B O 1
ATOM 14770 N N . PHE B 1 879 ? -4.303 43.684 28.444 1 95.09 879 PHE B N 1
ATOM 14771 C CA . PHE B 1 879 ? -3.059 44.18 29.021 1 95.09 879 PHE B CA 1
ATOM 14772 C C . PHE B 1 879 ? -1.859 43.699 28.214 1 95.09 879 PHE B C 1
ATOM 14774 O O . PHE B 1 879 ? -1.91 42.639 27.587 1 95.09 879 PHE B O 1
ATOM 14781 N N . ASP B 1 880 ? -0.879 44.517 28.162 1 94.02 880 ASP B N 1
ATOM 14782 C CA . ASP B 1 880 ? 0.317 44.09 27.443 1 94.02 880 ASP B CA 1
ATOM 14783 C C . ASP B 1 880 ? 1.084 43.032 28.232 1 94.02 880 ASP B C 1
ATOM 14785 O O . ASP B 1 880 ? 1.872 42.274 27.661 1 94.02 880 ASP B O 1
ATOM 14789 N N . ARG B 1 881 ? 0.895 43.051 29.517 1 95.04 881 ARG B N 1
ATOM 14790 C CA . ARG B 1 881 ? 1.454 42.047 30.418 1 95.04 881 ARG B CA 1
ATOM 14791 C C . ARG B 1 881 ? 0.439 41.642 31.482 1 95.04 881 ARG B C 1
ATOM 14793 O O . ARG B 1 881 ? -0.305 42.483 31.99 1 95.04 881 ARG B O 1
ATOM 14800 N N . ASN B 1 882 ? 0.413 40.441 31.77 1 96.84 882 ASN B N 1
ATOM 14801 C CA . ASN B 1 882 ? -0.469 39.863 32.779 1 96.84 882 ASN B CA 1
ATOM 14802 C C . ASN B 1 882 ? 0.043 38.509 33.26 1 96.84 882 ASN B C 1
ATOM 14804 O O . ASN B 1 882 ? 0.984 37.956 32.688 1 96.84 882 ASN B O 1
ATOM 14808 N N . GLY B 1 883 ? -0.508 37.989 34.421 1 96.46 883 GLY B N 1
ATOM 14809 C CA . GLY B 1 883 ? 0.064 36.794 35.022 1 96.46 883 GLY B CA 1
ATOM 14810 C C . GLY B 1 883 ? 1.478 37.002 35.532 1 96.46 883 GLY B C 1
ATOM 14811 O O . GLY B 1 883 ? 2.364 36.185 35.271 1 96.46 883 GLY B O 1
ATOM 14812 N N . LEU B 1 884 ? 1.793 38.02 36.211 1 95.48 884 LEU B N 1
ATOM 14813 C CA . LEU B 1 884 ? 3.127 38.528 36.513 1 95.48 884 LEU B CA 1
ATOM 14814 C C . LEU B 1 884 ? 3.657 37.926 37.81 1 95.48 884 LEU B C 1
ATOM 14816 O O . LEU B 1 884 ? 2.882 37.622 38.721 1 95.48 884 LEU B O 1
ATOM 14820 N N . MET B 1 885 ? 4.89 37.766 37.795 1 94.77 885 MET B N 1
ATOM 14821 C CA . MET B 1 885 ? 5.628 37.68 39.052 1 94.77 885 MET B CA 1
ATOM 14822 C C . MET B 1 885 ? 6.143 39.052 39.476 1 94.77 885 MET B C 1
ATOM 14824 O O . MET B 1 885 ? 6.807 39.738 38.697 1 94.77 885 MET B O 1
ATOM 14828 N N . MET B 1 886 ? 5.841 39.473 40.646 1 96.04 886 MET B N 1
ATOM 14829 C CA . MET B 1 886 ? 6.239 40.804 41.097 1 96.04 886 MET B CA 1
ATOM 14830 C C . MET B 1 886 ? 7.171 40.713 42.301 1 96.04 886 MET B C 1
ATOM 14832 O O . MET B 1 886 ? 6.891 39.986 43.255 1 96.04 886 MET B O 1
ATOM 14836 N N . LEU B 1 887 ? 8.236 41.434 42.223 1 95.95 887 LEU B N 1
ATOM 14837 C CA . LEU B 1 887 ? 9.163 41.572 43.341 1 95.95 887 LEU B CA 1
ATOM 14838 C C . LEU B 1 887 ? 8.672 42.628 44.327 1 95.95 887 LEU B C 1
ATOM 14840 O O . LEU B 1 887 ? 7.949 43.551 43.945 1 95.95 887 LEU B O 1
ATOM 14844 N N . LYS B 1 888 ? 9.139 42.564 45.531 1 95.94 888 LYS B N 1
ATOM 14845 C CA . LYS B 1 888 ? 8.751 43.499 46.583 1 95.94 888 LYS B CA 1
ATOM 14846 C C . LYS B 1 888 ? 9.135 44.929 46.217 1 95.94 888 LYS B C 1
ATOM 14848 O O . LYS B 1 888 ? 10.295 45.204 45.901 1 95.94 888 LYS B O 1
ATOM 14853 N N . GLU B 1 889 ? 8.237 45.8 46.112 1 94.57 889 GLU B N 1
ATOM 14854 C CA . GLU B 1 889 ? 8.368 47.25 46.005 1 94.57 889 GLU B CA 1
ATOM 14855 C C . GLU B 1 889 ? 8.888 47.657 44.63 1 94.57 889 GLU B C 1
ATOM 14857 O O . GLU B 1 889 ? 9.23 48.821 44.409 1 94.57 889 GLU B O 1
ATOM 14862 N N . ARG B 1 890 ? 8.974 46.663 43.759 1 94.87 890 ARG B N 1
ATOM 14863 C CA . ARG B 1 890 ? 9.339 47.019 42.392 1 94.87 890 ARG B CA 1
ATOM 14864 C C . ARG B 1 890 ? 8.117 47.464 41.596 1 94.87 890 ARG B C 1
ATOM 14866 O O . ARG B 1 890 ? 7.062 46.83 41.662 1 94.87 890 ARG B O 1
ATOM 14873 N N . SER B 1 891 ? 8.271 48.486 40.928 1 95.21 891 SER B N 1
ATOM 14874 C CA . SER B 1 891 ? 7.181 49.003 40.107 1 95.21 891 SER B CA 1
ATOM 14875 C C . SER B 1 891 ? 7.177 48.36 38.724 1 95.21 891 SER B C 1
ATOM 14877 O O . SER B 1 891 ? 8.223 48.25 38.082 1 95.21 891 SER B O 1
ATOM 14879 N N . GLU B 1 892 ? 6.077 47.838 38.329 1 95.43 892 GLU B N 1
ATOM 14880 C CA . GLU B 1 892 ? 5.881 47.3 36.987 1 95.43 892 GLU B CA 1
ATOM 14881 C C . GLU B 1 892 ? 4.971 48.202 36.157 1 95.43 892 GLU B C 1
ATOM 14883 O O . GLU B 1 892 ? 3.857 48.522 36.576 1 95.43 892 GLU B O 1
ATOM 14888 N N . THR B 1 893 ? 5.384 48.619 34.997 1 96.08 893 THR B N 1
ATOM 14889 C CA . THR B 1 893 ? 4.551 49.42 34.107 1 96.08 893 THR B CA 1
ATOM 14890 C C . THR B 1 893 ? 3.644 48.527 33.265 1 96.08 893 THR B C 1
ATOM 14892 O O . THR B 1 893 ? 4.121 47.632 32.566 1 96.08 893 THR B O 1
ATOM 14895 N N . ILE B 1 894 ? 2.397 48.71 33.326 1 96.69 894 ILE B N 1
ATOM 14896 C CA . ILE B 1 894 ? 1.392 47.91 32.636 1 96.69 894 ILE B CA 1
ATOM 14897 C C . ILE B 1 894 ? 0.577 48.8 31.701 1 96.69 894 ILE B C 1
ATOM 14899 O O . ILE B 1 894 ? 0.246 49.937 32.047 1 96.69 894 ILE B O 1
ATOM 14903 N N . ARG B 1 895 ? 0.281 48.325 30.543 1 96.44 895 ARG B N 1
ATOM 14904 C CA . ARG B 1 895 ? -0.555 49.02 29.569 1 96.44 895 ARG B CA 1
ATOM 14905 C C . ARG B 1 895 ? -1.79 48.196 29.221 1 96.44 895 ARG B C 1
ATOM 14907 O O . ARG B 1 895 ? -1.711 46.972 29.093 1 96.44 895 ARG B O 1
ATOM 14914 N N . PHE B 1 896 ? -2.857 48.796 29.154 1 94.91 896 PHE B N 1
ATOM 14915 C CA . PHE B 1 896 ? -4.106 48.222 28.667 1 94.91 896 PHE B CA 1
ATOM 14916 C C . PHE B 1 896 ? -4.517 48.861 27.346 1 94.91 896 PHE B C 1
ATOM 14918 O O . PHE B 1 896 ? -4.597 50.087 27.242 1 94.91 896 PHE B O 1
ATOM 14925 N N . SER B 1 897 ? -4.728 48.057 26.363 1 92.38 897 SER B N 1
ATOM 14926 C CA . SER B 1 897 ? -5.187 48.528 25.06 1 92.38 897 SER B CA 1
ATOM 14927 C C . SER B 1 897 ? -6.594 48.027 24.755 1 92.38 897 SER B C 1
ATOM 14929 O O . SER B 1 897 ? -6.891 46.844 24.935 1 92.38 897 SER B O 1
ATOM 14931 N N . THR B 1 898 ? -7.37 48.908 24.286 1 88.76 898 THR B N 1
ATOM 14932 C CA . THR B 1 898 ? -8.717 48.506 23.894 1 88.76 898 THR B CA 1
ATOM 14933 C C . THR B 1 898 ? -8.681 47.667 22.619 1 88.76 898 THR B C 1
ATOM 14935 O O . THR B 1 898 ? -7.725 47.746 21.845 1 88.76 898 THR B O 1
ATOM 14938 N N . LEU B 1 899 ? -9.594 46.713 22.408 1 77.88 899 LEU B N 1
ATOM 14939 C CA . LEU B 1 899 ? -9.633 45.796 21.275 1 77.88 899 LEU B CA 1
ATOM 14940 C C . LEU B 1 899 ? -9.857 46.553 19.97 1 77.88 899 LEU B C 1
ATOM 14942 O O . LEU B 1 899 ? -9.32 46.173 18.927 1 77.88 899 LEU B O 1
ATOM 14946 N N . ASN B 1 900 ? -10.829 47.451 20.068 1 72.02 900 ASN B N 1
ATOM 14947 C CA . ASN B 1 900 ? -11.115 48.254 18.884 1 72.02 900 ASN B CA 1
ATOM 14948 C C . ASN B 1 900 ? -10.746 49.719 19.098 1 72.02 900 ASN B C 1
ATOM 14950 O O . ASN B 1 900 ? -11.088 50.306 20.126 1 72.02 900 ASN B O 1
ATOM 14954 N N . HIS B 1 901 ? -9.91 50.149 18.279 1 66 901 HIS B N 1
ATOM 14955 C CA . HIS B 1 901 ? -9.416 51.516 18.385 1 66 901 HIS B CA 1
ATOM 14956 C C . HIS B 1 901 ? -10.566 52.511 18.506 1 66 901 HIS B C 1
ATOM 14958 O O . HIS B 1 901 ? -10.357 53.664 18.888 1 66 901 HIS B O 1
ATOM 14964 N N . GLN B 1 902 ? -11.64 51.931 18.336 1 68.07 902 GLN B N 1
ATOM 14965 C CA . GLN B 1 902 ? -12.774 52.848 18.401 1 68.07 902 GLN B CA 1
ATOM 14966 C C . GLN B 1 902 ? -13.301 52.97 19.827 1 68.07 902 GLN B C 1
ATOM 14968 O O . GLN B 1 902 ? -13.993 53.935 20.159 1 68.07 902 GLN B O 1
ATOM 14973 N N . LEU B 1 903 ? -12.903 52.022 20.634 1 77.96 903 LEU B N 1
ATOM 14974 C CA . LEU B 1 903 ? -13.321 52.096 22.029 1 77.96 903 LEU B CA 1
ATOM 14975 C C . LEU B 1 903 ? -12.37 52.975 22.835 1 77.96 903 LEU B C 1
ATOM 14977 O O . LEU B 1 903 ? -11.159 52.743 22.842 1 77.96 903 LEU B O 1
ATOM 14981 N N . ARG B 1 904 ? -12.872 54.06 23.41 1 87.58 904 ARG B N 1
ATOM 14982 C CA . ARG B 1 904 ? -12.041 54.997 24.159 1 87.58 904 ARG B CA 1
ATOM 14983 C C . ARG B 1 904 ? -12.428 55.014 25.634 1 87.58 904 ARG B C 1
ATOM 14985 O O . ARG B 1 904 ? -13.613 54.977 25.971 1 87.58 904 ARG B O 1
ATOM 14992 N N . ILE B 1 905 ? -11.477 54.91 26.408 1 88.98 905 ILE B N 1
ATOM 14993 C CA . ILE B 1 905 ? -11.66 55.043 27.849 1 88.98 905 ILE B CA 1
ATOM 14994 C C . ILE B 1 905 ? -11.768 56.52 28.221 1 88.98 905 ILE B C 1
ATOM 14996 O O . ILE B 1 905 ? -10.851 57.302 27.957 1 88.98 905 ILE B O 1
ATOM 15000 N N . GLN B 1 906 ? -12.919 56.985 28.815 1 86.34 906 GLN B N 1
ATOM 15001 C CA . GLN B 1 906 ? -13.206 58.395 29.056 1 86.34 906 GLN B CA 1
ATOM 15002 C C . GLN B 1 906 ? -12.863 58.789 30.49 1 86.34 906 GLN B C 1
ATOM 15004 O O . GLN B 1 906 ? -12.501 59.937 30.753 1 86.34 906 GLN B O 1
ATOM 15009 N N . ASN B 1 907 ? -13.044 57.901 31.344 1 91.76 907 ASN B N 1
ATOM 15010 C CA . ASN B 1 907 ? -12.821 58.188 32.757 1 91.76 907 ASN B CA 1
ATOM 15011 C C . ASN B 1 907 ? -11.732 57.296 33.345 1 91.76 907 ASN B C 1
ATOM 15013 O O . ASN B 1 907 ? -11.967 56.116 33.613 1 91.76 907 ASN B O 1
ATOM 15017 N N . LEU B 1 908 ? -10.621 57.843 33.523 1 93.98 908 LEU B N 1
ATOM 15018 C CA . LEU B 1 908 ? -9.463 57.113 34.028 1 93.98 908 LEU B CA 1
ATOM 15019 C C . LEU B 1 908 ? -9.735 56.563 35.425 1 93.98 908 LEU B C 1
ATOM 15021 O O . LEU B 1 908 ? -9.344 55.437 35.74 1 93.98 908 LEU B O 1
ATOM 15025 N N . ASP B 1 909 ? -10.416 57.328 36.267 1 92.97 909 ASP B N 1
ATOM 15026 C CA . ASP B 1 909 ? -10.698 56.899 37.633 1 92.97 909 ASP B CA 1
ATOM 15027 C C . ASP B 1 909 ? -11.635 55.693 37.648 1 92.97 909 ASP B C 1
ATOM 15029 O O . ASP B 1 909 ? -11.457 54.772 38.447 1 92.97 909 ASP B O 1
ATOM 15033 N N . GLN B 1 910 ? -12.499 55.849 36.79 1 93.43 910 GLN B N 1
ATOM 15034 C CA . GLN B 1 910 ? -13.425 54.726 36.684 1 93.43 910 GLN B CA 1
ATOM 15035 C C . GLN B 1 910 ? -12.714 53.473 36.179 1 93.43 910 GLN B C 1
ATOM 15037 O O . GLN B 1 910 ? -12.99 52.366 36.645 1 93.43 910 GLN B O 1
ATOM 15042 N N . PHE B 1 911 ? -11.882 53.654 35.162 1 94.41 911 PHE B N 1
ATOM 15043 C CA . PHE B 1 911 ? -11.105 52.533 34.647 1 94.41 911 PHE B CA 1
ATOM 15044 C C . PHE B 1 911 ? -10.295 51.878 35.759 1 94.41 911 PHE B C 1
ATOM 15046 O O . PHE B 1 911 ? -10.294 50.653 35.896 1 94.41 911 PHE B O 1
ATOM 15053 N N . ILE B 1 912 ? -9.615 52.639 36.56 1 94.35 912 ILE B N 1
ATOM 15054 C CA . ILE B 1 912 ? -8.746 52.146 37.623 1 94.35 912 ILE B CA 1
ATOM 15055 C C . ILE B 1 912 ? -9.582 51.432 38.683 1 94.35 912 ILE B C 1
ATOM 15057 O O . ILE B 1 912 ? -9.181 50.386 39.198 1 94.35 912 ILE B O 1
ATOM 15061 N N . SER B 1 913 ? -10.751 52.036 38.947 1 93.09 913 SER B N 1
ATOM 15062 C CA . SER B 1 913 ? -11.612 51.443 39.965 1 93.09 913 SER B CA 1
ATOM 15063 C C . SER B 1 913 ? -12.154 50.091 39.513 1 93.09 913 SER B C 1
ATOM 15065 O O . SER B 1 913 ? -12.544 49.265 40.34 1 93.09 913 SER B O 1
ATOM 15067 N N . ASN B 1 914 ? -12.113 49.895 38.231 1 93.29 914 ASN B N 1
ATOM 15068 C CA . ASN B 1 914 ? -12.655 48.66 37.675 1 93.29 914 ASN B CA 1
ATOM 15069 C C . ASN B 1 914 ? -11.583 47.581 37.552 1 93.29 914 ASN B C 1
ATOM 15071 O O . ASN B 1 914 ? -11.878 46.448 37.167 1 93.29 914 ASN B O 1
ATOM 15075 N N . ILE B 1 915 ? -10.377 47.899 37.859 1 94.87 915 ILE B N 1
ATOM 15076 C CA . ILE B 1 915 ? -9.311 46.906 37.796 1 94.87 915 ILE B CA 1
ATOM 15077 C C . ILE B 1 915 ? -9.395 45.98 39.006 1 94.87 915 ILE B C 1
ATOM 15079 O O . ILE B 1 915 ? -9.431 46.443 40.149 1 94.87 915 ILE B O 1
ATOM 15083 N N . ARG B 1 916 ? -9.565 44.74 38.695 1 95.26 916 ARG B N 1
ATOM 15084 C CA . ARG B 1 916 ? -9.445 43.699 39.711 1 95.26 916 ARG B CA 1
ATOM 15085 C C . ARG B 1 916 ? -8.091 43.003 39.625 1 95.26 916 ARG B C 1
ATOM 15087 O O . ARG B 1 916 ? -7.639 42.644 38.535 1 95.26 916 ARG B O 1
ATOM 15094 N N . ILE B 1 917 ? -7.422 42.91 40.774 1 95.14 917 ILE B N 1
ATOM 15095 C CA . ILE B 1 917 ? -6.117 42.262 40.844 1 95.14 917 ILE B CA 1
ATOM 15096 C C . ILE B 1 917 ? -6.207 41.014 41.719 1 95.14 917 ILE B C 1
ATOM 15098 O O . ILE B 1 917 ? -6.758 41.059 42.822 1 95.14 917 ILE B O 1
ATOM 15102 N N . LYS B 1 918 ? -5.846 39.879 41.189 1 94.76 918 LYS B N 1
ATOM 15103 C CA . LYS B 1 918 ? -5.787 38.6 41.89 1 94.76 918 LYS B CA 1
ATOM 15104 C C . LYS B 1 918 ? -4.379 38.014 41.848 1 94.76 918 LYS B C 1
ATOM 15106 O O . LYS B 1 918 ? -3.683 38.129 40.837 1 94.76 918 LYS B O 1
ATOM 15111 N N . SER B 1 919 ? -3.817 37.496 42.91 1 94.55 919 SER B N 1
ATOM 15112 C CA . SER B 1 919 ? -2.573 36.737 42.984 1 94.55 919 SER B CA 1
ATOM 15113 C C . SER B 1 919 ? -2.796 35.373 43.629 1 94.55 919 SER B C 1
ATOM 15115 O O . SER B 1 919 ? -3.875 35.098 44.157 1 94.55 919 SER B O 1
ATOM 15117 N N . ILE B 1 920 ? -1.82 34.594 43.57 1 92.46 920 ILE B N 1
ATOM 15118 C CA . ILE B 1 920 ? -1.93 33.227 44.066 1 92.46 920 ILE B CA 1
ATOM 15119 C C . ILE B 1 920 ? -2.283 33.244 45.552 1 92.46 920 ILE B C 1
ATOM 15121 O O . ILE B 1 920 ? -2.991 32.36 46.039 1 92.46 920 ILE B O 1
ATOM 15125 N N . ARG B 1 921 ? -1.851 34.208 46.266 1 90.91 921 ARG B N 1
ATOM 15126 C CA . ARG B 1 921 ? -2.086 34.274 47.705 1 90.91 921 ARG B CA 1
ATOM 15127 C C . ARG B 1 921 ? -3.561 34.51 48.009 1 90.91 921 ARG B C 1
ATOM 15129 O O . ARG B 1 921 ? -4.042 34.155 49.087 1 90.91 921 ARG B O 1
ATOM 15136 N N . ASP B 1 922 ? -4.263 35.061 47.12 1 89.4 922 ASP B N 1
ATOM 15137 C CA . ASP B 1 922 ? -5.682 35.35 47.304 1 89.4 922 ASP B CA 1
ATOM 15138 C C . ASP B 1 922 ? -6.51 34.067 47.291 1 89.4 922 ASP B C 1
ATOM 15140 O O . ASP B 1 922 ? -7.67 34.067 47.706 1 89.4 922 ASP B O 1
ATOM 15144 N N . VAL B 1 923 ? -5.915 33.001 46.86 1 86.89 923 VAL B N 1
ATOM 15145 C CA . VAL B 1 923 ? -6.655 31.746 46.776 1 86.89 923 VAL B CA 1
ATOM 15146 C C . VAL B 1 923 ? -6.254 30.832 47.931 1 86.89 923 VAL B C 1
ATOM 15148 O O . VAL B 1 923 ? -6.886 29.797 48.16 1 86.89 923 VAL B O 1
ATOM 15151 N N . TYR B 1 924 ? -5.166 31.215 48.689 1 78.28 924 TYR B N 1
ATOM 15152 C CA . TYR B 1 924 ? -4.709 30.44 49.837 1 78.28 924 TYR B CA 1
ATOM 15153 C C . TYR B 1 924 ? -5.444 30.858 51.105 1 78.28 924 TYR B C 1
ATOM 15155 O O . TYR B 1 924 ? -5.607 32.051 51.37 1 78.28 924 TYR B O 1
ATOM 15163 N N . HIS B 1 925 ? -6.302 30.088 51.647 1 63.9 925 HIS B N 1
ATOM 15164 C CA . HIS B 1 925 ? -6.918 30.425 52.926 1 63.9 925 HIS B CA 1
ATOM 15165 C C . HIS B 1 925 ? -6.053 29.964 54.093 1 63.9 925 HIS B C 1
ATOM 15167 O O . HIS B 1 925 ? -5.393 28.925 54.01 1 63.9 925 HIS B O 1
#

Solvent-accessible surface area (backbone atoms only — not comparable to full-atom values): 96566 Å² total; per-residue (Å²): 142,84,71,83,82,70,67,86,75,68,74,86,69,74,79,78,73,71,73,72,68,75,73,66,75,46,62,50,76,47,74,59,39,60,53,29,30,41,31,37,76,86,60,83,45,73,52,68,70,44,59,55,44,38,35,54,67,59,52,34,35,76,66,65,72,42,68,64,60,73,37,66,62,27,44,62,76,47,42,63,67,28,67,40,35,39,35,39,35,34,67,48,62,53,60,87,101,66,71,91,45,95,67,51,44,33,30,44,34,36,58,17,38,33,35,35,32,40,32,30,45,69,89,38,81,72,52,67,40,68,34,28,75,36,67,45,77,37,84,36,51,92,64,63,51,64,58,78,30,41,40,37,40,42,33,51,21,58,58,57,49,11,47,51,47,55,69,66,42,92,57,93,70,56,60,69,76,57,43,79,55,22,60,31,59,72,48,54,60,59,44,52,52,50,41,39,31,34,16,36,57,62,37,60,23,59,43,69,41,36,37,69,33,57,40,33,35,37,36,36,60,52,38,56,42,71,71,46,66,37,53,42,62,41,62,77,57,87,54,68,43,53,74,66,84,48,31,52,46,73,60,58,56,46,44,33,37,33,42,35,37,42,36,30,36,53,70,31,82,69,79,54,60,60,52,37,37,40,34,41,39,32,20,43,84,94,64,48,76,67,32,64,42,70,48,78,43,74,59,51,78,87,58,47,52,96,48,26,39,74,50,77,48,76,34,68,30,69,66,41,56,39,40,30,41,53,89,69,54,54,42,52,50,30,38,39,40,35,36,44,36,46,99,86,46,63,34,72,49,75,50,60,37,49,43,63,47,66,45,76,46,65,49,71,66,54,97,50,49,79,67,88,49,45,32,28,34,31,37,44,24,54,44,56,39,78,45,70,37,33,32,26,32,41,58,54,70,38,88,52,63,70,76,57,48,74,64,53,52,48,52,52,51,46,53,43,47,71,23,44,36,36,28,39,32,42,44,13,34,30,70,86,74,60,68,67,60,54,52,48,26,35,64,57,13,32,36,27,41,40,37,36,77,35,50,47,40,49,65,77,70,40,66,70,54,47,52,51,49,39,51,34,41,42,53,50,45,49,71,49,56,38,44,63,21,55,56,34,44,26,49,21,30,30,40,59,45,39,62,44,65,77,36,73,45,64,77,83,44,33,75,77,39,37,38,64,44,55,47,32,48,46,41,47,48,47,54,66,34,49,48,49,38,36,50,75,68,49,71,64,50,54,79,39,74,25,48,28,25,54,53,59,79,35,78,82,49,74,36,57,42,54,51,65,31,71,44,40,44,27,30,28,23,59,54,77,76,71,85,58,69,57,69,49,56,81,76,56,80,71,34,7,16,34,65,30,32,64,55,47,29,48,48,52,66,79,57,39,50,83,34,54,54,81,88,40,59,31,83,81,23,73,55,41,50,61,42,39,18,38,89,65,44,67,59,38,42,49,51,50,31,62,61,38,36,60,71,64,66,62,86,75,36,37,67,57,42,31,51,43,30,26,51,39,28,27,49,33,51,46,41,51,50,46,49,44,57,65,29,36,62,38,79,88,40,30,20,23,34,46,18,36,36,26,40,52,25,43,50,76,41,39,33,39,38,27,20,34,43,92,63,47,73,38,54,30,35,48,46,40,27,52,73,37,34,59,44,36,48,46,70,54,56,53,95,59,27,35,35,33,34,41,32,30,63,39,47,44,46,44,48,27,30,39,43,37,34,36,27,31,47,60,76,42,48,75,58,35,76,49,76,44,69,81,38,76,45,52,39,62,36,49,45,76,81,45,72,43,49,43,68,57,56,33,50,74,34,71,46,75,41,47,51,40,32,36,36,40,36,37,29,31,32,64,89,74,69,37,76,68,24,69,38,77,46,70,65,35,46,57,41,65,37,82,53,68,43,85,65,54,74,46,80,44,79,69,46,72,34,82,88,23,26,28,39,36,30,30,40,30,27,75,24,40,41,43,51,35,34,72,45,49,88,82,54,71,52,47,58,80,63,52,48,36,74,40,51,49,67,44,73,43,81,38,38,36,36,36,74,45,86,79,47,58,61,85,49,67,67,58,54,59,70,40,50,43,81,46,37,58,58,77,50,51,122,141,84,75,71,85,70,66,83,78,68,72,90,72,74,79,77,73,69,75,71,70,76,75,66,75,45,62,50,76,47,75,60,40,61,52,28,30,41,31,37,76,87,61,84,45,74,53,68,70,43,58,55,44,38,35,53,65,60,52,34,35,77,67,65,72,42,71,64,58,72,36,66,63,27,43,62,74,49,41,62,66,29,66,39,34,42,33,39,35,35,67,48,61,52,62,85,103,66,71,89,47,96,67,51,44,34,28,45,34,35,58,17,39,33,35,36,32,41,32,29,46,68,89,40,80,74,52,66,38,68,35,28,76,37,67,46,76,38,83,37,51,93,65,63,52,63,58,77,31,42,40,37,41,42,32,50,21,59,58,56,49,11,47,51,47,53,69,66,42,92,57,92,69,56,61,69,76,56,43,79,53,22,60,31,60,71,49,54,59,60,44,52,51,51,43,40,32,36,17,36,56,62,37,58,21,58,45,69,42,38,37,69,32,57,38,31,36,39,36,38,61,50,40,55,43,70,70,46,69,37,53,41,62,41,62,77,57,88,54,69,44,54,77,64,80,46,32,53,46,74,60,57,54,45,44,33,35,34,42,36,37,42,34,30,37,51,72,32,83,70,79,55,62,59,52,37,36,41,34,42,38,32,20,42,83,92,72,48,79,68,33,64,41,70,48,78,43,73,59,52,78,87,60,48,53,96,48,28,39,74,49,75,49,74,32,67,32,70,65,40,58,37,39,30,42,52,90,69,54,54,43,51,50,31,38,36,41,34,37,43,36,48,99,85,45,62,35,71,47,74,48,61,36,49,44,64,49,63,44,78,45,64,49,71,66,54,96,52,48,79,68,87,50,46,32,28,34,31,36,43,24,54,44,56,41,78,45,70,35,32,31,26,31,41,58,56,70,38,87,53,64,71,76,57,48,72,64,54,53,49,52,52,51,47,53,43,45,70,23,44,35,37,28,39,30,41,44,14,35,30,69,87,74,60,68,66,60,53,51,49,27,35,62,59,12,32,36,27,42,40,37,36,76,35,52,48,40,48,65,78,69,39,66,69,53,46,51,53,47,39,51,35,42,44,53,51,44,47,72,48,57,37,45,63,20,55,56,32,44,26,49,20,30,30,40,60,46,40,62,44,65,76,35,75,43,64,77,81,41,32,76,75,39,37,38,63,42,55,48,33,47,49,40,48,49,47,54,66,35,49,47,49,40,35,50,75,69,48,70,65,50,53,77,40,72,27,48,28,25,52,52,59,78,35,78,83,49,75,36,55,42,54,49,65,29,72,43,40,46,28,32,28,24,60,54,77,74,71,86,58,68,58,69,50,56,80,75,55,79,70,33,8,15,33,64,31,32,64,55,48,29,48,48,53,66,78,56,38,51,82,34,53,55,80,88,40,59,33,82,82,23,73,55,40,49,62,43,38,21,37,87,65,45,68,59,38,42,49,50,50,32,61,62,38,36,62,72,64,67,62,87,73,36,37,66,56,43,30,50,45,30,26,50,37,28,26,49,33,51,47,42,51,50,46,48,46,56,64,29,36,63,38,79,87,40,30,19,24,33,46,18,36,36,27,40,52,25,43,49,78,42,39,32,39,39,28,21,35,43,91,63,47,71,38,53,30,33,48,46,41,27,52,74,37,36,58,43,34,51,48,70,52,55,51,93,61,28,35,34,35,34,41,33,32,63,38,48,43,47,45,48,27,31,40,42,37,33,35,27,29,47,60,75,42,48,74,58,35,76,47,76,43,69,82,38,74,43,52,39,62,37,50,44,77,80,48,73,44,48,44,68,57,56,33,50,74,34,70,46,75,40,47,50,40,33,35,36,40,36,38,28,29,33,63,89,73,69,36,75,70,26,71,38,76,46,70,67,36,45,58,40,65,39,81,50,67,44,84,64,54,75,45,80,42,81,69,45,73,35,84,88,22,26,28,39,36,31,29,41,30,27,74,26,41,42,44,50,35,34,72,45,49,88,83,55,71,52,47,56,79,62,51,48,36,74,41,52,48,67,43,72,43,80,40,38,35,34,37,74,45,84,79,47,57,62,85,49,67,66,58,53,59,70,40,51,44,78,46,37,59,60,77,49,52,122

Sequence (1850 aa):
MHELFFISFLLLISTSLAHTSIQQQQHQELPLSQGWCLQNNNQTIRECNFQIPATVHTILYNRSVIPDPYYRFNDVLLRWVALEGWIFTNQFDLGSGMKMNEMKRIYLQFDGLDTVCDIELNGQWIGGSENMFHKIEIDVTDLIREKSNLLVVKFQSAIEYSKRKAKESLYPIPTSDNEQVQHGELNRNFIRKTQSSFSWDWGPCFAPIGIWKQVKLITVYNSLTLKDLRIETFPVSNIIPKRNGAEIIPTLSNTFKINSTFIIQVVSEINLPKQIKISVNIEDSSSNSICSNSQIVNINQCEISNGFLQFELTTPCQNVQLWYPVGYGSQPLYQVKASLTSQSFHDTLQKRIAFRQVKIIQKPIQETDPINNPSKSFYFEINGIPVFAKGSNYIPPDSFVERVSDQDLRNLLDSFIESNQNTLRIWGGGNFERDSFYDFCDEKGILVWQEFMFACATYPRTELFLQSISKEIQQQATRLMHHPSIIMWSGSNENEASLWGDTWYSPVINSNTNKMRYIVDYGTLYFETVRRNLLQVDSSRPFWPSSPSKGVISEEPYVGYWLNPYSTSLGDVHYYDYSTVCTNVDNFPRARFMSEYGHQSFASLQTFKSVSMAQDWFYNSTLMNHRQHHPDGTNQILFQIGNHFKFDNLYGNFENFIYLSQCSQALCMKAQTEYYRSLRDDPNVQTYGALYWQLNSIWQTVDWASLEYGLKWKMMHYFVKDFFSESLVLSYEQGGWFKIFVTTDRMKQLTASVTVKIIQYSNGEIKKTLNFPNLSIQPLSGQMIFAKESEMLILESLCFLSNRCFVHMSLTDYSTNEIISENVHFLSPLALVTDLPKTNFKIINAKLLEDGTVVQFDLISDQVAFYVWLENDGNSGRFDRNGLMMLKERSETIRFSTLNHQLRIQNLDQFISNIRIKSIRDVYHMHELFFISFLLLISTSLAHTSIQQQQHQELPLSQGWCLQNNNQTIRECNFQIPATVHTILYNRSVIPDPYYRFNDVLLRWVALEGWIFTNQFDLGSGMKMNEMKRIYLQFDGLDTVCDIELNGQWIGGSENMFHKIEIDVTDLIREKSNLLVVKFQSAIEYSKRKAKESLYPIPTSDNEQVQHGELNRNFIRKTQSSFSWDWGPCFAPIGIWKQVKLITVYNSLTLKDLRIETFPVSNIIPKRNGAEIIPTLSNTFKINSTFIIQVVSEINLPKQIKISVNIEDSSSNSICSNSQIVNINQCEISNGFLQFELTTPCQNVQLWYPVGYGSQPLYQVKASLTSQSFHDTLQKRIAFRQVKIIQKPIQETDPINNPSKSFYFEINGIPVFAKGSNYIPPDSFVERVSDQDLRNLLDSFIESNQNTLRIWGGGNFERDSFYDFCDEKGILVWQEFMFACATYPRTELFLQSISKEIQQQATRLMHHPSIIMWSGSNENEASLWGDTWYSPVINSNTNKMRYIVDYGTLYFETVRRNLLQVDSSRPFWPSSPSKGVISEEPYVGYWLNPYSTSLGDVHYYDYSTVCTNVDNFPRARFMSEYGHQSFASLQTFKSVSMAQDWFYNSTLMNHRQHHPDGTNQILFQIGNHFKFDNLYGNFENFIYLSQCSQALCMKAQTEYYRSLRDDPNVQTYGALYWQLNSIWQTVDWASLEYGLKWKMMHYFVKDFFSESLVLSYEQGGWFKIFVTTDRMKQLTASVTVKIIQYSNGEIKKTLNFPNLSIQPLSGQMIFAKESEMLILESLCFLSNRCFVHMSLTDYSTNEIISENVHFLSPLALVTDLPKTNFKIINAKLLEDGTVVQFDLISDQVAFYVWLENDGNSGRFDRNGLMMLKERSETIRFSTLNHQLRIQNLDQFISNIRIKSIRDVYH

InterPro domains:
  IPR008979 Galactose-binding-like domain superfamily [SSF49785] (27-219)
  IPR013783 Immunoglobulin-like fold [G3DSA:2.60.40.10] (238-352)
  IPR013783 Immunoglobulin-like fold [G3DSA:2.60.40.10] (727-828)
  IPR013783 Immunoglobulin-like fold [G3DSA:2.60.40.10] (844-924)
  IPR017853 Glycoside hydrolase superfamily [SSF51445] (355-724)
  IPR036156 Beta-Galactosidase/glucuronidase domain superfamily [SSF49303] (292-356)
  IPR041447 Mannosidase Ig/CBM-like domain [PF17786] (737-830)
  IPR041625 Beta-mannosidase, Ig-fold domain [PF17753] (845-922)
  IPR050887 Beta-mannosidase glycosyl hydrolases [PTHR43730] (13-923)
  IPR054593 Beta-mannosidase-like, galactose-binding domain-like [PF22666] (36-213)

pLDDT: mean 92.16, std 12.39, range [22.96, 98.75]

Radius of gyration: 43.5 Å; Cα contacts (8 Å, |Δi|>4): 4427; chains: 2; bounding box: 84×165×139 Å

Foldseek 3Di:
DPPDPPPDPDDDPPCPVPPPVPQPDQKDKFWQFWWKWKAWPVRPDIDTTHGDPDWPVVRCCVVVVDDDCQFFQNLQVVLVSLQIKMKMKHWDADDPVDDLDPQKWKKKKAQFFLAWKWKDKPRHTFGTGQARLDIDITTCSVPDDRGTIMIMIIGHRPLVVQVVQCVVDPAHWAFLDDCPLFVFGGRLQSGHDQQCCRGDLFDGNRSTGGRQDIIMMMMGRDQKAFPAKFKFKAFPDAFAFDDPQFFTHFDFWGKIKIKIKTKMARPDPPPDDQKKKKKKFKAWPVGHTQWMDMDIDGDDPVQQDPRIHIDIDMIIGGTFTAAAFAQRDAQTKMKMWMWIDDPVHIYIDIDIAGDKAKDWFWAALDDDDCFQTGFTFTFIDISNRTAQQAAAEDAQLASRNSVADLVNLVLLVVLRVLLQGAEYEYAQSHDDDDPSNLVSCSRNRHAYNYEHNAERIQHDDPPVVLVVLLSSLLVSCSVRVRRPNYAEYEYYECPLLQLADQHSDPPSDDPPDCSVVRVVSLCCRQVVRNVVSNCVRYPNHYYHHYVQAQAAPDVVVTGGSSPNSQAASGGEHEDEDLPDALLAQQPPDLHSAYAEYFAKAADACVQCVVNYDPQQLACPRPSQSSSSSDVCRSVSLVVNLLFFADFDCSRPDSRVRRLSSLVSRLSSLLSNLLVLLQCCPVSRRNHRYDYYPHDERHGRHMDGHQAYSVRDGGQNSLSSSASSAQWEWDWGDHPQKIWIKIFGQHSGKFAKKKKKFKAFQQAGDTLDIDIGHGDIHHHGGMDIDDMDGLCVVCVVSVLNDQLGIKMKMFIATPVVRDGRHIDIGRSGRPRPNDRHDDKDKDWAPWDADPQAQKIKIKIAIQAWFFQKAKDAPPAAWDKSHGRDTHGHGDIDIIMTGGSDPVDGDDDRVVRVVRIDIDTSVNSPD/DPPPPPPDPPDDPPCPPPPPVPQPDQKDKFWQFWWKWKAWPVRPDIDTTHGDPDWPLVRCCVVVVDDDCQFFQNLQVVLVSLQIKMKMKHWDADPPVDDLDPQKWKKKKAQFFLAWKWKDKPRHTFGTGQARLDIDITTCSVPDDRGTIMIMIIGHRPLVVQVVQCVVDPAHWAFLDDCPLFVFGGRLQSGHDLQCCRGDLFDGNRSTGGRQDIIMMMMGRDQKAFPAKFKFKAFPDAFAFDCPQFFTHFDFWGKIKIKIKTKMARPDPPCDDQKKKKKKFKAWPVGHTQWMDMDIDGDDPVQQDPRIHIDMDMIIGGTFTAAAFAQRDAQTKMKMWMWIDDPVHIYIDIDIAGDKAKDWFWAALDDDDCFQTGFTFTFIDISNRTAQQAAAEDAQLASRNSVADLVNLVLLVVLRVLLQGAEYEYAQSHDDDDPSNLVSCSRNRHAYNYEHNAERIQHDDPPVVLVVLLSSLLVSCSVRVRRPNYAEYEYYECPLLQLADQHSGPPSDDPPDCSVVRVVSLCCRQVVRNVVSNCVRYPNHYYHHYVQAQAAPDVVVTGGSSPNSQAASGGEHEDEDLPDALLAQQPPDLHSAYAEYFAKAADAPVQCVVNYDPQQLACPRPSQSSSSSDVCRSVSLVVNLLFFADFDCSGPDSRVRRLSSLVSRLSSLLSNLLVLLQCCPVSRRNHRYDYYPHDERHGRHMDGHQAYSVRDGGQNSLSSSASSAQWEWDWGDHPQKIWIKIFGQHSGKFFKKKKKFKAFQQAGDTLDIDIGHGDIHHHGGMDIDDMDGLCVVCVVSVLNDQLGIKMKMFIATPVVRDGRHIDIGRSGRPRPNDRHDDKDKDWPDWDADPQQQKIKIKIAIQAWFFQKAKDAPPAAWDKSHGRDTHGHGDIDIIMTGGSDPVDGDDDRVVRVVRIDIDTSVNSPD

Organism: Naegleria gruberi (NCBI:txid5762)

Secondary structure (DSSP, 8-state):
--STTSSTTSS--------------SEEEEE--S-EEEEETTSS-EEEEE-SSEEHHHHHHHTTSS--TTSTTHHHHTHHHHHS-EEEEEEE---TT----TT-EEEEEES--BS-EEEEETTEEEEEESBTT--EEEE-TTT--SS-EEEEEEEPPHHHHHHHHHHH-SS---B---HHHHT--S-GGGSBS-GGGEEETTEEE----EE-S-EEEEEE-SSEEEEEEEEEEEESS----EE-SSBEE---EEEEEEEEEEEEEE--STT--SEEEEEEEEE-TT--EEEEEEEEEE--GGG-BTTEEEEEEEEEEEEEEBP--TTTS----EEEEEEEE-SS-EEEEEEEE-B--EEEE--BSS---TTTS--B--EEEETTEEE-EEEEEE--S-SSGGG--HHHHHHHHHHHHHTT--EEEE-TTS-PPPHHHHHHHHHHT-EEEEEPS-BSB-----HHHHHHHHHHHHHHHHHHTT-TTEEEEE--BSTTGGGSSS-TTTTTS-TTTTHHHHHHHHIIIIIIIIIHHHHHH--SS-EE-SBS---EEEETTEEE----TT-SSSS-EEE---SS-TT-GGGS---S-EEEE---EEPPHHHHHTT--GGG-STTSHHHHHH--STTHHHHHHHHHHHH---S-GGG-HHHHHHHHHHHHHHHHHHHHHHHHHTTT-TTT---EEEES-SB-SSSSEES-SB-TTSPBPHHHHHHHHHTSSEEEEEEEETTEEEEEEEE--SBPEEEEEEEEEEETTT--EEEEEEEEEEEEPTTEEEEEEEEEHHHHHHHTT--STTSEEEEEEEEETTTTEEEEEEEEESS-GGG---PPP--EEEEEEEEEGGGTEEEEEEEESS-EEEEEEEETTS-EEESS-SEEE-TT-EEEEEEEESSTT-----HHHHHHTEEEE-GGGG--/--SGGGGGGSS--------------SEEEEE--S-EEEEETTSS-EEEEE-SSEEHHHHHHHTTSS--TTSTTHHHHTHHHHHS-EEEEEEE---TT----TT-EEEEEES--BS-EEEEETTEEEEEESBTT--EEEE-TTT--SS-EEEEEEEPPHHHHHHHHHHH-SS---B---HHHHT--S-GGGSBS-GGGEEETTEEE----EE-S-EEEEEE-SSEEEEEEEEEEEESS----EE-SSBEE---EEEEEEEEEEEEEE--STT--SEEEEEEEEE-TTS-EEEEEEEEEE--GGG-BTTEEEEEEEEEEEEEEBP--TTTS----EEEEEEEE-SS-EEEEEEEE-B--EEEE--BSS---TTTS--B--EEEETTEEE-EEEEEE--S-SSGGG--HHHHHHHHHHHHHTT--EEEE-TTS-PPPHHHHHHHHHHT-EEEEE-S-BSB-----HHHHHHHHHHHHHHHHHHTT-TTEEEEE--BSTTGGGSSS-TTTTTS-TTTTHHHHHHHHIIIIIIIIIHHHHTT--SS-EE-SBS---EEEETTEEE----TT-SSSS-EEE---SS-TT-GGGS---S-EEEE---EEPPHHHHHTT--GGG-STTSHHHHHH--STTHHHHHHHHHHHH---S-GGG-HHHHHHHHHHHHHHHHHHHHHHHHHTTT-TTT---EEEES-SB-SSSSEES-SB-TTSPBPHHHHHHHHHTSSEEEEEEEETTEEEEEEEE--SBPEEEEEEEEEEETTT--EEEEEEEEEEEEPTTEEEEEEEEEHHHHHHHTT--STTSEEEEEEEEETTTTEEEEEEEEESS-GGG---PPP--EEEEEEEEETTTTEEEEEEEESS-EEEEEEEETTS-EEESS-SEEE-TT-EEEEEEEESSTT-----HHHHHHTEEEE-GGGG--